Protein AF-0000000084627394 (afdb_homodimer)

Solvent-accessible surface area (backbone atoms only — not comparable to full-atom values): 100479 Å² total; per-residue (Å²): 103,68,63,44,52,51,39,62,74,63,60,61,47,65,69,56,46,44,34,49,40,35,52,60,70,34,89,86,51,52,75,84,68,59,72,74,45,65,65,64,45,59,52,54,57,75,73,48,87,58,75,70,77,44,71,48,80,31,64,30,42,74,64,69,28,39,39,84,56,62,64,55,44,73,29,47,31,44,54,60,63,58,52,50,52,51,45,67,50,20,66,69,53,44,76,45,51,53,60,59,51,8,37,56,56,72,67,18,50,36,42,42,44,4,48,58,32,16,48,26,57,53,45,14,38,57,62,47,80,54,95,94,38,81,47,44,61,71,40,37,31,30,32,47,63,87,88,47,101,53,72,73,40,48,28,30,30,50,23,40,28,24,37,90,83,68,46,68,33,35,31,26,28,38,48,36,49,38,86,69,40,58,68,89,55,24,76,84,43,80,41,94,44,40,38,33,39,38,81,54,74,44,79,42,52,71,86,33,52,73,47,79,45,46,65,34,53,63,76,52,81,80,62,97,71,61,70,33,36,30,57,36,30,43,42,75,55,95,92,33,82,44,75,42,56,49,68,66,48,80,75,74,74,72,74,64,81,65,79,65,73,89,59,100,50,56,74,43,39,42,34,32,32,38,36,47,48,75,45,67,56,50,92,75,49,96,42,46,37,30,43,32,33,38,34,52,55,31,39,41,60,76,56,62,71,29,69,66,52,53,39,73,33,34,44,27,48,61,41,41,46,64,75,62,54,45,51,66,56,53,54,42,41,51,49,30,55,69,38,48,80,42,78,49,94,90,35,68,29,39,38,28,16,35,62,54,38,40,41,28,52,65,62,57,31,17,49,66,51,21,23,30,41,74,87,37,55,18,25,48,63,53,28,61,49,36,55,87,42,32,68,42,85,80,58,59,56,68,84,37,40,56,32,51,72,60,52,51,51,51,50,52,57,37,65,66,44,88,48,69,69,58,24,50,53,51,20,48,74,68,14,33,44,88,58,77,36,69,71,69,78,45,87,64,46,50,46,72,26,37,52,80,33,58,53,63,30,52,24,50,52,49,50,52,49,48,52,56,53,57,67,38,39,30,73,68,25,51,52,48,44,50,56,50,60,38,70,52,82,67,66,85,86,57,73,88,43,67,30,57,91,71,42,48,90,56,54,50,59,56,54,47,50,54,45,47,44,46,45,43,61,52,46,69,74,56,68,47,77,84,28,34,36,66,70,58,53,50,52,49,28,62,76,67,69,52,92,46,68,65,55,47,53,50,49,54,41,39,44,44,36,43,45,21,44,40,51,34,60,52,53,29,65,63,36,36,75,66,45,48,55,51,48,48,53,40,45,52,50,37,51,51,44,46,41,69,73,39,39,88,77,44,59,52,30,65,55,64,29,48,54,78,46,45,52,62,44,13,50,34,34,19,22,48,40,74,58,42,50,67,66,65,59,53,51,50,54,59,56,40,69,44,45,85,76,49,90,72,78,55,52,68,60,52,50,53,52,47,49,41,51,50,54,40,49,34,38,47,74,53,63,31,78,48,81,95,38,63,87,34,72,59,57,54,44,52,52,47,38,71,68,31,75,69,46,39,68,64,58,55,95,28,67,72,64,41,76,63,91,65,77,77,68,81,69,81,63,63,55,86,53,82,52,52,67,84,44,82,50,53,42,76,49,37,49,31,57,68,56,50,75,65,57,30,45,72,70,69,54,39,67,67,98,56,54,45,73,62,53,56,50,42,48,38,49,32,33,30,71,66,64,69,35,77,78,61,76,86,81,55,70,73,49,49,30,42,32,40,35,32,34,34,58,49,100,89,40,77,43,84,44,77,48,42,56,68,40,42,41,43,50,77,57,94,90,57,88,64,90,38,44,30,34,30,74,35,32,36,35,40,51,52,99,93,35,34,32,45,36,34,33,47,40,44,52,41,83,75,49,64,39,79,79,72,66,20,47,26,28,34,54,49,48,84,87,68,46,89,60,82,39,45,38,59,66,65,94,56,60,69,83,59,72,55,49,68,37,76,53,56,73,86,69,32,41,96,93,42,80,48,76,83,61,50,39,29,27,44,45,70,28,62,64,80,83,100,102,70,64,43,51,51,40,62,76,64,61,62,47,66,68,56,49,45,34,49,40,35,51,59,70,32,88,86,52,51,72,85,70,58,72,74,44,65,66,64,45,58,52,56,58,74,73,48,88,59,74,69,76,43,69,49,79,30,63,30,41,74,63,70,28,38,37,82,56,64,62,54,44,73,28,47,31,44,55,60,64,57,52,51,52,52,44,67,50,20,66,69,51,42,75,46,51,54,60,59,52,7,36,56,56,72,68,16,50,37,44,42,42,3,46,54,30,17,47,26,56,53,43,15,38,57,60,49,81,56,95,94,37,81,46,44,61,71,41,37,31,32,32,49,62,87,87,48,101,54,73,74,39,48,27,30,31,51,23,40,27,23,38,90,83,68,44,69,34,36,30,27,28,38,48,37,47,40,87,70,42,60,70,90,56,25,76,86,43,81,39,94,44,40,38,34,39,38,80,54,73,43,79,42,52,70,85,33,53,74,47,79,44,46,65,34,51,64,77,51,81,80,62,96,70,60,69,31,36,31,59,36,30,43,44,78,52,95,92,34,81,45,76,44,54,52,67,64,48,80,74,71,73,74,75,66,81,65,81,64,73,89,59,99,53,56,74,43,40,41,35,34,32,38,37,48,49,73,44,68,58,50,93,76,47,95,43,45,37,31,44,32,32,35,35,51,55,31,38,42,58,77,54,62,70,30,68,67,53,53,39,74,33,34,45,25,45,63,41,40,46,64,74,63,53,46,51,67,56,53,54,41,41,52,48,30,54,70,40,47,80,41,77,49,92,89,35,68,30,38,38,28,17,38,62,53,38,41,40,30,54,66,62,58,31,18,49,66,52,23,23,30,40,74,89,37,56,17,25,49,62,52,29,61,48,37,55,85,40,32,66,43,85,81,60,61,54,68,84,39,40,55,31,50,71,60,51,49,50,50,51,50,56,38,64,67,46,88,46,67,68,57,24,50,52,52,20,48,73,68,14,34,44,90,58,78,34,70,71,69,79,44,87,66,45,49,44,72,24,35,54,79,29,58,53,62,30,52,24,50,51,47,49,52,50,47,53,56,54,58,67,36,39,31,73,67,25,50,51,51,44,49,59,50,60,37,72,51,81,65,64,85,87,56,73,88,43,68,30,57,91,70,43,47,91,60,53,50,59,56,54,47,50,53,44,47,42,46,45,45,61,51,46,68,70,55,70,48,76,84,29,34,36,65,69,56,52,51,52,48,28,62,75,65,69,52,91,45,68,66,54,48,53,50,50,54,42,40,44,44,38,44,46,22,44,39,51,34,60,50,53,28,65,63,36,35,77,66,46,47,54,50,48,49,55,40,44,52,50,37,52,52,45,46,42,69,72,39,38,88,79,45,60,51,30,66,56,62,31,49,54,78,47,44,51,61,45,13,50,34,35,19,22,47,40,75,56,44,49,68,66,66,58,52,50,51,55,59,55,41,68,44,47,83,76,48,90,70,78,56,52,68,59,53,49,52,52,47,49,39,50,50,53,40,50,34,38,47,73,53,64,31,78,48,82,95,40,63,88,34,71,57,57,55,46,52,51,47,38,72,69,30,74,70,44,41,65,65,57,55,94,28,67,71,62,40,75,62,89,66,75,75,66,80,66,82,63,64,57,88,53,82,53,52,69,82,46,82,50,55,43,75,50,39,48,30,57,70,56,50,75,67,55,28,46,72,70,71,53,38,69,65,99,57,52,44,73,63,54,55,51,42,48,40,48,32,33,30,72,66,63,68,36,79,78,60,75,84,81,53,70,72,50,48,30,41,33,40,35,33,34,36,58,47,100,91,41,77,44,82,42,76,48,40,56,69,40,41,41,39,47,79,57,94,91,58,88,65,90,36,45,30,33,30,73,38,32,35,35,38,50,51,98,92,36,33,33,47,34,35,31,45,41,44,52,40,82,75,50,64,38,78,79,70,65,20,47,25,28,35,55,49,50,84,88,66,48,91,60,84,37,46,36,56,73,61,93,53,54,71,81,56,76,55,49,68,36,74,54,65,62,89,72,37,39,95,94,46,80,52,76,80,60,51,37,28,27,44,43,72,27,64,64,80,84,99

pLDDT: mean 86.21, std 13.22, range [36.16, 98.38]

InterPro domains:
  IPR043151 Bromo adjacent homology (BAH) domain superfamily [G3DSA:2.30.30.490] (121-238)

Nearest PDB structures (foldseek):
  7cce-assembly1_A  TM=7.660E-01  e=4.179E-06  Arabidopsis thaliana
  3av5-assembly1_A  TM=7.413E-01  e=1.291E-04  Mus musculus
  5guv-assembly1_A  TM=7.361E-01  e=2.739E-04  Mus musculus
  6vil-assembly4_D  TM=7.003E-01  e=2.165E-04  Mus musculus
  6w8w-assembly1_B  TM=5.606E-01  e=3.989E-04  Mus musculus

Organism: Rhizophagus irregularis (strain DAOM 197198w) (NCBI:txid1432141)

Foldseek 3Di:
DVVVCVCVVVVQDPLNVLLVCLQCVDPPDDPVPDDDDVVVVVCVLVLFPFFDKDWDKFAFAPVQDDPPDDRIDIWIFGFPVVVVQLQCLQPLNVVQFAQAAAEPEQKFFAQSNFLLQFQAVLRHPAWDDDPNDIDGQQFKFWFDDPPDPDDIFIWGFRGWHAYPVRAIKTKTFGKDALVPDDPVRSVVDPDRQEIATEPDIDIDHSVGTDGTAFEDEPVDDDDPDHRHYYFWYWYDAPNDTDIDGSVLDADRLPPPCLVPPPDPAAEGRWEKEWEWDKDAQDDPDGFIKIWIWIATSRGGPLLVLALLRIATGTIQGRRGDPLRNCVSVLVSQVDQQSWDWDQHPNGIYIGHYHYQAYEYAQQVLCVLLQFHDLVAQQHDSFFRHGLQCLLPSNDDCSNGTDYQVVVVVQLVVLVPDDDPVSSVVSCRVRRGHNHHRPNNVTSDISNLRRAHALLCLLLVVLLLLVVVVLVFFDPVLLVLLQLCVVPFDDDPPDDDDDRCSPCVVVDDSVRSLSCLLCVLVSLVQRDDPVGGDPVLLVVLCVLVVHDDSVVLSLLSSLLSLLSLLLVQLQQDSMDGPVSLVVNLVSLNVNSVSCCSRPVVRRRSDNSSSSSVCSSVSCNNRSGSNSRHCVSVVCSVVVLSVCQVVDPVPCSRVVSSSVSSSLSSLLSLLSVRDDPVCNPPPVSVVSVCLNVDPSSPSVVPPDSSNDSDPPPPDDPPFWPQDQADFLDPQKARKIFDAWDDQVRCVVLVNRPDPPPPPLNVVLVLVQCCVRVVPNPFPQPWDKTWGFKMWIWGQDPSGIDIAIDGQQFKFWDDDPPDPDTWIWGWHTWIWGDDPNHIFIKTFTWTWDFDAADPSSRWTKIFTDDPVGDPDRGMHTDDPGVRPDGWDKTADCPPPCDSVHRPPVGRMITTSSSDDDSD/DVVVCVCVVVVQAPLNVLLVCLQCVDPPDDPVPDDDDVVVVVCVLVLFPFFDKDWDKFAFDPVQDDPPDDRIDIWIFGFPVVVVQLQCLQPLNVVQFAQAAAEPEQKFFAQSNFLLQFQACLRHPAWDDDPNDIDGAQFKFWFDDPPDPDDIFIWGFRGWHAYPVRAIKTKTFGKDALVPDDPVRSVVDPDRQEIATEPDIDIDHSVGTDGTAFEDEPPDDDDPDHRHYYFWYWYDAPNDIDIAGSVLDADRLPPPCLVPDPDPAAEGRWEKEWEWDKDAQDDPDGFIKIWIWIATSRGGPLLVLALLRIATGTIQGRRGDPLRNCVSVLVSQVDQQSWDWDQHPNGIYIGHYHYQAYEYAQQVLCVLLQFHDLVAQQHDSFFRHGLQCLLPSNDDCSNGTDYQVVVVVQLVVLVPDDDPVSSVVSCRVRRGHNHHRPNNVTSDISNLRRAHALLCLLLVVLLLLVVVVLVFFDPVLLVLLQLCVVPFDDDPPDDDDDRCSPCVVVDDSVRSLSCLLCVLVSLVQRDDPVGGDPVLLVVLCVLVVHDDSVVLSLLSSLLSLLSLLLVQLQQDSMDGPVSLVVNLVSLNVNSVSCCSRPVVRRRSNNSSSSSVCSSVSCNRRVGSNSRHCVSVVCSVVVLSVCQVVDPVPCSRVVSSSVSSSLSSLLSLLSVRDDPVCNPPPVSVVSVCLSPDPSSVSVVPPDSSNDPPPPPPDDPPFWPQDQADFLDPQKARKIFDAWDDQVRCVVLVNRPDPPPPPLNVVLVLVQCCVRVVPNPFPQPWDKIWGFKMWIWGQDPSGIDIFIDGQQFKFWDDDPPDPDTWIWGWHTWIWGDDPNHIFIKTFTWTWDFDAADPSSRWTKIFTDDPVGDPDRGMHTPDPGVRPDGWDKTADCPPPCHSVHNPPVGRMITTSSSDDDSD

Structure (mmCIF, N/CA/C/O backbone):
data_AF-0000000084627394-model_v1
#
loop_
_entity.id
_entity.type
_entity.pdbx_description
1 polymer 'BAH domain-containing protein'
#
loop_
_atom_site.group_PDB
_atom_site.id
_atom_site.type_symbol
_atom_site.label_atom_id
_atom_site.label_alt_id
_atom_site.label_comp_id
_atom_site.label_asym_id
_atom_site.label_entity_id
_atom_site.label_seq_id
_atom_site.pdbx_PDB_ins_code
_atom_site.Cartn_x
_atom_site.Cartn_y
_atom_site.Cartn_z
_atom_site.occupancy
_atom_site.B_iso_or_equiv
_atom_site.auth_seq_id
_atom_site.auth_comp_id
_atom_site.auth_asym_id
_atom_site.auth_atom_id
_atom_site.pdbx_PDB_model_num
ATOM 1 N N . MET A 1 1 ? 7.668 -4.434 35.719 1 85.62 1 MET A N 1
ATOM 2 C CA . MET A 1 1 ? 7.383 -3.184 35 1 85.62 1 MET A CA 1
ATOM 3 C C . MET A 1 1 ? 8.281 -3.025 33.781 1 85.62 1 MET A C 1
ATOM 5 O O . MET A 1 1 ? 7.828 -2.59 32.719 1 85.62 1 MET A O 1
ATOM 9 N N . ALA A 1 2 ? 9.516 -3.338 33.906 1 89.31 2 ALA A N 1
ATOM 10 C CA . ALA A 1 2 ? 10.438 -3.244 32.781 1 89.31 2 ALA A CA 1
ATOM 11 C C . ALA A 1 2 ? 9.984 -4.129 31.609 1 89.31 2 ALA A C 1
ATOM 13 O O . ALA A 1 2 ? 10.031 -3.719 30.453 1 89.31 2 ALA A O 1
ATOM 14 N N . LEU A 1 3 ? 9.492 -5.281 31.969 1 91.25 3 LEU A N 1
ATOM 15 C CA . LEU A 1 3 ? 9 -6.191 30.953 1 91.25 3 LEU A CA 1
ATOM 16 C C . LEU A 1 3 ? 7.75 -5.625 30.281 1 91.25 3 LEU A C 1
ATOM 18 O O . LEU A 1 3 ? 7.555 -5.797 29.078 1 91.25 3 LEU A O 1
ATOM 22 N N . PHE A 1 4 ? 6.938 -5.016 31.062 1 90.81 4 PHE A N 1
ATOM 23 C CA . PHE A 1 4 ? 5.73 -4.406 30.516 1 90.81 4 PHE A CA 1
ATOM 24 C C . PHE A 1 4 ? 6.078 -3.307 29.531 1 90.81 4 PHE A C 1
ATOM 26 O O . PHE A 1 4 ? 5.504 -3.242 28.438 1 90.81 4 PHE A O 1
ATOM 33 N N . ILE A 1 5 ? 6.996 -2.482 29.844 1 91.62 5 ILE A N 1
ATOM 34 C CA . ILE A 1 5 ? 7.422 -1.392 28.984 1 91.62 5 ILE A CA 1
ATOM 35 C C . ILE A 1 5 ? 8.055 -1.961 27.703 1 91.62 5 ILE A C 1
ATOM 37 O O . ILE A 1 5 ? 7.781 -1.48 26.609 1 91.62 5 ILE A O 1
ATOM 41 N N . TRP A 1 6 ? 8.836 -3.025 27.906 1 93.44 6 TRP A N 1
ATOM 42 C CA . TRP A 1 6 ? 9.508 -3.662 26.781 1 93.44 6 TRP A CA 1
ATOM 43 C C . TRP A 1 6 ? 8.492 -4.242 25.797 1 93.44 6 TRP A C 1
ATOM 45 O O . TRP A 1 6 ? 8.586 -4.012 24.594 1 93.44 6 TRP A O 1
ATOM 55 N N . VAL A 1 7 ? 7.469 -4.934 26.297 1 93.5 7 VAL A N 1
ATOM 56 C CA . VAL A 1 7 ? 6.449 -5.57 25.484 1 93.5 7 VAL A CA 1
ATOM 57 C C . VAL A 1 7 ? 5.609 -4.504 24.781 1 93.5 7 VAL A C 1
ATOM 59 O O . VAL A 1 7 ? 5.258 -4.656 23.609 1 93.5 7 VAL A O 1
ATOM 62 N N . THR A 1 8 ? 5.348 -3.412 25.469 1 91.69 8 THR A N 1
ATOM 63 C CA . THR A 1 8 ? 4.508 -2.35 24.938 1 91.69 8 THR A CA 1
ATOM 64 C C . THR A 1 8 ? 5.242 -1.567 23.859 1 91.69 8 THR A C 1
ATOM 66 O O . THR A 1 8 ? 4.691 -1.315 22.781 1 91.69 8 THR A O 1
ATOM 69 N N . LYS A 1 9 ? 6.473 -1.208 24.078 1 91.62 9 LYS A N 1
ATOM 70 C CA . LYS A 1 9 ? 7.266 -0.402 23.156 1 91.62 9 LYS A CA 1
ATOM 71 C C . LYS A 1 9 ? 7.512 -1.146 21.859 1 91.62 9 LYS A C 1
ATOM 73 O O . LYS A 1 9 ? 7.328 -0.584 20.766 1 91.62 9 LYS A O 1
ATOM 78 N N . HIS A 1 10 ? 7.859 -2.393 21.953 1 92.56 10 HIS A N 1
ATOM 79 C CA . HIS A 1 10 ? 8.289 -3.139 20.781 1 92.56 10 HIS A CA 1
ATOM 80 C C . HIS A 1 10 ? 7.152 -4.004 20.234 1 92.56 10 HIS A C 1
ATOM 82 O O . HIS A 1 10 ? 7.336 -4.723 19.25 1 92.56 10 HIS A O 1
ATOM 88 N N . MET A 1 11 ? 5.953 -3.979 20.859 1 90.12 11 MET A N 1
ATOM 89 C CA . MET A 1 11 ? 4.77 -4.707 20.406 1 90.12 11 MET A CA 1
ATOM 90 C C . MET A 1 11 ? 5.09 -6.184 20.188 1 90.12 11 MET A C 1
ATOM 92 O O . MET A 1 11 ? 4.809 -6.73 19.125 1 90.12 11 MET A O 1
ATOM 96 N N . ILE A 1 12 ? 5.684 -6.824 21.172 1 92.69 12 ILE A N 1
ATOM 97 C CA . ILE A 1 12 ? 6.066 -8.227 21.125 1 92.69 12 ILE A CA 1
ATOM 98 C C . ILE A 1 12 ? 4.816 -9.102 21.016 1 92.69 12 ILE A C 1
ATOM 100 O O . ILE A 1 12 ? 3.873 -8.945 21.797 1 92.69 12 ILE A O 1
ATOM 104 N N . SER A 1 13 ? 4.77 -9.969 20.031 1 88.94 13 SER A N 1
ATOM 105 C CA . SER A 1 13 ? 3.617 -10.836 19.828 1 88.94 13 SER A CA 1
ATOM 106 C C . SER A 1 13 ? 3.525 -11.914 20.891 1 88.94 13 SER A C 1
ATOM 108 O O . SER A 1 13 ? 4.504 -12.188 21.594 1 88.94 13 SER A O 1
ATOM 110 N N . SER A 1 14 ? 2.365 -12.492 21 1 86.25 14 SER A N 1
ATOM 111 C CA . SER A 1 14 ? 2.16 -13.578 21.953 1 86.25 14 SER A CA 1
ATOM 112 C C . SER A 1 14 ? 3.074 -14.758 21.641 1 86.25 14 SER A C 1
ATOM 114 O O . SER A 1 14 ? 3.686 -15.328 22.547 1 86.25 14 SER A O 1
ATOM 116 N N . ALA A 1 15 ? 3.178 -15.078 20.375 1 85.56 15 ALA A N 1
ATOM 117 C CA . ALA A 1 15 ? 4.023 -16.203 19.969 1 85.56 15 ALA A CA 1
ATOM 118 C C . ALA A 1 15 ? 5.492 -15.922 20.281 1 85.56 15 ALA A C 1
ATOM 120 O O . ALA A 1 15 ? 6.215 -16.812 20.734 1 85.56 15 ALA A O 1
ATOM 121 N N . ALA A 1 16 ? 5.973 -14.727 20.047 1 91.38 16 ALA A N 1
ATOM 122 C CA . ALA A 1 16 ? 7.359 -14.359 20.344 1 91.38 16 ALA A CA 1
ATOM 123 C C . ALA A 1 16 ? 7.629 -14.391 21.844 1 91.38 16 ALA A C 1
ATOM 125 O O . ALA A 1 16 ? 8.688 -14.859 22.281 1 91.38 16 ALA A O 1
ATOM 126 N N . TYR A 1 17 ? 6.68 -13.93 22.625 1 92.56 17 TYR A N 1
ATOM 127 C CA . TYR A 1 17 ? 6.863 -13.914 24.062 1 92.56 17 TYR A CA 1
ATOM 128 C C . TYR A 1 17 ? 6.855 -15.328 24.641 1 92.56 17 TYR A C 1
ATOM 130 O O . TYR A 1 17 ? 7.668 -15.656 25.5 1 92.56 17 TYR A O 1
ATOM 138 N N . GLU A 1 18 ? 5.926 -16.156 24.156 1 88.25 18 GLU A N 1
ATOM 139 C CA . GLU A 1 18 ? 5.875 -17.547 24.594 1 88.25 18 GLU A CA 1
ATOM 140 C C . GLU A 1 18 ? 7.176 -18.281 24.281 1 88.25 18 GLU A C 1
ATOM 142 O O . GLU A 1 18 ? 7.66 -19.078 25.094 1 88.25 18 GLU A O 1
ATOM 147 N N . GLY A 1 19 ? 7.668 -18.047 23.047 1 90.69 19 GLY A N 1
ATOM 148 C CA . GLY A 1 19 ? 8.961 -18.625 22.703 1 90.69 19 GLY A CA 1
ATOM 149 C C . GLY A 1 19 ? 10.078 -18.188 23.625 1 90.69 19 GLY A C 1
ATOM 150 O O . GLY A 1 19 ? 10.93 -18.984 24.016 1 90.69 19 GLY A O 1
ATOM 151 N N . LEU A 1 20 ? 10.102 -16.906 24 1 92.56 20 LEU A N 1
ATOM 152 C CA . LEU A 1 20 ? 11.117 -16.359 24.906 1 92.56 20 LEU A CA 1
ATOM 153 C C . LEU A 1 20 ? 10.992 -16.984 26.297 1 92.56 20 LEU A C 1
ATOM 155 O O . LEU A 1 20 ? 12 -17.344 26.906 1 92.56 20 LEU A O 1
ATOM 159 N N . VAL A 1 21 ? 9.773 -17.141 26.812 1 92 21 VAL A N 1
ATOM 160 C CA . VAL A 1 21 ? 9.523 -17.719 28.125 1 92 21 VAL A CA 1
ATOM 161 C C . VAL A 1 21 ? 10 -19.156 28.172 1 92 21 VAL A C 1
ATOM 163 O O . VAL A 1 21 ? 10.594 -19.609 29.156 1 92 21 VAL A O 1
ATOM 166 N N . SER A 1 22 ? 9.742 -19.875 27.047 1 90.94 22 SER A N 1
ATOM 167 C CA . SER A 1 22 ? 10.188 -21.266 26.969 1 90.94 22 SER A CA 1
ATOM 168 C C . SER A 1 22 ? 11.703 -21.375 27.109 1 90.94 22 SER A C 1
ATOM 170 O O . SER A 1 22 ? 12.219 -22.344 27.688 1 90.94 22 SER A O 1
ATOM 172 N N . ILE A 1 23 ? 12.445 -20.453 26.609 1 92.75 23 ILE A N 1
ATOM 173 C CA . ILE A 1 23 ? 13.898 -20.453 26.688 1 92.75 23 ILE A CA 1
ATOM 174 C C . ILE A 1 23 ? 14.344 -20.078 28.094 1 92.75 23 ILE A C 1
ATOM 176 O O . ILE A 1 23 ? 15.188 -20.75 28.688 1 92.75 23 ILE A O 1
ATOM 180 N N . LEU A 1 24 ? 13.719 -19.016 28.688 1 92.06 24 LEU A N 1
ATOM 181 C CA . LEU A 1 24 ? 14.148 -18.469 29.969 1 92.06 24 LEU A CA 1
ATOM 182 C C . LEU A 1 24 ? 13.836 -19.438 31.109 1 92.06 24 LEU A C 1
ATOM 184 O O . LEU A 1 24 ? 14.586 -19.516 32.094 1 92.06 24 LEU A O 1
ATOM 188 N N . LEU A 1 25 ? 12.773 -20.156 31.016 1 91 25 LEU A N 1
ATOM 189 C CA . LEU A 1 25 ? 12.352 -21.031 32.094 1 91 25 LEU A CA 1
ATOM 190 C C . LEU A 1 25 ? 12.922 -22.438 31.922 1 91 25 LEU A C 1
ATOM 192 O O . LEU A 1 25 ? 12.703 -23.312 32.75 1 91 25 LEU A O 1
ATOM 196 N N . HIS A 1 26 ? 13.633 -22.672 30.812 1 91.31 26 HIS A N 1
ATOM 197 C CA . HIS A 1 26 ? 14.242 -23.984 30.594 1 91.31 26 HIS A CA 1
ATOM 198 C C . HIS A 1 26 ? 15.266 -24.297 31.672 1 91.31 26 HIS A C 1
ATOM 200 O O . HIS A 1 26 ? 16 -23.406 32.125 1 91.31 26 HIS A O 1
ATOM 206 N N . GLU A 1 27 ? 15.414 -25.547 32.062 1 87.62 27 GLU A N 1
ATOM 207 C CA . GLU A 1 27 ? 16.266 -25.984 33.156 1 87.62 27 GLU A CA 1
ATOM 208 C C . GLU A 1 27 ? 17.734 -25.688 32.875 1 87.62 27 GLU A C 1
ATOM 210 O O . GLU A 1 27 ? 18.5 -25.391 33.781 1 87.62 27 GLU A O 1
ATOM 215 N N . LYS A 1 28 ? 18.078 -25.719 31.625 1 86.62 28 LYS A N 1
ATOM 216 C CA . LYS A 1 28 ? 19.469 -25.547 31.25 1 86.62 28 LYS A CA 1
ATOM 217 C C . LYS A 1 28 ? 19.812 -24.078 31.062 1 86.62 28 LYS A C 1
ATOM 219 O O . LYS A 1 28 ? 20.984 -23.719 30.828 1 86.62 28 LYS A O 1
ATOM 224 N N . PHE A 1 29 ? 18.797 -23.156 31.188 1 90 29 PHE A N 1
ATOM 225 C CA . PHE A 1 29 ? 19.047 -21.75 30.922 1 90 29 PHE A CA 1
ATOM 226 C C . PHE A 1 29 ? 19.719 -21.078 32.094 1 90 29 PHE A C 1
ATOM 228 O O . PHE A 1 29 ? 19.328 -21.281 33.25 1 90 29 PHE A O 1
ATOM 235 N N . ARG A 1 30 ? 20.812 -20.344 31.891 1 87.75 30 ARG A N 1
ATOM 236 C CA . ARG A 1 30 ? 21.484 -19.5 32.875 1 87.75 30 ARG A CA 1
ATOM 237 C C . ARG A 1 30 ? 21.609 -18.062 32.344 1 87.75 30 ARG A C 1
ATOM 239 O O . ARG A 1 30 ? 21.906 -17.844 31.188 1 87.75 30 ARG A O 1
ATOM 246 N N . VAL A 1 31 ? 21.359 -17.125 33.156 1 87.19 31 VAL A N 1
ATOM 247 C CA . VAL A 1 31 ? 21.359 -15.711 32.812 1 87.19 31 VAL A CA 1
ATOM 248 C C . VAL A 1 31 ? 22.75 -15.32 32.312 1 87.19 31 VAL A C 1
ATOM 250 O O . VAL A 1 31 ? 22.875 -14.453 31.422 1 87.19 31 VAL A O 1
ATOM 253 N N . GLU A 1 32 ? 23.734 -16 32.812 1 82.88 32 GLU A N 1
ATOM 254 C CA . GLU A 1 32 ? 25.109 -15.719 32.406 1 82.88 32 GLU A CA 1
ATOM 255 C C . GLU A 1 32 ? 25.359 -16.109 30.953 1 82.88 32 GLU A C 1
ATOM 257 O O . GLU A 1 32 ? 26.281 -15.594 30.312 1 82.88 32 GLU A O 1
ATOM 262 N N . ASP A 1 33 ? 24.469 -16.938 30.484 1 81.31 33 ASP A N 1
ATOM 263 C CA . ASP A 1 33 ? 24.656 -17.438 29.125 1 81.31 33 ASP A CA 1
ATOM 264 C C . ASP A 1 33 ? 24.031 -16.484 28.094 1 81.31 33 ASP A C 1
ATOM 266 O O . ASP A 1 33 ? 24.188 -16.688 26.891 1 81.31 33 ASP A O 1
ATOM 270 N N . VAL A 1 34 ? 23.391 -15.5 28.625 1 86.25 34 VAL A N 1
ATOM 271 C CA . VAL A 1 34 ? 22.719 -14.586 27.703 1 86.25 34 VAL A CA 1
ATOM 272 C C . VAL A 1 34 ? 23.766 -13.82 26.891 1 86.25 34 VAL A C 1
ATOM 274 O O . VAL A 1 34 ? 24.719 -13.273 27.453 1 86.25 34 VAL A O 1
ATOM 277 N N . ILE A 1 35 ? 23.609 -13.852 25.609 1 88.69 35 ILE A N 1
ATOM 278 C CA . ILE A 1 35 ? 24.5 -13.133 24.703 1 88.69 35 ILE A CA 1
ATOM 279 C C . ILE A 1 35 ? 24.109 -11.656 24.672 1 88.69 35 ILE A C 1
ATOM 281 O O . ILE A 1 35 ? 22.953 -11.32 24.375 1 88.69 35 ILE A O 1
ATOM 285 N N . LYS A 1 36 ? 25 -10.773 24.828 1 85.31 36 LYS A N 1
ATOM 286 C CA . LYS A 1 36 ? 24.719 -9.352 25.016 1 85.31 36 LYS A CA 1
ATOM 287 C C . LYS A 1 36 ? 24.375 -8.672 23.688 1 85.31 36 LYS A C 1
ATOM 289 O O . LYS A 1 36 ? 23.516 -7.785 23.641 1 85.31 36 LYS A O 1
ATOM 294 N N . SER A 1 37 ? 25.094 -9.141 22.688 1 85.12 37 SER A N 1
ATOM 295 C CA . SER A 1 37 ? 24.891 -8.461 21.422 1 85.12 37 SER A CA 1
ATOM 296 C C . SER A 1 37 ? 24.141 -9.344 20.438 1 85.12 37 SER A C 1
ATOM 298 O O . SER A 1 37 ? 24.453 -10.531 20.297 1 85.12 37 SER A O 1
ATOM 300 N N . ILE A 1 38 ? 23.125 -8.711 19.797 1 87.44 38 ILE A N 1
ATOM 301 C CA . ILE A 1 38 ? 22.344 -9.445 18.797 1 87.44 38 ILE A CA 1
ATOM 302 C C . ILE A 1 38 ? 23.25 -9.836 17.625 1 87.44 38 ILE A C 1
ATOM 304 O O . ILE A 1 38 ? 23.016 -10.844 16.969 1 87.44 38 ILE A O 1
ATOM 308 N N . ARG A 1 39 ? 24.312 -9.102 17.438 1 84 39 ARG A N 1
ATOM 309 C CA . ARG A 1 39 ? 25.266 -9.406 16.359 1 84 39 ARG A CA 1
ATOM 310 C C . ARG A 1 39 ? 25.969 -10.734 16.609 1 84 39 ARG A C 1
ATOM 312 O O . ARG A 1 39 ? 26.219 -11.5 15.68 1 84 39 ARG A O 1
ATOM 319 N N . SER A 1 40 ? 26.234 -10.953 17.891 1 86 40 SER A N 1
ATOM 320 C CA . SER A 1 40 ? 26.859 -12.219 18.25 1 86 40 SER A CA 1
ATOM 321 C C . SER A 1 40 ? 25.922 -13.398 18.031 1 86 40 SER A C 1
ATOM 323 O O . SER A 1 40 ? 26.359 -14.484 17.641 1 86 40 SER A O 1
ATOM 325 N N . ILE A 1 41 ? 24.703 -13.156 18.188 1 86 41 ILE A N 1
ATOM 326 C CA . ILE A 1 41 ? 23.719 -14.203 17.922 1 86 41 ILE A CA 1
ATOM 327 C C . ILE A 1 41 ? 23.625 -14.461 16.422 1 86 41 ILE A C 1
ATOM 329 O O . ILE A 1 41 ? 23.594 -15.617 15.984 1 86 41 ILE A O 1
ATOM 333 N N . LYS A 1 42 ? 23.625 -13.383 15.719 1 82.5 42 LYS A N 1
ATOM 334 C CA . LYS A 1 42 ? 23.5 -13.5 14.273 1 82.5 42 LYS A CA 1
ATOM 335 C C . LYS A 1 42 ? 24.719 -14.195 13.68 1 82.5 42 LYS A C 1
ATOM 337 O O . LYS A 1 42 ? 24.641 -14.82 12.617 1 82.5 42 LYS A O 1
ATOM 342 N N . ARG A 1 43 ? 25.844 -14.203 14.391 1 83.69 43 ARG A N 1
ATOM 343 C CA . ARG A 1 43 ? 27.062 -14.852 13.93 1 83.69 43 ARG A CA 1
ATOM 344 C C . ARG A 1 43 ? 26.922 -16.375 13.969 1 83.69 43 ARG A C 1
ATOM 346 O O . ARG A 1 43 ? 27.688 -17.094 13.312 1 83.69 43 ARG A O 1
ATOM 353 N N . PHE A 1 44 ? 25.938 -16.875 14.719 1 84.88 44 PHE A N 1
ATOM 354 C CA . PHE A 1 44 ? 25.688 -18.297 14.734 1 84.88 44 PHE A CA 1
ATOM 355 C C . PHE A 1 44 ? 25.344 -18.812 13.336 1 84.88 44 PHE A C 1
ATOM 357 O O . PHE A 1 44 ? 25.547 -19.984 13.031 1 84.88 44 PHE A O 1
ATOM 364 N N . ARG A 1 45 ? 24.875 -17.938 12.523 1 87.94 45 ARG A N 1
ATOM 365 C CA . ARG A 1 45 ? 24.547 -18.266 11.141 1 87.94 45 ARG A CA 1
ATOM 366 C C . ARG A 1 45 ? 25.781 -18.797 10.398 1 87.94 45 ARG A C 1
ATOM 368 O O . ARG A 1 45 ? 25.656 -19.688 9.547 1 87.94 45 ARG A O 1
ATOM 375 N N . ASN A 1 46 ? 26.891 -18.297 10.773 1 85.06 46 ASN A N 1
ATOM 376 C CA . ASN A 1 46 ? 28.125 -18.656 10.07 1 85.06 46 ASN A CA 1
ATOM 377 C C . ASN A 1 46 ? 28.5 -20.109 10.328 1 85.06 46 ASN A C 1
ATOM 379 O O . ASN A 1 46 ? 29.281 -20.703 9.57 1 85.06 46 ASN A O 1
ATOM 383 N N . GLY A 1 47 ? 27.922 -20.719 11.336 1 83.69 47 GLY A N 1
ATOM 384 C CA . GLY A 1 47 ? 28.172 -22.125 11.633 1 83.69 47 GLY A CA 1
ATOM 385 C C . GLY A 1 47 ? 27.219 -23.062 10.938 1 83.69 47 GLY A C 1
ATOM 386 O O . GLY A 1 47 ? 27.375 -24.281 11.008 1 83.69 47 GLY A O 1
ATOM 387 N N . LEU A 1 48 ? 26.281 -22.562 10.164 1 88.38 48 LEU A N 1
ATOM 388 C CA . LEU A 1 48 ? 25.297 -23.375 9.438 1 88.38 48 LEU A CA 1
ATOM 389 C C . LEU A 1 48 ? 25.828 -23.781 8.07 1 88.38 48 LEU A C 1
ATOM 391 O O . LEU A 1 48 ? 26.688 -23.094 7.504 1 88.38 48 LEU A O 1
ATOM 395 N N . PRO A 1 49 ? 25.453 -24.953 7.648 1 89.25 49 PRO A N 1
ATOM 396 C CA . PRO A 1 49 ? 25.844 -25.359 6.293 1 89.25 49 PRO A CA 1
ATOM 397 C C . PRO A 1 49 ? 25.125 -24.562 5.211 1 89.25 49 PRO A C 1
ATOM 399 O O . PRO A 1 49 ? 24.359 -25.141 4.434 1 89.25 49 PRO A O 1
ATOM 402 N N . LEU A 1 50 ? 25.391 -23.328 5.105 1 92.75 50 LEU A N 1
ATOM 403 C CA . LEU A 1 50 ? 24.734 -22.422 4.176 1 92.75 50 LEU A CA 1
ATOM 404 C C . LEU A 1 50 ? 25.188 -22.688 2.742 1 92.75 50 LEU A C 1
ATOM 406 O O . LEU A 1 50 ? 26.281 -23.188 2.516 1 92.75 50 LEU A O 1
ATOM 410 N N . LEU A 1 51 ? 24.266 -22.453 1.832 1 93.94 51 LEU A N 1
ATOM 411 C CA . LEU A 1 51 ? 24.641 -22.453 0.425 1 93.94 51 LEU A CA 1
ATOM 412 C C . LEU A 1 51 ? 25.5 -21.234 0.09 1 93.94 51 LEU A C 1
ATOM 414 O O . LEU A 1 51 ? 25.391 -20.188 0.741 1 93.94 51 LEU A O 1
ATOM 418 N N . THR A 1 52 ? 26.312 -21.422 -0.866 1 94.44 52 THR A N 1
ATOM 419 C CA . THR A 1 52 ? 27.125 -20.297 -1.315 1 94.44 52 THR A CA 1
ATOM 420 C C . THR A 1 52 ? 26.297 -19.328 -2.146 1 94.44 52 THR A C 1
ATOM 422 O O . THR A 1 52 ? 25.562 -19.75 -3.051 1 94.44 52 THR A O 1
ATOM 425 N N . ILE A 1 53 ? 26.375 -18.109 -1.794 1 96.25 53 ILE A N 1
ATOM 426 C CA . ILE A 1 53 ? 25.719 -17.062 -2.572 1 96.25 53 ILE A CA 1
ATOM 427 C C . ILE A 1 53 ? 26.656 -16.562 -3.664 1 96.25 53 ILE A C 1
ATOM 429 O O . ILE A 1 53 ? 27.734 -16.031 -3.369 1 96.25 53 ILE A O 1
ATOM 433 N N . LYS A 1 54 ? 26.281 -16.766 -4.852 1 96.06 54 LYS A N 1
ATOM 434 C CA . LYS A 1 54 ? 27.031 -16.25 -5.984 1 96.06 54 LYS A CA 1
ATOM 435 C C . LYS A 1 54 ? 26.484 -14.891 -6.426 1 96.06 54 LYS A C 1
ATOM 437 O O . LYS A 1 54 ? 25.359 -14.531 -6.082 1 96.06 54 LYS A O 1
ATOM 442 N N . SER A 1 55 ? 27.312 -14.117 -7.039 1 94.75 55 SER A N 1
ATOM 443 C CA . SER A 1 55 ? 26.859 -12.82 -7.508 1 94.75 55 SER A CA 1
ATOM 444 C C . SER A 1 55 ? 27.562 -12.414 -8.805 1 94.75 55 SER A C 1
ATOM 446 O O . SER A 1 55 ? 28.609 -12.969 -9.141 1 94.75 55 SER A O 1
ATOM 448 N N . HIS A 1 56 ? 26.953 -11.672 -9.594 1 94.75 56 HIS A N 1
ATOM 449 C CA . HIS A 1 56 ? 27.547 -11.008 -10.75 1 94.75 56 HIS A CA 1
ATOM 450 C C . HIS A 1 56 ? 26.953 -9.617 -10.953 1 94.75 56 HIS A C 1
ATOM 452 O O . HIS A 1 56 ? 25.844 -9.336 -10.484 1 94.75 56 HIS A O 1
ATOM 458 N N . ASN A 1 57 ? 27.641 -8.789 -11.562 1 94.19 57 ASN A N 1
ATOM 459 C CA . ASN A 1 57 ? 27.219 -7.406 -11.758 1 94.19 57 ASN A CA 1
ATOM 460 C C . ASN A 1 57 ? 26.219 -7.281 -12.906 1 94.19 57 ASN A C 1
ATOM 462 O O . ASN A 1 57 ? 26.375 -7.922 -13.945 1 94.19 57 ASN A O 1
ATOM 466 N N . VAL A 1 58 ? 25.156 -6.574 -12.625 1 94.56 58 VAL A N 1
ATOM 467 C CA . VAL A 1 58 ? 24.141 -6.297 -13.641 1 94.56 58 VAL A CA 1
ATOM 468 C C . VAL A 1 58 ? 23.969 -4.789 -13.797 1 94.56 58 VAL A C 1
ATOM 470 O O . VAL A 1 58 ? 24.078 -4.039 -12.82 1 94.56 58 VAL A O 1
ATOM 473 N N . GLU A 1 59 ? 23.688 -4.379 -14.961 1 92.38 59 GLU A N 1
ATOM 474 C CA . GLU A 1 59 ? 23.438 -2.969 -15.227 1 92.38 59 GLU A CA 1
ATOM 475 C C . GLU A 1 59 ? 22.047 -2.557 -14.75 1 92.38 59 GLU A C 1
ATOM 477 O O . GLU A 1 59 ? 21.094 -3.316 -14.891 1 92.38 59 GLU A O 1
ATOM 482 N N . ILE A 1 60 ? 21.969 -1.376 -14.133 1 90.38 60 ILE A N 1
ATOM 483 C CA . ILE A 1 60 ? 20.703 -0.877 -13.617 1 90.38 60 ILE A CA 1
ATOM 484 C C . ILE A 1 60 ? 20.281 0.378 -14.383 1 90.38 60 ILE A C 1
ATOM 486 O O . ILE A 1 60 ? 21.141 1.197 -14.742 1 90.38 60 ILE A O 1
ATOM 490 N N . SER A 1 61 ? 18.984 0.431 -14.562 1 86.56 61 SER A N 1
ATOM 491 C CA . SER A 1 61 ? 18.438 1.587 -15.273 1 86.56 61 SER A CA 1
ATOM 492 C C . SER A 1 61 ? 18.516 2.846 -14.414 1 86.56 61 SER A C 1
ATOM 494 O O . SER A 1 61 ? 18.016 2.863 -13.281 1 86.56 61 SER A O 1
ATOM 496 N N . SER A 1 62 ? 19.016 3.871 -14.938 1 80.69 62 SER A N 1
ATOM 497 C CA . SER A 1 62 ? 19.094 5.145 -14.227 1 80.69 62 SER A CA 1
ATOM 498 C C . SER A 1 62 ? 17.719 5.797 -14.117 1 80.69 62 SER A C 1
ATOM 500 O O . SER A 1 62 ? 17.484 6.578 -13.195 1 80.69 62 SER A O 1
ATOM 502 N N . LYS A 1 63 ? 16.906 5.477 -14.961 1 81.56 63 LYS A N 1
ATOM 503 C CA . LYS A 1 63 ? 15.594 6.113 -15 1 81.56 63 LYS A CA 1
ATOM 504 C C . LYS A 1 63 ? 14.656 5.523 -13.953 1 81.56 63 LYS A C 1
ATOM 506 O O . LYS A 1 63 ? 13.742 6.199 -13.477 1 81.56 63 LYS A O 1
ATOM 511 N N . ASP A 1 64 ? 14.914 4.367 -13.562 1 82.56 64 ASP A N 1
ATOM 512 C CA . ASP A 1 64 ? 13.977 3.693 -12.672 1 82.56 64 ASP A CA 1
ATOM 513 C C . ASP A 1 64 ? 14.445 3.773 -11.219 1 82.56 64 ASP A C 1
ATOM 515 O O . ASP A 1 64 ? 13.641 3.613 -10.297 1 82.56 64 ASP A O 1
ATOM 519 N N . THR A 1 65 ? 15.695 4.059 -11.062 1 84.88 65 THR A N 1
ATOM 520 C CA . THR A 1 65 ? 16.25 3.912 -9.719 1 84.88 65 THR A CA 1
ATOM 521 C C . THR A 1 65 ? 16.375 5.273 -9.039 1 84.88 65 THR A C 1
ATOM 523 O O . THR A 1 65 ? 16.438 6.305 -9.703 1 84.88 65 THR A O 1
ATOM 526 N N . PRO A 1 66 ? 16.484 5.223 -7.719 1 83.5 66 PRO A N 1
ATOM 527 C CA . PRO A 1 66 ? 16.578 6.457 -6.941 1 83.5 66 PRO A CA 1
ATOM 528 C C . PRO A 1 66 ? 17.938 7.152 -7.113 1 83.5 66 PRO A C 1
ATOM 530 O O . PRO A 1 66 ? 18.812 6.625 -7.793 1 83.5 66 PRO A O 1
ATOM 533 N N . SER A 1 67 ? 18.078 8.312 -6.539 1 77.31 67 SER A N 1
ATOM 534 C CA . SER A 1 67 ? 19.188 9.227 -6.73 1 77.31 67 SER A CA 1
ATOM 535 C C . SER A 1 67 ? 20.5 8.609 -6.254 1 77.31 67 SER A C 1
ATOM 537 O O . SER A 1 67 ? 21.578 8.906 -6.797 1 77.31 67 SER A O 1
ATOM 539 N N . THR A 1 68 ? 20.5 7.734 -5.32 1 69.81 68 THR A N 1
ATOM 540 C CA . THR A 1 68 ? 21.734 7.238 -4.738 1 69.81 68 THR A CA 1
ATOM 541 C C . THR A 1 68 ? 22.156 5.93 -5.402 1 69.81 68 THR A C 1
ATOM 543 O O . THR A 1 68 ? 23.203 5.371 -5.066 1 69.81 68 THR A O 1
ATOM 546 N N . SER A 1 69 ? 21.391 5.559 -6.406 1 75.88 69 SER A N 1
ATOM 547 C CA . SER A 1 69 ? 21.688 4.258 -7.004 1 75.88 69 SER A CA 1
ATOM 548 C C . SER A 1 69 ? 22.859 4.355 -7.98 1 75.88 69 SER A C 1
ATOM 550 O O . SER A 1 69 ? 22.984 5.34 -8.711 1 75.88 69 SER A O 1
ATOM 552 N N . LYS A 1 70 ? 23.656 3.383 -7.93 1 78.44 70 LYS A N 1
ATOM 553 C CA . LYS A 1 70 ? 24.766 3.252 -8.859 1 78.44 70 LYS A CA 1
ATOM 554 C C . LYS A 1 70 ? 24.312 2.734 -10.211 1 78.44 70 LYS A C 1
ATOM 556 O O . LYS A 1 70 ? 23.125 2.443 -10.398 1 78.44 70 LYS A O 1
ATOM 561 N N . GLU A 1 71 ? 25.266 2.729 -11.141 1 82.75 71 GLU A N 1
ATOM 562 C CA . GLU A 1 71 ? 24.938 2.285 -12.492 1 82.75 71 GLU A CA 1
ATOM 563 C C . GLU A 1 71 ? 24.859 0.763 -12.57 1 82.75 71 GLU A C 1
ATOM 565 O O . GLU A 1 71 ? 24.266 0.217 -13.508 1 82.75 71 GLU A O 1
ATOM 570 N N . SER A 1 72 ? 25.484 0.142 -11.695 1 89.31 72 SER A N 1
ATOM 571 C CA . SER A 1 72 ? 25.438 -1.315 -11.648 1 89.31 72 SER A CA 1
ATOM 572 C C . SER A 1 72 ? 25.203 -1.817 -10.227 1 89.31 72 SER A C 1
ATOM 574 O O . SER A 1 72 ? 25.422 -1.086 -9.266 1 89.31 72 SER A O 1
ATOM 576 N N . LYS A 1 73 ? 24.688 -2.961 -10.172 1 91.31 73 LYS A N 1
ATOM 577 C CA . LYS A 1 73 ? 24.422 -3.598 -8.891 1 91.31 73 LYS A CA 1
ATOM 578 C C . LYS A 1 73 ? 24.656 -5.102 -8.961 1 91.31 73 LYS A C 1
ATOM 580 O O . LYS A 1 73 ? 24.578 -5.703 -10.031 1 91.31 73 LYS A O 1
ATOM 585 N N . GLU A 1 74 ? 24.969 -5.605 -7.875 1 92.81 74 GLU A N 1
ATOM 586 C CA . GLU A 1 74 ? 25.172 -7.047 -7.793 1 92.81 74 GLU A CA 1
ATOM 587 C C . GLU A 1 74 ? 23.828 -7.793 -7.727 1 92.81 74 GLU A C 1
ATOM 589 O O . GLU A 1 74 ? 22.953 -7.43 -6.945 1 92.81 74 GLU A O 1
ATOM 594 N N . ALA A 1 75 ? 23.703 -8.758 -8.648 1 95.38 75 ALA A N 1
ATOM 595 C CA . ALA A 1 75 ? 22.609 -9.719 -8.555 1 95.38 75 ALA A CA 1
ATOM 596 C C . ALA A 1 75 ? 23.062 -11 -7.871 1 95.38 75 ALA A C 1
ATOM 598 O O . ALA A 1 75 ? 24.078 -11.578 -8.242 1 95.38 75 ALA A O 1
ATOM 599 N N . TYR A 1 76 ? 22.344 -11.438 -6.852 1 95.69 76 TYR A N 1
ATOM 600 C CA . TYR A 1 76 ? 22.719 -12.594 -6.051 1 95.69 76 TYR A CA 1
ATOM 601 C C . TYR A 1 76 ? 21.922 -13.82 -6.449 1 95.69 76 TYR A C 1
ATOM 603 O O . TYR A 1 76 ? 20.734 -13.719 -6.777 1 95.69 76 TYR A O 1
ATOM 611 N N . PHE A 1 77 ? 22.672 -15.039 -6.395 1 96.12 77 PHE A N 1
ATOM 612 C CA . PHE A 1 77 ? 22.031 -16.25 -6.883 1 96.12 77 PHE A CA 1
ATOM 613 C C . PHE A 1 77 ? 22.516 -17.469 -6.09 1 96.12 77 PHE A C 1
ATOM 615 O O . PHE A 1 77 ? 23.641 -17.484 -5.586 1 96.12 77 PHE A O 1
ATOM 622 N N . PHE A 1 78 ? 21.578 -18.391 -5.98 1 96.94 78 PHE A N 1
ATOM 623 C CA . PHE A 1 78 ? 21.922 -19.75 -5.578 1 96.94 78 PHE A CA 1
ATOM 624 C C . PHE A 1 78 ? 22.078 -20.656 -6.793 1 96.94 78 PHE A C 1
ATOM 626 O O . PHE A 1 78 ? 21.312 -20.547 -7.754 1 96.94 78 PHE A O 1
ATOM 633 N N . SER A 1 79 ? 23.047 -21.516 -6.68 1 96.25 79 SER A N 1
ATOM 634 C CA . SER A 1 79 ? 23.203 -22.5 -7.75 1 96.25 79 SER A CA 1
ATOM 635 C C . SER A 1 79 ? 22.078 -23.516 -7.73 1 96.25 79 SER A C 1
ATOM 637 O O . SER A 1 79 ? 21.656 -23.969 -6.664 1 96.25 79 SER A O 1
ATOM 639 N N . VAL A 1 80 ? 21.641 -23.875 -8.938 1 96.81 80 VAL A N 1
ATOM 640 C CA . VAL A 1 80 ? 20.594 -24.891 -9.078 1 96.81 80 VAL A CA 1
ATOM 641 C C . VAL A 1 80 ? 21.125 -26.234 -8.602 1 96.81 80 VAL A C 1
ATOM 643 O O . VAL A 1 80 ? 20.406 -27 -7.965 1 96.81 80 VAL A O 1
ATOM 646 N N . THR A 1 81 ? 22.359 -26.469 -8.812 1 94.81 81 THR A N 1
ATOM 647 C CA . THR A 1 81 ? 22.984 -27.734 -8.414 1 94.81 81 THR A CA 1
ATOM 648 C C . THR A 1 81 ? 23 -27.875 -6.898 1 94.81 81 THR A C 1
ATOM 650 O O . THR A 1 81 ? 22.844 -28.969 -6.371 1 94.81 81 THR A O 1
ATOM 653 N N . ASP A 1 82 ? 23.203 -26.703 -6.266 1 94.56 82 ASP A N 1
ATOM 654 C CA . ASP A 1 82 ? 23.188 -26.734 -4.809 1 94.56 82 ASP A CA 1
ATOM 655 C C . ASP A 1 82 ? 21.797 -27.062 -4.277 1 94.56 82 ASP A C 1
ATOM 657 O O . ASP A 1 82 ? 21.656 -27.797 -3.299 1 94.56 82 ASP A O 1
ATOM 661 N N . HIS A 1 83 ? 20.828 -26.547 -4.891 1 95.69 83 HIS A N 1
ATOM 662 C CA . HIS A 1 83 ? 19.453 -26.859 -4.5 1 95.69 83 HIS A CA 1
ATOM 663 C C . HIS A 1 83 ? 19.156 -28.344 -4.703 1 95.69 83 HIS A C 1
ATOM 665 O O . HIS A 1 83 ? 18.531 -28.969 -3.848 1 95.69 83 HIS A O 1
ATOM 671 N N . ILE A 1 84 ? 19.578 -28.859 -5.836 1 96.12 84 ILE A N 1
ATOM 672 C CA . ILE A 1 84 ? 19.328 -30.266 -6.152 1 96.12 84 ILE A CA 1
ATOM 673 C C . ILE A 1 84 ? 20 -31.156 -5.105 1 96.12 84 ILE A C 1
ATOM 675 O O . ILE A 1 84 ? 19.375 -32.094 -4.59 1 96.12 84 ILE A O 1
ATOM 679 N N . LYS A 1 85 ? 21.203 -30.859 -4.797 1 93.19 85 LYS A N 1
ATOM 680 C CA . LYS A 1 85 ? 21.922 -31.625 -3.791 1 93.19 85 LYS A CA 1
ATOM 681 C C . LYS A 1 85 ? 21.188 -31.609 -2.451 1 93.19 85 LYS A C 1
ATOM 683 O O . LYS A 1 85 ? 21.031 -32.625 -1.801 1 93.19 85 LYS A O 1
ATOM 688 N N . ARG A 1 86 ? 20.766 -30.484 -2.105 1 92.06 86 ARG A N 1
ATOM 689 C CA . ARG A 1 86 ? 20.078 -30.312 -0.826 1 92.06 86 ARG A CA 1
ATOM 690 C C . ARG A 1 86 ? 18.75 -31.078 -0.806 1 92.06 86 ARG A C 1
ATOM 692 O O . ARG A 1 86 ? 18.406 -31.688 0.203 1 92.06 86 ARG A O 1
ATOM 699 N N . ILE A 1 87 ? 18.047 -31.047 -1.834 1 93.38 87 ILE A N 1
ATOM 700 C CA . ILE A 1 87 ? 16.734 -31.672 -1.909 1 93.38 87 ILE A CA 1
ATOM 701 C C . ILE A 1 87 ? 16.875 -33.188 -1.895 1 93.38 87 ILE A C 1
ATOM 703 O O . ILE A 1 87 ? 16.125 -33.875 -1.211 1 93.38 87 ILE A O 1
ATOM 707 N N . LEU A 1 88 ? 17.859 -33.688 -2.611 1 93.44 88 LEU A N 1
ATOM 708 C CA . LEU A 1 88 ? 18.062 -35.125 -2.715 1 93.44 88 LEU A CA 1
ATOM 709 C C . LEU A 1 88 ? 18.656 -35.688 -1.422 1 93.44 88 LEU A C 1
ATOM 711 O O . LEU A 1 88 ? 18.531 -36.906 -1.153 1 93.44 88 LEU A O 1
ATOM 715 N N . SER A 1 89 ? 19.266 -34.781 -0.664 1 91.12 89 SER A N 1
ATOM 716 C CA . SER A 1 89 ? 19.844 -35.219 0.608 1 91.12 89 SER A CA 1
ATOM 717 C C . SER A 1 89 ? 18.875 -35 1.759 1 91.12 89 SER A C 1
ATOM 719 O O . SER A 1 89 ? 19.188 -35.281 2.916 1 91.12 89 SER A O 1
ATOM 721 N N . ASN A 1 90 ? 17.766 -34.406 1.54 1 90.56 90 ASN A N 1
ATOM 722 C CA . ASN A 1 90 ? 16.75 -34.156 2.557 1 90.56 90 ASN A CA 1
ATOM 723 C C . ASN A 1 90 ? 15.875 -35.406 2.762 1 90.56 90 ASN A C 1
ATOM 725 O O . ASN A 1 90 ? 15.141 -35.812 1.863 1 90.56 90 ASN A O 1
ATOM 729 N N . PRO A 1 91 ? 15.891 -35.938 3.883 1 85.88 91 PRO A N 1
ATOM 730 C CA . PRO A 1 91 ? 15.203 -37.188 4.113 1 85.88 91 PRO A CA 1
ATOM 731 C C . PRO A 1 91 ? 13.688 -37.094 3.965 1 85.88 91 PRO A C 1
ATOM 733 O O . PRO A 1 91 ? 13.023 -38.062 3.586 1 85.88 91 PRO A O 1
ATOM 736 N N . LYS A 1 92 ? 13.102 -36 4.277 1 83.25 92 LYS A N 1
ATOM 737 C CA . LYS A 1 92 ? 11.656 -35.844 4.184 1 83.25 92 LYS A CA 1
ATOM 738 C C . LYS A 1 92 ? 11.227 -35.562 2.742 1 83.25 92 LYS A C 1
ATOM 740 O O . LYS A 1 92 ? 10.141 -36 2.328 1 83.25 92 LYS A O 1
ATOM 745 N N . LEU A 1 93 ? 12.008 -34.969 1.947 1 87.94 93 LEU A N 1
ATOM 746 C CA . LEU A 1 93 ? 11.641 -34.562 0.591 1 87.94 93 LEU A CA 1
ATOM 747 C C . LEU A 1 93 ? 11.969 -35.688 -0.402 1 87.94 93 LEU A C 1
ATOM 749 O O . LEU A 1 93 ? 11.289 -35.812 -1.419 1 87.94 93 LEU A O 1
ATOM 753 N N . LYS A 1 94 ? 12.977 -36.406 -0.078 1 86.5 94 LYS A N 1
ATOM 754 C CA . LYS A 1 94 ? 13.453 -37.438 -0.998 1 86.5 94 LYS A CA 1
ATOM 755 C C . LYS A 1 94 ? 12.352 -38.469 -1.294 1 86.5 94 LYS A C 1
ATOM 757 O O . LYS A 1 94 ? 12.227 -38.938 -2.428 1 86.5 94 LYS A O 1
ATOM 762 N N . ASN A 1 95 ? 11.531 -38.625 -0.357 1 83.12 95 ASN A N 1
ATOM 763 C CA . ASN A 1 95 ? 10.484 -39.625 -0.503 1 83.12 95 ASN A CA 1
ATOM 764 C C . ASN A 1 95 ? 9.305 -39.125 -1.312 1 83.12 95 ASN A C 1
ATOM 766 O O . ASN A 1 95 ? 8.484 -39.875 -1.801 1 83.12 95 ASN A O 1
ATOM 770 N N . ASP A 1 96 ? 9.25 -37.906 -1.56 1 88.38 96 ASP A N 1
ATOM 771 C CA . ASP A 1 96 ? 8.141 -37.281 -2.277 1 88.38 96 ASP A CA 1
ATOM 772 C C . ASP A 1 96 ? 8.531 -36.969 -3.717 1 88.38 96 ASP A C 1
ATOM 774 O O . ASP A 1 96 ? 7.809 -36.25 -4.414 1 88.38 96 ASP A O 1
ATOM 778 N N . LEU A 1 97 ? 9.633 -37.562 -4.195 1 95.06 97 LEU A N 1
ATOM 779 C CA . LEU A 1 97 ? 10.117 -37.25 -5.539 1 95.06 97 LEU A CA 1
ATOM 780 C C . LEU A 1 97 ? 9.922 -38.438 -6.469 1 95.06 97 LEU A C 1
ATOM 782 O O . LEU A 1 97 ? 10.102 -39.594 -6.059 1 95.06 97 LEU A O 1
ATOM 786 N N . TYR A 1 98 ? 9.508 -38.156 -7.66 1 95.94 98 TYR A N 1
ATOM 787 C CA . TYR A 1 98 ? 9.359 -39.156 -8.711 1 95.94 98 TYR A CA 1
ATOM 788 C C . TYR A 1 98 ? 10.414 -38.969 -9.797 1 95.94 98 TYR A C 1
ATOM 790 O O . TYR A 1 98 ? 10.594 -37.844 -10.312 1 95.94 98 TYR A O 1
ATOM 798 N N . PHE A 1 99 ? 11.148 -40.062 -10.219 1 94.19 99 PHE A N 1
ATOM 799 C CA . PHE A 1 99 ? 12.227 -39.938 -11.188 1 94.19 99 PHE A CA 1
ATOM 800 C C . PHE A 1 99 ? 12.008 -40.906 -12.352 1 94.19 99 PHE A C 1
ATOM 802 O O . PHE A 1 99 ? 12.875 -41.062 -13.211 1 94.19 99 PHE A O 1
ATOM 809 N N . GLY A 1 100 ? 10.836 -41.438 -12.484 1 89.56 100 GLY A N 1
ATOM 810 C CA . GLY A 1 100 ? 10.602 -42.5 -13.469 1 89.56 100 GLY A CA 1
ATOM 811 C C . GLY A 1 100 ? 10.062 -41.969 -14.789 1 89.56 100 GLY A C 1
ATOM 812 O O . GLY A 1 100 ? 10.062 -40.75 -15.023 1 89.56 100 GLY A O 1
ATOM 813 N N . GLU A 1 101 ? 9.695 -42.969 -15.633 1 92.75 101 GLU A N 1
ATOM 814 C CA . GLU A 1 101 ? 9.109 -42.656 -16.938 1 92.75 101 GLU A CA 1
ATOM 815 C C . GLU A 1 101 ? 7.738 -42 -16.781 1 92.75 101 GLU A C 1
ATOM 817 O O . GLU A 1 101 ? 7.18 -41.969 -15.688 1 92.75 101 GLU A O 1
ATOM 822 N N . GLY A 1 102 ? 7.328 -41.469 -17.953 1 95.88 102 GLY A N 1
ATOM 823 C CA . GLY A 1 102 ? 5.953 -41.031 -17.938 1 95.88 102 GLY A CA 1
ATOM 824 C C . GLY A 1 102 ? 4.953 -42.125 -17.641 1 95.88 102 GLY A C 1
ATOM 825 O O . GLY A 1 102 ? 5.223 -43.281 -17.891 1 95.88 102 GLY A O 1
ATOM 826 N N . ILE A 1 103 ? 3.836 -41.75 -17.047 1 96.31 103 ILE A N 1
ATOM 827 C CA . ILE A 1 103 ? 2.814 -42.719 -16.688 1 96.31 103 ILE A CA 1
ATOM 828 C C . ILE A 1 103 ? 1.521 -42.406 -17.438 1 96.31 103 ILE A C 1
ATOM 830 O O . ILE A 1 103 ? 1.033 -41.281 -17.422 1 96.31 103 ILE A O 1
ATOM 834 N N . GLU A 1 104 ? 1.082 -43.344 -18.141 1 94.56 104 GLU A N 1
ATOM 835 C CA . GLU A 1 104 ? -0.253 -43.25 -18.719 1 94.56 104 GLU A CA 1
ATOM 836 C C . GLU A 1 104 ? -1.311 -43.781 -17.766 1 94.56 104 GLU A C 1
ATOM 838 O O . GLU A 1 104 ? -1.363 -45 -17.484 1 94.56 104 GLU A O 1
ATOM 843 N N . SER A 1 105 ? -2.078 -42.875 -17.203 1 92.31 105 SER A N 1
ATOM 844 C CA . SER A 1 105 ? -3.076 -43.219 -16.203 1 92.31 105 SER A CA 1
ATOM 845 C C . SER A 1 105 ? -4.465 -42.75 -16.609 1 92.31 105 SER A C 1
ATOM 847 O O . SER A 1 105 ? -4.594 -41.812 -17.422 1 92.31 105 SER A O 1
ATOM 849 N N . ASP A 1 106 ? -5.449 -43.469 -16.078 1 89.69 106 ASP A N 1
ATOM 850 C CA . ASP A 1 106 ? -6.824 -43 -16.297 1 89.69 106 ASP A CA 1
ATOM 851 C C . ASP A 1 106 ? -7.098 -41.688 -15.57 1 89.69 106 ASP A C 1
ATOM 853 O O . ASP A 1 106 ? -7.945 -40.906 -16 1 89.69 106 ASP A O 1
ATOM 857 N N . SER A 1 107 ? -6.449 -41.531 -14.508 1 93.69 107 SER A N 1
ATOM 858 C CA . SER A 1 107 ? -6.535 -40.281 -13.742 1 93.69 107 SER A CA 1
ATOM 859 C C . SER A 1 107 ? -5.199 -39.562 -13.711 1 93.69 107 SER A C 1
ATOM 861 O O . SER A 1 107 ? -4.199 -40.094 -13.227 1 93.69 107 SER A O 1
ATOM 863 N N . LYS A 1 108 ? -5.188 -38.375 -14.242 1 96.5 108 LYS A N 1
ATOM 864 C CA . LYS A 1 108 ? -3.951 -37.625 -14.383 1 96.5 108 LYS A CA 1
ATOM 865 C C . LYS A 1 108 ? -3.908 -36.469 -13.398 1 96.5 108 LYS A C 1
ATOM 867 O O . LYS A 1 108 ? -4.875 -35.688 -13.289 1 96.5 108 LYS A O 1
ATOM 872 N N . SER A 1 109 ? -2.859 -36.344 -12.602 1 95.56 109 SER A N 1
ATOM 873 C CA . SER A 1 109 ? -2.756 -35.281 -11.602 1 95.56 109 SER A CA 1
ATOM 874 C C . SER A 1 109 ? -1.344 -34.719 -11.547 1 95.56 109 SER A C 1
ATOM 876 O O . SER A 1 109 ? -1.145 -33.594 -11.109 1 95.56 109 SER A O 1
ATOM 878 N N . GLU A 1 110 ? -0.404 -35.5 -12.055 1 97 110 GLU A N 1
ATOM 879 C CA . GLU A 1 110 ? 1.003 -35.125 -11.891 1 97 110 GLU A CA 1
ATOM 880 C C . GLU A 1 110 ? 1.624 -34.719 -13.219 1 97 110 GLU A C 1
ATOM 882 O O . GLU A 1 110 ? 1.062 -34.969 -14.281 1 97 110 GLU A O 1
ATOM 887 N N . PHE A 1 111 ? 2.809 -34.156 -13.188 1 97.56 111 PHE A N 1
ATOM 888 C CA . PHE A 1 111 ? 3.516 -33.75 -14.406 1 97.56 111 PHE A CA 1
ATOM 889 C C . PHE A 1 111 ? 3.861 -34.969 -15.25 1 97.56 111 PHE A C 1
ATOM 891 O O . PHE A 1 111 ? 3.844 -34.906 -16.484 1 97.56 111 PHE A O 1
ATOM 898 N N . TRP A 1 112 ? 4.254 -36.094 -14.57 1 97.56 112 TRP A N 1
ATOM 899 C CA . TRP A 1 112 ? 4.68 -37.25 -15.32 1 97.56 112 TRP A CA 1
ATOM 900 C C . TRP A 1 112 ? 3.49 -37.938 -15.984 1 97.56 112 TRP A C 1
ATOM 902 O O . TRP A 1 112 ? 3.658 -38.938 -16.719 1 97.56 112 TRP A O 1
ATOM 912 N N . HIS A 1 113 ? 2.287 -37.438 -15.781 1 97.06 113 HIS A N 1
ATOM 913 C CA . HIS A 1 113 ? 1.11 -37.875 -16.531 1 97.06 113 HIS A CA 1
ATOM 914 C C . HIS A 1 113 ? 0.942 -37.094 -17.812 1 97.06 113 HIS A C 1
ATOM 916 O O . HIS A 1 113 ? 0.131 -37.438 -18.672 1 97.06 113 HIS A O 1
ATOM 922 N N . GLY A 1 114 ? 1.687 -35.969 -17.938 1 96 114 GLY A N 1
ATOM 923 C CA . GLY A 1 114 ? 1.559 -35.094 -19.078 1 96 114 GLY A CA 1
ATOM 924 C C . GLY A 1 114 ? 2.486 -35.438 -20.234 1 96 114 GLY A C 1
ATOM 925 O O . GLY A 1 114 ? 3.502 -36.125 -20.031 1 96 114 GLY A O 1
ATOM 926 N N . GLU A 1 115 ? 2.189 -34.906 -21.359 1 94.12 115 GLU A N 1
ATOM 927 C CA . GLU A 1 115 ? 2.926 -35.219 -22.578 1 94.12 115 GLU A CA 1
ATOM 928 C C . GLU A 1 115 ? 4.34 -34.656 -22.531 1 94.12 115 GLU A C 1
ATOM 930 O O . GLU A 1 115 ? 5.273 -35.25 -23.078 1 94.12 115 GLU A O 1
ATOM 935 N N . LEU A 1 116 ? 4.488 -33.531 -21.922 1 95.06 116 LEU A N 1
ATOM 936 C CA . LEU A 1 116 ? 5.801 -32.906 -21.859 1 95.06 116 LEU A CA 1
ATOM 937 C C . LEU A 1 116 ? 6.812 -33.812 -21.172 1 95.06 116 LEU A C 1
ATOM 939 O O . LEU A 1 116 ? 7.934 -34 -21.672 1 95.06 116 LEU A O 1
ATOM 943 N N . TRP A 1 117 ? 6.43 -34.312 -20.016 1 96 117 TRP A N 1
ATOM 944 C CA . TRP A 1 117 ? 7.277 -35.25 -19.297 1 96 117 TRP A CA 1
ATOM 945 C C . TRP A 1 117 ? 7.492 -36.531 -20.094 1 96 117 TRP A C 1
ATOM 947 O O . TRP A 1 117 ? 8.617 -37 -20.219 1 96 117 TRP A O 1
ATOM 957 N N . GLN A 1 118 ? 6.504 -37.062 -20.719 1 94.06 118 GLN A N 1
ATOM 958 C CA . GLN A 1 118 ? 6.512 -38.375 -21.375 1 94.06 118 GLN A CA 1
ATOM 959 C C . GLN A 1 118 ? 7.402 -38.344 -22.625 1 94.06 118 GLN A C 1
ATOM 961 O O . GLN A 1 118 ? 8.117 -39.312 -22.891 1 94.06 118 GLN A O 1
ATOM 966 N N . ARG A 1 119 ? 7.34 -37.344 -23.312 1 90.81 119 ARG A N 1
ATOM 967 C CA . ARG A 1 119 ? 7.996 -37.312 -24.625 1 90.81 119 ARG A CA 1
ATOM 968 C C . ARG A 1 119 ? 9.445 -36.844 -24.5 1 90.81 119 ARG A C 1
ATOM 970 O O . ARG A 1 119 ? 10.242 -37.031 -25.422 1 90.81 119 ARG A O 1
ATOM 977 N N . SER A 1 120 ? 9.773 -36.25 -23.422 1 89.69 120 SER A N 1
ATOM 978 C CA . SER A 1 120 ? 11.094 -35.625 -23.297 1 89.69 120 SER A CA 1
ATOM 979 C C . SER A 1 120 ? 12.148 -36.656 -22.891 1 89.69 120 SER A C 1
ATOM 981 O O . SER A 1 120 ? 11.953 -37.406 -21.922 1 89.69 120 SER A O 1
ATOM 983 N N . PRO A 1 121 ? 13.195 -36.656 -23.578 1 84.31 121 PRO A N 1
ATOM 984 C CA . PRO A 1 121 ? 14.281 -37.531 -23.125 1 84.31 121 PRO A CA 1
ATOM 985 C C . PRO A 1 121 ? 14.945 -37.031 -21.844 1 84.31 121 PRO A C 1
ATOM 987 O O . PRO A 1 121 ? 15.672 -37.781 -21.188 1 84.31 121 PRO A O 1
ATOM 990 N N . LEU A 1 122 ? 14.719 -35.812 -21.516 1 88.81 122 LEU A N 1
ATOM 991 C CA . LEU A 1 122 ? 15.328 -35.219 -20.312 1 88.81 122 LEU A CA 1
ATOM 992 C C . LEU A 1 122 ? 14.617 -35.719 -19.062 1 88.81 122 LEU A C 1
ATOM 994 O O . LEU A 1 122 ? 15.219 -35.781 -17.984 1 88.81 122 LEU A O 1
ATOM 998 N N . PHE A 1 123 ? 13.328 -36.062 -19.25 1 91.19 123 PHE A N 1
ATOM 999 C CA . PHE A 1 123 ? 12.547 -36.406 -18.062 1 91.19 123 PHE A CA 1
ATOM 1000 C C . PHE A 1 123 ? 11.945 -37.781 -18.156 1 91.19 123 PHE A C 1
ATOM 1002 O O . PHE A 1 123 ? 11.891 -38.531 -17.172 1 91.19 123 PHE A O 1
ATOM 1009 N N . GLY A 1 124 ? 11.492 -38.094 -19.359 1 89.06 124 GLY A N 1
ATOM 1010 C CA . GLY A 1 124 ? 10.867 -39.375 -19.594 1 89.06 124 GLY A CA 1
ATOM 1011 C C . GLY A 1 124 ? 11.867 -40.469 -19.938 1 89.06 124 GLY A C 1
ATOM 1012 O O . GLY A 1 124 ? 13.062 -40.344 -19.656 1 89.06 124 GLY A O 1
ATOM 1013 N N . ALA A 1 125 ? 11.289 -41.5 -20.469 1 90.12 125 ALA A N 1
ATOM 1014 C CA . ALA A 1 125 ? 12.133 -42.625 -20.875 1 90.12 125 ALA A CA 1
ATOM 1015 C C . ALA A 1 125 ? 12.969 -42.281 -22.094 1 90.12 125 ALA A C 1
ATOM 1017 O O . ALA A 1 125 ? 12.469 -41.656 -23.031 1 90.12 125 ALA A O 1
ATOM 1018 N N . GLU A 1 126 ? 14.117 -42.656 -22.031 1 85.25 126 GLU A N 1
ATOM 1019 C CA . GLU A 1 126 ? 15.008 -42.375 -23.156 1 85.25 126 GLU A CA 1
ATOM 1020 C C . GLU A 1 126 ? 14.844 -43.375 -24.281 1 85.25 126 GLU A C 1
ATOM 1022 O O . GLU A 1 126 ? 14.922 -43.031 -25.469 1 85.25 126 GLU A O 1
ATOM 1027 N N . CYS A 1 127 ? 14.773 -44.562 -23.891 1 87.94 127 CYS A N 1
ATOM 1028 C CA . CYS A 1 127 ? 14.664 -45.656 -24.859 1 87.94 127 CYS A CA 1
ATOM 1029 C C . CYS A 1 127 ? 14.039 -46.875 -24.234 1 87.94 127 CYS A C 1
ATOM 1031 O O . CYS A 1 127 ? 13.797 -46.906 -23.031 1 87.94 127 CYS A O 1
ATOM 1033 N N . CYS A 1 128 ? 13.68 -47.75 -25.109 1 89.38 128 CYS A N 1
ATOM 1034 C CA . CYS A 1 128 ? 13.25 -49.062 -24.656 1 89.38 128 CYS A CA 1
ATOM 1035 C C . CYS A 1 128 ? 13.914 -50.156 -25.484 1 89.38 128 CYS A C 1
ATOM 1037 O O . CYS A 1 128 ? 14.336 -49.906 -26.625 1 89.38 128 CYS A O 1
ATOM 1039 N N . HIS A 1 129 ? 14.062 -51.312 -24.859 1 90.81 129 HIS A N 1
ATOM 1040 C CA . HIS A 1 129 ? 14.688 -52.469 -25.5 1 90.81 129 HIS A CA 1
ATOM 1041 C C . HIS A 1 129 ? 13.664 -53.531 -25.844 1 90.81 129 HIS A C 1
ATOM 1043 O O . HIS A 1 129 ? 12.82 -53.875 -25 1 90.81 129 HIS A O 1
ATOM 1049 N N . HIS A 1 130 ? 13.719 -53.875 -27.094 1 91.12 130 HIS A N 1
ATOM 1050 C CA . HIS A 1 130 ? 12.867 -54.969 -27.531 1 91.12 130 HIS A CA 1
ATOM 1051 C C . HIS A 1 130 ? 13.562 -55.812 -28.594 1 91.12 130 HIS A C 1
ATOM 1053 O O . HIS A 1 130 ? 13.984 -55.281 -29.625 1 91.12 130 HIS A O 1
ATOM 1059 N N . ASN A 1 131 ? 13.664 -57.219 -28.375 1 90.12 131 ASN A N 1
ATOM 1060 C CA . ASN A 1 131 ? 14.297 -58.156 -29.297 1 90.12 131 ASN A CA 1
ATOM 1061 C C . ASN A 1 131 ? 15.695 -57.688 -29.703 1 90.12 131 ASN A C 1
ATOM 1063 O O . ASN A 1 131 ? 16.031 -57.656 -30.891 1 90.12 131 ASN A O 1
ATOM 1067 N N . ASN A 1 132 ? 16.5 -57.219 -28.828 1 88.25 132 ASN A N 1
ATOM 1068 C CA . ASN A 1 132 ? 17.906 -56.812 -28.953 1 88.25 132 ASN A CA 1
ATOM 1069 C C . ASN A 1 132 ? 18.047 -55.562 -29.781 1 88.25 132 ASN A C 1
ATOM 1071 O O . ASN A 1 132 ? 19.125 -55.25 -30.281 1 88.25 132 ASN A O 1
ATOM 1075 N N . VAL A 1 133 ? 16.922 -54.906 -29.984 1 92.88 133 VAL A N 1
ATOM 1076 C CA . VAL A 1 133 ? 16.938 -53.625 -30.688 1 92.88 133 VAL A CA 1
ATOM 1077 C C . VAL A 1 133 ? 16.516 -52.531 -29.734 1 92.88 133 VAL A C 1
ATOM 1079 O O . VAL A 1 133 ? 15.633 -52.719 -28.891 1 92.88 133 VAL A O 1
ATOM 1082 N N . ILE A 1 134 ? 17.188 -51.375 -29.922 1 92.19 134 ILE A N 1
ATOM 1083 C CA . ILE A 1 134 ? 16.859 -50.219 -29.109 1 92.19 134 ILE A CA 1
ATOM 1084 C C . ILE A 1 134 ? 15.969 -49.281 -29.891 1 92.19 134 ILE A C 1
ATOM 1086 O O . ILE A 1 134 ? 16.266 -48.938 -31.047 1 92.19 134 ILE A O 1
ATOM 1090 N N . TYR A 1 135 ? 14.898 -48.875 -29.312 1 91.81 135 TYR A N 1
ATOM 1091 C CA . TYR A 1 135 ? 13.953 -47.938 -29.906 1 91.81 135 TYR A CA 1
ATOM 1092 C C . TYR A 1 135 ? 13.961 -46.594 -29.172 1 91.81 135 TYR A C 1
ATOM 1094 O O . TYR A 1 135 ? 13.945 -46.562 -27.938 1 91.81 135 TYR A O 1
ATOM 1102 N N . TYR A 1 136 ? 13.977 -45.5 -29.906 1 88.94 136 TYR A N 1
ATOM 1103 C CA . TYR A 1 136 ? 13.977 -44.156 -29.328 1 88.94 136 TYR A CA 1
ATOM 1104 C C . TYR A 1 136 ? 12.719 -43.406 -29.719 1 88.94 136 TYR A C 1
ATOM 1106 O O . TYR A 1 136 ? 12.195 -43.594 -30.828 1 88.94 136 TYR A O 1
ATOM 1114 N N . PRO A 1 137 ? 12.289 -42.562 -28.781 1 90.25 137 PRO A N 1
ATOM 1115 C CA . PRO A 1 137 ? 11.234 -41.656 -29.219 1 90.25 137 PRO A CA 1
ATOM 1116 C C . PRO A 1 137 ? 11.625 -40.812 -30.438 1 90.25 137 PRO A C 1
ATOM 1118 O O . PRO A 1 137 ? 12.766 -40.344 -30.531 1 90.25 137 PRO A O 1
ATOM 1121 N N . GLY A 1 138 ? 10.688 -40.625 -31.359 1 88.62 138 GLY A N 1
ATOM 1122 C CA . GLY A 1 138 ? 10.969 -39.938 -32.594 1 88.62 138 GLY A CA 1
ATOM 1123 C C . GLY A 1 138 ? 11.211 -40.844 -33.781 1 88.62 138 GLY A C 1
ATOM 1124 O O . GLY A 1 138 ? 11.086 -40.469 -34.938 1 88.62 138 GLY A O 1
ATOM 1125 N N . GLU A 1 139 ? 11.516 -42.125 -33.469 1 90.94 139 GLU A N 1
ATOM 1126 C CA . GLU A 1 139 ? 11.758 -43.094 -34.531 1 90.94 139 GLU A CA 1
ATOM 1127 C C . GLU A 1 139 ? 10.453 -43.688 -35.062 1 90.94 139 GLU A C 1
ATOM 1129 O O . GLU A 1 139 ? 9.43 -43.656 -34.375 1 90.94 139 GLU A O 1
ATOM 1134 N N . PHE A 1 140 ? 10.562 -44.219 -36.312 1 94.88 140 PHE A N 1
ATOM 1135 C CA . PHE A 1 140 ? 9.391 -44.812 -36.906 1 94.88 140 PHE A CA 1
ATOM 1136 C C . PHE A 1 140 ? 9.492 -46.344 -36.875 1 94.88 140 PHE A C 1
ATOM 1138 O O . PHE A 1 140 ? 10.57 -46.906 -37.062 1 94.88 140 PHE A O 1
ATOM 1145 N N . ILE A 1 141 ? 8.344 -47 -36.719 1 96 141 ILE A N 1
ATOM 1146 C CA . ILE A 1 141 ? 8.312 -48.438 -36.625 1 96 141 ILE A CA 1
ATOM 1147 C C . ILE A 1 141 ? 7.125 -49 -37.375 1 96 141 ILE A C 1
ATOM 1149 O O . ILE A 1 141 ? 6.148 -48.281 -37.625 1 96 141 ILE A O 1
ATOM 1153 N N . ARG A 1 142 ? 7.25 -50.219 -37.781 1 95.44 142 ARG A N 1
ATOM 1154 C CA . ARG A 1 142 ? 6.129 -51.031 -38.25 1 95.44 142 ARG A CA 1
ATOM 1155 C C . ARG A 1 142 ? 5.539 -51.875 -37.094 1 95.44 142 ARG A C 1
ATOM 1157 O O . ARG A 1 142 ? 6.273 -52.5 -36.344 1 95.44 142 ARG A O 1
ATOM 1164 N N . TYR A 1 143 ? 4.289 -51.719 -36.969 1 94.44 143 TYR A N 1
ATOM 1165 C CA . TYR A 1 143 ? 3.662 -52.438 -35.844 1 94.44 143 TYR A CA 1
ATOM 1166 C C . TYR A 1 143 ? 2.32 -53 -36.281 1 94.44 143 TYR A C 1
ATOM 1168 O O . TYR A 1 143 ? 1.777 -52.656 -37.312 1 94.44 143 TYR A O 1
ATOM 1176 N N . VAL A 1 144 ? 1.812 -54.031 -35.469 1 91.31 144 VAL A N 1
ATOM 1177 C CA . VAL A 1 144 ? 0.521 -54.656 -35.719 1 91.31 144 VAL A CA 1
ATOM 1178 C C . VAL A 1 144 ? -0.432 -54.375 -34.562 1 91.31 144 VAL A C 1
ATOM 1180 O O . VAL A 1 144 ? -0.006 -54.25 -33.406 1 91.31 144 VAL A O 1
ATOM 1183 N N . ARG A 1 145 ? -1.688 -54.219 -34.906 1 82.25 145 ARG A N 1
ATOM 1184 C CA . ARG A 1 145 ? -2.709 -54.031 -33.875 1 82.25 145 ARG A CA 1
ATOM 1185 C C . ARG A 1 145 ? -3.312 -55.375 -33.469 1 82.25 145 ARG A C 1
ATOM 1187 O O . ARG A 1 145 ? -3.395 -56.281 -34.281 1 82.25 145 ARG A O 1
ATOM 1194 N N . TYR A 1 146 ? -3.539 -55.781 -32.125 1 66.44 146 TYR A N 1
ATOM 1195 C CA . TYR A 1 146 ? -4.086 -57.062 -31.672 1 66.44 146 TYR A CA 1
ATOM 1196 C C . TYR A 1 146 ? -5.402 -57.375 -32.375 1 66.44 146 TYR A C 1
ATOM 1198 O O . TYR A 1 146 ? -5.688 -58.531 -32.688 1 66.44 146 TYR A O 1
ATOM 1206 N N . ASP A 1 147 ? -6.332 -56.531 -32.094 1 56.22 147 ASP A N 1
ATOM 1207 C CA . ASP A 1 147 ? -7.684 -56.938 -32.469 1 56.22 147 ASP A CA 1
ATOM 1208 C C . ASP A 1 147 ? -7.746 -57.312 -33.938 1 56.22 147 ASP A C 1
ATOM 1210 O O . ASP A 1 147 ? -8.719 -57.906 -34.406 1 56.22 147 ASP A O 1
ATOM 1214 N N . THR A 1 148 ? -7.172 -56.594 -34.938 1 52.47 148 THR A N 1
ATOM 1215 C CA . THR A 1 148 ? -7.59 -56.812 -36.312 1 52.47 148 THR A CA 1
ATOM 1216 C C . THR A 1 148 ? -6.504 -57.531 -37.125 1 52.47 148 THR A C 1
ATOM 1218 O O . THR A 1 148 ? -5.316 -57.375 -36.812 1 52.47 148 THR A O 1
ATOM 1221 N N . GLU A 1 149 ? -6.773 -58.781 -37.594 1 52.84 149 GLU A N 1
ATOM 1222 C CA . GLU A 1 149 ? -6.078 -59.469 -38.688 1 52.84 149 GLU A CA 1
ATOM 1223 C C . GLU A 1 149 ? -5.41 -58.469 -39.594 1 52.84 149 GLU A C 1
ATOM 1225 O O . GLU A 1 149 ? -5.223 -58.719 -40.781 1 52.84 149 GLU A O 1
ATOM 1230 N N . SER A 1 150 ? -5.109 -57.25 -39.156 1 61.75 150 SER A N 1
ATOM 1231 C CA . SER A 1 150 ? -4.938 -56.062 -40 1 61.75 150 SER A CA 1
ATOM 1232 C C . SER A 1 150 ? -3.49 -55.906 -40.469 1 61.75 150 SER A C 1
ATOM 1234 O O . SER A 1 150 ? -2.582 -56.5 -39.844 1 61.75 150 SER A O 1
ATOM 1236 N N . GLN A 1 151 ? -3.279 -55.469 -41.531 1 77.06 151 GLN A N 1
ATOM 1237 C CA . GLN A 1 151 ? -2.061 -55.094 -42.25 1 77.06 151 GLN A CA 1
ATOM 1238 C C . GLN A 1 151 ? -1.156 -54.25 -41.375 1 77.06 151 GLN A C 1
ATOM 1240 O O . GLN A 1 151 ? -1.64 -53.406 -40.625 1 77.06 151 GLN A O 1
ATOM 1245 N N . PRO A 1 152 ? 0.123 -54.625 -41.344 1 89.12 152 PRO A N 1
ATOM 1246 C CA . PRO A 1 152 ? 1.09 -53.812 -40.594 1 89.12 152 PRO A CA 1
ATOM 1247 C C . PRO A 1 152 ? 0.969 -52.344 -40.906 1 89.12 152 PRO A C 1
ATOM 1249 O O . PRO A 1 152 ? 0.709 -51.938 -42.031 1 89.12 152 PRO A O 1
ATOM 1252 N N . ARG A 1 153 ? 1.084 -51.594 -39.812 1 92.19 153 ARG A N 1
ATOM 1253 C CA . ARG A 1 153 ? 1.034 -50.156 -39.938 1 92.19 153 ARG A CA 1
ATOM 1254 C C . ARG A 1 153 ? 2.381 -49.531 -39.562 1 92.19 153 ARG A C 1
ATOM 1256 O O . ARG A 1 153 ? 3.242 -50.188 -39 1 92.19 153 ARG A O 1
ATOM 1263 N N . ILE A 1 154 ? 2.518 -48.312 -40.062 1 94.5 154 ILE A N 1
ATOM 1264 C CA . ILE A 1 154 ? 3.725 -47.562 -39.719 1 94.5 154 ILE A CA 1
ATOM 1265 C C . ILE A 1 154 ? 3.367 -46.375 -38.844 1 94.5 154 ILE A C 1
ATOM 1267 O O . ILE A 1 154 ? 2.35 -45.719 -39.062 1 94.5 154 ILE A O 1
ATOM 1271 N N . GLY A 1 155 ? 4.137 -46.188 -37.844 1 95 155 GLY A N 1
ATOM 1272 C CA . GLY A 1 155 ? 3.924 -45.031 -36.969 1 95 155 GLY A CA 1
ATOM 1273 C C . GLY A 1 155 ? 5.203 -44.531 -36.312 1 95 155 GLY A C 1
ATOM 1274 O O . GLY A 1 155 ? 6.242 -45.188 -36.375 1 95 155 GLY A O 1
ATOM 1275 N N . GLN A 1 156 ? 5.156 -43.375 -35.812 1 94.06 156 GLN A N 1
ATOM 1276 C CA . GLN A 1 156 ? 6.273 -42.75 -35.094 1 94.06 156 GLN A CA 1
ATOM 1277 C C . GLN A 1 156 ? 6.148 -42.969 -33.594 1 94.06 156 GLN A C 1
ATOM 1279 O O . GLN A 1 156 ? 5.086 -42.719 -33 1 94.06 156 GLN A O 1
ATOM 1284 N N . ILE A 1 157 ? 7.203 -43.344 -32.906 1 93.69 157 ILE A N 1
ATOM 1285 C CA . ILE A 1 157 ? 7.199 -43.438 -31.453 1 93.69 157 ILE A CA 1
ATOM 1286 C C . ILE A 1 157 ? 7.121 -42.062 -30.844 1 93.69 157 ILE A C 1
ATOM 1288 O O . ILE A 1 157 ? 8.086 -41.281 -30.906 1 93.69 157 ILE A O 1
ATOM 1292 N N . TYR A 1 158 ? 6.012 -41.812 -30.281 1 93.44 158 TYR A N 1
ATOM 1293 C CA . TYR A 1 158 ? 5.781 -40.531 -29.656 1 93.44 158 TYR A CA 1
ATOM 1294 C C . TYR A 1 158 ? 6.391 -40.469 -28.25 1 93.44 158 TYR A C 1
ATOM 1296 O O . TYR A 1 158 ? 7.023 -39.5 -27.875 1 93.44 158 TYR A O 1
ATOM 1304 N N . ALA A 1 159 ? 6.188 -41.531 -27.469 1 94.12 159 ALA A N 1
ATOM 1305 C CA . ALA A 1 159 ? 6.691 -41.625 -26.094 1 94.12 159 ALA A CA 1
ATOM 1306 C C . ALA A 1 159 ? 6.699 -43.062 -25.609 1 94.12 159 ALA A C 1
ATOM 1308 O O . ALA A 1 159 ? 5.969 -43.906 -26.141 1 94.12 159 ALA A O 1
ATOM 1309 N N . ILE A 1 160 ? 7.562 -43.312 -24.719 1 94.75 160 ILE A N 1
ATOM 1310 C CA . ILE A 1 160 ? 7.598 -44.594 -23.984 1 94.75 160 ILE A CA 1
ATOM 1311 C C . ILE A 1 160 ? 7.113 -44.375 -22.562 1 94.75 160 ILE A C 1
ATOM 1313 O O . ILE A 1 160 ? 7.688 -43.562 -21.812 1 94.75 160 ILE A O 1
ATOM 1317 N N . VAL A 1 161 ? 6.051 -45.062 -22.219 1 96.5 161 VAL A N 1
ATOM 1318 C CA . VAL A 1 161 ? 5.418 -44.781 -20.938 1 96.5 161 VAL A CA 1
ATOM 1319 C C . VAL A 1 161 ? 5.145 -46.062 -20.188 1 96.5 161 VAL A C 1
ATOM 1321 O O . VAL A 1 161 ? 5.309 -47.156 -20.75 1 96.5 161 VAL A O 1
ATOM 1324 N N . LYS A 1 162 ? 4.828 -45.906 -18.953 1 95.69 162 LYS A N 1
ATOM 1325 C CA . LYS A 1 162 ? 4.359 -47.031 -18.125 1 95.69 162 LYS A CA 1
ATOM 1326 C C . LYS A 1 162 ? 2.881 -46.875 -17.781 1 95.69 162 LYS A C 1
ATOM 1328 O O . LYS A 1 162 ? 2.352 -45.75 -17.797 1 95.69 162 LYS A O 1
ATOM 1333 N N . ASP A 1 163 ? 2.24 -47.969 -17.641 1 93.19 163 ASP A N 1
ATOM 1334 C CA . ASP A 1 163 ? 0.87 -47.875 -17.141 1 93.19 163 ASP A CA 1
ATOM 1335 C C . ASP A 1 163 ? 0.83 -48 -15.625 1 93.19 163 ASP A C 1
ATOM 1337 O O . ASP A 1 163 ? 1.874 -48.062 -14.969 1 93.19 163 ASP A O 1
ATOM 1341 N N . ASP A 1 164 ? -0.34 -48 -15.016 1 87.5 164 ASP A N 1
ATOM 1342 C CA . ASP A 1 164 ? -0.508 -48.031 -13.562 1 87.5 164 ASP A CA 1
ATOM 1343 C C . ASP A 1 164 ? 0.026 -49.344 -12.984 1 87.5 164 ASP A C 1
ATOM 1345 O O . ASP A 1 164 ? 0.362 -49.406 -11.797 1 87.5 164 ASP A O 1
ATOM 1349 N N . ASN A 1 165 ? 0.181 -50.375 -13.828 1 88.31 165 ASN A N 1
ATOM 1350 C CA . ASN A 1 165 ? 0.7 -51.688 -13.398 1 88.31 165 ASN A CA 1
ATOM 1351 C C . ASN A 1 165 ? 2.178 -51.844 -13.742 1 88.31 165 ASN A C 1
ATOM 1353 O O . ASN A 1 165 ? 2.701 -52.938 -13.773 1 88.31 165 ASN A O 1
ATOM 1357 N N . ASP A 1 166 ? 2.828 -50.812 -14.148 1 89.56 166 ASP A N 1
ATOM 1358 C CA . ASP A 1 166 ? 4.262 -50.719 -14.406 1 89.56 166 ASP A CA 1
ATOM 1359 C C . ASP A 1 166 ? 4.629 -51.469 -15.695 1 89.56 166 ASP A C 1
ATOM 1361 O O . ASP A 1 166 ? 5.77 -51.875 -15.875 1 89.56 166 ASP A O 1
ATOM 1365 N N . ARG A 1 167 ? 3.684 -51.75 -16.547 1 90.25 167 ARG A N 1
ATOM 1366 C CA . ARG A 1 167 ? 3.969 -52.312 -17.859 1 90.25 167 ARG A CA 1
ATOM 1367 C C . ARG A 1 167 ? 4.41 -51.219 -18.844 1 90.25 167 ARG A C 1
ATOM 1369 O O . ARG A 1 167 ? 3.852 -50.125 -18.859 1 90.25 167 ARG A O 1
ATOM 1376 N N . LEU A 1 168 ? 5.383 -51.531 -19.547 1 94.06 168 LEU A N 1
ATOM 1377 C CA . LEU A 1 168 ? 5.906 -50.594 -20.531 1 94.06 168 LEU A CA 1
ATOM 1378 C C . LEU A 1 168 ? 5.02 -50.562 -21.781 1 94.06 168 LEU A C 1
ATOM 1380 O O . LEU A 1 168 ? 4.652 -51.594 -22.312 1 94.06 168 LEU A O 1
ATOM 1384 N N . LEU A 1 169 ? 4.652 -49.375 -22.125 1 95.25 169 LEU A N 1
ATOM 1385 C CA . LEU A 1 169 ? 3.826 -49.125 -23.297 1 95.25 169 LEU A CA 1
ATOM 1386 C C . LEU A 1 169 ? 4.492 -48.094 -24.234 1 95.25 169 LEU A C 1
ATOM 1388 O O . LEU A 1 169 ? 5.398 -47.375 -23.812 1 95.25 169 LEU A O 1
ATOM 1392 N N . ILE A 1 170 ? 4.062 -48.094 -25.469 1 95.12 170 ILE A N 1
ATOM 1393 C CA . ILE A 1 170 ? 4.566 -47.156 -26.438 1 95.12 170 ILE A CA 1
ATOM 1394 C C . ILE A 1 170 ? 3.404 -46.375 -27.047 1 95.12 170 ILE A C 1
ATOM 1396 O O . ILE A 1 170 ? 2.428 -46.938 -27.516 1 95.12 170 ILE A O 1
ATOM 1400 N N . LYS A 1 171 ? 3.531 -45.125 -26.969 1 94.88 171 LYS A N 1
ATOM 1401 C CA . LYS A 1 171 ? 2.594 -44.25 -27.672 1 94.88 171 LYS A CA 1
ATOM 1402 C C . LYS A 1 171 ? 3.072 -43.969 -29.094 1 94.88 171 LYS A C 1
ATOM 1404 O O . LYS A 1 171 ? 4.219 -43.562 -29.297 1 94.88 171 LYS A O 1
ATOM 1409 N N . ILE A 1 172 ? 2.139 -44.125 -30 1 94.31 172 ILE A N 1
ATOM 1410 C CA . ILE A 1 172 ? 2.531 -44.031 -31.391 1 94.31 172 ILE A CA 1
ATOM 1411 C C . ILE A 1 172 ? 1.648 -43 -32.094 1 94.31 172 ILE A C 1
ATOM 1413 O O . ILE A 1 172 ? 0.437 -42.969 -31.875 1 94.31 172 ILE A O 1
ATOM 1417 N N . CYS A 1 173 ? 2.324 -42.156 -32.844 1 93.5 173 CYS A N 1
ATOM 1418 C CA . CYS A 1 173 ? 1.605 -41.375 -33.844 1 93.5 173 CYS A CA 1
ATOM 1419 C C . CYS A 1 173 ? 1.439 -42.156 -35.156 1 93.5 173 CYS A C 1
ATOM 1421 O O . CYS A 1 173 ? 2.41 -42.375 -35.875 1 93.5 173 CYS A O 1
ATOM 1423 N N . SER A 1 174 ? 0.26 -42.375 -35.438 1 92.25 174 SER A N 1
ATOM 1424 C CA . SER A 1 174 ? 0.01 -43.219 -36.594 1 92.25 174 SER A CA 1
ATOM 1425 C C . SER A 1 174 ? 0.174 -42.438 -37.906 1 92.25 174 SER A C 1
ATOM 1427 O O . SER A 1 174 ? 0.147 -41.219 -37.906 1 92.25 174 SER A O 1
ATOM 1429 N N . THR A 1 175 ? 0.391 -43.219 -38.969 1 93.88 175 THR A N 1
ATOM 1430 C CA . THR A 1 175 ? 0.477 -42.625 -40.312 1 93.88 175 THR A CA 1
ATOM 1431 C C . THR A 1 175 ? -0.525 -43.312 -41.25 1 93.88 175 THR A C 1
ATOM 1433 O O . THR A 1 175 ? -1.02 -44.406 -40.969 1 93.88 175 THR A O 1
ATOM 1436 N N . PHE A 1 176 ? -0.793 -42.562 -42.312 1 91.56 176 PHE A N 1
ATOM 1437 C CA . PHE A 1 176 ? -1.676 -43.094 -43.375 1 91.56 176 PHE A CA 1
ATOM 1438 C C . PHE A 1 176 ? -0.929 -43.25 -44.688 1 91.56 176 PHE A C 1
ATOM 1440 O O . PHE A 1 176 ? -0.036 -42.438 -45 1 91.56 176 PHE A O 1
ATOM 1447 N N . PHE A 1 177 ? -1.319 -44.281 -45.375 1 90.5 177 PHE A N 1
ATOM 1448 C CA . PHE A 1 177 ? -0.935 -44.375 -46.781 1 90.5 177 PHE A CA 1
ATOM 1449 C C . PHE A 1 177 ? -1.908 -43.594 -47.656 1 90.5 177 PHE A C 1
ATOM 1451 O O . PHE A 1 177 ? -2.996 -43.25 -47.219 1 90.5 177 PHE A O 1
ATOM 1458 N N . TYR A 1 178 ? -1.428 -43.312 -48.906 1 88.19 178 TYR A N 1
ATOM 1459 C CA . TYR A 1 178 ? -2.264 -42.531 -49.812 1 88.19 178 TYR A CA 1
ATOM 1460 C C . TYR A 1 178 ? -3.625 -43.188 -50 1 88.19 178 TYR A C 1
ATOM 1462 O O . TYR A 1 178 ? -4.637 -42.5 -50.156 1 88.19 178 TYR A O 1
ATOM 1470 N N . THR A 1 179 ? -3.688 -44.531 -49.844 1 85.75 179 THR A N 1
ATOM 1471 C CA . THR A 1 179 ? -4.922 -45.281 -50.062 1 85.75 179 THR A CA 1
ATOM 1472 C C . THR A 1 179 ? -5.898 -45.062 -48.906 1 85.75 179 THR A C 1
ATOM 1474 O O . THR A 1 179 ? -7.098 -45.312 -49.062 1 85.75 179 THR A O 1
ATOM 1477 N N . GLU A 1 180 ? -5.422 -44.625 -47.812 1 86.5 180 GLU A N 1
ATOM 1478 C CA . GLU A 1 180 ? -6.246 -44.438 -46.625 1 86.5 180 GLU A CA 1
ATOM 1479 C C . GLU A 1 180 ? -6.746 -43 -46.469 1 86.5 180 GLU A C 1
ATOM 1481 O O . GLU A 1 180 ? -7.559 -42.719 -45.594 1 86.5 180 GLU A O 1
ATOM 1486 N N . LEU A 1 181 ? -6.273 -42.188 -47.281 1 87.94 181 LEU A N 1
ATOM 1487 C CA . LEU A 1 181 ? -6.703 -40.812 -47.25 1 87.94 181 LEU A CA 1
ATOM 1488 C C . LEU A 1 181 ? -8.117 -40.656 -47.812 1 87.94 181 LEU A C 1
ATOM 1490 O O . LEU A 1 181 ? -8.555 -41.469 -48.625 1 87.94 181 LEU A O 1
ATOM 1494 N N . PRO A 1 182 ? -8.742 -39.688 -47.281 1 85.44 182 PRO A N 1
ATOM 1495 C CA . PRO A 1 182 ? -10 -39.375 -47.969 1 85.44 182 PRO A CA 1
ATOM 1496 C C . PRO A 1 182 ? -9.82 -39.125 -49.438 1 85.44 182 PRO A C 1
ATOM 1498 O O . PRO A 1 182 ? -8.797 -38.562 -49.875 1 85.44 182 PRO A O 1
ATOM 1501 N N . ARG A 1 183 ? -10.805 -39.438 -50.25 1 82.38 183 ARG A N 1
ATOM 1502 C CA . ARG A 1 183 ? -10.758 -39.406 -51.688 1 82.38 183 ARG A CA 1
ATOM 1503 C C . ARG A 1 183 ? -10.359 -38 -52.188 1 82.38 183 ARG A C 1
ATOM 1505 O O . ARG A 1 183 ? -9.648 -37.875 -53.188 1 82.38 183 ARG A O 1
ATOM 1512 N N . THR A 1 184 ? -10.805 -37 -51.469 1 82.69 184 THR A N 1
ATOM 1513 C CA . THR A 1 184 ? -10.539 -35.625 -51.875 1 82.69 184 THR A CA 1
ATOM 1514 C C . THR A 1 184 ? -9.039 -35.344 -51.875 1 82.69 184 THR A C 1
ATOM 1516 O O . THR A 1 184 ? -8.57 -34.531 -52.656 1 82.69 184 THR A O 1
ATOM 1519 N N . TYR A 1 185 ? -8.273 -36.031 -51.062 1 83.88 185 TYR A N 1
ATOM 1520 C CA . TYR A 1 185 ? -6.836 -35.812 -51 1 83.88 185 TYR A CA 1
ATOM 1521 C C . TYR A 1 185 ? -6.07 -36.844 -51.781 1 83.88 185 TYR A C 1
ATOM 1523 O O . TYR A 1 185 ? -5.012 -36.562 -52.344 1 83.88 185 TYR A O 1
ATOM 1531 N N . ALA A 1 186 ? -6.535 -38.062 -51.875 1 81.81 186 ALA A N 1
ATOM 1532 C CA . ALA A 1 186 ? -5.844 -39.219 -52.469 1 81.81 186 ALA A CA 1
ATOM 1533 C C . ALA A 1 186 ? -5.598 -39 -53.938 1 81.81 186 ALA A C 1
ATOM 1535 O O . ALA A 1 186 ? -4.57 -39.438 -54.5 1 81.81 186 ALA A O 1
ATOM 1536 N N . ARG A 1 187 ? -6.453 -38.344 -54.688 1 75.56 187 ARG A N 1
ATOM 1537 C CA . ARG A 1 187 ? -6.398 -38.219 -56.156 1 75.56 187 ARG A CA 1
ATOM 1538 C C . ARG A 1 187 ? -5.129 -37.469 -56.562 1 75.56 187 ARG A C 1
ATOM 1540 O O . ARG A 1 187 ? -4.496 -37.844 -57.562 1 75.56 187 ARG A O 1
ATOM 1547 N N . SER A 1 188 ? -4.797 -36.469 -55.844 1 79.94 188 SER A N 1
ATOM 1548 C CA . SER A 1 188 ? -3.674 -35.625 -56.25 1 79.94 188 SER A CA 1
ATOM 1549 C C . SER A 1 188 ? -2.383 -36.062 -55.562 1 79.94 188 SER A C 1
ATOM 1551 O O . SER A 1 188 ? -1.316 -35.5 -55.812 1 79.94 188 SER A O 1
ATOM 1553 N N . ARG A 1 189 ? -2.461 -37.156 -54.781 1 80.62 189 ARG A N 1
ATOM 1554 C CA . ARG A 1 189 ? -1.304 -37.5 -53.969 1 80.62 189 ARG A CA 1
ATOM 1555 C C . ARG A 1 189 ? -0.963 -39 -54.062 1 80.62 189 ARG A C 1
ATOM 1557 O O . ARG A 1 189 ? -0.655 -39.625 -53.062 1 80.62 189 ARG A O 1
ATOM 1564 N N . GLN A 1 190 ? -1.028 -39.469 -55.25 1 81.06 190 GLN A N 1
ATOM 1565 C CA . GLN A 1 190 ? -0.773 -40.875 -55.469 1 81.06 190 GLN A CA 1
ATOM 1566 C C . GLN A 1 190 ? 0.725 -41.188 -55.5 1 81.06 190 GLN A C 1
ATOM 1568 O O . GLN A 1 190 ? 1.346 -41.125 -56.562 1 81.06 190 GLN A O 1
ATOM 1573 N N . ASP A 1 191 ? 1.329 -41.312 -54.344 1 84.25 191 ASP A N 1
ATOM 1574 C CA . ASP A 1 191 ? 2.734 -41.656 -54.188 1 84.25 191 ASP A CA 1
ATOM 1575 C C . ASP A 1 191 ? 2.893 -42.75 -53.125 1 84.25 191 ASP A C 1
ATOM 1577 O O . ASP A 1 191 ? 2.609 -42.531 -51.9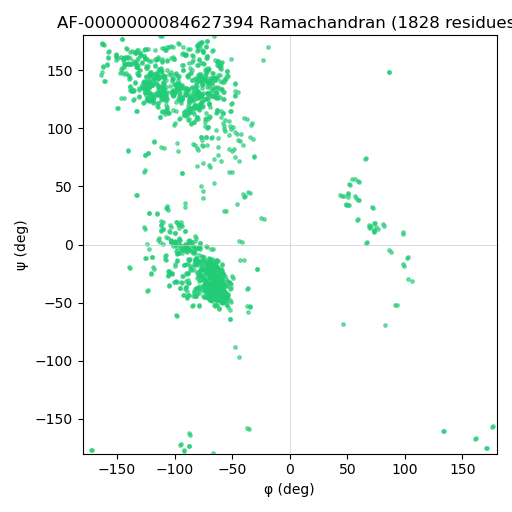38 1 84.25 191 ASP A O 1
ATOM 1581 N N . SER A 1 192 ? 3.34 -43.906 -53.562 1 84.69 192 SER A N 1
ATOM 1582 C CA . SER A 1 192 ? 3.449 -45.062 -52.688 1 84.69 192 SER A CA 1
ATOM 1583 C C . SER A 1 192 ? 4.539 -44.875 -51.625 1 84.69 192 SER A C 1
ATOM 1585 O O . SER A 1 192 ? 4.574 -45.594 -50.625 1 84.69 192 SER A O 1
ATOM 1587 N N . ARG A 1 193 ? 5.375 -43.969 -51.781 1 90.88 193 ARG A N 1
ATOM 1588 C CA . ARG A 1 193 ? 6.457 -43.75 -50.812 1 90.88 193 ARG A CA 1
ATOM 1589 C C . ARG A 1 193 ? 6.105 -42.625 -49.844 1 90.88 193 ARG A C 1
ATOM 1591 O O . ARG A 1 193 ? 6.855 -42.375 -48.875 1 90.88 193 ARG A O 1
ATOM 1598 N N . GLN A 1 194 ? 5.066 -42.062 -50.031 1 93.31 194 GLN A N 1
ATOM 1599 C CA . GLN A 1 194 ? 4.691 -40.969 -49.156 1 93.31 194 GLN A CA 1
ATOM 1600 C C . GLN A 1 194 ? 3.717 -41.438 -48.094 1 93.31 194 GLN A C 1
ATOM 1602 O O . GLN A 1 194 ? 2.803 -42.219 -48.344 1 93.31 194 GLN A O 1
ATOM 1607 N N . LEU A 1 195 ? 3.975 -41.031 -46.812 1 94.44 195 LEU A N 1
ATOM 1608 C CA . LEU A 1 195 ? 3.102 -41.25 -45.656 1 94.44 195 LEU A CA 1
ATOM 1609 C C . LEU A 1 195 ? 2.551 -39.938 -45.125 1 94.44 195 LEU A C 1
ATOM 1611 O O . LEU A 1 195 ? 3.146 -38.875 -45.344 1 94.44 195 LEU A O 1
ATOM 1615 N N . TRP A 1 196 ? 1.423 -39.969 -44.562 1 94 196 TRP A N 1
ATOM 1616 C CA . TRP A 1 196 ? 0.832 -38.812 -43.906 1 94 196 TRP A CA 1
ATOM 1617 C C . TRP A 1 196 ? 0.719 -39.062 -42.406 1 94 196 TRP A C 1
ATOM 1619 O O . TRP A 1 196 ? 0.035 -40 -41.969 1 94 196 TRP A O 1
ATOM 1629 N N . LEU A 1 197 ? 1.368 -38.156 -41.625 1 93.94 197 LEU A N 1
ATOM 1630 C CA . LEU A 1 197 ? 1.362 -38.281 -40.188 1 93.94 197 LEU A CA 1
ATOM 1631 C C . LEU A 1 197 ? 0.028 -37.812 -39.594 1 93.94 197 LEU A C 1
ATOM 1633 O O . LEU A 1 197 ? -0.563 -36.844 -40.094 1 93.94 197 LEU A O 1
ATOM 1637 N N . THR A 1 198 ? -0.451 -38.469 -38.531 1 90.88 198 THR A N 1
ATOM 1638 C CA . THR A 1 198 ? -1.667 -38.031 -37.844 1 90.88 198 THR A CA 1
ATOM 1639 C C . THR A 1 198 ? -1.352 -37.562 -36.438 1 90.88 198 THR A C 1
ATOM 1641 O O . THR A 1 198 ? -0.286 -37.875 -35.875 1 90.88 198 THR A O 1
ATOM 1644 N N . GLU A 1 199 ? -2.256 -36.781 -35.781 1 84.12 199 GLU A N 1
ATOM 1645 C CA . GLU A 1 199 ? -2.08 -36.281 -34.438 1 84.12 199 GLU A CA 1
ATOM 1646 C C . GLU A 1 199 ? -2.711 -37.25 -33.406 1 84.12 199 GLU A C 1
ATOM 1648 O O . GLU A 1 199 ? -2.555 -37.062 -32.219 1 84.12 199 GLU A O 1
ATOM 1653 N N . ASN A 1 200 ? -3.258 -38.25 -33.906 1 82.38 200 ASN A N 1
ATOM 1654 C CA . ASN A 1 200 ? -3.879 -39.219 -33 1 82.38 200 ASN A CA 1
ATOM 1655 C C . ASN A 1 200 ? -2.846 -40.156 -32.406 1 82.38 200 ASN A C 1
ATOM 1657 O O . ASN A 1 200 ? -1.987 -40.688 -33.125 1 82.38 200 ASN A O 1
ATOM 1661 N N . LEU A 1 201 ? -2.934 -40.312 -31.141 1 89.19 201 LEU A N 1
ATOM 1662 C CA . LEU A 1 201 ? -1.992 -41.188 -30.438 1 89.19 201 LEU A CA 1
ATOM 1663 C C . LEU A 1 201 ? -2.633 -42.531 -30.125 1 89.19 201 LEU A C 1
ATOM 1665 O O . LEU A 1 201 ? -3.77 -42.562 -29.656 1 89.19 201 LEU A O 1
ATOM 1669 N N . GLU A 1 202 ? -1.977 -43.531 -30.484 1 91.19 202 GLU A N 1
ATOM 1670 C CA . GLU A 1 202 ? -2.355 -44.875 -30.125 1 91.19 202 GLU A CA 1
ATOM 1671 C C . GLU A 1 202 ? -1.352 -45.5 -29.156 1 91.19 202 GLU A C 1
ATOM 1673 O O . GLU A 1 202 ? -0.17 -45.156 -29.172 1 91.19 202 GLU A O 1
ATOM 1678 N N . ILE A 1 203 ? -1.825 -46.375 -28.391 1 94.06 203 ILE A N 1
ATOM 1679 C CA . ILE A 1 203 ? -0.957 -47.062 -27.438 1 94.06 203 ILE A CA 1
ATOM 1680 C C . ILE A 1 203 ? -0.775 -48.531 -27.828 1 94.06 203 ILE A C 1
ATOM 1682 O O . ILE A 1 203 ? -1.755 -49.219 -28.078 1 94.06 203 ILE A O 1
ATOM 1686 N N . ILE A 1 204 ? 0.437 -48.969 -27.891 1 94.06 204 ILE A N 1
ATOM 1687 C CA . ILE A 1 204 ? 0.712 -50.344 -28.25 1 94.06 204 ILE A CA 1
ATOM 1688 C C . ILE A 1 204 ? 1.675 -50.969 -27.234 1 94.06 204 ILE A C 1
ATOM 1690 O O . ILE A 1 204 ? 2.322 -50.25 -26.469 1 94.06 204 ILE A O 1
ATOM 1694 N N . GLU A 1 205 ? 1.731 -52.25 -27.281 1 93.69 205 GLU A N 1
ATOM 1695 C CA . GLU A 1 205 ? 2.713 -52.969 -26.484 1 93.69 205 GLU A CA 1
ATOM 1696 C C . GLU A 1 205 ? 3.992 -53.219 -27.281 1 93.69 205 GLU A C 1
ATOM 1698 O O . GLU A 1 205 ? 4.004 -53.125 -28.5 1 93.69 205 GLU A O 1
ATOM 1703 N N . LEU A 1 206 ? 4.992 -53.562 -26.609 1 93.44 206 LEU A N 1
ATOM 1704 C CA . LEU A 1 206 ? 6.285 -53.781 -27.234 1 93.44 206 LEU A CA 1
ATOM 1705 C C . LEU A 1 206 ? 6.215 -54.969 -28.203 1 93.44 206 LEU A C 1
ATOM 1707 O O . LEU A 1 206 ? 6.871 -54.969 -29.25 1 93.44 206 LEU A O 1
ATOM 1711 N N . SER A 1 207 ? 5.426 -55.938 -27.828 1 90.88 207 SER A N 1
ATOM 1712 C CA . SER A 1 207 ? 5.328 -57.156 -28.625 1 90.88 207 SER A CA 1
ATOM 1713 C C . SER A 1 207 ? 4.707 -56.875 -29.984 1 90.88 207 SER A C 1
ATOM 1715 O O . SER A 1 207 ? 4.82 -57.719 -30.891 1 90.88 207 SER A O 1
ATOM 1717 N N . GLN A 1 208 ? 4.105 -55.781 -30.141 1 93.75 208 GLN A N 1
ATOM 1718 C CA . GLN A 1 208 ? 3.41 -55.438 -31.391 1 93.75 208 GLN A CA 1
ATOM 1719 C C . GLN A 1 208 ? 4.363 -54.812 -32.406 1 93.75 208 GLN A C 1
ATOM 1721 O O . GLN A 1 208 ? 3.998 -54.594 -33.562 1 93.75 208 GLN A O 1
ATOM 1726 N N . ILE A 1 209 ? 5.539 -54.594 -31.984 1 95.06 209 ILE A N 1
ATOM 1727 C CA . ILE A 1 209 ? 6.527 -54 -32.875 1 95.06 209 ILE A CA 1
ATOM 1728 C C . ILE A 1 209 ? 7.125 -55.094 -33.781 1 95.06 209 ILE A C 1
ATOM 1730 O O . ILE A 1 209 ? 7.566 -56.125 -33.312 1 95.06 209 ILE A O 1
ATOM 1734 N N . ILE A 1 210 ? 7.215 -54.781 -35.031 1 93.56 210 ILE A N 1
ATOM 1735 C CA . ILE A 1 210 ? 7.816 -55.688 -35.969 1 93.56 210 ILE A CA 1
ATOM 1736 C C . ILE A 1 210 ? 9.266 -55.312 -36.219 1 93.56 210 ILE A C 1
ATOM 1738 O O . ILE A 1 210 ? 10.18 -56.094 -35.969 1 93.56 210 ILE A O 1
ATOM 1742 N N . ASN A 1 211 ? 9.445 -54.094 -36.75 1 93.56 211 ASN A N 1
ATOM 1743 C CA . ASN A 1 211 ? 10.789 -53.594 -37.031 1 93.56 211 ASN A CA 1
ATOM 1744 C C . ASN A 1 211 ? 10.812 -52.094 -37.188 1 93.56 211 ASN A C 1
ATOM 1746 O O . ASN A 1 211 ? 9.758 -51.438 -37.219 1 93.56 211 ASN A O 1
ATOM 1750 N N . LYS A 1 212 ? 11.977 -51.531 -37.281 1 94.62 212 LYS A N 1
ATOM 1751 C CA . LYS A 1 212 ? 12.18 -50.125 -37.562 1 94.62 212 LYS A CA 1
ATOM 1752 C C . LYS A 1 212 ? 11.969 -49.812 -39.031 1 94.62 212 LYS A C 1
ATOM 1754 O O . LYS A 1 212 ? 12.227 -50.656 -39.906 1 94.62 212 LYS A O 1
ATOM 1759 N N . VAL A 1 213 ? 11.477 -48.656 -39.219 1 94.88 213 VAL A N 1
ATOM 1760 C CA . VAL A 1 213 ? 11.289 -48.156 -40.594 1 94.88 213 VAL A CA 1
ATOM 1761 C C . VAL A 1 213 ? 11.984 -46.812 -40.781 1 94.88 213 VAL A C 1
ATOM 1763 O O . VAL A 1 213 ? 11.922 -45.969 -39.875 1 94.88 213 VAL A O 1
ATOM 1766 N N . SER A 1 214 ? 12.703 -46.594 -41.844 1 94.19 214 SER A N 1
ATOM 1767 C CA . SER A 1 214 ? 13.359 -45.344 -42.125 1 94.19 214 SER A CA 1
ATOM 1768 C C . SER A 1 214 ? 12.422 -44.375 -42.844 1 94.19 214 SER A C 1
ATOM 1770 O O . SER A 1 214 ? 11.977 -44.625 -43.969 1 94.19 214 SER A O 1
ATOM 1772 N N . VAL A 1 215 ? 12.125 -43.312 -42.156 1 95.25 215 VAL A N 1
ATOM 1773 C CA . VAL A 1 215 ? 11.211 -42.312 -42.688 1 95.25 215 VAL A CA 1
ATOM 1774 C C . VAL A 1 215 ? 11.883 -40.938 -42.719 1 95.25 215 VAL A C 1
ATOM 1776 O O . VAL A 1 215 ? 12.508 -40.531 -41.719 1 95.25 215 VAL A O 1
ATOM 1779 N N . TRP A 1 216 ? 11.82 -40.25 -43.844 1 94.62 216 TRP A N 1
ATOM 1780 C CA . TRP A 1 216 ? 12.32 -38.875 -43.969 1 94.62 216 TRP A CA 1
ATOM 1781 C C . TRP A 1 216 ? 11.211 -37.875 -43.688 1 94.62 216 TRP A C 1
ATOM 1783 O O . TRP A 1 216 ? 10.234 -37.781 -44.438 1 94.62 216 TRP A O 1
ATOM 1793 N N . LEU A 1 217 ? 11.383 -37.125 -42.594 1 93.5 217 LEU A N 1
ATOM 1794 C CA . LEU A 1 217 ? 10.531 -35.938 -42.375 1 93.5 217 LEU A CA 1
ATOM 1795 C C . LEU A 1 217 ? 11.031 -34.75 -43.188 1 93.5 217 LEU A C 1
ATOM 1797 O O . LEU A 1 217 ? 12.148 -34.281 -43 1 93.5 217 LEU A O 1
ATOM 1801 N N . TYR A 1 218 ? 10.242 -34.188 -43.938 1 91.94 218 TYR A N 1
ATOM 1802 C CA . TYR A 1 218 ? 10.648 -33.25 -44.969 1 91.94 218 TYR A CA 1
ATOM 1803 C C . TYR A 1 218 ? 11.234 -31.984 -44.375 1 91.94 218 TYR A C 1
ATOM 1805 O O . TYR A 1 218 ? 11.992 -31.266 -45.031 1 91.94 218 TYR A O 1
ATOM 1813 N N . ASP A 1 219 ? 10.875 -31.641 -43.156 1 90.44 219 ASP A N 1
ATOM 1814 C CA . ASP A 1 219 ? 11.352 -30.406 -42.562 1 90.44 219 ASP A CA 1
ATOM 1815 C C . ASP A 1 219 ? 12.703 -30.625 -41.875 1 90.44 219 ASP A C 1
ATOM 1817 O O . ASP A 1 219 ? 13.211 -29.734 -41.188 1 90.44 219 ASP A O 1
ATOM 1821 N N . THR A 1 220 ? 13.242 -31.812 -41.969 1 89.25 220 THR A N 1
ATOM 1822 C CA . THR A 1 220 ? 14.562 -32.125 -41.406 1 89.25 220 THR A CA 1
ATOM 1823 C C . THR A 1 220 ? 15.562 -32.375 -42.531 1 89.25 220 THR A C 1
ATOM 1825 O O . THR A 1 220 ? 15.203 -32.375 -43.719 1 89.25 220 THR A O 1
ATOM 1828 N N . GLN A 1 221 ? 16.781 -32.656 -42.094 1 87.12 221 GLN A N 1
ATOM 1829 C CA . GLN A 1 221 ? 17.812 -32.969 -43.094 1 87.12 221 GLN A CA 1
ATOM 1830 C C . GLN A 1 221 ? 17.562 -34.344 -43.719 1 87.12 221 GLN A C 1
ATOM 1832 O O . GLN A 1 221 ? 17.188 -35.281 -43.031 1 87.12 221 GLN A O 1
ATOM 1837 N N . GLN A 1 222 ? 17.688 -34.406 -45 1 91.12 222 GLN A N 1
ATOM 1838 C CA . GLN A 1 222 ? 17.453 -35.625 -45.719 1 91.12 222 GLN A CA 1
ATOM 1839 C C . GLN A 1 222 ? 18.438 -36.719 -45.281 1 91.12 222 GLN A C 1
ATOM 1841 O O . GLN A 1 222 ? 19.656 -36.5 -45.312 1 91.12 222 GLN A O 1
ATOM 1846 N N . PRO A 1 223 ? 17.859 -37.812 -44.906 1 90.25 223 PRO A N 1
ATOM 1847 C CA . PRO A 1 223 ? 18.75 -38.906 -44.531 1 90.25 223 PRO A CA 1
ATOM 1848 C C . PRO A 1 223 ? 19.391 -39.594 -45.75 1 90.25 223 PRO A C 1
ATOM 1850 O O . PRO A 1 223 ? 18.922 -39.375 -46.875 1 90.25 223 PRO A O 1
ATOM 1853 N N . LEU A 1 224 ? 20.438 -40.438 -45.531 1 90 224 LEU A N 1
ATOM 1854 C CA . LEU A 1 224 ? 21.156 -41.125 -46.625 1 90 224 LEU A CA 1
ATOM 1855 C C . LEU A 1 224 ? 20.25 -42.125 -47.312 1 90 224 LEU A C 1
ATOM 1857 O O . LEU A 1 224 ? 20.297 -42.25 -48.562 1 90 224 LEU A O 1
ATOM 1861 N N . SER A 1 225 ? 19.5 -42.844 -46.469 1 91 225 SER A N 1
ATOM 1862 C CA . SER A 1 225 ? 18.547 -43.781 -47.031 1 91 225 SER A CA 1
ATOM 1863 C C . SER A 1 225 ? 17.219 -43.75 -46.25 1 91 225 SER A C 1
ATOM 1865 O O . SER A 1 225 ? 17.203 -43.562 -45.031 1 91 225 SER A O 1
ATOM 1867 N N . TYR A 1 226 ? 16.141 -43.688 -47 1 93.19 226 TYR A N 1
ATOM 1868 C CA . TYR A 1 226 ? 14.82 -43.719 -46.375 1 93.19 226 TYR A CA 1
ATOM 1869 C C . TYR A 1 226 ? 13.828 -44.531 -47.219 1 93.19 226 TYR A C 1
ATOM 1871 O O . TYR A 1 226 ? 13.93 -44.562 -48.438 1 93.19 226 TYR A O 1
ATOM 1879 N N . GLU A 1 227 ? 12.922 -45.156 -46.531 1 94.38 227 GLU A N 1
ATOM 1880 C CA . GLU A 1 227 ? 11.898 -45.969 -47.188 1 94.38 227 GLU A CA 1
ATOM 1881 C C . GLU A 1 227 ? 10.656 -45.125 -47.5 1 94.38 227 GLU A C 1
ATOM 1883 O O . GLU A 1 227 ? 10.023 -45.344 -48.562 1 94.38 227 GLU A O 1
ATOM 1888 N N . PHE A 1 228 ? 10.344 -44.25 -46.594 1 95.81 228 PHE A N 1
ATOM 1889 C CA . PHE A 1 228 ? 9.148 -43.438 -46.781 1 95.81 228 PHE A CA 1
ATOM 1890 C C . PHE A 1 228 ? 9.453 -41.969 -46.531 1 95.81 228 PHE A C 1
ATOM 1892 O O . PHE A 1 228 ? 10.484 -41.625 -45.938 1 95.81 228 PHE A O 1
ATOM 1899 N N . ILE A 1 229 ? 8.617 -41.062 -47.031 1 95.12 229 ILE A N 1
ATOM 1900 C CA . ILE A 1 229 ? 8.742 -39.625 -46.844 1 95.12 229 ILE A CA 1
ATOM 1901 C C . ILE A 1 229 ? 7.434 -39.062 -46.312 1 95.12 229 ILE A C 1
ATOM 1903 O O . ILE A 1 229 ? 6.352 -39.5 -46.688 1 95.12 229 ILE A O 1
ATOM 1907 N N . ILE A 1 230 ? 7.535 -38.094 -45.344 1 95.75 230 ILE A N 1
ATOM 1908 C CA . ILE A 1 230 ? 6.371 -37.375 -44.812 1 95.75 230 ILE A CA 1
ATOM 1909 C C . ILE A 1 230 ? 6.52 -35.906 -45.094 1 95.75 230 ILE A C 1
ATOM 1911 O O . ILE A 1 230 ? 7.465 -35.25 -44.594 1 95.75 230 ILE A O 1
ATOM 1915 N N . LYS A 1 231 ? 5.527 -35.25 -45.75 1 94.69 231 LYS A N 1
ATOM 1916 C CA . LYS A 1 231 ? 5.562 -33.812 -46.094 1 94.69 231 LYS A CA 1
ATOM 1917 C C . LYS A 1 231 ? 4.426 -33.062 -45.438 1 94.69 231 LYS A C 1
ATOM 1919 O O . LYS A 1 231 ? 4.488 -31.844 -45.281 1 94.69 231 LYS A O 1
ATOM 1924 N N . GLU A 1 232 ? 3.432 -33.875 -45.062 1 94.88 232 GLU A N 1
ATOM 1925 C CA . GLU A 1 232 ? 2.221 -33.25 -44.562 1 94.88 232 GLU A CA 1
ATOM 1926 C C . GLU A 1 232 ? 1.683 -34 -43.344 1 94.88 232 GLU A C 1
ATOM 1928 O O . GLU A 1 232 ? 1.99 -35.188 -43.156 1 94.88 232 GLU A O 1
ATOM 1933 N N . ILE A 1 233 ? 0.928 -33.25 -42.531 1 94.5 233 ILE A N 1
ATOM 1934 C CA . ILE A 1 233 ? 0.262 -33.812 -41.375 1 94.5 233 ILE A CA 1
ATOM 1935 C C . ILE A 1 233 ? -1.252 -33.75 -41.531 1 94.5 233 ILE A C 1
ATOM 1937 O O . ILE A 1 233 ? -1.779 -32.688 -41.969 1 94.5 233 ILE A O 1
ATOM 1941 N N . LEU A 1 234 ? -1.923 -34.812 -41.344 1 92.56 234 LEU A N 1
ATOM 1942 C CA . LEU A 1 234 ? -3.381 -34.844 -41.312 1 92.56 234 LEU A CA 1
ATOM 1943 C C . LEU A 1 234 ? -3.916 -34.5 -39.938 1 92.56 234 LEU A C 1
ATOM 1945 O O . LEU A 1 234 ? -3.51 -35.125 -38.938 1 92.56 234 LEU A O 1
ATOM 1949 N N . TYR A 1 235 ? -4.766 -33.531 -39.844 1 90.5 235 TYR A N 1
ATOM 1950 C CA . TYR A 1 235 ? -5.312 -33.156 -38.562 1 90.5 235 TYR A CA 1
ATOM 1951 C C . TYR A 1 235 ? -6.766 -32.719 -38.688 1 90.5 235 TYR A C 1
ATOM 1953 O O . TYR A 1 235 ? -7.242 -32.438 -39.781 1 90.5 235 TYR A O 1
ATOM 1961 N N . TYR A 1 236 ? -7.5 -32.75 -37.562 1 86.38 236 TYR A N 1
ATOM 1962 C CA . TYR A 1 236 ? -8.906 -32.344 -37.562 1 86.38 236 TYR A CA 1
ATOM 1963 C C . TYR A 1 236 ? -9.062 -30.906 -37.125 1 86.38 236 TYR A C 1
ATOM 1965 O O . TYR A 1 236 ? -8.422 -30.469 -36.188 1 86.38 236 TYR A O 1
ATOM 1973 N N . HIS A 1 237 ? -9.758 -30.156 -37.844 1 87.62 237 HIS A N 1
ATOM 1974 C CA . HIS A 1 237 ? -10.18 -28.812 -37.469 1 87.62 237 HIS A CA 1
ATOM 1975 C C . HIS A 1 237 ? -11.656 -28.578 -37.812 1 87.62 237 HIS A C 1
ATOM 1977 O O . HIS A 1 237 ? -12.07 -28.734 -38.938 1 87.62 237 HIS A O 1
ATOM 1983 N N . ASN A 1 238 ? -12.445 -28.203 -36.875 1 81.75 238 ASN A N 1
ATOM 1984 C CA . ASN A 1 238 ? -13.883 -28 -37.031 1 81.75 238 ASN A CA 1
ATOM 1985 C C . ASN A 1 238 ? -14.547 -29.203 -37.688 1 81.75 238 ASN A C 1
ATOM 1987 O O . ASN A 1 238 ? -15.266 -29.031 -38.688 1 81.75 238 ASN A O 1
ATOM 1991 N N . ALA A 1 239 ? -14.172 -30.391 -37.344 1 80.31 239 ALA A N 1
ATOM 1992 C CA . ALA A 1 239 ? -14.75 -31.656 -37.781 1 80.31 239 ALA A CA 1
ATOM 1993 C C . ALA A 1 239 ? -14.375 -31.969 -39.219 1 80.31 239 ALA A C 1
ATOM 1995 O O . ALA A 1 239 ? -14.992 -32.812 -39.875 1 80.31 239 ALA A O 1
ATOM 1996 N N . ARG A 1 240 ? -13.43 -31.188 -39.656 1 85.12 240 ARG A N 1
ATOM 1997 C CA . ARG A 1 240 ? -12.938 -31.438 -41 1 85.12 240 ARG A CA 1
ATOM 1998 C C . ARG A 1 240 ? -11.484 -31.891 -41 1 85.12 240 ARG A C 1
ATOM 2000 O O . ARG A 1 240 ? -10.68 -31.406 -40.188 1 85.12 240 ARG A O 1
ATOM 2007 N N . LEU A 1 241 ? -11.25 -32.812 -41.719 1 88.88 241 LEU A N 1
ATOM 2008 C CA . LEU A 1 241 ? -9.883 -33.281 -41.875 1 88.88 241 LEU A CA 1
ATOM 2009 C C . LEU A 1 241 ? -9.102 -32.406 -42.844 1 88.88 241 LEU A C 1
ATOM 2011 O O . LEU A 1 241 ? -9.523 -32.188 -43.969 1 88.88 241 LEU A O 1
ATOM 2015 N N . LEU A 1 242 ? -8.078 -31.812 -42.344 1 91.06 242 LEU A N 1
ATOM 2016 C CA . LEU A 1 242 ? -7.273 -30.891 -43.125 1 91.06 242 LEU A CA 1
ATOM 2017 C C . LEU A 1 242 ? -5.812 -31.328 -43.156 1 91.06 242 LEU A C 1
ATOM 2019 O O . LEU A 1 242 ? -5.438 -32.281 -42.469 1 91.06 242 LEU A O 1
ATOM 2023 N N . LEU A 1 243 ? -5.062 -30.688 -44.031 1 92.25 243 LEU A N 1
ATOM 2024 C CA . LEU A 1 243 ? -3.631 -30.938 -44.156 1 92.25 243 LEU A CA 1
ATOM 2025 C C . LEU A 1 243 ? -2.822 -29.688 -43.844 1 92.25 243 LEU A C 1
ATOM 2027 O O . LEU A 1 243 ? -3.258 -28.578 -44.125 1 92.25 243 LEU A O 1
ATOM 2031 N N . ARG A 1 244 ? -1.78 -29.875 -43.156 1 93.44 244 ARG A N 1
ATOM 2032 C CA . ARG A 1 244 ? -0.817 -28.797 -43 1 93.44 244 ARG A CA 1
ATOM 2033 C C . ARG A 1 244 ? 0.608 -29.281 -43.219 1 93.44 244 ARG A C 1
ATOM 2035 O O . ARG A 1 244 ? 0.871 -30.484 -43.156 1 93.44 244 ARG A O 1
ATOM 2042 N N . ASP A 1 245 ? 1.457 -28.344 -43.406 1 94.56 245 ASP A N 1
ATOM 2043 C CA . ASP A 1 245 ? 2.861 -28.641 -43.656 1 94.56 245 ASP A CA 1
ATOM 2044 C C . ASP A 1 245 ? 3.521 -29.297 -42.438 1 94.56 245 ASP A C 1
ATOM 2046 O O . ASP A 1 245 ? 3.24 -28.938 -41.312 1 94.56 245 ASP A O 1
ATOM 2050 N N . ILE A 1 246 ? 4.438 -30.266 -42.688 1 94.5 246 ILE A N 1
ATOM 2051 C CA . ILE A 1 246 ? 5.098 -31.016 -41.625 1 94.5 246 ILE A CA 1
ATOM 2052 C C . ILE A 1 246 ? 5.93 -30.078 -40.75 1 94.5 246 ILE A C 1
ATOM 2054 O O . ILE A 1 246 ? 6.246 -30.406 -39.625 1 94.5 246 ILE A O 1
ATOM 2058 N N . SER A 1 247 ? 6.266 -28.906 -41.281 1 93.75 247 SER A N 1
ATOM 2059 C CA . SER A 1 247 ? 7.043 -27.953 -40.5 1 93.75 247 SER A CA 1
ATOM 2060 C C . SER A 1 247 ? 6.207 -27.344 -39.375 1 93.75 247 SER A C 1
ATOM 2062 O O . SER A 1 247 ? 6.754 -26.766 -38.438 1 93.75 247 SER A O 1
ATOM 2064 N N . LEU A 1 248 ? 4.941 -27.5 -39.438 1 94.56 248 LEU A N 1
ATOM 2065 C CA . LEU A 1 248 ? 4.035 -26.906 -38.469 1 94.56 248 LEU A CA 1
ATOM 2066 C C . LEU A 1 248 ? 3.736 -27.906 -37.344 1 94.56 248 LEU A C 1
ATOM 2068 O O . LEU A 1 248 ? 2.58 -28.266 -37.125 1 94.56 248 LEU A O 1
ATOM 2072 N N . ARG A 1 249 ? 4.785 -28.234 -36.719 1 91.12 249 ARG A N 1
ATOM 2073 C CA . ARG A 1 249 ? 4.691 -29.141 -35.594 1 91.12 249 ARG A CA 1
ATOM 2074 C C . ARG A 1 249 ? 5.781 -28.859 -34.562 1 91.12 249 ARG A C 1
ATOM 2076 O O . ARG A 1 249 ? 6.785 -28.219 -34.875 1 91.12 249 ARG A O 1
ATOM 2083 N N . HIS A 1 250 ? 5.559 -29.328 -33.344 1 88.94 250 HIS A N 1
ATOM 2084 C CA . HIS A 1 250 ? 6.613 -29.266 -32.344 1 88.94 250 HIS A CA 1
ATOM 2085 C C . HIS A 1 250 ? 7.613 -30.406 -32.5 1 88.94 250 HIS A C 1
ATOM 2087 O O . HIS A 1 250 ? 7.219 -31.562 -32.625 1 88.94 250 HIS A O 1
ATOM 2093 N N . HIS A 1 251 ? 8.82 -30.078 -32.531 1 79.94 251 HIS A N 1
ATOM 2094 C CA . HIS A 1 251 ? 9.859 -31.078 -32.781 1 79.94 251 HIS A CA 1
ATOM 2095 C C . HIS A 1 251 ? 10.156 -31.859 -31.484 1 79.94 251 HIS A C 1
ATOM 2097 O O . HIS A 1 251 ? 9.961 -31.344 -30.391 1 79.94 251 HIS A O 1
ATOM 2103 N N . HIS A 1 252 ? 10.461 -33.094 -31.734 1 70.38 252 HIS A N 1
ATOM 2104 C CA . HIS A 1 252 ? 10.984 -33.875 -30.609 1 70.38 252 HIS A CA 1
ATOM 2105 C C . HIS A 1 252 ? 12.391 -33.406 -30.234 1 70.38 252 HIS A C 1
ATOM 2107 O O . HIS A 1 252 ? 13.18 -33.031 -31.094 1 70.38 252 HIS A O 1
ATOM 2113 N N . SER A 1 253 ? 12.5 -33.188 -28.906 1 60.62 253 SER A N 1
ATOM 2114 C CA . SER A 1 253 ? 13.852 -32.844 -28.469 1 60.62 253 SER A CA 1
ATOM 2115 C C . SER A 1 253 ? 14.82 -34 -28.703 1 60.62 253 SER A C 1
ATOM 2117 O O . SER A 1 253 ? 14.492 -35.156 -28.438 1 60.62 253 SER A O 1
ATOM 2119 N N . THR A 1 254 ? 15.641 -34 -29.828 1 55.16 254 THR A N 1
ATOM 2120 C CA . THR A 1 254 ? 16.609 -35.062 -30.031 1 55.16 254 THR A CA 1
ATOM 2121 C C . THR A 1 254 ? 17.828 -34.875 -29.125 1 55.16 254 THR A C 1
ATOM 2123 O O . THR A 1 254 ? 18.359 -33.781 -29.016 1 55.16 254 THR A O 1
ATOM 2126 N N . LEU A 1 255 ? 17.859 -35.406 -27.938 1 50.78 255 LEU A N 1
ATOM 2127 C CA . LEU A 1 255 ? 19.094 -35.375 -27.141 1 50.78 255 LEU A CA 1
ATOM 2128 C C . LEU A 1 255 ? 20.203 -36.156 -27.844 1 50.78 255 LEU A C 1
ATOM 2130 O O . LEU A 1 255 ? 20.031 -37.312 -28.188 1 50.78 255 LEU A O 1
ATOM 2134 N N . SER A 1 256 ? 20.766 -35.562 -28.828 1 46.12 256 SER A N 1
ATOM 2135 C CA . SER A 1 256 ? 21.953 -36.281 -29.281 1 46.12 256 SER A CA 1
ATOM 2136 C C . SER A 1 256 ? 22.5 -37.156 -28.172 1 46.12 256 SER A C 1
ATOM 2138 O O . SER A 1 256 ? 22.219 -36.938 -26.984 1 46.12 256 SER A O 1
ATOM 2140 N N . ALA A 1 257 ? 23.328 -38.219 -28.641 1 43.81 257 ALA A N 1
ATOM 2141 C CA . ALA A 1 257 ? 24.062 -39.219 -27.906 1 43.81 257 ALA A CA 1
ATOM 2142 C C . ALA A 1 257 ? 24.719 -38.656 -26.656 1 43.81 257 ALA A C 1
ATOM 2144 O O . ALA A 1 257 ? 25.797 -38.062 -26.734 1 43.81 257 ALA A O 1
ATOM 2145 N N . LEU A 1 258 ? 24.078 -37.812 -25.922 1 46.94 258 LEU A N 1
ATOM 2146 C CA . LEU A 1 258 ? 24.812 -37.531 -24.688 1 46.94 258 LEU A CA 1
ATOM 2147 C C . LEU A 1 258 ? 25.594 -38.75 -24.234 1 46.94 258 LEU A C 1
ATOM 2149 O O . LEU A 1 258 ? 25.031 -39.844 -24.141 1 46.94 258 LEU A O 1
ATOM 2153 N N . SER A 1 259 ? 26.75 -38.75 -24.719 1 47.72 259 SER A N 1
ATOM 2154 C CA . SER A 1 259 ? 27.688 -39.781 -24.344 1 47.72 259 SER A CA 1
ATOM 2155 C C . SER A 1 259 ? 27.453 -40.281 -22.922 1 47.72 259 SER A C 1
ATOM 2157 O O . SER A 1 259 ? 27.594 -39.531 -21.969 1 47.72 259 SER A O 1
ATOM 2159 N N . ARG A 1 260 ? 26.469 -41.062 -22.719 1 53.91 260 ARG A N 1
ATOM 2160 C CA . ARG A 1 260 ? 26.172 -41.75 -21.469 1 53.91 260 ARG A CA 1
ATOM 2161 C C . ARG A 1 260 ? 27.391 -42.531 -20.984 1 53.91 260 ARG A C 1
ATOM 2163 O O . ARG A 1 260 ? 27.875 -43.406 -21.672 1 53.91 260 ARG A O 1
ATOM 2170 N N . PRO A 1 261 ? 28.047 -41.906 -20.203 1 54.19 261 PRO A N 1
ATOM 2171 C CA . PRO A 1 261 ? 29.047 -42.875 -19.734 1 54.19 261 PRO A CA 1
ATOM 2172 C C . PRO A 1 261 ? 28.422 -44.188 -19.234 1 54.19 261 PRO A C 1
ATOM 2174 O O . PRO A 1 261 ? 27.297 -44.188 -18.734 1 54.19 261 PRO A O 1
ATOM 2177 N N . ASP A 1 262 ? 28.594 -45.25 -19.766 1 54.91 262 ASP A N 1
ATOM 2178 C CA . ASP A 1 262 ? 28.25 -46.625 -19.359 1 54.91 262 ASP A CA 1
ATOM 2179 C C . ASP A 1 262 ? 28.469 -46.812 -17.859 1 54.91 262 ASP A C 1
ATOM 2181 O O . ASP A 1 262 ? 29.5 -47.375 -17.438 1 54.91 262 ASP A O 1
ATOM 2185 N N . PHE A 1 263 ? 28.078 -45.812 -17.016 1 57.59 263 PHE A N 1
ATOM 2186 C CA . PHE A 1 263 ? 28.438 -46 -15.617 1 57.59 263 PHE A CA 1
ATOM 2187 C C . PHE A 1 263 ? 27.375 -46.844 -14.898 1 57.59 263 PHE A C 1
ATOM 2189 O O . PHE A 1 263 ? 26.203 -46.812 -15.258 1 57.59 263 PHE A O 1
ATOM 2196 N N . HIS A 1 264 ? 27.641 -47.906 -14.242 1 67.88 264 HIS A N 1
ATOM 2197 C CA . HIS A 1 264 ? 26.875 -48.781 -13.367 1 67.88 264 HIS A CA 1
ATOM 2198 C C . HIS A 1 264 ? 26.281 -48 -12.195 1 67.88 264 HIS A C 1
ATOM 2200 O O . HIS A 1 264 ? 26 -48.594 -11.141 1 67.88 264 HIS A O 1
ATOM 2206 N N . CYS A 1 265 ? 25.984 -46.656 -12.406 1 80.38 265 CYS A N 1
ATOM 2207 C CA . CYS A 1 265 ? 25.453 -45.875 -11.289 1 80.38 265 CYS A CA 1
ATOM 2208 C C . CYS A 1 265 ? 24 -45.5 -11.508 1 80.38 265 CYS A C 1
ATOM 2210 O O . CYS A 1 265 ? 23.5 -45.531 -12.633 1 80.38 265 CYS A O 1
ATOM 2212 N N . ARG A 1 266 ? 23.297 -45.219 -10.383 1 86.19 266 ARG A N 1
ATOM 2213 C CA . ARG A 1 266 ? 21.906 -44.781 -10.406 1 86.19 266 ARG A CA 1
ATOM 2214 C C . ARG A 1 266 ? 21.75 -43.469 -11.133 1 86.19 266 ARG A C 1
ATOM 2216 O O . ARG A 1 266 ? 22.578 -42.562 -10.953 1 86.19 266 ARG A O 1
ATOM 2223 N N . ARG A 1 267 ? 20.703 -43.375 -12.023 1 88.38 267 ARG A N 1
ATOM 2224 C CA . ARG A 1 267 ? 20.453 -42.188 -12.789 1 88.38 267 ARG A CA 1
ATOM 2225 C C . ARG A 1 267 ? 19.203 -41.438 -12.273 1 88.38 267 ARG A C 1
ATOM 2227 O O . ARG A 1 267 ? 18.172 -42.062 -12.047 1 88.38 267 ARG A O 1
ATOM 2234 N N . ILE A 1 268 ? 19.359 -40.156 -12.062 1 92.56 268 ILE A N 1
ATOM 2235 C CA . ILE A 1 268 ? 18.266 -39.312 -11.617 1 92.56 268 ILE A CA 1
ATOM 2236 C C . ILE A 1 268 ? 18.062 -38.156 -12.586 1 92.56 268 ILE A C 1
ATOM 2238 O O . ILE A 1 268 ? 19.016 -37.469 -12.914 1 92.56 268 ILE A O 1
ATOM 2242 N N . LYS A 1 269 ? 16.844 -38.031 -13.086 1 94.38 269 LYS A N 1
ATOM 2243 C CA . LYS A 1 269 ? 16.484 -36.938 -13.969 1 94.38 269 LYS A CA 1
ATOM 2244 C C . LYS A 1 269 ? 15.68 -35.875 -13.227 1 94.38 269 LYS A C 1
ATOM 2246 O O . LYS A 1 269 ? 14.719 -36.188 -12.523 1 94.38 269 LYS A O 1
ATOM 2251 N N . ILE A 1 270 ? 16.094 -34.625 -13.406 1 96.56 270 ILE A N 1
ATOM 2252 C CA . ILE A 1 270 ? 15.477 -33.531 -12.641 1 96.56 270 ILE A CA 1
ATOM 2253 C C . ILE A 1 270 ? 14.664 -32.625 -13.578 1 96.56 270 ILE A C 1
ATOM 2255 O O . ILE A 1 270 ? 15.172 -32.188 -14.602 1 96.56 270 ILE A O 1
ATOM 2259 N N . PHE A 1 271 ? 13.375 -32.438 -13.258 1 97.31 271 PHE A N 1
ATOM 2260 C CA . PHE A 1 271 ? 12.477 -31.5 -13.938 1 97.31 271 PHE A CA 1
ATOM 2261 C C . PHE A 1 271 ? 12.43 -30.172 -13.203 1 97.31 271 PHE A C 1
ATOM 2263 O O . PHE A 1 271 ? 11.781 -30.047 -12.164 1 97.31 271 PHE A O 1
ATOM 2270 N N . CYS A 1 272 ? 13.039 -29.109 -13.789 1 97.56 272 CYS A N 1
ATOM 2271 C CA . CYS A 1 272 ? 13.07 -27.797 -13.164 1 97.56 272 CYS A CA 1
ATOM 2272 C C . CYS A 1 272 ? 11.875 -26.953 -13.594 1 97.56 272 CYS A C 1
ATOM 2274 O O . CYS A 1 272 ? 11.562 -26.875 -14.789 1 97.56 272 CYS A O 1
ATOM 2276 N N . ASP A 1 273 ? 11.188 -26.406 -12.68 1 97.44 273 ASP A N 1
ATOM 2277 C CA . ASP A 1 273 ? 10.102 -25.438 -12.852 1 97.44 273 ASP A CA 1
ATOM 2278 C C . ASP A 1 273 ? 10.484 -24.062 -12.312 1 97.44 273 ASP A C 1
ATOM 2280 O O . ASP A 1 273 ? 10.547 -23.875 -11.094 1 97.44 273 ASP A O 1
ATOM 2284 N N . LEU A 1 274 ? 10.688 -23.078 -13.211 1 97.81 274 LEU A N 1
ATOM 2285 C CA . LEU A 1 274 ? 11.109 -21.75 -12.828 1 97.81 274 LEU A CA 1
ATOM 2286 C C . LEU A 1 274 ? 9.93 -20.781 -12.828 1 97.81 274 LEU A C 1
ATOM 2288 O O . LEU A 1 274 ? 9.156 -20.734 -13.789 1 97.81 274 LEU A O 1
ATOM 2292 N N . TYR A 1 275 ? 9.766 -20.078 -11.742 1 97.38 275 TYR A N 1
ATOM 2293 C CA . TYR A 1 275 ? 8.75 -19.031 -11.641 1 97.38 275 TYR A CA 1
ATOM 2294 C C . TYR A 1 275 ? 9.391 -17.656 -11.531 1 97.38 275 TYR A C 1
ATOM 2296 O O . TYR A 1 275 ? 10.312 -17.453 -10.734 1 97.38 275 TYR A O 1
ATOM 2304 N N . PHE A 1 276 ? 8.922 -16.719 -12.367 1 96.88 276 PHE A N 1
ATOM 2305 C CA . PHE A 1 276 ? 9.43 -15.352 -12.359 1 96.88 276 PHE A CA 1
ATOM 2306 C C . PHE A 1 276 ? 8.289 -14.359 -12.195 1 96.88 276 PHE A C 1
ATOM 2308 O O . PHE A 1 276 ? 7.285 -14.43 -12.906 1 96.88 276 PHE A O 1
ATOM 2315 N N . ASP A 1 277 ? 8.453 -13.422 -11.25 1 95.38 277 ASP A N 1
ATOM 2316 C CA . ASP A 1 277 ? 7.469 -12.367 -11.047 1 95.38 277 ASP A CA 1
ATOM 2317 C C . ASP A 1 277 ? 8.078 -11.188 -10.281 1 95.38 277 ASP A C 1
ATOM 2319 O O . ASP A 1 277 ? 8.875 -11.383 -9.367 1 95.38 277 ASP A O 1
ATOM 2323 N N . ASP A 1 278 ? 7.684 -10 -10.703 1 94.12 278 ASP A N 1
ATOM 2324 C CA . ASP A 1 278 ? 8.094 -8.805 -9.977 1 94.12 278 ASP A CA 1
ATOM 2325 C C . ASP A 1 278 ? 7.156 -8.523 -8.805 1 94.12 278 ASP A C 1
ATOM 2327 O O . ASP A 1 278 ? 5.949 -8.758 -8.898 1 94.12 278 ASP A O 1
ATOM 2331 N N . PHE A 1 279 ? 7.672 -8.078 -7.688 1 92.12 279 PHE A N 1
ATOM 2332 C CA . PHE A 1 279 ? 6.816 -7.691 -6.57 1 92.12 279 PHE A CA 1
ATOM 2333 C C . PHE A 1 279 ? 7.344 -6.43 -5.898 1 92.12 279 PHE A C 1
ATOM 2335 O O . PHE A 1 279 ? 8.555 -6.207 -5.844 1 92.12 279 PHE A O 1
ATOM 2342 N N . GLY A 1 280 ? 6.469 -5.613 -5.492 1 89.44 280 GLY A N 1
ATOM 2343 C CA . GLY A 1 280 ? 6.832 -4.418 -4.75 1 89.44 280 GLY A CA 1
ATOM 2344 C C . GLY A 1 280 ? 7.301 -4.711 -3.336 1 89.44 280 GLY A C 1
ATOM 2345 O O . GLY A 1 280 ? 6.73 -5.562 -2.652 1 89.44 280 GLY A O 1
ATOM 2346 N N . THR A 1 281 ? 8.328 -3.975 -2.908 1 88.12 281 THR A N 1
ATOM 2347 C CA . THR A 1 281 ? 8.922 -4.273 -1.609 1 88.12 281 THR A CA 1
ATOM 2348 C C . THR A 1 281 ? 8.328 -3.385 -0.523 1 88.12 281 THR A C 1
ATOM 2350 O O . THR A 1 281 ? 8.172 -3.814 0.622 1 88.12 281 THR A O 1
ATOM 2353 N N . TYR A 1 282 ? 8.07 -2.1 -0.9 1 79.69 282 TYR A N 1
ATOM 2354 C CA . TYR A 1 282 ? 7.598 -1.153 0.105 1 79.69 282 TYR A CA 1
ATOM 2355 C C . TYR A 1 282 ? 6.191 -0.671 -0.216 1 79.69 282 TYR A C 1
ATOM 2357 O O . TYR A 1 282 ? 5.738 -0.768 -1.36 1 79.69 282 TYR A O 1
ATOM 2365 N N . ARG A 1 283 ? 5.484 -0.162 0.818 1 67 283 ARG A N 1
ATOM 2366 C CA . ARG A 1 283 ? 4.121 0.338 0.656 1 67 283 ARG A CA 1
ATOM 2367 C C . ARG A 1 283 ? 4.125 1.756 0.095 1 67 283 ARG A C 1
ATOM 2369 O O . ARG A 1 283 ? 3.275 2.104 -0.729 1 67 283 ARG A O 1
ATOM 2376 N N . ASN A 1 284 ? 5.047 2.51 0.525 1 67 284 ASN A N 1
ATOM 2377 C CA . ASN A 1 284 ? 4.949 3.947 0.295 1 67 284 ASN A CA 1
ATOM 2378 C C . ASN A 1 284 ? 5.957 4.418 -0.75 1 67 284 ASN A C 1
ATOM 2380 O O . ASN A 1 284 ? 5.918 5.57 -1.182 1 67 284 ASN A O 1
ATOM 2384 N N . VAL A 1 285 ? 6.918 3.566 -1.11 1 74.56 285 VAL A N 1
ATOM 2385 C CA . VAL A 1 285 ? 7.934 3.939 -2.086 1 74.56 285 VAL A CA 1
ATOM 2386 C C . VAL A 1 285 ? 7.984 2.902 -3.205 1 74.56 285 VAL A C 1
ATOM 2388 O O . VAL A 1 285 ? 7.809 1.707 -2.961 1 74.56 285 VAL A O 1
ATOM 2391 N N . TYR A 1 286 ? 8.148 3.4 -4.379 1 82.56 286 TYR A N 1
ATOM 2392 C CA . TYR A 1 286 ? 8.25 2.465 -5.496 1 82.56 286 TYR A CA 1
ATOM 2393 C C . TYR A 1 286 ? 9.586 1.733 -5.477 1 82.56 286 TYR A C 1
ATOM 2395 O O . TYR A 1 286 ? 10.641 2.357 -5.582 1 82.56 286 TYR A O 1
ATOM 2403 N N . HIS A 1 287 ? 9.656 0.627 -5.211 1 88.56 287 HIS A N 1
ATOM 2404 C CA . HIS A 1 287 ? 10.773 -0.307 -5.23 1 88.56 287 HIS A CA 1
ATOM 2405 C C . HIS A 1 287 ? 10.305 -1.729 -5.508 1 88.56 287 HIS A C 1
ATOM 2407 O O . HIS A 1 287 ? 9.438 -2.252 -4.805 1 88.56 287 HIS A O 1
ATOM 2413 N N . SER A 1 288 ? 10.789 -2.248 -6.621 1 91.12 288 SER A N 1
ATOM 2414 C CA . SER A 1 288 ? 10.352 -3.586 -7.004 1 91.12 288 SER A CA 1
ATOM 2415 C C . SER A 1 288 ? 11.539 -4.52 -7.211 1 91.12 288 SER A C 1
ATOM 2417 O O . SER A 1 288 ? 12.602 -4.094 -7.668 1 91.12 288 SER A O 1
ATOM 2419 N N . LEU A 1 289 ? 11.414 -5.762 -6.859 1 94.44 289 LEU A N 1
ATOM 2420 C CA . LEU A 1 289 ? 12.352 -6.844 -7.121 1 94.44 289 LEU A CA 1
ATOM 2421 C C . LEU A 1 289 ? 11.711 -7.926 -7.984 1 94.44 289 LEU A C 1
ATOM 2423 O O . LEU A 1 289 ? 10.5 -8.156 -7.902 1 94.44 289 LEU A O 1
ATOM 2427 N N . GLY A 1 290 ? 12.516 -8.477 -8.891 1 95.81 290 GLY A N 1
ATOM 2428 C CA . GLY A 1 290 ? 12.055 -9.672 -9.586 1 95.81 290 GLY A CA 1
ATOM 2429 C C . GLY A 1 290 ? 12.43 -10.961 -8.883 1 95.81 290 GLY A C 1
ATOM 2430 O O . GLY A 1 290 ? 13.609 -11.297 -8.773 1 95.81 290 GLY A O 1
ATOM 2431 N N . GLY A 1 291 ? 11.43 -11.633 -8.352 1 96.06 291 GLY A N 1
ATOM 2432 C CA . GLY A 1 291 ? 11.672 -12.898 -7.668 1 96.06 291 GLY A CA 1
ATOM 2433 C C . GLY A 1 291 ? 11.805 -14.07 -8.625 1 96.06 291 GLY A C 1
ATOM 2434 O O . GLY A 1 291 ? 10.992 -14.227 -9.539 1 96.06 291 GLY A O 1
ATOM 2435 N N . LEU A 1 292 ? 12.875 -14.836 -8.508 1 97.38 292 LEU A N 1
ATOM 2436 C CA . LEU A 1 292 ? 13.109 -16.078 -9.234 1 97.38 292 LEU A CA 1
ATOM 2437 C C . LEU A 1 292 ? 13.039 -17.281 -8.289 1 97.38 292 LEU A C 1
ATOM 2439 O O . LEU A 1 292 ? 13.898 -17.422 -7.41 1 97.38 292 LEU A O 1
ATOM 2443 N N . TYR A 1 293 ? 12.062 -18.094 -8.516 1 97.19 293 TYR A N 1
ATOM 2444 C CA . TYR A 1 293 ? 11.852 -19.234 -7.633 1 97.19 293 TYR A CA 1
ATOM 2445 C C . TYR A 1 293 ? 11.898 -20.547 -8.414 1 97.19 293 TYR A C 1
ATOM 2447 O O . TYR A 1 293 ? 11.414 -20.625 -9.547 1 97.19 293 TYR A O 1
ATOM 2455 N N . LEU A 1 294 ? 12.523 -21.5 -7.816 1 97.31 294 LEU A N 1
ATOM 2456 C CA . LEU A 1 294 ? 12.68 -22.828 -8.414 1 97.31 294 LEU A CA 1
ATOM 2457 C C . LEU A 1 294 ? 11.852 -23.859 -7.66 1 97.31 294 LEU A C 1
ATOM 2459 O O . LEU A 1 294 ? 11.805 -23.859 -6.43 1 97.31 294 LEU A O 1
ATOM 2463 N N . GLN A 1 295 ? 11.125 -24.594 -8.383 1 96.25 295 GLN A N 1
ATOM 2464 C CA . GLN A 1 295 ? 10.469 -25.812 -7.906 1 96.25 295 GLN A CA 1
ATOM 2465 C C . GLN A 1 295 ? 10.812 -27 -8.797 1 96.25 295 GLN A C 1
ATOM 2467 O O . GLN A 1 295 ? 11.492 -26.844 -9.812 1 96.25 295 GLN A O 1
ATOM 2472 N N . PHE A 1 296 ? 10.5 -28.188 -8.336 1 96.75 296 PHE A N 1
ATOM 2473 C CA . PHE A 1 296 ? 10.844 -29.375 -9.102 1 96.75 296 PHE A CA 1
ATOM 2474 C C . PHE A 1 296 ? 9.594 -30.156 -9.484 1 96.75 296 PHE A C 1
ATOM 2476 O O . PHE A 1 296 ? 8.797 -30.531 -8.617 1 96.75 296 PHE A O 1
ATOM 2483 N N . GLY A 1 297 ? 9.477 -30.359 -10.812 1 96.88 297 GLY A N 1
ATOM 2484 C CA . GLY A 1 297 ? 8.344 -31.141 -11.297 1 96.88 297 GLY A CA 1
ATOM 2485 C C . GLY A 1 297 ? 8.336 -32.562 -10.797 1 96.88 297 GLY A C 1
ATOM 2486 O O . GLY A 1 297 ? 7.309 -33.25 -10.852 1 96.88 297 GLY A O 1
ATOM 2487 N N . ASN A 1 298 ? 9.5 -33.031 -10.227 1 97.06 298 ASN A N 1
ATOM 2488 C CA . ASN A 1 298 ? 9.625 -34.375 -9.656 1 97.06 298 ASN A CA 1
ATOM 2489 C C . ASN A 1 298 ? 8.789 -34.531 -8.391 1 97.06 298 ASN A C 1
ATOM 2491 O O . ASN A 1 298 ? 8.484 -35.656 -7.969 1 97.06 298 ASN A O 1
ATOM 2495 N N . MET A 1 299 ? 8.453 -33.406 -7.809 1 95.75 299 MET A N 1
ATOM 2496 C CA . MET A 1 299 ? 7.672 -33.406 -6.574 1 95.75 299 MET A CA 1
ATOM 2497 C C . MET A 1 299 ? 6.211 -33.719 -6.867 1 95.75 299 MET A C 1
ATOM 2499 O O . MET A 1 299 ? 5.652 -33.25 -7.859 1 95.75 299 MET A O 1
ATOM 2503 N N . LYS A 1 300 ? 5.629 -34.469 -5.969 1 93.81 300 LYS A N 1
ATOM 2504 C CA . LYS A 1 300 ? 4.188 -34.656 -6.059 1 93.81 300 LYS A CA 1
ATOM 2505 C C . LYS A 1 300 ? 3.424 -33.344 -5.926 1 93.81 300 LYS A C 1
ATOM 2507 O O . LYS A 1 300 ? 3.922 -32.406 -5.328 1 93.81 300 LYS A O 1
ATOM 2512 N N . LEU A 1 301 ? 2.25 -33.375 -6.508 1 92.94 301 LEU A N 1
ATOM 2513 C CA . LEU A 1 301 ? 1.431 -32.156 -6.52 1 92.94 301 LEU A CA 1
ATOM 2514 C C . LEU A 1 301 ? 1.211 -31.641 -5.102 1 92.94 301 LEU A C 1
ATOM 2516 O O . LEU A 1 301 ? 1.291 -30.438 -4.863 1 92.94 301 LEU A O 1
ATOM 2520 N N . LYS A 1 302 ? 0.958 -32.469 -4.133 1 84.5 302 LYS A N 1
ATOM 2521 C CA . LYS A 1 302 ? 0.719 -32.094 -2.748 1 84.5 302 LYS A CA 1
ATOM 2522 C C . LYS A 1 302 ? 1.913 -31.328 -2.174 1 84.5 302 LYS A C 1
ATOM 2524 O O . LYS A 1 302 ? 1.742 -30.359 -1.433 1 84.5 302 LYS A O 1
ATOM 2529 N N . SER A 1 303 ? 3.092 -31.75 -2.486 1 89.19 303 SER A N 1
ATOM 2530 C CA . SER A 1 303 ? 4.312 -31.125 -2.004 1 89.19 303 SER A CA 1
ATOM 2531 C C . SER A 1 303 ? 4.562 -29.797 -2.719 1 89.19 303 SER A C 1
ATOM 2533 O O . SER A 1 303 ? 5.078 -28.844 -2.121 1 89.19 303 SER A O 1
ATOM 2535 N N . ARG A 1 304 ? 4.184 -29.766 -4.012 1 92.31 304 ARG A N 1
ATOM 2536 C CA . ARG A 1 304 ? 4.391 -28.547 -4.785 1 92.31 304 ARG A CA 1
ATOM 2537 C C . ARG A 1 304 ? 3.471 -27.422 -4.309 1 92.31 304 ARG A C 1
ATOM 2539 O O . ARG A 1 304 ? 3.742 -26.25 -4.543 1 92.31 304 ARG A O 1
ATOM 2546 N N . GLN A 1 305 ? 2.428 -27.766 -3.562 1 88.5 305 GLN A N 1
ATOM 2547 C CA . GLN A 1 305 ? 1.46 -26.781 -3.09 1 88.5 305 GLN A CA 1
ATOM 2548 C C . GLN A 1 305 ? 1.896 -26.172 -1.759 1 88.5 305 GLN A C 1
ATOM 2550 O O . GLN A 1 305 ? 1.248 -25.266 -1.244 1 88.5 305 GLN A O 1
ATOM 2555 N N . LYS A 1 306 ? 3.035 -26.594 -1.259 1 86.81 306 LYS A N 1
ATOM 2556 C CA . LYS A 1 306 ? 3.564 -26.031 -0.017 1 86.81 306 LYS A CA 1
ATOM 2557 C C . LYS A 1 306 ? 4.523 -24.875 -0.296 1 86.81 306 LYS A C 1
ATOM 2559 O O . LYS A 1 306 ? 5.422 -25 -1.133 1 86.81 306 LYS A O 1
ATOM 2564 N N . LEU A 1 307 ? 4.387 -23.859 0.464 1 88.25 307 LEU A N 1
ATOM 2565 C CA . LEU A 1 307 ? 5.191 -22.672 0.253 1 88.25 307 LEU A CA 1
ATOM 2566 C C . LEU A 1 307 ? 6.668 -22.953 0.495 1 88.25 307 LEU A C 1
ATOM 2568 O O . LEU A 1 307 ? 7.535 -22.391 -0.174 1 88.25 307 LEU A O 1
ATOM 2572 N N . ARG A 1 308 ? 6.938 -23.828 1.421 1 90.19 308 ARG A N 1
ATOM 2573 C CA . ARG A 1 308 ? 8.32 -24.109 1.806 1 90.19 308 ARG A CA 1
ATOM 2574 C C . ARG A 1 308 ? 9.062 -24.844 0.694 1 90.19 308 ARG A C 1
ATOM 2576 O O . ARG A 1 308 ? 10.289 -24.938 0.725 1 90.19 308 ARG A O 1
ATOM 2583 N N . ASN A 1 309 ? 8.312 -25.344 -0.312 1 93.38 309 ASN A N 1
ATOM 2584 C CA . ASN A 1 309 ? 8.953 -26.094 -1.387 1 93.38 309 ASN A CA 1
ATOM 2585 C C . ASN A 1 309 ? 9.18 -25.219 -2.621 1 93.38 309 ASN A C 1
ATOM 2587 O O . ASN A 1 309 ? 9.242 -25.734 -3.74 1 93.38 309 ASN A O 1
ATOM 2591 N N . HIS A 1 310 ? 9.172 -23.984 -2.48 1 94.69 310 HIS A N 1
ATOM 2592 C CA . HIS A 1 310 ? 9.609 -23.016 -3.48 1 94.69 310 HIS A CA 1
ATOM 2593 C C . HIS A 1 310 ? 10.961 -22.422 -3.119 1 94.69 310 HIS A C 1
ATOM 2595 O O . HIS A 1 310 ? 11.078 -21.672 -2.148 1 94.69 310 HIS A O 1
ATOM 2601 N N . PHE A 1 311 ? 11.922 -22.719 -3.891 1 96.69 311 PHE A N 1
ATOM 2602 C CA . PHE A 1 311 ? 13.305 -22.391 -3.545 1 96.69 311 PHE A CA 1
ATOM 2603 C C . PHE A 1 311 ? 13.766 -21.141 -4.277 1 96.69 311 PHE A C 1
ATOM 2605 O O . PHE A 1 311 ? 13.625 -21.047 -5.5 1 96.69 311 PHE A O 1
ATOM 2612 N N . LEU A 1 312 ? 14.305 -20.281 -3.545 1 96.75 312 LEU A N 1
ATOM 2613 C CA . LEU A 1 312 ? 14.781 -19.031 -4.125 1 96.75 312 LEU A CA 1
ATOM 2614 C C . LEU A 1 312 ? 16.031 -19.266 -4.969 1 96.75 312 LEU A C 1
ATOM 2616 O O . LEU A 1 312 ? 16.984 -19.906 -4.516 1 96.75 312 LEU A O 1
ATOM 2620 N N . VAL A 1 313 ? 16.047 -18.859 -6.211 1 97.38 313 VAL A N 1
ATOM 2621 C CA . VAL A 1 313 ? 17.219 -18.844 -7.066 1 97.38 313 VAL A CA 1
ATOM 2622 C C . VAL A 1 313 ? 17.953 -17.531 -6.918 1 97.38 313 VAL A C 1
ATOM 2624 O O . VAL A 1 313 ? 19.188 -17.5 -6.793 1 97.38 313 VAL A O 1
ATOM 2627 N N . GLY A 1 314 ? 17.219 -16.531 -6.941 1 96.56 314 GLY A N 1
ATOM 2628 C CA . GLY A 1 314 ? 17.766 -15.188 -6.793 1 96.56 314 GLY A CA 1
ATOM 2629 C C . GLY A 1 314 ? 16.734 -14.102 -7.082 1 96.56 314 GLY A C 1
ATOM 2630 O O . GLY A 1 314 ? 15.555 -14.383 -7.238 1 96.56 314 GLY A O 1
ATOM 2631 N N . PHE A 1 315 ? 17.266 -12.82 -7.047 1 96 315 PHE A N 1
ATOM 2632 C CA . PHE A 1 315 ? 16.406 -11.672 -7.352 1 96 315 PHE A CA 1
ATOM 2633 C C . PHE A 1 315 ? 16.984 -10.867 -8.516 1 96 315 PHE A C 1
ATOM 2635 O O . PHE A 1 315 ? 18.203 -10.719 -8.625 1 96 315 PHE A O 1
ATOM 2642 N N . VAL A 1 316 ? 16.047 -10.398 -9.359 1 96.31 316 VAL A N 1
ATOM 2643 C CA . VAL A 1 316 ? 16.422 -9.32 -10.266 1 96.31 316 VAL A CA 1
ATOM 2644 C C . VAL A 1 316 ? 16.406 -7.988 -9.508 1 96.31 316 VAL A C 1
ATOM 2646 O O . VAL A 1 316 ? 15.375 -7.586 -8.969 1 96.31 316 VAL A O 1
ATOM 2649 N N . PRO A 1 317 ? 17.531 -7.336 -9.414 1 94.06 317 PRO A N 1
ATOM 2650 C CA . PRO A 1 317 ? 17.578 -6.094 -8.641 1 94.06 317 PRO A CA 1
ATOM 2651 C C . PRO A 1 317 ? 16.672 -5.004 -9.211 1 94.06 317 PRO A C 1
ATOM 2653 O O . PRO A 1 317 ? 16.312 -5.062 -10.391 1 94.06 317 PRO A O 1
ATOM 2656 N N . PHE A 1 318 ? 16.312 -4.062 -8.359 1 92 318 PHE A N 1
ATOM 2657 C CA . PHE A 1 318 ? 15.508 -2.928 -8.789 1 92 318 PHE A CA 1
ATOM 2658 C C . PHE A 1 318 ? 16.188 -2.164 -9.914 1 92 318 PHE A C 1
ATOM 2660 O O . PHE A 1 318 ? 17.344 -1.748 -9.773 1 92 318 PHE A O 1
ATOM 2667 N N . GLY A 1 319 ? 15.57 -1.986 -10.93 1 90.69 319 GLY A N 1
ATOM 2668 C CA . GLY A 1 319 ? 16.109 -1.294 -12.094 1 90.69 319 GLY A CA 1
ATOM 2669 C C . GLY A 1 319 ? 16.875 -2.211 -13.031 1 90.69 319 GLY A C 1
ATOM 2670 O O . GLY A 1 319 ? 17.328 -1.78 -14.094 1 90.69 319 GLY A O 1
ATOM 2671 N N . GLY A 1 320 ? 17.031 -3.496 -12.609 1 92.81 320 GLY A N 1
ATOM 2672 C CA . GLY A 1 320 ? 17.719 -4.465 -13.453 1 92.81 320 GLY A CA 1
ATOM 2673 C C . GLY A 1 320 ? 16.797 -5.172 -14.43 1 92.81 320 GLY A C 1
ATOM 2674 O O . GLY A 1 320 ? 15.578 -5.039 -14.344 1 92.81 320 GLY A O 1
ATOM 2675 N N . LYS A 1 321 ? 17.453 -5.887 -15.375 1 93 321 LYS A N 1
ATOM 2676 C CA . LYS A 1 321 ? 16.719 -6.652 -16.375 1 93 321 LYS A CA 1
ATOM 2677 C C . LYS A 1 321 ? 16.844 -8.156 -16.125 1 93 321 LYS A C 1
ATOM 2679 O O . LYS A 1 321 ? 17.906 -8.633 -15.711 1 93 321 LYS A O 1
ATOM 2684 N N . PHE A 1 322 ? 15.781 -8.859 -16.375 1 95.06 322 PHE A N 1
ATOM 2685 C CA . PHE A 1 322 ? 15.75 -10.312 -16.25 1 95.06 322 PHE A CA 1
ATOM 2686 C C . PHE A 1 322 ? 16.859 -10.953 -17.062 1 95.06 322 PHE A C 1
ATOM 2688 O O . PHE A 1 322 ? 17.562 -11.852 -16.594 1 95.06 322 PHE A O 1
ATOM 2695 N N . GLU A 1 323 ? 17.078 -10.461 -18.281 1 94.88 323 GLU A N 1
ATOM 2696 C CA . GLU A 1 323 ? 18 -11.047 -19.25 1 94.88 323 GLU A CA 1
ATOM 2697 C C . GLU A 1 323 ? 19.422 -11.031 -18.734 1 94.88 323 GLU A C 1
ATOM 2699 O O . GLU A 1 323 ? 20.203 -11.945 -19 1 94.88 323 GLU A O 1
ATOM 2704 N N . ASP A 1 324 ? 19.719 -10.062 -17.953 1 93.94 324 ASP A N 1
ATOM 2705 C CA . ASP A 1 324 ? 21.078 -9.93 -17.422 1 93.94 324 ASP A CA 1
ATOM 2706 C C . ASP A 1 324 ? 21.234 -10.719 -16.125 1 93.94 324 ASP A C 1
ATOM 2708 O O . ASP A 1 324 ? 22.281 -11.312 -15.867 1 93.94 324 ASP A O 1
ATOM 2712 N N . ALA A 1 325 ? 20.188 -10.766 -15.43 1 94.62 325 ALA A N 1
ATOM 2713 C CA . ALA A 1 325 ? 20.25 -11.359 -14.094 1 94.62 325 ALA A CA 1
ATOM 2714 C C . ALA A 1 325 ? 20.25 -12.883 -14.18 1 94.62 325 ALA A C 1
ATOM 2716 O O . ALA A 1 325 ? 20.828 -13.555 -13.32 1 94.62 325 ALA A O 1
ATOM 2717 N N . ILE A 1 326 ? 19.719 -13.492 -15.211 1 96.56 326 ILE A N 1
ATOM 2718 C CA . ILE A 1 326 ? 19.422 -14.922 -15.266 1 96.56 326 ILE A CA 1
ATOM 2719 C C . ILE A 1 326 ? 20.641 -15.688 -15.773 1 96.56 326 ILE A C 1
ATOM 2721 O O . ILE A 1 326 ? 20.625 -16.922 -15.828 1 96.56 326 ILE A O 1
ATOM 2725 N N . LYS A 1 327 ? 21.766 -15.102 -16.031 1 94.69 327 LYS A N 1
ATOM 2726 C CA . LYS A 1 327 ? 22.938 -15.68 -16.703 1 94.69 327 LYS A CA 1
ATOM 2727 C C . LYS A 1 327 ? 23.469 -16.875 -15.922 1 94.69 327 LYS A C 1
ATOM 2729 O O . LYS A 1 327 ? 23.734 -17.922 -16.5 1 94.69 327 LYS A O 1
ATOM 2734 N N . LEU A 1 328 ? 23.609 -16.75 -14.664 1 94.88 328 LEU A N 1
ATOM 2735 C CA . LEU A 1 328 ? 24.172 -17.828 -13.844 1 94.88 328 LEU A CA 1
ATOM 2736 C C . LEU A 1 328 ? 23.219 -19.016 -13.781 1 94.88 328 LEU A C 1
ATOM 2738 O O . LEU A 1 328 ? 23.656 -20.172 -13.727 1 94.88 328 LEU A O 1
ATOM 2742 N N . PHE A 1 329 ? 22.062 -18.797 -13.789 1 96.25 329 PHE A N 1
ATOM 2743 C CA . PHE A 1 329 ? 21.062 -19.844 -13.797 1 96.25 329 PHE A CA 1
ATOM 2744 C C . PHE A 1 329 ? 21.156 -20.672 -15.078 1 96.25 329 PHE A C 1
ATOM 2746 O O . PHE A 1 329 ? 21.125 -21.906 -15.031 1 96.25 329 PHE A O 1
ATOM 2753 N N . ILE A 1 330 ? 21.234 -19.984 -16.188 1 97.31 330 ILE A N 1
ATOM 2754 C CA . ILE A 1 330 ? 21.328 -20.641 -17.484 1 97.31 330 ILE A CA 1
ATOM 2755 C C . ILE A 1 330 ? 22.562 -21.547 -17.516 1 97.31 330 ILE A C 1
ATOM 2757 O O . ILE A 1 330 ? 22.469 -22.688 -17.984 1 97.31 330 ILE A O 1
ATOM 2761 N N . GLN A 1 331 ? 23.609 -21.078 -16.953 1 96.12 331 GLN A N 1
ATOM 2762 C CA . GLN A 1 331 ? 24.828 -21.875 -16.922 1 96.12 331 GLN A CA 1
ATOM 2763 C C . GLN A 1 331 ? 24.641 -23.141 -16.094 1 96.12 331 GLN A C 1
ATOM 2765 O O . GLN A 1 331 ? 25.078 -24.219 -16.484 1 96.12 331 GLN A O 1
ATOM 2770 N N . ASP A 1 332 ? 23.969 -23.016 -15.047 1 96.56 332 ASP A N 1
ATOM 2771 C CA . ASP A 1 332 ? 23.719 -24.156 -14.172 1 96.56 332 ASP A CA 1
ATOM 2772 C C . ASP A 1 332 ? 22.812 -25.172 -14.852 1 96.56 332 ASP A C 1
ATOM 2774 O O . ASP A 1 332 ? 23.016 -26.391 -14.727 1 96.56 332 ASP A O 1
ATOM 2778 N N . ILE A 1 333 ? 21.812 -24.719 -15.523 1 97.31 333 ILE A N 1
ATOM 2779 C CA . ILE A 1 333 ? 20.875 -25.625 -16.188 1 97.31 333 ILE A CA 1
ATOM 2780 C C . ILE A 1 333 ? 21.562 -26.312 -17.359 1 97.31 333 ILE A C 1
ATOM 2782 O O . ILE A 1 333 ? 21.312 -27.5 -17.625 1 97.31 333 ILE A O 1
ATOM 2786 N N . GLN A 1 334 ? 22.406 -25.609 -18.047 1 96.06 334 GLN A N 1
ATOM 2787 C CA . GLN A 1 334 ? 23.188 -26.234 -19.109 1 96.06 334 GLN A CA 1
ATOM 2788 C C . GLN A 1 334 ? 24.047 -27.359 -18.578 1 96.06 334 GLN A C 1
ATOM 2790 O O . GLN A 1 334 ? 24.203 -28.406 -19.219 1 96.06 334 GLN A O 1
ATOM 2795 N N . HIS A 1 335 ? 24.609 -27.062 -17.438 1 94.88 335 HIS A N 1
ATOM 2796 C CA . HIS A 1 335 ? 25.391 -28.094 -16.766 1 94.88 335 HIS A CA 1
ATOM 2797 C C . HIS A 1 335 ? 24.516 -29.297 -16.422 1 94.88 335 HIS A C 1
ATOM 2799 O O . HIS A 1 335 ? 24.938 -30.453 -16.609 1 94.88 335 HIS A O 1
ATOM 2805 N N . LEU A 1 336 ? 23.391 -29.062 -15.984 1 95.12 336 LEU A N 1
ATOM 2806 C CA . LEU A 1 336 ? 22.438 -30.125 -15.656 1 95.12 336 LEU A CA 1
ATOM 2807 C C . LEU A 1 336 ? 22.031 -30.891 -16.906 1 95.12 336 LEU A C 1
ATOM 2809 O O . LEU A 1 336 ? 21.891 -32.125 -16.859 1 95.12 336 LEU A O 1
ATOM 2813 N N . GLU A 1 337 ? 21.812 -30.234 -18 1 93.25 337 GLU A N 1
ATOM 2814 C CA . GLU A 1 337 ? 21.438 -30.859 -19.266 1 93.25 337 GLU A CA 1
ATOM 2815 C C . GLU A 1 337 ? 22.531 -31.828 -19.75 1 93.25 337 GLU A C 1
ATOM 2817 O O . GLU A 1 337 ? 22.219 -32.875 -20.344 1 93.25 337 GLU A O 1
ATOM 2822 N N . ARG A 1 338 ? 23.734 -31.5 -19.469 1 90 338 ARG A N 1
ATOM 2823 C CA . ARG A 1 338 ? 24.859 -32.344 -19.859 1 90 338 ARG A CA 1
ATOM 2824 C C . ARG A 1 338 ? 25 -33.531 -18.906 1 90 338 ARG A C 1
ATOM 2826 O O . ARG A 1 338 ? 25.469 -34.625 -19.312 1 90 338 ARG A O 1
ATOM 2833 N N . GLY A 1 339 ? 24.578 -33.375 -17.766 1 90.94 339 GLY A N 1
ATOM 2834 C CA . GLY A 1 339 ? 24.688 -34.438 -16.75 1 90.94 339 GLY A CA 1
ATOM 2835 C C . GLY A 1 339 ? 26.016 -34.406 -16.031 1 90.94 339 GLY A C 1
ATOM 2836 O O . GLY A 1 339 ? 27.047 -34 -16.594 1 90.94 339 GLY A O 1
ATOM 2837 N N . PHE A 1 340 ? 26.031 -34.781 -14.828 1 91.56 340 PHE A N 1
ATOM 2838 C CA . PHE A 1 340 ? 27.25 -34.812 -14.023 1 91.56 340 PHE A CA 1
ATOM 2839 C C . PHE A 1 340 ? 27.078 -35.781 -12.852 1 91.56 340 PHE A C 1
ATOM 2841 O O . PHE A 1 340 ? 25.953 -36.188 -12.539 1 91.56 340 PHE A O 1
ATOM 2848 N N . LEU A 1 341 ? 28.156 -36.188 -12.305 1 92.38 341 LEU A N 1
ATOM 2849 C CA . LEU A 1 341 ? 28.156 -37.062 -11.141 1 92.38 341 LEU A CA 1
ATOM 2850 C C . LEU A 1 341 ? 28.047 -36.281 -9.852 1 92.38 341 LEU A C 1
ATOM 2852 O O . LEU A 1 341 ? 28.688 -35.219 -9.711 1 92.38 341 LEU A O 1
ATOM 2856 N N . MET A 1 342 ? 27.172 -36.75 -8.961 1 91.75 342 MET A N 1
ATOM 2857 C CA . MET A 1 342 ? 26.984 -36.094 -7.664 1 91.75 342 MET A CA 1
ATOM 2858 C C . MET A 1 342 ? 26.953 -37.125 -6.547 1 91.75 342 MET A C 1
ATOM 2860 O O . MET A 1 342 ? 26.422 -38.219 -6.719 1 91.75 342 MET A O 1
ATOM 2864 N N . THR A 1 343 ? 27.594 -36.781 -5.477 1 88.88 343 THR A N 1
ATOM 2865 C CA . THR A 1 343 ? 27.578 -37.688 -4.324 1 88.88 343 THR A CA 1
ATOM 2866 C C . THR A 1 343 ? 26.359 -37.406 -3.441 1 88.88 343 THR A C 1
ATOM 2868 O O . THR A 1 343 ? 26.234 -36.312 -2.887 1 88.88 343 THR A O 1
ATOM 2871 N N . ILE A 1 344 ? 25.516 -38.312 -3.408 1 88.31 344 ILE A N 1
ATOM 2872 C CA . ILE A 1 344 ? 24.344 -38.25 -2.547 1 88.31 344 ILE A CA 1
ATOM 2873 C C . ILE A 1 344 ? 24.359 -39.438 -1.559 1 88.31 344 ILE A C 1
ATOM 2875 O O . ILE A 1 344 ? 24.469 -40.594 -1.959 1 88.31 344 ILE A O 1
ATOM 2879 N N . ASP A 1 345 ? 24.188 -39.188 -0.327 1 81.81 345 ASP A N 1
ATOM 2880 C CA . ASP A 1 345 ? 24.219 -40.219 0.71 1 81.81 345 ASP A CA 1
ATOM 2881 C C . ASP A 1 345 ? 25.391 -41.156 0.504 1 81.81 345 ASP A C 1
ATOM 2883 O O . ASP A 1 345 ? 25.219 -42.375 0.488 1 81.81 345 ASP A O 1
ATOM 2887 N N . ASN A 1 346 ? 26.516 -40.656 0.176 1 80.94 346 ASN A N 1
ATOM 2888 C CA . ASN A 1 346 ? 27.781 -41.375 0.034 1 80.94 346 ASN A CA 1
ATOM 2889 C C . ASN A 1 346 ? 27.781 -42.281 -1.177 1 80.94 346 ASN A C 1
ATOM 2891 O O . ASN A 1 346 ? 28.562 -43.25 -1.243 1 80.94 346 ASN A O 1
ATOM 2895 N N . GLN A 1 347 ? 26.891 -42.062 -1.994 1 86.75 347 GLN A N 1
ATOM 2896 C CA . GLN A 1 347 ? 26.844 -42.812 -3.244 1 86.75 347 GLN A CA 1
ATOM 2897 C C . GLN A 1 347 ? 26.938 -41.875 -4.449 1 86.75 347 GLN A C 1
ATOM 2899 O O . GLN A 1 347 ? 26.422 -40.75 -4.414 1 86.75 347 GLN A O 1
ATOM 2904 N N . GLN A 1 348 ? 27.531 -42.406 -5.441 1 89.56 348 GLN A N 1
ATOM 2905 C CA . GLN A 1 348 ? 27.625 -41.625 -6.676 1 89.56 348 GLN A CA 1
ATOM 2906 C C . GLN A 1 348 ? 26.391 -41.812 -7.539 1 89.56 348 GLN A C 1
ATOM 2908 O O . GLN A 1 348 ? 25.969 -42.969 -7.809 1 89.56 348 GLN A O 1
ATOM 2913 N N . VAL A 1 349 ? 25.828 -40.719 -7.883 1 91.12 349 VAL A N 1
ATOM 2914 C CA . VAL A 1 349 ? 24.625 -40.719 -8.688 1 91.12 349 VAL A CA 1
ATOM 2915 C C . VAL A 1 349 ? 24.797 -39.812 -9.891 1 91.12 349 VAL A C 1
ATOM 2917 O O . VAL A 1 349 ? 25.375 -38.719 -9.773 1 91.12 349 VAL A O 1
ATOM 2920 N N . TRP A 1 350 ? 24.375 -40.344 -11.07 1 91.88 350 TRP A N 1
ATOM 2921 C CA . TRP A 1 350 ? 24.375 -39.5 -12.266 1 91.88 350 TRP A CA 1
ATOM 2922 C C . TRP A 1 350 ? 23.125 -38.625 -12.312 1 91.88 350 TRP A C 1
ATOM 2924 O O . TRP A 1 350 ? 22 -39.125 -12.367 1 91.88 350 TRP A O 1
ATOM 2934 N N . ILE A 1 351 ? 23.359 -37.312 -12.328 1 93.81 351 ILE A N 1
ATOM 2935 C CA . ILE A 1 351 ? 22.234 -36.375 -12.312 1 93.81 351 ILE A CA 1
ATOM 2936 C C . ILE A 1 351 ? 22.141 -35.656 -13.656 1 93.81 351 ILE A C 1
ATOM 2938 O O . ILE A 1 351 ? 23.141 -35.156 -14.18 1 93.81 351 ILE A O 1
ATOM 2942 N N . SER A 1 352 ? 20.984 -35.719 -14.281 1 92.62 352 SER A N 1
ATOM 2943 C CA . SER A 1 352 ? 20.688 -34.969 -15.492 1 92.62 352 SER A CA 1
ATOM 2944 C C . SER A 1 352 ? 19.281 -34.344 -15.438 1 92.62 352 SER A C 1
ATOM 2946 O O . SER A 1 352 ? 18.516 -34.656 -14.523 1 92.62 352 SER A O 1
ATOM 2948 N N . GLY A 1 353 ? 18.969 -33.469 -16.281 1 93.62 353 GLY A N 1
ATOM 2949 C CA . GLY A 1 353 ? 17.672 -32.812 -16.312 1 93.62 353 GLY A CA 1
ATOM 2950 C C . GLY A 1 353 ? 17.688 -31.516 -17.078 1 93.62 353 GLY A C 1
ATOM 2951 O O . GLY A 1 353 ? 18.578 -31.281 -17.906 1 93.62 353 GLY A O 1
ATOM 2952 N N . GLY A 1 354 ? 16.719 -30.781 -16.953 1 94.5 354 GLY A N 1
ATOM 2953 C CA . GLY A 1 354 ? 16.609 -29.5 -17.641 1 94.5 354 GLY A CA 1
ATOM 2954 C C . GLY A 1 354 ? 15.422 -28.672 -17.188 1 94.5 354 GLY A C 1
ATOM 2955 O O . GLY A 1 354 ? 14.75 -29.016 -16.219 1 94.5 354 GLY A O 1
ATOM 2956 N N . LEU A 1 355 ? 15.289 -27.562 -17.859 1 96.44 355 LEU A N 1
ATOM 2957 C CA . LEU A 1 355 ? 14.164 -26.672 -17.578 1 96.44 355 LEU A CA 1
ATOM 2958 C C . LEU A 1 355 ? 12.898 -27.172 -18.281 1 96.44 355 LEU A C 1
ATOM 2960 O O . LEU A 1 355 ? 12.797 -27.141 -19.5 1 96.44 355 LEU A O 1
ATOM 2964 N N . GLY A 1 356 ? 11.969 -27.656 -17.469 1 95.69 356 GLY A N 1
ATOM 2965 C CA . GLY A 1 356 ? 10.711 -28.141 -18.031 1 95.69 356 GLY A CA 1
ATOM 2966 C C . GLY A 1 356 ? 9.742 -27.031 -18.375 1 95.69 356 GLY A C 1
ATOM 2967 O O . GLY A 1 356 ? 9.258 -26.953 -19.5 1 95.69 356 GLY A O 1
ATOM 2968 N N . ILE A 1 357 ? 9.516 -26.203 -17.375 1 97 357 ILE A N 1
ATOM 2969 C CA . ILE A 1 357 ? 8.562 -25.125 -17.609 1 97 357 ILE A CA 1
ATOM 2970 C C . ILE A 1 357 ? 9.062 -23.844 -16.953 1 97 357 ILE A C 1
ATOM 2972 O O . ILE A 1 357 ? 9.891 -23.891 -16.047 1 97 357 ILE A O 1
ATOM 2976 N N . THR A 1 358 ? 8.602 -22.75 -17.469 1 97.38 358 THR A N 1
ATOM 2977 C CA . THR A 1 358 ? 8.742 -21.422 -16.891 1 97.38 358 THR A CA 1
ATOM 2978 C C . THR A 1 358 ? 7.387 -20.734 -16.781 1 97.38 358 THR A C 1
ATOM 2980 O O . THR A 1 358 ? 6.684 -20.562 -17.781 1 97.38 358 THR A O 1
ATOM 2983 N N . THR A 1 359 ? 7.062 -20.375 -15.57 1 96.88 359 THR A N 1
ATOM 2984 C CA . THR A 1 359 ? 5.75 -19.781 -15.352 1 96.88 359 THR A CA 1
ATOM 2985 C C . THR A 1 359 ? 5.883 -18.328 -14.906 1 96.88 359 THR A C 1
ATOM 2987 O O . THR A 1 359 ? 6.891 -17.938 -14.312 1 96.88 359 THR A O 1
ATOM 2990 N N . ALA A 1 360 ? 4.965 -17.516 -15.273 1 96.25 360 ALA A N 1
ATOM 2991 C CA . ALA A 1 360 ? 4.848 -16.094 -14.945 1 96.25 360 ALA A CA 1
ATOM 2992 C C . ALA A 1 360 ? 3.428 -15.602 -15.188 1 96.25 360 ALA A C 1
ATOM 2994 O O . ALA A 1 360 ? 2.564 -16.359 -15.641 1 96.25 360 ALA A O 1
ATOM 2995 N N . ASP A 1 361 ? 3.16 -14.414 -14.805 1 93.75 361 ASP A N 1
ATOM 2996 C CA . ASP A 1 361 ? 1.868 -13.828 -15.156 1 93.75 361 ASP A CA 1
ATOM 2997 C C . ASP A 1 361 ? 1.753 -13.625 -16.672 1 93.75 361 ASP A C 1
ATOM 2999 O O . ASP A 1 361 ? 2.684 -13.93 -17.406 1 93.75 361 ASP A O 1
ATOM 3003 N N . LEU A 1 362 ? 0.696 -13.141 -17.094 1 95.06 362 LEU A N 1
ATOM 3004 C CA . LEU A 1 362 ? 0.392 -13.141 -18.531 1 95.06 362 LEU A CA 1
ATOM 3005 C C . LEU A 1 362 ? 1.375 -12.266 -19.297 1 95.06 362 LEU A C 1
ATOM 3007 O O . LEU A 1 362 ? 2.045 -12.734 -20.219 1 95.06 362 LEU A O 1
ATOM 3011 N N . PRO A 1 363 ? 1.611 -11.016 -18.953 1 94.5 363 PRO A N 1
ATOM 3012 C CA . PRO A 1 363 ? 2.557 -10.211 -19.734 1 94.5 363 PRO A CA 1
ATOM 3013 C C . PRO A 1 363 ? 3.996 -10.703 -19.609 1 94.5 363 PRO A C 1
ATOM 3015 O O . PRO A 1 363 ? 4.723 -10.766 -20.609 1 94.5 363 PRO A O 1
ATOM 3018 N N . GLN A 1 364 ? 4.398 -11.078 -18.438 1 94.62 364 GLN A N 1
ATOM 3019 C CA . GLN A 1 364 ? 5.766 -11.547 -18.234 1 94.62 364 GLN A CA 1
ATOM 3020 C C . GLN A 1 364 ? 6.004 -12.883 -18.922 1 94.62 364 GLN A C 1
ATOM 3022 O O . GLN A 1 364 ? 7.113 -13.164 -19.391 1 94.62 364 GLN A O 1
ATOM 3027 N N . GLY A 1 365 ? 4.977 -13.68 -18.938 1 96.25 365 GLY A N 1
ATOM 3028 C CA . GLY A 1 365 ? 5.094 -14.922 -19.688 1 96.25 365 GLY A CA 1
ATOM 3029 C C . GLY A 1 365 ? 5.406 -14.703 -21.156 1 96.25 365 GLY A C 1
ATOM 3030 O O . GLY A 1 365 ? 6.195 -15.445 -21.75 1 96.25 365 GLY A O 1
ATOM 3031 N N . ASN A 1 366 ? 4.781 -13.672 -21.719 1 97.12 366 ASN A N 1
ATOM 3032 C CA . ASN A 1 366 ? 5.09 -13.312 -23.094 1 97.12 366 ASN A CA 1
ATOM 3033 C C . ASN A 1 366 ? 6.547 -12.891 -23.25 1 97.12 366 ASN A C 1
ATOM 3035 O O . ASN A 1 366 ? 7.223 -13.32 -24.188 1 97.12 366 ASN A O 1
ATOM 3039 N N . ASP A 1 367 ? 7.027 -12.148 -22.297 1 96.19 367 ASP A N 1
ATOM 3040 C CA . ASP A 1 367 ? 8.414 -11.711 -22.344 1 96.19 367 ASP A CA 1
ATOM 3041 C C . ASP A 1 367 ? 9.375 -12.898 -22.312 1 96.19 367 ASP A C 1
ATOM 3043 O O . ASP A 1 367 ? 10.375 -12.914 -23.031 1 96.19 367 ASP A O 1
ATOM 3047 N N . LEU A 1 368 ? 9.031 -13.883 -21.531 1 96.88 368 LEU A N 1
ATOM 3048 C CA . LEU A 1 368 ? 9.883 -15.055 -21.359 1 96.88 368 LEU A CA 1
ATOM 3049 C C . LEU A 1 368 ? 9.875 -15.922 -22.609 1 96.88 368 LEU A C 1
ATOM 3051 O O . LEU A 1 368 ? 10.836 -16.641 -22.875 1 96.88 368 LEU A O 1
ATOM 3055 N N . ALA A 1 369 ? 8.789 -15.82 -23.359 1 97 369 ALA A N 1
ATOM 3056 C CA . ALA A 1 369 ? 8.68 -16.578 -24.609 1 97 369 ALA A CA 1
ATOM 3057 C C . ALA A 1 369 ? 9.25 -15.797 -25.781 1 97 369 ALA A C 1
ATOM 3059 O O . ALA A 1 369 ? 9.289 -16.297 -26.906 1 97 369 ALA A O 1
ATOM 3060 N N . GLY A 1 370 ? 9.625 -14.555 -25.547 1 96.5 370 GLY A N 1
ATOM 3061 C CA . GLY A 1 370 ? 10.18 -13.719 -26.609 1 96.5 370 GLY A CA 1
ATOM 3062 C C . GLY A 1 370 ? 9.117 -13.078 -27.484 1 96.5 370 GLY A C 1
ATOM 3063 O O . GLY A 1 370 ? 9.406 -12.672 -28.609 1 96.5 370 GLY A O 1
ATOM 3064 N N . THR A 1 371 ? 7.902 -13.055 -27.047 1 97.44 371 THR A N 1
ATOM 3065 C CA . THR A 1 371 ? 6.812 -12.477 -27.828 1 97.44 371 THR A CA 1
ATOM 3066 C C . THR A 1 371 ? 6.379 -11.133 -27.25 1 97.44 371 THR A C 1
ATOM 3068 O O . THR A 1 371 ? 6.664 -10.836 -26.094 1 97.44 371 THR A O 1
ATOM 3071 N N . LEU A 1 372 ? 5.746 -10.352 -28.078 1 96.69 372 LEU A N 1
ATOM 3072 C CA . LEU A 1 372 ? 5.16 -9.094 -27.609 1 96.69 372 LEU A CA 1
ATOM 3073 C C . LEU A 1 372 ? 3.877 -9.352 -26.828 1 96.69 372 LEU A C 1
ATOM 3075 O O . LEU A 1 372 ? 3.342 -10.461 -26.859 1 96.69 372 LEU A O 1
ATOM 3079 N N . ARG A 1 373 ? 3.439 -8.32 -26.125 1 94.56 373 ARG A N 1
ATOM 3080 C CA . ARG A 1 373 ? 2.328 -8.469 -25.203 1 94.56 373 ARG A CA 1
ATOM 3081 C C . ARG A 1 373 ? 0.992 -8.258 -25.906 1 94.56 373 ARG A C 1
ATOM 3083 O O . ARG A 1 373 ? 0.93 -8.227 -27.125 1 94.56 373 ARG A O 1
ATOM 3090 N N . HIS A 1 374 ? -0.056 -8.234 -25.219 1 87.81 374 HIS A N 1
ATOM 3091 C CA . HIS A 1 374 ? -1.425 -8.352 -25.719 1 87.81 374 HIS A CA 1
ATOM 3092 C C . HIS A 1 374 ? -1.801 -7.168 -26.594 1 87.81 374 HIS A C 1
ATOM 3094 O O . HIS A 1 374 ? -2.705 -7.273 -27.422 1 87.81 374 HIS A O 1
ATOM 3100 N N . ASN A 1 375 ? -1.155 -6.074 -26.5 1 88.19 375 ASN A N 1
ATOM 3101 C CA . ASN A 1 375 ? -1.5 -4.898 -27.297 1 88.19 375 ASN A CA 1
ATOM 3102 C C . ASN A 1 375 ? -0.886 -4.965 -28.688 1 88.19 375 ASN A C 1
ATOM 3104 O O . ASN A 1 375 ? -1.2 -4.141 -29.547 1 88.19 375 ASN A O 1
ATOM 3108 N N . ALA A 1 376 ? -0.128 -5.977 -28.938 1 93.94 376 ALA A N 1
ATOM 3109 C CA . ALA A 1 376 ? 0.497 -6.148 -30.25 1 93.94 376 ALA A CA 1
ATOM 3110 C C . ALA A 1 376 ? -0.489 -6.738 -31.25 1 93.94 376 ALA A C 1
ATOM 3112 O O . ALA A 1 376 ? -1.562 -7.211 -30.875 1 93.94 376 ALA A O 1
ATOM 3113 N N . THR A 1 377 ? -0.128 -6.68 -32.562 1 93.31 377 THR A N 1
ATOM 3114 C CA . THR A 1 377 ? -0.945 -7.289 -33.594 1 93.31 377 THR A CA 1
ATOM 3115 C C . THR A 1 377 ? -1.094 -8.789 -33.344 1 93.31 377 THR A C 1
ATOM 3117 O O . THR A 1 377 ? -2.189 -9.336 -33.5 1 93.31 377 THR A O 1
ATOM 3120 N N . HIS A 1 378 ? 0.022 -9.438 -33.031 1 96.25 378 HIS A N 1
ATOM 3121 C CA . HIS A 1 378 ? 0.052 -10.836 -32.625 1 96.25 378 HIS A CA 1
ATOM 3122 C C . HIS A 1 378 ? 0.586 -10.992 -31.219 1 96.25 378 HIS A C 1
ATOM 3124 O O . HIS A 1 378 ? 1.783 -11.219 -31.016 1 96.25 378 HIS A O 1
ATOM 3130 N N . GLY A 1 379 ? -0.344 -10.914 -30.312 1 95.62 379 GLY A N 1
ATOM 3131 C CA . GLY A 1 379 ? 0.083 -10.812 -28.922 1 95.62 379 GLY A CA 1
ATOM 3132 C C . GLY A 1 379 ? 0.004 -12.125 -28.172 1 95.62 379 GLY A C 1
ATOM 3133 O O . GLY A 1 379 ? 0.344 -12.195 -26.984 1 95.62 379 GLY A O 1
ATOM 3134 N N . CYS A 1 380 ? -0.402 -13.242 -28.812 1 96.69 380 CYS A N 1
ATOM 3135 C CA . CYS A 1 380 ? -0.469 -14.547 -28.172 1 96.69 380 CYS A CA 1
ATOM 3136 C C . CYS A 1 380 ? 0.859 -15.289 -28.281 1 96.69 380 CYS A C 1
ATOM 3138 O O . CYS A 1 380 ? 1.473 -15.297 -29.359 1 96.69 380 CYS A O 1
ATOM 3140 N N . ARG A 1 381 ? 1.374 -15.883 -27.25 1 96.88 381 ARG A N 1
ATOM 3141 C CA . ARG A 1 381 ? 2.674 -16.547 -27.297 1 96.88 381 ARG A CA 1
ATOM 3142 C C . ARG A 1 381 ? 2.549 -17.969 -27.828 1 96.88 381 ARG A C 1
ATOM 3144 O O . ARG A 1 381 ? 3.555 -18.609 -28.141 1 96.88 381 ARG A O 1
ATOM 3151 N N . THR A 1 382 ? 1.313 -18.469 -28.047 1 96.5 382 THR A N 1
ATOM 3152 C CA . THR A 1 382 ? 1.108 -19.844 -28.5 1 96.5 382 THR A CA 1
ATOM 3153 C C . THR A 1 382 ? 0.719 -19.875 -29.969 1 96.5 382 THR A C 1
ATOM 3155 O O . THR A 1 382 ? 0.93 -20.875 -30.656 1 96.5 382 THR A O 1
ATOM 3158 N N . CYS A 1 383 ? 0.085 -18.797 -30.469 1 96.62 383 CYS A N 1
ATOM 3159 C CA . CYS A 1 383 ? -0.307 -18.766 -31.875 1 96.62 383 CYS A CA 1
ATOM 3160 C C . CYS A 1 383 ? -0.193 -17.359 -32.438 1 96.62 383 CYS A C 1
ATOM 3162 O O . CYS A 1 383 ? 0.138 -16.422 -31.719 1 96.62 383 CYS A O 1
ATOM 3164 N N . LYS A 1 384 ? -0.47 -17.219 -33.75 1 96.38 384 LYS A N 1
ATOM 3165 C CA . LYS A 1 384 ? -0.307 -15.938 -34.438 1 96.38 384 LYS A CA 1
ATOM 3166 C C . LYS A 1 384 ? -1.659 -15.305 -34.719 1 96.38 384 LYS A C 1
ATOM 3168 O O . LYS A 1 384 ? -1.83 -14.664 -35.75 1 96.38 384 LYS A O 1
ATOM 3173 N N . ALA A 1 385 ? -2.562 -15.602 -33.875 1 96 385 ALA A N 1
ATOM 3174 C CA . ALA A 1 385 ? -3.854 -14.938 -34.031 1 96 385 ALA A CA 1
ATOM 3175 C C . ALA A 1 385 ? -3.713 -13.422 -33.938 1 96 385 ALA A C 1
ATOM 3177 O O . ALA A 1 385 ? -3.016 -12.914 -33.062 1 96 385 ALA A O 1
ATOM 3178 N N . SER A 1 386 ? -4.348 -12.734 -34.875 1 94.88 386 SER A N 1
ATOM 3179 C CA . SER A 1 386 ? -4.359 -11.273 -34.844 1 94.88 386 SER A CA 1
ATOM 3180 C C . SER A 1 386 ? -5.398 -10.766 -33.844 1 94.88 386 SER A C 1
ATOM 3182 O O . SER A 1 386 ? -6.246 -11.523 -33.375 1 94.88 386 SER A O 1
ATOM 3184 N N . ARG A 1 387 ? -5.402 -9.547 -33.594 1 91.5 387 ARG A N 1
ATOM 3185 C CA . ARG A 1 387 ? -6.332 -8.922 -32.656 1 91.5 387 ARG A CA 1
ATOM 3186 C C . ARG A 1 387 ? -7.777 -9.18 -33.062 1 91.5 387 ARG A C 1
ATOM 3188 O O . ARG A 1 387 ? -8.641 -9.375 -32.219 1 91.5 387 ARG A O 1
ATOM 3195 N N . ASP A 1 388 ? -7.98 -9.234 -34.312 1 89.31 388 ASP A N 1
ATOM 3196 C CA . ASP A 1 388 ? -9.336 -9.391 -34.844 1 89.31 388 ASP A CA 1
ATOM 3197 C C . ASP A 1 388 ? -9.781 -10.852 -34.781 1 89.31 388 ASP A C 1
ATOM 3199 O O . ASP A 1 388 ? -10.984 -11.133 -34.781 1 89.31 388 ASP A O 1
ATOM 3203 N N . ASP A 1 389 ? -8.805 -11.727 -34.594 1 93.06 389 ASP A N 1
ATOM 3204 C CA . ASP A 1 389 ? -9.102 -13.148 -34.656 1 93.06 389 ASP A CA 1
ATOM 3205 C C . ASP A 1 389 ? -9.156 -13.75 -33.25 1 93.06 389 ASP A C 1
ATOM 3207 O O . ASP A 1 389 ? -9.414 -14.945 -33.094 1 93.06 389 ASP A O 1
ATOM 3211 N N . LEU A 1 390 ? -9 -13 -32.281 1 93.75 390 LEU A N 1
ATOM 3212 C CA . LEU A 1 390 ? -8.812 -13.523 -30.922 1 93.75 390 LEU A CA 1
ATOM 3213 C C . LEU A 1 390 ? -10.055 -14.281 -30.453 1 93.75 390 LEU A C 1
ATOM 3215 O O . LEU A 1 390 ? -9.945 -15.273 -29.734 1 93.75 390 LEU A O 1
ATOM 3219 N N . THR A 1 391 ? -11.203 -13.852 -30.812 1 92.69 391 THR A N 1
ATOM 3220 C CA . THR A 1 391 ? -12.406 -14.492 -30.312 1 92.69 391 THR A CA 1
ATOM 3221 C C . THR A 1 391 ? -13.141 -15.227 -31.438 1 92.69 391 THR A C 1
ATOM 3223 O O . THR A 1 391 ? -14.32 -15.555 -31.297 1 92.69 391 THR A O 1
ATOM 3226 N N . ASP A 1 392 ? -12.43 -15.453 -32.531 1 89.81 392 ASP A N 1
ATOM 3227 C CA . ASP A 1 392 ? -12.969 -16.25 -33.656 1 89.81 392 ASP A CA 1
ATOM 3228 C C . ASP A 1 392 ? -12.781 -17.734 -33.406 1 89.81 392 ASP A C 1
ATOM 3230 O O . ASP A 1 392 ? -11.656 -18.25 -33.438 1 89.81 392 ASP A O 1
ATOM 3234 N N . ILE A 1 393 ? -13.812 -18.406 -33.219 1 84.75 393 ILE A N 1
ATOM 3235 C CA . ILE A 1 393 ? -13.789 -19.828 -32.875 1 84.75 393 ILE A CA 1
ATOM 3236 C C . ILE A 1 393 ? -13.312 -20.641 -34.062 1 84.75 393 ILE A C 1
ATOM 3238 O O . ILE A 1 393 ? -12.805 -21.766 -33.906 1 84.75 393 ILE A O 1
ATOM 3242 N N . SER A 1 394 ? -13.414 -20.047 -35.25 1 87.44 394 SER A N 1
ATOM 3243 C CA . SER A 1 394 ? -13.055 -20.781 -36.469 1 87.44 394 SER A CA 1
ATOM 3244 C C . SER A 1 394 ? -11.586 -20.594 -36.812 1 87.44 394 SER A C 1
ATOM 3246 O O . SER A 1 394 ? -11.078 -21.203 -37.75 1 87.44 394 SER A O 1
ATOM 3248 N N . PHE A 1 395 ? -10.953 -19.844 -36 1 92.19 395 PHE A N 1
ATOM 3249 C CA . PHE A 1 395 ? -9.539 -19.625 -36.281 1 92.19 395 PHE A CA 1
ATOM 3250 C C . PHE A 1 395 ? -8.75 -20.922 -36.094 1 92.19 395 PHE A C 1
ATOM 3252 O O . PHE A 1 395 ? -8.891 -21.609 -35.094 1 92.19 395 PHE A O 1
ATOM 3259 N N . ASP A 1 396 ? -7.922 -21.25 -37.062 1 93.75 396 ASP A N 1
ATOM 3260 C CA . ASP A 1 396 ? -7.156 -22.484 -37.062 1 93.75 396 ASP A CA 1
ATOM 3261 C C . ASP A 1 396 ? -5.855 -22.328 -36.281 1 93.75 396 ASP A C 1
ATOM 3263 O O . ASP A 1 396 ? -4.84 -21.906 -36.812 1 93.75 396 ASP A O 1
ATOM 3267 N N . ILE A 1 397 ? -5.781 -22.828 -35.125 1 92 397 ILE A N 1
ATOM 3268 C CA . ILE A 1 397 ? -4.656 -22.641 -34.219 1 92 397 ILE A CA 1
ATOM 3269 C C . ILE A 1 397 ? -3.473 -23.484 -34.688 1 92 397 ILE A C 1
ATOM 3271 O O . ILE A 1 397 ? -2.316 -23.094 -34.531 1 92 397 ILE A O 1
ATOM 3275 N N . SER A 1 398 ? -3.697 -24.625 -35.219 1 91.94 398 SER A N 1
ATOM 3276 C CA . SER A 1 398 ? -2.623 -25.531 -35.625 1 91.94 398 SER A CA 1
ATOM 3277 C C . SER A 1 398 ? -1.883 -24.984 -36.844 1 91.94 398 SER A C 1
ATOM 3279 O O . SER A 1 398 ? -0.654 -25.047 -36.906 1 91.94 398 SER A O 1
ATOM 3281 N N . LYS A 1 399 ? -2.646 -24.406 -37.719 1 93.44 399 LYS A N 1
ATOM 3282 C CA . LYS A 1 399 ? -2.051 -23.844 -38.938 1 93.44 399 LYS A CA 1
ATOM 3283 C C . LYS A 1 399 ? -1.307 -22.547 -38.625 1 93.44 399 LYS A C 1
ATOM 3285 O O . LYS A 1 399 ? -0.324 -22.219 -39.312 1 93.44 399 LYS A O 1
ATOM 3290 N N . HIS A 1 400 ? -1.769 -21.922 -37.688 1 95.19 400 HIS A N 1
ATOM 3291 C CA . HIS A 1 400 ? -1.166 -20.641 -37.344 1 95.19 400 HIS A CA 1
ATOM 3292 C C . HIS A 1 400 ? -0.519 -20.672 -35.969 1 95.19 400 HIS A C 1
ATOM 3294 O O . HIS A 1 400 ? -0.431 -19.656 -35.281 1 95.19 400 HIS A O 1
ATOM 3300 N N . GLY A 1 401 ? -0.133 -21.859 -35.625 1 95.19 401 GLY A N 1
ATOM 3301 C CA . GLY A 1 401 ? 0.535 -22.016 -34.344 1 95.19 401 GLY A CA 1
ATOM 3302 C C . GLY A 1 401 ? 1.964 -21.516 -34.344 1 95.19 401 GLY A C 1
ATOM 3303 O O . GLY A 1 401 ? 2.559 -21.328 -35.406 1 95.19 401 GLY A O 1
ATOM 3304 N N . ARG A 1 402 ? 2.424 -21.188 -33.156 1 96.56 402 ARG A N 1
ATOM 3305 C CA . ARG A 1 402 ? 3.844 -20.875 -33.031 1 96.56 402 ARG A CA 1
ATOM 3306 C C . ARG A 1 402 ? 4.648 -22.141 -32.719 1 96.56 402 ARG A C 1
ATOM 3308 O O . ARG A 1 402 ? 4.27 -22.922 -31.828 1 96.56 402 ARG A O 1
ATOM 3315 N N . TYR A 1 403 ? 5.625 -22.312 -33.469 1 95.88 403 TYR A N 1
ATOM 3316 C CA . TYR A 1 403 ? 6.508 -23.469 -33.312 1 95.88 403 TYR A CA 1
ATOM 3317 C C . TYR A 1 403 ? 7.949 -23.016 -33.094 1 95.88 403 TYR A C 1
ATOM 3319 O O . TYR A 1 403 ? 8.43 -22.109 -33.781 1 95.88 403 TYR A O 1
ATOM 3327 N N . HIS A 1 404 ? 8.578 -23.609 -32.125 1 94.25 404 HIS A N 1
ATOM 3328 C CA . HIS A 1 404 ? 9.867 -23.156 -31.641 1 94.25 404 HIS A CA 1
ATOM 3329 C C . HIS A 1 404 ? 10.875 -22.984 -32.781 1 94.25 404 HIS A C 1
ATOM 3331 O O . HIS A 1 404 ? 11.508 -21.938 -32.875 1 94.25 404 HIS A O 1
ATOM 3337 N N . HIS A 1 405 ? 11.047 -23.969 -33.688 1 92.56 405 HIS A N 1
ATOM 3338 C CA . HIS A 1 405 ? 12.055 -23.922 -34.75 1 92.56 405 HIS A CA 1
ATOM 3339 C C . HIS A 1 405 ? 11.734 -22.844 -35.781 1 92.56 405 HIS A C 1
ATOM 3341 O O . HIS A 1 405 ? 12.633 -22.188 -36.312 1 92.56 405 HIS A O 1
ATOM 3347 N N . LEU A 1 406 ? 10.469 -22.656 -36 1 95.56 406 LEU A N 1
ATOM 3348 C CA . LEU A 1 406 ? 10.07 -21.594 -36.938 1 95.56 406 LEU A CA 1
ATOM 3349 C C . LEU A 1 406 ? 10.305 -20.219 -36.312 1 95.56 406 LEU A C 1
ATOM 3351 O O . LEU A 1 406 ? 10.719 -19.297 -37 1 95.56 406 LEU A O 1
ATOM 3355 N N . THR A 1 407 ? 9.992 -20.109 -35.031 1 96.75 407 THR A N 1
ATOM 3356 C CA . THR A 1 407 ? 10.25 -18.859 -34.344 1 96.75 407 THR A CA 1
ATOM 3357 C C . THR A 1 407 ? 11.742 -18.531 -34.312 1 96.75 407 THR A C 1
ATOM 3359 O O . THR A 1 407 ? 12.141 -17.375 -34.438 1 96.75 407 THR A O 1
ATOM 3362 N N . ASP A 1 408 ? 12.57 -19.531 -34.219 1 95.38 408 ASP A N 1
ATOM 3363 C CA . ASP A 1 408 ? 14.016 -19.344 -34.281 1 95.38 408 ASP A CA 1
ATOM 3364 C C . ASP A 1 408 ? 14.43 -18.75 -35.625 1 95.38 408 ASP A C 1
ATOM 3366 O O . ASP A 1 408 ? 15.266 -17.859 -35.688 1 95.38 408 ASP A O 1
ATOM 3370 N N . ILE A 1 409 ? 13.883 -19.297 -36.625 1 95.5 409 ILE A N 1
ATOM 3371 C CA . ILE A 1 409 ? 14.164 -18.812 -37.969 1 95.5 409 ILE A CA 1
ATOM 3372 C C . ILE A 1 409 ? 13.727 -17.344 -38.094 1 95.5 409 ILE A C 1
ATOM 3374 O O . ILE A 1 409 ? 14.43 -16.531 -38.719 1 95.5 409 ILE A O 1
ATOM 3378 N N . GLU A 1 410 ? 12.609 -17.078 -37.562 1 97.19 410 GLU A N 1
ATOM 3379 C CA . GLU A 1 410 ? 12.109 -15.711 -37.594 1 97.19 410 GLU A CA 1
ATOM 3380 C C . GLU A 1 410 ? 13.047 -14.766 -36.875 1 97.19 410 GLU A C 1
ATOM 3382 O O . GLU A 1 410 ? 13.305 -13.648 -37.344 1 97.19 410 GLU A O 1
ATOM 3387 N N . PHE A 1 411 ? 13.547 -15.141 -35.719 1 97.19 411 PHE A N 1
ATOM 3388 C CA . PHE A 1 411 ? 14.5 -14.328 -35 1 97.19 411 PHE A CA 1
ATOM 3389 C C . PHE A 1 411 ? 15.773 -14.125 -35.812 1 97.19 411 PHE A C 1
ATOM 3391 O O . PHE A 1 411 ? 16.359 -13.039 -35.781 1 97.19 411 PHE A O 1
ATOM 3398 N N . GLU A 1 412 ? 16.234 -15.141 -36.469 1 96.25 412 GLU A N 1
ATOM 3399 C CA . GLU A 1 412 ? 17.422 -15.031 -37.344 1 96.25 412 GLU A CA 1
ATOM 3400 C C . GLU A 1 412 ? 17.188 -14.016 -38.469 1 96.25 412 GLU A C 1
ATOM 3402 O O . GLU A 1 412 ? 18.078 -13.211 -38.75 1 96.25 412 GLU A O 1
ATOM 3407 N N . ASN A 1 413 ? 16.031 -14.094 -39.031 1 96.56 413 ASN A N 1
ATOM 3408 C CA . ASN A 1 413 ? 15.68 -13.133 -40.062 1 96.56 413 ASN A CA 1
ATOM 3409 C C . ASN A 1 413 ? 15.703 -11.703 -39.531 1 96.56 413 ASN A C 1
ATOM 3411 O O . ASN A 1 413 ? 16.141 -10.789 -40.25 1 96.56 413 ASN A O 1
ATOM 3415 N N . ILE A 1 414 ? 15.172 -11.508 -38.344 1 96.94 414 ILE A N 1
ATOM 3416 C CA . ILE A 1 414 ? 15.164 -10.188 -37.719 1 96.94 414 ILE A CA 1
ATOM 3417 C C . ILE A 1 414 ? 16.594 -9.703 -37.531 1 96.94 414 ILE A C 1
ATOM 3419 O O . ILE A 1 414 ? 16.922 -8.555 -37.844 1 96.94 414 ILE A O 1
ATOM 3423 N N . GLN A 1 415 ? 17.469 -10.57 -37.094 1 94.25 415 GLN A N 1
ATOM 3424 C CA . GLN A 1 415 ? 18.844 -10.203 -36.75 1 94.25 415 GLN A CA 1
ATOM 3425 C C . GLN A 1 415 ? 19.641 -9.93 -38.031 1 94.25 415 GLN A C 1
ATOM 3427 O O . GLN A 1 415 ? 20.625 -9.188 -38 1 94.25 415 GLN A O 1
ATOM 3432 N N . CYS A 1 416 ? 19.266 -10.453 -39.094 1 94.69 416 CYS A N 1
ATOM 3433 C CA . CYS A 1 416 ? 20 -10.312 -40.375 1 94.69 416 CYS A CA 1
ATOM 3434 C C . CYS A 1 416 ? 19.719 -8.961 -41 1 94.69 416 CYS A C 1
ATOM 3436 O O . CYS A 1 416 ? 20.453 -8.523 -41.875 1 94.69 416 CYS A O 1
ATOM 3438 N N . LEU A 1 417 ? 18.75 -8.391 -40.531 1 95.25 417 LEU A N 1
ATOM 3439 C CA . LEU A 1 417 ? 18.438 -7.078 -41.094 1 95.25 417 LEU A CA 1
ATOM 3440 C C . LEU A 1 417 ? 19.453 -6.039 -40.625 1 95.25 417 LEU A C 1
ATOM 3442 O O . LEU A 1 417 ? 19.906 -6.086 -39.469 1 95.25 417 LEU A O 1
ATOM 3446 N N . PRO A 1 418 ? 19.891 -5.102 -41.469 1 89.81 418 PRO A N 1
ATOM 3447 C CA . PRO A 1 418 ? 20.984 -4.18 -41.156 1 89.81 418 PRO A CA 1
ATOM 3448 C C . PRO A 1 418 ? 20.516 -3.014 -40.281 1 89.81 418 PRO A C 1
ATOM 3450 O O . PRO A 1 418 ? 21.266 -2.564 -39.406 1 89.81 418 PRO A O 1
ATOM 3453 N N . ASN A 1 419 ? 19.297 -2.521 -40.531 1 91.38 419 ASN A N 1
ATOM 3454 C CA . ASN A 1 419 ? 18.828 -1.314 -39.875 1 91.38 419 ASN A CA 1
ATOM 3455 C C . ASN A 1 419 ? 17.938 -1.647 -38.688 1 91.38 419 ASN A C 1
ATOM 3457 O O . ASN A 1 419 ? 17.141 -2.578 -38.75 1 91.38 419 ASN A O 1
ATOM 3461 N N . ARG A 1 420 ? 18.172 -0.917 -37.562 1 89.62 420 ARG A N 1
ATOM 3462 C CA . ARG A 1 420 ? 17.391 -1.117 -36.344 1 89.62 420 ARG A CA 1
ATOM 3463 C C . ARG A 1 420 ? 15.906 -0.871 -36.594 1 89.62 420 ARG A C 1
ATOM 3465 O O . ARG A 1 420 ? 15.062 -1.564 -36.031 1 89.62 420 ARG A O 1
ATOM 3472 N N . SER A 1 421 ? 15.555 0.115 -37.344 1 91.62 421 SER A N 1
ATOM 3473 C CA . SER A 1 421 ? 14.164 0.439 -37.656 1 91.62 421 SER A CA 1
ATOM 3474 C C . SER A 1 421 ? 13.477 -0.701 -38.375 1 91.62 421 SER A C 1
ATOM 3476 O O . SER A 1 421 ? 12.312 -1.01 -38.125 1 91.62 421 SER A O 1
ATOM 3478 N N . GLN A 1 422 ? 14.25 -1.306 -39.281 1 94.06 422 GLN A N 1
ATOM 3479 C CA . GLN A 1 422 ? 13.711 -2.434 -40.031 1 94.06 422 GLN A CA 1
ATOM 3480 C C . GLN A 1 422 ? 13.539 -3.658 -39.125 1 94.06 422 GLN A C 1
ATOM 3482 O O . GLN A 1 422 ? 12.57 -4.41 -39.281 1 94.06 422 GLN A O 1
ATOM 3487 N N . LYS A 1 423 ? 14.477 -3.865 -38.25 1 95.5 423 LYS A N 1
ATOM 3488 C CA . LYS A 1 423 ? 14.367 -4.965 -37.312 1 95.5 423 LYS A CA 1
ATOM 3489 C C . LYS A 1 423 ? 13.109 -4.828 -36.438 1 95.5 423 LYS A C 1
ATOM 3491 O O . LYS A 1 423 ? 12.367 -5.793 -36.25 1 95.5 423 LYS A O 1
ATOM 3496 N N . HIS A 1 424 ? 12.891 -3.641 -36.031 1 94.69 424 HIS A N 1
ATOM 3497 C CA . HIS A 1 424 ? 11.727 -3.379 -35.188 1 94.69 424 HIS A CA 1
ATOM 3498 C C . HIS A 1 424 ? 10.43 -3.574 -35.969 1 94.69 424 HIS A C 1
ATOM 3500 O O . HIS A 1 424 ? 9.445 -4.082 -35.438 1 94.69 424 HIS A O 1
ATOM 3506 N N . ALA A 1 425 ? 10.422 -3.084 -37.188 1 95.25 425 ALA A N 1
ATOM 3507 C CA . ALA A 1 425 ? 9.227 -3.217 -38 1 95.25 425 ALA A CA 1
ATOM 3508 C C . ALA A 1 425 ? 8.875 -4.684 -38.25 1 95.25 425 ALA A C 1
ATOM 3510 O O . ALA A 1 425 ? 7.711 -5.078 -38.125 1 95.25 425 ALA A O 1
ATOM 3511 N N . LEU A 1 426 ? 9.875 -5.488 -38.562 1 96.25 426 LEU A N 1
ATOM 3512 C CA . LEU A 1 426 ? 9.641 -6.91 -38.812 1 96.25 426 LEU A CA 1
ATOM 3513 C C . LEU A 1 426 ? 9.234 -7.617 -37.5 1 96.25 426 LEU A C 1
ATOM 3515 O O . LEU A 1 426 ? 8.312 -8.438 -37.531 1 96.25 426 LEU A O 1
ATOM 3519 N N . ALA A 1 427 ? 9.93 -7.387 -36.469 1 97.06 427 ALA A N 1
ATOM 3520 C CA . ALA A 1 427 ? 9.602 -7.984 -35.188 1 97.06 427 ALA A CA 1
ATOM 3521 C C . ALA A 1 427 ? 8.164 -7.672 -34.781 1 97.06 427 ALA A C 1
ATOM 3523 O O . ALA A 1 427 ? 7.43 -8.562 -34.344 1 97.06 427 ALA A O 1
ATOM 3524 N N . SER A 1 428 ? 7.766 -6.465 -34.938 1 96 428 SER A N 1
ATOM 3525 C CA . SER A 1 428 ? 6.414 -6.035 -34.594 1 96 428 SER A CA 1
ATOM 3526 C C . SER A 1 428 ? 5.371 -6.742 -35.469 1 96 428 SER A C 1
ATOM 3528 O O . SER A 1 428 ? 4.305 -7.113 -34.969 1 96 428 SER A O 1
ATOM 3530 N N . SER A 1 429 ? 5.68 -6.891 -36.688 1 95.81 429 SER A N 1
ATOM 3531 C CA . SER A 1 429 ? 4.746 -7.539 -37.625 1 95.81 429 SER A CA 1
ATOM 3532 C C . SER A 1 429 ? 4.551 -9.008 -37.25 1 95.81 429 SER A C 1
ATOM 3534 O O . SER A 1 429 ? 3.482 -9.578 -37.5 1 95.81 429 SER A O 1
ATOM 3536 N N . LEU A 1 430 ? 5.543 -9.594 -36.625 1 96.56 430 LEU A N 1
ATOM 3537 C CA . LEU A 1 430 ? 5.492 -11.008 -36.281 1 96.56 430 LEU A CA 1
ATOM 3538 C C . LEU A 1 430 ? 5.047 -11.188 -34.844 1 96.56 430 LEU A C 1
ATOM 3540 O O . LEU A 1 430 ? 4.82 -12.32 -34.406 1 96.56 430 LEU A O 1
ATOM 3544 N N . GLY A 1 431 ? 4.926 -10.086 -34.094 1 97.12 431 GLY A N 1
ATOM 3545 C CA . GLY A 1 431 ? 4.594 -10.148 -32.656 1 97.12 431 GLY A CA 1
ATOM 3546 C C . GLY A 1 431 ? 5.73 -10.68 -31.812 1 97.12 431 GLY A C 1
ATOM 3547 O O . GLY A 1 431 ? 5.492 -11.367 -30.812 1 97.12 431 GLY A O 1
ATOM 3548 N N . LEU A 1 432 ? 7 -10.406 -32.219 1 97.94 432 LEU A N 1
ATOM 3549 C CA . LEU A 1 432 ? 8.172 -10.914 -31.5 1 97.94 432 LEU A CA 1
ATOM 3550 C C . LEU A 1 432 ? 9.008 -9.773 -30.938 1 97.94 432 LEU A C 1
ATOM 3552 O O . LEU A 1 432 ? 8.922 -8.641 -31.422 1 97.94 432 LEU A O 1
ATOM 3556 N N . ARG A 1 433 ? 9.703 -10.078 -29.938 1 96.56 433 ARG A N 1
ATOM 3557 C CA . ARG A 1 433 ? 10.695 -9.141 -29.422 1 96.56 433 ARG A CA 1
ATOM 3558 C C . ARG A 1 433 ? 11.906 -9.062 -30.344 1 96.56 433 ARG A C 1
ATOM 3560 O O . ARG A 1 433 ? 12.062 -9.883 -31.234 1 96.56 433 ARG A O 1
ATOM 3567 N N . LEU A 1 434 ? 12.781 -8.109 -30.078 1 94.81 434 LEU A N 1
ATOM 3568 C CA . LEU A 1 434 ? 13.93 -7.875 -30.953 1 94.81 434 LEU A CA 1
ATOM 3569 C C . LEU A 1 434 ? 14.977 -8.969 -30.781 1 94.81 434 LEU A C 1
ATOM 3571 O O . LEU A 1 434 ? 15.664 -9.336 -31.734 1 94.81 434 LEU A O 1
ATOM 3575 N N . ILE A 1 435 ? 15.086 -9.328 -29.516 1 93.81 435 ILE A N 1
ATOM 3576 C CA . ILE A 1 435 ? 16.078 -10.336 -29.172 1 93.81 435 ILE A CA 1
ATOM 3577 C C . ILE A 1 435 ? 15.406 -11.508 -28.469 1 93.81 435 ILE A C 1
ATOM 3579 O O . ILE A 1 435 ? 14.508 -11.312 -27.641 1 93.81 435 ILE A O 1
ATOM 3583 N N . PRO A 1 436 ? 15.828 -12.75 -28.844 1 94.75 436 PRO A N 1
ATOM 3584 C CA . PRO A 1 436 ? 15.273 -13.906 -28.125 1 94.75 436 PRO A CA 1
ATOM 3585 C C . PRO A 1 436 ? 15.609 -13.883 -26.641 1 94.75 436 PRO A C 1
ATOM 3587 O O . PRO A 1 436 ? 16.578 -13.242 -26.219 1 94.75 436 PRO A O 1
ATOM 3590 N N . ASN A 1 437 ? 14.789 -14.484 -25.891 1 95.69 437 ASN A N 1
ATOM 3591 C CA . ASN A 1 437 ? 15.039 -14.594 -24.469 1 95.69 437 ASN A CA 1
ATOM 3592 C C . ASN A 1 437 ? 16.266 -15.469 -24.172 1 95.69 437 ASN A C 1
ATOM 3594 O O . ASN A 1 437 ? 16.484 -16.484 -24.844 1 95.69 437 ASN A O 1
ATOM 3598 N N . PRO A 1 438 ? 17.031 -15.133 -23.188 1 96.06 438 PRO A N 1
ATOM 3599 C CA . PRO A 1 438 ? 18.234 -15.922 -22.906 1 96.06 438 PRO A CA 1
ATOM 3600 C C . PRO A 1 438 ? 17.922 -17.359 -22.531 1 96.06 438 PRO A C 1
ATOM 3602 O O . PRO A 1 438 ? 18.766 -18.25 -22.688 1 96.06 438 PRO A O 1
ATOM 3605 N N . LEU A 1 439 ? 16.766 -17.688 -22.078 1 96.62 439 LEU A N 1
ATOM 3606 C CA . LEU A 1 439 ? 16.375 -19.047 -21.719 1 96.62 439 LEU A CA 1
ATOM 3607 C C . LEU A 1 439 ? 16.391 -19.969 -22.953 1 96.62 439 LEU A C 1
ATOM 3609 O O . LEU A 1 439 ? 16.422 -21.188 -22.812 1 96.62 439 LEU A O 1
ATOM 3613 N N . ASP A 1 440 ? 16.359 -19.406 -24.109 1 94.31 440 ASP A N 1
ATOM 3614 C CA . ASP A 1 440 ? 16.25 -20.188 -25.344 1 94.31 440 ASP A CA 1
ATOM 3615 C C . ASP A 1 440 ? 17.609 -20.797 -25.719 1 94.31 440 ASP A C 1
ATOM 3617 O O . ASP A 1 440 ? 17.703 -21.547 -26.688 1 94.31 440 ASP A O 1
ATOM 3621 N N . GLN A 1 441 ? 18.578 -20.547 -24.891 1 93.81 441 GLN A N 1
ATOM 3622 C CA . GLN A 1 441 ? 19.859 -21.25 -25 1 93.81 441 GLN A CA 1
ATOM 3623 C C . GLN A 1 441 ? 19.75 -22.656 -24.422 1 93.81 441 GLN A C 1
ATOM 3625 O O . GLN A 1 441 ? 20.625 -23.484 -24.656 1 93.81 441 GLN A O 1
ATOM 3630 N N . LEU A 1 442 ? 18.766 -22.875 -23.75 1 94.81 442 LEU A N 1
ATOM 3631 C CA . LEU A 1 442 ? 18.547 -24.172 -23.109 1 94.81 442 LEU A CA 1
ATOM 3632 C C . LEU A 1 442 ? 17.766 -25.109 -24.016 1 94.81 442 LEU A C 1
ATOM 3634 O O . LEU A 1 442 ? 17.203 -24.688 -25.031 1 94.81 442 LEU A O 1
ATOM 3638 N N . ILE A 1 443 ? 17.812 -26.406 -23.703 1 92 443 ILE A N 1
ATOM 3639 C CA . ILE A 1 443 ? 17.047 -27.391 -24.453 1 92 443 ILE A CA 1
ATOM 3640 C C . ILE A 1 443 ? 15.578 -27.328 -24.031 1 92 443 ILE A C 1
ATOM 3642 O O . ILE A 1 443 ? 15.156 -28.031 -23.109 1 92 443 ILE A O 1
ATOM 3646 N N . ARG A 1 444 ? 14.844 -26.5 -24.797 1 91.44 444 ARG A N 1
ATOM 3647 C CA . ARG A 1 444 ? 13.43 -26.344 -24.469 1 91.44 444 ARG A CA 1
ATOM 3648 C C . ARG A 1 444 ? 12.656 -25.828 -25.688 1 91.44 444 ARG A C 1
ATOM 3650 O O . ARG A 1 444 ? 13.25 -25.281 -26.625 1 91.44 444 ARG A O 1
ATOM 3657 N N . ASP A 1 445 ? 11.406 -26.094 -25.734 1 93.94 445 ASP A N 1
ATOM 3658 C CA . ASP A 1 445 ? 10.477 -25.438 -26.641 1 93.94 445 ASP A CA 1
ATOM 3659 C C . ASP A 1 445 ? 9.836 -24.219 -25.984 1 93.94 445 ASP A C 1
ATOM 3661 O O . ASP A 1 445 ? 8.977 -24.359 -25.094 1 93.94 445 ASP A O 1
ATOM 3665 N N . ARG A 1 446 ? 10.188 -23.062 -26.469 1 95.12 446 ARG A N 1
ATOM 3666 C CA . ARG A 1 446 ? 9.797 -21.844 -25.781 1 95.12 446 ARG A CA 1
ATOM 3667 C C . ARG A 1 446 ? 8.281 -21.734 -25.672 1 95.12 446 ARG A C 1
ATOM 3669 O O . ARG A 1 446 ? 7.762 -21.156 -24.703 1 95.12 446 ARG A O 1
ATOM 3676 N N . HIS A 1 447 ? 7.535 -22.25 -26.609 1 95.69 447 HIS A N 1
ATOM 3677 C CA . HIS A 1 447 ? 6.09 -22.047 -26.656 1 95.69 447 HIS A CA 1
ATOM 3678 C C . HIS A 1 447 ? 5.359 -23.109 -25.844 1 95.69 447 HIS A C 1
ATOM 3680 O O . HIS A 1 447 ? 4.27 -22.859 -25.312 1 95.69 447 HIS A O 1
ATOM 3686 N N . ILE A 1 448 ? 5.961 -24.266 -25.641 1 94.44 448 ILE A N 1
ATOM 3687 C CA . ILE A 1 448 ? 5.387 -25.344 -24.828 1 94.44 448 ILE A CA 1
ATOM 3688 C C . ILE A 1 448 ? 5.828 -25.172 -23.375 1 94.44 448 ILE A C 1
ATOM 3690 O O . ILE A 1 448 ? 5.039 -25.391 -22.453 1 94.44 448 ILE A O 1
ATOM 3694 N N . SER A 1 449 ? 7.055 -24.719 -23.219 1 95.38 449 SER A N 1
ATOM 3695 C CA . SER A 1 449 ? 7.656 -24.656 -21.891 1 95.38 449 SER A CA 1
ATOM 3696 C C . SER A 1 449 ? 7.25 -23.359 -21.172 1 95.38 449 SER A C 1
ATOM 3698 O O . SER A 1 449 ? 7.684 -23.109 -20.047 1 95.38 449 SER A O 1
ATOM 3700 N N . THR A 1 450 ? 6.48 -22.484 -21.781 1 96.75 450 THR A N 1
ATOM 3701 C CA . THR A 1 450 ? 5.949 -21.281 -21.156 1 96.75 450 THR A CA 1
ATOM 3702 C C . THR A 1 450 ? 4.426 -21.25 -21.25 1 96.75 450 THR A C 1
ATOM 3704 O O . THR A 1 450 ? 3.855 -20.484 -22.031 1 96.75 450 THR A O 1
ATOM 3707 N N . PRO A 1 451 ? 3.836 -21.969 -20.406 1 96.25 451 PRO A N 1
ATOM 3708 C CA . PRO A 1 451 ? 2.379 -22.109 -20.453 1 96.25 451 PRO A CA 1
ATOM 3709 C C . PRO A 1 451 ? 1.651 -20.797 -20.219 1 96.25 451 PRO A C 1
ATOM 3711 O O . PRO A 1 451 ? 2.223 -19.859 -19.641 1 96.25 451 PRO A O 1
ATOM 3714 N N . GLN A 1 452 ? 0.376 -20.734 -20.719 1 95.81 452 GLN A N 1
ATOM 3715 C CA . GLN A 1 452 ? -0.507 -19.641 -20.359 1 95.81 452 GLN A CA 1
ATOM 3716 C C . GLN A 1 452 ? -0.906 -19.703 -18.891 1 95.81 452 GLN A C 1
ATOM 3718 O O . GLN A 1 452 ? -1.093 -20.781 -18.344 1 95.81 452 GLN A O 1
ATOM 3723 N N . ASP A 1 453 ? -1.018 -18.625 -18.234 1 94.5 453 ASP A N 1
ATOM 3724 C CA . ASP A 1 453 ? -1.407 -18.531 -16.828 1 94.5 453 ASP A CA 1
ATOM 3725 C C . ASP A 1 453 ? -2.926 -18.578 -16.672 1 94.5 453 ASP A C 1
ATOM 3727 O O . ASP A 1 453 ? -3.607 -17.578 -16.906 1 94.5 453 ASP A O 1
ATOM 3731 N N . ILE A 1 454 ? -3.424 -19.672 -16.234 1 95.5 454 ILE A N 1
ATOM 3732 C CA . ILE A 1 454 ? -4.871 -19.844 -16.172 1 95.5 454 ILE A CA 1
ATOM 3733 C C . ILE A 1 454 ? -5.438 -19.062 -14.992 1 95.5 454 ILE A C 1
ATOM 3735 O O . ILE A 1 454 ? -6.594 -18.625 -15.023 1 95.5 454 ILE A O 1
ATOM 3739 N N . PHE A 1 455 ? -4.672 -18.859 -13.93 1 95.81 455 PHE A N 1
ATOM 3740 C CA . PHE A 1 455 ? -5.129 -18.156 -12.742 1 95.81 455 PHE A CA 1
ATOM 3741 C C . PHE A 1 455 ? -5.508 -16.719 -13.078 1 95.81 455 PHE A C 1
ATOM 3743 O O . PHE A 1 455 ? -6.645 -16.297 -12.852 1 95.81 455 PHE A O 1
ATOM 3750 N N . HIS A 1 456 ? -4.586 -15.984 -13.664 1 96.19 456 HIS A N 1
ATOM 3751 C CA . HIS A 1 456 ? -4.832 -14.594 -14.023 1 96.19 456 HIS A CA 1
ATOM 3752 C C . HIS A 1 456 ? -5.824 -14.492 -15.18 1 96.19 456 HIS A C 1
ATOM 3754 O O . HIS A 1 456 ? -6.598 -13.531 -15.25 1 96.19 456 HIS A O 1
ATOM 3760 N N . CYS A 1 457 ? -5.832 -15.461 -16.031 1 96.56 457 CYS A N 1
ATOM 3761 C CA . CYS A 1 457 ? -6.766 -15.461 -17.141 1 96.56 457 CYS A CA 1
ATOM 3762 C C . CYS A 1 457 ? -8.203 -15.531 -16.656 1 96.56 457 CYS A C 1
ATOM 3764 O O . CYS A 1 457 ? -9.023 -14.68 -17 1 96.56 457 CYS A O 1
ATOM 3766 N N . PHE A 1 458 ? -8.492 -16.5 -15.805 1 97.31 458 PHE A N 1
ATOM 3767 C CA . PHE A 1 458 ? -9.852 -16.672 -15.32 1 97.31 458 PHE A CA 1
ATOM 3768 C C . PHE A 1 458 ? -10.242 -15.539 -14.375 1 97.31 458 PHE A C 1
ATOM 3770 O O . PHE A 1 458 ? -11.383 -15.07 -14.398 1 97.31 458 PHE A O 1
ATOM 3777 N N . ALA A 1 459 ? -9.32 -15.133 -13.539 1 97.06 459 ALA A N 1
ATOM 3778 C CA . ALA A 1 459 ? -9.609 -14.008 -12.648 1 97.06 459 ALA A CA 1
ATOM 3779 C C . ALA A 1 459 ? -9.914 -12.742 -13.438 1 97.06 459 ALA A C 1
ATOM 3781 O O . ALA A 1 459 ? -10.82 -11.984 -13.078 1 97.06 459 ALA A O 1
ATOM 3782 N N . GLY A 1 460 ? -9.141 -12.516 -14.508 1 96.81 460 GLY A N 1
ATOM 3783 C CA . GLY A 1 460 ? -9.367 -11.352 -15.352 1 96.81 460 GLY A CA 1
ATOM 3784 C C . GLY A 1 460 ? -10.711 -11.375 -16.047 1 96.81 460 GLY A C 1
ATOM 3785 O O . GLY A 1 460 ? -11.414 -10.359 -16.094 1 96.81 460 GLY A O 1
ATOM 3786 N N . LYS A 1 461 ? -11.117 -12.5 -16.578 1 97.25 461 LYS A N 1
ATOM 3787 C CA . LYS A 1 461 ? -12.43 -12.656 -17.203 1 97.25 461 LYS A CA 1
ATOM 3788 C C . LYS A 1 461 ? -13.555 -12.453 -16.188 1 97.25 461 LYS A C 1
ATOM 3790 O O . LYS A 1 461 ? -14.539 -11.766 -16.484 1 97.25 461 LYS A O 1
ATOM 3795 N N . ALA A 1 462 ? -13.305 -13.055 -15.023 1 97.94 462 ALA A N 1
ATOM 3796 C CA . ALA A 1 462 ? -14.305 -12.938 -13.969 1 97.94 462 ALA A CA 1
ATOM 3797 C C . ALA A 1 462 ? -14.5 -11.477 -13.555 1 97.94 462 ALA A C 1
ATOM 3799 O O . ALA A 1 462 ? -15.633 -11.023 -13.359 1 97.94 462 ALA A O 1
ATOM 3800 N N . ASN A 1 463 ? -13.438 -10.812 -13.383 1 97.75 463 ASN A N 1
ATOM 3801 C CA . ASN A 1 463 ? -13.508 -9.406 -13 1 97.75 463 ASN A CA 1
ATOM 3802 C C . ASN A 1 463 ? -14.297 -8.586 -14.023 1 97.75 463 ASN A C 1
ATOM 3804 O O . ASN A 1 463 ? -15.125 -7.758 -13.656 1 97.75 463 ASN A O 1
ATOM 3808 N N . ARG A 1 464 ? -14 -8.828 -15.273 1 97.75 464 ARG A N 1
ATOM 3809 C CA . ARG A 1 464 ? -14.703 -8.133 -16.344 1 97.75 464 ARG A CA 1
ATOM 3810 C C . ARG A 1 464 ? -16.188 -8.469 -16.328 1 97.75 464 ARG A C 1
ATOM 3812 O O . ARG A 1 464 ? -17.031 -7.602 -16.547 1 97.75 464 ARG A O 1
ATOM 3819 N N . LEU A 1 465 ? -16.484 -9.727 -16.125 1 98.12 465 LEU A N 1
ATOM 3820 C CA . LEU A 1 465 ? -17.875 -10.172 -16.047 1 98.12 465 LEU A CA 1
ATOM 3821 C C . LEU A 1 465 ? -18.594 -9.531 -14.867 1 98.12 465 LEU A C 1
ATOM 3823 O O . LEU A 1 465 ? -19.766 -9.172 -14.977 1 98.12 465 LEU A O 1
ATOM 3827 N N . LEU A 1 466 ? -17.906 -9.391 -13.742 1 97.81 466 LEU A N 1
ATOM 3828 C CA . LEU A 1 466 ? -18.484 -8.734 -12.57 1 97.81 466 LEU A CA 1
ATOM 3829 C C . LEU A 1 466 ? -18.797 -7.273 -12.859 1 97.81 466 LEU A C 1
ATOM 3831 O O . LEU A 1 466 ? -19.891 -6.797 -12.547 1 97.81 466 LEU A O 1
ATOM 3835 N N . ILE A 1 467 ? -17.875 -6.602 -13.438 1 97.44 467 ILE A N 1
ATOM 3836 C CA . ILE A 1 467 ? -18.047 -5.195 -13.766 1 97.44 467 ILE A CA 1
ATOM 3837 C C . ILE A 1 467 ? -19.25 -5.031 -14.703 1 97.44 467 ILE A C 1
ATOM 3839 O O . ILE A 1 467 ? -20.078 -4.148 -14.5 1 97.44 467 ILE A O 1
ATOM 3843 N N . ALA A 1 468 ? -19.297 -5.895 -15.727 1 96.94 468 ALA A N 1
ATOM 3844 C CA . ALA A 1 468 ? -20.391 -5.852 -16.688 1 96.94 468 ALA A CA 1
ATOM 3845 C C . ALA A 1 468 ? -21.734 -6.125 -15.992 1 96.94 468 ALA A C 1
ATOM 3847 O O . ALA A 1 468 ? -22.719 -5.449 -16.266 1 96.94 468 ALA A O 1
ATOM 3848 N N . THR A 1 469 ? -21.734 -7.055 -15.117 1 97.19 469 THR A N 1
ATOM 3849 C CA . THR A 1 469 ? -22.953 -7.441 -14.422 1 97.19 469 THR A CA 1
ATOM 3850 C C . THR A 1 469 ? -23.406 -6.332 -13.477 1 97.19 469 THR A C 1
ATOM 3852 O O . THR A 1 469 ? -24.578 -5.973 -13.461 1 97.19 469 THR A O 1
ATOM 3855 N N . PHE A 1 470 ? -22.5 -5.824 -12.703 1 96.31 470 PHE A N 1
ATOM 3856 C CA . PHE A 1 470 ? -22.844 -4.758 -11.766 1 96.31 470 PHE A CA 1
ATOM 3857 C C . PHE A 1 470 ? -23.25 -3.494 -12.508 1 96.31 470 PHE A C 1
ATOM 3859 O O . PHE A 1 470 ? -24.047 -2.707 -12.008 1 96.31 470 PHE A O 1
ATOM 3866 N N . GLY A 1 471 ? -22.672 -3.32 -13.695 1 95.56 471 GLY A N 1
ATOM 3867 C CA . GLY A 1 471 ? -23.031 -2.184 -14.523 1 95.56 471 GLY A CA 1
ATOM 3868 C C . GLY A 1 471 ? -24.484 -2.213 -14.984 1 95.56 471 GLY A C 1
ATOM 3869 O O . GLY A 1 471 ? -25.047 -1.177 -15.344 1 95.56 471 GLY A O 1
ATOM 3870 N N . LEU A 1 472 ? -25.141 -3.389 -14.93 1 96.25 472 LEU A N 1
ATOM 3871 C CA . LEU A 1 472 ? -26.547 -3.551 -15.32 1 96.25 472 LEU A CA 1
ATOM 3872 C C . LEU A 1 472 ? -27.484 -3.139 -14.195 1 96.25 472 LEU A C 1
ATOM 3874 O O . LEU A 1 472 ? -28.672 -2.902 -14.422 1 96.25 472 LEU A O 1
ATOM 3878 N N . LEU A 1 473 ? -27.016 -3.045 -12.984 1 96.38 473 LEU A N 1
ATOM 3879 C CA . LEU A 1 473 ? -27.859 -2.857 -11.812 1 96.38 473 LEU A CA 1
ATOM 3880 C C . LEU A 1 473 ? -28.25 -1.392 -11.648 1 96.38 473 LEU A C 1
ATOM 3882 O O . LEU A 1 473 ? -27.438 -0.5 -11.922 1 96.38 473 LEU A O 1
ATOM 3886 N N . THR A 1 474 ? -29.469 -1.189 -11.219 1 96.12 474 THR A N 1
ATOM 3887 C CA . THR A 1 474 ? -29.875 0.12 -10.727 1 96.12 474 THR A CA 1
ATOM 3888 C C . THR A 1 474 ? -29.328 0.376 -9.328 1 96.12 474 THR A C 1
ATOM 3890 O O . THR A 1 474 ? -28.719 -0.507 -8.727 1 96.12 474 THR A O 1
ATOM 3893 N N . ASN A 1 475 ? -29.531 1.559 -8.852 1 92.06 475 ASN A N 1
ATOM 3894 C CA . ASN A 1 475 ? -29.109 1.852 -7.484 1 92.06 475 ASN A CA 1
ATOM 3895 C C . ASN A 1 475 ? -29.797 0.933 -6.477 1 92.06 475 ASN A C 1
ATOM 3897 O O . ASN A 1 475 ? -29.172 0.461 -5.531 1 92.06 475 ASN A O 1
ATOM 3901 N N . SER A 1 476 ? -31.031 0.72 -6.711 1 91.88 476 SER A N 1
ATOM 3902 C CA . SER A 1 476 ? -31.766 -0.2 -5.852 1 91.88 476 SER A CA 1
ATOM 3903 C C . SER A 1 476 ? -31.25 -1.627 -5.996 1 91.88 476 SER A C 1
ATOM 3905 O O . SER A 1 476 ? -31.234 -2.383 -5.023 1 91.88 476 SER A O 1
ATOM 3907 N N . GLY A 1 477 ? -30.844 -1.896 -7.238 1 93.5 477 GLY A N 1
ATOM 3908 C CA . GLY A 1 477 ? -30.266 -3.207 -7.48 1 93.5 477 GLY A CA 1
ATOM 3909 C C . GLY A 1 477 ? -28.953 -3.422 -6.738 1 93.5 477 GLY A C 1
ATOM 3910 O O . GLY A 1 477 ? -28.719 -4.5 -6.195 1 93.5 477 GLY A O 1
ATOM 3911 N N . GLU A 1 478 ? -28.156 -2.408 -6.711 1 94.06 478 GLU A N 1
ATOM 3912 C CA . GLU A 1 478 ? -26.891 -2.473 -5.98 1 94.06 478 GLU A CA 1
ATOM 3913 C C . GLU A 1 478 ? -27.125 -2.672 -4.488 1 94.06 478 GLU A C 1
ATOM 3915 O O . GLU A 1 478 ? -26.438 -3.465 -3.846 1 94.06 478 GLU A O 1
ATOM 3920 N N . ASP A 1 479 ? -28.125 -1.988 -4 1 90.88 479 ASP A N 1
ATOM 3921 C CA . ASP A 1 479 ? -28.453 -2.082 -2.58 1 90.88 479 ASP A CA 1
ATOM 3922 C C . ASP A 1 479 ? -28.953 -3.479 -2.223 1 90.88 479 ASP A C 1
ATOM 3924 O O . ASP A 1 479 ? -28.578 -4.039 -1.193 1 90.88 479 ASP A O 1
ATOM 3928 N N . THR A 1 480 ? -29.828 -3.996 -3.066 1 90.69 480 THR A N 1
ATOM 3929 C CA . THR A 1 480 ? -30.359 -5.328 -2.828 1 90.69 480 THR A CA 1
ATOM 3930 C C . THR A 1 480 ? -29.266 -6.383 -2.906 1 90.69 480 THR A C 1
ATOM 3932 O O . THR A 1 480 ? -29.203 -7.289 -2.07 1 90.69 480 THR A O 1
ATOM 3935 N N . PHE A 1 481 ? -28.438 -6.27 -3.916 1 92.69 481 PHE A N 1
ATOM 3936 C CA . PHE A 1 481 ? -27.312 -7.184 -4.047 1 92.69 481 PHE A CA 1
ATOM 3937 C C . PHE A 1 481 ? -26.453 -7.16 -2.791 1 92.69 481 PHE A C 1
ATOM 3939 O O . PHE A 1 481 ? -26.078 -8.211 -2.266 1 92.69 481 PHE A O 1
ATOM 3946 N N . THR A 1 482 ? -26.125 -5.953 -2.332 1 90.56 482 THR A N 1
ATOM 3947 C CA . THR A 1 482 ? -25.25 -5.777 -1.17 1 90.56 482 THR A CA 1
ATOM 3948 C C . THR A 1 482 ? -25.875 -6.43 0.066 1 90.56 482 THR A C 1
ATOM 3950 O O . THR A 1 482 ? -25.172 -7.062 0.854 1 90.56 482 THR A O 1
ATOM 3953 N N . ARG A 1 483 ? -27.094 -6.23 0.232 1 86.62 483 ARG A N 1
ATOM 3954 C CA . ARG A 1 483 ? -27.781 -6.805 1.381 1 86.62 483 ARG A CA 1
ATOM 3955 C C . ARG A 1 483 ? -27.703 -8.328 1.367 1 86.62 483 ARG A C 1
ATOM 3957 O O . ARG A 1 483 ? -27.406 -8.945 2.391 1 86.62 483 ARG A O 1
ATOM 3964 N N . ILE A 1 484 ? -27.906 -8.938 0.233 1 87.88 484 ILE A N 1
ATOM 3965 C CA . ILE A 1 484 ? -27.875 -10.391 0.113 1 87.88 484 ILE A CA 1
ATOM 3966 C C . ILE A 1 484 ? -26.453 -10.891 0.264 1 87.88 484 ILE A C 1
ATOM 3968 O O . ILE A 1 484 ? -26.203 -11.883 0.951 1 87.88 484 ILE A O 1
ATOM 3972 N N . TRP A 1 485 ? -25.562 -10.219 -0.421 1 89.5 485 TRP A N 1
ATOM 3973 C CA . TRP A 1 485 ? -24.156 -10.594 -0.373 1 89.5 485 TRP A CA 1
ATOM 3974 C C . TRP A 1 485 ? -23.641 -10.578 1.061 1 89.5 485 TRP A C 1
ATOM 3976 O O . TRP A 1 485 ? -22.859 -11.453 1.46 1 89.5 485 TRP A O 1
ATOM 3986 N N . LYS A 1 486 ? -24 -9.672 1.843 1 85.69 486 LYS A N 1
ATOM 3987 C CA . LYS A 1 486 ? -23.516 -9.484 3.207 1 85.69 486 LYS A CA 1
ATOM 3988 C C . LYS A 1 486 ? -23.875 -10.68 4.086 1 85.69 486 LYS A C 1
ATOM 3990 O O . LYS A 1 486 ? -23.125 -11.023 5.008 1 85.69 486 LYS A O 1
ATOM 3995 N N . PHE A 1 487 ? -25 -11.273 3.816 1 80.31 487 PHE A N 1
ATOM 3996 C CA . PHE A 1 487 ? -25.484 -12.336 4.695 1 80.31 487 PHE A CA 1
ATOM 3997 C C . PHE A 1 487 ? -25.406 -13.688 3.996 1 80.31 487 PHE A C 1
ATOM 3999 O O . PHE A 1 487 ? -25.984 -14.672 4.465 1 80.31 487 PHE A O 1
ATOM 4006 N N . PHE A 1 488 ? -24.719 -13.68 2.938 1 88.12 488 PHE A N 1
ATOM 4007 C CA . PHE A 1 488 ? -24.641 -14.93 2.191 1 88.12 488 PHE A CA 1
ATOM 4008 C C . PHE A 1 488 ? -23.75 -15.938 2.91 1 88.12 488 PHE A C 1
ATOM 4010 O O . PHE A 1 488 ? -22.734 -15.57 3.484 1 88.12 488 PHE A O 1
ATOM 4017 N N . GLU A 1 489 ? -24.094 -17.188 2.842 1 84.62 489 GLU A N 1
ATOM 4018 C CA . GLU A 1 489 ? -23.344 -18.266 3.473 1 84.62 489 GLU A CA 1
ATOM 4019 C C . GLU A 1 489 ? -22.078 -18.578 2.693 1 84.62 489 GLU A C 1
ATOM 4021 O O . GLU A 1 489 ? -22.125 -18.938 1.518 1 84.62 489 GLU A O 1
ATOM 4026 N N . VAL A 1 490 ? -20.953 -18.438 3.299 1 88 490 VAL A N 1
ATOM 4027 C CA . VAL A 1 490 ? -19.672 -18.75 2.662 1 88 490 VAL A CA 1
ATOM 4028 C C . VAL A 1 490 ? -18.922 -19.812 3.48 1 88 490 VAL A C 1
ATOM 4030 O O . VAL A 1 490 ? -19.234 -20.016 4.652 1 88 490 VAL A O 1
ATOM 4033 N N . PRO A 1 491 ? -18.047 -20.469 2.836 1 83.19 491 PRO A N 1
ATOM 4034 C CA . PRO A 1 491 ? -17.234 -21.406 3.619 1 83.19 491 PRO A CA 1
ATOM 4035 C C . PRO A 1 491 ? -16.547 -20.734 4.809 1 83.19 491 PRO A C 1
ATOM 4037 O O . PRO A 1 491 ? -16.094 -19.594 4.703 1 83.19 491 PRO A O 1
ATOM 4040 N N . SER A 1 492 ? -16.406 -21.453 5.875 1 75.25 492 SER A N 1
ATOM 4041 C CA . SER A 1 492 ? -15.883 -20.906 7.125 1 75.25 492 SER A CA 1
ATOM 4042 C C . SER A 1 492 ? -14.414 -20.531 6.988 1 75.25 492 SER A C 1
ATOM 4044 O O . SER A 1 492 ? -13.922 -19.672 7.734 1 75.25 492 SER A O 1
ATOM 4046 N N . CYS A 1 493 ? -13.781 -21.141 6.016 1 76.06 493 CYS A N 1
ATOM 4047 C CA . CYS A 1 493 ? -12.352 -20.891 5.879 1 76.06 493 CYS A CA 1
ATOM 4048 C C . CYS A 1 493 ? -12.102 -19.609 5.102 1 76.06 493 CYS A C 1
ATOM 4050 O O . CYS A 1 493 ? -10.953 -19.156 4.98 1 76.06 493 CYS A O 1
ATOM 4052 N N . TRP A 1 494 ? -13.203 -19.078 4.609 1 83.44 494 TRP A N 1
ATOM 4053 C CA . TRP A 1 494 ? -13.023 -17.828 3.865 1 83.44 494 TRP A CA 1
ATOM 4054 C C . TRP A 1 494 ? -12.898 -16.641 4.809 1 83.44 494 TRP A C 1
ATOM 4056 O O . TRP A 1 494 ? -13.547 -16.594 5.855 1 83.44 494 TRP A O 1
ATOM 4066 N N . SER A 1 495 ? -12.023 -15.758 4.43 1 77.06 495 SER A N 1
ATOM 4067 C CA . SER A 1 495 ? -11.852 -14.523 5.195 1 77.06 495 SER A CA 1
ATOM 4068 C C . SER A 1 495 ? -12.93 -13.508 4.848 1 77.06 495 SER A C 1
ATOM 4070 O O . SER A 1 495 ? -13.688 -13.695 3.893 1 77.06 495 SER A O 1
ATOM 4072 N N . ARG A 1 496 ? -12.953 -12.484 5.613 1 81.12 496 ARG A N 1
ATOM 4073 C CA . ARG A 1 496 ? -13.859 -11.367 5.359 1 81.12 496 ARG A CA 1
ATOM 4074 C C . ARG A 1 496 ? -13.617 -10.766 3.98 1 81.12 496 ARG A C 1
ATOM 4076 O O . ARG A 1 496 ? -12.469 -10.633 3.549 1 81.12 496 ARG A O 1
ATOM 4083 N N . ARG A 1 497 ? -14.727 -10.445 3.383 1 85.38 497 ARG A N 1
ATOM 4084 C CA . ARG A 1 497 ? -14.633 -9.914 2.027 1 85.38 497 ARG A CA 1
ATOM 4085 C C . ARG A 1 497 ? -15.133 -8.477 1.968 1 85.38 497 ARG A C 1
ATOM 4087 O O . ARG A 1 497 ? -16.109 -8.125 2.631 1 85.38 497 ARG A O 1
ATOM 4094 N N . GLN A 1 498 ? -14.578 -7.758 1.175 1 89.38 498 GLN A N 1
ATOM 4095 C CA . GLN A 1 498 ? -15.023 -6.391 0.943 1 89.38 498 GLN A CA 1
ATOM 4096 C C . GLN A 1 498 ? -16.234 -6.355 0.023 1 89.38 498 GLN A C 1
ATOM 4098 O O . GLN A 1 498 ? -16.453 -7.285 -0.757 1 89.38 498 GLN A O 1
ATOM 4103 N N . ASN A 1 499 ? -16.969 -5.312 0.179 1 90.81 499 ASN A N 1
ATOM 4104 C CA . ASN A 1 499 ? -18.109 -5.16 -0.708 1 90.81 499 ASN A CA 1
ATOM 4105 C C . ASN A 1 499 ? -17.688 -5.008 -2.164 1 90.81 499 ASN A C 1
ATOM 4107 O O . ASN A 1 499 ? -17 -4.047 -2.516 1 90.81 499 ASN A O 1
ATOM 4111 N N . PRO A 1 500 ? -18.047 -5.906 -2.936 1 92.75 500 PRO A N 1
ATOM 4112 C CA . PRO A 1 500 ? -17.562 -5.883 -4.316 1 92.75 500 PRO A CA 1
ATOM 4113 C C . PRO A 1 500 ? -18.141 -4.73 -5.129 1 92.75 500 PRO A C 1
ATOM 4115 O O . PRO A 1 500 ? -17.562 -4.34 -6.152 1 92.75 500 PRO A O 1
ATOM 4118 N N . ILE A 1 501 ? -19.266 -4.219 -4.719 1 93.19 501 ILE A N 1
ATOM 4119 C CA . ILE A 1 501 ? -19.891 -3.123 -5.461 1 93.19 501 ILE A CA 1
ATOM 4120 C C . ILE A 1 501 ? -19.016 -1.876 -5.359 1 93.19 501 ILE A C 1
ATOM 4122 O O . ILE A 1 501 ? -18.781 -1.195 -6.363 1 93.19 501 ILE A O 1
ATOM 4126 N N . THR A 1 502 ? -18.469 -1.688 -4.203 1 90.44 502 THR A N 1
ATOM 4127 C CA . THR A 1 502 ? -17.734 -0.454 -3.951 1 90.44 502 THR A CA 1
ATOM 4128 C C . THR A 1 502 ? -16.234 -0.675 -4.125 1 90.44 502 THR A C 1
ATOM 4130 O O . THR A 1 502 ? -15.508 0.232 -4.543 1 90.44 502 THR A O 1
ATOM 4133 N N . HIS A 1 503 ? -15.812 -1.9 -3.809 1 90.62 503 HIS A N 1
ATOM 4134 C CA . HIS A 1 503 ? -14.375 -2.055 -3.645 1 90.62 503 HIS A CA 1
ATOM 4135 C C . HIS A 1 503 ? -13.82 -3.123 -4.586 1 90.62 503 HIS A C 1
ATOM 4137 O O . HIS A 1 503 ? -12.789 -3.732 -4.301 1 90.62 503 HIS A O 1
ATOM 4143 N N . LEU A 1 504 ? -14.414 -3.365 -5.66 1 92.38 504 LEU A N 1
ATOM 4144 C CA . LEU A 1 504 ? -13.977 -4.418 -6.574 1 92.38 504 LEU A CA 1
ATOM 4145 C C . LEU A 1 504 ? -12.547 -4.176 -7.043 1 92.38 504 LEU A C 1
ATOM 4147 O O . LEU A 1 504 ? -11.781 -5.121 -7.234 1 92.38 504 LEU A O 1
ATOM 4151 N N . ALA A 1 505 ? -12.211 -2.926 -7.227 1 88.31 505 ALA A N 1
ATOM 4152 C CA . ALA A 1 505 ? -10.891 -2.561 -7.746 1 88.31 505 ALA A CA 1
ATOM 4153 C C . ALA A 1 505 ? -9.789 -2.957 -6.773 1 88.31 505 ALA A C 1
ATOM 4155 O O . ALA A 1 505 ? -8.633 -3.119 -7.168 1 88.31 505 ALA A O 1
ATOM 4156 N N . SER A 1 506 ? -10.109 -3.227 -5.57 1 87.12 506 SER A N 1
ATOM 4157 C CA . SER A 1 506 ? -9.117 -3.564 -4.562 1 87.12 506 SER A CA 1
ATOM 4158 C C . SER A 1 506 ? -9.094 -5.066 -4.289 1 87.12 506 SER A C 1
ATOM 4160 O O . SER A 1 506 ? -8.344 -5.535 -3.428 1 87.12 506 SER A O 1
ATOM 4162 N N . TYR A 1 507 ? -9.891 -5.844 -4.98 1 91 507 TYR A N 1
ATOM 4163 C CA . TYR A 1 507 ? -9.945 -7.289 -4.781 1 91 507 TYR A CA 1
ATOM 4164 C C . TYR A 1 507 ? -8.672 -7.957 -5.293 1 91 507 TYR A C 1
ATOM 4166 O O . TYR A 1 507 ? -8.141 -7.578 -6.344 1 91 507 TYR A O 1
ATOM 4174 N N . PHE A 1 508 ? -8.25 -8.938 -4.508 1 89.25 508 PHE A N 1
ATOM 4175 C CA . PHE A 1 508 ? -7.246 -9.852 -5.051 1 89.25 508 PHE A CA 1
ATOM 4176 C C . PHE A 1 508 ? -7.867 -10.773 -6.09 1 89.25 508 PHE A C 1
ATOM 4178 O O . PHE A 1 508 ? -9.078 -10.992 -6.094 1 89.25 508 PHE A O 1
ATOM 4185 N N . MET A 1 509 ? -6.992 -11.305 -6.875 1 92.69 509 MET A N 1
ATOM 4186 C CA . MET A 1 509 ? -7.473 -12.227 -7.898 1 92.69 509 MET A CA 1
ATOM 4187 C C . MET A 1 509 ? -8.109 -13.461 -7.258 1 92.69 509 MET A C 1
ATOM 4189 O O . MET A 1 509 ? -9.078 -14 -7.785 1 92.69 509 MET A O 1
ATOM 4193 N N . SER A 1 510 ? -7.629 -13.867 -6.137 1 91.88 510 SER A N 1
ATOM 4194 C CA . SER A 1 510 ? -8.211 -15 -5.426 1 91.88 510 SER A CA 1
ATOM 4195 C C . SER A 1 510 ? -9.609 -14.664 -4.914 1 91.88 510 SER A C 1
ATOM 4197 O O . SER A 1 510 ? -10.5 -15.523 -4.922 1 91.88 510 SER A O 1
ATOM 4199 N N . ASP A 1 511 ? -9.836 -13.391 -4.504 1 92.19 511 ASP A N 1
ATOM 4200 C CA . ASP A 1 511 ? -11.148 -12.961 -4.035 1 92.19 511 ASP A CA 1
ATOM 4201 C C . ASP A 1 511 ? -12.172 -12.961 -5.172 1 92.19 511 ASP A C 1
ATOM 4203 O O . ASP A 1 511 ? -13.328 -13.32 -4.973 1 92.19 511 ASP A O 1
ATOM 4207 N N . ILE A 1 512 ? -11.664 -12.57 -6.285 1 96.19 512 ILE A N 1
ATOM 4208 C CA . ILE A 1 512 ? -12.531 -12.547 -7.457 1 96.19 512 ILE A CA 1
ATOM 4209 C C . ILE A 1 512 ? -12.984 -13.961 -7.801 1 96.19 512 ILE A C 1
ATOM 4211 O O . ILE A 1 512 ? -14.172 -14.195 -8.039 1 96.19 512 ILE A O 1
ATOM 4215 N N . LEU A 1 513 ? -12.07 -14.852 -7.781 1 96.06 513 LEU A N 1
ATOM 4216 C CA . LEU A 1 513 ? -12.406 -16.234 -8.117 1 96.06 513 LEU A CA 1
ATOM 4217 C C . LEU A 1 513 ? -13.312 -16.844 -7.055 1 96.06 513 LEU A C 1
ATOM 4219 O O . LEU A 1 513 ? -14.188 -17.656 -7.371 1 96.06 513 LEU A O 1
ATOM 4223 N N . ARG A 1 514 ? -13.125 -16.5 -5.84 1 94.44 514 ARG A N 1
ATOM 4224 C CA . ARG A 1 514 ? -14.023 -16.969 -4.789 1 94.44 514 ARG A CA 1
ATOM 4225 C C . ARG A 1 514 ? -15.438 -16.438 -5.008 1 94.44 514 ARG A C 1
ATOM 4227 O O . ARG A 1 514 ? -16.422 -17.156 -4.82 1 94.44 514 ARG A O 1
ATOM 4234 N N . LEU A 1 515 ? -15.5 -15.227 -5.402 1 94.88 515 LEU A N 1
ATOM 4235 C CA . LEU A 1 515 ? -16.797 -14.625 -5.652 1 94.88 515 LEU A CA 1
ATOM 4236 C C . LEU A 1 515 ? -17.547 -15.367 -6.758 1 94.88 515 LEU A C 1
ATOM 4238 O O . LEU A 1 515 ? -18.766 -15.508 -6.707 1 94.88 515 LEU A O 1
ATOM 4242 N N . THR A 1 516 ? -16.828 -15.883 -7.727 1 96.62 516 THR A N 1
ATOM 4243 C CA . THR A 1 516 ? -17.469 -16.594 -8.836 1 96.62 516 THR A CA 1
ATOM 4244 C C . THR A 1 516 ? -18.156 -17.859 -8.344 1 96.62 516 THR A C 1
ATOM 4246 O O . THR A 1 516 ? -19.094 -18.344 -8.984 1 96.62 516 THR A O 1
ATOM 4249 N N . MET A 1 517 ? -17.797 -18.328 -7.227 1 96.62 517 MET A N 1
ATOM 4250 C CA . MET A 1 517 ? -18.328 -19.578 -6.703 1 96.62 517 MET A CA 1
ATOM 4251 C C . MET A 1 517 ? -19.703 -19.344 -6.078 1 96.62 517 MET A C 1
ATOM 4253 O O . MET A 1 517 ? -20.469 -20.297 -5.875 1 96.62 517 MET A O 1
ATOM 4257 N N . ILE A 1 518 ? -20 -18.047 -5.816 1 95.62 518 ILE A N 1
ATOM 4258 C CA . ILE A 1 518 ? -21.234 -17.828 -5.07 1 95.62 518 ILE A CA 1
ATOM 4259 C C . ILE A 1 518 ? -22.141 -16.859 -5.832 1 95.62 518 ILE A C 1
ATOM 4261 O O . ILE A 1 518 ? -23.344 -16.766 -5.543 1 95.62 518 ILE A O 1
ATOM 4265 N N . ILE A 1 519 ? -21.672 -16.203 -6.828 1 96.69 519 ILE A N 1
ATOM 4266 C CA . ILE A 1 519 ? -22.391 -15.148 -7.523 1 96.69 519 ILE A CA 1
ATOM 4267 C C . ILE A 1 519 ? -23.656 -15.711 -8.172 1 96.69 519 ILE A C 1
ATOM 4269 O O . ILE A 1 519 ? -24.719 -15.086 -8.133 1 96.69 519 ILE A O 1
ATOM 4273 N N . PRO A 1 520 ? -23.625 -16.938 -8.789 1 96.75 520 PRO A N 1
ATOM 4274 C CA . PRO A 1 520 ? -24.859 -17.453 -9.383 1 96.75 520 PRO A CA 1
ATOM 4275 C C . PRO A 1 520 ? -26 -17.578 -8.367 1 96.75 520 PRO A C 1
ATOM 4277 O O . PRO A 1 520 ? -27.141 -17.281 -8.688 1 96.75 520 PRO A O 1
ATOM 4280 N N . PHE A 1 521 ? -25.656 -17.953 -7.188 1 94.88 521 PHE A N 1
ATOM 4281 C CA . PHE A 1 521 ? -26.672 -18.094 -6.145 1 94.88 521 PHE A CA 1
ATOM 4282 C C . PHE A 1 521 ? -27.234 -16.719 -5.75 1 94.88 521 PHE A C 1
ATOM 4284 O O . PHE A 1 521 ? -28.438 -16.578 -5.578 1 94.88 521 PHE A O 1
ATOM 4291 N N . ILE A 1 522 ? -26.359 -15.758 -5.602 1 93.44 522 ILE A N 1
ATOM 4292 C CA . ILE A 1 522 ? -26.75 -14.422 -5.164 1 93.44 522 ILE A CA 1
ATOM 4293 C C . ILE A 1 522 ? -27.625 -13.766 -6.223 1 93.44 522 ILE A C 1
ATOM 4295 O O . ILE A 1 522 ? -28.656 -13.172 -5.898 1 93.44 522 ILE A O 1
ATOM 4299 N N . LEU A 1 523 ? -27.234 -13.922 -7.457 1 94.31 523 LEU A N 1
ATOM 4300 C CA . LEU A 1 523 ? -28.016 -13.328 -8.547 1 94.31 523 LEU A CA 1
ATOM 4301 C C . LEU A 1 523 ? -29.391 -13.969 -8.641 1 94.31 523 LEU A C 1
ATOM 4303 O O . LEU A 1 523 ? -30.391 -13.281 -8.898 1 94.31 523 LEU A O 1
ATOM 4307 N N . ARG A 1 524 ? -29.438 -15.234 -8.453 1 92.94 524 ARG A N 1
ATOM 4308 C CA . ARG A 1 524 ? -30.734 -15.914 -8.484 1 92.94 524 ARG A CA 1
ATOM 4309 C C . ARG A 1 524 ? -31.656 -15.383 -7.398 1 92.94 524 ARG A C 1
ATOM 4311 O O . ARG A 1 524 ? -32.875 -15.227 -7.621 1 92.94 524 ARG A O 1
ATOM 4318 N N . ARG A 1 525 ? -31.078 -15.062 -6.277 1 87.81 525 ARG A N 1
ATOM 4319 C CA . ARG A 1 525 ? -31.859 -14.562 -5.148 1 87.81 525 ARG A CA 1
ATOM 4320 C C . ARG A 1 525 ? -32.281 -13.109 -5.363 1 87.81 525 ARG A C 1
ATOM 4322 O O . ARG A 1 525 ? -33.312 -12.672 -4.879 1 87.81 525 ARG A O 1
ATOM 4329 N N . CYS A 1 526 ? -31.484 -12.383 -6.109 1 86.31 526 CYS A N 1
ATOM 4330 C CA . CYS A 1 526 ? -31.609 -10.93 -6.105 1 86.31 526 CYS A CA 1
ATOM 4331 C C . CYS A 1 526 ? -32.281 -10.438 -7.391 1 86.31 526 CYS A C 1
ATOM 4333 O O . CYS A 1 526 ? -33.094 -9.516 -7.363 1 86.31 526 CYS A O 1
ATOM 4335 N N . LEU A 1 527 ? -32.062 -11.039 -8.508 1 89.31 527 LEU A N 1
ATOM 4336 C CA . LEU A 1 527 ? -32.281 -10.359 -9.781 1 89.31 527 LEU A CA 1
ATOM 4337 C C . LEU A 1 527 ? -33.781 -10.422 -10.164 1 89.31 527 LEU A C 1
ATOM 4339 O O . LEU A 1 527 ? -34.344 -11.508 -10.195 1 89.31 527 LEU A O 1
ATOM 4343 N N . THR A 1 528 ? -34.375 -9.289 -10.25 1 91.31 528 THR A N 1
ATOM 4344 C CA . THR A 1 528 ? -35.656 -9.055 -10.852 1 91.31 528 THR A CA 1
ATOM 4345 C C 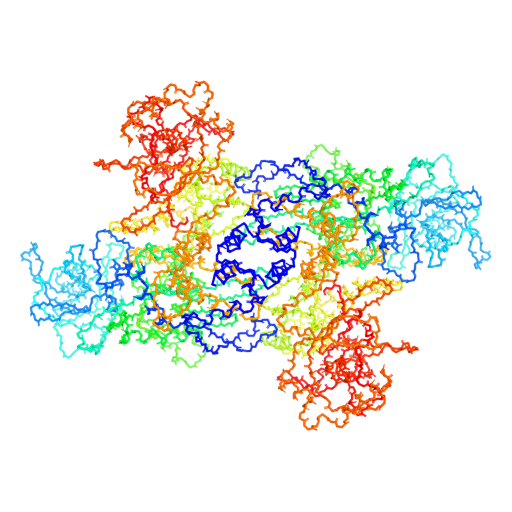. THR A 1 528 ? -35.594 -7.957 -11.906 1 91.31 528 THR A C 1
ATOM 4347 O O . THR A 1 528 ? -34.594 -7.238 -11.984 1 91.31 528 THR A O 1
ATOM 4350 N N . SER A 1 529 ? -36.562 -7.918 -12.734 1 92.81 529 SER A N 1
ATOM 4351 C CA . SER A 1 529 ? -36.531 -6.977 -13.852 1 92.81 529 SER A CA 1
ATOM 4352 C C . SER A 1 529 ? -36.406 -5.539 -13.359 1 92.81 529 SER A C 1
ATOM 4354 O O . SER A 1 529 ? -35.781 -4.703 -14.023 1 92.81 529 SER A O 1
ATOM 4356 N N . ASP A 1 530 ? -36.844 -5.242 -12.164 1 92.19 530 ASP A N 1
ATOM 4357 C CA . ASP A 1 530 ? -36.875 -3.879 -11.641 1 92.19 530 ASP A CA 1
ATOM 4358 C C . ASP A 1 530 ? -35.5 -3.486 -11.086 1 92.19 530 ASP A C 1
ATOM 4360 O O . ASP A 1 530 ? -35.219 -2.303 -10.875 1 92.19 530 ASP A O 1
ATOM 4364 N N . LEU A 1 531 ? -34.688 -4.461 -10.922 1 94.31 531 LEU A N 1
ATOM 4365 C CA . LEU A 1 531 ? -33.406 -4.195 -10.32 1 94.31 531 LEU A CA 1
ATOM 4366 C C . LEU A 1 531 ? -32.344 -3.963 -11.398 1 94.31 531 LEU A C 1
ATOM 4368 O O . LEU A 1 531 ? -31.188 -3.635 -11.086 1 94.31 531 LEU A O 1
ATOM 4372 N N . LEU A 1 532 ? -32.688 -4.09 -12.625 1 95.88 532 LEU A N 1
ATOM 4373 C CA . LEU A 1 532 ? -31.797 -3.869 -13.75 1 95.88 532 LEU A CA 1
ATOM 4374 C C . LEU A 1 532 ? -32.188 -2.605 -14.516 1 95.88 532 LEU A C 1
ATOM 4376 O O . LEU A 1 532 ? -33.375 -2.252 -14.586 1 95.88 532 LEU A O 1
ATOM 4380 N N . LYS A 1 533 ? -31.219 -1.954 -15 1 96 533 LYS A N 1
ATOM 4381 C CA . LYS A 1 533 ? -31.484 -0.783 -15.828 1 96 533 LYS A CA 1
ATOM 4382 C C . LYS A 1 533 ? -32.312 -1.153 -17.047 1 96 533 LYS A C 1
ATOM 4384 O O . LYS A 1 533 ? -31.969 -2.084 -17.781 1 96 533 LYS A O 1
ATOM 4389 N N . ARG A 1 534 ? -33.312 -0.416 -17.344 1 93.44 534 ARG A N 1
ATOM 4390 C CA . ARG A 1 534 ? -34.281 -0.722 -18.391 1 93.44 534 ARG A CA 1
ATOM 4391 C C . ARG A 1 534 ? -33.625 -0.712 -19.766 1 93.44 534 ARG A C 1
ATOM 4393 O O . ARG A 1 534 ? -33.875 -1.591 -20.594 1 93.44 534 ARG A O 1
ATOM 4400 N N . GLU A 1 535 ? -32.719 0.223 -19.953 1 93.81 535 GLU A N 1
ATOM 4401 C CA . GLU A 1 535 ? -32.062 0.342 -21.234 1 93.81 535 GLU A CA 1
ATOM 4402 C C . GLU A 1 535 ? -31.188 -0.872 -21.531 1 93.81 535 GLU A C 1
ATOM 4404 O O . GLU A 1 535 ? -31.156 -1.377 -22.641 1 93.81 535 GLU A O 1
ATOM 4409 N N . ALA A 1 536 ? -30.531 -1.336 -20.547 1 92.31 536 ALA A N 1
ATOM 4410 C CA . ALA A 1 536 ? -29.641 -2.482 -20.703 1 92.31 536 ALA A CA 1
ATOM 4411 C C . ALA A 1 536 ? -30.422 -3.764 -20.938 1 92.31 536 ALA A C 1
ATOM 4413 O O . ALA A 1 536 ? -30.047 -4.594 -21.766 1 92.31 536 ALA A O 1
ATOM 4414 N N . LEU A 1 537 ? -31.531 -3.945 -20.281 1 93.25 537 LEU A N 1
ATOM 4415 C CA . LEU A 1 537 ? -32.406 -5.113 -20.422 1 93.25 537 LEU A CA 1
ATOM 4416 C C . LEU A 1 537 ? -32.969 -5.195 -21.844 1 93.25 537 LEU A C 1
ATOM 4418 O O . LEU A 1 537 ? -33 -6.27 -22.438 1 93.25 537 LEU A O 1
ATOM 4422 N N . MET A 1 538 ? -33.344 -4.094 -22.312 1 93.94 538 MET A N 1
ATOM 4423 C CA . MET A 1 538 ? -33.938 -4.043 -23.656 1 93.94 538 MET A CA 1
ATOM 4424 C C . MET A 1 538 ? -32.875 -4.359 -24.719 1 93.94 538 MET A C 1
ATOM 4426 O O . MET A 1 538 ? -33.188 -5.07 -25.672 1 93.94 538 MET A O 1
ATOM 4430 N N . ARG A 1 539 ? -31.75 -3.852 -24.531 1 93.5 539 ARG A N 1
ATOM 4431 C CA . ARG A 1 539 ? -30.672 -4.082 -25.469 1 93.5 539 ARG A CA 1
ATOM 4432 C C . ARG A 1 539 ? -30.312 -5.562 -25.562 1 93.5 539 ARG A C 1
ATOM 4434 O O . ARG A 1 539 ? -30.125 -6.098 -26.656 1 93.5 539 ARG A O 1
ATOM 4441 N N . ILE A 1 540 ? -30.219 -6.262 -24.438 1 94 540 ILE A N 1
ATOM 4442 C CA . ILE A 1 540 ? -29.875 -7.676 -24.406 1 94 540 ILE A CA 1
ATOM 4443 C C . ILE A 1 540 ? -31.016 -8.508 -24.969 1 94 540 ILE A C 1
ATOM 4445 O O . ILE A 1 540 ? -30.797 -9.469 -25.719 1 94 540 ILE A O 1
ATOM 4449 N N . LYS A 1 541 ? -32.25 -8.125 -24.594 1 93.81 541 LYS A N 1
ATOM 4450 C CA . LYS A 1 541 ? -33.438 -8.82 -25.094 1 93.81 541 LYS A CA 1
ATOM 4451 C C . LYS A 1 541 ? -33.469 -8.781 -26.609 1 93.81 541 LYS A C 1
ATOM 4453 O O . LYS A 1 541 ? -33.75 -9.805 -27.25 1 93.81 541 LYS A O 1
ATOM 4458 N N . GLU A 1 542 ? -33.219 -7.668 -27.203 1 93.62 542 GLU A N 1
ATOM 4459 C CA . GLU A 1 542 ? -33.281 -7.496 -28.656 1 93.62 542 GLU A CA 1
ATOM 4460 C C . GLU A 1 542 ? -32.125 -8.25 -29.328 1 93.62 542 GLU A C 1
ATOM 4462 O O . GLU A 1 542 ? -32.344 -8.922 -30.344 1 93.62 542 GLU A O 1
ATOM 4467 N N . ARG A 1 543 ? -31.016 -8.172 -28.797 1 91.62 543 ARG A N 1
ATOM 4468 C CA . ARG A 1 543 ? -29.828 -8.812 -29.375 1 91.62 543 ARG A CA 1
ATOM 4469 C C . ARG A 1 543 ? -30 -10.328 -29.406 1 91.62 543 ARG A C 1
ATOM 4471 O O . ARG A 1 543 ? -29.578 -10.984 -30.375 1 91.62 543 ARG A O 1
ATOM 4478 N N . MET A 1 544 ? -30.625 -10.859 -28.375 1 92.88 544 MET A N 1
ATOM 4479 C CA . MET A 1 544 ? -30.719 -12.312 -28.25 1 92.88 544 MET A CA 1
ATOM 4480 C C . MET A 1 544 ? -32.094 -12.797 -28.719 1 92.88 544 MET A C 1
ATOM 4482 O O . MET A 1 544 ? -32.375 -14 -28.672 1 92.88 544 MET A O 1
ATOM 4486 N N . ASP A 1 545 ? -32.906 -11.953 -29.109 1 91.81 545 ASP A N 1
ATOM 4487 C CA . ASP A 1 545 ? -34.25 -12.266 -29.578 1 91.81 545 ASP A CA 1
ATOM 4488 C C . ASP A 1 545 ? -35.031 -13.086 -28.562 1 91.81 545 ASP A C 1
ATOM 4490 O O . ASP A 1 545 ? -35.5 -14.18 -28.875 1 91.81 545 ASP A O 1
ATOM 4494 N N . LEU A 1 546 ? -35.125 -12.508 -27.375 1 91.12 546 LEU A N 1
ATOM 4495 C CA . LEU A 1 546 ? -35.781 -13.219 -26.281 1 91.12 546 LEU A CA 1
ATOM 4496 C C . LEU A 1 546 ? -37.219 -12.695 -26.094 1 91.12 546 LEU A C 1
ATOM 4498 O O . LEU A 1 546 ? -37.5 -11.547 -26.422 1 91.12 546 LEU A O 1
ATOM 4502 N N . ARG A 1 547 ? -38.062 -13.43 -25.484 1 89 547 ARG A N 1
ATOM 4503 C CA . ARG A 1 547 ? -39.5 -13.164 -25.375 1 89 547 ARG A CA 1
ATOM 4504 C C . ARG A 1 547 ? -39.781 -12.195 -24.234 1 89 547 ARG A C 1
ATOM 4506 O O . ARG A 1 547 ? -40.75 -11.414 -24.312 1 89 547 ARG A O 1
ATOM 4513 N N . SER A 1 548 ? -39.062 -12.445 -23.141 1 91.56 548 SER A N 1
ATOM 4514 C CA . SER A 1 548 ? -39.375 -11.648 -21.969 1 91.56 548 SER A CA 1
ATOM 4515 C C . SER A 1 548 ? -38.125 -11.273 -21.188 1 91.56 548 SER A C 1
ATOM 4517 O O . SER A 1 548 ? -37.062 -11.82 -21.453 1 91.56 548 SER A O 1
ATOM 4519 N N . HIS A 1 549 ? -38.312 -10.367 -20.281 1 92 549 HIS A N 1
ATOM 4520 C CA . HIS A 1 549 ? -37.219 -9.93 -19.438 1 92 549 HIS A CA 1
ATOM 4521 C C . HIS A 1 549 ? -36.75 -11.047 -18.5 1 92 549 HIS A C 1
ATOM 4523 O O . HIS A 1 549 ? -35.594 -11.117 -18.141 1 92 549 HIS A O 1
ATOM 4529 N N . ASN A 1 550 ? -37.594 -11.891 -18.188 1 91.25 550 ASN A N 1
ATOM 4530 C CA . ASN A 1 550 ? -37.25 -13.023 -17.328 1 91.25 550 ASN A CA 1
ATOM 4531 C C . ASN A 1 550 ? -36.281 -13.969 -18.016 1 91.25 550 ASN A C 1
ATOM 4533 O O . ASN A 1 550 ? -35.438 -14.57 -17.359 1 91.25 550 ASN A O 1
ATOM 4537 N N . TYR A 1 551 ? -36.469 -14.023 -19.266 1 93.56 551 TYR A N 1
ATOM 4538 C CA . TYR A 1 551 ? -35.562 -14.875 -20 1 93.56 551 TYR A CA 1
ATOM 4539 C C . TYR A 1 551 ? -34.156 -14.266 -20.047 1 93.56 551 TYR A C 1
ATOM 4541 O O . TYR A 1 551 ? -33.156 -14.984 -20.047 1 93.56 551 TYR A O 1
ATOM 4549 N N . VAL A 1 552 ? -34.125 -12.953 -20.094 1 94.62 552 VAL A N 1
ATOM 4550 C CA . VAL A 1 552 ? -32.844 -12.266 -20.062 1 94.62 552 VAL A CA 1
ATOM 4551 C C . VAL A 1 552 ? -32.156 -12.547 -18.734 1 94.62 552 VAL A C 1
ATOM 4553 O O . VAL A 1 552 ? -30.953 -12.875 -18.719 1 94.62 552 VAL A O 1
ATOM 4556 N N . ILE A 1 553 ? -32.906 -12.445 -17.672 1 95.31 553 ILE A N 1
ATOM 4557 C CA . ILE A 1 553 ? -32.344 -12.68 -16.328 1 95.31 553 ILE A CA 1
ATOM 4558 C C . ILE A 1 553 ? -31.828 -14.117 -16.234 1 95.31 553 ILE A C 1
ATOM 4560 O O . ILE A 1 553 ? -30.719 -14.344 -15.742 1 95.31 553 ILE A O 1
ATOM 4564 N N . ASN A 1 554 ? -32.562 -15.047 -16.734 1 95.25 554 ASN A N 1
ATOM 4565 C CA . ASN A 1 554 ? -32.125 -16.453 -16.719 1 95.25 554 ASN A CA 1
ATOM 4566 C C . ASN A 1 554 ? -30.859 -16.672 -17.516 1 95.25 554 ASN A C 1
ATOM 4568 O O . ASN A 1 554 ? -30 -17.453 -17.125 1 95.25 554 ASN A O 1
ATOM 4572 N N . ARG A 1 555 ? -30.797 -16 -18.609 1 95.38 555 ARG A N 1
ATOM 4573 C CA . ARG A 1 555 ? -29.609 -16.141 -19.438 1 95.38 555 ARG A CA 1
ATOM 4574 C C . ARG A 1 555 ? -28.375 -15.602 -18.734 1 95.38 555 ARG A C 1
ATOM 4576 O O . ARG A 1 555 ? -27.281 -16.156 -18.875 1 95.38 555 ARG A O 1
ATOM 4583 N N . ILE A 1 556 ? -28.562 -14.492 -18.047 1 96.69 556 ILE A N 1
ATOM 4584 C CA . ILE A 1 556 ? -27.453 -13.906 -17.312 1 96.69 556 ILE A CA 1
ATOM 4585 C C . ILE A 1 556 ? -26.984 -14.875 -16.234 1 96.69 556 ILE A C 1
ATOM 4587 O O . ILE A 1 556 ? -25.797 -15.117 -16.078 1 96.69 556 ILE A O 1
ATOM 4591 N N . ILE A 1 557 ? -27.891 -15.445 -15.516 1 97.06 557 ILE A N 1
ATOM 4592 C CA . ILE A 1 557 ? -27.562 -16.391 -14.453 1 97.06 557 ILE A CA 1
ATOM 4593 C C . ILE A 1 557 ? -26.906 -17.625 -15.055 1 97.06 557 ILE A C 1
ATOM 4595 O O . ILE A 1 557 ? -25.906 -18.125 -14.531 1 97.06 557 ILE A O 1
ATOM 4599 N N . LYS A 1 558 ? -27.406 -18.125 -16.156 1 97.25 558 LYS A N 1
ATOM 4600 C CA . LYS A 1 558 ? -26.844 -19.281 -16.828 1 97.25 558 LYS A CA 1
ATOM 4601 C C . LYS A 1 558 ? -25.406 -19.016 -17.281 1 97.25 558 LYS A C 1
ATOM 4603 O O . LYS A 1 558 ? -24.562 -19.906 -17.281 1 97.25 558 LYS A O 1
ATOM 4608 N N . CYS A 1 559 ? -25.219 -17.844 -17.703 1 97.81 559 CYS A N 1
ATOM 4609 C CA . CYS A 1 559 ? -23.859 -17.453 -18.109 1 97.81 559 CYS A CA 1
ATOM 4610 C C . CYS A 1 559 ? -22.891 -17.578 -16.953 1 97.81 559 CYS A C 1
ATOM 4612 O O . CYS A 1 559 ? -21.797 -18.125 -17.094 1 97.81 559 CYS A O 1
ATOM 4614 N N . TRP A 1 560 ? -23.312 -17.062 -15.797 1 98.31 560 TRP A N 1
ATOM 4615 C CA . TRP A 1 560 ? -22.484 -17.156 -14.602 1 98.31 560 TRP A CA 1
ATOM 4616 C C . TRP A 1 560 ? -22.297 -18.609 -14.18 1 98.31 560 TRP A C 1
ATOM 4618 O O . TRP A 1 560 ? -21.219 -19.016 -13.742 1 98.31 560 TRP A O 1
ATOM 4628 N N . VAL A 1 561 ? -23.312 -19.406 -14.297 1 98.31 561 VAL A N 1
ATOM 4629 C CA . VAL A 1 561 ? -23.25 -20.828 -13.977 1 98.31 561 VAL A CA 1
ATOM 4630 C C . VAL A 1 561 ? -22.219 -21.516 -14.875 1 98.31 561 VAL A C 1
ATOM 4632 O O . VAL A 1 561 ? -21.344 -22.25 -14.383 1 98.31 561 VAL A O 1
ATOM 4635 N N . GLN A 1 562 ? -22.312 -21.219 -16.141 1 98.12 562 GLN A N 1
ATOM 4636 C CA . GLN A 1 562 ? -21.391 -21.812 -17.078 1 98.12 562 GLN A CA 1
ATOM 4637 C C . GLN A 1 562 ? -19.953 -21.422 -16.781 1 98.12 562 GLN A C 1
ATOM 4639 O O . GLN A 1 562 ? -19.047 -22.25 -16.812 1 98.12 562 GLN A O 1
ATOM 4644 N N . PHE A 1 563 ? -19.781 -20.172 -16.516 1 98.38 563 PHE A N 1
ATOM 4645 C CA . PHE A 1 563 ? -18.453 -19.672 -16.188 1 98.38 563 PHE A CA 1
ATOM 4646 C C . PHE A 1 563 ? -17.906 -20.391 -14.953 1 98.38 563 PHE A C 1
ATOM 4648 O O . PHE A 1 563 ? -16.75 -20.844 -14.953 1 98.38 563 PHE A O 1
ATOM 4655 N N . SER A 1 564 ? -18.672 -20.469 -13.891 1 98.19 564 SER A N 1
ATOM 4656 C CA . SER A 1 564 ? -18.25 -21.047 -12.617 1 98.19 564 SER A CA 1
ATOM 4657 C C . SER A 1 564 ? -17.938 -22.531 -12.758 1 98.19 564 SER A C 1
ATOM 4659 O O . SER A 1 564 ? -16.969 -23.016 -12.188 1 98.19 564 SER A O 1
ATOM 4661 N N . LEU A 1 565 ? -18.781 -23.203 -13.484 1 97.81 565 LEU A N 1
ATOM 4662 C CA . LEU A 1 565 ? -18.562 -24.625 -13.711 1 97.81 565 LEU A CA 1
ATOM 4663 C C . LEU A 1 565 ? -17.281 -24.859 -14.516 1 97.81 565 LEU A C 1
ATOM 4665 O O . LEU A 1 565 ? -16.516 -25.781 -14.234 1 97.81 565 LEU A O 1
ATOM 4669 N N . THR A 1 566 ? -17.062 -24.031 -15.492 1 97.94 566 THR A N 1
ATOM 4670 C CA . THR A 1 566 ? -15.859 -24.125 -16.297 1 97.94 566 THR A CA 1
ATOM 4671 C C . THR A 1 566 ? -14.617 -23.906 -15.453 1 97.94 566 THR A C 1
ATOM 4673 O O . THR A 1 566 ? -13.641 -24.656 -15.555 1 97.94 566 THR A O 1
ATOM 4676 N N . ALA A 1 567 ? -14.68 -22.828 -14.641 1 97.12 567 ALA A N 1
ATOM 4677 C CA . ALA A 1 567 ? -13.555 -22.547 -13.758 1 97.12 567 ALA A CA 1
ATOM 4678 C C . ALA A 1 567 ? -13.25 -23.719 -12.844 1 97.12 567 ALA A C 1
ATOM 4680 O O . ALA A 1 567 ? -12.086 -24.109 -12.68 1 97.12 567 ALA A O 1
ATOM 4681 N N . ARG A 1 568 ? -14.258 -24.297 -12.305 1 95.94 568 ARG A N 1
ATOM 4682 C CA . ARG A 1 568 ? -14.062 -25.438 -11.414 1 95.94 568 ARG A CA 1
ATOM 4683 C C . ARG A 1 568 ? -13.352 -26.578 -12.133 1 95.94 568 ARG A C 1
ATOM 4685 O O . ARG A 1 568 ? -12.43 -27.188 -11.578 1 95.94 568 ARG A O 1
ATOM 4692 N N . MET A 1 569 ? -13.75 -26.844 -13.328 1 95.69 569 MET A N 1
ATOM 4693 C CA . MET A 1 569 ? -13.188 -27.969 -14.078 1 95.69 569 MET A CA 1
ATOM 4694 C C . MET A 1 569 ? -11.742 -27.672 -14.477 1 95.69 569 MET A C 1
ATOM 4696 O O . MET A 1 569 ? -10.883 -28.562 -14.398 1 95.69 569 MET A O 1
ATOM 4700 N N . VAL A 1 570 ? -11.477 -26.5 -14.883 1 96.69 570 VAL A N 1
ATOM 4701 C CA . VAL A 1 570 ? -10.141 -26.125 -15.328 1 96.69 570 VAL A CA 1
ATOM 4702 C C . VAL A 1 570 ? -9.172 -26.172 -14.156 1 96.69 570 VAL A C 1
ATOM 4704 O O . VAL A 1 570 ? -8.016 -26.578 -14.312 1 96.69 570 VAL A O 1
ATOM 4707 N N . PHE A 1 571 ? -9.648 -25.812 -12.984 1 95.31 571 PHE A N 1
ATOM 4708 C CA . PHE A 1 571 ? -8.781 -25.766 -11.812 1 95.31 571 PHE A CA 1
ATOM 4709 C C . PHE A 1 571 ? -8.789 -27.094 -11.07 1 95.31 571 PHE A C 1
ATOM 4711 O O . PHE A 1 571 ? -8.289 -27.188 -9.945 1 95.31 571 PHE A O 1
ATOM 4718 N N . SER A 1 572 ? -9.344 -28.078 -11.695 1 93.56 572 SER A N 1
ATOM 4719 C CA . SER A 1 572 ? -9.352 -29.391 -11.062 1 93.56 572 SER A CA 1
ATOM 4720 C C . SER A 1 572 ? -7.941 -29.953 -10.945 1 93.56 572 SER A C 1
ATOM 4722 O O . SER A 1 572 ? -7.129 -29.812 -11.867 1 93.56 572 SER A O 1
ATOM 4724 N N . ARG A 1 573 ? -7.676 -30.734 -9.891 1 92.19 573 ARG A N 1
ATOM 4725 C CA . ARG A 1 573 ? -6.367 -31.328 -9.625 1 92.19 573 ARG A CA 1
ATOM 4726 C C . ARG A 1 573 ? -6.203 -32.656 -10.359 1 92.19 573 ARG A C 1
ATOM 4728 O O . ARG A 1 573 ? -5.082 -33.125 -10.531 1 92.19 573 ARG A O 1
ATOM 4735 N N . THR A 1 574 ? -7.316 -33.188 -10.672 1 94.12 574 THR A N 1
ATOM 4736 C CA . THR A 1 574 ? -7.309 -34.5 -11.359 1 94.12 574 THR A CA 1
ATOM 4737 C C . THR A 1 574 ? -8.219 -34.469 -12.586 1 94.12 574 THR A C 1
ATOM 4739 O O . THR A 1 574 ? -9.336 -33.938 -12.516 1 94.12 574 THR A O 1
ATOM 4742 N N . LEU A 1 575 ? -7.699 -34.969 -13.656 1 96.38 575 LEU A N 1
ATOM 4743 C CA . LEU A 1 575 ? -8.477 -35.031 -14.891 1 96.38 575 LEU A CA 1
ATOM 4744 C C . LEU A 1 575 ? -8.391 -36.406 -15.531 1 96.38 575 LEU A C 1
ATOM 4746 O O . LEU A 1 575 ? -7.379 -37.094 -15.398 1 96.38 575 LEU A O 1
ATOM 4750 N N . THR A 1 576 ? -9.43 -36.812 -16.156 1 95.69 576 THR A N 1
ATOM 4751 C CA . THR A 1 576 ? -9.461 -37.969 -17.016 1 95.69 576 THR A CA 1
ATOM 4752 C C . THR A 1 576 ? -9.492 -37.594 -18.484 1 95.69 576 THR A C 1
ATOM 4754 O O . THR A 1 576 ? -9.617 -36.406 -18.812 1 95.69 576 THR A O 1
ATOM 4757 N N . ASN A 1 577 ? -9.32 -38.531 -19.344 1 91.81 577 ASN A N 1
ATOM 4758 C CA . ASN A 1 577 ? -9.375 -38.219 -20.781 1 91.81 577 ASN A CA 1
ATOM 4759 C C . ASN A 1 577 ? -10.727 -37.656 -21.172 1 91.81 577 ASN A C 1
ATOM 4761 O O . ASN A 1 577 ? -10.805 -36.781 -22.047 1 91.81 577 ASN A O 1
ATOM 4765 N N . GLU A 1 578 ? -11.727 -38.125 -20.562 1 94.38 578 GLU A N 1
ATOM 4766 C CA . GLU A 1 578 ? -13.062 -37.594 -20.828 1 94.38 578 GLU A CA 1
ATOM 4767 C C . GLU A 1 578 ? -13.195 -36.156 -20.359 1 94.38 578 GLU A C 1
ATOM 4769 O O . GLU A 1 578 ? -13.898 -35.344 -20.984 1 94.38 578 GLU A O 1
ATOM 4774 N N . ASN A 1 579 ? -12.539 -35.875 -19.297 1 95.94 579 ASN A N 1
ATOM 4775 C CA . ASN A 1 579 ? -12.586 -34.531 -18.781 1 95.94 579 ASN A CA 1
ATOM 4776 C C . ASN A 1 579 ? -12 -33.531 -19.781 1 95.94 579 ASN A C 1
ATOM 4778 O O . ASN A 1 579 ? -12.469 -32.375 -19.859 1 95.94 579 ASN A O 1
ATOM 4782 N N . TYR A 1 580 ? -10.969 -33.906 -20.531 1 95.81 580 TYR A N 1
ATOM 4783 C CA . TYR A 1 580 ? -10.375 -33.031 -21.516 1 95.81 580 TYR A CA 1
ATOM 4784 C C . TYR A 1 580 ? -11.414 -32.562 -22.547 1 95.81 580 TYR A C 1
ATOM 4786 O O . TYR A 1 580 ? -11.5 -31.391 -22.875 1 95.81 580 TYR A O 1
ATOM 4794 N N . GLU A 1 581 ? -12.18 -33.5 -22.953 1 94.44 581 GLU A N 1
ATOM 4795 C CA . GLU A 1 581 ? -13.211 -33.188 -23.953 1 94.44 581 GLU A CA 1
ATOM 4796 C C . GLU A 1 581 ? -14.312 -32.344 -23.359 1 94.44 581 GLU A C 1
ATOM 4798 O O . GLU A 1 581 ? -14.789 -31.391 -24 1 94.44 581 GLU A O 1
ATOM 4803 N N . THR A 1 582 ? -14.633 -32.719 -22.203 1 96.88 582 THR A N 1
ATOM 4804 C CA . THR A 1 582 ? -15.664 -31.953 -21.531 1 96.88 582 THR A CA 1
ATOM 4805 C C . THR A 1 582 ? -15.227 -30.516 -21.328 1 96.88 582 THR A C 1
ATOM 4807 O O . THR A 1 582 ? -16.016 -29.578 -21.547 1 96.88 582 THR A O 1
ATOM 4810 N N . ILE A 1 583 ? -14.023 -30.312 -20.922 1 97.38 583 ILE A N 1
ATOM 4811 C CA . ILE A 1 583 ? -13.492 -28.969 -20.703 1 97.38 583 ILE A CA 1
ATOM 4812 C C . ILE A 1 583 ? -13.523 -28.188 -22.016 1 97.38 583 ILE A C 1
ATOM 4814 O O . ILE A 1 583 ? -13.852 -27 -22.031 1 97.38 583 ILE A O 1
ATOM 4818 N N . GLN A 1 584 ? -13.18 -28.828 -23.094 1 95.06 584 GLN A N 1
ATOM 4819 C CA . GLN A 1 584 ? -13.211 -28.156 -24.391 1 95.06 584 GLN A CA 1
ATOM 4820 C C . GLN A 1 584 ? -14.609 -27.641 -24.703 1 95.06 584 GLN A C 1
ATOM 4822 O O . GLN A 1 584 ? -14.766 -26.469 -25.094 1 95.06 584 GLN A O 1
ATOM 4827 N N . LYS A 1 585 ? -15.555 -28.484 -24.5 1 95.81 585 LYS A N 1
ATOM 4828 C CA . LYS A 1 585 ? -16.938 -28.094 -24.766 1 95.81 585 LYS A CA 1
ATOM 4829 C C . LYS A 1 585 ? -17.375 -26.953 -23.844 1 95.81 585 LYS A C 1
ATOM 4831 O O . LYS A 1 585 ? -18.047 -26.031 -24.281 1 95.81 585 LYS A O 1
ATOM 4836 N N . MET A 1 586 ? -16.969 -27.062 -22.656 1 97.5 586 MET A N 1
ATOM 4837 C CA . MET A 1 586 ? -17.359 -26.047 -21.672 1 97.5 586 MET A CA 1
ATOM 4838 C C . MET A 1 586 ? -16.719 -24.703 -22.016 1 97.5 586 MET A C 1
ATOM 4840 O O . MET A 1 586 ? -17.375 -23.656 -21.891 1 97.5 586 MET A O 1
ATOM 4844 N N . LEU A 1 587 ? -15.484 -24.688 -22.406 1 97.06 587 LEU A N 1
ATOM 4845 C CA . LEU A 1 587 ? -14.773 -23.469 -22.766 1 97.06 587 LEU A CA 1
ATOM 4846 C C . LEU A 1 587 ? -15.406 -22.812 -23.984 1 97.06 587 LEU A C 1
ATOM 4848 O O . LEU A 1 587 ? -15.539 -21.594 -24.047 1 97.06 587 LEU A O 1
ATOM 4852 N N . GLU A 1 588 ? -15.805 -23.609 -24.922 1 95.25 588 GLU A N 1
ATOM 4853 C CA . GLU A 1 588 ? -16.453 -23.094 -26.125 1 95.25 588 GLU A CA 1
ATOM 4854 C C . GLU A 1 588 ? -17.812 -22.469 -25.797 1 95.25 588 GLU A C 1
ATOM 4856 O O . GLU A 1 588 ? -18.141 -21.391 -26.281 1 95.25 588 GLU A O 1
ATOM 4861 N N . LEU A 1 589 ? -18.531 -23.203 -25 1 96.5 589 LEU A N 1
ATOM 4862 C CA . LEU A 1 589 ? -19.844 -22.703 -24.594 1 96.5 589 LEU A CA 1
ATOM 4863 C C . LEU A 1 589 ? -19.703 -21.422 -23.797 1 96.5 589 LEU A C 1
ATOM 4865 O O . LEU A 1 589 ? -20.5 -20.484 -23.969 1 96.5 589 LEU A O 1
ATOM 4869 N N . GLU A 1 590 ? -18.797 -21.391 -22.906 1 97.06 590 GLU A N 1
ATOM 4870 C CA . GLU A 1 590 ? -18.531 -20.172 -22.125 1 97.06 590 GLU A CA 1
ATOM 4871 C C . GLU A 1 590 ? -18.266 -18.984 -23.047 1 97.06 590 GLU A C 1
ATOM 4873 O O . GLU A 1 590 ? -18.828 -17.906 -22.844 1 97.06 590 GLU A O 1
ATOM 4878 N N . CYS A 1 591 ? -17.344 -19.188 -23.953 1 96.5 591 CYS A N 1
ATOM 4879 C CA . CYS A 1 591 ? -16.984 -18.141 -24.891 1 96.5 591 CYS A CA 1
ATOM 4880 C C . CYS A 1 591 ? -18.219 -17.641 -25.641 1 96.5 591 CYS A C 1
ATOM 4882 O O . CYS A 1 591 ? -18.438 -16.438 -25.75 1 96.5 591 CYS A O 1
ATOM 4884 N N . LYS A 1 592 ? -19.016 -18.531 -26.094 1 95.31 592 LYS A N 1
ATOM 4885 C CA . LYS A 1 592 ? -20.203 -18.188 -26.844 1 95.31 592 LYS A CA 1
ATOM 4886 C C . LYS A 1 592 ? -21.172 -17.359 -26 1 95.31 592 LYS A C 1
ATOM 4888 O O . LYS A 1 592 ? -21.688 -16.344 -26.453 1 95.31 592 LYS A O 1
ATOM 4893 N N . MET A 1 593 ? -21.391 -17.766 -24.844 1 96 593 MET A N 1
ATOM 4894 C CA . MET A 1 593 ? -22.344 -17.109 -23.969 1 96 593 MET A CA 1
ATOM 4895 C C . MET A 1 593 ? -21.859 -15.703 -23.594 1 96 593 MET A C 1
ATOM 4897 O O . MET A 1 593 ? -22.641 -14.75 -23.594 1 96 593 MET A O 1
ATOM 4901 N N . LEU A 1 594 ? -20.594 -15.578 -23.25 1 97.19 594 LEU A N 1
ATOM 4902 C CA . LEU A 1 594 ? -20.031 -14.289 -22.875 1 97.19 594 LEU A CA 1
ATOM 4903 C C . LEU A 1 594 ? -20.125 -13.289 -24.031 1 97.19 594 LEU A C 1
ATOM 4905 O O . LEU A 1 594 ? -20.453 -12.125 -23.812 1 97.19 594 LEU A O 1
ATOM 4909 N N . LEU A 1 595 ? -19.875 -13.789 -25.219 1 95.38 595 LEU A N 1
ATOM 4910 C CA . LEU A 1 595 ? -19.906 -12.922 -26.391 1 95.38 595 LEU A CA 1
ATOM 4911 C C . LEU A 1 595 ? -21.328 -12.539 -26.766 1 95.38 595 LEU A C 1
ATOM 4913 O O . LEU A 1 595 ? -21.578 -11.453 -27.281 1 95.38 595 LEU A O 1
ATOM 4917 N N . GLU A 1 596 ? -22.25 -13.445 -26.484 1 94.25 596 GLU A N 1
ATOM 4918 C CA . GLU A 1 596 ? -23.656 -13.195 -26.781 1 94.25 596 GLU A CA 1
ATOM 4919 C C . GLU A 1 596 ? -24.25 -12.156 -25.844 1 94.25 596 GLU A C 1
ATOM 4921 O O . GLU A 1 596 ? -24.984 -11.258 -26.266 1 94.25 596 GLU A O 1
ATOM 4926 N N . ILE A 1 597 ? -23.953 -12.266 -24.625 1 95.12 597 ILE A N 1
ATOM 4927 C CA . ILE A 1 597 ? -24.594 -11.445 -23.609 1 95.12 597 ILE A CA 1
ATOM 4928 C C . ILE A 1 597 ? -23.844 -10.133 -23.453 1 95.12 597 ILE A C 1
ATOM 4930 O O . ILE A 1 597 ? -24.438 -9.07 -23.312 1 95.12 597 ILE A O 1
ATOM 4934 N N . PHE A 1 598 ? -22.469 -10.227 -23.438 1 95.75 598 PHE A N 1
ATOM 4935 C CA . PHE A 1 598 ? -21.656 -9.055 -23.156 1 95.75 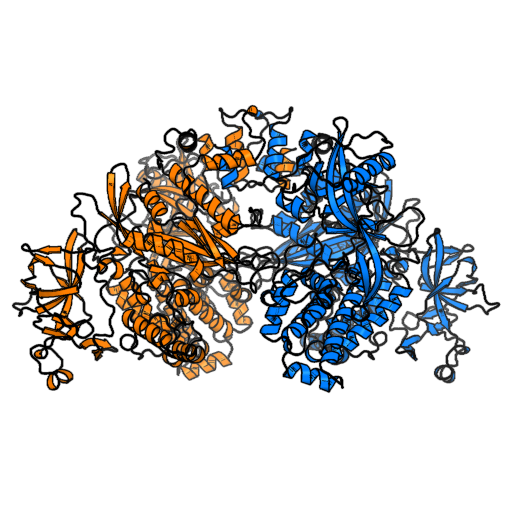598 PHE A CA 1
ATOM 4936 C C . PHE A 1 598 ? -20.625 -8.844 -24.266 1 95.75 598 PHE A C 1
ATOM 4938 O O . PHE A 1 598 ? -19.422 -8.797 -24 1 95.75 598 PHE A O 1
ATOM 4945 N N . PRO A 1 599 ? -20.969 -8.602 -25.469 1 94.5 599 PRO A N 1
ATOM 4946 C CA . PRO A 1 599 ? -20.016 -8.469 -26.578 1 94.5 599 PRO A CA 1
ATOM 4947 C C . PRO A 1 599 ? -19.047 -7.305 -26.391 1 94.5 599 PRO A C 1
ATOM 4949 O O . PRO A 1 599 ? -17.875 -7.398 -26.766 1 94.5 599 PRO A O 1
ATOM 4952 N N . GLU A 1 600 ? -19.453 -6.199 -25.797 1 93.19 600 GLU A N 1
ATOM 4953 C CA . GLU A 1 600 ? -18.625 -5.02 -25.625 1 93.19 600 GLU A CA 1
ATOM 4954 C C . GLU A 1 600 ? -17.438 -5.309 -24.703 1 93.19 600 GLU A C 1
ATOM 4956 O O . GLU A 1 600 ? -16.344 -4.77 -24.891 1 93.19 600 GLU A O 1
ATOM 4961 N N . GLN A 1 601 ? -17.672 -6.168 -23.766 1 93.94 601 GLN A N 1
ATOM 4962 C CA . GLN A 1 601 ? -16.641 -6.434 -22.75 1 93.94 601 GLN A CA 1
ATOM 4963 C C . GLN A 1 601 ? -15.734 -7.578 -23.188 1 93.94 601 GLN A C 1
ATOM 4965 O O . GLN A 1 601 ? -14.578 -7.641 -22.766 1 93.94 601 GLN A O 1
ATOM 4970 N N . PHE A 1 602 ? -16.203 -8.469 -24.047 1 96.25 602 PHE A N 1
ATOM 4971 C CA . PHE A 1 602 ? -15.453 -9.711 -24.203 1 96.25 602 PHE A CA 1
ATOM 4972 C C . PHE A 1 602 ? -14.969 -9.883 -25.641 1 96.25 602 PHE A C 1
ATOM 4974 O O . PHE A 1 602 ? -14.102 -10.711 -25.906 1 96.25 602 PHE A O 1
ATOM 4981 N N . SER A 1 603 ? -15.445 -9.062 -26.547 1 94 603 SER A N 1
ATOM 4982 C CA . SER A 1 603 ? -14.969 -9.141 -27.922 1 94 603 SER A CA 1
ATOM 4983 C C . SER A 1 603 ? -13.5 -8.75 -28.016 1 94 603 SER A C 1
ATOM 4985 O O . SER A 1 603 ? -13.094 -7.699 -27.516 1 94 603 SER A O 1
ATOM 4987 N N . GLY A 1 604 ? -12.719 -9.641 -28.641 1 92.88 604 GLY A N 1
ATOM 4988 C CA . GLY A 1 604 ? -11.312 -9.344 -28.859 1 92.88 604 GLY A CA 1
ATOM 4989 C C . GLY A 1 604 ? -10.484 -9.43 -27.578 1 92.88 604 GLY A C 1
ATOM 4990 O O . GLY A 1 604 ? -9.328 -9.008 -27.562 1 92.88 604 GLY A O 1
ATOM 4991 N N . LEU A 1 605 ? -11.031 -9.953 -26.531 1 94.94 605 LEU A N 1
ATOM 4992 C CA . LEU A 1 605 ? -10.32 -10.031 -25.266 1 94.94 605 LEU A CA 1
ATOM 4993 C C . LEU A 1 605 ? -9.289 -11.148 -25.281 1 94.94 605 LEU A C 1
ATOM 4995 O O . LEU A 1 605 ? -9.633 -12.32 -25.469 1 94.94 605 LEU A O 1
ATOM 4999 N N . PRO A 1 606 ? -8.008 -10.875 -25.031 1 95.06 606 PRO A N 1
ATOM 5000 C CA . PRO A 1 606 ? -6.953 -11.891 -25.031 1 95.06 606 PRO A CA 1
ATOM 5001 C C . PRO A 1 606 ? -7.207 -13 -24.016 1 95.06 606 PRO A C 1
ATOM 5003 O O . PRO A 1 606 ? -6.906 -14.164 -24.281 1 95.06 606 PRO A O 1
ATOM 5006 N N . ASN A 1 607 ? -7.797 -12.688 -22.875 1 95.44 607 ASN A N 1
ATOM 5007 C CA . ASN A 1 607 ? -8.078 -13.695 -21.859 1 95.44 607 ASN A CA 1
ATOM 5008 C C . ASN A 1 607 ? -9.062 -14.742 -22.359 1 95.44 607 ASN A C 1
ATOM 5010 O O . ASN A 1 607 ? -8.984 -15.906 -21.969 1 95.44 607 ASN A O 1
ATOM 5014 N N . LEU A 1 608 ? -9.984 -14.312 -23.156 1 96.25 608 LEU A N 1
ATOM 5015 C CA . LEU A 1 608 ? -10.961 -15.242 -23.719 1 96.25 608 LEU A CA 1
ATOM 5016 C C . LEU A 1 608 ? -10.328 -16.109 -24.797 1 96.25 608 LEU A C 1
ATOM 5018 O O . LEU A 1 608 ? -10.672 -17.297 -24.938 1 96.25 608 LEU A O 1
ATOM 5022 N N . HIS A 1 609 ? -9.375 -15.57 -25.516 1 95.94 609 HIS A N 1
ATOM 5023 C CA . HIS A 1 609 ? -8.641 -16.328 -26.531 1 95.94 609 HIS A CA 1
ATOM 5024 C C . HIS A 1 609 ? -7.875 -17.484 -25.906 1 95.94 609 HIS A C 1
ATOM 5026 O O . HIS A 1 609 ? -7.77 -18.562 -26.5 1 95.94 609 HIS A O 1
ATOM 5032 N N . ILE A 1 610 ? -7.367 -17.312 -24.797 1 96.19 610 ILE A N 1
ATOM 5033 C CA . ILE A 1 610 ? -6.551 -18.312 -24.109 1 96.19 610 ILE A CA 1
ATOM 5034 C C . ILE A 1 610 ? -7.363 -19.578 -23.891 1 96.19 610 ILE A C 1
ATOM 5036 O O . ILE A 1 610 ? -6.801 -20.672 -23.781 1 96.19 610 ILE A O 1
ATOM 5040 N N . ASN A 1 611 ? -8.727 -19.516 -23.906 1 95.94 611 ASN A N 1
ATOM 5041 C CA . ASN A 1 611 ? -9.586 -20.688 -23.812 1 95.94 611 ASN A CA 1
ATOM 5042 C C . ASN A 1 611 ? -9.219 -21.734 -24.859 1 95.94 611 ASN A C 1
ATOM 5044 O O . ASN A 1 611 ? -9.305 -22.938 -24.594 1 95.94 611 ASN A O 1
ATOM 5048 N N . ARG A 1 612 ? -8.773 -21.25 -25.938 1 95 612 ARG A N 1
ATOM 5049 C CA . ARG A 1 612 ? -8.516 -22.141 -27.062 1 95 612 ARG A CA 1
ATOM 5050 C C . ARG A 1 612 ? -7.27 -22.984 -26.828 1 95 612 ARG A C 1
ATOM 5052 O O . ARG A 1 612 ? -7.055 -24 -27.516 1 95 612 ARG A O 1
ATOM 5059 N N . HIS A 1 613 ? -6.512 -22.594 -25.922 1 96.06 613 HIS A N 1
ATOM 5060 C CA . HIS A 1 613 ? -5.234 -23.266 -25.703 1 96.06 613 HIS A CA 1
ATOM 5061 C C . HIS A 1 613 ? -5.258 -24.109 -24.438 1 96.06 613 HIS A C 1
ATOM 5063 O O . HIS A 1 613 ? -4.352 -24.906 -24.203 1 96.06 613 HIS A O 1
ATOM 5069 N N . ILE A 1 614 ? -6.262 -24.031 -23.594 1 96.75 614 ILE A N 1
ATOM 5070 C CA . ILE A 1 614 ? -6.25 -24.562 -22.234 1 96.75 614 ILE A CA 1
ATOM 5071 C C . ILE A 1 614 ? -6.238 -26.094 -22.281 1 96.75 614 ILE A C 1
ATOM 5073 O O . ILE A 1 614 ? -5.535 -26.734 -21.5 1 96.75 614 ILE A O 1
ATOM 5077 N N . VAL A 1 615 ? -6.988 -26.703 -23.141 1 95.88 615 VAL A N 1
ATOM 5078 C CA . VAL A 1 615 ? -7.066 -28.172 -23.188 1 95.88 615 VAL A CA 1
ATOM 5079 C C . VAL A 1 615 ? -5.719 -28.734 -23.625 1 95.88 615 VAL A C 1
ATOM 5081 O O . VAL A 1 615 ? -5.242 -29.719 -23.047 1 95.88 615 VAL A O 1
ATOM 5084 N N . ALA A 1 616 ? -5.137 -28.125 -24.672 1 93.56 616 ALA A N 1
ATOM 5085 C CA . ALA A 1 616 ? -3.805 -28.547 -25.078 1 93.56 616 ALA A CA 1
ATOM 5086 C C . ALA A 1 616 ? -2.807 -28.422 -23.938 1 93.56 616 ALA A C 1
ATOM 5088 O O . ALA A 1 616 ? -1.939 -29.281 -23.766 1 93.56 616 ALA A O 1
ATOM 5089 N N . HIS A 1 617 ? -2.938 -27.391 -23.203 1 94.75 617 HIS A N 1
ATOM 5090 C CA . HIS A 1 617 ? -2.088 -27.203 -22.031 1 94.75 617 HIS A CA 1
ATOM 5091 C C . HIS A 1 617 ? -2.33 -28.281 -21 1 94.75 617 HIS A C 1
ATOM 5093 O O . HIS A 1 617 ? -1.379 -28.828 -20.422 1 94.75 617 HIS A O 1
ATOM 5099 N N . ALA A 1 618 ? -3.533 -28.562 -20.734 1 96.94 618 ALA A N 1
ATOM 5100 C CA . ALA A 1 618 ? -3.873 -29.594 -19.75 1 96.94 618 ALA A CA 1
ATOM 5101 C C . ALA A 1 618 ? -3.279 -30.938 -20.141 1 96.94 618 ALA A C 1
ATOM 5103 O O . ALA A 1 618 ? -2.73 -31.656 -19.297 1 96.94 618 ALA A O 1
ATOM 5104 N N . LYS A 1 619 ? -3.355 -31.25 -21.406 1 95.25 619 LYS A N 1
ATOM 5105 C CA . LYS A 1 619 ? -2.789 -32.5 -21.875 1 95.25 619 LYS A CA 1
ATOM 5106 C C . LYS A 1 619 ? -1.27 -32.531 -21.734 1 95.25 619 LYS A C 1
ATOM 5108 O O . LYS A 1 619 ? -0.681 -33.531 -21.344 1 95.25 619 LYS A O 1
ATOM 5113 N N . THR A 1 620 ? -0.707 -31.438 -22.047 1 96.19 620 THR A N 1
ATOM 5114 C CA . THR A 1 620 ? 0.746 -31.312 -22.047 1 96.19 620 THR A CA 1
ATOM 5115 C C . THR A 1 620 ? 1.304 -31.469 -20.625 1 96.19 620 THR A C 1
ATOM 5117 O O . THR A 1 620 ? 2.348 -32.094 -20.438 1 96.19 620 THR A O 1
ATOM 5120 N N . TYR A 1 621 ? 0.609 -31 -19.641 1 97.19 621 TYR A N 1
ATOM 5121 C CA . TYR A 1 621 ? 1.166 -30.953 -18.297 1 97.19 621 TYR A CA 1
ATOM 5122 C C . TYR A 1 621 ? 0.419 -31.891 -17.359 1 97.19 621 TYR A C 1
ATOM 5124 O O . TYR A 1 621 ? 0.645 -31.891 -16.141 1 97.19 621 TYR A O 1
ATOM 5132 N N . GLY A 1 622 ? -0.485 -32.656 -17.828 1 96.25 622 GLY A N 1
ATOM 5133 C CA . GLY A 1 622 ? -1.35 -33.5 -17.031 1 96.25 622 GLY A CA 1
ATOM 5134 C C . GLY A 1 622 ? -2.65 -32.844 -16.625 1 96.25 622 GLY A C 1
ATOM 5135 O O . GLY A 1 622 ? -3.73 -33.375 -16.828 1 96.25 622 GLY A O 1
ATOM 5136 N N . THR A 1 623 ? -2.584 -31.734 -16.078 1 96.81 623 THR A N 1
ATOM 5137 C CA . THR A 1 623 ? -3.686 -30.828 -15.773 1 96.81 623 THR A CA 1
ATOM 5138 C C . THR A 1 623 ? -3.271 -29.375 -16.016 1 96.81 623 THR A C 1
ATOM 5140 O O . THR A 1 623 ? -2.08 -29.062 -16.062 1 96.81 623 THR A O 1
ATOM 5143 N N . ALA A 1 624 ? -4.281 -28.516 -16.172 1 95.44 624 ALA A N 1
ATOM 5144 C CA . ALA A 1 624 ? -3.967 -27.094 -16.281 1 95.44 624 ALA A CA 1
ATOM 5145 C C . ALA A 1 624 ? -3.512 -26.531 -14.93 1 95.44 624 ALA A C 1
ATOM 5147 O O . ALA A 1 624 ? -2.748 -25.562 -14.883 1 95.44 624 ALA A O 1
ATOM 5148 N N . PHE A 1 625 ? -3.887 -27.172 -13.867 1 95.12 625 PHE A N 1
ATOM 5149 C CA . PHE A 1 625 ? -3.623 -26.703 -12.508 1 95.12 625 PHE A CA 1
ATOM 5150 C C . PHE A 1 625 ? -2.139 -26.812 -12.172 1 95.12 625 PHE A C 1
ATOM 5152 O O . PHE A 1 625 ? -1.612 -26.031 -11.383 1 95.12 625 PHE A O 1
ATOM 5159 N N . ASN A 1 626 ? -1.46 -27.719 -12.797 1 96.06 626 ASN A N 1
ATOM 5160 C CA . ASN A 1 626 ? -0.049 -27.969 -12.508 1 96.06 626 ASN A CA 1
ATOM 5161 C C . ASN A 1 626 ? 0.807 -26.734 -12.828 1 96.06 626 ASN A C 1
ATOM 5163 O O . ASN A 1 626 ? 1.917 -26.594 -12.312 1 96.06 626 ASN A O 1
ATOM 5167 N N . THR A 1 627 ? 0.28 -25.859 -13.641 1 94.38 627 THR A N 1
ATOM 5168 C CA . THR A 1 627 ? 1.065 -24.703 -14.031 1 94.38 627 THR A CA 1
ATOM 5169 C C . THR A 1 627 ? 0.471 -23.422 -13.445 1 94.38 627 THR A C 1
ATOM 5171 O O . THR A 1 627 ? 0.853 -22.312 -13.836 1 94.38 627 THR A O 1
ATOM 5174 N N . SER A 1 628 ? -0.435 -23.562 -12.539 1 89.62 628 SER A N 1
ATOM 5175 C CA . SER A 1 628 ? -1.063 -22.391 -11.938 1 89.62 628 SER A CA 1
ATOM 5176 C C . SER A 1 628 ? -0.07 -21.609 -11.086 1 89.62 628 SER A C 1
ATOM 5178 O O . SER A 1 628 ? 0.724 -22.188 -10.352 1 89.62 628 SER A O 1
ATOM 5180 N N . VAL A 1 629 ? -0.135 -20.266 -11.188 1 92.5 629 VAL A N 1
ATOM 5181 C CA . VAL A 1 629 ? 0.863 -19.422 -10.539 1 92.5 629 VAL A CA 1
ATOM 5182 C C . VAL A 1 629 ? 0.34 -18.953 -9.188 1 92.5 629 VAL A C 1
ATOM 5184 O O . VAL A 1 629 ? 1.057 -18.297 -8.43 1 92.5 629 VAL A O 1
ATOM 5187 N N . SER A 1 630 ? -0.845 -19.297 -8.727 1 88.69 630 SER A N 1
ATOM 5188 C CA . SER A 1 630 ? -1.48 -18.781 -7.523 1 88.69 630 SER A CA 1
ATOM 5189 C C . SER A 1 630 ? -0.618 -19.016 -6.289 1 88.69 630 SER A C 1
ATOM 5191 O O . SER A 1 630 ? -0.351 -18.094 -5.516 1 88.69 630 SER A O 1
ATOM 5193 N N . ILE A 1 631 ? -0.141 -20.219 -6.105 1 86.5 631 ILE A N 1
ATOM 5194 C CA . ILE A 1 631 ? 0.653 -20.562 -4.93 1 86.5 631 ILE A CA 1
ATOM 5195 C C . ILE A 1 631 ? 2.047 -19.938 -5.051 1 86.5 631 ILE A C 1
ATOM 5197 O O . ILE A 1 631 ? 2.645 -19.531 -4.051 1 86.5 631 ILE A O 1
ATOM 5201 N N . LYS A 1 632 ? 2.555 -19.875 -6.25 1 90.5 632 LYS A N 1
ATOM 5202 C CA . LYS A 1 632 ? 3.887 -19.328 -6.488 1 90.5 632 LYS A CA 1
ATOM 5203 C C . LYS A 1 632 ? 3.932 -17.844 -6.168 1 90.5 632 LYS A C 1
ATOM 5205 O O . LYS A 1 632 ? 4.934 -17.344 -5.648 1 90.5 632 LYS A O 1
ATOM 5210 N N . GLU A 1 633 ? 2.832 -17.172 -6.391 1 90.25 633 GLU A N 1
ATOM 5211 C CA . GLU A 1 633 ? 2.736 -15.75 -6.078 1 90.25 633 GLU A CA 1
ATOM 5212 C C . GLU A 1 633 ? 2.732 -15.516 -4.57 1 90.25 633 GLU A C 1
ATOM 5214 O O . GLU A 1 633 ? 3.168 -14.461 -4.102 1 90.25 633 GLU A O 1
ATOM 5219 N N . MET A 1 634 ? 2.303 -16.469 -3.826 1 88.62 634 MET A N 1
ATOM 5220 C CA . MET A 1 634 ? 2.201 -16.344 -2.375 1 88.62 634 MET A CA 1
ATOM 5221 C C . MET A 1 634 ? 3.584 -16.328 -1.731 1 88.62 634 MET A C 1
ATOM 5223 O O . MET A 1 634 ? 3.74 -15.852 -0.604 1 88.62 634 MET A O 1
ATOM 5227 N N . VAL A 1 635 ? 4.555 -16.781 -2.434 1 89.75 635 VAL A N 1
ATOM 5228 C CA . VAL A 1 635 ? 5.914 -16.812 -1.899 1 89.75 635 VAL A CA 1
ATOM 5229 C C . VAL A 1 635 ? 6.406 -15.391 -1.656 1 89.75 635 VAL A C 1
ATOM 5231 O O . VAL A 1 635 ? 7.18 -15.148 -0.728 1 89.75 635 VAL A O 1
ATOM 5234 N N . HIS A 1 636 ? 5.922 -14.484 -2.428 1 90.38 636 HIS A N 1
ATOM 5235 C CA . HIS A 1 636 ? 6.305 -13.078 -2.277 1 90.38 636 HIS A CA 1
ATOM 5236 C C . HIS A 1 636 ? 5.953 -12.562 -0.889 1 90.38 636 HIS A C 1
ATOM 5238 O O . HIS A 1 636 ? 6.629 -11.664 -0.368 1 90.38 636 HIS A O 1
ATOM 5244 N N . ARG A 1 637 ? 4.91 -13.086 -0.338 1 87.19 637 ARG A N 1
ATOM 5245 C CA . ARG A 1 637 ? 4.457 -12.625 0.968 1 87.19 637 ARG A CA 1
ATOM 5246 C C . ARG A 1 637 ? 5.527 -12.844 2.029 1 87.19 637 ARG A C 1
ATOM 5248 O O . ARG A 1 637 ? 5.66 -12.047 2.963 1 87.19 637 ARG A O 1
ATOM 5255 N N . ILE A 1 638 ? 6.258 -13.859 1.859 1 89 638 ILE A N 1
ATOM 5256 C CA . ILE A 1 638 ? 7.32 -14.18 2.807 1 89 638 ILE A CA 1
ATOM 5257 C C . ILE A 1 638 ? 8.406 -13.109 2.734 1 89 638 ILE A C 1
ATOM 5259 O O . ILE A 1 638 ? 8.836 -12.578 3.764 1 89 638 ILE A O 1
ATOM 5263 N N . HIS A 1 639 ? 8.75 -12.828 1.56 1 92.5 639 HIS A N 1
ATOM 5264 C CA . HIS A 1 639 ? 9.828 -11.859 1.376 1 92.5 639 HIS A CA 1
ATOM 5265 C C . HIS A 1 639 ? 9.367 -10.445 1.701 1 92.5 639 HIS A C 1
ATOM 5267 O O . HIS A 1 639 ? 10.125 -9.656 2.268 1 92.5 639 HIS A O 1
ATOM 5273 N N . LYS A 1 640 ? 8.172 -10.148 1.337 1 90.06 640 LYS A N 1
ATOM 5274 C CA . LYS A 1 640 ? 7.617 -8.844 1.676 1 90.06 640 LYS A CA 1
ATOM 5275 C C . LYS A 1 640 ? 7.555 -8.648 3.188 1 90.06 640 LYS A C 1
ATOM 5277 O O . LYS A 1 640 ? 7.758 -7.539 3.686 1 90.06 640 LYS A O 1
ATOM 5282 N N . GLY A 1 641 ? 7.25 -9.711 3.92 1 87.62 641 GLY A N 1
ATOM 5283 C CA . GLY A 1 641 ? 7.188 -9.656 5.371 1 87.62 641 GLY A CA 1
ATOM 5284 C C . GLY A 1 641 ? 8.531 -9.383 6.016 1 87.62 641 GLY A C 1
ATOM 5285 O O . GLY A 1 641 ? 8.602 -8.859 7.129 1 87.62 641 GLY A O 1
ATOM 5286 N N . VAL A 1 642 ? 9.625 -9.617 5.301 1 91.44 642 VAL A N 1
ATOM 5287 C CA . VAL A 1 642 ? 10.977 -9.484 5.836 1 91.44 642 VAL A CA 1
ATOM 5288 C C . VAL A 1 642 ? 11.516 -8.094 5.539 1 91.44 642 VAL A C 1
ATOM 5290 O O . VAL A 1 642 ? 12.359 -7.574 6.273 1 91.44 642 VAL A O 1
ATOM 5293 N N . VAL A 1 643 ? 11.07 -7.477 4.516 1 91.12 643 VAL A N 1
ATOM 5294 C CA . VAL A 1 643 ? 11.633 -6.238 3.986 1 91.12 643 VAL A CA 1
ATOM 5295 C C . VAL A 1 643 ? 11.688 -5.184 5.09 1 91.12 643 VAL A C 1
ATOM 5297 O O . VAL A 1 643 ? 12.711 -4.52 5.27 1 91.12 643 VAL A O 1
ATOM 5300 N N . PRO A 1 644 ? 10.609 -5 5.891 1 84.44 644 PRO A N 1
ATOM 5301 C CA . PRO A 1 644 ? 10.664 -3.959 6.922 1 84.44 644 PRO A CA 1
ATOM 5302 C C . PRO A 1 644 ? 11.734 -4.219 7.973 1 84.44 644 PRO A C 1
ATOM 5304 O O . PRO A 1 644 ? 12.109 -3.311 8.719 1 84.44 644 PRO A O 1
ATOM 5307 N N . HIS A 1 645 ? 12.25 -5.406 7.992 1 87.44 645 HIS A N 1
ATOM 5308 C CA . HIS A 1 645 ? 13.203 -5.785 9.031 1 87.44 645 HIS A CA 1
ATOM 5309 C C . HIS A 1 645 ? 14.625 -5.809 8.484 1 87.44 645 HIS A C 1
ATOM 5311 O O . HIS A 1 645 ? 15.539 -6.312 9.148 1 87.44 645 HIS A O 1
ATOM 5317 N N . THR A 1 646 ? 14.773 -5.289 7.305 1 87.06 646 THR A N 1
ATOM 5318 C CA . THR A 1 646 ? 16.109 -5.184 6.715 1 87.06 646 THR A CA 1
ATOM 5319 C C . THR A 1 646 ? 16.703 -3.799 6.961 1 87.06 646 THR A C 1
ATOM 5321 O O . THR A 1 646 ? 16.047 -2.932 7.547 1 87.06 646 THR A O 1
ATOM 5324 N N . ASN A 1 647 ? 18 -3.602 6.613 1 77.31 647 ASN A N 1
ATOM 5325 C CA . ASN A 1 647 ? 18.625 -2.289 6.73 1 77.31 647 ASN A CA 1
ATOM 5326 C C . ASN A 1 647 ? 18.219 -1.374 5.578 1 77.31 647 ASN A C 1
ATOM 5328 O O . ASN A 1 647 ? 18.578 -0.194 5.566 1 77.31 647 ASN A O 1
ATOM 5332 N N . LYS A 1 648 ? 17.453 -1.869 4.594 1 77.56 648 LYS A N 1
ATOM 5333 C CA . LYS A 1 648 ? 16.844 -1.139 3.484 1 77.56 648 LYS A CA 1
ATOM 5334 C C . LYS A 1 648 ? 17.906 -0.598 2.531 1 77.56 648 LYS A C 1
ATOM 5336 O O . LYS A 1 648 ? 17.594 0.19 1.635 1 77.56 648 LYS A O 1
ATOM 5341 N N . LYS A 1 649 ? 19.234 -0.873 2.771 1 76.94 649 LYS A N 1
ATOM 5342 C CA . LYS A 1 649 ? 20.312 -0.463 1.869 1 76.94 649 LYS A CA 1
ATOM 5343 C C . LYS A 1 649 ? 20.5 -1.477 0.744 1 76.94 649 LYS A C 1
ATOM 5345 O O . LYS A 1 649 ? 20.547 -1.106 -0.432 1 76.94 649 LYS A O 1
ATOM 5350 N N . ASN A 1 650 ? 20.656 -2.725 1.124 1 87.94 650 ASN A N 1
ATOM 5351 C CA . ASN A 1 650 ? 20.75 -3.836 0.183 1 87.94 650 ASN A CA 1
ATOM 5352 C C . ASN A 1 650 ? 19.719 -4.922 0.49 1 87.94 650 ASN A C 1
ATOM 5354 O O . ASN A 1 650 ? 20.078 -6.02 0.918 1 87.94 650 ASN A O 1
ATOM 5358 N N . VAL A 1 651 ? 18.594 -4.59 0.104 1 90.94 651 VAL A N 1
ATOM 5359 C CA . VAL A 1 651 ? 17.438 -5.41 0.479 1 90.94 651 VAL A CA 1
ATOM 5360 C C . VAL A 1 651 ? 17.562 -6.793 -0.161 1 90.94 651 VAL A C 1
ATOM 5362 O O . VAL A 1 651 ? 17.25 -7.805 0.473 1 90.94 651 VAL A O 1
ATOM 5365 N N . GLU A 1 652 ? 18.047 -6.941 -1.418 1 93.25 652 GLU A N 1
ATOM 5366 C CA . GLU A 1 652 ? 18.156 -8.211 -2.129 1 93.25 652 GLU A CA 1
ATOM 5367 C C . GLU A 1 652 ? 19.125 -9.156 -1.422 1 93.25 652 GLU A C 1
ATOM 5369 O O . GLU A 1 652 ? 18.859 -10.352 -1.292 1 93.25 652 GLU A O 1
ATOM 5374 N N . PHE A 1 653 ? 20.203 -8.555 -0.999 1 94.19 653 PHE A N 1
ATOM 5375 C CA . PHE A 1 653 ? 21.203 -9.375 -0.32 1 94.19 653 PHE A CA 1
ATOM 5376 C C . PHE A 1 653 ? 20.688 -9.844 1.033 1 94.19 653 PHE A C 1
ATOM 5378 O O . PHE A 1 653 ? 20.891 -11 1.414 1 94.19 653 PHE A O 1
ATOM 5385 N N . ASP A 1 654 ? 20.016 -8.961 1.741 1 93.88 654 ASP A N 1
ATOM 5386 C CA . ASP A 1 654 ? 19.453 -9.328 3.033 1 93.88 654 ASP A CA 1
ATOM 5387 C C . ASP A 1 654 ? 18.406 -10.43 2.875 1 93.88 654 ASP A C 1
ATOM 5389 O O . ASP A 1 654 ? 18.359 -11.359 3.682 1 93.88 654 ASP A O 1
ATOM 5393 N N . LEU A 1 655 ? 17.625 -10.352 1.863 1 95.62 655 LEU A N 1
ATOM 5394 C CA . LEU A 1 655 ? 16.562 -11.328 1.633 1 95.62 655 LEU A CA 1
ATOM 5395 C C . LEU A 1 655 ? 17.141 -12.688 1.282 1 95.62 655 LEU A C 1
ATOM 5397 O O . LEU A 1 655 ? 16.672 -13.719 1.789 1 95.62 655 LEU A O 1
ATOM 5401 N N . ILE A 1 656 ? 18.125 -12.695 0.382 1 96.44 656 ILE A N 1
ATOM 5402 C CA . ILE A 1 656 ? 18.703 -13.969 -0.037 1 96.44 656 ILE A CA 1
ATOM 5403 C C . ILE A 1 656 ? 19.453 -14.609 1.13 1 96.44 656 ILE A C 1
ATOM 5405 O O . ILE A 1 656 ? 19.453 -15.828 1.278 1 96.44 656 ILE A O 1
ATOM 5409 N N . LYS A 1 657 ? 20.109 -13.781 1.937 1 94.69 657 LYS A N 1
ATOM 5410 C CA . LYS A 1 657 ? 20.797 -14.297 3.123 1 94.69 657 LYS A CA 1
ATOM 5411 C C . LYS A 1 657 ? 19.797 -14.914 4.105 1 94.69 657 LYS A C 1
ATOM 5413 O O . LYS A 1 657 ? 20.062 -15.977 4.672 1 94.69 657 LYS A O 1
ATOM 5418 N N . ARG A 1 658 ? 18.781 -14.258 4.277 1 94 658 ARG A N 1
ATOM 5419 C CA . ARG A 1 658 ? 17.766 -14.766 5.184 1 94 658 ARG A CA 1
ATOM 5420 C C . ARG A 1 658 ? 17.141 -16.047 4.645 1 94 658 ARG A C 1
ATOM 5422 O O . ARG A 1 658 ? 16.922 -17.016 5.391 1 94 658 ARG A O 1
ATOM 5429 N N . ASP A 1 659 ? 16.797 -16.047 3.389 1 95.25 659 ASP A N 1
ATOM 5430 C CA . ASP A 1 659 ? 16.25 -17.25 2.783 1 95.25 659 ASP A CA 1
ATOM 5431 C C . ASP A 1 659 ? 17.203 -18.438 2.941 1 95.25 659 ASP A C 1
ATOM 5433 O O . ASP A 1 659 ? 16.781 -19.547 3.24 1 95.25 659 ASP A O 1
ATOM 5437 N N . ASN A 1 660 ? 18.453 -18.156 2.709 1 95.69 660 ASN A N 1
ATOM 5438 C CA . ASN A 1 660 ? 19.5 -19.172 2.883 1 95.69 660 ASN A CA 1
ATOM 5439 C C . ASN A 1 660 ? 19.469 -19.766 4.293 1 95.69 660 ASN A C 1
ATOM 5441 O O . ASN A 1 660 ? 19.547 -20.969 4.465 1 95.69 660 ASN A O 1
ATOM 5445 N N . THR A 1 661 ? 19.359 -18.859 5.223 1 93.69 661 THR A N 1
ATOM 5446 C CA . THR A 1 661 ? 19.328 -19.266 6.621 1 93.69 661 THR A CA 1
ATOM 5447 C C . THR A 1 661 ? 18.078 -20.109 6.902 1 93.69 661 THR A C 1
ATOM 5449 O O . THR A 1 661 ? 18.172 -21.172 7.523 1 93.69 661 THR A O 1
ATOM 5452 N N . LEU A 1 662 ? 16.953 -19.734 6.449 1 93.62 662 LEU A N 1
ATOM 5453 C CA . LEU A 1 662 ? 15.688 -20.422 6.711 1 93.62 662 LEU A CA 1
ATOM 5454 C C . LEU A 1 662 ? 15.672 -21.797 6.051 1 93.62 662 LEU A C 1
ATOM 5456 O O . LEU A 1 662 ? 15.273 -22.781 6.668 1 93.62 662 LEU A O 1
ATOM 5460 N N . GLN A 1 663 ? 16.125 -21.844 4.82 1 93.31 663 GLN A N 1
ATOM 5461 C CA . GLN A 1 663 ? 16.141 -23.109 4.105 1 93.31 663 GLN A CA 1
ATOM 5462 C C . GLN A 1 663 ? 17.141 -24.078 4.734 1 93.31 663 GLN A C 1
ATOM 5464 O O . GLN A 1 663 ? 16.906 -25.297 4.734 1 93.31 663 GLN A O 1
ATOM 5469 N N . THR A 1 664 ? 18.25 -23.562 5.227 1 92.69 664 THR A N 1
ATOM 5470 C CA . THR A 1 664 ? 19.219 -24.406 5.91 1 92.69 664 THR A CA 1
ATOM 5471 C C . THR A 1 664 ? 18.641 -24.938 7.215 1 92.69 664 THR A C 1
ATOM 5473 O O . THR A 1 664 ? 18.812 -26.109 7.539 1 92.69 664 THR A O 1
ATOM 5476 N N . LEU A 1 665 ? 18 -24.031 7.922 1 90.38 665 LEU A N 1
ATOM 5477 C CA . LEU A 1 665 ? 17.344 -24.484 9.148 1 90.38 665 LEU A CA 1
ATOM 5478 C C . LEU A 1 665 ? 16.297 -25.562 8.852 1 90.38 665 LEU A C 1
ATOM 5480 O O . LEU A 1 665 ? 16.203 -26.547 9.578 1 90.38 665 LEU A O 1
ATOM 5484 N N . ARG A 1 666 ? 15.547 -25.391 7.816 1 90.94 666 ARG A N 1
ATOM 5485 C CA . ARG A 1 666 ? 14.57 -26.391 7.41 1 90.94 666 ARG A CA 1
ATOM 5486 C C . ARG A 1 666 ? 15.25 -27.734 7.141 1 90.94 666 ARG A C 1
ATOM 5488 O O . ARG A 1 666 ? 14.766 -28.781 7.574 1 90.94 666 ARG A O 1
ATOM 5495 N N . TYR A 1 667 ? 16.359 -27.703 6.406 1 90.69 667 TYR A N 1
ATOM 5496 C CA . TYR A 1 667 ? 17.109 -28.906 6.07 1 90.69 667 TYR A CA 1
ATOM 5497 C C . TYR A 1 667 ? 17.516 -29.656 7.328 1 90.69 667 TYR A C 1
ATOM 5499 O O . TYR A 1 667 ? 17.359 -30.875 7.41 1 90.69 667 TYR A O 1
ATOM 5507 N N . LEU A 1 668 ? 17.984 -28.891 8.289 1 87.38 668 LEU A N 1
ATOM 5508 C CA . LEU A 1 668 ? 18.453 -29.484 9.531 1 87.38 668 LEU A CA 1
ATOM 5509 C C . LEU A 1 668 ? 17.266 -30 10.367 1 87.38 668 LEU A C 1
ATOM 5511 O O . LEU A 1 668 ? 17.359 -31.062 10.984 1 87.38 668 LEU A O 1
ATOM 5515 N N . LEU A 1 669 ? 16.219 -29.25 10.367 1 85.56 669 LEU A N 1
ATOM 5516 C CA . LEU A 1 669 ? 15.023 -29.641 11.109 1 85.56 669 LEU A CA 1
ATOM 5517 C C . LEU A 1 669 ? 14.391 -30.891 10.508 1 85.56 669 LEU A C 1
ATOM 5519 O O . LEU A 1 669 ? 13.773 -31.688 11.219 1 85.56 669 LEU A O 1
ATOM 5523 N N . ASP A 1 670 ? 14.547 -31.094 9.188 1 85.69 670 ASP A N 1
ATOM 5524 C CA . ASP A 1 670 ? 14.023 -32.25 8.492 1 85.69 670 ASP A CA 1
ATOM 5525 C C . ASP A 1 670 ? 14.922 -33.469 8.703 1 85.69 670 ASP A C 1
ATOM 5527 O O . ASP A 1 670 ? 14.641 -34.562 8.195 1 85.69 670 ASP A O 1
ATOM 5531 N N . GLY A 1 671 ? 16.016 -33.312 9.391 1 82.19 671 GLY A N 1
ATOM 5532 C CA . GLY A 1 671 ? 16.906 -34.406 9.688 1 82.19 671 GLY A CA 1
ATOM 5533 C C . GLY A 1 671 ? 18.094 -34.5 8.75 1 82.19 671 GLY A C 1
ATOM 5534 O O . GLY A 1 671 ? 18.828 -35.5 8.742 1 82.19 671 GLY A O 1
ATOM 5535 N N . GLY A 1 672 ? 18.25 -33.438 7.941 1 84.5 672 GLY A N 1
ATOM 5536 C CA . GLY A 1 672 ? 19.391 -33.406 7.047 1 84.5 672 GLY A CA 1
ATOM 5537 C C . GLY A 1 672 ? 20.719 -33.375 7.781 1 84.5 672 GLY A C 1
ATOM 5538 O O . GLY A 1 672 ? 20.812 -32.781 8.867 1 84.5 672 GLY A O 1
ATOM 5539 N N . GLN A 1 673 ? 21.703 -34.094 7.18 1 76.19 673 GLN A N 1
ATOM 5540 C CA . GLN A 1 673 ? 23.031 -34.094 7.781 1 76.19 673 GLN A CA 1
ATOM 5541 C C . GLN A 1 673 ? 24.078 -33.562 6.824 1 76.19 673 GLN A C 1
ATOM 5543 O O . GLN A 1 673 ? 23.953 -33.719 5.605 1 76.19 673 GLN A O 1
ATOM 5548 N N . ASP A 1 674 ? 24.703 -32.688 7.199 1 67.38 674 ASP A N 1
ATOM 5549 C CA . ASP A 1 674 ? 25.812 -32.156 6.418 1 67.38 674 ASP A CA 1
ATOM 5550 C C . ASP A 1 674 ? 27.156 -32.531 7.055 1 67.38 674 ASP A C 1
ATOM 5552 O O . ASP A 1 674 ? 27.422 -32.156 8.203 1 67.38 674 ASP A O 1
ATOM 5556 N N . ILE A 1 675 ? 27.906 -33.375 6.312 1 57.44 675 ILE A N 1
ATOM 5557 C CA . ILE A 1 675 ? 29.156 -33.938 6.816 1 57.44 675 ILE A CA 1
ATOM 5558 C C . ILE A 1 675 ? 30.062 -32.844 7.34 1 57.44 675 ILE A C 1
ATOM 5560 O O . ILE A 1 675 ? 30.906 -33.062 8.195 1 57.44 675 ILE A O 1
ATOM 5564 N N . ARG A 1 676 ? 30.031 -31.781 6.652 1 56.25 676 ARG A N 1
ATOM 5565 C CA . ARG A 1 676 ? 30.891 -30.672 7.043 1 56.25 676 ARG A CA 1
ATOM 5566 C C . ARG A 1 676 ? 30.594 -30.203 8.461 1 56.25 676 ARG A C 1
ATOM 5568 O O . ARG A 1 676 ? 31.422 -29.562 9.109 1 56.25 676 ARG A O 1
ATOM 5575 N N . PHE A 1 677 ? 29.266 -30.578 8.875 1 56.22 677 PHE A N 1
ATOM 5576 C CA . PHE A 1 677 ? 28.812 -30 10.125 1 56.22 677 PHE A CA 1
ATOM 5577 C C . PHE A 1 677 ? 28.422 -31.078 11.125 1 56.22 677 PHE A C 1
ATOM 5579 O O . PHE A 1 677 ? 27.781 -30.797 12.148 1 56.22 677 PHE A O 1
ATOM 5586 N N . GLU A 1 678 ? 28.469 -32.312 10.711 1 49.84 678 GLU A N 1
ATOM 5587 C CA . GLU A 1 678 ? 28.141 -33.438 11.578 1 49.84 678 GLU A CA 1
ATOM 5588 C C . GLU A 1 678 ? 28.578 -33.156 13.016 1 49.84 678 GLU A C 1
ATOM 5590 O O . GLU A 1 678 ? 27.844 -33.469 13.953 1 49.84 678 GLU A O 1
ATOM 5595 N N . HIS A 1 679 ? 29.766 -32.844 13.133 1 46 679 HIS A N 1
ATOM 5596 C CA . HIS A 1 679 ? 30.359 -32.781 14.461 1 46 679 HIS A CA 1
ATOM 5597 C C . HIS A 1 679 ? 30.047 -31.438 15.117 1 46 679 HIS A C 1
ATOM 5599 O O . HIS A 1 679 ? 30.5 -31.156 16.234 1 46 679 HIS A O 1
ATOM 5605 N N . MET A 1 680 ? 29.141 -30.656 14.359 1 54.41 680 MET A N 1
ATOM 5606 C CA . MET A 1 680 ? 29.141 -29.297 14.891 1 54.41 680 MET A CA 1
ATOM 5607 C C . MET A 1 680 ? 27.984 -29.094 15.859 1 54.41 680 MET A C 1
ATOM 5609 O O . MET A 1 680 ? 26.906 -29.688 15.695 1 54.41 680 MET A O 1
ATOM 5613 N N . ILE A 1 681 ? 28.188 -28.5 16.906 1 59.84 681 ILE A N 1
ATOM 5614 C CA . ILE A 1 681 ? 27.422 -28.047 18.062 1 59.84 681 ILE A CA 1
ATOM 5615 C C . ILE A 1 681 ? 26.062 -27.5 17.625 1 59.84 681 ILE A C 1
ATOM 5617 O O . ILE A 1 681 ? 25.047 -27.734 18.266 1 59.84 681 ILE A O 1
ATOM 5621 N N . ILE A 1 682 ? 26 -27.297 16.281 1 70.44 682 ILE A N 1
ATOM 5622 C CA . ILE A 1 682 ? 24.781 -26.625 15.844 1 70.44 682 ILE A CA 1
ATOM 5623 C C . ILE A 1 682 ? 23.734 -27.672 15.453 1 70.44 682 ILE A C 1
ATOM 5625 O O . ILE A 1 682 ? 22.562 -27.562 15.828 1 70.44 682 ILE A O 1
ATOM 5629 N N . GLY A 1 683 ? 24.188 -28.766 14.68 1 71.06 683 GLY A N 1
ATOM 5630 C CA . GLY A 1 683 ? 23.25 -29.828 14.312 1 71.06 683 GLY A CA 1
ATOM 5631 C C . GLY A 1 683 ? 22.641 -30.531 15.508 1 71.06 683 GLY A C 1
ATOM 5632 O O . GLY A 1 683 ? 21.438 -30.75 15.555 1 71.06 683 GLY A O 1
ATOM 5633 N N . GLN A 1 684 ? 23.5 -30.703 16.438 1 75.25 684 GLN A N 1
ATOM 5634 C CA . GLN A 1 684 ? 23.047 -31.328 17.672 1 75.25 684 GLN A CA 1
ATOM 5635 C C . GLN A 1 684 ? 22.125 -30.406 18.453 1 75.25 684 GLN A C 1
ATOM 5637 O O . GLN A 1 684 ? 21.141 -30.844 19.047 1 75.25 684 GLN A O 1
ATOM 5642 N N . GLY A 1 685 ? 22.5 -29.188 18.406 1 78.56 685 GLY A N 1
ATOM 5643 C CA . GLY A 1 685 ? 21.672 -28.219 19.078 1 78.56 685 GLY A CA 1
ATOM 5644 C C . GLY A 1 685 ? 20.25 -28.141 18.516 1 78.56 685 GLY A C 1
ATOM 5645 O O . GLY A 1 685 ? 19.281 -28.078 19.281 1 78.56 685 GLY A O 1
ATOM 5646 N N . ILE A 1 686 ? 20.141 -28.234 17.219 1 83.62 686 ILE A N 1
ATOM 5647 C CA . ILE A 1 686 ? 18.844 -28.156 16.562 1 83.62 686 ILE A CA 1
ATOM 5648 C C . ILE A 1 686 ? 18.047 -29.422 16.844 1 83.62 686 ILE A C 1
ATOM 5650 O O . ILE A 1 686 ? 16.844 -29.359 17.109 1 83.62 686 ILE A O 1
ATOM 5654 N N . GLN A 1 687 ? 18.75 -30.516 16.828 1 79.31 687 GLN A N 1
ATOM 5655 C CA . GLN A 1 687 ? 18.062 -31.781 17.125 1 79.31 687 GLN A CA 1
ATOM 5656 C C . GLN A 1 687 ? 17.594 -31.828 18.578 1 79.31 687 GLN A C 1
ATOM 5658 O O . GLN A 1 687 ? 16.531 -32.375 18.859 1 79.31 687 GLN A O 1
ATOM 5663 N N . ASN A 1 688 ? 18.375 -31.203 19.406 1 82 688 ASN A N 1
ATOM 5664 C CA . ASN A 1 688 ? 17.969 -31.125 20.812 1 82 688 ASN A CA 1
ATOM 5665 C C . ASN A 1 688 ? 16.688 -30.297 20.969 1 82 688 ASN A C 1
ATOM 5667 O O . ASN A 1 688 ? 15.836 -30.625 21.797 1 82 688 ASN A O 1
ATOM 5671 N N . ILE A 1 689 ? 16.609 -29.297 20.203 1 86 689 ILE A N 1
ATOM 5672 C CA . ILE A 1 689 ? 15.438 -28.422 20.266 1 86 689 ILE A CA 1
ATOM 5673 C C . ILE A 1 689 ? 14.211 -29.172 19.75 1 86 689 ILE A C 1
ATOM 5675 O O . ILE A 1 689 ? 13.125 -29.062 20.312 1 86 689 ILE A O 1
ATOM 5679 N N . VAL A 1 690 ? 14.414 -29.938 18.734 1 80.38 690 VAL A N 1
ATOM 5680 C CA . VAL A 1 690 ? 13.32 -30.703 18.125 1 80.38 690 VAL A CA 1
ATOM 5681 C C . VAL A 1 690 ? 12.812 -31.75 19.109 1 80.38 690 VAL A C 1
ATOM 5683 O O . VAL A 1 690 ? 11.609 -32 19.203 1 80.38 690 VAL A O 1
ATOM 5686 N N . ASN A 1 691 ? 13.719 -32.25 19.891 1 80.44 691 ASN A N 1
ATOM 5687 C CA . ASN A 1 691 ? 13.375 -33.344 20.766 1 80.44 691 ASN A CA 1
ATOM 5688 C C . ASN A 1 691 ? 12.93 -32.844 22.141 1 80.44 691 ASN A C 1
ATOM 5690 O O . ASN A 1 691 ? 12.328 -33.594 22.922 1 80.44 691 ASN A O 1
ATOM 5694 N N . ASP A 1 692 ? 13.258 -31.641 22.406 1 85.56 692 ASP A N 1
ATOM 5695 C CA . ASP A 1 692 ? 12.914 -31.062 23.719 1 85.56 692 ASP A CA 1
ATOM 5696 C C . ASP A 1 692 ? 11.469 -30.562 23.734 1 85.56 692 ASP A C 1
ATOM 5698 O O . ASP A 1 692 ? 11.133 -29.609 23.031 1 85.56 692 ASP A O 1
ATOM 5702 N N . VAL A 1 693 ? 10.672 -31.031 24.516 1 77.19 693 VAL A N 1
ATOM 5703 C CA . VAL A 1 693 ? 9.242 -30.734 24.594 1 77.19 693 VAL A CA 1
ATOM 5704 C C . VAL A 1 693 ? 9.031 -29.297 25.031 1 77.19 693 VAL A C 1
ATOM 5706 O O . VAL A 1 693 ? 8.102 -28.625 24.578 1 77.19 693 VAL A O 1
ATOM 5709 N N . ALA A 1 694 ? 9.883 -28.844 25.906 1 82.75 694 ALA A N 1
ATOM 5710 C CA . ALA A 1 694 ? 9.734 -27.5 26.453 1 82.75 694 ALA A CA 1
ATOM 5711 C C . ALA A 1 694 ? 10.062 -26.453 25.391 1 82.75 694 ALA A C 1
ATOM 5713 O O . ALA A 1 694 ? 9.562 -25.312 25.453 1 82.75 694 ALA A O 1
ATOM 5714 N N . LEU A 1 695 ? 10.852 -26.812 24.391 1 87.94 695 LEU A N 1
ATOM 5715 C CA . LEU A 1 695 ? 11.297 -25.844 23.391 1 87.94 695 LEU A CA 1
ATOM 5716 C C . LEU A 1 695 ? 10.523 -26 22.094 1 87.94 695 LEU A C 1
ATOM 5718 O O . LEU A 1 695 ? 10.703 -25.219 21.156 1 87.94 695 LEU A O 1
ATOM 5722 N N . ARG A 1 696 ? 9.617 -26.828 22.031 1 76.12 696 ARG A N 1
ATOM 5723 C CA . ARG A 1 696 ? 8.852 -27.141 20.828 1 76.12 696 ARG A CA 1
ATOM 5724 C C . ARG A 1 696 ? 8.055 -25.922 20.375 1 76.12 696 ARG A C 1
ATOM 5726 O O . ARG A 1 696 ? 7.922 -25.688 19.172 1 76.12 696 ARG A O 1
ATOM 5733 N N . PRO A 1 697 ? 7.531 -25.109 21.266 1 76 697 PRO A N 1
ATOM 5734 C CA . PRO A 1 697 ? 6.762 -23.938 20.844 1 76 697 PRO A CA 1
ATOM 5735 C C . PRO A 1 697 ? 7.57 -22.984 19.969 1 76 697 PRO A C 1
ATOM 5737 O O . PRO A 1 697 ? 6.996 -22.219 19.188 1 76 697 PRO A O 1
ATOM 5740 N N . LEU A 1 698 ? 8.852 -23.094 19.969 1 86.56 698 LEU A N 1
ATOM 5741 C CA . LEU A 1 698 ? 9.719 -22.25 19.156 1 86.56 698 LEU A CA 1
ATOM 5742 C C . LEU A 1 698 ? 9.57 -22.562 17.672 1 86.56 698 LEU A C 1
ATOM 5744 O O . LEU A 1 698 ? 9.852 -21.719 16.828 1 86.56 698 LEU A O 1
ATOM 5748 N N . LEU A 1 699 ? 9.078 -23.766 17.438 1 85.19 699 LEU A N 1
ATOM 5749 C CA . LEU A 1 699 ? 9.047 -24.219 16.062 1 85.19 699 LEU A CA 1
ATOM 5750 C C . LEU A 1 699 ? 7.621 -24.188 15.508 1 85.19 699 LEU A C 1
ATOM 5752 O O . LEU A 1 699 ? 7.406 -24.438 14.32 1 85.19 699 LEU A O 1
ATOM 5756 N N . ASP A 1 700 ? 6.707 -23.656 16.297 1 76.31 700 ASP A N 1
ATOM 5757 C CA . ASP A 1 700 ? 5.309 -23.641 15.875 1 76.31 700 ASP A CA 1
ATOM 5758 C C . ASP A 1 700 ? 5.012 -22.422 15 1 76.31 700 ASP A C 1
ATOM 5760 O O . ASP A 1 700 ? 5.676 -21.391 15.125 1 76.31 700 ASP A O 1
ATOM 5764 N N . ASN A 1 701 ? 4.055 -22.578 14.008 1 76.12 701 ASN A N 1
ATOM 5765 C CA . ASN A 1 701 ? 3.541 -21.5 13.172 1 76.12 701 ASN A CA 1
ATOM 5766 C C . ASN A 1 701 ? 4.656 -20.828 12.383 1 76.12 701 ASN A C 1
ATOM 5768 O O . ASN A 1 701 ? 4.777 -19.594 12.383 1 76.12 701 ASN A O 1
ATOM 5772 N N . TRP A 1 702 ? 5.516 -21.688 11.969 1 85.06 702 TRP A N 1
ATOM 5773 C CA . TRP A 1 702 ? 6.621 -21.234 11.133 1 85.06 702 TRP A CA 1
ATOM 5774 C C . TRP A 1 702 ? 6.523 -21.828 9.727 1 85.06 702 TRP A C 1
ATOM 5776 O O . TRP A 1 702 ? 6.316 -23.047 9.57 1 85.06 702 TRP A O 1
ATOM 5786 N N . TYR A 1 703 ? 6.602 -21.047 8.734 1 81.56 703 TYR A N 1
ATOM 5787 C CA . TYR A 1 703 ? 6.309 -21.547 7.391 1 81.56 703 TYR A CA 1
ATOM 5788 C C . TYR A 1 703 ? 7.277 -22.656 6.996 1 81.56 703 TYR A C 1
ATOM 5790 O O . TYR A 1 703 ? 6.941 -23.531 6.188 1 81.56 703 TYR A O 1
ATOM 5798 N N . ILE A 1 704 ? 8.508 -22.641 7.59 1 87 704 ILE A N 1
ATOM 5799 C CA . ILE A 1 704 ? 9.484 -23.641 7.172 1 87 704 ILE A CA 1
ATOM 5800 C C . ILE A 1 704 ? 9.156 -24.984 7.809 1 87 704 ILE A C 1
ATOM 5802 O O . ILE A 1 704 ? 9.688 -26.031 7.398 1 87 704 ILE A O 1
ATOM 5806 N N . THR A 1 705 ? 8.352 -24.922 8.945 1 79.19 705 THR A N 1
ATOM 5807 C CA . THR A 1 705 ? 7.965 -26.156 9.602 1 79.19 705 THR A CA 1
ATOM 5808 C C . THR A 1 705 ? 6.531 -26.531 9.25 1 79.19 705 THR A C 1
ATOM 5810 O O . THR A 1 705 ? 6.086 -27.656 9.539 1 79.19 705 THR A O 1
ATOM 5813 N N . SER A 1 706 ? 5.762 -25.422 8.898 1 62.97 706 SER A N 1
ATOM 5814 C CA . SER A 1 706 ? 4.328 -25.594 8.711 1 62.97 706 SER A CA 1
ATOM 5815 C C . SER A 1 706 ? 4.039 -26.609 7.605 1 62.97 706 SER A C 1
ATOM 5817 O O . SER A 1 706 ? 4.723 -26.625 6.578 1 62.97 706 SER A O 1
ATOM 5819 N N . SER A 1 707 ? 3.559 -27.672 8.086 1 50.59 707 SER A N 1
ATOM 5820 C CA . SER A 1 707 ? 2.988 -28.5 7.027 1 50.59 707 SER A CA 1
ATOM 5821 C C . SER A 1 707 ? 2.096 -27.672 6.105 1 50.59 707 SER A C 1
ATOM 5823 O O . SER A 1 707 ? 2.229 -27.75 4.883 1 50.59 707 SER A O 1
ATOM 5825 N N . LEU A 1 708 ? 0.683 -27.469 6.383 1 42.5 708 LEU A N 1
ATOM 5826 C CA . LEU A 1 708 ? -0.293 -26.703 5.617 1 42.5 708 LEU A CA 1
ATOM 5827 C C . LEU A 1 708 ? -0.301 -25.25 6.055 1 42.5 708 LEU A C 1
ATOM 5829 O O . LEU A 1 708 ? 0.18 -24.922 7.141 1 42.5 708 LEU A O 1
ATOM 5833 N N . LEU A 1 709 ? -0.718 -24.328 5.258 1 39.69 709 LEU A N 1
ATOM 5834 C CA . LEU A 1 709 ? -1.111 -22.953 5.543 1 39.69 709 LEU A CA 1
ATOM 5835 C C . LEU A 1 709 ? -1.828 -22.859 6.887 1 39.69 709 LEU A C 1
ATOM 5837 O O . LEU A 1 709 ? -3.02 -23.172 6.98 1 39.69 709 LEU A O 1
ATOM 5841 N N . SER A 1 710 ? -1.388 -23.438 7.895 1 36.34 710 SER A N 1
ATOM 5842 C CA . SER A 1 710 ? -2.18 -23.438 9.125 1 36.34 710 SER A CA 1
ATOM 5843 C C . SER A 1 710 ? -2.59 -22.016 9.516 1 36.34 710 SER A C 1
ATOM 5845 O O . SER A 1 710 ? -1.77 -21.094 9.492 1 36.34 710 SER A O 1
ATOM 5847 N N . LYS A 1 711 ? -3.793 -21.688 9.344 1 39.69 711 LYS A N 1
ATOM 5848 C CA . LYS A 1 711 ? -4.375 -20.453 9.883 1 39.69 711 LYS A CA 1
ATOM 5849 C C . LYS A 1 711 ? -3.928 -20.219 11.32 1 39.69 711 LYS A C 1
ATOM 5851 O O . LYS A 1 711 ? -4.098 -21.078 12.18 1 39.69 711 LYS A O 1
ATOM 5856 N N . THR A 1 712 ? -2.906 -19.594 11.578 1 37.62 712 THR A N 1
ATOM 5857 C CA . THR A 1 712 ? -2.508 -19.172 12.914 1 37.62 712 THR A CA 1
ATOM 5858 C C . THR A 1 712 ? -3.674 -18.516 13.641 1 37.62 712 THR A C 1
ATOM 5860 O O . THR A 1 712 ? -4.129 -17.438 13.242 1 37.62 712 THR A O 1
ATOM 5863 N N . TYR A 1 713 ? -4.648 -19.312 14.109 1 36.78 713 TYR A N 1
ATOM 5864 C CA . TYR A 1 713 ? -5.637 -18.656 14.953 1 36.78 713 TYR A CA 1
ATOM 5865 C C . TYR A 1 713 ? -4.977 -18.031 16.172 1 36.78 713 TYR A C 1
ATOM 5867 O O . TYR A 1 713 ? -4.012 -18.578 16.719 1 36.78 713 TYR A O 1
ATOM 5875 N N . ASP A 1 714 ? -4.977 -16.891 16.312 1 37.91 714 ASP A N 1
ATOM 5876 C CA . ASP A 1 714 ? -4.602 -16.203 17.547 1 37.91 714 ASP A CA 1
ATOM 5877 C C . ASP A 1 714 ? -5.121 -16.938 18.781 1 37.91 714 ASP A C 1
ATOM 5879 O O . ASP A 1 714 ? -6.277 -17.375 18.812 1 37.91 714 ASP A O 1
ATOM 5883 N N . ASP A 1 715 ? -4.254 -17.625 19.641 1 38 715 ASP A N 1
ATOM 5884 C CA . ASP A 1 715 ? -4.281 -18.469 20.828 1 38 715 ASP A CA 1
ATOM 5885 C C . ASP A 1 715 ? -5.242 -17.922 21.875 1 38 715 ASP A C 1
ATOM 5887 O O . ASP A 1 715 ? -5.227 -18.344 23.031 1 38 715 ASP A O 1
ATOM 5891 N N . ASP A 1 716 ? -5.938 -16.938 21.703 1 39.53 716 ASP A N 1
ATOM 5892 C CA . ASP A 1 716 ? -6.359 -16.531 23.047 1 39.53 716 ASP A CA 1
ATOM 5893 C C . ASP A 1 716 ? -7.012 -17.688 23.781 1 39.53 716 ASP A C 1
ATOM 5895 O O . ASP A 1 716 ? -6.887 -17.797 25.016 1 39.53 716 ASP A O 1
ATOM 5899 N N . ASP A 1 717 ? -8.109 -18.453 23.266 1 44.28 717 ASP A N 1
ATOM 5900 C CA . ASP A 1 717 ? -8.945 -19.25 24.156 1 44.28 717 ASP A CA 1
ATOM 5901 C C . ASP A 1 717 ? -8.656 -20.734 23.984 1 44.28 717 ASP A C 1
ATOM 5903 O O . ASP A 1 717 ? -9.586 -21.547 23.891 1 44.28 717 ASP A O 1
ATOM 5907 N N . VAL A 1 718 ? -7.527 -21.188 23.703 1 45.78 718 VAL A N 1
ATOM 5908 C CA . VAL A 1 718 ? -7.285 -22.625 23.609 1 45.78 718 VAL A CA 1
ATOM 5909 C C . VAL A 1 718 ? -7.273 -23.234 25.016 1 45.78 718 VAL A C 1
ATOM 5911 O O . VAL A 1 718 ? -6.562 -22.75 25.891 1 45.78 718 VAL A O 1
ATOM 5914 N N . GLU A 1 719 ? -8.258 -23.859 25.453 1 46.47 719 GLU A N 1
ATOM 5915 C CA . GLU A 1 719 ? -8.172 -24.703 26.641 1 46.47 719 GLU A CA 1
ATOM 5916 C C . GLU A 1 719 ? -7.48 -26.031 26.328 1 46.47 719 GLU A C 1
ATOM 5918 O O . GLU A 1 719 ? -7.988 -26.828 25.531 1 46.47 719 GLU A O 1
ATOM 5923 N N . ASN A 1 720 ? -6.191 -26.172 26.359 1 45.69 720 ASN A N 1
ATOM 5924 C CA . ASN A 1 720 ? -5.395 -27.391 26.219 1 45.69 720 ASN A CA 1
ATOM 5925 C C . ASN A 1 720 ? -5.859 -28.469 27.188 1 45.69 720 ASN A C 1
ATOM 5927 O O . ASN A 1 720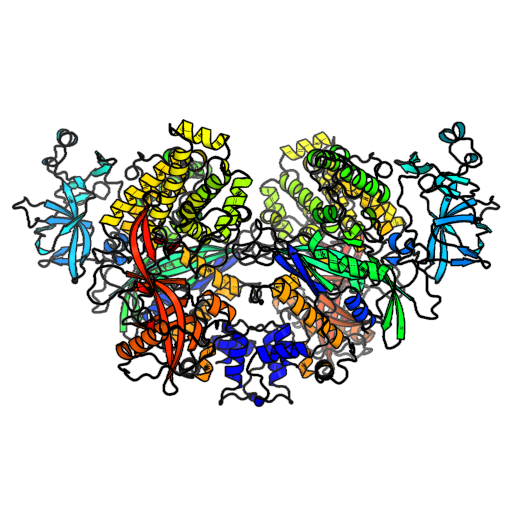 ? -5.375 -28.547 28.328 1 45.69 720 ASN A O 1
ATOM 5931 N N . THR A 1 721 ? -7.062 -28.938 27.078 1 54.88 721 THR A N 1
ATOM 5932 C CA . THR A 1 721 ? -7.465 -30.031 27.953 1 54.88 721 THR A CA 1
ATOM 5933 C C . THR A 1 721 ? -7.145 -31.391 27.312 1 54.88 721 THR A C 1
ATOM 5935 O O . THR A 1 721 ? -7.105 -31.5 26.094 1 54.88 721 THR A O 1
ATOM 5938 N N . ASN A 1 722 ? -6.547 -32.344 27.984 1 66.44 722 ASN A N 1
ATOM 5939 C CA . ASN A 1 722 ? -6.273 -33.75 27.625 1 66.44 722 ASN A CA 1
ATOM 5940 C C . ASN A 1 722 ? -7.527 -34.438 27.109 1 66.44 722 ASN A C 1
ATOM 5942 O O . ASN A 1 722 ? -8.289 -35 27.891 1 66.44 722 ASN A O 1
ATOM 5946 N N . ILE A 1 723 ? -7.984 -34.312 25.875 1 81.25 723 ILE A N 1
ATOM 5947 C CA . ILE A 1 723 ? -9.133 -34.969 25.25 1 81.25 723 ILE A CA 1
ATOM 5948 C C . ILE A 1 723 ? -8.719 -36.312 24.656 1 81.25 723 ILE A C 1
ATOM 5950 O O . ILE A 1 723 ? -7.691 -36.406 23.984 1 81.25 723 ILE A O 1
ATOM 5954 N N . VAL A 1 724 ? -9.43 -37.344 25.047 1 77 724 VAL A N 1
ATOM 5955 C CA . VAL A 1 724 ? -9.141 -38.688 24.594 1 77 724 VAL A CA 1
ATOM 5956 C C . VAL A 1 724 ? -10.062 -39.062 23.438 1 77 724 VAL A C 1
ATOM 5958 O O . VAL A 1 724 ? -11.188 -38.562 23.344 1 77 724 VAL A O 1
ATOM 5961 N N . THR A 1 725 ? -9.57 -39.844 22.484 1 76.81 725 THR A N 1
ATOM 5962 C CA . THR A 1 725 ? -10.352 -40.312 21.359 1 76.81 725 THR A CA 1
ATOM 5963 C C . THR A 1 725 ? -10.227 -41.844 21.234 1 76.81 725 THR A C 1
ATOM 5965 O O . THR A 1 725 ? -9.305 -42.438 21.797 1 76.81 725 THR A O 1
ATOM 5968 N N . CYS A 1 726 ? -11.203 -42.406 20.594 1 77.12 726 CYS A N 1
ATOM 5969 C CA . CYS A 1 726 ? -11.195 -43.875 20.391 1 77.12 726 CYS A CA 1
ATOM 5970 C C . CYS A 1 726 ? -10.32 -44.219 19.188 1 77.12 726 CYS A C 1
ATOM 5972 O O . CYS A 1 726 ? -10.023 -45.406 18.984 1 77.12 726 CYS A O 1
ATOM 5974 N N . ILE A 1 727 ? -9.93 -43.312 18.406 1 77.94 727 ILE A N 1
ATOM 5975 C CA . ILE A 1 727 ? -9.086 -43.562 17.234 1 77.94 727 ILE A CA 1
ATOM 5976 C C . ILE A 1 727 ? -7.641 -43.188 17.562 1 77.94 727 ILE A C 1
ATOM 5978 O O . ILE A 1 727 ? -7.312 -42.031 17.75 1 77.94 727 ILE A O 1
ATOM 5982 N N . PRO A 1 728 ? -6.836 -44.094 17.562 1 76.19 728 PRO A N 1
ATOM 5983 C CA . PRO A 1 728 ? -5.457 -43.875 17.984 1 76.19 728 PRO A CA 1
ATOM 5984 C C . PRO A 1 728 ? -4.695 -42.938 17.047 1 76.19 728 PRO A C 1
ATOM 5986 O O . PRO A 1 728 ? -3.732 -42.281 17.469 1 76.19 728 PRO A O 1
ATOM 5989 N N . GLU A 1 729 ? -5.16 -42.906 15.828 1 78.19 729 GLU A N 1
ATOM 5990 C CA . GLU A 1 729 ? -4.445 -42.094 14.852 1 78.19 729 GLU A CA 1
ATOM 5991 C C . GLU A 1 729 ? -4.688 -40.594 15.086 1 78.19 729 GLU A C 1
ATOM 5993 O O . GLU A 1 729 ? -3.979 -39.75 14.539 1 78.19 729 GLU A O 1
ATOM 5998 N N . ILE A 1 730 ? -5.656 -40.344 15.898 1 81.38 730 ILE A N 1
ATOM 5999 C CA . ILE A 1 730 ? -6 -38.938 16.141 1 81.38 730 ILE A CA 1
ATOM 6000 C C . ILE A 1 730 ? -5.285 -38.438 17.391 1 81.38 730 ILE A C 1
ATOM 6002 O O . ILE A 1 730 ? -5.363 -39.062 18.453 1 81.38 730 ILE A O 1
ATOM 6006 N N . MET A 1 731 ? -4.488 -37.375 17.156 1 74.56 731 MET A N 1
ATOM 6007 C CA . MET A 1 731 ? -3.732 -36.781 18.281 1 74.56 731 MET A CA 1
ATOM 6008 C C . MET A 1 731 ? -3.939 -35.281 18.359 1 74.56 731 MET A C 1
ATOM 6010 O O . MET A 1 731 ? -4.492 -34.688 17.438 1 74.56 731 MET A O 1
ATOM 6014 N N . ASP A 1 732 ? -3.609 -34.656 19.5 1 74.69 732 ASP A N 1
ATOM 6015 C CA . ASP A 1 732 ? -3.564 -33.219 19.75 1 74.69 732 ASP A CA 1
ATOM 6016 C C . ASP A 1 732 ? -4.93 -32.594 19.5 1 74.69 732 ASP A C 1
ATOM 6018 O O . ASP A 1 732 ? -5.047 -31.641 18.719 1 74.69 732 ASP A O 1
ATOM 6022 N N . ILE A 1 733 ? -5.859 -33.125 20.141 1 80.88 733 ILE A N 1
ATOM 6023 C CA . ILE A 1 733 ? -7.219 -32.625 20 1 80.88 733 ILE A CA 1
ATOM 6024 C C . ILE A 1 733 ? -7.371 -31.328 20.812 1 80.88 733 ILE A C 1
ATOM 6026 O O . ILE A 1 733 ? -7.109 -31.312 22.016 1 80.88 733 ILE A O 1
ATOM 6030 N N . ASN A 1 734 ? -7.707 -30.25 20.094 1 80.12 734 ASN A N 1
ATOM 6031 C CA . ASN A 1 734 ? -7.945 -28.953 20.719 1 80.12 734 ASN A CA 1
ATOM 6032 C C . ASN A 1 734 ? -9.312 -28.391 20.359 1 80.12 734 ASN A C 1
ATOM 6034 O O . ASN A 1 734 ? -9.742 -28.484 19.203 1 80.12 734 ASN A O 1
ATOM 6038 N N . VAL A 1 735 ? -10.086 -27.984 21.359 1 84.25 735 VAL A N 1
ATOM 6039 C CA . VAL A 1 735 ? -11.367 -27.312 21.141 1 84.25 735 VAL A CA 1
ATOM 6040 C C . VAL A 1 735 ? -11.258 -25.844 21.484 1 84.25 735 VAL A C 1
ATOM 6042 O O . VAL A 1 735 ? -10.508 -25.453 22.391 1 84.25 735 VAL A O 1
ATOM 6045 N N . ARG A 1 736 ? -11.977 -25 20.609 1 79.69 736 ARG A N 1
ATOM 6046 C CA . ARG A 1 736 ? -11.875 -23.547 20.797 1 79.69 736 ARG A CA 1
ATOM 6047 C C . ARG A 1 736 ? -13.25 -22.891 20.734 1 79.69 736 ARG A C 1
ATOM 6049 O O . ARG A 1 736 ? -14.18 -23.453 20.156 1 79.69 736 ARG A O 1
ATOM 6056 N N . SER A 1 737 ? -13.383 -21.703 21.344 1 78.94 737 SER A N 1
ATOM 6057 C CA . SER A 1 737 ? -14.555 -20.844 21.281 1 78.94 737 SER A CA 1
ATOM 6058 C C . SER A 1 737 ? -15.758 -21.484 21.953 1 78.94 737 SER A C 1
ATOM 6060 O O . SER A 1 737 ? -16.75 -21.781 21.297 1 78.94 737 SER A O 1
ATOM 6062 N N . LYS A 1 738 ? -15.625 -21.453 23.312 1 82.75 738 LYS A N 1
ATOM 6063 C CA . LYS A 1 738 ? -16.703 -22.016 24.109 1 82.75 738 LYS A CA 1
ATOM 6064 C C . LYS A 1 738 ? -18 -21.219 23.922 1 82.75 738 LYS A C 1
ATOM 6066 O O . LYS A 1 738 ? -17.969 -19.984 23.859 1 82.75 738 LYS A O 1
ATOM 6071 N N . TRP A 1 739 ? -19.047 -22 23.672 1 82.38 739 TRP A N 1
ATOM 6072 C CA . TRP A 1 739 ? -20.328 -21.344 23.5 1 82.38 739 TRP A CA 1
ATOM 6073 C C . TRP A 1 739 ? -20.797 -20.703 24.797 1 82.38 739 TRP A C 1
ATOM 6075 O O . TRP A 1 739 ? -20.625 -21.266 25.875 1 82.38 739 TRP A O 1
ATOM 6085 N N . ASN A 1 740 ? -21.281 -19.422 24.594 1 75.62 740 ASN A N 1
ATOM 6086 C CA . ASN A 1 740 ? -21.984 -18.828 25.734 1 75.62 740 ASN A CA 1
ATOM 6087 C C . ASN A 1 740 ? -23.422 -19.359 25.828 1 75.62 740 ASN A C 1
ATOM 6089 O O . ASN A 1 740 ? -23.859 -20.156 24.984 1 75.62 740 ASN A O 1
ATOM 6093 N N . LYS A 1 741 ? -24.062 -19.047 26.953 1 69.5 741 LYS A N 1
ATOM 6094 C CA . LYS A 1 741 ? -25.406 -19.547 27.219 1 69.5 741 LYS A CA 1
ATOM 6095 C C . LYS A 1 741 ? -26.359 -19.203 26.062 1 69.5 741 LYS A C 1
ATOM 6097 O O . LYS A 1 741 ? -27.172 -20.016 25.656 1 69.5 741 LYS A O 1
ATOM 6102 N N . HIS A 1 742 ? -26.172 -18.078 25.469 1 67.75 742 HIS A N 1
ATOM 6103 C CA . HIS A 1 742 ? -27.031 -17.625 24.391 1 67.75 742 HIS A CA 1
ATOM 6104 C C . HIS A 1 742 ? -26.828 -18.438 23.125 1 67.75 742 HIS A C 1
ATOM 6106 O O . HIS A 1 742 ? -27.797 -18.812 22.469 1 67.75 742 HIS A O 1
ATOM 6112 N N . GLN A 1 743 ? -25.688 -18.797 22.812 1 71.81 743 GLN A N 1
ATOM 6113 C CA . GLN A 1 743 ? -25.375 -19.578 21.609 1 71.81 743 GLN A CA 1
ATOM 6114 C C . GLN A 1 743 ? -25.922 -21 21.734 1 71.81 743 GLN A C 1
ATOM 6116 O O . GLN A 1 743 ? -26.422 -21.562 20.75 1 71.81 743 GLN A O 1
ATOM 6121 N N . ARG A 1 744 ? -25.844 -21.469 22.891 1 72.69 744 ARG A N 1
ATOM 6122 C CA . ARG A 1 744 ? -26.344 -22.812 23.141 1 72.69 744 ARG A CA 1
ATOM 6123 C C . ARG A 1 744 ? -27.859 -22.875 22.969 1 72.69 744 ARG A C 1
ATOM 6125 O O . ARG A 1 744 ? -28.391 -23.828 22.391 1 72.69 744 ARG A O 1
ATOM 6132 N N . ASP A 1 745 ? -28.438 -21.75 23.438 1 64.62 745 ASP A N 1
ATOM 6133 C CA . ASP A 1 745 ? -29.891 -21.703 23.359 1 64.62 745 ASP A CA 1
ATOM 6134 C C . ASP A 1 745 ? -30.359 -21.531 21.922 1 64.62 745 ASP A C 1
ATOM 6136 O O . ASP A 1 745 ? -31.375 -22.109 21.531 1 64.62 745 ASP A O 1
ATOM 6140 N N . GLN A 1 746 ? -29.609 -20.844 21.188 1 60.94 746 GLN A N 1
ATOM 6141 C CA . GLN A 1 746 ? -29.984 -20.594 19.797 1 60.94 746 GLN A CA 1
ATOM 6142 C C . GLN A 1 746 ? -29.984 -21.891 18.984 1 60.94 746 GLN A C 1
ATOM 6144 O O . GLN A 1 746 ? -30.797 -22.062 18.078 1 60.94 746 GLN A O 1
ATOM 6149 N N . GLU A 1 747 ? -29.078 -22.719 19.312 1 60.97 747 GLU A N 1
ATOM 6150 C CA . GLU A 1 747 ? -28.984 -23.969 18.562 1 60.97 747 GLU A CA 1
ATOM 6151 C C . GLU A 1 747 ? -29.781 -25.094 19.234 1 60.97 747 GLU A C 1
ATOM 6153 O O . GLU A 1 747 ? -29.672 -26.25 18.844 1 60.97 747 GLU A O 1
ATOM 6158 N N . ASN A 1 748 ? -30.672 -24.672 20.156 1 56.25 748 ASN A N 1
ATOM 6159 C CA . ASN A 1 748 ? -31.562 -25.562 20.891 1 56.25 748 ASN A CA 1
ATOM 6160 C C . ASN A 1 748 ? -30.797 -26.609 21.688 1 56.25 748 ASN A C 1
ATOM 6162 O O . ASN A 1 748 ? -31.219 -27.75 21.797 1 56.25 748 ASN A O 1
ATOM 6166 N N . PHE A 1 749 ? -29.453 -26.281 21.969 1 56.66 749 PHE A N 1
ATOM 6167 C CA . PHE A 1 749 ? -28.734 -27.172 22.875 1 56.66 749 PHE A CA 1
ATOM 6168 C C . PHE A 1 749 ? -28.875 -26.703 24.312 1 56.66 749 PHE A C 1
ATOM 6170 O O . PHE A 1 749 ? -27.906 -26.219 24.906 1 56.66 749 PHE A O 1
ATOM 6177 N N . THR A 1 750 ? -29.844 -26.188 24.828 1 45.5 750 THR A N 1
ATOM 6178 C CA . THR A 1 750 ? -30.094 -25.688 26.188 1 45.5 750 THR A CA 1
ATOM 6179 C C . THR A 1 750 ? -29.734 -26.734 27.219 1 45.5 750 THR A C 1
ATOM 6181 O O . THR A 1 750 ? -30.234 -27.859 27.172 1 45.5 750 THR A O 1
ATOM 6184 N N . VAL A 1 751 ? -28.625 -26.688 27.844 1 40.91 751 VAL A N 1
ATOM 6185 C CA . VAL A 1 751 ? -28.188 -27.5 28.969 1 40.91 751 VAL A CA 1
ATOM 6186 C C . VAL A 1 751 ? -29.203 -27.422 30.094 1 40.91 751 VAL A C 1
ATOM 6188 O O . VAL A 1 751 ? -28.969 -27.969 31.188 1 40.91 751 VAL A O 1
ATOM 6191 N N . GLY A 1 752 ? -29.953 -26.531 30.453 1 36.69 752 GLY A N 1
ATOM 6192 C CA . GLY A 1 752 ? -30.719 -26.844 31.656 1 36.69 752 GLY A CA 1
ATOM 6193 C C . GLY A 1 752 ? -31.125 -28.297 31.75 1 36.69 752 GLY A C 1
ATOM 6194 O O . GLY A 1 752 ? -30.625 -29.141 30.984 1 36.69 752 GLY A O 1
ATOM 6195 N N . LYS A 1 753 ? -32.156 -28.609 32.531 1 39.56 753 LYS A N 1
ATOM 6196 C CA . LYS A 1 753 ? -32.875 -29.859 32.812 1 39.56 753 LYS A CA 1
ATOM 6197 C C . LYS A 1 753 ? -32.969 -30.719 31.547 1 39.56 753 LYS A C 1
ATOM 6199 O O . LYS A 1 753 ? -33.156 -31.938 31.609 1 39.56 753 LYS A O 1
ATOM 6204 N N . HIS A 1 754 ? -33.188 -30.078 30.219 1 38.88 754 HIS A N 1
ATOM 6205 C CA . HIS A 1 754 ? -33.688 -30.906 29.125 1 38.88 754 HIS A CA 1
ATOM 6206 C C . HIS A 1 754 ? -32.625 -31.094 28.047 1 38.88 754 HIS A C 1
ATOM 6208 O O . HIS A 1 754 ? -32.625 -30.375 27.047 1 38.88 754 HIS A O 1
ATOM 6214 N N . LEU A 1 755 ? -31.312 -30.953 28.109 1 51.81 755 LEU A N 1
ATOM 6215 C CA . LEU A 1 755 ? -30.812 -31.75 27 1 51.81 755 LEU A CA 1
ATOM 6216 C C . LEU A 1 755 ? -31.703 -32.969 26.75 1 51.81 755 LEU A C 1
ATOM 6218 O O . LEU A 1 755 ? -32.062 -33.688 27.703 1 51.81 755 LEU A O 1
ATOM 6222 N N . ASN A 1 756 ? -32.469 -32.781 25.656 1 59.88 756 ASN A N 1
ATOM 6223 C CA . ASN A 1 756 ? -33.594 -33.688 25.406 1 59.88 756 ASN A CA 1
ATOM 6224 C C . ASN A 1 756 ? -33.219 -35.156 25.547 1 59.88 756 ASN A C 1
ATOM 6226 O O . ASN A 1 756 ? -32.031 -35.469 25.453 1 59.88 756 ASN A O 1
ATOM 6230 N N . GLU A 1 757 ? -33.969 -35.781 26.312 1 64.69 757 GLU A N 1
ATOM 6231 C CA . GLU A 1 757 ? -33.844 -37.219 26.469 1 64.69 757 GLU A CA 1
ATOM 6232 C C . GLU A 1 757 ? -33.281 -37.875 25.203 1 64.69 757 GLU A C 1
ATOM 6234 O O . GLU A 1 757 ? -32.5 -38.812 25.281 1 64.69 757 GLU A O 1
ATOM 6239 N N . TYR A 1 758 ? -33.469 -37.094 24.156 1 72.75 758 TYR A N 1
ATOM 6240 C CA . TYR A 1 758 ? -33.031 -37.625 22.875 1 72.75 758 TYR A CA 1
ATOM 6241 C C . TYR A 1 758 ? -31.5 -37.469 22.734 1 72.75 758 TYR A C 1
ATOM 6243 O O . TYR A 1 758 ? -30.828 -38.375 22.281 1 72.75 758 TYR A O 1
ATOM 6251 N N . PHE A 1 759 ? -30.938 -36.344 23.203 1 79.69 759 PHE A N 1
ATOM 6252 C CA . PHE A 1 759 ? -29.516 -36.062 23.141 1 79.69 759 PHE A CA 1
ATOM 6253 C C . PHE A 1 759 ? -28.734 -37.094 23.969 1 79.69 759 PHE A C 1
ATOM 6255 O O . PHE A 1 759 ? -27.734 -37.625 23.516 1 79.69 759 PHE A O 1
ATOM 6262 N N . PHE A 1 760 ? -29.172 -37.344 25.109 1 80.56 760 PHE A N 1
ATOM 6263 C CA . PHE A 1 760 ? -28.438 -38.25 26 1 80.56 760 PHE A CA 1
ATOM 6264 C C . PHE A 1 760 ? -28.547 -39.688 25.531 1 80.56 760 PHE A C 1
ATOM 6266 O O . PHE A 1 760 ? -27.594 -40.469 25.688 1 80.56 760 PHE A O 1
ATOM 6273 N N . ASN A 1 761 ? -29.719 -39.938 24.953 1 79.06 761 ASN A N 1
ATOM 6274 C CA . ASN A 1 761 ? -29.828 -41.25 24.359 1 79.06 761 ASN A CA 1
ATOM 6275 C C . ASN A 1 761 ? -28.844 -41.438 23.203 1 79.06 761 ASN A C 1
ATOM 6277 O O . ASN A 1 761 ? -28.219 -42.5 23.078 1 79.06 761 ASN A O 1
ATOM 6281 N N . GLU A 1 762 ? -28.75 -40.438 22.422 1 82.75 762 GLU A N 1
ATOM 6282 C CA . GLU A 1 762 ? -27.812 -40.5 21.297 1 82.75 762 GLU A CA 1
ATOM 6283 C C . GLU A 1 762 ? -26.375 -40.562 21.781 1 82.75 762 GLU A C 1
ATOM 6285 O O . GLU A 1 762 ? -25.531 -41.25 21.188 1 82.75 762 GLU A O 1
ATOM 6290 N N . LEU A 1 763 ? -26.094 -39.844 22.781 1 85.94 763 LEU A N 1
ATOM 6291 C CA . LEU A 1 763 ? -24.75 -39.844 23.344 1 85.94 763 LEU A CA 1
ATOM 6292 C C . LEU A 1 763 ? -24.422 -41.219 23.938 1 85.94 763 LEU A C 1
ATOM 6294 O O . LEU A 1 763 ? -23.312 -41.719 23.781 1 85.94 763 LEU A O 1
ATOM 6298 N N . ALA A 1 764 ? -25.422 -41.75 24.625 1 83.81 764 ALA A N 1
ATOM 6299 C CA . ALA A 1 764 ? -25.25 -43.094 25.188 1 83.81 764 ALA A CA 1
ATOM 6300 C C . ALA A 1 764 ? -24.984 -44.094 24.078 1 83.81 764 ALA A C 1
ATOM 6302 O O . ALA A 1 764 ? -24.141 -45 24.234 1 83.81 764 ALA A O 1
ATOM 6303 N N . ASN A 1 765 ? -25.672 -43.938 23.031 1 83.94 765 ASN A N 1
ATOM 6304 C CA . ASN A 1 765 ? -25.469 -44.812 21.891 1 83.94 765 ASN A CA 1
ATOM 6305 C C . ASN A 1 765 ? -24.062 -44.656 21.312 1 83.94 765 ASN A C 1
ATOM 6307 O O . ASN A 1 765 ? -23.438 -45.625 20.891 1 83.94 765 ASN A O 1
ATOM 6311 N N . ALA A 1 766 ? -23.578 -43.469 21.234 1 86.12 766 ALA A N 1
ATOM 6312 C CA . ALA A 1 766 ? -22.25 -43.219 20.719 1 86.12 766 ALA A CA 1
ATOM 6313 C C . ALA A 1 766 ? -21.188 -43.875 21.594 1 86.12 766 ALA A C 1
ATOM 6315 O O . ALA A 1 766 ? -20.234 -44.469 21.094 1 86.12 766 ALA A O 1
ATOM 6316 N N . TYR A 1 767 ? -21.375 -43.781 22.875 1 85.88 767 TYR A N 1
ATOM 6317 C CA . TYR A 1 767 ? -20.438 -44.438 23.781 1 85.88 767 TYR A CA 1
ATOM 6318 C C . TYR A 1 767 ? -20.484 -45.938 23.609 1 85.88 767 TYR A C 1
ATOM 6320 O O . TYR A 1 767 ? -19.453 -46.625 23.625 1 85.88 767 TYR A O 1
ATOM 6328 N N . ALA A 1 768 ? -21.656 -46.438 23.453 1 85 768 ALA A N 1
ATOM 6329 C CA . ALA A 1 768 ? -21.828 -47.875 23.297 1 85 768 ALA A CA 1
ATOM 6330 C C . ALA A 1 768 ? -21.203 -48.375 22 1 85 768 ALA A C 1
ATOM 6332 O O . ALA A 1 768 ? -20.516 -49.406 22 1 85 768 ALA A O 1
ATOM 6333 N N . GLU A 1 769 ? -21.375 -47.656 21.031 1 82.38 769 GLU A N 1
ATOM 6334 C CA . GLU A 1 769 ? -20.953 -48.094 19.703 1 82.38 769 GLU A CA 1
ATOM 6335 C C . GLU A 1 769 ? -19.453 -47.875 19.5 1 82.38 769 GLU A C 1
ATOM 6337 O O . GLU A 1 769 ? -18.781 -48.75 18.906 1 82.38 769 GLU A O 1
ATOM 6342 N N . TYR A 1 770 ? -18.938 -46.75 19.953 1 81.62 770 TYR A N 1
ATOM 6343 C CA . TYR A 1 770 ? -17.578 -46.406 19.562 1 81.62 770 TYR A CA 1
ATOM 6344 C C . TYR A 1 770 ? -16.609 -46.625 20.703 1 81.62 770 TYR A C 1
ATOM 6346 O O . TYR A 1 770 ? -15.406 -46.844 20.484 1 81.62 770 TYR A O 1
ATOM 6354 N N . TYR A 1 771 ? -17.062 -46.594 21.891 1 81.19 771 TYR A N 1
ATOM 6355 C CA . TYR A 1 771 ? -16.203 -46.812 23.047 1 81.19 771 TYR A CA 1
ATOM 6356 C C . TYR A 1 771 ? -16.531 -48.094 23.75 1 81.19 771 TYR A C 1
ATOM 6358 O O . TYR A 1 771 ? -15.922 -48.438 24.766 1 81.19 771 TYR A O 1
ATOM 6366 N N . ASN A 1 772 ? -17.469 -48.875 23.266 1 80.69 772 ASN A N 1
ATOM 6367 C CA . ASN A 1 772 ? -17.938 -50.125 23.859 1 80.69 772 ASN A CA 1
ATOM 6368 C C . ASN A 1 772 ? -18.297 -49.938 25.328 1 80.69 772 ASN A C 1
ATOM 6370 O O . ASN A 1 772 ? -17.969 -50.781 26.172 1 80.69 772 ASN A O 1
ATOM 6374 N N . ASP A 1 773 ? -18.766 -48.844 25.641 1 79.38 773 ASP A N 1
ATOM 6375 C CA . ASP A 1 773 ? -19.172 -48.531 27 1 79.38 773 ASP A CA 1
ATOM 6376 C C . ASP A 1 773 ? -20.703 -48.375 27.094 1 79.38 773 ASP A C 1
ATOM 6378 O O . ASP A 1 773 ? -21.25 -47.281 26.938 1 79.38 773 ASP A O 1
ATOM 6382 N N . ARG A 1 774 ? -21.484 -49.5 27.25 1 71.44 774 ARG A N 1
ATOM 6383 C CA . ARG A 1 774 ? -22.938 -49.531 27.266 1 71.44 774 ARG A CA 1
ATOM 6384 C C . ARG A 1 774 ? -23.5 -48.969 28.547 1 71.44 774 ARG A C 1
ATOM 6386 O O . ARG A 1 774 ? -24.672 -48.594 28.609 1 71.44 774 ARG A O 1
ATOM 6393 N N . GLY A 1 775 ? -22.828 -48.875 29.703 1 60.19 775 GLY A N 1
ATOM 6394 C CA . GLY A 1 775 ? -23.312 -48.406 31 1 60.19 775 GLY A CA 1
ATOM 6395 C C . GLY A 1 775 ? -23.031 -46.938 31.25 1 60.19 775 GLY A C 1
ATOM 6396 O O . GLY A 1 775 ? -23.047 -46.5 32.406 1 60.19 775 GLY A O 1
ATOM 6397 N N . ALA A 1 776 ? -22.781 -46.219 30.203 1 56.41 776 ALA A N 1
ATOM 6398 C CA . ALA A 1 776 ? -22.297 -44.844 30.422 1 56.41 776 ALA A CA 1
ATOM 6399 C C . ALA A 1 776 ? -23.391 -43.969 31.031 1 56.41 776 ALA A C 1
ATOM 6401 O O . ALA A 1 776 ? -24.469 -43.812 30.469 1 56.41 776 ALA A O 1
ATOM 6402 N N . MET A 1 777 ? -23.547 -43.812 32.375 1 54.88 777 MET A N 1
ATOM 6403 C CA . MET A 1 777 ? -24.359 -42.812 33.031 1 54.88 777 MET A CA 1
ATOM 6404 C C . MET A 1 777 ? -23.922 -41.406 32.594 1 54.88 777 MET A C 1
ATOM 6406 O O . MET A 1 777 ? -22.75 -41.062 32.719 1 54.88 777 MET A O 1
ATOM 6410 N N . ILE A 1 778 ? -24.625 -40.719 31.688 1 59.88 778 ILE A N 1
ATOM 6411 C CA . ILE A 1 778 ? -24.281 -39.406 31.141 1 59.88 778 ILE A CA 1
ATOM 6412 C C . ILE A 1 778 ? -24.609 -38.344 32.156 1 59.88 778 ILE A C 1
ATOM 6414 O O . ILE A 1 778 ? -25.719 -37.781 32.188 1 59.88 778 ILE A O 1
ATOM 6418 N N . ASN A 1 779 ? -24.203 -38.406 33.438 1 56.69 779 ASN A N 1
ATOM 6419 C CA . ASN A 1 779 ? -24.5 -37.438 34.469 1 56.69 779 ASN A CA 1
ATOM 6420 C C . ASN A 1 779 ? -23.5 -36.281 34.438 1 56.69 779 ASN A C 1
ATOM 6422 O O . ASN A 1 779 ? -23.578 -35.375 35.281 1 56.69 779 ASN A O 1
ATOM 6426 N N . SER A 1 780 ? -22.641 -36.281 33.562 1 62.88 780 SER A N 1
ATOM 6427 C CA . SER A 1 780 ? -21.547 -35.312 33.75 1 62.88 780 SER A CA 1
ATOM 6428 C C . SER A 1 780 ? -21.719 -34.125 32.844 1 62.88 780 SER A C 1
ATOM 6430 O O . SER A 1 780 ? -22.578 -34.094 31.953 1 62.88 780 SER A O 1
ATOM 6432 N N . LYS A 1 781 ? -20.875 -33.031 33.031 1 73.81 781 LYS A N 1
ATOM 6433 C CA . LYS A 1 781 ? -20.797 -31.703 32.438 1 73.81 781 LYS A CA 1
ATOM 6434 C C . LYS A 1 781 ? -20.469 -31.781 30.953 1 73.81 781 LYS A C 1
ATOM 6436 O O . LYS A 1 781 ? -19.516 -32.438 30.562 1 73.81 781 LYS A O 1
ATOM 6441 N N . VAL A 1 782 ? -21.484 -31.359 30.047 1 82.19 782 VAL A N 1
ATOM 6442 C CA . VAL A 1 782 ? -21.281 -31.188 28.609 1 82.19 782 VAL A CA 1
ATOM 6443 C C . VAL A 1 782 ? -20.969 -29.734 28.297 1 82.19 782 VAL A C 1
ATOM 6445 O O . VAL A 1 782 ? -21.672 -28.828 28.75 1 82.19 782 VAL A O 1
ATOM 6448 N N . GLU A 1 783 ? -19.797 -29.547 27.641 1 85.06 783 GLU A N 1
ATOM 6449 C CA . GLU A 1 783 ? -19.422 -28.188 27.203 1 85.06 783 GLU A CA 1
ATOM 6450 C C . GLU A 1 783 ? -19.344 -28.109 25.688 1 85.06 783 GLU A C 1
ATOM 6452 O O . GLU A 1 783 ? -18.734 -28.953 25.047 1 85.06 783 GLU A O 1
ATOM 6457 N N . PHE A 1 784 ? -19.984 -27.109 25.094 1 88.06 784 PHE A N 1
ATOM 6458 C CA . PHE A 1 784 ? -20.047 -26.953 23.641 1 88.06 784 PHE A CA 1
ATOM 6459 C C . PHE A 1 784 ? -19.016 -25.922 23.172 1 88.06 784 PHE A C 1
ATOM 6461 O O . PHE A 1 784 ? -18.734 -24.953 23.875 1 88.06 784 PHE A O 1
ATOM 6468 N N . TYR A 1 785 ? -18.516 -26.234 21.922 1 87.19 785 TYR A N 1
ATOM 6469 C CA . TYR A 1 785 ? -17.5 -25.391 21.312 1 87.19 785 TYR A CA 1
ATOM 6470 C C . TYR A 1 785 ? -17.828 -25.109 19.844 1 87.19 785 TYR A C 1
ATOM 6472 O O . TYR A 1 785 ? -18.688 -25.781 19.25 1 87.19 785 TYR A O 1
ATOM 6480 N N . ASN A 1 786 ? -17.156 -24.109 19.234 1 85.81 786 ASN A N 1
ATOM 6481 C CA . ASN A 1 786 ? -17.375 -23.781 17.828 1 85.81 786 ASN A CA 1
ATOM 6482 C C . ASN A 1 786 ? -16.375 -24.484 16.922 1 85.81 786 ASN A C 1
ATOM 6484 O O . ASN A 1 786 ? -16.641 -24.719 15.742 1 85.81 786 ASN A O 1
ATOM 6488 N N . ASN A 1 787 ? -15.18 -24.688 17.406 1 86.06 787 ASN A N 1
ATOM 6489 C CA . ASN A 1 787 ? -14.102 -25.219 16.562 1 86.06 787 ASN A CA 1
ATOM 6490 C C . ASN A 1 787 ? -13.383 -26.375 17.25 1 86.06 787 ASN A C 1
ATOM 6492 O O . ASN A 1 787 ? -13.273 -26.406 18.469 1 86.06 787 ASN A O 1
ATOM 6496 N N . ILE A 1 788 ? -12.945 -27.328 16.422 1 82.88 788 ILE A N 1
ATOM 6497 C CA . ILE A 1 788 ? -12.094 -28.406 16.891 1 82.88 788 ILE A CA 1
ATOM 6498 C C . ILE A 1 788 ? -10.945 -28.641 15.906 1 82.88 788 ILE A C 1
ATOM 6500 O O . ILE A 1 788 ? -11.125 -28.484 14.695 1 82.88 788 ILE A O 1
ATOM 6504 N N . SER A 1 789 ? -9.789 -28.734 16.359 1 80.81 789 SER A N 1
ATOM 6505 C CA . SER A 1 789 ? -8.633 -29.062 15.539 1 80.81 789 SER A CA 1
ATOM 6506 C C . SER A 1 789 ? -7.898 -30.281 16.078 1 80.81 789 SER A C 1
ATOM 6508 O O . SER A 1 789 ? -7.824 -30.484 17.297 1 80.81 789 SER A O 1
ATOM 6510 N N . TYR A 1 790 ? -7.484 -31.188 15.266 1 77.94 790 TYR A N 1
ATOM 6511 C CA . TYR A 1 790 ? -6.715 -32.375 15.664 1 77.94 790 TYR A CA 1
ATOM 6512 C C . TYR A 1 790 ? -5.801 -32.844 14.539 1 77.94 790 TYR A C 1
ATOM 6514 O O . TYR A 1 790 ? -5.93 -32.375 13.398 1 77.94 790 TYR A O 1
ATOM 6522 N N . VAL A 1 791 ? -4.816 -33.625 14.844 1 73.94 791 VAL A N 1
ATOM 6523 C CA . VAL A 1 791 ? -3.842 -34.125 13.898 1 73.94 791 VAL A CA 1
ATOM 6524 C C . VAL A 1 791 ? -4.102 -35.625 13.656 1 73.94 791 VAL A C 1
ATOM 6526 O O . VAL A 1 791 ? -4.398 -36.375 14.594 1 73.94 791 VAL A O 1
ATOM 6529 N N . VAL A 1 792 ? -4.207 -36 12.391 1 72.69 792 VAL A N 1
ATOM 6530 C CA . VAL A 1 792 ? -4.402 -37.406 12.023 1 72.69 792 VAL A CA 1
ATOM 6531 C C . VAL A 1 792 ? -3.117 -37.969 11.422 1 72.69 792 VAL A C 1
ATOM 6533 O O . VAL A 1 792 ? -2.504 -37.344 10.555 1 72.69 792 VAL A O 1
ATOM 6536 N N . LYS A 1 793 ? -2.688 -39 11.953 1 70.94 793 LYS A N 1
ATOM 6537 C CA . LYS A 1 793 ? -1.548 -39.719 11.391 1 70.94 793 LYS A CA 1
ATOM 6538 C C . LYS A 1 793 ? -1.977 -40.625 10.234 1 70.94 793 LYS A C 1
ATOM 6540 O O . LYS A 1 793 ? -2.863 -41.469 10.383 1 70.94 793 LYS A O 1
ATOM 6545 N N . ASP A 1 794 ? -1.634 -40.25 9.062 1 63 794 ASP A N 1
ATOM 6546 C CA . ASP A 1 794 ? -1.898 -41.094 7.902 1 63 794 ASP A CA 1
ATOM 6547 C C . ASP A 1 794 ? -0.607 -41.719 7.355 1 63 794 ASP A C 1
ATOM 6549 O O . ASP A 1 794 ? 0.476 -41.469 7.891 1 63 794 ASP A O 1
ATOM 6553 N N . ASP A 1 795 ? -0.82 -42.75 6.438 1 56.47 795 ASP A N 1
ATOM 6554 C CA . ASP A 1 795 ? 0.331 -43.438 5.855 1 56.47 795 ASP A CA 1
ATOM 6555 C C . ASP A 1 795 ? 1.354 -42.438 5.324 1 56.47 795 ASP A C 1
ATOM 6557 O O . ASP A 1 795 ? 2.557 -42.688 5.336 1 56.47 795 ASP A O 1
ATOM 6561 N N . ASP A 1 796 ? 0.854 -41.281 4.93 1 52.97 796 ASP A N 1
ATOM 6562 C CA . ASP A 1 796 ? 1.737 -40.312 4.27 1 52.97 796 ASP A CA 1
ATOM 6563 C C . ASP A 1 796 ? 2.215 -39.25 5.246 1 52.97 796 ASP A C 1
ATOM 6565 O O . ASP A 1 796 ? 2.912 -38.312 4.855 1 52.97 796 ASP A O 1
ATOM 6569 N N . GLY A 1 797 ? 1.801 -39.375 6.535 1 59 797 GLY A N 1
ATOM 6570 C CA . GLY A 1 797 ? 2.266 -38.406 7.492 1 59 797 GLY A CA 1
ATOM 6571 C C . GLY A 1 797 ? 1.158 -37.844 8.375 1 59 797 GLY A C 1
ATOM 6572 O O . GLY A 1 797 ? 0.249 -38.594 8.766 1 59 797 GLY A O 1
ATOM 6573 N N . PHE A 1 798 ? 1.395 -36.75 8.953 1 62.22 798 PHE A N 1
ATOM 6574 C CA . PHE A 1 798 ? 0.446 -36.094 9.844 1 62.22 798 PHE A CA 1
ATOM 6575 C C . PHE A 1 798 ? -0.378 -35.062 9.094 1 62.22 798 PHE A C 1
ATOM 6577 O O . PHE A 1 798 ? 0.151 -34.312 8.25 1 62.22 798 PHE A O 1
ATOM 6584 N N . VAL A 1 799 ? -1.75 -35.156 9.125 1 66.81 799 VAL A N 1
ATOM 6585 C CA . VAL A 1 799 ? -2.654 -34.188 8.523 1 66.81 799 VAL A CA 1
ATOM 6586 C C . VAL A 1 799 ? -3.373 -33.375 9.609 1 66.81 799 VAL A C 1
ATOM 6588 O O . VAL A 1 799 ? -3.932 -33.969 10.539 1 66.81 799 VAL A O 1
ATOM 6591 N N . ASP A 1 800 ? -3.307 -32.031 9.484 1 68.62 800 ASP A N 1
ATOM 6592 C CA . ASP A 1 800 ? -4.055 -31.188 10.398 1 68.62 800 ASP A CA 1
ATOM 6593 C C . ASP A 1 800 ? -5.5 -31.016 9.938 1 68.62 800 ASP A C 1
ATOM 6595 O O . ASP A 1 800 ? -5.754 -30.672 8.781 1 68.62 800 ASP A O 1
ATOM 6599 N N . VAL A 1 801 ? -6.43 -31.375 10.812 1 73.62 801 VAL A N 1
ATOM 6600 C CA . VAL A 1 801 ? -7.852 -31.234 10.516 1 73.62 801 VAL A CA 1
ATOM 6601 C C . VAL A 1 801 ? -8.461 -30.125 11.375 1 73.62 801 VAL A C 1
ATOM 6603 O O . VAL A 1 801 ? -8.195 -30.062 12.578 1 73.62 801 VAL A O 1
ATOM 6606 N N . GLN A 1 802 ? -9.141 -29.219 10.75 1 78.31 802 GLN A N 1
ATOM 6607 C CA . GLN A 1 802 ? -9.898 -28.172 11.453 1 78.31 802 GLN A CA 1
ATOM 6608 C C . GLN A 1 802 ? -11.367 -28.203 11.047 1 78.31 802 GLN A C 1
ATOM 6610 O O . GLN A 1 802 ? -11.688 -28.125 9.852 1 78.31 802 GLN A O 1
ATOM 6615 N N . LEU A 1 803 ? -12.211 -28.328 12.008 1 80.12 803 LEU A N 1
ATOM 6616 C CA . LEU A 1 803 ? -13.648 -28.328 11.773 1 80.12 803 LEU A CA 1
ATOM 6617 C C . LEU A 1 803 ? -14.328 -27.219 12.57 1 80.12 803 LEU A C 1
ATOM 6619 O O . LEU A 1 803 ? -13.898 -26.891 13.68 1 80.12 803 LEU A O 1
ATOM 6623 N N . SER A 1 804 ? -15.305 -26.703 11.977 1 82.88 804 SER A N 1
ATOM 6624 C CA . SER A 1 804 ? -16.109 -25.672 12.633 1 82.88 804 SER A CA 1
ATOM 6625 C C . SER A 1 804 ? -17.594 -25.984 12.531 1 82.88 804 SER A C 1
ATOM 6627 O O . SER A 1 804 ? -18.031 -26.641 11.586 1 82.88 804 SER A O 1
ATOM 6629 N N . VAL A 1 805 ? -18.25 -25.516 13.523 1 83.25 805 VAL A N 1
ATOM 6630 C CA . VAL A 1 805 ? -19.703 -25.625 13.445 1 83.25 805 VAL A CA 1
ATOM 6631 C C . VAL A 1 805 ? -20.203 -24.922 12.188 1 83.25 805 VAL A C 1
ATOM 6633 O O . VAL A 1 805 ? -19.781 -23.797 11.883 1 83.25 805 VAL A O 1
ATOM 6636 N N . GLY A 1 806 ? -21.062 -25.609 11.43 1 80.5 806 GLY A N 1
ATOM 6637 C CA . GLY A 1 806 ? -21.562 -25.062 10.18 1 80.5 806 GLY A CA 1
ATOM 6638 C C . GLY A 1 806 ? -20.891 -25.625 8.953 1 80.5 806 GLY A C 1
ATOM 6639 O O . GLY A 1 806 ? -21.391 -25.5 7.836 1 80.5 806 GLY A O 1
ATOM 6640 N N . ASP A 1 807 ? -19.781 -26.359 9.172 1 82.81 807 ASP A N 1
ATOM 6641 C CA . ASP A 1 807 ? -19.109 -27 8.055 1 82.81 807 ASP A CA 1
ATOM 6642 C C . ASP A 1 807 ? -19.875 -28.234 7.57 1 82.81 807 ASP A C 1
ATOM 6644 O O . ASP A 1 807 ? -20.469 -28.953 8.375 1 82.81 807 ASP A O 1
ATOM 6648 N N . VAL A 1 808 ? -19.859 -28.359 6.305 1 84.25 808 VAL A N 1
ATOM 6649 C CA . VAL A 1 808 ? -20.422 -29.594 5.738 1 84.25 808 VAL A CA 1
ATOM 6650 C C . VAL A 1 808 ? -19.281 -30.578 5.445 1 84.25 808 VAL A C 1
ATOM 6652 O O . VAL A 1 808 ? -18.25 -30.203 4.906 1 84.25 808 VAL A O 1
ATOM 6655 N N . VAL A 1 809 ? -19.5 -31.797 5.852 1 80.81 809 VAL A N 1
ATOM 6656 C CA . VAL A 1 809 ? -18.469 -32.812 5.676 1 80.81 809 VAL A CA 1
ATOM 6657 C C . VAL A 1 809 ? -19.016 -33.969 4.824 1 80.81 809 VAL A C 1
ATOM 6659 O O . VAL A 1 809 ? -20.219 -34.156 4.75 1 80.81 809 VAL A O 1
ATOM 6662 N N . ASP A 1 810 ? -18.078 -34.531 4.059 1 77.5 810 ASP A N 1
ATOM 6663 C CA . ASP A 1 810 ? -18.359 -35.781 3.352 1 77.5 810 ASP A CA 1
ATOM 6664 C C . ASP A 1 810 ? -18.062 -37 4.23 1 77.5 810 ASP A C 1
ATOM 6666 O O . ASP A 1 810 ? -16.953 -37.125 4.758 1 77.5 810 ASP A O 1
ATOM 6670 N N . VAL A 1 811 ? -19.078 -37.781 4.523 1 70 811 VAL A N 1
ATOM 6671 C CA . VAL A 1 811 ? -18.938 -38.938 5.395 1 70 811 VAL A CA 1
ATOM 6672 C C . VAL A 1 811 ? -18.969 -40.219 4.562 1 70 811 VAL A C 1
ATOM 6674 O O . VAL A 1 811 ? -19.891 -40.406 3.758 1 70 811 VAL A O 1
ATOM 6677 N N . PHE A 1 812 ? -17.828 -40.938 4.527 1 62.56 812 PHE A N 1
ATOM 6678 C CA . PHE A 1 812 ? -17.766 -42.188 3.764 1 62.56 812 PHE A CA 1
ATOM 6679 C C . PHE A 1 812 ? -17.922 -43.406 4.676 1 62.56 812 PHE A C 1
ATOM 6681 O O . PHE A 1 812 ? -17.297 -43.469 5.727 1 62.56 812 PHE A O 1
ATOM 6688 N N . GLU A 1 813 ? -19.031 -44.031 4.688 1 53.94 813 GLU A N 1
ATOM 6689 C CA . GLU A 1 813 ? -19.141 -45.312 5.359 1 53.94 813 GLU A CA 1
ATOM 6690 C C . GLU A 1 813 ? -18.5 -46.406 4.527 1 53.94 813 GLU A C 1
ATOM 6692 O O . GLU A 1 813 ? -18.547 -46.375 3.295 1 53.94 813 GLU A O 1
ATOM 6697 N N . GLU A 1 814 ? -17.672 -47.312 5.199 1 54.06 814 GLU A N 1
ATOM 6698 C CA . GLU A 1 814 ? -17.047 -48.438 4.543 1 54.06 814 GLU A CA 1
ATOM 6699 C C . GLU A 1 814 ? -18.078 -49.25 3.727 1 54.06 814 GLU A C 1
ATOM 6701 O O . GLU A 1 814 ? -19.109 -49.656 4.246 1 54.06 814 GLU A O 1
ATOM 6706 N N . GLY A 1 815 ? -17.953 -49.469 2.373 1 53.78 815 GLY A N 1
ATOM 6707 C CA . GLY A 1 815 ? -18.734 -50.281 1.473 1 53.78 815 GLY A CA 1
ATOM 6708 C C . GLY A 1 815 ? -19.688 -49.5 0.612 1 53.78 815 GLY A C 1
ATOM 6709 O O . GLY A 1 815 ? -20.266 -50.031 -0.335 1 53.78 815 GLY A O 1
ATOM 6710 N N . GLU A 1 816 ? -20.141 -48.344 1.186 1 53.41 816 GLU A N 1
ATOM 6711 C CA . GLU A 1 816 ? -21.125 -47.625 0.394 1 53.41 816 GLU A CA 1
ATOM 6712 C C . GLU A 1 816 ? -20.453 -46.719 -0.62 1 53.41 816 GLU A C 1
ATOM 6714 O O . GLU A 1 816 ? -19.453 -46.062 -0.314 1 53.41 816 GLU A O 1
ATOM 6719 N N . THR A 1 817 ? -20.781 -46.875 -1.892 1 56.81 817 THR A N 1
ATOM 6720 C CA . THR A 1 817 ? -20.25 -46.188 -3.049 1 56.81 817 THR A CA 1
ATOM 6721 C C . THR A 1 817 ? -20.812 -44.75 -3.139 1 56.81 817 THR A C 1
ATOM 6723 O O . THR A 1 817 ? -20.312 -43.938 -3.902 1 56.81 817 THR A O 1
ATOM 6726 N N . GLU A 1 818 ? -21.875 -44.438 -2.361 1 62.22 818 GLU A N 1
ATOM 6727 C CA . GLU A 1 818 ? -22.516 -43.156 -2.574 1 62.22 818 GLU A CA 1
ATOM 6728 C C . GLU A 1 818 ? -22.031 -42.125 -1.537 1 62.22 818 GLU A C 1
ATOM 6730 O O . GLU A 1 818 ? -21.812 -42.469 -0.375 1 62.22 818 GLU A O 1
ATOM 6735 N N . GLU A 1 819 ? -21.781 -40.906 -1.968 1 72.88 819 GLU A N 1
ATOM 6736 C CA . GLU A 1 819 ? -21.344 -39.812 -1.102 1 72.88 819 GLU A CA 1
ATOM 6737 C C . GLU A 1 819 ? -22.484 -39.375 -0.179 1 72.88 819 GLU A C 1
ATOM 6739 O O . GLU A 1 819 ? -23.625 -39.219 -0.612 1 72.88 819 GLU A O 1
ATOM 6744 N N . SER A 1 820 ? -22.281 -39.438 1.118 1 80.25 820 SER A N 1
ATOM 6745 C CA . SER A 1 820 ? -23.203 -38.875 2.104 1 80.25 820 SER A CA 1
ATOM 6746 C C . SER A 1 820 ? -22.625 -37.625 2.744 1 80.25 820 SER A C 1
ATOM 6748 O O . SER A 1 820 ? -21.422 -37.562 3.018 1 80.25 820 SER A O 1
ATOM 6750 N N . TYR A 1 821 ? -23.594 -36.594 2.822 1 86.5 821 TYR A N 1
ATOM 6751 C CA . TYR A 1 821 ? -23.141 -35.344 3.369 1 86.5 821 TYR A CA 1
ATOM 6752 C C . TYR A 1 821 ? -23.859 -35 4.676 1 86.5 821 TYR A C 1
ATOM 6754 O O . TYR A 1 821 ? -25.031 -35.375 4.855 1 86.5 821 TYR A O 1
ATOM 6762 N N . ALA A 1 822 ? -23.156 -34.406 5.598 1 86.62 822 ALA A N 1
ATOM 6763 C CA . ALA A 1 822 ? -23.719 -34 6.875 1 86.62 822 ALA A CA 1
ATOM 6764 C C . ALA A 1 822 ? -23.172 -32.625 7.289 1 86.62 822 ALA A C 1
ATOM 6766 O O . ALA A 1 822 ? -22.031 -32.281 6.961 1 86.62 822 ALA A O 1
ATOM 6767 N N . ILE A 1 823 ? -23.984 -31.828 7.938 1 85.31 823 ILE A N 1
ATOM 6768 C CA . ILE A 1 823 ? -23.562 -30.547 8.453 1 85.31 823 ILE A CA 1
ATOM 6769 C C . ILE A 1 823 ? -23.281 -30.656 9.953 1 85.31 823 ILE A C 1
ATOM 6771 O O . ILE A 1 823 ? -24.016 -31.312 10.68 1 85.31 823 ILE A O 1
ATOM 6775 N N . ILE A 1 824 ? -22.203 -30.031 10.383 1 85.81 824 ILE A N 1
ATOM 6776 C CA . ILE A 1 824 ? -21.828 -30.047 11.797 1 85.81 824 ILE A CA 1
ATOM 6777 C C . ILE A 1 824 ? -22.703 -29.047 12.555 1 85.81 824 ILE A C 1
ATOM 6779 O O . ILE A 1 824 ? -22.625 -27.828 12.297 1 85.81 824 ILE A O 1
ATOM 6783 N N . LYS A 1 825 ? -23.406 -29.469 13.492 1 83.31 825 LYS A N 1
ATOM 6784 C CA . LYS A 1 825 ? -24.312 -28.609 14.25 1 83.31 825 LYS A CA 1
ATOM 6785 C C . LYS A 1 825 ? -23.734 -28.281 15.625 1 83.31 825 LYS A C 1
ATOM 6787 O O . LYS A 1 825 ? -24.109 -27.281 16.234 1 83.31 825 LYS A O 1
ATOM 6792 N N . GLY A 1 826 ? -22.859 -29.156 16.031 1 85.88 826 GLY A N 1
ATOM 6793 C CA . GLY A 1 826 ? -22.266 -28.906 17.344 1 85.88 826 GLY A CA 1
ATOM 6794 C C . GLY A 1 826 ? -21 -29.688 17.578 1 85.88 826 GLY A C 1
ATOM 6795 O O . GLY A 1 826 ? -20.828 -30.781 17.031 1 85.88 826 GLY A O 1
ATOM 6796 N N . ILE A 1 827 ? -20.141 -29.156 18.297 1 88.56 827 ILE A N 1
ATOM 6797 C CA . ILE A 1 827 ? -18.922 -29.781 18.812 1 88.56 827 ILE A CA 1
ATOM 6798 C C . ILE A 1 827 ? -18.906 -29.688 20.344 1 88.56 827 ILE A C 1
ATOM 6800 O O . ILE A 1 827 ? -19.125 -28.625 20.906 1 88.56 827 ILE A O 1
ATOM 6804 N N . PHE A 1 828 ? -18.766 -30.859 21 1 86.81 828 PHE A N 1
ATOM 6805 C CA . PHE A 1 828 ? -18.828 -30.781 22.453 1 86.81 828 PHE A CA 1
ATOM 6806 C C . PHE A 1 828 ? -17.906 -31.812 23.094 1 86.81 828 PHE A C 1
ATOM 6808 O O . PHE A 1 828 ? -17.469 -32.75 22.438 1 86.81 828 PHE A O 1
ATOM 6815 N N . THR A 1 829 ? -17.609 -31.562 24.359 1 87.81 829 THR A N 1
ATOM 6816 C CA . THR A 1 829 ? -16.844 -32.5 25.172 1 87.81 829 THR A CA 1
ATOM 6817 C C . THR A 1 829 ? -17.688 -33.031 26.328 1 87.81 829 THR A C 1
ATOM 6819 O O . THR A 1 829 ? -18.609 -32.375 26.781 1 87.81 829 THR A O 1
ATOM 6822 N N . HIS A 1 830 ? -17.453 -34.25 26.656 1 85.62 830 HIS A N 1
ATOM 6823 C CA . HIS A 1 830 ? -18.109 -34.906 27.781 1 85.62 830 HIS A CA 1
ATOM 6824 C C . HIS A 1 830 ? -17.094 -35.594 28.672 1 85.62 830 HIS A C 1
ATOM 6826 O O . HIS A 1 830 ? -16.203 -36.281 28.172 1 85.62 830 HIS A O 1
ATOM 6832 N N . GLU A 1 831 ? -17.203 -35.25 29.922 1 84.19 831 GLU A N 1
ATOM 6833 C CA . GLU A 1 831 ? -16.297 -35.875 30.875 1 84.19 831 GLU A CA 1
ATOM 6834 C C . GLU A 1 831 ? -16.859 -37.188 31.391 1 84.19 831 GLU A C 1
ATOM 6836 O O . GLU A 1 831 ? -18 -37.25 31.875 1 84.19 831 GLU A O 1
ATOM 6841 N N . ARG A 1 832 ? -16.078 -38.219 31.172 1 76.25 832 ARG A N 1
ATOM 6842 C CA . ARG A 1 832 ? -16.406 -39.531 31.688 1 76.25 832 ARG A CA 1
ATOM 6843 C C . ARG A 1 832 ? -15.18 -40.188 32.312 1 76.25 832 ARG A C 1
ATOM 6845 O O . ARG A 1 832 ? -14.141 -40.281 31.656 1 76.25 832 ARG A O 1
ATOM 6852 N N . SER A 1 833 ? -15.32 -40.781 33.562 1 74.44 833 SER A N 1
ATOM 6853 C CA . SER A 1 833 ? -14.242 -41.469 34.281 1 74.44 833 SER A CA 1
ATOM 6854 C C . SER A 1 833 ? -12.977 -40.625 34.312 1 74.44 833 SER A C 1
ATOM 6856 O O . SER A 1 833 ? -11.883 -41.125 34.031 1 74.44 833 SER A O 1
ATOM 6858 N N . ARG A 1 834 ? -13.062 -39.281 34.406 1 74.31 834 ARG A N 1
ATOM 6859 C CA . ARG A 1 834 ? -11.992 -38.281 34.562 1 74.31 834 ARG A CA 1
ATOM 6860 C C . ARG A 1 834 ? -11.25 -38.094 33.25 1 74.31 834 ARG A C 1
ATOM 6862 O O . ARG A 1 834 ? -10.109 -37.625 33.25 1 74.31 834 ARG A O 1
ATOM 6869 N N . LYS A 1 835 ? -11.898 -38.594 32.219 1 78.75 835 LYS A N 1
ATOM 6870 C CA . LYS A 1 835 ? -11.359 -38.344 30.891 1 78.75 835 LYS A CA 1
ATOM 6871 C C . LYS A 1 835 ? -12.328 -37.5 30.047 1 78.75 835 LYS A C 1
ATOM 6873 O O . LYS A 1 835 ? -13.547 -37.688 30.141 1 78.75 835 LYS A O 1
ATOM 6878 N N . LEU A 1 836 ? -11.758 -36.625 29.359 1 86.25 836 LEU A N 1
ATOM 6879 C CA . LEU A 1 836 ? -12.578 -35.781 28.5 1 86.25 836 LEU A CA 1
ATOM 6880 C C . LEU A 1 836 ? -12.641 -36.375 27.078 1 86.25 836 LEU A C 1
ATOM 6882 O O . LEU A 1 836 ? -11.602 -36.688 26.5 1 86.25 836 LEU A O 1
ATOM 6886 N N . HIS A 1 837 ? -13.883 -36.562 26.656 1 85.62 837 HIS A N 1
ATOM 6887 C CA . HIS A 1 837 ? -14.125 -37.031 25.297 1 85.62 837 HIS A CA 1
ATOM 6888 C C . HIS A 1 837 ? -14.727 -35.938 24.422 1 85.62 837 HIS A C 1
ATOM 6890 O O . HIS A 1 837 ? -15.516 -35.125 24.906 1 85.62 837 HIS A O 1
ATOM 6896 N N . ALA A 1 838 ? -14.32 -35.969 23.156 1 88.62 838 ALA A N 1
ATOM 6897 C CA . ALA A 1 838 ? -14.867 -35 22.219 1 88.62 838 ALA A CA 1
ATOM 6898 C C . ALA A 1 838 ? -15.805 -35.656 21.219 1 88.62 838 ALA A C 1
ATOM 6900 O O . ALA A 1 838 ? -15.531 -36.75 20.734 1 88.62 838 ALA A O 1
ATOM 6901 N N . PHE A 1 839 ? -16.891 -34.969 20.953 1 87 839 PHE A N 1
ATOM 6902 C CA . PHE A 1 839 ? -17.922 -35.469 20.047 1 87 839 PHE A CA 1
ATOM 6903 C C . PHE A 1 839 ? -18.344 -34.375 19.062 1 87 839 PHE A C 1
ATOM 6905 O O . PHE A 1 839 ? -18.156 -33.188 19.328 1 87 839 PHE A O 1
ATOM 6912 N N . VAL A 1 840 ? -18.875 -34.812 17.906 1 86.69 840 VAL A N 1
ATOM 6913 C CA . VAL A 1 840 ? -19.484 -33.938 16.906 1 86.69 840 VAL A CA 1
ATOM 6914 C C . VAL A 1 840 ? -20.922 -34.344 16.672 1 86.69 840 VAL A C 1
ATOM 6916 O O . VAL A 1 840 ? -21.234 -35.562 16.625 1 86.69 840 VAL A O 1
ATOM 6919 N N . ILE A 1 841 ? -21.781 -33.344 16.609 1 85.5 841 ILE A N 1
ATOM 6920 C CA . ILE A 1 841 ? -23.172 -33.594 16.25 1 85.5 841 ILE A CA 1
ATOM 6921 C C . ILE A 1 841 ? -23.391 -33.281 14.781 1 85.5 841 ILE A C 1
ATOM 6923 O O . ILE A 1 841 ? -23.078 -32.188 14.32 1 85.5 841 ILE A O 1
ATOM 6927 N N . PHE A 1 842 ? -24.062 -34.25 14.07 1 85.44 842 PHE A N 1
ATOM 6928 C CA . PHE A 1 842 ? -24.312 -34.094 12.648 1 85.44 842 PHE A CA 1
ATOM 6929 C C . PHE A 1 842 ? -25.812 -34.062 12.375 1 85.44 842 PHE A C 1
ATOM 6931 O O . PHE A 1 842 ? -26.594 -34.75 13.047 1 85.44 842 PHE A O 1
ATOM 6938 N N . ASP A 1 843 ? -26.156 -33.219 11.414 1 85.88 843 ASP A N 1
ATOM 6939 C CA . ASP A 1 843 ? -27.422 -33.375 10.703 1 85.88 843 ASP A CA 1
ATOM 6940 C C . ASP A 1 843 ? -27.203 -33.844 9.266 1 85.88 843 ASP A C 1
ATOM 6942 O O . ASP A 1 843 ? -26.344 -33.312 8.562 1 85.88 843 ASP A O 1
ATOM 6946 N N . TRP A 1 844 ? -27.953 -34.781 8.891 1 86.88 844 TRP A N 1
ATOM 6947 C CA . TRP A 1 844 ? -27.688 -35.438 7.617 1 86.88 844 TRP A CA 1
ATOM 6948 C C . TRP A 1 844 ? -28.484 -34.781 6.492 1 86.88 844 TRP A C 1
ATOM 6950 O O . TRP A 1 844 ? -29.609 -34.375 6.695 1 86.88 844 TRP A O 1
ATOM 6960 N N . PHE A 1 845 ? -27.875 -34.875 5.344 1 89.12 845 PHE A N 1
ATOM 6961 C CA . PHE A 1 845 ? -28.547 -34.406 4.137 1 89.12 845 PHE A CA 1
ATOM 6962 C C . PHE A 1 845 ? -29.109 -35.562 3.34 1 89.12 845 PHE A C 1
ATOM 6964 O O . PHE A 1 845 ? -28.5 -36.625 3.266 1 89.12 845 PHE A O 1
ATOM 6971 N N . GLU A 1 846 ? -30.281 -35.344 2.76 1 89.31 846 GLU A N 1
ATOM 6972 C CA . GLU A 1 846 ? -30.906 -36.25 1.815 1 89.31 846 GLU A CA 1
ATOM 6973 C C . GLU A 1 846 ? -31.109 -35.594 0.454 1 89.31 846 GLU A C 1
ATOM 6975 O O . GLU A 1 846 ? -31.688 -34.5 0.365 1 89.31 846 GLU A O 1
ATOM 6980 N N . LYS A 1 847 ? -30.594 -36.312 -0.543 1 91.12 847 LYS A N 1
ATOM 6981 C CA . LYS A 1 847 ? -30.766 -35.75 -1.884 1 91.12 847 LYS A CA 1
ATOM 6982 C C . LYS A 1 847 ? -32.219 -35.844 -2.342 1 91.12 847 LYS A C 1
ATOM 6984 O O . LYS A 1 847 ? -32.844 -36.906 -2.262 1 91.12 847 LYS A O 1
ATOM 6989 N N . ILE A 1 848 ? -32.812 -34.75 -2.834 1 91.19 848 ILE A N 1
ATOM 6990 C CA . ILE A 1 848 ? -34.219 -34.75 -3.207 1 91.19 848 ILE A CA 1
ATOM 6991 C C . ILE A 1 848 ? -34.375 -34.406 -4.684 1 91.19 848 ILE A C 1
ATOM 6993 O O . ILE A 1 848 ? -35.406 -34.625 -5.285 1 91.19 848 ILE A O 1
ATOM 6997 N N . GLY A 1 849 ? -33.438 -33.719 -5.262 1 92.12 849 GLY A N 1
ATOM 6998 C CA . GLY A 1 849 ? -33.531 -33.344 -6.656 1 92.12 849 GLY A CA 1
ATOM 6999 C C . GLY A 1 849 ? -32.375 -32.469 -7.113 1 92.12 849 GLY A C 1
ATOM 7000 O O . GLY A 1 849 ? -31.234 -32.625 -6.648 1 92.12 849 GLY A O 1
ATOM 7001 N N . GLU A 1 850 ? -32.719 -31.719 -8.188 1 93.75 850 GLU A N 1
ATOM 7002 C CA . GLU A 1 850 ? -31.703 -30.828 -8.773 1 93.75 850 GLU A CA 1
ATOM 7003 C C . GLU A 1 850 ? -32.312 -29.484 -9.164 1 93.75 850 GLU A C 1
ATOM 7005 O O . GLU A 1 850 ? -33.469 -29.422 -9.586 1 93.75 850 GLU A O 1
ATOM 7010 N N . ASN A 1 851 ? -31.656 -28.484 -8.852 1 93 851 ASN A N 1
ATOM 7011 C CA . ASN A 1 851 ? -32.031 -27.172 -9.383 1 93 851 ASN A CA 1
ATOM 7012 C C . ASN A 1 851 ? -31.547 -27 -10.828 1 93 851 ASN A C 1
ATOM 7014 O O . ASN A 1 851 ? -30.344 -26.875 -11.078 1 93 851 ASN A O 1
ATOM 7018 N N . THR A 1 852 ? -32.406 -26.875 -11.727 1 92.31 852 THR A N 1
ATOM 7019 C CA . THR A 1 852 ? -32.094 -26.938 -13.156 1 92.31 852 THR A CA 1
ATOM 7020 C C . THR A 1 852 ? -31.391 -25.672 -13.617 1 92.31 852 THR A C 1
ATOM 7022 O O . THR A 1 852 ? -30.547 -25.703 -14.516 1 92.31 852 THR A O 1
ATOM 7025 N N . LEU A 1 853 ? -31.75 -24.594 -13.07 1 93.19 853 LEU A N 1
ATOM 7026 C CA . LEU A 1 853 ? -31.141 -23.344 -13.477 1 93.19 853 LEU A CA 1
ATOM 7027 C C . LEU A 1 853 ? -29.688 -23.281 -13.031 1 93.19 853 LEU A C 1
ATOM 7029 O O . LEU A 1 853 ? -28.797 -22.938 -13.812 1 93.19 853 LEU A O 1
ATOM 7033 N N . LEU A 1 854 ? -29.438 -23.609 -11.781 1 95.94 854 LEU A N 1
ATOM 7034 C CA . LEU A 1 854 ? -28.094 -23.531 -11.203 1 95.94 854 LEU A CA 1
ATOM 7035 C C . LEU A 1 854 ? -27.312 -24.812 -11.469 1 95.94 854 LEU A C 1
ATOM 7037 O O . LEU A 1 854 ? -26.094 -24.828 -11.305 1 95.94 854 LEU A O 1
ATOM 7041 N N . LYS A 1 855 ? -27.938 -25.812 -11.891 1 96.06 855 LYS A N 1
ATOM 7042 C CA . LYS A 1 855 ? -27.328 -27.125 -12.125 1 96.06 855 LYS A CA 1
ATOM 7043 C C . LYS A 1 855 ? -26.656 -27.656 -10.859 1 96.06 855 LYS A C 1
ATOM 7045 O O . LYS A 1 855 ? -25.516 -28.094 -10.898 1 96.06 855 LYS A O 1
ATOM 7050 N N . CYS A 1 856 ? -27.344 -27.469 -9.766 1 96.25 856 CYS A N 1
ATOM 7051 C CA . CYS A 1 856 ? -26.875 -27.953 -8.469 1 96.25 856 CYS A CA 1
ATOM 7052 C C . CYS A 1 856 ? -27.859 -28.938 -7.855 1 96.25 856 CYS A C 1
ATOM 7054 O O . CYS A 1 856 ? -29.062 -28.734 -7.922 1 96.25 856 CYS A O 1
ATOM 7056 N N . PRO A 1 857 ? -27.297 -30 -7.297 1 95 857 PRO A N 1
ATOM 7057 C CA . PRO A 1 857 ? -28.188 -30.938 -6.605 1 95 857 PRO A CA 1
ATOM 7058 C C . PRO A 1 857 ? -28.859 -30.312 -5.375 1 95 857 PRO A C 1
ATOM 7060 O O . PRO A 1 857 ? -28.219 -29.562 -4.641 1 95 857 PRO A O 1
ATOM 7063 N N . LYS A 1 858 ? -30.078 -30.656 -5.184 1 94.19 858 LYS A N 1
ATOM 7064 C CA . LYS A 1 858 ? -30.859 -30.172 -4.055 1 94.19 858 LYS A CA 1
ATOM 7065 C C . LYS A 1 858 ? -30.953 -31.234 -2.955 1 94.19 858 LYS A C 1
ATOM 7067 O O . LYS A 1 858 ? -31.188 -32.406 -3.236 1 94.19 858 LYS A O 1
ATOM 7072 N N . TYR A 1 859 ? -30.688 -30.75 -1.774 1 92.12 859 TYR A N 1
ATOM 7073 C CA . TYR A 1 859 ? -30.703 -31.625 -0.611 1 92.12 859 TYR A CA 1
ATOM 7074 C C . TYR A 1 859 ? -31.672 -31.094 0.455 1 92.12 859 TYR A C 1
ATOM 7076 O O . TYR A 1 859 ? -31.969 -29.906 0.496 1 92.12 859 TYR A O 1
ATOM 7084 N N . ARG A 1 860 ? -32.188 -31.953 1.219 1 90.94 860 ARG A N 1
ATOM 7085 C CA . ARG A 1 860 ? -33 -31.609 2.398 1 90.94 860 ARG A CA 1
ATOM 7086 C C . ARG A 1 860 ? -32.281 -32.062 3.676 1 90.94 860 ARG A C 1
ATOM 7088 O O . ARG A 1 860 ? -31.719 -33.156 3.729 1 90.94 860 ARG A O 1
ATOM 7095 N N . LEU A 1 861 ? -32.25 -31.125 4.637 1 88.38 861 LEU A N 1
ATOM 7096 C CA . LEU A 1 861 ? -31.734 -31.484 5.949 1 88.38 861 LEU A CA 1
ATOM 7097 C C . LEU A 1 861 ? -32.75 -32.344 6.715 1 88.38 861 LEU A C 1
ATOM 7099 O O . LEU A 1 861 ? -33.875 -31.922 6.926 1 88.38 861 LEU A O 1
ATOM 7103 N N . GLN A 1 862 ? -32.219 -33.469 7.105 1 84.88 862 GLN A N 1
ATOM 7104 C CA . GLN A 1 862 ? -33.125 -34.375 7.793 1 84.88 862 GLN A CA 1
ATOM 7105 C C . GLN A 1 862 ? -33.375 -33.938 9.227 1 84.88 862 GLN A C 1
ATOM 7107 O O . GLN A 1 862 ? -32.5 -33.375 9.875 1 84.88 862 GLN A O 1
ATOM 7112 N N . ALA A 1 863 ? -34.625 -34.125 9.617 1 75.06 863 ALA A N 1
ATOM 7113 C CA . ALA A 1 863 ? -34.969 -33.875 11.016 1 75.06 863 ALA A CA 1
ATOM 7114 C C . ALA A 1 863 ? -34.406 -34.938 11.938 1 75.06 863 ALA A C 1
ATOM 7116 O O . ALA A 1 863 ? -34.125 -36.062 11.5 1 75.06 863 ALA A O 1
ATOM 7117 N N . SER A 1 864 ? -34.094 -34.531 13.172 1 65.81 864 SER A N 1
ATOM 7118 C CA . SER A 1 864 ? -33.531 -35.438 14.156 1 65.81 864 SER A CA 1
ATOM 7119 C C . SER A 1 864 ? -34.344 -36.688 14.289 1 65.81 864 SER A C 1
ATOM 7121 O O . SER A 1 864 ? -33.812 -37.781 14.477 1 65.81 864 SER A O 1
ATOM 7123 N N . GLU A 1 865 ? -35.656 -36.531 14.117 1 62.47 865 GLU A N 1
ATOM 7124 C CA . GLU A 1 865 ? -36.562 -37.656 14.336 1 62.47 865 GLU A CA 1
ATOM 7125 C C . GLU A 1 865 ? -36.594 -38.562 13.117 1 62.47 865 GLU A C 1
ATOM 7127 O O . GLU A 1 865 ? -37 -39.719 13.219 1 62.47 865 GLU A O 1
ATOM 7132 N N . GLU A 1 866 ? -36.094 -38.031 12.078 1 66 866 GLU A N 1
ATOM 7133 C CA . GLU A 1 866 ? -36.25 -38.719 10.812 1 66 866 GLU A CA 1
ATOM 7134 C C . GLU A 1 866 ? -35 -39.531 10.461 1 66 866 GLU A C 1
ATOM 7136 O O . GLU A 1 866 ? -35.031 -40.375 9.578 1 66 866 GLU A O 1
ATOM 7141 N N . THR A 1 867 ? -33.938 -39.188 11.234 1 64.38 867 THR A N 1
ATOM 7142 C CA . THR A 1 867 ? -32.688 -39.75 10.727 1 64.38 867 THR A CA 1
ATOM 7143 C C . THR A 1 867 ? -32.469 -41.156 11.227 1 64.38 867 THR A C 1
ATOM 7145 O O . THR A 1 867 ? -32.719 -41.469 12.398 1 64.38 867 THR A O 1
ATOM 7148 N N . ARG A 1 868 ? -32.219 -42.031 10.242 1 63.28 868 ARG A N 1
ATOM 7149 C CA . ARG A 1 868 ? -31.859 -43.406 10.555 1 63.28 868 ARG A CA 1
ATOM 7150 C C . ARG A 1 868 ? -30.422 -43.531 11.039 1 63.28 868 ARG A C 1
ATOM 7152 O O . ARG A 1 868 ? -30.016 -44.531 11.594 1 63.28 868 ARG A O 1
ATOM 7159 N N . TRP A 1 869 ? -29.703 -42.438 10.898 1 71.62 869 TRP A N 1
ATOM 7160 C CA . TRP A 1 869 ? -28.281 -42.5 11.227 1 71.62 869 TRP A CA 1
ATOM 7161 C C . TRP A 1 869 ? -28 -41.781 12.547 1 71.62 869 TRP A C 1
ATOM 7163 O O . TRP A 1 869 ? -28.766 -40.906 12.953 1 71.62 869 TRP A O 1
ATOM 7173 N N . ASN A 1 870 ? -27.031 -42.25 13.188 1 78.88 870 ASN A N 1
ATOM 7174 C CA . ASN A 1 870 ? -26.562 -41.594 14.391 1 78.88 870 ASN A CA 1
ATOM 7175 C C . ASN A 1 870 ? -26.188 -40.125 14.117 1 78.88 870 ASN A C 1
ATOM 7177 O O . ASN A 1 870 ? -25.703 -39.812 13.031 1 78.88 870 ASN A O 1
ATOM 7181 N N . ARG A 1 871 ? -26.484 -39.344 15.062 1 84.81 871 ARG A N 1
ATOM 7182 C CA . ARG A 1 871 ? -26.172 -37.906 14.906 1 84.81 871 ARG A CA 1
ATOM 7183 C C . ARG A 1 871 ? -24.922 -37.531 15.695 1 84.81 871 ARG A C 1
ATOM 7185 O O . ARG A 1 871 ? -24.281 -36.531 15.391 1 84.81 871 ARG A O 1
ATOM 7192 N N . ILE A 1 872 ? -24.609 -38.25 16.688 1 86.94 872 ILE A N 1
ATOM 7193 C CA . ILE A 1 872 ? -23.469 -37.938 17.516 1 86.94 872 ILE A CA 1
ATOM 7194 C C . ILE A 1 872 ? -22.344 -38.938 17.25 1 86.94 872 ILE A C 1
ATOM 7196 O O . ILE A 1 872 ? -22.562 -40.156 17.344 1 86.94 872 ILE A O 1
ATOM 7200 N N . PHE A 1 873 ? -21.219 -38.406 16.891 1 83 873 PHE A N 1
ATOM 7201 C CA . PHE A 1 873 ? -20.047 -39.219 16.625 1 83 873 PHE A CA 1
ATOM 7202 C C . PHE A 1 873 ? -18.844 -38.719 17.406 1 83 873 PHE A C 1
ATOM 7204 O O . PHE A 1 873 ? -18.688 -37.5 17.594 1 83 873 PHE A O 1
ATOM 7211 N N . PRO A 1 874 ? -18.141 -39.688 17.953 1 81.94 874 PRO A N 1
ATOM 7212 C CA . PRO A 1 874 ? -16.828 -39.219 18.422 1 81.94 874 PRO A CA 1
ATOM 7213 C C . PRO A 1 874 ? -15.977 -38.625 17.297 1 81.94 874 PRO A C 1
ATOM 7215 O O . PRO A 1 874 ? -16.25 -38.875 16.125 1 81.94 874 PRO A O 1
ATOM 7218 N N . ILE A 1 875 ? -15.109 -37.844 17.75 1 77.38 875 ILE A N 1
ATOM 7219 C CA . ILE A 1 875 ? -14.227 -37.25 16.734 1 77.38 875 ILE A CA 1
ATOM 7220 C C . ILE A 1 875 ? -13.555 -38.375 15.938 1 77.38 875 ILE A C 1
ATOM 7222 O O . ILE A 1 875 ? -13.047 -39.344 16.5 1 77.38 875 ILE A O 1
ATOM 7226 N N . SER A 1 876 ? -13.992 -38.562 14.664 1 62.84 876 SER A N 1
ATOM 7227 C CA . SER A 1 876 ? -13.453 -39.562 13.75 1 62.84 876 SER A CA 1
ATOM 7228 C C . SER A 1 876 ? -12.812 -38.906 12.531 1 62.84 876 SER A C 1
ATOM 7230 O O . SER A 1 876 ? -12.805 -37.688 12.406 1 62.84 876 SER A O 1
ATOM 7232 N N . LEU A 1 877 ? -12.023 -39.844 11.781 1 56.25 877 LEU A N 1
ATOM 7233 C CA . LEU A 1 877 ? -11.383 -39.375 10.555 1 56.25 877 LEU A CA 1
ATOM 7234 C C . LEU A 1 877 ? -12.422 -38.938 9.531 1 56.25 877 LEU A C 1
ATOM 7236 O O . LEU A 1 877 ? -13.281 -39.719 9.133 1 56.25 877 LEU A O 1
ATOM 7240 N N . ILE A 1 878 ? -12.891 -37.781 9.594 1 53.59 878 ILE A N 1
ATOM 7241 C CA . ILE A 1 878 ? -13.672 -37.156 8.531 1 53.59 878 ILE A CA 1
ATOM 7242 C C . ILE A 1 878 ? -12.758 -36.781 7.359 1 53.59 878 ILE A C 1
ATOM 7244 O O . ILE A 1 878 ? -11.641 -36.312 7.555 1 53.59 878 ILE A O 1
ATOM 7248 N N . ASP A 1 879 ? -12.953 -37.5 6.117 1 49.88 879 ASP A N 1
ATOM 7249 C CA . ASP A 1 879 ? -12.156 -37.125 4.957 1 49.88 879 ASP A CA 1
ATOM 7250 C C . ASP A 1 879 ? -12.102 -35.594 4.801 1 49.88 879 ASP A C 1
ATOM 7252 O O . ASP A 1 879 ? -13.109 -34.969 4.473 1 49.88 879 ASP A O 1
ATOM 7256 N N . HIS A 1 880 ? -11.195 -35.062 5.379 1 48.78 880 HIS A N 1
ATOM 7257 C CA . HIS A 1 880 ? -10.992 -33.594 5.488 1 48.78 880 HIS A CA 1
ATOM 7258 C C . HIS A 1 880 ? -10.602 -33 4.145 1 48.78 880 HIS A C 1
ATOM 7260 O O . HIS A 1 880 ? -10.547 -31.781 4 1 48.78 880 HIS A O 1
ATOM 7266 N N . ASN A 1 881 ? -10.18 -33.844 3.133 1 47.59 881 ASN A N 1
ATOM 7267 C CA . ASN A 1 881 ? -9.664 -33.219 1.918 1 47.59 881 ASN A CA 1
ATOM 7268 C C . ASN A 1 881 ? -10.75 -32.469 1.167 1 47.59 881 ASN A C 1
ATOM 7270 O O . ASN A 1 881 ? -10.477 -31.422 0.542 1 47.59 881 ASN A O 1
ATOM 7274 N N . SER A 1 882 ? -11.898 -33.188 1.114 1 56.62 882 SER A N 1
ATOM 7275 C CA . SER A 1 882 ? -12.859 -32.625 0.177 1 56.62 882 SER A CA 1
ATOM 7276 C C . SER A 1 882 ? -13.891 -31.75 0.897 1 56.62 882 SER A C 1
ATOM 7278 O O . SER A 1 882 ? -14.828 -32.281 1.506 1 56.62 882 SER A O 1
ATOM 7280 N N . ARG A 1 883 ? -13.539 -30.5 1.211 1 67.06 883 ARG A N 1
ATOM 7281 C CA . ARG A 1 883 ? -14.531 -29.625 1.818 1 67.06 883 ARG A CA 1
ATOM 7282 C C . ARG A 1 883 ? -15.602 -29.219 0.807 1 67.06 883 ARG A C 1
ATOM 7284 O O . ARG A 1 883 ? -15.281 -28.766 -0.294 1 67.06 883 ARG A O 1
ATOM 7291 N N . VAL A 1 884 ? -16.781 -29.766 0.972 1 83.5 884 VAL A N 1
ATOM 7292 C CA . VAL A 1 884 ? -17.938 -29.422 0.153 1 83.5 884 VAL A CA 1
ATOM 7293 C C . VAL A 1 884 ? -18.625 -28.188 0.735 1 83.5 884 VAL A C 1
ATOM 7295 O O . VAL A 1 884 ? -18.469 -27.875 1.918 1 83.5 884 VAL A O 1
ATOM 7298 N N . HIS A 1 885 ? -19.234 -27.438 -0.095 1 89.94 885 HIS A N 1
ATOM 7299 C CA . HIS A 1 885 ? -19.953 -26.234 0.312 1 89.94 885 HIS A CA 1
ATOM 7300 C C . HIS A 1 885 ? -21.422 -26.312 -0.073 1 89.94 885 HIS A C 1
ATOM 7302 O O . HIS A 1 885 ? -21.75 -26.688 -1.196 1 89.94 885 HIS A O 1
ATOM 7308 N N . PHE A 1 886 ? -22.281 -26.078 0.886 1 91 886 PHE A N 1
ATOM 7309 C CA . PHE A 1 886 ? -23.719 -26.047 0.664 1 91 886 PHE A CA 1
ATOM 7310 C C . PHE A 1 886 ? -24.281 -24.641 0.869 1 91 886 PHE A C 1
ATOM 7312 O O . PHE A 1 886 ? -23.781 -23.891 1.714 1 91 886 PHE A O 1
ATOM 7319 N N . VAL A 1 887 ? -25.234 -24.328 0.081 1 91.31 887 VAL A N 1
ATOM 7320 C CA . VAL A 1 887 ? -25.906 -23.031 0.177 1 91.31 887 VAL A CA 1
ATOM 7321 C C . VAL A 1 887 ? -27.406 -23.234 0.438 1 91.31 887 VAL A C 1
ATOM 7323 O O . VAL A 1 887 ? -28.016 -24.141 -0.145 1 91.31 887 VAL A O 1
ATOM 7326 N N . HIS A 1 888 ? -27.938 -22.453 1.349 1 88.62 888 HIS A N 1
ATOM 7327 C CA . HIS A 1 888 ? -29.375 -22.531 1.644 1 88.62 888 HIS A CA 1
ATOM 7328 C C . HIS A 1 888 ? -30.203 -22.141 0.43 1 88.62 888 HIS A C 1
ATOM 7330 O O . HIS A 1 888 ? -29.906 -21.156 -0.24 1 88.62 888 HIS A O 1
ATOM 7336 N N . ASP A 1 889 ? -31.109 -22.984 0.122 1 87.62 889 ASP A N 1
ATOM 7337 C CA . ASP A 1 889 ? -31.969 -22.703 -1.023 1 87.62 889 ASP A CA 1
ATOM 7338 C C . ASP A 1 889 ? -33.125 -21.812 -0.628 1 87.62 889 ASP A C 1
ATOM 7340 O O . ASP A 1 889 ? -34.188 -22.297 -0.212 1 87.62 889 ASP A O 1
ATOM 7344 N N . CYS A 1 890 ? -32.938 -20.484 -0.655 1 71.88 890 CYS A N 1
ATOM 7345 C CA . CYS A 1 890 ? -33.969 -19.516 -0.265 1 71.88 890 CYS A CA 1
ATOM 7346 C C . CYS A 1 890 ? -35.031 -19.391 -1.345 1 71.88 890 CYS A C 1
ATOM 7348 O O . CYS A 1 890 ? -35.531 -18.281 -1.591 1 71.88 890 CYS A O 1
ATOM 7350 N N . ASN A 1 891 ? -35.469 -20.406 -1.999 1 57.47 891 ASN A N 1
ATOM 7351 C CA . ASN A 1 891 ? -36.469 -20.266 -3.043 1 57.47 891 ASN A CA 1
ATOM 7352 C C . ASN A 1 891 ? -37.844 -20.078 -2.453 1 57.47 891 ASN A C 1
ATOM 7354 O O . ASN A 1 891 ? -38.25 -20.812 -1.543 1 57.47 891 ASN A O 1
ATOM 7358 N N . GLY A 1 892 ? -38.688 -19.047 -2.797 1 51.81 892 GLY A N 1
ATOM 7359 C CA . GLY A 1 892 ? -40.031 -18.609 -2.51 1 51.81 892 GLY A CA 1
ATOM 7360 C C . GLY A 1 892 ? -40.156 -17.828 -1.219 1 51.81 892 GLY A C 1
ATOM 7361 O O . GLY A 1 892 ? -40.625 -16.688 -1.217 1 51.81 892 GLY A O 1
ATOM 7362 N N . ASP A 1 893 ? -39.969 -18.594 -0.058 1 47.72 893 ASP A N 1
ATOM 7363 C CA . ASP A 1 893 ? -40.312 -18.016 1.239 1 47.72 893 ASP A CA 1
ATOM 7364 C C . ASP A 1 893 ? -39.156 -17.188 1.798 1 47.72 893 ASP A C 1
ATOM 7366 O O . ASP A 1 893 ? -39.25 -16.625 2.891 1 47.72 893 ASP A O 1
ATOM 7370 N N . CYS A 1 894 ? -38 -17.312 1.419 1 51.78 894 CYS A N 1
ATOM 7371 C CA . CYS A 1 894 ? -36.906 -16.531 1.941 1 51.78 894 CYS A CA 1
ATOM 7372 C C . CYS A 1 894 ? -36.844 -15.141 1.306 1 51.78 894 CYS A C 1
ATOM 7374 O O . CYS A 1 894 ? -36.5 -15 0.134 1 51.78 894 CYS A O 1
ATOM 7376 N N . ASN A 1 895 ? -37.781 -14.391 1.598 1 46.56 895 ASN A N 1
ATOM 7377 C CA . ASN A 1 895 ? -37.812 -13.016 1.114 1 46.56 895 ASN A CA 1
ATOM 7378 C C . ASN A 1 895 ? -36.625 -12.211 1.582 1 46.56 895 ASN A C 1
ATOM 7380 O O . ASN A 1 895 ? -35.938 -12.602 2.543 1 46.56 895 ASN A O 1
ATOM 7384 N N . TYR A 1 896 ? -36.281 -11.148 0.751 1 46.06 896 TYR A N 1
ATOM 7385 C CA . TYR A 1 896 ? -35.188 -10.195 0.902 1 46.06 896 TYR A CA 1
ATOM 7386 C C . TYR A 1 896 ? -34.938 -9.891 2.373 1 46.06 896 TYR A C 1
ATOM 7388 O O . TYR A 1 896 ? -33.781 -9.812 2.799 1 46.06 896 TYR A O 1
ATOM 7396 N N . ASP A 1 897 ? -35.906 -9.508 3.158 1 49.72 897 ASP A N 1
ATOM 7397 C CA . ASP A 1 897 ? -35.875 -8.906 4.484 1 49.72 897 ASP A CA 1
ATOM 7398 C C . ASP A 1 897 ? -35.812 -9.977 5.574 1 49.72 897 ASP A C 1
ATOM 7400 O O . ASP A 1 897 ? -35.531 -9.672 6.734 1 49.72 897 ASP A O 1
ATOM 7404 N N . ARG A 1 898 ? -36.25 -11.391 5.082 1 52.03 898 ARG A N 1
ATOM 7405 C CA . ARG A 1 898 ? -36.375 -12.375 6.156 1 52.03 898 ARG A CA 1
ATOM 7406 C C . ARG A 1 898 ? -35.844 -13.734 5.711 1 52.03 898 ARG A C 1
ATOM 7408 O O . ARG A 1 898 ? -36.5 -14.445 4.949 1 52.03 898 ARG A O 1
ATOM 7415 N N . HIS A 1 899 ? -34.562 -13.953 5.73 1 57.88 899 HIS A N 1
ATOM 7416 C CA . HIS A 1 899 ? -34 -15.289 5.59 1 57.88 899 HIS A CA 1
ATOM 7417 C C . HIS A 1 899 ? -34.719 -16.281 6.512 1 57.88 899 HIS A C 1
ATOM 7419 O O . HIS A 1 899 ? -34.75 -16.094 7.727 1 57.88 899 HIS A O 1
ATOM 7425 N N . ASN A 1 900 ? -35.75 -17.047 5.906 1 59.59 900 ASN A N 1
ATOM 7426 C CA . ASN A 1 900 ? -36.438 -18.078 6.691 1 59.59 900 ASN A CA 1
ATOM 7427 C C . ASN A 1 900 ? -35.531 -19.297 6.914 1 59.59 900 ASN A C 1
ATOM 7429 O O . ASN A 1 900 ? -35.438 -20.156 6.043 1 59.59 900 ASN A O 1
ATOM 7433 N N . LEU A 1 901 ? -34.906 -19.312 7.879 1 58.44 901 LEU A N 1
ATOM 7434 C CA . LEU A 1 901 ? -34 -20.406 8.227 1 58.44 901 LEU A CA 1
ATOM 7435 C C . LEU A 1 901 ? -34.781 -21.672 8.539 1 58.44 901 LEU A C 1
ATOM 7437 O O . LEU A 1 901 ? -34.188 -22.75 8.719 1 58.44 901 LEU A O 1
ATOM 7441 N N . SER A 1 902 ? -36.062 -21.484 8.516 1 63.06 902 SER A N 1
ATOM 7442 C CA . SER A 1 902 ? -36.844 -22.672 8.852 1 63.06 902 SER A CA 1
ATOM 7443 C C . SER A 1 902 ? -36.906 -23.656 7.688 1 63.06 902 SER A C 1
ATOM 7445 O O . SER A 1 902 ? -37.156 -24.844 7.887 1 63.06 902 SER A O 1
ATOM 7447 N N . ASN A 1 903 ? -36.594 -23.094 6.453 1 75.5 903 ASN A N 1
ATOM 7448 C CA . ASN A 1 903 ? -36.5 -23.953 5.277 1 75.5 903 ASN A CA 1
ATOM 7449 C C . ASN A 1 903 ? -35.25 -24.844 5.328 1 75.5 903 ASN A C 1
ATOM 7451 O O . ASN A 1 903 ? -34.156 -24.359 5.527 1 75.5 903 ASN A O 1
ATOM 7455 N N . ARG A 1 904 ? -35.438 -26.156 5.215 1 83.19 904 ARG A N 1
ATOM 7456 C CA . ARG A 1 904 ? -34.375 -27.141 5.414 1 83.19 904 ARG A CA 1
ATOM 7457 C C . ARG A 1 904 ? -33.75 -27.547 4.082 1 83.19 904 ARG A C 1
ATOM 7459 O O . ARG A 1 904 ? -33.156 -28.609 3.98 1 83.19 904 ARG A O 1
ATOM 7466 N N . TYR A 1 905 ? -34.031 -26.75 3.018 1 88.62 905 TYR A N 1
ATOM 7467 C CA . TYR A 1 905 ? -33.5 -27.125 1.705 1 88.62 905 TYR A CA 1
ATOM 7468 C C . TYR A 1 905 ? -32.188 -26.422 1.433 1 88.62 905 TYR A C 1
ATOM 7470 O O . TYR A 1 905 ? -32 -25.25 1.775 1 88.62 905 TYR A O 1
ATOM 7478 N N . TYR A 1 906 ? -31.266 -27.203 0.92 1 91.06 906 TYR A N 1
ATOM 7479 C CA . TYR A 1 906 ? -29.922 -26.719 0.605 1 91.06 906 TYR A CA 1
ATOM 7480 C C . TYR A 1 906 ? -29.5 -27.156 -0.791 1 91.06 906 TYR A C 1
ATOM 7482 O O . TYR A 1 906 ? -30.031 -28.125 -1.331 1 91.06 906 TYR A O 1
ATOM 7490 N N . LEU A 1 907 ? -28.656 -26.406 -1.376 1 93.81 907 LEU A N 1
ATOM 7491 C CA . LEU A 1 907 ? -28.031 -26.75 -2.648 1 93.81 907 LEU A CA 1
ATOM 7492 C C . LEU A 1 907 ? -26.547 -27.047 -2.465 1 93.81 907 LEU A C 1
ATOM 7494 O O . LEU A 1 907 ? -25.844 -26.312 -1.775 1 93.81 907 LEU A O 1
ATOM 7498 N N . LYS A 1 908 ? -26.156 -28.172 -2.969 1 93.62 908 LYS A N 1
ATOM 7499 C CA . LYS A 1 908 ? -24.719 -28.406 -3.014 1 93.62 908 LYS A CA 1
ATOM 7500 C C . LYS A 1 908 ? -24.047 -27.5 -4.035 1 93.62 908 LYS A C 1
ATOM 7502 O O . LYS A 1 908 ? -24.375 -27.531 -5.219 1 93.62 908 LYS A O 1
ATOM 7507 N N . ASN A 1 909 ? -23.156 -26.703 -3.658 1 94.94 909 ASN A N 1
ATOM 7508 C CA . ASN A 1 909 ? -22.453 -25.766 -4.527 1 94.94 909 ASN A CA 1
ATOM 7509 C C . ASN A 1 909 ? -21.484 -26.484 -5.469 1 94.94 909 ASN A C 1
ATOM 7511 O O . ASN A 1 909 ? -20.344 -26.75 -5.105 1 94.94 909 ASN A O 1
ATOM 7515 N N . MET A 1 910 ? -21.891 -26.656 -6.672 1 95 910 MET A N 1
ATOM 7516 C CA . MET A 1 910 ? -21.109 -27.375 -7.668 1 95 910 MET A CA 1
ATOM 7517 C C . MET A 1 910 ? -20 -26.484 -8.234 1 95 910 MET A C 1
ATOM 7519 O O . MET A 1 910 ? -19.188 -26.953 -9.031 1 95 910 MET A O 1
ATOM 7523 N N . TYR A 1 911 ? -19.953 -25.25 -7.789 1 95.75 911 TYR A N 1
ATOM 7524 C CA . TYR A 1 911 ? -18.969 -24.312 -8.297 1 95.75 911 TYR A CA 1
ATOM 7525 C C . TYR A 1 911 ? -17.766 -24.219 -7.359 1 95.75 911 TYR A C 1
ATOM 7527 O O . TYR A 1 911 ? -16.766 -23.594 -7.688 1 95.75 911 TYR A O 1
ATOM 7535 N N . TYR A 1 912 ? -17.812 -24.828 -6.211 1 92.56 912 TYR A N 1
ATOM 7536 C CA . TYR A 1 912 ? -16.812 -24.719 -5.16 1 92.56 912 TYR A CA 1
ATOM 7537 C C . TYR A 1 912 ? -15.594 -25.578 -5.473 1 92.56 912 TYR A C 1
ATOM 7539 O O . TYR A 1 912 ? -15.734 -26.734 -5.879 1 92.56 912 TYR A O 1
ATOM 7547 N N . TYR A 1 913 ? -14.453 -24.984 -5.449 1 86.75 913 TYR A N 1
ATOM 7548 C CA . TYR A 1 913 ? -13.203 -25.734 -5.586 1 86.75 913 TYR A CA 1
ATOM 7549 C C . TYR A 1 913 ? -12.117 -25.125 -4.695 1 86.75 913 TYR A C 1
ATOM 7551 O O . TYR A 1 913 ? -12.211 -23.969 -4.293 1 86.75 913 TYR A O 1
ATOM 7559 N N . LEU A 1 914 ? -11.008 -25.781 -4.336 1 77.88 914 LEU A N 1
ATOM 7560 C CA . LEU A 1 914 ? -10.039 -25.422 -3.307 1 77.88 914 LEU A CA 1
ATOM 7561 C C . LEU A 1 914 ? -8.812 -24.766 -3.92 1 77.88 914 LEU A C 1
ATOM 7563 O O . LEU A 1 914 ? -7.902 -24.344 -3.199 1 77.88 914 LEU A O 1
ATOM 7567 N N . ALA A 1 915 ? -8.789 -24.609 -5.117 1 73 915 ALA A N 1
ATOM 7568 C CA . ALA A 1 915 ? -7.582 -24.094 -5.762 1 73 915 ALA A CA 1
ATOM 7569 C C . ALA A 1 915 ? -7.316 -22.656 -5.375 1 73 915 ALA A C 1
ATOM 7571 O O . ALA A 1 915 ? -6.211 -22.141 -5.574 1 73 915 ALA A O 1
ATOM 7572 N N . VAL A 1 916 ? -8.344 -22 -4.734 1 77.62 916 VAL A N 1
ATOM 7573 C CA . VAL A 1 916 ? -8.172 -20.578 -4.402 1 77.62 916 VAL A CA 1
ATOM 7574 C C . VAL A 1 916 ? -8.555 -20.344 -2.943 1 77.62 916 VAL A C 1
ATOM 7576 O O . VAL A 1 916 ? -9.539 -20.906 -2.451 1 77.62 916 VAL A O 1
ATOM 7579 N N . MET B 1 1 ? 21.594 -21.656 20.844 1 85.5 1 MET B N 1
ATOM 7580 C CA . MET B 1 1 ? 20.906 -22.047 19.625 1 85.5 1 MET B CA 1
ATOM 7581 C C . MET B 1 1 ? 19.422 -21.672 19.703 1 85.5 1 MET B C 1
ATOM 7583 O O . MET B 1 1 ? 18.844 -21.188 18.734 1 85.5 1 MET B O 1
ATOM 7587 N N . ALA B 1 2 ? 18.797 -21.891 20.812 1 89.25 2 ALA B N 1
ATOM 7588 C CA . ALA B 1 2 ? 17.391 -21.547 20.969 1 89.25 2 ALA B CA 1
ATOM 7589 C C . ALA B 1 2 ? 17.172 -20.047 20.781 1 89.25 2 ALA B C 1
ATOM 7591 O O . ALA B 1 2 ? 16.203 -19.641 20.141 1 89.25 2 ALA B O 1
ATOM 7592 N N . LEU B 1 3 ? 18.094 -19.281 21.281 1 91.06 3 LEU B N 1
ATOM 7593 C CA . LEU B 1 3 ? 18 -17.844 21.125 1 91.06 3 LEU B CA 1
ATOM 7594 C C . LEU B 1 3 ? 18.156 -17.438 19.656 1 91.06 3 LEU B C 1
ATOM 7596 O O . LEU B 1 3 ? 17.5 -16.5 19.188 1 91.06 3 LEU B O 1
ATOM 7600 N N . PHE B 1 4 ? 19.047 -18.109 18.984 1 90.88 4 PHE B N 1
ATOM 7601 C CA . PHE B 1 4 ? 19.266 -17.844 17.578 1 90.88 4 PHE B CA 1
ATOM 7602 C C . PHE B 1 4 ? 18 -18.125 16.766 1 90.88 4 PHE B C 1
ATOM 7604 O O . PHE B 1 4 ? 17.594 -17.312 15.93 1 90.88 4 PHE B O 1
ATOM 7611 N N . ILE B 1 5 ? 17.359 -19.203 17.031 1 91.81 5 ILE B N 1
ATOM 7612 C CA . ILE B 1 5 ? 16.141 -19.578 16.328 1 91.81 5 ILE B CA 1
ATOM 7613 C C . ILE B 1 5 ? 15.023 -18.578 16.656 1 91.81 5 ILE B C 1
ATOM 7615 O O . ILE B 1 5 ? 14.281 -18.156 15.766 1 91.81 5 ILE B O 1
ATOM 7619 N N . TRP B 1 6 ? 14.984 -18.188 17.938 1 93.44 6 TRP B N 1
ATOM 7620 C CA . TRP B 1 6 ? 13.969 -17.25 18.375 1 93.44 6 TRP B CA 1
ATOM 7621 C C . TRP B 1 6 ? 14.125 -15.898 17.672 1 93.44 6 TRP B C 1
ATOM 7623 O O . TRP B 1 6 ? 13.156 -15.352 17.156 1 93.44 6 TRP B O 1
ATOM 7633 N N . VAL B 1 7 ? 15.359 -15.391 17.562 1 93.56 7 VAL B N 1
ATOM 7634 C CA . VAL B 1 7 ? 15.648 -14.094 16.953 1 93.56 7 VAL B CA 1
ATOM 7635 C C . VAL B 1 7 ? 15.375 -14.164 15.453 1 93.56 7 VAL B C 1
ATOM 7637 O O . VAL B 1 7 ? 14.836 -13.219 14.867 1 93.56 7 VAL B O 1
ATOM 7640 N N . THR B 1 8 ? 15.695 -15.305 14.867 1 91.75 8 THR B N 1
ATOM 7641 C CA . THR B 1 8 ? 15.539 -15.469 13.422 1 91.75 8 THR B CA 1
ATOM 7642 C C . THR B 1 8 ? 14.062 -15.594 13.047 1 91.75 8 THR B C 1
ATOM 7644 O O . THR B 1 8 ? 13.602 -14.938 12.117 1 91.75 8 THR B O 1
ATOM 7647 N N . LYS B 1 9 ? 13.305 -16.375 13.766 1 91.62 9 LYS B N 1
ATOM 7648 C CA . LYS B 1 9 ? 11.898 -16.641 13.477 1 91.62 9 LYS B CA 1
ATOM 7649 C C . LYS B 1 9 ? 11.062 -15.367 13.625 1 91.62 9 LYS B C 1
ATOM 7651 O O . LYS B 1 9 ? 10.25 -15.055 12.75 1 91.62 9 LYS B O 1
ATOM 7656 N N . HIS B 1 10 ? 11.297 -14.641 14.672 1 92.69 10 HIS B N 1
ATOM 7657 C CA . HIS B 1 10 ? 10.438 -13.508 14.992 1 92.69 10 HIS B CA 1
ATOM 7658 C C . HIS B 1 10 ? 11.062 -12.195 14.547 1 92.69 10 HIS B C 1
ATOM 7660 O O . HIS B 1 10 ? 10.492 -11.125 14.758 1 92.69 10 HIS B O 1
ATOM 7666 N N . MET B 1 11 ? 12.273 -12.227 13.922 1 90.25 11 MET B N 1
ATOM 7667 C CA . MET B 1 11 ? 12.961 -11.055 13.391 1 90.25 11 MET B CA 1
ATOM 7668 C C . MET B 1 11 ? 13.055 -9.953 14.445 1 90.25 11 MET B C 1
ATOM 7670 O O . MET B 1 11 ? 12.664 -8.812 14.195 1 90.25 11 MET B O 1
ATOM 7674 N N . ILE B 1 12 ? 13.555 -10.273 15.625 1 92.69 12 ILE B N 1
ATOM 7675 C CA . ILE B 1 12 ? 13.703 -9.352 16.734 1 92.69 12 ILE B CA 1
ATOM 7676 C C . ILE B 1 12 ? 14.719 -8.266 16.375 1 92.69 12 ILE B C 1
ATOM 7678 O O . ILE B 1 12 ? 15.828 -8.57 15.922 1 92.69 12 ILE B O 1
ATOM 7682 N N . SER B 1 13 ? 14.359 -7.035 16.516 1 88.94 13 SER B N 1
ATOM 7683 C CA . SER B 1 13 ? 15.227 -5.914 16.172 1 88.94 13 SER B CA 1
ATOM 7684 C C . SER B 1 13 ? 16.375 -5.773 17.172 1 88.94 13 SER B C 1
ATOM 7686 O O . SER B 1 13 ? 16.297 -6.312 18.281 1 88.94 13 SER B O 1
ATOM 7688 N N . SER B 1 14 ? 17.375 -5.062 16.75 1 86.19 14 SER B N 1
ATOM 7689 C CA . SER B 1 14 ? 18.5 -4.801 17.641 1 86.19 14 SER B CA 1
ATOM 7690 C C . SER B 1 14 ? 18.062 -4.047 18.891 1 86.19 14 SER B C 1
ATOM 7692 O O . SER B 1 14 ? 18.484 -4.379 20 1 86.19 14 SER B O 1
ATOM 7694 N N . ALA B 1 15 ? 17.203 -3.076 18.703 1 85.38 15 ALA B N 1
ATOM 7695 C CA . ALA B 1 15 ? 16.734 -2.283 19.828 1 85.38 15 ALA B CA 1
ATOM 7696 C C . ALA B 1 15 ? 15.914 -3.137 20.797 1 85.38 15 ALA B C 1
ATOM 7698 O O . ALA B 1 15 ? 16.031 -3.002 22.016 1 85.38 15 ALA B O 1
ATOM 7699 N N . ALA B 1 16 ? 15.062 -4 20.297 1 91.25 16 ALA B N 1
ATOM 7700 C CA . ALA B 1 16 ? 14.25 -4.875 21.141 1 91.25 16 ALA B CA 1
ATOM 7701 C C . ALA B 1 16 ? 15.117 -5.863 21.906 1 91.25 16 ALA B C 1
ATOM 7703 O O . ALA B 1 16 ? 14.883 -6.129 23.094 1 91.25 16 ALA B O 1
ATOM 7704 N N . TYR B 1 17 ? 16.141 -6.383 21.25 1 92.62 17 TYR B N 1
ATOM 7705 C CA . TYR B 1 17 ? 17.016 -7.348 21.906 1 92.62 17 TYR B CA 1
ATOM 7706 C C . TYR B 1 17 ? 17.859 -6.676 22.984 1 92.62 17 TYR B C 1
ATOM 7708 O O . TYR B 1 17 ? 18.047 -7.23 24.062 1 92.62 17 TYR B O 1
ATOM 7716 N N . GLU B 1 18 ? 18.391 -5.496 22.672 1 88.5 18 GLU B N 1
ATOM 7717 C CA . GLU B 1 18 ? 19.172 -4.754 23.656 1 88.5 18 GLU B CA 1
ATOM 7718 C C . GLU B 1 18 ? 18.344 -4.434 24.906 1 88.5 18 GLU B C 1
ATOM 7720 O O . GLU B 1 18 ? 18.828 -4.516 26.031 1 88.5 18 GLU B O 1
ATOM 7725 N N . GLY B 1 19 ? 17.078 -3.998 24.641 1 90.75 19 GLY B N 1
ATOM 7726 C CA . GLY B 1 19 ? 16.172 -3.773 25.766 1 90.75 19 GLY B CA 1
ATOM 7727 C C . GLY B 1 19 ? 15.953 -5.016 26.609 1 90.75 19 GLY B C 1
ATOM 7728 O O . GLY B 1 19 ? 15.922 -4.945 27.828 1 90.75 19 GLY B O 1
ATOM 7729 N N . LEU B 1 20 ? 15.82 -6.168 25.969 1 92.69 20 LEU B N 1
ATOM 7730 C CA . LEU B 1 20 ? 15.625 -7.43 26.672 1 92.69 20 LEU B CA 1
ATOM 7731 C C . LEU B 1 20 ? 16.859 -7.809 27.469 1 92.69 20 LEU B C 1
ATOM 7733 O O . LEU B 1 20 ? 16.75 -8.25 28.625 1 92.69 20 LEU B O 1
ATOM 7737 N N . VAL B 1 21 ? 18.062 -7.625 26.922 1 92.12 21 VAL B N 1
ATOM 7738 C CA . VAL B 1 21 ? 19.312 -7.945 27.594 1 92.12 21 VAL B CA 1
ATOM 7739 C C . VAL B 1 21 ? 19.484 -7.074 28.828 1 92.12 21 VAL B C 1
ATOM 7741 O O . VAL B 1 21 ? 19.922 -7.555 29.875 1 92.12 21 VAL B O 1
ATOM 7744 N N . SER B 1 22 ? 19.094 -5.793 28.688 1 91 22 SER B N 1
ATOM 7745 C CA . SER B 1 22 ? 19.188 -4.879 29.828 1 91 22 SER B CA 1
ATOM 7746 C C . SER B 1 22 ? 18.328 -5.363 30.984 1 91 22 SER B C 1
ATOM 7748 O O . SER B 1 22 ? 18.703 -5.188 32.156 1 91 22 SER B O 1
ATOM 7750 N N . ILE B 1 23 ? 17.234 -5.957 30.766 1 92.75 23 ILE B N 1
ATOM 7751 C CA . ILE B 1 23 ? 16.344 -6.465 31.797 1 92.75 23 ILE B CA 1
ATOM 7752 C C . ILE B 1 23 ? 16.906 -7.746 32.406 1 92.75 23 ILE B C 1
ATOM 7754 O O . ILE B 1 23 ? 17 -7.887 33.625 1 92.75 23 ILE B O 1
ATOM 7758 N N . LEU B 1 24 ? 17.406 -8.664 31.531 1 92.12 24 LEU B N 1
ATOM 7759 C CA . LEU B 1 24 ? 17.828 -9.992 31.969 1 92.12 24 LEU B CA 1
ATOM 7760 C C . LEU B 1 24 ? 19.125 -9.906 32.75 1 92.12 24 LEU B C 1
ATOM 7762 O O . LEU B 1 24 ? 19.344 -10.695 33.688 1 92.12 24 LEU B O 1
ATOM 7766 N N . LEU B 1 25 ? 19.984 -9 32.438 1 91 25 LEU B N 1
ATOM 7767 C CA . LEU B 1 25 ? 21.281 -8.906 33.062 1 91 25 LEU B CA 1
ATOM 7768 C C . LEU B 1 25 ? 21.234 -7.969 34.281 1 91 25 LEU B C 1
ATOM 7770 O O . LEU B 1 25 ? 22.25 -7.781 34.969 1 91 25 LEU B O 1
ATOM 7774 N N . HIS B 1 26 ? 20.062 -7.328 34.5 1 91.31 26 HIS B N 1
ATOM 7775 C CA . HIS B 1 26 ? 19.922 -6.445 35.656 1 91.31 26 HIS B CA 1
ATOM 7776 C C . HIS B 1 26 ? 20.125 -7.211 36.938 1 91.31 26 HIS B C 1
ATOM 7778 O O . HIS B 1 26 ? 19.672 -8.359 37.062 1 91.31 26 HIS B O 1
ATOM 7784 N N . GLU B 1 27 ? 20.703 -6.617 37.969 1 87.75 27 GLU B N 1
ATOM 7785 C CA . GLU B 1 27 ? 21.062 -7.25 39.219 1 87.75 27 GLU B CA 1
ATOM 7786 C C . GLU B 1 27 ? 19.828 -7.754 39.969 1 87.75 27 GLU B C 1
ATOM 7788 O O . GLU B 1 27 ? 19.891 -8.781 40.656 1 87.75 27 GLU B O 1
ATOM 7793 N N . LYS B 1 28 ? 18.75 -7.078 39.781 1 87 28 LYS B N 1
ATOM 7794 C CA . LYS B 1 28 ? 17.531 -7.414 40.531 1 87 28 LYS B CA 1
ATOM 7795 C C . LYS B 1 28 ? 16.703 -8.453 39.781 1 87 28 LYS B C 1
ATOM 7797 O O . LYS B 1 28 ? 15.688 -8.922 40.281 1 87 28 LYS B O 1
ATOM 7802 N N . PHE B 1 29 ? 17.156 -8.867 38.531 1 90.56 29 PHE B N 1
ATOM 7803 C CA . PHE B 1 29 ? 16.359 -9.781 37.719 1 90.56 29 PHE B CA 1
ATOM 7804 C C . PHE B 1 29 ? 16.516 -11.219 38.219 1 90.56 29 PHE B C 1
ATOM 7806 O O . PHE B 1 29 ? 17.625 -11.672 38.5 1 90.56 29 PHE B O 1
ATOM 7813 N N . ARG B 1 30 ? 15.414 -11.93 38.438 1 88.06 30 ARG B N 1
ATOM 7814 C CA . ARG B 1 30 ? 15.367 -13.352 38.75 1 88.06 30 ARG B CA 1
ATOM 7815 C C . ARG B 1 30 ? 14.484 -14.102 37.75 1 88.06 30 ARG B C 1
ATOM 7817 O O . ARG B 1 30 ? 13.414 -13.625 37.406 1 88.06 30 ARG B O 1
ATOM 7824 N N . VAL B 1 31 ? 14.914 -15.211 37.281 1 87.38 31 VAL B N 1
ATOM 7825 C CA . VAL B 1 31 ? 14.203 -16 36.281 1 87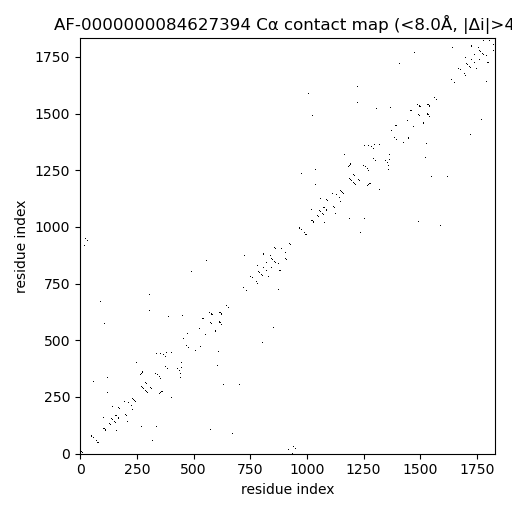.38 31 VAL B CA 1
ATOM 7826 C C . VAL B 1 31 ? 12.828 -16.391 36.812 1 87.38 31 VAL B C 1
ATOM 7828 O O . VAL B 1 31 ? 11.875 -16.516 36.031 1 87.38 31 VAL B O 1
ATOM 7831 N N . GLU B 1 32 ? 12.766 -16.531 38.094 1 83.19 32 GLU B N 1
ATOM 7832 C CA . GLU B 1 32 ? 11.508 -16.922 38.719 1 83.19 32 GLU B CA 1
ATOM 7833 C C . GLU B 1 32 ? 10.461 -15.812 38.625 1 83.19 32 GLU B C 1
ATOM 7835 O O . GLU B 1 32 ? 9.258 -16.078 38.688 1 83.19 32 GLU B O 1
ATOM 7840 N N . ASP B 1 33 ? 10.961 -14.641 38.344 1 82 33 ASP B N 1
ATOM 7841 C CA . ASP B 1 33 ? 10.055 -13.5 38.312 1 82 33 ASP B CA 1
ATOM 7842 C C . ASP B 1 33 ? 9.461 -13.336 36.906 1 82 33 ASP B C 1
ATOM 7844 O O . ASP B 1 33 ? 8.594 -12.484 36.688 1 82 33 ASP B O 1
ATOM 7848 N N . VAL B 1 34 ? 9.93 -14.18 36.031 1 86.56 34 VAL B N 1
ATOM 7849 C CA . VAL B 1 34 ? 9.453 -14.047 34.656 1 86.56 34 VAL B CA 1
ATOM 7850 C C . VAL B 1 34 ? 7.973 -14.422 34.594 1 86.56 34 VAL B C 1
ATOM 7852 O O . VAL B 1 34 ? 7.57 -15.477 35.094 1 86.56 34 VAL B O 1
ATOM 7855 N N . ILE B 1 35 ? 7.184 -13.562 34.031 1 88.94 35 ILE B N 1
ATOM 7856 C CA . ILE B 1 35 ? 5.754 -13.805 33.844 1 88.94 35 ILE B CA 1
ATOM 7857 C C . ILE B 1 35 ? 5.531 -14.719 32.656 1 88.94 35 ILE B C 1
ATOM 7859 O O . ILE B 1 35 ? 5.988 -14.43 31.547 1 88.94 35 ILE B O 1
ATOM 7863 N N . LYS B 1 36 ? 4.789 -15.742 32.781 1 85.19 36 LYS B N 1
ATOM 7864 C CA . LYS B 1 36 ? 4.672 -16.797 31.781 1 85.19 36 LYS B CA 1
ATOM 7865 C C . LYS B 1 36 ? 3.756 -16.375 30.625 1 85.19 36 LYS B C 1
ATOM 7867 O O . LYS B 1 36 ? 3.998 -16.719 29.469 1 85.19 36 LYS B O 1
ATOM 7872 N N . SER B 1 37 ? 2.736 -15.625 31.047 1 85.06 37 SER B N 1
ATOM 7873 C CA . SER B 1 37 ? 1.769 -15.273 30 1 85.06 37 SER B CA 1
ATOM 7874 C C . SER B 1 37 ? 1.846 -13.789 29.656 1 85.06 37 SER B C 1
ATOM 7876 O O . SER B 1 37 ? 1.929 -12.938 30.547 1 85.06 37 SER B O 1
ATOM 7878 N N . ILE B 1 38 ? 1.88 -13.547 28.328 1 87.44 38 ILE B N 1
ATOM 7879 C CA . ILE B 1 38 ? 1.915 -12.164 27.875 1 87.44 38 ILE B CA 1
ATOM 7880 C C . ILE B 1 38 ? 0.643 -11.445 28.312 1 87.44 38 ILE B C 1
ATOM 7882 O O . ILE B 1 38 ? 0.653 -10.227 28.516 1 87.44 38 ILE B O 1
ATOM 7886 N N . ARG B 1 39 ? -0.432 -12.172 28.516 1 83.81 39 ARG B N 1
ATOM 7887 C CA . ARG B 1 39 ? -1.692 -11.594 28.969 1 83.81 39 ARG B CA 1
ATOM 7888 C C . ARG B 1 39 ? -1.558 -11.016 30.375 1 83.81 39 ARG B C 1
ATOM 7890 O O . ARG B 1 39 ? -2.127 -9.961 30.672 1 83.81 39 ARG B O 1
ATOM 7897 N N . SER B 1 40 ? -0.779 -11.734 31.172 1 86 40 SER B N 1
ATOM 7898 C CA . SER B 1 40 ? -0.54 -11.25 32.531 1 86 40 SER B CA 1
ATOM 7899 C C . SER B 1 40 ? 0.278 -9.969 32.531 1 86 40 SER B C 1
ATOM 7901 O O . SER B 1 40 ? 0.065 -9.086 33.344 1 86 40 SER B O 1
ATOM 7903 N N . ILE B 1 41 ? 1.109 -9.852 31.578 1 86.19 41 ILE B N 1
ATOM 7904 C CA . ILE B 1 41 ? 1.893 -8.625 31.438 1 86.19 41 ILE B CA 1
ATOM 7905 C C . ILE B 1 41 ? 0.99 -7.484 30.984 1 86.19 41 ILE B C 1
ATOM 7907 O O . ILE B 1 41 ? 1.069 -6.375 31.516 1 86.19 41 ILE B O 1
ATOM 7911 N N . LYS B 1 42 ? 0.172 -7.828 30.062 1 82.31 42 LYS B N 1
ATOM 7912 C CA . LYS B 1 42 ? -0.718 -6.805 29.516 1 82.31 42 LYS B CA 1
ATOM 7913 C C . LYS B 1 42 ? -1.707 -6.32 30.578 1 82.31 42 LYS B C 1
ATOM 7915 O O . LYS B 1 42 ? -2.182 -5.184 30.516 1 82.31 42 LYS B O 1
ATOM 7920 N N . ARG B 1 43 ? -1.939 -7.105 31.594 1 83.44 43 ARG B N 1
ATOM 7921 C CA . ARG B 1 43 ? -2.855 -6.738 32.688 1 83.44 43 ARG B CA 1
ATOM 7922 C C . ARG B 1 43 ? -2.266 -5.637 33.531 1 83.44 43 ARG B C 1
ATOM 7924 O O . ARG B 1 43 ? -2.992 -4.957 34.281 1 83.44 43 ARG B O 1
ATOM 7931 N N . PHE B 1 44 ? -0.942 -5.449 33.438 1 84.44 44 PHE B N 1
ATOM 7932 C CA . PHE B 1 44 ? -0.32 -4.348 34.188 1 84.44 44 PHE B CA 1
ATOM 7933 C C . PHE B 1 44 ? -0.908 -3.012 33.75 1 84.44 44 PHE B C 1
ATOM 7935 O O . PHE B 1 44 ? -0.872 -2.039 34.5 1 84.44 44 PHE B O 1
ATOM 7942 N N . ARG B 1 45 ? -1.449 -2.994 32.594 1 87.81 45 ARG B N 1
ATOM 7943 C CA . ARG B 1 45 ? -2.082 -1.789 32.062 1 87.81 45 ARG B CA 1
ATOM 7944 C C . ARG B 1 45 ? -3.227 -1.336 32.969 1 87.81 45 ARG B C 1
ATOM 7946 O O . ARG B 1 45 ? -3.461 -0.136 33.125 1 87.81 45 ARG B O 1
ATOM 7953 N N . ASN B 1 46 ? -3.842 -2.277 33.562 1 84.81 46 ASN B N 1
ATOM 7954 C CA . ASN B 1 46 ? -5.004 -1.965 34.406 1 84.81 46 ASN B CA 1
ATOM 7955 C C . ASN B 1 46 ? -4.609 -1.208 35.656 1 84.81 46 ASN B C 1
ATOM 7957 O O . ASN B 1 46 ? -5.453 -0.57 36.281 1 84.81 46 ASN B O 1
ATOM 7961 N N . GLY B 1 47 ? -3.35 -1.214 36 1 83.5 47 GLY B N 1
ATOM 7962 C CA . GLY B 1 47 ? -2.859 -0.479 37.156 1 83.5 47 GLY B CA 1
ATOM 7963 C C . GLY B 1 47 ? -2.416 0.933 36.812 1 83.5 47 GLY B C 1
ATOM 7964 O O . GLY B 1 47 ? -2.068 1.708 37.719 1 83.5 47 GLY B O 1
ATOM 7965 N N . LEU B 1 48 ? -2.5 1.358 35.594 1 88.38 48 LEU B N 1
ATOM 7966 C CA . LEU B 1 48 ? -2.107 2.693 35.156 1 88.38 48 LEU B CA 1
ATOM 7967 C C . LEU B 1 48 ? -3.273 3.668 35.281 1 88.38 48 LEU B C 1
ATOM 7969 O O . LEU B 1 48 ? -4.438 3.26 35.25 1 88.38 48 LEU B O 1
ATOM 7973 N N . PRO B 1 49 ? -2.951 4.895 35.594 1 89.38 49 PRO B N 1
ATOM 7974 C CA . PRO B 1 49 ? -4.02 5.898 35.625 1 89.38 49 PRO B CA 1
ATOM 7975 C C . PRO B 1 49 ? -4.543 6.23 34.219 1 89.38 49 PRO B C 1
ATOM 7977 O O . PRO B 1 49 ? -4.398 7.363 33.75 1 89.38 49 PRO B O 1
ATOM 7980 N N . LEU B 1 50 ? -5.18 5.32 33.625 1 92.81 50 LEU B N 1
ATOM 7981 C CA . LEU B 1 50 ? -5.688 5.453 32.25 1 92.81 50 LEU B CA 1
ATOM 7982 C C . LEU B 1 50 ? -6.887 6.395 32.188 1 92.81 50 LEU B C 1
ATOM 7984 O O . LEU B 1 50 ? -7.594 6.555 33.188 1 92.81 50 LEU B O 1
ATOM 7988 N N . LEU B 1 51 ? -7.004 7.082 31.078 1 93.94 51 LEU B N 1
ATOM 7989 C CA . LEU B 1 51 ? -8.227 7.84 30.844 1 93.94 51 LEU B CA 1
ATOM 7990 C C . LEU B 1 51 ? -9.398 6.906 30.562 1 93.94 51 LEU B C 1
ATOM 7992 O O . LEU B 1 51 ? -9.203 5.789 30.062 1 93.94 51 LEU B O 1
ATOM 7996 N N . THR B 1 52 ? -10.523 7.375 30.891 1 94.44 52 THR B N 1
ATOM 7997 C CA . THR B 1 52 ? -11.719 6.598 30.594 1 94.44 52 THR B CA 1
ATOM 7998 C C . THR B 1 52 ? -12.062 6.68 29.109 1 94.44 52 THR B C 1
ATOM 8000 O O . THR B 1 52 ? -12.078 7.77 28.531 1 94.44 52 THR B O 1
ATOM 8003 N N . ILE B 1 53 ? -12.273 5.555 28.531 1 96.25 53 ILE B N 1
ATOM 8004 C CA . ILE B 1 53 ? -12.703 5.504 27.141 1 96.25 53 ILE B CA 1
ATOM 8005 C C . ILE B 1 53 ? -14.227 5.527 27.078 1 96.25 53 ILE B C 1
ATOM 8007 O O . ILE B 1 53 ? -14.891 4.625 27.578 1 96.25 53 ILE B O 1
ATOM 8011 N N . LYS B 1 54 ? -14.734 6.547 26.516 1 96.06 54 LYS B N 1
ATOM 8012 C CA . LYS B 1 54 ? -16.172 6.645 26.297 1 96.06 54 LYS B CA 1
ATOM 8013 C C . LYS B 1 54 ? -16.547 6.117 24.922 1 96.06 54 LYS B C 1
ATOM 8015 O O . LYS B 1 54 ? -15.695 5.996 24.031 1 96.06 54 LYS B O 1
ATOM 8020 N N . SER B 1 55 ? -17.766 5.672 24.797 1 94.75 55 SER B N 1
ATOM 8021 C CA . SER B 1 55 ? -18.203 5.176 23.5 1 94.75 55 SER B CA 1
ATOM 8022 C C . SER B 1 55 ? -19.672 5.469 23.25 1 94.75 55 SER B C 1
ATOM 8024 O O . SER B 1 55 ? -20.422 5.746 24.203 1 94.75 55 SER B O 1
ATOM 8026 N N . HIS B 1 56 ? -20.078 5.605 22.094 1 94.75 56 HIS B N 1
ATOM 8027 C CA . HIS B 1 56 ? -21.469 5.66 21.656 1 94.75 56 HIS B CA 1
ATOM 8028 C C . HIS B 1 56 ? -21.656 4.98 20.312 1 94.75 56 HIS B C 1
ATOM 8030 O O . HIS B 1 56 ? -20.688 4.824 19.547 1 94.75 56 HIS B O 1
ATOM 8036 N N . ASN B 1 57 ? -22.781 4.547 20.031 1 94 57 ASN B N 1
ATOM 8037 C CA . ASN B 1 57 ? -23.078 3.812 18.812 1 94 57 ASN B CA 1
ATOM 8038 C C . ASN B 1 57 ? -23.25 4.754 17.609 1 94 57 ASN B C 1
ATOM 8040 O O . ASN B 1 57 ? -23.859 5.812 17.75 1 94 57 ASN B O 1
ATOM 8044 N N . VAL B 1 58 ? -22.578 4.406 16.547 1 94.5 58 VAL B N 1
ATOM 8045 C CA . VAL B 1 58 ? -22.703 5.152 15.297 1 94.5 58 VAL B CA 1
ATOM 8046 C C . VAL B 1 58 ? -23.188 4.227 14.18 1 94.5 58 VAL B C 1
ATOM 8048 O O . VAL B 1 58 ? -22.797 3.053 14.133 1 94.5 58 VAL B O 1
ATOM 8051 N N . GLU B 1 59 ? -23.938 4.738 13.328 1 92.25 59 GLU B N 1
ATOM 8052 C CA . GLU B 1 59 ? -24.406 3.973 12.18 1 92.25 59 GLU B CA 1
ATOM 8053 C C . GLU B 1 59 ? -23.297 3.814 11.133 1 92.25 59 GLU B C 1
ATOM 8055 O O . GLU B 1 59 ? -22.547 4.75 10.883 1 92.25 59 GLU B O 1
ATOM 8060 N N . ILE B 1 60 ? -23.203 2.605 10.57 1 90.31 60 ILE B N 1
ATOM 8061 C CA . ILE B 1 60 ? -22.188 2.316 9.57 1 90.31 60 ILE B CA 1
ATOM 8062 C C . ILE B 1 60 ? -22.844 2.025 8.227 1 90.31 60 ILE B C 1
ATOM 8064 O O . ILE B 1 60 ? -23.906 1.401 8.172 1 90.31 60 ILE B O 1
ATOM 8068 N N . SER B 1 61 ? -22.141 2.523 7.23 1 86.25 61 SER B N 1
ATOM 8069 C CA . SER B 1 61 ? -22.641 2.307 5.879 1 86.25 61 SER B CA 1
ATOM 8070 C C . SER B 1 61 ? -22.5 0.848 5.457 1 86.25 61 SER B C 1
ATOM 8072 O O . SER B 1 61 ? -21.406 0.285 5.527 1 86.25 61 SER B O 1
ATOM 8074 N N . SER B 1 62 ? -23.516 0.292 4.965 1 80.12 62 SER B N 1
ATOM 8075 C CA . SER B 1 62 ? -23.469 -1.084 4.48 1 80.12 62 SER B CA 1
ATOM 8076 C C . SER B 1 62 ? -22.703 -1.183 3.164 1 80.12 62 SER B C 1
ATOM 8078 O O . SER B 1 62 ? -22.156 -2.236 2.838 1 80.12 62 SER B O 1
ATOM 8080 N N . LYS B 1 63 ? -22.641 -0.157 2.504 1 81 63 LYS B N 1
ATOM 8081 C CA . LYS B 1 63 ? -22.031 -0.167 1.181 1 81 63 LYS B CA 1
ATOM 8082 C C . LYS B 1 63 ? -20.516 -0.114 1.282 1 81 63 LYS B C 1
ATOM 8084 O O . LYS B 1 63 ? -19.812 -0.61 0.4 1 81 63 LYS B O 1
ATOM 8089 N N . ASP B 1 64 ? -20.031 0.389 2.322 1 82.12 64 ASP B N 1
ATOM 8090 C CA . ASP B 1 64 ? -18.594 0.608 2.41 1 82.12 64 ASP B CA 1
ATOM 8091 C C . ASP B 1 64 ? -17.922 -0.5 3.213 1 82.12 64 ASP B C 1
ATOM 8093 O O . ASP B 1 64 ? -16.703 -0.708 3.098 1 82.12 64 ASP B O 1
ATOM 8097 N N . THR B 1 65 ? -18.703 -1.216 3.941 1 84.69 65 THR B N 1
ATOM 8098 C CA . THR B 1 65 ? -18.094 -2.117 4.91 1 84.69 65 THR B CA 1
ATOM 8099 C C . THR B 1 65 ? -18.125 -3.559 4.41 1 84.69 65 THR B C 1
ATOM 8101 O O . THR B 1 65 ? -18.953 -3.9 3.557 1 84.69 65 THR B O 1
ATOM 8104 N N . PRO B 1 66 ? -17.266 -4.367 4.996 1 83.44 66 PRO B N 1
ATOM 8105 C CA . PRO B 1 66 ? -17.188 -5.77 4.582 1 83.44 66 PRO B CA 1
ATOM 8106 C C . PRO B 1 66 ? -18.391 -6.59 5.027 1 83.44 66 PRO B C 1
ATOM 8108 O O . PRO B 1 66 ? -19.281 -6.07 5.715 1 83.44 66 PRO B O 1
ATOM 8111 N N . SER B 1 67 ? -18.469 -7.82 4.625 1 77.31 67 SER B N 1
ATOM 8112 C CA . SER B 1 67 ? -19.625 -8.719 4.766 1 77.31 67 SER B CA 1
ATOM 8113 C C . SER B 1 67 ? -19.938 -8.977 6.234 1 77.31 67 SER B C 1
ATOM 8115 O O . SER B 1 67 ? -21.094 -9.188 6.594 1 77.31 67 SER B O 1
ATOM 8117 N N . THR B 1 68 ? -19 -8.922 7.109 1 68.94 68 THR B N 1
ATOM 8118 C CA . THR B 1 68 ? -19.25 -9.312 8.492 1 68.94 68 THR B CA 1
ATOM 8119 C C . THR B 1 68 ? -19.562 -8.102 9.352 1 68.94 68 THR B C 1
ATOM 8121 O O . THR B 1 68 ? -19.828 -8.234 10.547 1 68.94 68 THR B O 1
ATOM 8124 N N . SER B 1 69 ? -19.656 -6.973 8.68 1 75.19 69 SER B N 1
ATOM 8125 C CA . SER B 1 69 ? -19.859 -5.766 9.469 1 75.19 69 SER B CA 1
ATOM 8126 C C . SER B 1 69 ? -21.312 -5.586 9.867 1 75.19 69 SER B C 1
ATOM 8128 O O . SER B 1 69 ? -22.219 -5.867 9.07 1 75.19 69 SER B O 1
ATOM 8130 N N . LYS B 1 70 ? -21.5 -5.184 11.055 1 77.88 70 LYS B N 1
ATOM 8131 C CA . LYS B 1 70 ? -22.828 -4.859 11.57 1 77.88 70 LYS B CA 1
ATOM 8132 C C . LYS B 1 70 ? -23.297 -3.496 11.07 1 77.88 70 LYS B C 1
ATOM 8134 O O . LYS B 1 70 ? -22.562 -2.797 10.375 1 77.88 70 LYS B O 1
ATOM 8139 N N . GLU B 1 71 ? -24.562 -3.221 11.406 1 81.94 71 GLU B N 1
ATOM 8140 C CA . GLU B 1 71 ? -25.141 -1.961 10.961 1 81.94 71 GLU B CA 1
ATOM 8141 C C . GLU B 1 71 ? -24.672 -0.796 11.82 1 81.94 71 GLU B C 1
ATOM 8143 O O . GLU B 1 71 ? -24.781 0.366 11.43 1 81.94 71 GLU B O 1
ATOM 8148 N N . SER B 1 72 ? -24.266 -1.106 12.945 1 89.06 72 SER B N 1
ATOM 8149 C CA . SER B 1 72 ? -23.75 -0.074 13.844 1 89.06 72 SER B CA 1
ATOM 8150 C C . SER B 1 72 ? -22.453 -0.52 14.508 1 89.06 72 SER B C 1
ATOM 8152 O O . SER B 1 72 ? -22.156 -1.715 14.57 1 89.06 72 SER B O 1
ATOM 8154 N N . LYS B 1 73 ? -21.719 0.419 14.883 1 91.19 73 LYS B N 1
ATOM 8155 C CA . LYS B 1 73 ? -20.453 0.165 15.562 1 91.19 73 LYS B CA 1
ATOM 8156 C C . LYS B 1 73 ? -20.188 1.208 16.641 1 91.19 73 LYS B C 1
ATOM 8158 O O . LYS B 1 73 ? -20.703 2.324 16.578 1 91.19 73 LYS B O 1
ATOM 8163 N N . GLU B 1 74 ? -19.469 0.824 17.547 1 92.81 74 GLU B N 1
ATOM 8164 C CA . GLU B 1 74 ? -19.094 1.74 18.625 1 92.81 74 GLU B CA 1
ATOM 8165 C C . GLU B 1 74 ? -17.953 2.656 18.188 1 92.81 74 GLU B C 1
ATOM 8167 O O . GLU B 1 74 ? -16.953 2.193 17.641 1 92.81 74 GLU B O 1
ATOM 8172 N N . ALA B 1 75 ? -18.188 3.957 18.344 1 95.38 75 ALA B N 1
ATOM 8173 C CA . ALA B 1 75 ? -17.125 4.941 18.234 1 95.38 75 ALA B CA 1
ATOM 8174 C C . ALA B 1 75 ? -16.547 5.293 19.594 1 95.38 75 ALA B C 1
ATOM 8176 O O . ALA B 1 75 ? -17.281 5.602 20.531 1 95.38 75 ALA B O 1
ATOM 8177 N N . TYR B 1 76 ? -15.234 5.203 19.75 1 95.75 76 TYR B N 1
ATOM 8178 C CA . TYR B 1 76 ? -14.562 5.414 21.016 1 95.75 76 TYR B CA 1
ATOM 8179 C C . TYR B 1 76 ? -13.93 6.797 21.078 1 95.75 76 TYR B C 1
ATOM 8181 O O . TYR B 1 76 ? -13.406 7.293 20.078 1 95.75 76 TYR B O 1
ATOM 8189 N N . PHE B 1 77 ? -14.008 7.41 22.359 1 96.25 77 PHE B N 1
ATOM 8190 C CA . PHE B 1 77 ? -13.539 8.781 22.5 1 96.25 77 PHE B CA 1
ATOM 8191 C C . PHE B 1 77 ? -12.914 9.008 23.875 1 96.25 77 PHE B C 1
ATOM 8193 O O . PHE B 1 77 ? -13.297 8.352 24.844 1 96.25 77 PHE B O 1
ATOM 8200 N N . PHE B 1 78 ? -11.938 9.898 23.844 1 96.94 78 PHE B N 1
ATOM 8201 C CA . PHE B 1 78 ? -11.469 10.508 25.094 1 96.94 78 PHE B CA 1
ATOM 8202 C C . PHE B 1 78 ? -12.125 11.867 25.312 1 96.94 78 PHE B C 1
ATOM 8204 O O . PHE B 1 78 ? -12.328 12.625 24.359 1 96.94 78 PHE B O 1
ATOM 8211 N N . SER B 1 79 ? -12.375 12.117 26.562 1 96.31 79 SER B N 1
ATOM 8212 C CA . SER B 1 79 ? -12.906 13.438 26.891 1 96.31 79 SER B CA 1
ATOM 8213 C C . SER B 1 79 ? -11.844 14.516 26.75 1 96.31 79 SER B C 1
ATOM 8215 O O . SER B 1 79 ? -10.688 14.312 27.125 1 96.31 79 SER B O 1
ATOM 8217 N N . VAL B 1 80 ? -12.281 15.648 26.219 1 96.94 80 VAL B N 1
ATOM 8218 C CA . VAL B 1 80 ? -11.383 16.797 26.078 1 96.94 80 VAL B CA 1
ATOM 8219 C C . VAL B 1 80 ? -10.977 17.297 27.453 1 96.94 80 VAL B C 1
ATOM 8221 O O . VAL B 1 80 ? -9.82 17.688 27.672 1 96.94 80 VAL B O 1
ATOM 8224 N N . THR B 1 81 ? -11.844 17.203 28.375 1 94.94 81 THR B N 1
ATOM 8225 C CA . THR B 1 81 ? -11.578 17.672 29.734 1 94.94 81 THR B CA 1
ATOM 8226 C C . THR B 1 81 ? -10.5 16.828 30.406 1 94.94 81 THR B C 1
ATOM 8228 O O . THR B 1 81 ? -9.68 17.344 31.156 1 94.94 81 THR B O 1
ATOM 8231 N N . ASP B 1 82 ? -10.555 15.547 30.047 1 94.69 82 ASP B N 1
ATOM 8232 C CA . ASP B 1 82 ? -9.531 14.656 30.578 1 94.69 82 ASP B CA 1
ATOM 8233 C C . ASP B 1 82 ? -8.156 15.008 30.016 1 94.69 82 ASP B C 1
ATOM 8235 O O . ASP B 1 82 ? -7.152 14.969 30.734 1 94.69 82 ASP B O 1
ATOM 8239 N N . HIS B 1 83 ? -8.109 15.305 28.797 1 95.75 83 HIS B N 1
ATOM 8240 C CA . HIS B 1 83 ? -6.852 15.719 28.188 1 95.75 83 HIS B CA 1
ATOM 8241 C C . HIS B 1 83 ? -6.328 17 28.812 1 95.75 83 HIS B C 1
ATOM 8243 O O . HIS B 1 83 ? -5.133 17.125 29.094 1 95.75 83 HIS B O 1
ATOM 8249 N N . ILE B 1 84 ? -7.227 17.953 29.031 1 96.12 84 ILE B N 1
ATOM 8250 C CA . ILE B 1 84 ? -6.848 19.234 29.625 1 96.12 84 ILE B CA 1
ATOM 8251 C C . ILE B 1 84 ? -6.273 19.016 31.016 1 96.12 84 ILE B C 1
ATOM 8253 O O . ILE B 1 84 ? -5.223 19.562 31.359 1 96.12 84 ILE B O 1
ATOM 8257 N N . LYS B 1 85 ? -6.941 18.219 31.781 1 93.31 85 LYS B N 1
ATOM 8258 C CA . LYS B 1 85 ? -6.465 17.938 33.125 1 93.31 85 LYS B CA 1
ATOM 8259 C C . LYS B 1 85 ? -5.07 17.312 33.094 1 93.31 85 LYS B C 1
ATOM 8261 O O . LYS B 1 85 ? -4.195 17.703 33.875 1 93.31 85 LYS B O 1
ATOM 8266 N N . ARG B 1 86 ? -4.898 16.438 32.219 1 92.19 86 ARG B N 1
ATOM 8267 C CA . ARG B 1 86 ? -3.619 15.734 32.125 1 92.19 86 ARG B CA 1
ATOM 8268 C C . ARG B 1 86 ? -2.512 16.688 31.672 1 92.19 86 ARG B C 1
ATOM 8270 O O . ARG B 1 86 ? -1.388 16.609 32.188 1 92.19 86 ARG B O 1
ATOM 8277 N N . ILE B 1 87 ? -2.775 17.516 30.781 1 93.44 87 ILE B N 1
ATOM 8278 C CA . ILE B 1 87 ? -1.777 18.438 30.234 1 93.44 87 ILE B CA 1
ATOM 8279 C C . ILE B 1 87 ? -1.391 19.469 31.297 1 93.44 87 ILE B C 1
ATOM 8281 O O . ILE B 1 87 ? -0.21 19.797 31.453 1 93.44 87 ILE B O 1
ATOM 8285 N N . LEU B 1 88 ? -2.363 19.969 32.031 1 93.56 88 LEU B N 1
ATOM 8286 C CA . LEU B 1 88 ? -2.119 21 33.031 1 93.56 88 LEU B CA 1
ATOM 8287 C C . LEU B 1 88 ? -1.422 20.422 34.25 1 93.56 88 LEU B C 1
ATOM 8289 O O . LEU B 1 88 ? -0.781 21.141 35 1 93.56 88 LEU B O 1
ATOM 8293 N N . SER B 1 89 ? -1.583 19.109 34.406 1 91.19 89 SER B N 1
ATOM 8294 C CA . SER B 1 89 ? -0.945 18.438 35.531 1 91.19 89 SER B CA 1
ATOM 8295 C C . SER B 1 89 ? 0.415 17.875 35.125 1 91.19 89 SER B C 1
ATOM 8297 O O . SER B 1 89 ? 1.096 17.25 35.969 1 91.19 89 SER B O 1
ATOM 8299 N N . ASN B 1 90 ? 0.793 17.906 33.906 1 90.69 90 ASN B N 1
ATOM 8300 C CA . ASN B 1 90 ? 2.088 17.438 33.438 1 90.69 90 ASN B CA 1
ATOM 8301 C C . ASN B 1 90 ? 3.189 18.469 33.688 1 90.69 90 ASN B C 1
ATOM 8303 O O . ASN B 1 90 ? 3.178 19.547 33.094 1 90.69 90 ASN B O 1
ATOM 8307 N N . PRO B 1 91 ? 4.133 18.141 34.438 1 86 91 PRO B N 1
ATOM 8308 C CA . PRO B 1 91 ? 5.145 19.125 34.844 1 86 91 PRO B CA 1
ATOM 8309 C C . PRO B 1 91 ? 5.992 19.609 33.656 1 86 91 PRO B C 1
ATOM 8311 O O . PRO B 1 91 ? 6.48 20.734 33.688 1 86 91 PRO B O 1
ATOM 8314 N N . LYS B 1 92 ? 6.227 18.812 32.688 1 83 92 LYS B N 1
ATOM 8315 C CA . LYS B 1 92 ? 7.047 19.203 31.547 1 83 92 LYS B CA 1
ATOM 8316 C C . LYS B 1 92 ? 6.25 20.062 30.562 1 83 92 LYS B C 1
ATOM 8318 O O . LYS B 1 92 ? 6.801 20.953 29.906 1 83 92 LYS B O 1
ATOM 8323 N N . LEU B 1 93 ? 4.996 19.859 30.438 1 87.69 93 LEU B N 1
ATOM 8324 C CA . LEU B 1 93 ? 4.172 20.547 29.453 1 87.69 93 LEU B CA 1
ATOM 8325 C C . LEU B 1 93 ? 3.627 21.859 30 1 87.69 93 LEU B C 1
ATOM 8327 O O . LEU B 1 93 ? 3.412 22.812 29.25 1 87.69 93 LEU B O 1
ATOM 8331 N N . LYS B 1 94 ? 3.426 21.875 31.266 1 86.31 94 LYS B N 1
ATOM 8332 C CA . LYS B 1 94 ? 2.803 23.031 31.906 1 86.31 94 LYS B CA 1
ATOM 8333 C C . LYS B 1 94 ? 3.627 24.297 31.656 1 86.31 94 LYS B C 1
ATOM 8335 O O . LYS B 1 94 ? 3.072 25.375 31.438 1 86.31 94 LYS B O 1
ATOM 8340 N N . ASN B 1 95 ? 4.875 24.094 31.531 1 82.94 95 ASN B N 1
ATOM 8341 C CA . ASN B 1 95 ? 5.766 25.234 31.375 1 82.94 95 ASN B CA 1
ATOM 8342 C C . ASN B 1 95 ? 5.801 25.734 29.938 1 82.94 95 ASN B C 1
ATOM 8344 O O . ASN B 1 95 ? 6.238 26.859 29.672 1 82.94 95 ASN B O 1
ATOM 8348 N N . ASP B 1 96 ? 5.281 25.031 29.062 1 88.19 96 ASP B N 1
ATOM 8349 C CA . ASP B 1 96 ? 5.309 25.391 27.656 1 88.19 96 ASP B CA 1
ATOM 8350 C C . ASP B 1 96 ? 3.953 25.922 27.188 1 88.19 96 ASP B C 1
ATOM 8352 O O . ASP B 1 96 ? 3.711 26.062 25.984 1 88.19 96 ASP B O 1
ATOM 8356 N N . LEU B 1 97 ? 3.09 26.297 28.156 1 95.12 97 LEU B N 1
ATOM 8357 C CA . LEU B 1 97 ? 1.752 26.75 27.797 1 95.12 97 LEU B CA 1
ATOM 8358 C C . LEU B 1 97 ? 1.601 28.25 28.062 1 95.12 97 LEU B C 1
ATOM 8360 O O . LEU B 1 97 ? 2.129 28.766 29.062 1 95.12 97 LEU B O 1
ATOM 8364 N N . TYR B 1 98 ? 0.946 28.922 27.172 1 96 98 TYR B N 1
ATOM 8365 C CA . TYR B 1 98 ? 0.627 30.344 27.312 1 96 98 TYR B CA 1
ATOM 8366 C C . TYR B 1 98 ? -0.869 30.547 27.516 1 96 98 TYR B C 1
ATOM 8368 O O . TYR B 1 98 ? -1.686 30 26.766 1 96 98 TYR B O 1
ATOM 8376 N N . PHE B 1 99 ? -1.287 31.359 28.547 1 94.19 99 PHE B N 1
ATOM 8377 C CA . PHE B 1 99 ? -2.697 31.547 28.875 1 94.19 99 PHE B CA 1
ATOM 8378 C C . PHE B 1 99 ? -3.064 33.031 28.891 1 94.19 99 PHE B C 1
ATOM 8380 O O . PHE B 1 99 ? -4.18 33.375 29.266 1 94.19 99 PHE B O 1
ATOM 8387 N N . GLY B 1 100 ? -2.23 33.875 28.375 1 89.81 100 GLY B N 1
ATOM 8388 C CA . GLY B 1 100 ? -2.434 35.312 28.516 1 89.81 100 GLY B CA 1
ATOM 8389 C C . GLY B 1 100 ? -3.164 35.906 27.328 1 89.81 100 GLY B C 1
ATOM 8390 O O . GLY B 1 100 ? -3.705 35.188 26.484 1 89.81 100 GLY B O 1
ATOM 8391 N N . GLU B 1 101 ? -3.189 37.25 27.375 1 92.88 101 GLU B N 1
ATOM 8392 C CA . GLU B 1 101 ? -3.805 38.031 26.297 1 92.88 101 GLU B CA 1
ATOM 8393 C C . GLU B 1 101 ? -3.016 37.906 25 1 92.88 101 GLU B C 1
ATOM 8395 O O . GLU B 1 101 ? -1.907 37.375 25 1 92.88 101 GLU B O 1
ATOM 8400 N N . GLY B 1 102 ? -3.734 38.375 23.953 1 95.88 102 GLY B N 1
ATOM 8401 C CA . GLY B 1 102 ? -2.977 38.469 22.719 1 95.88 102 GLY B CA 1
ATOM 8402 C C . GLY B 1 102 ? -1.773 39.406 22.828 1 95.88 102 GLY B C 1
ATOM 8403 O O . GLY B 1 102 ? -1.75 40.312 23.656 1 95.88 102 GLY B O 1
ATOM 8404 N N . ILE B 1 103 ? -0.757 39.125 22.016 1 96.31 103 ILE B N 1
ATOM 8405 C CA . ILE B 1 103 ? 0.47 39.906 22.047 1 96.31 103 ILE B CA 1
ATOM 8406 C C . ILE B 1 103 ? 0.692 40.562 20.688 1 96.31 103 ILE B C 1
ATOM 8408 O O . ILE B 1 103 ? 0.663 39.906 19.656 1 96.31 103 ILE B O 1
ATOM 8412 N N . GLU B 1 104 ? 0.78 41.812 20.703 1 94.62 104 GLU B N 1
ATOM 8413 C CA . GLU B 1 104 ? 1.216 42.531 19.516 1 94.62 104 GLU B CA 1
ATOM 8414 C C . GLU B 1 104 ? 2.736 42.656 19.469 1 94.62 104 GLU B C 1
ATOM 8416 O O . GLU B 1 104 ? 3.332 43.344 20.297 1 94.62 104 GLU B O 1
ATOM 8421 N N . SER B 1 105 ? 3.334 41.906 18.562 1 92.38 105 SER B N 1
ATOM 8422 C CA . SER B 1 105 ? 4.789 41.844 18.453 1 92.38 105 SER B CA 1
ATOM 8423 C C . SER B 1 105 ? 5.25 42.188 17.031 1 92.38 105 SER B C 1
ATOM 8425 O O . SER B 1 105 ? 4.48 42.062 16.078 1 92.38 105 SER B O 1
ATOM 8427 N N . ASP B 1 106 ? 6.48 42.688 16.969 1 90.12 106 ASP B N 1
ATOM 8428 C CA . ASP B 1 106 ? 7.078 42.906 15.664 1 90.12 106 ASP B CA 1
ATOM 8429 C C . ASP B 1 106 ? 7.336 41.594 14.93 1 90.12 106 ASP B C 1
ATOM 8431 O O . ASP B 1 106 ? 7.332 41.562 13.695 1 90.12 106 ASP B O 1
ATOM 8435 N N . SER B 1 107 ? 7.609 40.625 15.664 1 93.81 107 SER B N 1
ATOM 8436 C CA . SER B 1 107 ? 7.812 39.281 15.133 1 93.81 107 SER B CA 1
ATOM 8437 C C . SER B 1 107 ? 6.727 38.312 15.609 1 93.81 107 SER B C 1
ATOM 8439 O O . SER B 1 107 ? 6.574 38.094 16.812 1 93.81 107 SER B O 1
ATOM 8441 N N . LYS B 1 108 ? 5.992 37.781 14.711 1 96.5 108 LYS B N 1
ATOM 8442 C CA . LYS B 1 108 ? 4.852 36.938 15.039 1 96.5 108 LYS B CA 1
ATOM 8443 C C . LYS B 1 108 ? 5.133 35.5 14.703 1 96.5 108 LYS B C 1
ATOM 8445 O O . LYS B 1 108 ? 5.59 35.188 13.594 1 96.5 108 LYS B O 1
ATOM 8450 N N . SER B 1 109 ? 4.973 34.594 15.648 1 95.62 109 SER B N 1
ATOM 8451 C CA . SER B 1 109 ? 5.262 33.156 15.422 1 95.62 109 SER B CA 1
ATOM 8452 C C . SER B 1 109 ? 4.203 32.281 16.062 1 95.62 109 SER B C 1
ATOM 8454 O O . SER B 1 109 ? 4.016 31.125 15.656 1 95.62 109 SER B O 1
ATOM 8456 N N . GLU B 1 110 ? 3.488 32.844 17.016 1 97 110 GLU B N 1
ATOM 8457 C CA . GLU B 1 110 ? 2.576 32.062 17.828 1 97 110 GLU B CA 1
ATOM 8458 C C . GLU B 1 110 ? 1.121 32.375 17.516 1 97 110 GLU B C 1
ATOM 8460 O O . GLU B 1 110 ? 0.831 33.406 16.922 1 97 110 GLU B O 1
ATOM 8465 N N . PHE B 1 111 ? 0.184 31.578 18.016 1 97.5 111 PHE B N 1
ATOM 8466 C CA . PHE B 1 111 ? -1.239 31.828 17.812 1 97.5 111 PHE B CA 1
ATOM 8467 C C . PHE B 1 111 ? -1.665 33.125 18.5 1 97.5 111 PHE B C 1
ATOM 8469 O O . PHE B 1 111 ? -2.529 33.844 18 1 97.5 111 PHE B O 1
ATOM 8476 N N . TRP B 1 112 ? -1.085 33.375 19.703 1 97.56 112 TRP B N 1
ATOM 8477 C CA . TRP B 1 112 ? -1.506 34.562 20.453 1 97.56 112 TRP B CA 1
ATOM 8478 C C . TRP B 1 112 ? -0.986 35.844 19.812 1 97.56 112 TRP B C 1
ATOM 8480 O O . TRP B 1 112 ? -1.292 36.938 20.266 1 97.56 112 TRP B O 1
ATOM 8490 N N . HIS B 1 113 ? -0.215 35.75 18.734 1 97.12 113 HIS B N 1
ATOM 8491 C CA . HIS B 1 113 ? 0.169 36.875 17.922 1 97.12 113 HIS B CA 1
ATOM 8492 C C . HIS B 1 113 ? -0.869 37.156 16.828 1 97.12 113 HIS B C 1
ATOM 8494 O O . HIS B 1 113 ? -0.829 38.219 16.188 1 97.12 113 HIS B O 1
ATOM 8500 N N . GLY B 1 114 ? -1.793 36.188 16.609 1 95.94 114 GLY B N 1
ATOM 8501 C CA . GLY B 1 114 ? -2.785 36.312 15.555 1 95.94 114 GLY B CA 1
ATOM 8502 C C . GLY B 1 114 ? -4.062 36.969 16 1 95.94 114 GLY B C 1
ATOM 8503 O O . GLY B 1 114 ? -4.375 37 17.203 1 95.94 114 GLY B O 1
ATOM 8504 N N . GLU B 1 115 ? -4.816 37.406 15.062 1 94.06 115 GLU B N 1
ATOM 8505 C CA . GLU B 1 115 ? -6.039 38.156 15.32 1 94.06 115 GLU B CA 1
ATOM 8506 C C . GLU B 1 115 ? -7.105 37.281 15.961 1 94.06 115 GLU B C 1
ATOM 8508 O O . GLU B 1 115 ? -7.898 37.75 16.781 1 94.06 115 GLU B O 1
ATOM 8513 N N . LEU B 1 116 ? -7.137 36.062 15.594 1 95 116 LEU B N 1
ATOM 8514 C CA . LEU B 1 116 ? -8.141 35.156 16.141 1 95 116 LEU B CA 1
ATOM 8515 C C . LEU B 1 116 ? -8.031 35.062 17.656 1 95 116 LEU B C 1
ATOM 8517 O O . LEU B 1 116 ? -9.039 35.125 18.359 1 95 116 LEU B O 1
ATOM 8521 N N . TRP B 1 117 ? -6.836 34.812 18.109 1 95.88 117 TRP B N 1
ATOM 8522 C CA . TRP B 1 117 ? -6.586 34.75 19.547 1 95.88 117 TRP B CA 1
ATOM 8523 C C . TRP B 1 117 ? -6.875 36.094 20.188 1 95.88 117 TRP B C 1
ATOM 8525 O O . TRP B 1 117 ? -7.539 36.156 21.234 1 95.88 117 TRP B O 1
ATOM 8535 N N . GLN B 1 118 ? -6.504 37.188 19.625 1 94.12 118 GLN B N 1
ATOM 8536 C CA . GLN B 1 118 ? -6.551 38.531 20.203 1 94.12 118 GLN B CA 1
ATOM 8537 C C . GLN B 1 118 ? -7.992 39.031 20.344 1 94.12 118 GLN B C 1
ATOM 8539 O O . GLN B 1 118 ? -8.336 39.656 21.344 1 94.12 118 GLN B O 1
ATOM 8544 N N . ARG B 1 119 ? -8.766 38.719 19.406 1 90.75 119 ARG B N 1
ATOM 8545 C CA . ARG B 1 119 ? -10.102 39.312 19.359 1 90.75 119 ARG B CA 1
ATOM 8546 C C . ARG B 1 119 ? -11.094 38.438 20.125 1 90.75 119 ARG B C 1
ATOM 8548 O O . ARG B 1 119 ? -12.195 38.906 20.469 1 90.75 119 ARG B O 1
ATOM 8555 N N . SER B 1 120 ? -10.766 37.25 20.391 1 89.56 120 SER B N 1
ATOM 8556 C CA . SER B 1 120 ? -11.727 36.312 20.969 1 89.56 120 SER B CA 1
ATOM 8557 C C . SER B 1 120 ? -11.789 36.469 22.484 1 89.56 120 SER B C 1
ATOM 8559 O O . SER B 1 120 ? -10.758 36.438 23.156 1 89.56 120 SER B O 1
ATOM 8561 N N . PRO B 1 121 ? -12.93 36.562 22.969 1 84.44 121 PRO B N 1
ATOM 8562 C CA . PRO B 1 121 ? -13.039 36.562 24.422 1 84.44 121 PRO B CA 1
ATOM 8563 C C . PRO B 1 121 ? -12.75 35.188 25.047 1 84.44 121 PRO B C 1
ATOM 8565 O O . PRO B 1 121 ? -12.516 35.094 26.25 1 84.44 121 PRO B O 1
ATOM 8568 N N . LEU B 1 122 ? -12.758 34.188 24.25 1 88.75 122 LEU B N 1
ATOM 8569 C CA . LEU B 1 122 ? -12.516 32.844 24.734 1 88.75 122 LEU B CA 1
ATOM 8570 C C . LEU B 1 122 ? -11.031 32.625 25 1 88.75 122 LEU B C 1
ATOM 8572 O O . LEU B 1 122 ? -10.656 31.797 25.844 1 88.75 122 LEU B O 1
ATOM 8576 N N . PHE B 1 123 ? -10.219 33.406 24.266 1 91 123 PHE B N 1
ATOM 8577 C CA . PHE B 1 123 ? -8.789 33.125 24.344 1 91 123 PHE B CA 1
ATOM 8578 C C . PHE B 1 123 ? -8.023 34.375 24.766 1 91 123 PHE B C 1
ATOM 8580 O O . PHE B 1 123 ? -7.059 34.281 25.531 1 91 123 PHE B O 1
ATOM 8587 N N . GLY B 1 124 ? -8.461 35.5 24.219 1 89.19 124 GLY B N 1
ATOM 8588 C CA . GLY B 1 124 ? -7.805 36.75 24.516 1 89.19 124 GLY B CA 1
ATOM 8589 C C . GLY B 1 124 ? -8.344 37.438 25.75 1 89.19 124 GLY B C 1
ATOM 8590 O O . GLY B 1 124 ? -8.953 36.781 26.609 1 89.19 124 GLY B O 1
ATOM 8591 N N . ALA B 1 125 ? -8.023 38.688 25.812 1 90.12 125 ALA B N 1
ATOM 8592 C CA . ALA B 1 125 ? -8.5 39.5 26.938 1 90.12 125 ALA B CA 1
ATOM 8593 C C . ALA B 1 125 ? -10 39.719 26.859 1 90.12 125 ALA B C 1
ATOM 8595 O O . ALA B 1 125 ? -10.531 40 25.781 1 90.12 125 ALA B O 1
ATOM 8596 N N . GLU B 1 126 ? -10.586 39.625 27.922 1 85.25 126 GLU B N 1
ATOM 8597 C CA . GLU B 1 126 ? -12.031 39.812 27.953 1 85.25 126 GLU B CA 1
ATOM 8598 C C . GLU B 1 126 ? -12.391 41.281 28.047 1 85.25 126 GLU B C 1
ATOM 8600 O O . GLU B 1 126 ? -13.375 41.719 27.438 1 85.25 126 GLU B O 1
ATOM 8605 N N . CYS B 1 127 ? -11.703 41.938 28.875 1 87.88 127 CYS B N 1
ATOM 8606 C CA . CYS B 1 127 ? -11.977 43.344 29.109 1 87.88 127 CYS B CA 1
ATOM 8607 C C . CYS B 1 127 ? -10.75 44.031 29.688 1 87.88 127 CYS B C 1
ATOM 8609 O O . CYS B 1 127 ? -9.742 43.406 29.984 1 87.88 127 CYS B O 1
ATOM 8611 N N . CYS B 1 128 ? -10.852 45.281 29.641 1 89.25 128 CYS B N 1
ATOM 8612 C CA . CYS B 1 128 ? -9.852 46.094 30.328 1 89.25 128 CYS B CA 1
ATOM 8613 C C . CYS B 1 128 ? -10.516 47.188 31.172 1 89.25 128 CYS B C 1
ATOM 8615 O O . CYS B 1 128 ? -11.656 47.594 30.906 1 89.25 128 CYS B O 1
ATOM 8617 N N . HIS B 1 129 ? -9.812 47.594 32.219 1 90.69 129 HIS B N 1
ATOM 8618 C CA . HIS B 1 129 ? -10.297 48.625 33.125 1 90.69 129 HIS B CA 1
ATOM 8619 C C . HIS B 1 129 ? -9.531 49.938 32.969 1 90.69 129 HIS B C 1
ATOM 8621 O O . HIS B 1 129 ? -8.297 49.906 32.875 1 90.69 129 HIS B O 1
ATOM 8627 N N . HIS B 1 130 ? -10.336 50.938 32.781 1 91.12 130 HIS B N 1
ATOM 8628 C CA . HIS B 1 130 ? -9.742 52.25 32.719 1 91.12 130 HIS B CA 1
ATOM 8629 C C . HIS B 1 130 ? -10.672 53.312 33.312 1 91.12 130 HIS B C 1
ATOM 8631 O O . HIS B 1 130 ? -11.82 53.438 32.906 1 91.12 130 HIS B O 1
ATOM 8637 N N . ASN B 1 131 ? -10.148 54.156 34.344 1 90 131 ASN B N 1
ATOM 8638 C CA . ASN B 1 131 ? -10.898 55.188 35.031 1 90 131 ASN B CA 1
ATOM 8639 C C . ASN B 1 131 ? -12.227 54.656 35.562 1 90 131 ASN B C 1
ATOM 8641 O O . ASN B 1 131 ? -13.281 55.25 35.312 1 90 131 ASN B O 1
ATOM 8645 N N . ASN B 1 132 ? -12.297 53.531 36.156 1 88.25 132 ASN B N 1
ATOM 8646 C CA . ASN B 1 132 ? -13.422 52.875 36.812 1 88.25 132 ASN B CA 1
ATOM 8647 C C . ASN B 1 132 ? -14.484 52.438 35.812 1 88.25 132 ASN B C 1
ATOM 8649 O O . ASN B 1 132 ? -15.633 52.188 36.188 1 88.25 132 ASN B O 1
ATOM 8653 N N . VAL B 1 133 ? -14.078 52.438 34.594 1 92.81 133 VAL B N 1
ATOM 8654 C CA . VAL B 1 133 ? -14.977 51.969 33.531 1 92.81 133 VAL B CA 1
ATOM 8655 C C . VAL B 1 133 ? -14.391 50.688 32.906 1 92.81 133 VAL B C 1
ATOM 8657 O O . VAL B 1 133 ? -13.18 50.594 32.719 1 92.81 133 VAL B O 1
ATOM 8660 N N . ILE B 1 134 ? -15.336 49.781 32.562 1 92.06 134 ILE B N 1
ATOM 8661 C CA . ILE B 1 134 ? -14.93 48.562 31.922 1 92.06 134 ILE B CA 1
ATOM 8662 C C . ILE B 1 134 ? -15.188 48.625 30.422 1 92.06 134 ILE B C 1
ATOM 8664 O O . ILE B 1 134 ? -16.281 49.031 30 1 92.06 134 ILE B O 1
ATOM 8668 N N . TYR B 1 135 ? -14.203 48.312 29.641 1 91.75 135 TYR B N 1
ATOM 8669 C CA . TYR B 1 135 ? -14.305 48.312 28.188 1 91.75 135 TYR B CA 1
ATOM 8670 C C . TYR B 1 135 ? -14.211 46.906 27.641 1 91.75 135 TYR B C 1
ATOM 8672 O O . TYR B 1 135 ? -13.359 46.125 28.062 1 91.75 135 TYR B O 1
ATOM 8680 N N . TYR B 1 136 ? -15.07 46.562 26.703 1 88.81 136 TYR B N 1
ATOM 8681 C CA . TYR B 1 136 ? -15.086 45.25 26.078 1 88.81 136 TYR B CA 1
ATOM 8682 C C . TYR B 1 136 ? -14.789 45.344 24.578 1 88.81 136 TYR B C 1
ATOM 8684 O O . TYR B 1 136 ? -15.148 46.312 23.938 1 88.81 136 TYR B O 1
ATOM 8692 N N . PRO B 1 137 ? -14.117 44.281 24.109 1 90.38 137 PRO B N 1
ATOM 8693 C CA . PRO B 1 137 ? -14.016 44.25 22.641 1 90.38 137 PRO B CA 1
ATOM 8694 C C . PRO B 1 137 ? -15.375 44.281 21.953 1 90.38 137 PRO B C 1
ATOM 8696 O O . PRO B 1 137 ? -16.328 43.656 22.406 1 90.38 137 PRO B O 1
ATOM 8699 N N . GLY B 1 138 ? -15.461 45 20.859 1 88.62 138 GLY B N 1
ATOM 8700 C CA . GLY B 1 138 ? -16.719 45.188 20.156 1 88.62 138 GLY B CA 1
ATOM 8701 C C . GLY B 1 138 ? -17.406 46.5 20.469 1 88.62 138 GLY B C 1
ATOM 8702 O O . GLY B 1 138 ? -18.25 46.969 19.703 1 88.62 138 GLY B O 1
ATOM 8703 N N . GLU B 1 139 ? -17 47.156 21.562 1 91.06 139 GLU B N 1
ATOM 8704 C CA . GLU B 1 139 ? -17.578 48.438 21.953 1 91.06 139 GLU B CA 1
ATOM 8705 C C . GLU B 1 139 ? -16.906 49.594 21.234 1 91.06 139 GLU B C 1
ATOM 8707 O O . GLU B 1 139 ? -15.789 49.438 20.734 1 91.06 139 GLU B O 1
ATOM 8712 N N . PHE B 1 140 ? -17.688 50.719 21.172 1 94.81 140 PHE B N 1
ATOM 8713 C CA . PHE B 1 140 ? -17.156 51.906 20.516 1 94.81 140 PHE B CA 1
ATOM 8714 C C . PHE B 1 140 ? -16.719 52.938 21.547 1 94.81 140 PHE B C 1
ATOM 8716 O O . PHE B 1 140 ? -17.375 53.094 22.578 1 94.81 140 PHE B O 1
ATOM 8723 N N . ILE B 1 141 ? -15.648 53.656 21.203 1 96 141 ILE B N 1
ATOM 8724 C CA . ILE B 1 141 ? -15.102 54.625 22.141 1 96 141 ILE B CA 1
ATOM 8725 C C . ILE B 1 141 ? -14.695 55.875 21.375 1 96 141 ILE B C 1
ATOM 8727 O O . ILE B 1 141 ? -14.453 55.844 20.156 1 96 141 ILE B O 1
ATOM 8731 N N . ARG B 1 142 ? -14.664 56.969 22.078 1 95.44 142 ARG B N 1
ATOM 8732 C CA . ARG B 1 142 ? -14 58.188 21.641 1 95.44 142 ARG B CA 1
ATOM 8733 C C . ARG B 1 142 ? -12.57 58.281 22.156 1 95.44 142 ARG B C 1
ATOM 8735 O O . ARG B 1 142 ? -12.32 58 23.328 1 95.44 142 ARG B O 1
ATOM 8742 N N . TYR B 1 143 ? -11.719 58.469 21.25 1 94.44 143 TYR B N 1
ATOM 8743 C CA . TYR B 1 143 ? -10.32 58.5 21.656 1 94.44 143 TYR B CA 1
ATOM 8744 C C . TYR B 1 143 ? -9.547 59.594 20.938 1 94.44 143 TYR B C 1
ATOM 8746 O O . TYR B 1 143 ? -10.031 60.156 19.969 1 94.44 143 TYR B O 1
ATOM 8754 N N . VAL B 1 144 ? -8.352 60 21.531 1 91.25 144 VAL B N 1
ATOM 8755 C CA . VAL B 1 144 ? -7.484 61 20.938 1 91.25 144 VAL B CA 1
ATOM 8756 C C . VAL B 1 144 ? -6.16 60.375 20.516 1 91.25 144 VAL B C 1
ATOM 8758 O O . VAL B 1 144 ? -5.672 59.469 21.172 1 91.25 144 VAL B O 1
ATOM 8761 N N . ARG B 1 145 ? -5.652 60.875 19.406 1 82.06 145 ARG B N 1
ATOM 8762 C CA . ARG B 1 145 ? -4.332 60.438 18.969 1 82.06 145 ARG B CA 1
ATOM 8763 C C . ARG B 1 145 ? -3.238 61.312 19.531 1 82.06 145 ARG B C 1
ATOM 8765 O O . ARG B 1 145 ? -3.461 62.531 19.734 1 82.06 145 ARG B O 1
ATOM 8772 N N . TYR B 1 146 ? -2.02 60.875 20.125 1 66 146 TYR B N 1
ATOM 8773 C CA . TYR B 1 146 ? -0.951 61.688 20.703 1 66 146 TYR B CA 1
ATOM 8774 C C . TYR B 1 146 ? -0.496 62.781 19.719 1 66 146 TYR B C 1
ATOM 8776 O O . TYR B 1 146 ? -0.171 63.875 20.141 1 66 146 TYR B O 1
ATOM 8784 N N . ASP B 1 147 ? 0.02 62.281 18.672 1 56.16 147 ASP B N 1
ATOM 8785 C CA . ASP B 1 147 ? 0.758 63.25 17.844 1 56.16 147 ASP B CA 1
ATOM 8786 C C . ASP B 1 147 ? -0.115 64.438 17.469 1 56.16 147 ASP B C 1
ATOM 8788 O O . ASP B 1 147 ? 0.384 65.438 16.953 1 56.16 147 ASP B O 1
ATOM 8792 N N . THR B 1 148 ? -1.39 64.312 17.078 1 52.44 148 THR B N 1
ATOM 8793 C CA . THR B 1 148 ? -2.014 65.438 16.406 1 52.44 148 THR B CA 1
ATOM 8794 C C . THR B 1 148 ? -3.031 66.125 17.312 1 52.44 148 THR B C 1
ATOM 8796 O O . THR B 1 148 ? -3.639 65.5 18.172 1 52.44 148 THR B O 1
ATOM 8799 N N . GLU B 1 149 ? -2.777 67.438 17.703 1 52.84 149 GLU B N 1
ATOM 8800 C CA . GLU B 1 149 ? -3.768 68.375 18.203 1 52.84 149 GLU B CA 1
ATOM 8801 C C . GLU B 1 149 ? -5.168 68 17.703 1 52.84 149 GLU B C 1
ATOM 8803 O O . GLU B 1 149 ? -6.023 68.875 17.562 1 52.84 149 GLU B O 1
ATOM 8808 N N . SER B 1 150 ? -5.43 66.75 17.328 1 61.66 150 SER B N 1
ATOM 8809 C CA . SER B 1 150 ? -6.496 66.375 16.406 1 61.66 150 SER B CA 1
ATOM 8810 C C . SER B 1 150 ? -7.797 66.125 17.156 1 61.66 150 SER B C 1
ATOM 8812 O O . SER B 1 150 ? -7.785 65.875 18.359 1 61.66 150 SER B O 1
ATOM 8814 N N . GLN B 1 151 ? -8.812 66.438 16.656 1 76.62 151 GLN B N 1
ATOM 8815 C CA . GLN B 1 151 ? -10.211 66.188 17.016 1 76.62 151 GLN B CA 1
ATOM 8816 C C . GLN B 1 151 ? -10.461 64.75 17.422 1 76.62 151 GLN B C 1
ATOM 8818 O O . GLN B 1 151 ? -9.875 63.812 16.844 1 76.62 151 GLN B O 1
ATOM 8823 N N . PRO B 1 152 ? -11.148 64.625 18.562 1 89.19 152 PRO B N 1
ATOM 8824 C CA . PRO B 1 152 ? -11.5 63.25 19.016 1 89.19 152 PRO B CA 1
ATOM 8825 C C . PRO B 1 152 ? -12.102 62.406 17.891 1 89.19 152 PRO B C 1
ATOM 8827 O O . PRO B 1 152 ? -12.859 62.938 17.062 1 89.19 152 PRO B O 1
ATOM 8830 N N . ARG B 1 153 ? -11.625 61.188 17.906 1 92.12 153 ARG B N 1
ATOM 8831 C CA . ARG B 1 153 ? -12.133 60.219 16.938 1 92.12 153 ARG B CA 1
ATOM 8832 C C . ARG B 1 153 ? -12.961 59.125 17.609 1 92.12 153 ARG B C 1
ATOM 8834 O O . ARG B 1 153 ? -12.914 58.969 18.828 1 92.12 153 ARG B O 1
ATOM 8841 N N . ILE B 1 154 ? -13.758 58.5 16.797 1 94.5 154 ILE B N 1
ATOM 8842 C CA . ILE B 1 154 ? -14.562 57.406 17.281 1 94.5 154 ILE B CA 1
ATOM 8843 C C . ILE B 1 154 ? -14.102 56.094 16.609 1 94.5 154 ILE B C 1
ATOM 8845 O O . ILE B 1 154 ? -13.797 56.094 15.406 1 94.5 154 ILE B O 1
ATOM 8849 N N . GLY B 1 155 ? -13.969 55.094 17.391 1 94.81 155 GLY B N 1
ATOM 8850 C CA . GLY B 1 155 ? -13.578 53.781 16.859 1 94.81 155 GLY B CA 1
ATOM 8851 C C . GLY B 1 155 ? -14.109 52.625 17.672 1 94.81 155 GLY B C 1
ATOM 8852 O O . GLY B 1 155 ? -14.625 52.812 18.766 1 94.81 155 GLY B O 1
ATOM 8853 N N . GLN B 1 156 ? -14.086 51.5 17.094 1 94.06 156 GLN B N 1
ATOM 8854 C CA . GLN B 1 156 ? -14.508 50.25 17.75 1 94.06 156 GLN B CA 1
ATOM 8855 C C . GLN B 1 156 ? -13.312 49.5 18.344 1 94.06 156 GLN B C 1
ATOM 8857 O O . GLN B 1 156 ? -12.297 49.312 17.672 1 94.06 156 GLN B O 1
ATOM 8862 N N . ILE B 1 157 ? -13.422 49.031 19.562 1 93.56 157 ILE B N 1
ATOM 8863 C CA . ILE B 1 157 ? -12.375 48.219 20.156 1 93.56 157 ILE B CA 1
ATOM 8864 C C . ILE B 1 157 ? -12.336 46.844 19.453 1 93.56 157 ILE B C 1
ATOM 8866 O O . ILE B 1 157 ? -13.242 46.031 19.625 1 93.56 157 ILE B O 1
ATOM 8870 N N . TYR B 1 158 ? -11.289 46.688 18.75 1 93.31 158 TYR B N 1
ATOM 8871 C CA . TYR B 1 158 ? -11.117 45.438 18.016 1 93.31 158 TYR B CA 1
ATOM 8872 C C . TYR B 1 158 ? -10.562 44.344 18.906 1 93.31 158 TYR B C 1
ATOM 8874 O O . TYR B 1 158 ? -11.016 43.188 18.859 1 93.31 158 TYR B O 1
ATOM 8882 N N . ALA B 1 159 ? -9.547 44.688 19.719 1 94 159 ALA B N 1
ATOM 8883 C CA . ALA B 1 159 ? -8.898 43.75 20.625 1 94 159 ALA B CA 1
ATOM 8884 C C . ALA B 1 159 ? -8.109 44.469 21.703 1 94 159 ALA B C 1
ATOM 8886 O O . ALA B 1 159 ? -7.734 45.625 21.531 1 94 159 ALA B O 1
ATOM 8887 N N . ILE B 1 160 ? -7.977 43.812 22.781 1 94.69 160 ILE B N 1
ATOM 8888 C CA . ILE B 1 160 ? -7.102 44.25 23.859 1 94.69 160 ILE B CA 1
ATOM 8889 C C . ILE B 1 160 ? -5.863 43.375 23.922 1 94.69 160 ILE B C 1
ATOM 8891 O O . ILE B 1 160 ? -5.973 42.156 24.094 1 94.69 160 ILE B O 1
ATOM 8895 N N . VAL B 1 161 ? -4.73 43.969 23.734 1 96.44 161 VAL B N 1
ATOM 8896 C CA . VAL B 1 161 ? -3.518 43.188 23.594 1 96.44 161 VAL B CA 1
ATOM 8897 C C . VAL B 1 161 ? -2.418 43.75 24.484 1 96.44 161 VAL B C 1
ATOM 8899 O O . VAL B 1 161 ? -2.576 44.812 25.078 1 96.44 161 VAL B O 1
ATOM 8902 N N . LYS B 1 162 ? -1.395 42.969 24.609 1 95.69 162 LYS B N 1
ATOM 8903 C CA . LYS B 1 162 ? -0.171 43.406 25.266 1 95.69 162 LYS B CA 1
ATOM 8904 C C . LYS B 1 162 ? 0.978 43.531 24.281 1 95.69 162 LYS B C 1
ATOM 8906 O O . LYS B 1 162 ? 0.962 42.906 23.219 1 95.69 162 LYS B O 1
ATOM 8911 N N . ASP B 1 163 ? 1.828 44.438 24.578 1 93.25 163 ASP B N 1
ATOM 8912 C CA . ASP B 1 163 ? 3.037 44.5 23.766 1 93.25 163 ASP B CA 1
ATOM 8913 C C . ASP B 1 163 ? 4.156 43.656 24.375 1 93.25 163 ASP B C 1
ATOM 8915 O O . ASP B 1 163 ? 3.943 42.969 25.359 1 93.25 163 ASP B O 1
ATOM 8919 N N . ASP B 1 164 ? 5.34 43.656 23.766 1 87.62 164 ASP B N 1
ATOM 8920 C CA . ASP B 1 164 ? 6.465 42.844 24.203 1 87.62 164 ASP B CA 1
ATOM 8921 C C . ASP B 1 164 ? 6.934 43.25 25.609 1 87.62 164 ASP B C 1
ATOM 8923 O O . ASP B 1 164 ? 7.555 42.438 26.312 1 87.62 164 ASP B O 1
ATOM 8927 N N . ASN B 1 165 ? 6.566 44.469 26.062 1 88.38 165 ASN B N 1
ATOM 8928 C CA . ASN B 1 165 ? 6.934 44.969 27.375 1 88.38 165 ASN B CA 1
ATOM 8929 C C . ASN B 1 165 ? 5.785 44.812 28.375 1 88.38 165 ASN B C 1
ATOM 8931 O O . ASN B 1 165 ? 5.777 45.438 29.422 1 88.38 165 ASN B O 1
ATOM 8935 N N . ASP B 1 166 ? 4.758 44.125 28.047 1 89.69 166 ASP B N 1
ATOM 8936 C CA . ASP B 1 166 ? 3.627 43.75 28.891 1 89.69 166 ASP B CA 1
ATOM 8937 C C . ASP B 1 166 ? 2.721 44.969 29.141 1 89.69 166 ASP B C 1
ATOM 8939 O O . ASP B 1 166 ? 2.008 45.031 30.141 1 89.69 166 ASP B O 1
ATOM 8943 N N . ARG B 1 167 ? 2.828 45.969 28.344 1 90.94 167 ARG B N 1
ATOM 8944 C CA . ARG B 1 167 ? 1.912 47.094 28.422 1 90.94 167 ARG B CA 1
ATOM 8945 C C . ARG B 1 167 ? 0.608 46.812 27.688 1 90.94 167 ARG B C 1
ATOM 8947 O O . ARG B 1 167 ? 0.619 46.219 26.609 1 90.94 167 ARG B O 1
ATOM 8954 N N . LEU B 1 168 ? -0.42 47.156 28.297 1 94 168 LEU B N 1
ATOM 8955 C CA . LEU B 1 168 ? -1.736 46.938 27.703 1 94 168 LEU B CA 1
ATOM 8956 C C . LEU B 1 168 ? -2.02 47.969 26.609 1 94 168 LEU B C 1
ATOM 8958 O O . LEU B 1 168 ? -1.817 49.188 26.812 1 94 168 LEU B O 1
ATOM 8962 N N . LEU B 1 169 ? -2.398 47.469 25.484 1 95.19 169 LEU B N 1
ATOM 8963 C CA . LEU B 1 169 ? -2.758 48.281 24.328 1 95.19 169 LEU B CA 1
ATOM 8964 C C . LEU B 1 169 ? -4.148 47.906 23.828 1 95.19 169 LEU B C 1
ATOM 8966 O O . LEU B 1 169 ? -4.68 46.844 24.156 1 95.19 169 LEU B O 1
ATOM 8970 N N . ILE B 1 170 ? -4.719 48.812 23.078 1 95.12 170 ILE B N 1
ATOM 8971 C CA . ILE B 1 170 ? -6.027 48.594 22.469 1 95.12 170 ILE B CA 1
ATOM 8972 C C . ILE B 1 170 ? -5.93 48.75 20.953 1 95.12 170 ILE B C 1
ATOM 8974 O O . ILE B 1 170 ? -5.438 49.781 20.469 1 95.12 170 ILE B O 1
ATOM 8978 N N . LYS B 1 171 ? -6.363 47.781 20.297 1 94.81 171 LYS B N 1
ATOM 8979 C CA . LYS B 1 171 ? -6.516 47.906 18.844 1 94.81 171 LYS B CA 1
ATOM 8980 C C . LYS B 1 171 ? -7.898 48.406 18.469 1 94.81 171 LYS B C 1
ATOM 8982 O O . LYS B 1 171 ? -8.914 47.906 18.938 1 94.81 171 LYS B O 1
ATOM 8987 N N . ILE B 1 172 ? -7.863 49.375 17.609 1 94.31 172 ILE B N 1
ATOM 8988 C CA . ILE B 1 172 ? -9.117 50.062 17.297 1 94.31 172 ILE B CA 1
ATOM 8989 C C . ILE B 1 172 ? -9.359 50.031 15.789 1 94.31 172 ILE B C 1
ATOM 8991 O O . ILE B 1 172 ? -8.43 50.25 15 1 94.31 172 ILE B O 1
ATOM 8995 N N . CYS B 1 173 ? -10.586 49.688 15.453 1 93.38 173 CYS B N 1
ATOM 8996 C CA . CYS B 1 173 ? -11.055 49.938 14.102 1 93.38 173 CYS B CA 1
ATOM 8997 C C . CYS B 1 173 ? -11.602 51.375 13.992 1 93.38 173 CYS B C 1
ATOM 8999 O O . CYS B 1 173 ? -12.664 51.656 14.539 1 93.38 173 CYS B O 1
ATOM 9001 N N . SER B 1 174 ? -10.977 52.094 13.203 1 92.12 174 SER B N 1
ATOM 9002 C CA . SER B 1 174 ? -11.352 53.5 13.125 1 92.12 174 SER B CA 1
ATOM 9003 C C . SER B 1 174 ? -12.602 53.688 12.281 1 92.12 174 SER B C 1
ATOM 9005 O O . SER B 1 174 ? -12.977 52.812 11.508 1 92.12 174 SER B O 1
ATOM 9007 N N . THR B 1 175 ? -13.242 54.844 12.531 1 93.75 175 THR B N 1
ATOM 9008 C CA . THR B 1 175 ? -14.406 55.25 11.742 1 93.75 175 THR B CA 1
ATOM 9009 C C . THR B 1 175 ? -14.195 56.625 11.117 1 93.75 175 THR B C 1
ATOM 9011 O O . THR B 1 175 ? -13.328 57.375 11.562 1 93.75 175 THR B O 1
ATOM 9014 N N . PHE B 1 176 ? -15 56.844 10.086 1 91.5 176 PHE B N 1
ATOM 9015 C CA . PHE B 1 176 ? -14.984 58.125 9.422 1 91.5 176 PHE B CA 1
ATOM 9016 C C . PHE B 1 176 ? -16.328 58.812 9.547 1 91.5 176 PHE B C 1
ATOM 9018 O O . PHE B 1 176 ? -17.375 58.156 9.555 1 91.5 176 PHE B O 1
ATOM 9025 N N . PHE B 1 177 ? -16.219 60.125 9.664 1 90.31 177 PHE B N 1
ATOM 9026 C CA . PHE B 1 177 ? -17.406 60.938 9.477 1 90.31 177 PHE B CA 1
ATOM 9027 C C . PHE B 1 177 ? -17.641 61.25 8.008 1 90.31 177 PHE B C 1
ATOM 9029 O O . PHE B 1 177 ? -16.734 61.062 7.184 1 90.31 177 PHE B O 1
ATOM 9036 N N . TYR B 1 178 ? -18.906 61.688 7.703 1 88 178 TYR B N 1
ATOM 9037 C CA . TYR B 1 178 ? -19.234 61.938 6.305 1 88 178 TYR B CA 1
ATOM 9038 C C . TYR B 1 178 ? -18.281 62.969 5.699 1 88 178 TYR B C 1
ATOM 9040 O O . TYR B 1 178 ? -17.953 62.875 4.516 1 88 178 TYR B O 1
ATOM 9048 N N . THR B 1 179 ? -17.703 63.844 6.543 1 85.69 179 THR B N 1
ATOM 9049 C CA . THR B 1 179 ? -16.828 64.938 6.074 1 85.69 179 THR B CA 1
ATOM 9050 C C . THR B 1 179 ? -15.461 64.375 5.691 1 85.69 179 THR B C 1
ATOM 9052 O O . THR B 1 179 ? -14.703 65 4.961 1 85.69 179 THR B O 1
ATOM 9055 N N . GLU B 1 180 ? -15.148 63.188 6.133 1 86.31 180 GLU B N 1
ATOM 9056 C CA . GLU B 1 180 ? -13.836 62.594 5.895 1 86.31 180 GLU B CA 1
ATOM 9057 C C . GLU B 1 180 ? -13.875 61.656 4.711 1 86.31 180 GLU B C 1
ATOM 9059 O O . GLU B 1 180 ? -12.828 61.156 4.277 1 86.31 180 GLU B O 1
ATOM 9064 N N . LEU B 1 181 ? -14.992 61.406 4.238 1 87.81 181 LEU B N 1
ATOM 9065 C CA . LEU B 1 181 ? -15.125 60.5 3.088 1 87.81 181 LEU B CA 1
ATOM 9066 C C . LEU B 1 181 ? -14.633 61.188 1.815 1 87.81 181 LEU B C 1
ATOM 9068 O O . LEU B 1 181 ? -14.664 62.406 1.707 1 87.81 181 LEU B O 1
ATOM 9072 N N . PRO B 1 182 ? -14.172 60.375 0.959 1 85.12 182 PRO B N 1
ATOM 9073 C CA . PRO B 1 182 ? -13.922 60.969 -0.355 1 85.12 182 PRO B CA 1
ATOM 9074 C C . PRO B 1 182 ? -15.148 61.656 -0.932 1 85.12 182 PRO B C 1
ATOM 9076 O O . PRO B 1 182 ? -16.281 61.188 -0.723 1 85.12 182 PRO B O 1
ATOM 9079 N N . ARG B 1 183 ? -14.961 62.688 -1.714 1 82.44 183 ARG B N 1
ATOM 9080 C CA . ARG B 1 183 ? -16.016 63.562 -2.238 1 82.44 183 ARG B CA 1
ATOM 9081 C C . ARG B 1 183 ? -17.047 62.75 -3.008 1 82.44 183 ARG B C 1
ATOM 9083 O O . ARG B 1 183 ? -18.25 63.062 -2.965 1 82.44 183 ARG B O 1
ATOM 9090 N N . THR B 1 184 ? -16.562 61.719 -3.664 1 82.44 184 THR B N 1
ATOM 9091 C CA . THR B 1 184 ? -17.438 60.906 -4.484 1 82.44 184 THR B CA 1
ATOM 9092 C C . THR B 1 184 ? -18.531 60.25 -3.631 1 82.44 184 THR B C 1
ATOM 9094 O O . THR B 1 184 ? -19.641 60 -4.105 1 82.44 184 THR B O 1
ATOM 9097 N N . TYR B 1 185 ? -18.25 60 -2.367 1 83.81 185 TYR B N 1
ATOM 9098 C CA . TYR B 1 185 ? -19.219 59.312 -1.494 1 83.81 185 TYR B CA 1
ATOM 9099 C C . TYR B 1 185 ? -19.938 60.344 -0.606 1 83.81 185 TYR B C 1
ATOM 9101 O O . TYR B 1 185 ? -21.109 60.125 -0.259 1 83.81 185 TYR B O 1
ATOM 9109 N N . ALA B 1 186 ? -19.312 61.406 -0.208 1 81.06 186 ALA B N 1
ATOM 9110 C CA . ALA B 1 186 ? -19.797 62.375 0.771 1 81.06 186 ALA B CA 1
ATOM 9111 C C . ALA B 1 186 ? -21.062 63.062 0.27 1 81.06 186 ALA B C 1
ATOM 9113 O O . ALA B 1 186 ? -21.953 63.375 1.057 1 81.06 186 ALA B O 1
ATOM 9114 N N . ARG B 1 187 ? -21.219 63.312 -0.996 1 75.12 187 ARG B N 1
ATOM 9115 C CA . ARG B 1 187 ? -22.312 64.125 -1.568 1 75.12 187 ARG B CA 1
ATOM 9116 C C . ARG B 1 187 ? -23.656 63.438 -1.297 1 75.12 187 ARG B C 1
ATOM 9118 O O . ARG B 1 187 ? -24.641 64.125 -0.983 1 75.12 187 ARG B O 1
ATOM 9125 N N . SER B 1 188 ? -23.688 62.156 -1.412 1 79.31 188 SER B N 1
ATOM 9126 C CA . SER B 1 188 ? -24.953 61.469 -1.306 1 79.31 188 SER B CA 1
ATOM 9127 C C . SER B 1 188 ? -25.188 60.938 0.109 1 79.31 188 SER B C 1
ATOM 9129 O O . SER B 1 188 ? -26.234 60.375 0.406 1 79.31 188 SER B O 1
ATOM 9131 N N . ARG B 1 189 ? -24.25 61.25 1.009 1 79.81 189 ARG B N 1
ATOM 9132 C CA . ARG B 1 189 ? -24.328 60.625 2.32 1 79.81 189 ARG B CA 1
ATOM 9133 C C . ARG B 1 189 ? -24.156 61.656 3.436 1 79.81 189 ARG B C 1
ATOM 9135 O O . ARG B 1 189 ? -23.453 61.406 4.41 1 79.81 189 ARG B O 1
ATOM 9142 N N . GLN B 1 190 ? -24.781 62.75 3.256 1 80.69 190 GLN B N 1
ATOM 9143 C CA . GLN B 1 190 ? -24.641 63.812 4.234 1 80.69 190 GLN B CA 1
ATOM 9144 C C . GLN B 1 190 ? -25.547 63.562 5.441 1 80.69 190 GLN B C 1
ATOM 9146 O O . GLN B 1 190 ? -26.719 64 5.441 1 80.69 190 GLN B O 1
ATOM 9151 N N . ASP B 1 191 ? -25.109 62.75 6.375 1 83.88 191 ASP B N 1
ATOM 9152 C CA . ASP B 1 191 ? -25.781 62.469 7.633 1 83.88 191 ASP B CA 1
ATOM 9153 C C . ASP B 1 191 ? -24.812 62.562 8.805 1 83.88 191 ASP B C 1
ATOM 9155 O O . ASP B 1 191 ? -23.875 61.75 8.906 1 83.88 191 ASP B O 1
ATOM 9159 N N . SER B 1 192 ? -25.031 63.5 9.664 1 84.69 192 SER B N 1
ATOM 9160 C CA . SER B 1 192 ? -24.125 63.75 10.781 1 84.69 192 SER B CA 1
ATOM 9161 C C . SER B 1 192 ? -24.172 62.625 11.805 1 84.69 192 SER B C 1
ATOM 9163 O O . SER B 1 192 ? -23.281 62.5 12.641 1 84.69 192 SER B O 1
ATOM 9165 N N . ARG B 1 193 ? -25.109 61.781 11.734 1 90.5 193 ARG B N 1
ATOM 9166 C CA . ARG B 1 193 ? -25.234 60.688 12.695 1 90.5 193 ARG B CA 1
ATOM 9167 C C . ARG B 1 193 ? -24.656 59.406 12.125 1 90.5 193 ARG B C 1
ATOM 9169 O O . ARG B 1 193 ? -24.578 58.375 12.828 1 90.5 193 ARG B O 1
ATOM 9176 N N . GLN B 1 194 ? -24.312 59.469 10.992 1 93.31 194 GLN B N 1
ATOM 9177 C CA . GLN B 1 194 ? -23.812 58.25 10.359 1 93.31 194 GLN B CA 1
ATOM 9178 C C . GLN B 1 194 ? -22.281 58.219 10.367 1 93.31 194 GLN B C 1
ATOM 9180 O O . GLN B 1 194 ? -21.625 59.219 10.125 1 93.31 194 GLN B O 1
ATOM 9185 N N . LEU B 1 195 ? -21.688 57.031 10.773 1 94.44 195 LEU B N 1
ATOM 9186 C CA . LEU B 1 195 ? -20.266 56.75 10.727 1 94.44 195 LEU B CA 1
ATOM 9187 C C . LEU B 1 195 ? -19.953 55.656 9.719 1 94.44 195 LEU B C 1
ATOM 9189 O O . LEU B 1 195 ? -20.812 54.844 9.398 1 94.44 195 LEU B O 1
ATOM 9193 N N . TRP B 1 196 ? -18.812 55.688 9.172 1 93.81 196 TRP B N 1
ATOM 9194 C CA . TRP B 1 196 ? -18.328 54.625 8.289 1 93.81 196 TRP B CA 1
ATOM 9195 C C . TRP B 1 196 ? -17.141 53.906 8.914 1 93.81 196 TRP B C 1
ATOM 9197 O O . TRP B 1 196 ? -16.094 54.531 9.195 1 93.81 196 TRP B O 1
ATOM 9207 N N . LEU B 1 197 ? -17.297 52.594 9.094 1 93.88 197 LEU B N 1
ATOM 9208 C CA . LEU B 1 197 ? -16.266 51.75 9.688 1 93.88 197 LEU B CA 1
ATOM 9209 C C . LEU B 1 197 ? -15.141 51.5 8.68 1 93.88 197 LEU B C 1
ATOM 9211 O O . LEU B 1 197 ? -15.406 51.312 7.488 1 93.88 197 LEU B O 1
ATOM 9215 N N . THR B 1 198 ? -13.875 51.438 9.148 1 90.69 198 THR B N 1
ATOM 9216 C CA . THR B 1 198 ? -12.742 51.094 8.297 1 90.69 198 THR B CA 1
ATOM 9217 C C . THR B 1 198 ? -12.109 49.781 8.742 1 90.69 198 THR B C 1
ATOM 9219 O O . THR B 1 198 ? -12.336 49.312 9.875 1 90.69 198 THR B O 1
ATOM 9222 N N . GLU B 1 199 ? -11.344 49.094 7.855 1 83.88 199 GLU B N 1
ATOM 9223 C CA . GLU B 1 199 ? -10.664 47.844 8.172 1 83.88 199 GLU B CA 1
ATOM 9224 C C . GLU B 1 199 ? -9.258 48.125 8.703 1 83.88 199 GLU B C 1
ATOM 9226 O O . GLU B 1 199 ? -8.578 47.188 9.148 1 83.88 199 GLU B O 1
ATOM 9231 N N . ASN B 1 200 ? -8.922 49.312 8.758 1 81.94 200 ASN B N 1
ATOM 9232 C CA . ASN B 1 200 ? -7.598 49.656 9.266 1 81.94 200 ASN B CA 1
ATOM 9233 C C . ASN B 1 200 ? -7.555 49.625 10.789 1 81.94 200 ASN B C 1
ATOM 9235 O O . ASN B 1 200 ? -8.445 50.156 11.445 1 81.94 200 ASN B O 1
ATOM 9239 N N . LEU B 1 201 ? -6.57 48.969 11.289 1 88.94 201 LEU B N 1
ATOM 9240 C CA . LEU B 1 201 ? -6.422 48.844 12.734 1 88.94 201 LEU B CA 1
ATOM 9241 C C . LEU B 1 201 ? -5.363 49.812 13.25 1 88.94 201 LEU B C 1
ATOM 9243 O O . LEU B 1 201 ? -4.281 49.938 12.672 1 88.94 201 LEU B O 1
ATOM 9247 N N . GLU B 1 202 ? -5.73 50.562 14.203 1 90.94 202 GLU B N 1
ATOM 9248 C CA . GLU B 1 202 ? -4.809 51.438 14.922 1 90.94 202 GLU B CA 1
ATOM 9249 C C . GLU B 1 202 ? -4.594 50.969 16.359 1 90.94 202 GLU B C 1
ATOM 9251 O O . GLU B 1 202 ? -5.477 50.344 16.953 1 90.94 202 GLU B O 1
ATOM 9256 N N . ILE B 1 203 ? -3.465 51.25 16.844 1 94.06 203 ILE B N 1
ATOM 9257 C CA . ILE B 1 203 ? -3.152 50.875 18.219 1 94.06 203 ILE B CA 1
ATOM 9258 C C . ILE B 1 203 ? -3.092 52.094 19.109 1 94.06 203 ILE B C 1
ATOM 9260 O O . ILE B 1 203 ? -2.408 53.094 18.781 1 94.06 203 ILE B O 1
ATOM 9264 N N . ILE B 1 204 ? -3.779 52.094 20.203 1 94.06 204 ILE B N 1
ATOM 9265 C CA . ILE B 1 204 ? -3.773 53.219 21.125 1 94.06 204 ILE B CA 1
ATOM 9266 C C . ILE B 1 204 ? -3.502 52.719 22.547 1 94.06 204 ILE B C 1
ATOM 9268 O O . ILE B 1 204 ? -3.619 51.531 22.828 1 94.06 204 ILE B O 1
ATOM 9272 N N . GLU B 1 205 ? -3.182 53.656 23.359 1 93.75 205 GLU B N 1
ATOM 9273 C CA . GLU B 1 205 ? -3.035 53.375 24.781 1 93.75 205 GLU B CA 1
ATOM 9274 C C . GLU B 1 205 ? -4.336 53.656 25.531 1 93.75 205 GLU B C 1
ATOM 9276 O O . GLU B 1 205 ? -5.23 54.344 25.031 1 93.75 205 GLU B O 1
ATOM 9281 N N . LEU B 1 206 ? -4.422 53.156 26.688 1 93.44 206 LEU B N 1
ATOM 9282 C CA . LEU B 1 206 ? -5.625 53.312 27.5 1 93.44 206 LEU B CA 1
ATOM 9283 C C . LEU B 1 206 ? -5.875 54.75 27.828 1 93.44 206 LEU B C 1
ATOM 9285 O O . LEU B 1 206 ? -7.023 55.188 27.906 1 93.44 206 LEU B O 1
ATOM 9289 N N . SER B 1 207 ? -4.797 55.469 28.016 1 90.88 207 SER B N 1
ATOM 9290 C CA . SER B 1 207 ? -4.895 56.875 28.422 1 90.88 207 SER B CA 1
ATOM 9291 C C . SER B 1 207 ? -5.523 57.75 27.312 1 90.88 207 SER B C 1
ATOM 9293 O O . SER B 1 207 ? -5.973 58.844 27.578 1 90.88 207 SER B O 1
ATOM 9295 N N . GLN B 1 208 ? -5.59 57.219 26.156 1 93.75 208 GLN B N 1
ATOM 9296 C CA . GLN B 1 208 ? -6.105 57.969 25.016 1 93.75 208 GLN B CA 1
ATOM 9297 C C . GLN B 1 208 ? -7.621 57.844 24.906 1 93.75 208 GLN B C 1
ATOM 9299 O O . GLN B 1 208 ? -8.25 58.5 24.094 1 93.75 208 GLN B O 1
ATOM 9304 N N . ILE B 1 209 ? -8.18 57.094 25.75 1 95 209 ILE B N 1
ATOM 9305 C CA . ILE B 1 209 ? -9.625 56.875 25.734 1 95 209 ILE B CA 1
ATOM 9306 C C . ILE B 1 209 ? -10.305 58.031 26.469 1 95 209 ILE B C 1
ATOM 9308 O O . ILE B 1 209 ? -9.93 58.344 27.609 1 95 209 ILE B O 1
ATOM 9312 N N . ILE B 1 210 ? -11.305 58.531 25.906 1 93.56 210 ILE B N 1
ATOM 9313 C CA . ILE B 1 210 ? -12.078 59.594 26.531 1 93.56 210 ILE B CA 1
ATOM 9314 C C . ILE B 1 210 ? -13.32 59.031 27.203 1 93.56 210 ILE B C 1
ATOM 9316 O O . ILE B 1 210 ? -13.492 59.156 28.422 1 93.56 210 ILE B O 1
ATOM 9320 N N . ASN B 1 211 ? -14.172 58.406 26.391 1 93.56 211 ASN B N 1
ATOM 9321 C CA . ASN B 1 211 ? -15.391 57.812 26.906 1 93.56 211 ASN B CA 1
ATOM 9322 C C . ASN B 1 211 ? -16 56.812 25.922 1 93.56 211 ASN B C 1
ATOM 9324 O O . ASN B 1 211 ? -15.531 56.719 24.781 1 93.56 211 ASN B O 1
ATOM 9328 N N . LYS B 1 212 ? -17 56.125 26.344 1 94.56 212 LYS B N 1
ATOM 9329 C CA . LYS B 1 212 ? -17.766 55.219 25.5 1 94.56 212 LYS B CA 1
ATOM 9330 C C . LYS B 1 212 ? -18.75 55.969 24.625 1 94.56 212 LYS B C 1
ATOM 9332 O O . LYS B 1 212 ? -19.25 57.031 25.016 1 94.56 212 LYS B O 1
ATOM 9337 N N . VAL B 1 213 ? -18.922 55.406 23.5 1 94.81 213 VAL B N 1
ATOM 9338 C CA . VAL B 1 213 ? -19.891 55.969 22.578 1 94.81 213 VAL B CA 1
ATOM 9339 C C . VAL B 1 213 ? -20.891 54.875 22.156 1 94.81 213 VAL B C 1
ATOM 9341 O O . VAL B 1 213 ? -20.5 53.75 21.906 1 94.81 213 VAL B O 1
ATOM 9344 N N . SER B 1 214 ? -22.172 55.188 22.125 1 94.19 214 SER B N 1
ATOM 9345 C CA . SER B 1 214 ? -23.188 54.25 21.688 1 94.19 214 SER B CA 1
ATOM 9346 C C . SER B 1 214 ? -23.375 54.281 20.172 1 94.19 214 SER B C 1
ATOM 9348 O O . SER B 1 214 ? -23.781 55.312 19.625 1 94.19 214 SER B O 1
ATOM 9350 N N . VAL B 1 215 ? -23.031 53.219 19.562 1 95.25 215 VAL B N 1
ATOM 9351 C CA . VAL B 1 215 ? -23.125 53.125 18.109 1 95.25 215 VAL B CA 1
ATOM 9352 C C . VAL B 1 215 ? -24.016 51.938 17.719 1 95.25 215 VAL B C 1
ATOM 9354 O O . VAL B 1 215 ? -23.859 50.844 18.25 1 95.25 215 VAL B O 1
ATOM 9357 N N . TRP B 1 216 ? -24.984 52.156 16.812 1 94.62 216 TRP B N 1
ATOM 9358 C CA . TRP B 1 216 ? -25.828 51.094 16.25 1 94.62 216 TRP B CA 1
ATOM 9359 C C . TRP B 1 216 ? -25.234 50.531 14.969 1 94.62 216 TRP B C 1
ATOM 9361 O O . TRP B 1 216 ? -25.125 51.25 13.969 1 94.62 216 TRP B O 1
ATOM 9371 N N . LEU B 1 217 ? -24.828 49.281 15.016 1 93.5 217 LEU B N 1
ATOM 9372 C CA . LEU B 1 217 ? -24.5 48.562 13.773 1 93.5 217 LEU B CA 1
ATOM 9373 C C . LEU B 1 217 ? -25.766 48.094 13.086 1 93.5 217 LEU B C 1
ATOM 9375 O O . LEU B 1 217 ? -26.5 47.25 13.633 1 93.5 217 LEU B O 1
ATOM 9379 N N . TYR B 1 218 ? -25.938 48.375 11.906 1 91.94 218 TYR B N 1
ATOM 9380 C CA . TYR B 1 218 ? -27.219 48.25 11.227 1 91.94 218 TYR B CA 1
ATOM 9381 C C . TYR B 1 218 ? -27.594 46.781 11.055 1 91.94 218 TYR B C 1
ATOM 9383 O O . TYR B 1 218 ? -28.766 46.438 10.891 1 91.94 218 TYR B O 1
ATOM 9391 N N . ASP B 1 219 ? -26.641 45.875 11.031 1 90.38 219 ASP B N 1
ATOM 9392 C CA . ASP B 1 219 ? -26.906 44.469 10.82 1 90.38 219 ASP B CA 1
ATOM 9393 C C . ASP B 1 219 ? -27.25 43.781 12.133 1 90.38 219 ASP B C 1
ATOM 9395 O O . ASP B 1 219 ? -27.422 42.562 12.164 1 90.38 219 ASP B O 1
ATOM 9399 N N . THR B 1 220 ? -27.297 44.531 13.211 1 89.31 220 THR B N 1
ATOM 9400 C CA . THR B 1 220 ? -27.688 43.969 14.508 1 89.31 220 THR B CA 1
ATOM 9401 C C . THR B 1 220 ? -29.016 44.531 14.953 1 89.31 220 THR B C 1
ATOM 9403 O O . THR B 1 220 ? -29.594 45.406 14.281 1 89.31 220 THR B O 1
ATOM 9406 N N . GLN B 1 221 ? -29.438 44.062 16.125 1 87.06 221 GLN B N 1
ATOM 9407 C CA . GLN B 1 221 ? -30.688 44.594 16.688 1 87.06 221 GLN B CA 1
ATOM 9408 C C . GLN B 1 221 ? -30.531 46.031 17.125 1 87.06 221 GLN B C 1
ATOM 9410 O O . GLN B 1 221 ? -29.516 46.406 17.734 1 87.06 221 GLN B O 1
ATOM 9415 N N . GLN B 1 222 ? -31.453 46.844 16.797 1 91.12 222 GLN B N 1
ATOM 9416 C CA . GLN B 1 222 ? -31.422 48.25 17.156 1 91.12 222 GLN B CA 1
ATOM 9417 C C . GLN B 1 222 ? -31.406 48.438 18.656 1 91.12 222 GLN B C 1
ATOM 9419 O O . GLN B 1 222 ? -32.281 47.938 19.359 1 91.12 222 GLN B O 1
ATOM 9424 N N . PRO B 1 223 ? -30.438 49.188 19.078 1 90.38 223 PRO B N 1
ATOM 9425 C CA . PRO B 1 223 ? -30.422 49.469 20.516 1 90.38 223 PRO B CA 1
ATOM 9426 C C . PRO B 1 223 ? -31.469 50.5 20.922 1 90.38 223 PRO B C 1
ATOM 9428 O O . PRO B 1 223 ? -32.031 51.219 20.062 1 90.38 223 PRO B O 1
ATOM 9431 N N . LEU B 1 224 ? -31.734 50.656 22.266 1 90 224 LEU B N 1
ATOM 9432 C CA . LEU B 1 224 ? -32.719 51.594 22.797 1 90 224 LEU B CA 1
ATOM 9433 C C . LEU B 1 224 ? -32.312 53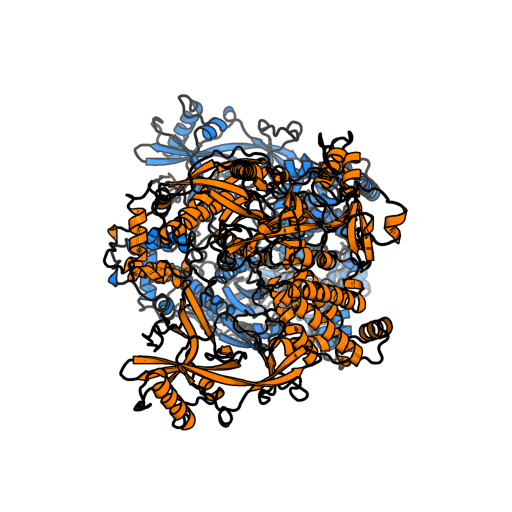.031 22.531 1 90 224 LEU B C 1
ATOM 9435 O O . LEU B 1 224 ? -33.125 53.906 22.203 1 90 224 LEU B O 1
ATOM 9439 N N . SER B 1 225 ? -31 53.25 22.766 1 91 225 SER B N 1
ATOM 9440 C CA . SER B 1 225 ? -30.438 54.562 22.516 1 91 225 SER B CA 1
ATOM 9441 C C . SER B 1 225 ? -29.062 54.469 21.844 1 91 225 SER B C 1
ATOM 9443 O O . SER B 1 225 ? -28.281 53.594 22.156 1 91 225 SER B O 1
ATOM 9445 N N . TYR B 1 226 ? -28.891 55.25 20.797 1 93.25 226 TYR B N 1
ATOM 9446 C CA . TYR B 1 226 ? -27.594 55.281 20.125 1 93.25 226 TYR B CA 1
ATOM 9447 C C . TYR B 1 226 ? -27.266 56.688 19.625 1 93.25 226 TYR B C 1
ATOM 9449 O O . TYR B 1 226 ? -28.172 57.438 19.266 1 93.25 226 TYR B O 1
ATOM 9457 N N . GLU B 1 227 ? -26 57 19.641 1 94.31 227 GLU B N 1
ATOM 9458 C CA . GLU B 1 227 ? -25.5 58.312 19.219 1 94.31 227 GLU B CA 1
ATOM 9459 C C . GLU B 1 227 ? -25.203 58.312 17.719 1 94.31 227 GLU B C 1
ATOM 9461 O O . GLU B 1 227 ? -25.422 59.312 17.047 1 94.31 227 GLU B O 1
ATOM 9466 N N . PHE B 1 228 ? -24.656 57.219 17.281 1 95.69 228 PHE B N 1
ATOM 9467 C CA . PHE B 1 228 ? -24.25 57.125 15.891 1 95.69 228 PHE B CA 1
ATOM 9468 C C . PHE B 1 228 ? -24.734 55.812 15.281 1 95.69 228 PHE B C 1
ATOM 9470 O O . PHE B 1 228 ? -25.109 54.875 16 1 95.69 228 PHE B O 1
ATOM 9477 N N . ILE B 1 229 ? -24.844 55.719 13.938 1 95.06 229 ILE B N 1
ATOM 9478 C CA . ILE B 1 229 ? -25.25 54.531 13.195 1 95.06 229 ILE B CA 1
ATOM 9479 C C . ILE B 1 229 ? -24.203 54.219 12.141 1 95.06 229 ILE B C 1
ATOM 9481 O O . ILE B 1 229 ? -23.625 55.125 11.516 1 95.06 229 ILE B O 1
ATOM 9485 N N . ILE B 1 230 ? -23.891 52.906 11.961 1 95.69 230 ILE B N 1
ATOM 9486 C CA . ILE B 1 230 ? -23 52.438 10.906 1 95.69 230 ILE B CA 1
ATOM 9487 C C . ILE B 1 230 ? -23.75 51.469 9.977 1 95.69 230 ILE B C 1
ATOM 9489 O O . ILE B 1 230 ? -24.234 50.438 10.406 1 95.69 230 ILE B O 1
ATOM 9493 N N . LYS B 1 231 ? -23.781 51.75 8.641 1 94.62 231 LYS B N 1
ATOM 9494 C CA . LYS B 1 231 ? -24.5 50.938 7.656 1 94.62 231 LYS B CA 1
ATOM 9495 C C . LYS B 1 231 ? -23.531 50.344 6.648 1 94.62 231 LYS B C 1
ATOM 9497 O O . LYS B 1 231 ? -23.859 49.344 5.977 1 94.62 231 LYS B O 1
ATOM 9502 N N . GLU B 1 232 ? -22.391 51 6.582 1 94.81 232 GLU B N 1
ATOM 9503 C CA . GLU B 1 232 ? -21.438 50.625 5.547 1 94.81 232 GLU B CA 1
ATOM 9504 C C . GLU B 1 232 ? -20.016 50.594 6.09 1 94.81 232 GLU B C 1
ATOM 9506 O O . GLU B 1 232 ? -19.719 51.219 7.105 1 94.81 232 GLU B O 1
ATOM 9511 N N . ILE B 1 233 ? -19.203 49.781 5.395 1 94.38 233 ILE B N 1
ATOM 9512 C CA . ILE B 1 233 ? -17.781 49.656 5.711 1 94.38 233 ILE B CA 1
ATOM 9513 C C . ILE B 1 233 ? -16.953 50.188 4.547 1 94.38 233 ILE B C 1
ATOM 9515 O O . ILE B 1 233 ? -17.234 49.875 3.387 1 94.38 233 ILE B O 1
ATOM 9519 N N . LEU B 1 234 ? -16.031 51.031 4.832 1 92.5 234 LEU B N 1
ATOM 9520 C CA . LEU B 1 234 ? -15.055 51.5 3.852 1 92.5 234 LEU B CA 1
ATOM 9521 C C . LEU B 1 234 ? -13.852 50.562 3.777 1 92.5 234 LEU B C 1
ATOM 9523 O O . LEU B 1 234 ? -13.234 50.281 4.801 1 92.5 234 LEU B O 1
ATOM 9527 N N . TYR B 1 235 ? -13.547 50.094 2.609 1 90.38 235 TYR B N 1
ATOM 9528 C CA . TYR B 1 235 ? -12.414 49.156 2.461 1 90.38 235 TYR B CA 1
ATOM 9529 C C . TYR B 1 235 ? -11.703 49.406 1.136 1 90.38 235 TYR B C 1
ATOM 9531 O O . TYR B 1 235 ? -12.234 50.062 0.242 1 90.38 235 TYR B O 1
ATOM 9539 N N . TYR B 1 236 ? -10.445 48.969 1.064 1 86.06 236 TYR B N 1
ATOM 9540 C CA . TYR B 1 236 ? -9.648 49.125 -0.147 1 86.06 236 TYR B CA 1
ATOM 9541 C C . TYR B 1 236 ? -9.703 47.875 -1 1 86.06 236 TYR B C 1
ATOM 9543 O O . TYR B 1 236 ? -9.594 46.75 -0.48 1 86.06 236 TYR B O 1
ATOM 9551 N N . HIS B 1 237 ? -9.969 47.969 -2.221 1 87.25 237 HIS B N 1
ATOM 9552 C CA . HIS B 1 237 ? -9.867 46.938 -3.217 1 87.25 237 HIS B CA 1
ATOM 9553 C C . HIS B 1 237 ? -9.203 47.438 -4.492 1 87.25 237 HIS B C 1
ATOM 9555 O O . HIS B 1 237 ? -9.68 48.375 -5.109 1 87.25 237 HIS B O 1
ATOM 9561 N N . ASN B 1 238 ? -8.172 46.812 -4.938 1 81.56 238 ASN B N 1
ATOM 9562 C CA . ASN B 1 238 ? -7.402 47.219 -6.109 1 81.56 238 ASN B CA 1
ATOM 9563 C C . ASN B 1 238 ? -7.07 48.719 -6.082 1 81.56 238 ASN B C 1
ATOM 9565 O O . ASN B 1 238 ? -7.344 49.438 -7.043 1 81.56 238 ASN B O 1
ATOM 9569 N N . ALA B 1 239 ? -6.699 49.25 -4.949 1 80 239 ALA B N 1
ATOM 9570 C CA . ALA B 1 239 ? -6.23 50.594 -4.723 1 80 239 ALA B CA 1
ATOM 9571 C C . ALA B 1 239 ? -7.379 51.594 -4.809 1 80 239 ALA B C 1
ATOM 9573 O O . ALA B 1 239 ? -7.156 52.812 -4.941 1 80 239 ALA B O 1
ATOM 9574 N N . ARG B 1 240 ? -8.539 51.031 -4.82 1 85.56 240 ARG B N 1
ATOM 9575 C CA . ARG B 1 240 ? -9.711 51.906 -4.82 1 85.56 240 ARG B CA 1
ATOM 9576 C C . ARG B 1 240 ? -10.5 51.75 -3.523 1 85.56 240 ARG B C 1
ATOM 9578 O O . ARG B 1 240 ? -10.625 50.656 -2.984 1 85.56 240 ARG B O 1
ATOM 9585 N N . LEU B 1 241 ? -10.875 52.781 -3.037 1 88.5 241 LEU B N 1
ATOM 9586 C CA . LEU B 1 241 ? -11.719 52.781 -1.852 1 88.5 241 LEU B CA 1
ATOM 9587 C C . LEU B 1 241 ? -13.172 52.5 -2.221 1 88.5 241 LEU B C 1
ATOM 9589 O O . LEU B 1 241 ? -13.758 53.188 -3.057 1 88.5 241 LEU B O 1
ATOM 9593 N N . LEU B 1 242 ? -13.68 51.469 -1.683 1 90.81 242 LEU B N 1
ATOM 9594 C CA . LEU B 1 242 ? -15.047 51.031 -1.987 1 90.81 242 LEU B CA 1
ATOM 9595 C C . LEU B 1 242 ? -15.867 50.906 -0.713 1 90.81 242 LEU B C 1
ATOM 9597 O O . LEU B 1 242 ? -15.344 51.031 0.393 1 90.81 242 LEU B O 1
ATOM 9601 N N . LEU B 1 243 ? -17.156 50.75 -0.9 1 92.19 243 LEU B N 1
ATOM 9602 C CA . LEU B 1 243 ? -18.078 50.562 0.208 1 92.19 243 LEU B CA 1
ATOM 9603 C C . LEU B 1 243 ? -18.797 49.219 0.099 1 92.19 243 LEU B C 1
ATOM 9605 O O . LEU B 1 243 ? -19.062 48.75 -1.005 1 92.19 243 LEU B O 1
ATOM 9609 N N . ARG B 1 244 ? -18.969 48.594 1.185 1 93.25 244 ARG B N 1
ATOM 9610 C CA . ARG B 1 244 ? -19.797 47.406 1.244 1 93.25 244 ARG B CA 1
ATOM 9611 C C . ARG B 1 244 ? -20.734 47.469 2.453 1 93.25 244 ARG B C 1
ATOM 9613 O O . ARG B 1 244 ? -20.484 48.219 3.402 1 93.25 244 ARG B O 1
ATOM 9620 N N . ASP B 1 245 ? -21.688 46.625 2.391 1 94.44 245 ASP B N 1
ATOM 9621 C CA . ASP B 1 245 ? -22.688 46.562 3.449 1 94.44 245 ASP B CA 1
ATOM 9622 C C . ASP B 1 245 ? -22.062 46.062 4.758 1 94.44 245 ASP B C 1
ATOM 9624 O O . ASP B 1 245 ? -21.203 45.188 4.754 1 94.44 245 ASP B O 1
ATOM 9628 N N . ILE B 1 246 ? -22.531 46.625 5.902 1 94.44 246 ILE B N 1
ATOM 9629 C CA . ILE B 1 246 ? -21.984 46.312 7.219 1 94.44 246 ILE B CA 1
ATOM 9630 C C . ILE B 1 246 ? -22.219 44.812 7.531 1 94.44 246 ILE B C 1
ATOM 9632 O O . ILE B 1 246 ? -21.531 44.25 8.375 1 94.44 246 ILE B O 1
ATOM 9636 N N . SER B 1 247 ? -23.141 44.188 6.855 1 93.75 247 SER B N 1
ATOM 9637 C CA . SER B 1 247 ? -23.422 42.75 7.074 1 93.75 247 SER B CA 1
ATOM 9638 C C . SER B 1 247 ? -22.281 41.906 6.523 1 93.75 247 SER B C 1
ATOM 9640 O O . SER B 1 247 ? -22.172 40.719 6.883 1 93.75 247 SER B O 1
ATOM 9642 N N . LEU B 1 248 ? -21.453 42.469 5.719 1 94.44 248 LEU B N 1
ATOM 9643 C CA . LEU B 1 248 ? -20.375 41.719 5.086 1 94.44 248 LEU B CA 1
ATOM 9644 C C . LEU B 1 248 ? -19.094 41.812 5.906 1 94.44 248 LEU B C 1
ATOM 9646 O O . LEU B 1 248 ? -18.078 42.312 5.418 1 94.44 248 LEU B O 1
ATOM 9650 N N . ARG B 1 249 ? -19.234 41.312 7.062 1 91.06 249 ARG B N 1
ATOM 9651 C CA . ARG B 1 249 ? -18.094 41.312 7.98 1 91.06 249 ARG B CA 1
ATOM 9652 C C . ARG B 1 249 ? -18.188 40.125 8.938 1 91.06 249 ARG B C 1
ATOM 9654 O O . ARG B 1 249 ? -19.266 39.531 9.109 1 91.06 249 ARG B O 1
ATOM 9661 N N . HIS B 1 250 ? -17.062 39.75 9.516 1 88.88 250 HIS B N 1
ATOM 9662 C CA . HIS B 1 250 ? -17.078 38.75 10.586 1 88.88 250 HIS B CA 1
ATOM 9663 C C . HIS B 1 250 ? -17.5 39.375 11.914 1 88.88 250 HIS B C 1
ATOM 9665 O O . HIS B 1 250 ? -16.953 40.406 12.328 1 88.88 250 HIS B O 1
ATOM 9671 N N . HIS B 1 251 ? -18.391 38.781 12.531 1 79.38 251 HIS B N 1
ATOM 9672 C CA . HIS B 1 251 ? -18.906 39.312 13.789 1 79.38 251 HIS B CA 1
ATOM 9673 C C . HIS B 1 251 ? -17.969 39 14.945 1 79.38 251 HIS B C 1
ATOM 9675 O O . HIS B 1 251 ? -17.25 38 14.906 1 79.38 251 HIS B O 1
ATOM 9681 N N . HIS B 1 252 ? -17.938 39.938 15.82 1 69.38 252 HIS B N 1
ATOM 9682 C CA . HIS B 1 252 ? -17.266 39.656 17.078 1 69.38 252 HIS B CA 1
ATOM 9683 C C . HIS B 1 252 ? -18.047 38.656 17.906 1 69.38 252 HIS B C 1
ATOM 9685 O O . HIS B 1 252 ? -19.281 38.656 17.906 1 69.38 252 HIS B O 1
ATOM 9691 N N . SER B 1 253 ? -17.266 37.625 18.344 1 59.38 253 SER B N 1
ATOM 9692 C CA . SER B 1 253 ? -17.938 36.688 19.25 1 59.38 253 SER B CA 1
ATOM 9693 C C . SER B 1 253 ? -18.375 37.375 20.531 1 59.38 253 SER B C 1
ATOM 9695 O O . SER B 1 253 ? -17.609 38.125 21.125 1 59.38 253 SER B O 1
ATOM 9697 N N . THR B 1 254 ? -19.641 37.938 20.656 1 54.28 254 THR B N 1
ATOM 9698 C CA . THR B 1 254 ? -20.062 38.531 21.922 1 54.28 254 THR B CA 1
ATOM 9699 C C . THR B 1 254 ? -20.328 37.469 22.969 1 54.28 254 THR B C 1
ATOM 9701 O O . THR B 1 254 ? -21 36.469 22.703 1 54.28 254 THR B O 1
ATOM 9704 N N . LEU B 1 255 ? -19.375 36.969 23.719 1 50.53 255 LEU B N 1
ATOM 9705 C CA . LEU B 1 255 ? -19.656 36.094 24.844 1 50.53 255 LEU B CA 1
ATOM 9706 C C . LEU B 1 255 ? -20.531 36.781 25.875 1 50.53 255 LEU B C 1
ATOM 9708 O O . LEU B 1 255 ? -20.172 37.844 26.391 1 50.53 255 LEU B O 1
ATOM 9712 N N . SER B 1 256 ? -21.75 36.969 25.547 1 45.5 256 SER B N 1
ATOM 9713 C CA . SER B 1 256 ? -22.547 37.406 26.672 1 45.5 256 SER B CA 1
ATOM 9714 C C . SER B 1 256 ? -21.875 37.094 28 1 45.5 256 SER B C 1
ATOM 9716 O O . SER B 1 256 ? -21 36.219 28.062 1 45.5 256 SER B O 1
ATOM 9718 N N . ALA B 1 257 ? -22.531 37.719 29.156 1 43.34 257 ALA B N 1
ATOM 9719 C CA . ALA B 1 257 ? -22.281 37.719 30.594 1 43.34 257 ALA B CA 1
ATOM 9720 C C . ALA B 1 257 ? -22 36.312 31.094 1 43.34 257 ALA B C 1
ATOM 9722 O O . ALA B 1 257 ? -22.922 35.562 31.406 1 43.34 257 ALA B O 1
ATOM 9723 N N . LEU B 1 258 ? -21.375 35.469 30.375 1 46.72 258 LEU B N 1
ATOM 9724 C CA . LEU B 1 258 ? -21.125 34.281 31.188 1 46.72 258 LEU B CA 1
ATOM 9725 C C . LEU B 1 258 ? -20.875 34.656 32.625 1 46.72 258 LEU B C 1
ATOM 9727 O O . LEU B 1 258 ? -20.047 35.531 32.938 1 46.72 258 LEU B O 1
ATOM 9731 N N . SER B 1 259 ? -21.938 34.625 33.25 1 47.47 259 SER B N 1
ATOM 9732 C CA . SER B 1 259 ? -21.969 34.844 34.719 1 47.47 259 SER B CA 1
ATOM 9733 C C . SER B 1 259 ? -20.672 34.344 35.375 1 47.47 259 SER B C 1
ATOM 9735 O O . SER B 1 259 ? -20.391 33.156 35.375 1 47.47 259 SER B O 1
ATOM 9737 N N . ARG B 1 260 ? -19.641 35.062 35.219 1 53.69 260 ARG B N 1
ATOM 9738 C CA . ARG B 1 260 ? -18.375 34.781 35.875 1 53.69 260 ARG B CA 1
ATOM 9739 C C . ARG B 1 260 ? -18.547 34.719 37.375 1 53.69 260 ARG B C 1
ATOM 9741 O O . ARG B 1 260 ? -19 35.688 38 1 53.69 260 ARG B O 1
ATOM 9748 N N . PRO B 1 261 ? -18.656 33.594 37.781 1 54.09 261 PRO B N 1
ATOM 9749 C CA . PRO B 1 261 ? -18.641 33.688 39.25 1 54.09 261 PRO B CA 1
ATOM 9750 C C . PRO B 1 261 ? -17.453 34.5 39.781 1 54.09 261 PRO B C 1
ATOM 9752 O O . PRO B 1 261 ? -16.391 34.531 39.156 1 54.09 261 PRO B O 1
ATOM 9755 N N . ASP B 1 262 ? -17.562 35.562 40.375 1 55.09 262 ASP B N 1
ATOM 9756 C CA . ASP B 1 262 ? -16.609 36.375 41.094 1 55.09 262 ASP B CA 1
ATOM 9757 C C . ASP B 1 262 ? -15.664 35.531 41.938 1 55.09 262 ASP B C 1
ATOM 9759 O O . ASP B 1 262 ? -15.875 35.344 43.125 1 55.09 262 ASP B O 1
ATOM 9763 N N . PHE B 1 263 ? -15.156 34.406 41.344 1 57.62 263 PHE B N 1
ATOM 9764 C CA . PHE B 1 263 ? -14.367 33.562 42.219 1 57.62 263 PHE B CA 1
ATOM 9765 C C . PHE B 1 263 ? -12.922 34.031 42.281 1 57.62 263 PHE B C 1
ATOM 9767 O O . PHE B 1 263 ? -12.414 34.594 41.312 1 57.62 263 PHE B O 1
ATOM 9774 N N . HIS B 1 264 ? -12.297 34.312 43.375 1 67.88 264 HIS B N 1
ATOM 9775 C CA . HIS B 1 264 ? -10.914 34.625 43.719 1 67.88 264 HIS B CA 1
ATOM 9776 C C . HIS B 1 264 ? -9.969 33.531 43.25 1 67.88 264 HIS B C 1
ATOM 9778 O O . HIS B 1 264 ? -8.898 33.312 43.844 1 67.88 264 HIS B O 1
ATOM 9784 N N . CYS B 1 265 ? -10.344 32.781 42.094 1 80.69 265 CYS B N 1
ATOM 9785 C CA . CYS B 1 265 ? -9.477 31.688 41.656 1 80.69 265 CYS B CA 1
ATOM 9786 C C . CYS B 1 265 ? -8.789 32.031 40.344 1 80.69 265 CYS B C 1
ATOM 9788 O O . CYS B 1 265 ? -9.234 32.906 39.594 1 80.69 265 CYS B O 1
ATOM 9790 N N . ARG B 1 266 ? -7.652 31.328 40.094 1 86.44 266 ARG B N 1
ATOM 9791 C CA . ARG B 1 266 ? -6.898 31.484 38.875 1 86.44 266 ARG B CA 1
ATOM 9792 C C . ARG B 1 266 ? -7.723 31.016 37.656 1 86.44 266 ARG B C 1
ATOM 9794 O O . ARG B 1 266 ? -8.438 30.016 37.75 1 86.44 266 ARG B O 1
ATOM 9801 N N . ARG B 1 267 ? -7.68 31.859 36.562 1 88.31 267 ARG B N 1
ATOM 9802 C CA . ARG B 1 267 ? -8.43 31.547 35.344 1 88.31 267 ARG B CA 1
ATOM 9803 C C . ARG B 1 267 ? -7.496 31.094 34.219 1 88.31 267 ARG B C 1
ATOM 9805 O O . ARG B 1 267 ? -6.465 31.719 34 1 88.31 267 ARG B O 1
ATOM 9812 N N . ILE B 1 268 ? -7.863 30 33.625 1 92.56 268 ILE B N 1
ATOM 9813 C CA . ILE B 1 268 ? -7.102 29.469 32.5 1 92.56 268 ILE B CA 1
ATOM 9814 C C . ILE B 1 268 ? -8.016 29.297 31.281 1 92.56 268 ILE B C 1
ATOM 9816 O O . ILE B 1 268 ? -9.086 28.703 31.375 1 92.56 268 ILE B O 1
ATOM 9820 N N . LYS B 1 269 ? -7.598 29.922 30.172 1 94.38 269 LYS B N 1
ATOM 9821 C CA . LYS B 1 269 ? -8.328 29.781 28.922 1 94.38 269 LYS B CA 1
ATOM 9822 C C . LYS B 1 269 ? -7.629 28.797 27.969 1 94.38 269 LYS B C 1
ATOM 9824 O O . LYS B 1 269 ? -6.418 28.891 27.766 1 94.38 269 LYS B O 1
ATOM 9829 N N . ILE B 1 270 ? -8.414 27.875 27.406 1 96.56 270 ILE B N 1
ATOM 9830 C CA . ILE B 1 270 ? -7.836 26.812 26.594 1 96.56 270 ILE B CA 1
ATOM 9831 C C . ILE B 1 270 ? -8.242 27.016 25.125 1 96.56 270 ILE B C 1
ATOM 9833 O O . ILE B 1 270 ? -9.422 27.156 24.828 1 96.56 270 ILE B O 1
ATOM 9837 N N . PHE B 1 271 ? -7.25 27.062 24.234 1 97.31 271 PHE B N 1
ATOM 9838 C CA . PHE B 1 271 ? -7.43 27.094 22.781 1 97.31 271 PHE B CA 1
ATOM 9839 C C . PHE B 1 271 ? -7.309 25.703 22.188 1 97.31 271 PHE B C 1
ATOM 9841 O O . PHE B 1 271 ? -6.207 25.172 22.062 1 97.31 271 PHE B O 1
ATOM 9848 N N . CYS B 1 272 ? -8.445 25.109 21.734 1 97.56 272 CYS B N 1
ATOM 9849 C CA . CYS B 1 272 ? -8.445 23.766 21.172 1 97.56 272 CYS B CA 1
ATOM 9850 C C . CYS B 1 272 ? -8.234 23.812 19.656 1 97.56 272 CYS B C 1
ATOM 9852 O O . CYS B 1 272 ? -8.875 24.594 18.953 1 97.56 272 CYS B O 1
ATOM 9854 N N . ASP B 1 273 ? -7.32 23.062 19.188 1 97.5 273 ASP B N 1
ATOM 9855 C CA . ASP B 1 273 ? -7.031 22.828 17.766 1 97.5 273 ASP B CA 1
ATOM 9856 C C . ASP B 1 273 ? -7.34 21.391 17.375 1 97.5 273 ASP B C 1
ATOM 9858 O O . ASP B 1 273 ? -6.605 20.469 17.75 1 97.5 273 ASP B O 1
ATOM 9862 N N . LEU B 1 274 ? -8.406 21.172 16.578 1 97.81 274 LEU B N 1
ATOM 9863 C CA . LEU B 1 274 ? -8.836 19.844 16.172 1 97.81 274 LEU B CA 1
ATOM 9864 C C . LEU B 1 274 ? -8.375 19.516 14.758 1 97.81 274 LEU B C 1
ATOM 9866 O O . LEU B 1 274 ? -8.562 20.328 13.836 1 97.81 274 LEU B O 1
ATOM 9870 N N . TYR B 1 275 ? -7.742 18.391 14.594 1 97.38 275 TYR B N 1
ATOM 9871 C CA . TYR B 1 275 ? -7.344 17.906 13.281 1 97.38 275 TYR B CA 1
ATOM 9872 C C . TYR B 1 275 ? -8.117 16.641 12.914 1 97.38 275 TYR B C 1
ATOM 9874 O O . TYR B 1 275 ? -8.227 15.719 13.727 1 97.38 275 TYR B O 1
ATOM 9882 N N . PHE B 1 276 ? -8.703 16.625 11.719 1 96.94 276 PHE B N 1
ATOM 9883 C CA . PHE B 1 276 ? -9.453 15.477 11.227 1 96.94 276 PHE B CA 1
ATOM 9884 C C . PHE B 1 276 ? -8.922 15.023 9.875 1 96.94 276 PHE B C 1
ATOM 9886 O O . PHE B 1 276 ? -8.75 15.836 8.961 1 96.94 276 PHE B O 1
ATOM 9893 N N . ASP B 1 277 ? -8.672 13.719 9.734 1 95.31 277 ASP B N 1
ATOM 9894 C CA . ASP B 1 277 ? -8.227 13.148 8.469 1 95.31 277 ASP B CA 1
ATOM 9895 C C . ASP B 1 277 ? -8.461 11.641 8.43 1 95.31 277 ASP B C 1
ATOM 9897 O O . ASP B 1 277 ? -8.289 10.953 9.445 1 95.31 277 ASP B O 1
ATOM 9901 N N . ASP B 1 278 ? -8.867 11.18 7.277 1 94.12 278 ASP B N 1
ATOM 9902 C CA . ASP B 1 278 ? -9 9.734 7.086 1 94.12 278 ASP B CA 1
ATOM 9903 C C . ASP B 1 278 ? -7.664 9.109 6.688 1 94.12 278 ASP B C 1
ATOM 9905 O O . ASP B 1 278 ? -6.883 9.719 5.957 1 94.12 278 ASP B O 1
ATOM 9909 N N . PHE B 1 279 ? -7.355 7.934 7.184 1 92 279 PHE B N 1
ATOM 9910 C CA . PHE B 1 279 ? -6.148 7.238 6.758 1 92 279 PHE B CA 1
ATOM 9911 C C . PHE B 1 279 ? -6.418 5.75 6.578 1 92 279 PHE B C 1
ATOM 9913 O O . PHE B 1 279 ? -7.234 5.168 7.301 1 92 279 PHE B O 1
ATOM 9920 N N . GLY B 1 280 ? -5.82 5.195 5.617 1 89.38 280 GLY B N 1
ATOM 9921 C CA . GLY B 1 280 ? -5.914 3.762 5.391 1 89.38 280 GLY B CA 1
ATOM 9922 C C . GLY B 1 280 ? -5.148 2.945 6.418 1 89.38 280 GLY B C 1
ATOM 9923 O O . GLY B 1 280 ? -4.035 3.307 6.801 1 89.38 280 GLY B O 1
ATOM 9924 N N . THR B 1 281 ? -5.758 1.817 6.82 1 88.12 281 THR B N 1
ATOM 9925 C CA . THR B 1 281 ? -5.152 1.031 7.895 1 88.12 281 THR B CA 1
ATOM 9926 C C . THR B 1 281 ? -4.293 -0.092 7.32 1 88.12 281 THR B C 1
ATOM 9928 O O . THR B 1 281 ? -3.262 -0.447 7.898 1 88.12 281 THR B O 1
ATOM 9931 N N . TYR B 1 282 ? -4.797 -0.674 6.195 1 80.44 282 TYR B N 1
ATOM 9932 C CA . TYR B 1 282 ? -4.09 -1.825 5.645 1 80.44 282 TYR B CA 1
ATOM 9933 C C . TYR B 1 282 ? -3.557 -1.521 4.25 1 80.44 282 TYR B C 1
ATOM 9935 O O . TYR B 1 282 ? -4.023 -0.588 3.59 1 80.44 282 TYR B O 1
ATOM 9943 N N . ARG B 1 283 ? -2.559 -2.314 3.82 1 67.31 283 ARG B N 1
ATOM 9944 C CA . ARG B 1 283 ? -1.949 -2.135 2.506 1 67.31 283 ARG B CA 1
ATOM 9945 C C . ARG B 1 283 ? -2.789 -2.799 1.419 1 67.31 283 ARG B C 1
ATOM 9947 O O . ARG B 1 283 ? -2.932 -2.258 0.321 1 67.31 283 ARG B O 1
ATOM 9954 N N . ASN B 1 284 ? -3.309 -3.9 1.74 1 67.81 284 ASN B N 1
ATOM 9955 C CA . ASN B 1 284 ? -3.857 -4.754 0.692 1 67.81 284 ASN B CA 1
ATOM 9956 C C . ASN B 1 284 ? -5.383 -4.758 0.714 1 67.81 284 ASN B C 1
ATOM 9958 O O . ASN B 1 284 ? -6.02 -5.285 -0.199 1 67.81 284 ASN B O 1
ATOM 9962 N N . VAL B 1 285 ? -5.984 -4.254 1.797 1 75.06 285 VAL B N 1
ATOM 9963 C CA . VAL B 1 285 ? -7.441 -4.234 1.913 1 75.06 285 VAL B CA 1
ATOM 9964 C C . VAL B 1 285 ? -7.918 -2.807 2.178 1 75.06 285 VAL B C 1
ATOM 9966 O O . VAL B 1 285 ? -7.242 -2.037 2.863 1 75.06 285 VAL B O 1
ATOM 9969 N N . TYR B 1 286 ? -9 -2.494 1.56 1 82.75 286 TYR B N 1
ATOM 9970 C CA . TYR B 1 286 ? -9.539 -1.16 1.802 1 82.75 286 TYR B CA 1
ATOM 9971 C C . TYR B 1 286 ? -10.164 -1.066 3.189 1 82.75 286 TYR B C 1
ATOM 9973 O O . TYR B 1 286 ? -11.133 -1.771 3.494 1 82.75 286 TYR B O 1
ATOM 9981 N N . HIS B 1 287 ? -9.664 -0.466 4.039 1 88.62 287 HIS B N 1
ATOM 9982 C CA . HIS B 1 287 ? -10.102 -0.141 5.391 1 88.62 287 HIS B CA 1
ATOM 9983 C C . HIS B 1 287 ? -9.539 1.201 5.848 1 88.62 287 HIS B C 1
ATOM 9985 O O . HIS B 1 287 ? -8.328 1.41 5.82 1 88.62 287 HIS B O 1
ATOM 9991 N N . SER B 1 288 ? -10.461 2.113 6.109 1 91.25 288 SER B N 1
ATOM 9992 C CA . SER B 1 288 ? -10.016 3.445 6.5 1 91.25 288 SER B CA 1
ATOM 9993 C C . SER B 1 288 ? -10.633 3.865 7.832 1 91.25 288 SER B C 1
ATOM 9995 O O . SER B 1 288 ? -11.773 3.494 8.141 1 91.25 288 SER B O 1
ATOM 9997 N N . LEU B 1 289 ? -9.938 4.578 8.648 1 94.5 289 LEU B N 1
ATOM 9998 C CA . LEU B 1 289 ? -10.391 5.219 9.875 1 94.5 289 LEU B CA 1
ATOM 9999 C C . LEU B 1 289 ? -10.227 6.734 9.789 1 94.5 289 LEU B C 1
ATOM 10001 O O . LEU B 1 289 ? -9.32 7.23 9.117 1 94.5 289 LEU B O 1
ATOM 10005 N N . GLY B 1 290 ? -11.203 7.434 10.352 1 95.81 290 GLY B N 1
ATOM 10006 C CA . GLY B 1 290 ? -11.016 8.867 10.516 1 95.81 290 GLY B CA 1
ATOM 10007 C C . GLY B 1 290 ? -10.359 9.234 11.828 1 95.81 290 GLY B C 1
ATOM 10008 O O . GLY B 1 290 ? -10.938 9.031 12.898 1 95.81 290 GLY B O 1
ATOM 10009 N N . GLY B 1 291 ? -9.133 9.727 11.758 1 96.12 291 GLY B N 1
ATOM 10010 C CA . GLY B 1 291 ? -8.422 10.125 12.961 1 96.12 291 GLY B CA 1
ATOM 10011 C C . GLY B 1 291 ? -8.789 11.523 13.43 1 96.12 291 GLY B C 1
ATOM 10012 O O . GLY B 1 291 ? -8.867 12.453 12.633 1 96.12 291 GLY B O 1
ATOM 10013 N N . LEU B 1 292 ? -9.156 11.648 14.695 1 97.31 292 LEU B N 1
ATOM 10014 C CA . LEU B 1 292 ? -9.414 12.922 15.367 1 97.31 292 LEU B CA 1
ATOM 10015 C C . LEU B 1 292 ? -8.344 13.211 16.406 1 97.31 292 LEU B C 1
ATOM 10017 O O . LEU B 1 292 ? -8.25 12.508 17.422 1 97.31 292 LEU B O 1
ATOM 10021 N N . TYR B 1 293 ? -7.605 14.242 16.141 1 97.25 293 TYR B N 1
ATOM 10022 C CA . TYR B 1 293 ? -6.5 14.586 17.031 1 97.25 293 TYR B CA 1
ATOM 10023 C C . TYR B 1 293 ? -6.664 15.992 17.594 1 97.25 293 TYR B C 1
ATOM 10025 O O . TYR B 1 293 ? -7.109 16.906 16.875 1 97.25 293 TYR B O 1
ATOM 10033 N N . LEU B 1 294 ? -6.359 16.125 18.828 1 97.38 294 LEU B N 1
ATOM 10034 C CA . LEU B 1 294 ? -6.457 17.391 19.531 1 97.38 294 LEU B CA 1
ATOM 10035 C C . LEU B 1 294 ? -5.07 17.922 19.891 1 97.38 294 LEU B C 1
ATOM 10037 O O . LEU B 1 294 ? -4.195 17.172 20.312 1 97.38 294 LEU B O 1
ATOM 10041 N N . GLN B 1 295 ? -4.871 19.125 19.562 1 96.25 295 GLN B N 1
ATOM 10042 C CA . GLN B 1 295 ? -3.734 19.906 20.047 1 96.25 295 GLN B CA 1
ATOM 10043 C C . GLN B 1 295 ? -4.195 21.203 20.703 1 96.25 295 GLN B C 1
ATOM 10045 O O . GLN B 1 295 ? -5.391 21.5 20.719 1 96.25 295 GLN B O 1
ATOM 10050 N N . PHE B 1 296 ? -3.299 21.875 21.391 1 96.81 296 PHE B N 1
ATOM 10051 C CA . PHE B 1 296 ? -3.674 23.094 22.094 1 96.81 296 PHE B CA 1
ATOM 10052 C C . PHE B 1 296 ? -2.879 24.281 21.578 1 96.81 296 PHE B C 1
ATOM 10054 O O . PHE B 1 296 ? -1.647 24.266 21.578 1 96.81 296 PHE B O 1
ATOM 10061 N N . GLY B 1 297 ? -3.656 25.297 21.141 1 96.88 297 GLY B N 1
ATOM 10062 C CA . GLY B 1 297 ? -3.018 26.5 20.656 1 96.88 297 GLY B CA 1
ATOM 10063 C C . GLY B 1 297 ? -2.215 27.219 21.734 1 96.88 297 GLY B C 1
ATOM 10064 O O . GLY B 1 297 ? -1.369 28.062 21.422 1 96.88 297 GLY B O 1
ATOM 10065 N N . ASN B 1 298 ? -2.439 26.828 23.031 1 97.12 298 ASN B N 1
ATOM 10066 C CA . ASN B 1 298 ? -1.708 27.406 24.156 1 97.12 298 ASN B CA 1
ATOM 10067 C C . ASN B 1 298 ? -0.241 26.984 24.141 1 97.12 298 ASN B C 1
ATOM 10069 O O . ASN B 1 298 ? 0.6 27.625 24.781 1 97.12 298 ASN B O 1
ATOM 10073 N N . MET B 1 299 ? 0.034 25.922 23.406 1 95.81 299 MET B N 1
ATOM 10074 C CA . MET B 1 299 ? 1.403 25.406 23.344 1 95.81 299 MET B CA 1
ATOM 10075 C C . MET B 1 299 ? 2.252 26.281 22.422 1 95.81 299 MET B C 1
ATOM 10077 O O . MET B 1 299 ? 1.773 26.734 21.375 1 95.81 299 MET B O 1
ATOM 10081 N N . LYS B 1 300 ? 3.484 26.422 22.781 1 93.81 300 LYS B N 1
ATOM 10082 C CA . LYS B 1 300 ? 4.422 27.094 21.891 1 93.81 300 LYS B CA 1
ATOM 10083 C C . LYS B 1 300 ? 4.59 26.312 20.594 1 93.81 300 LYS B C 1
ATOM 10085 O O . LYS B 1 300 ? 4.367 25.094 20.547 1 93.81 300 LYS B O 1
ATOM 10090 N N . LEU B 1 301 ? 4.953 27.047 19.578 1 92.88 301 LEU B N 1
ATOM 10091 C CA . LEU B 1 301 ? 5.094 26.453 18.25 1 92.88 301 LEU B CA 1
ATOM 10092 C C . LEU B 1 301 ? 6.051 25.266 18.297 1 92.88 301 LEU B C 1
ATOM 10094 O O . LEU B 1 301 ? 5.781 24.219 17.688 1 92.88 301 LEU B O 1
ATOM 10098 N N . LYS B 1 302 ? 7.152 25.344 19 1 84.56 302 LYS B N 1
ATOM 10099 C CA . LYS B 1 302 ? 8.141 24.266 19.094 1 84.56 302 LYS B CA 1
ATOM 10100 C C . LYS B 1 302 ? 7.523 23 19.656 1 84.56 302 LYS B C 1
ATOM 10102 O O . LYS B 1 302 ? 7.84 21.891 19.219 1 84.56 302 LYS B O 1
ATOM 10107 N N . SER B 1 303 ? 6.68 23.125 20.625 1 89.12 303 SER B N 1
ATOM 10108 C CA . SER B 1 303 ? 6.016 21.984 21.25 1 89.12 303 SER B CA 1
ATOM 10109 C C . SER B 1 303 ? 4.945 21.391 20.344 1 89.12 303 SER B C 1
ATOM 10111 O O . SER B 1 303 ? 4.73 20.188 20.328 1 89.12 303 SER B O 1
ATOM 10113 N N . ARG B 1 304 ? 4.293 22.297 19.578 1 92.31 304 ARG B N 1
ATOM 10114 C CA . ARG B 1 304 ? 3.238 21.828 18.688 1 92.31 304 ARG B CA 1
ATOM 10115 C C . ARG B 1 304 ? 3.818 21.031 17.531 1 92.31 304 ARG B C 1
ATOM 10117 O O . ARG B 1 304 ? 3.107 20.25 16.891 1 92.31 304 ARG B O 1
ATOM 10124 N N . GLN B 1 305 ? 5.109 21.141 17.297 1 88.38 305 GLN B N 1
ATOM 10125 C CA . GLN B 1 305 ? 5.758 20.438 16.188 1 88.38 305 GLN B CA 1
ATOM 10126 C C . GLN B 1 305 ? 6.199 19.031 16.594 1 88.38 305 GLN B C 1
ATOM 10128 O O . GLN B 1 305 ? 6.68 18.266 15.773 1 88.38 305 GLN B O 1
ATOM 10133 N N . LYS B 1 306 ? 5.938 18.656 17.828 1 86.69 306 LYS B N 1
ATOM 10134 C CA . LYS B 1 306 ? 6.277 17.312 18.312 1 86.69 306 LYS B CA 1
ATOM 10135 C C . LYS B 1 306 ? 5.098 16.359 18.156 1 86.69 306 LYS B C 1
ATOM 10137 O O . LYS B 1 306 ? 3.975 16.688 18.547 1 86.69 306 LYS B O 1
ATOM 10142 N N . LEU B 1 307 ? 5.391 15.211 17.703 1 88.38 307 LEU B N 1
ATOM 10143 C CA . LEU B 1 307 ? 4.344 14.227 17.453 1 88.38 307 LEU B CA 1
ATOM 10144 C C . LEU B 1 307 ? 3.643 13.82 18.734 1 88.38 307 LEU B C 1
ATOM 10146 O O . LEU B 1 307 ? 2.438 13.555 18.734 1 88.38 307 LEU B O 1
ATOM 10150 N N . ARG B 1 308 ? 4.402 13.797 19.812 1 90.12 308 ARG B N 1
ATOM 10151 C CA . ARG B 1 308 ? 3.863 13.328 21.078 1 90.12 308 ARG B CA 1
ATOM 10152 C C . ARG B 1 308 ? 2.842 14.312 21.641 1 90.12 308 ARG B C 1
ATOM 10154 O O . ARG B 1 308 ? 2.102 13.984 22.562 1 90.12 308 ARG B O 1
ATOM 10161 N N . ASN B 1 309 ? 2.781 15.531 21.078 1 93.38 309 ASN B N 1
ATOM 10162 C CA . ASN B 1 309 ? 1.86 16.547 21.578 1 93.38 309 ASN B CA 1
ATOM 10163 C C . ASN B 1 309 ? 0.587 16.609 20.75 1 93.38 309 ASN B C 1
ATOM 10165 O O . ASN B 1 309 ? -0.063 17.656 20.688 1 93.38 309 ASN B O 1
ATOM 10169 N N . HIS B 1 310 ? 0.291 15.633 20.031 1 94.62 310 HIS B N 1
ATOM 10170 C CA . HIS B 1 310 ? -0.988 15.422 19.359 1 94.62 310 HIS B CA 1
ATOM 10171 C C . HIS B 1 310 ? -1.807 14.344 20.062 1 94.62 310 HIS B C 1
ATOM 10173 O O . HIS B 1 310 ? -1.439 13.164 20.047 1 94.62 310 HIS B O 1
ATOM 10179 N N . PHE B 1 311 ? -2.873 14.734 20.625 1 96.69 311 PHE B N 1
ATOM 10180 C CA . PHE B 1 311 ? -3.635 13.852 21.5 1 96.69 311 PHE B CA 1
ATOM 10181 C C . PHE B 1 311 ? -4.836 13.266 20.766 1 96.69 311 PHE B C 1
ATOM 10183 O O . PHE B 1 311 ? -5.621 14 20.172 1 96.69 311 PHE B O 1
ATOM 10190 N N . LEU B 1 312 ? -4.949 12.016 20.891 1 96.75 312 LEU B N 1
ATOM 10191 C CA . LEU B 1 312 ? -6.055 11.328 20.234 1 96.75 312 LEU B CA 1
ATOM 10192 C C . LEU B 1 312 ? -7.375 11.625 20.938 1 96.75 312 LEU B C 1
ATOM 10194 O O . LEU B 1 312 ? -7.473 11.516 22.156 1 96.75 312 LEU B O 1
ATOM 10198 N N . VAL B 1 313 ? -8.375 12.109 20.219 1 97.44 313 VAL B N 1
ATOM 10199 C CA . VAL B 1 313 ? -9.734 12.273 20.719 1 97.44 313 VAL B CA 1
ATOM 10200 C C . VAL B 1 313 ? -10.531 10.992 20.469 1 97.44 313 VAL B C 1
ATOM 10202 O O . VAL B 1 313 ? -11.25 10.516 21.344 1 97.44 313 VAL B O 1
ATOM 10205 N N . GLY B 1 314 ? -10.383 10.531 19.328 1 96.62 314 GLY B N 1
ATOM 10206 C CA . GLY B 1 314 ? -11.055 9.305 18.922 1 96.62 314 GLY B CA 1
ATOM 10207 C C . GLY B 1 314 ? -10.93 9.016 17.438 1 96.62 314 GLY B C 1
ATOM 10208 O O . GLY B 1 314 ? -10.164 9.688 16.734 1 96.62 314 GLY B O 1
ATOM 10209 N N . PHE B 1 315 ? -11.648 7.914 17.016 1 96.12 315 PHE B N 1
ATOM 10210 C CA . PHE B 1 315 ? -11.672 7.543 15.609 1 96.12 315 PHE B CA 1
ATOM 10211 C C . PHE B 1 315 ? -13.102 7.5 15.078 1 96.12 315 PHE B C 1
ATOM 10213 O O . PHE B 1 315 ? -14.016 7.078 15.789 1 96.12 315 PHE B O 1
ATOM 10220 N N . VAL B 1 316 ? -13.219 7.992 13.828 1 96.38 316 VAL B N 1
ATOM 10221 C CA . VAL B 1 316 ? -14.422 7.66 13.078 1 96.38 316 VAL B CA 1
ATOM 10222 C C . VAL B 1 316 ? -14.312 6.246 12.508 1 96.38 316 VAL B C 1
ATOM 10224 O O . VAL B 1 316 ? -13.391 5.953 11.742 1 96.38 316 VAL B O 1
ATOM 10227 N N . PRO B 1 317 ? -15.18 5.348 12.922 1 94 317 PRO B N 1
ATOM 10228 C CA . PRO B 1 317 ? -15.062 3.965 12.461 1 94 317 PRO B CA 1
ATOM 10229 C C . PRO B 1 317 ? -15.219 3.83 10.953 1 94 317 PRO B C 1
ATOM 10231 O O . PRO B 1 317 ? -15.781 4.719 10.305 1 94 317 PRO B O 1
ATOM 10234 N N . PHE B 1 318 ? -14.695 2.74 10.422 1 91.88 318 PHE B N 1
ATOM 10235 C CA . PHE B 1 318 ? -14.82 2.445 9 1 91.88 318 PHE B CA 1
ATOM 10236 C C . PHE B 1 318 ? -16.297 2.379 8.594 1 91.88 318 PHE B C 1
ATOM 10238 O O . PHE B 1 318 ? -17.062 1.624 9.172 1 91.88 318 PHE B O 1
ATOM 10245 N N . GLY B 1 319 ? -16.641 3.098 7.688 1 90.56 319 GLY B N 1
ATOM 10246 C CA . GLY B 1 319 ? -18.016 3.15 7.211 1 90.56 319 GLY B CA 1
ATOM 10247 C C . GLY B 1 319 ? -18.875 4.152 7.965 1 90.56 319 GLY B C 1
ATOM 10248 O O . GLY B 1 319 ? -20.047 4.367 7.625 1 90.56 319 GLY B O 1
ATOM 10249 N N . GLY B 1 320 ? -18.281 4.746 9.039 1 92.69 320 GLY B N 1
ATOM 10250 C CA . GLY B 1 320 ? -19 5.746 9.82 1 92.69 320 GLY B CA 1
ATOM 10251 C C . GLY B 1 320 ? -18.859 7.148 9.258 1 92.69 320 GLY B C 1
ATOM 10252 O O . GLY B 1 320 ? -18.047 7.387 8.359 1 92.69 320 GLY B O 1
ATOM 10253 N N . LYS B 1 321 ? -19.719 8.047 9.805 1 93.06 321 LYS B N 1
ATOM 10254 C CA . LYS B 1 321 ? -19.688 9.445 9.398 1 93.06 321 LYS B CA 1
ATOM 10255 C C . LYS B 1 321 ? -19.109 10.328 10.508 1 93.06 321 LYS B C 1
ATOM 10257 O O . LYS B 1 321 ? -19.359 10.086 11.688 1 93.06 321 LYS B O 1
ATOM 10262 N N . PHE B 1 322 ? -18.391 11.336 10.125 1 95.12 322 PHE B N 1
ATOM 10263 C CA . PHE B 1 322 ? -17.828 12.305 11.055 1 95.12 322 PHE B CA 1
ATOM 10264 C C . PHE B 1 322 ? -18.922 12.922 11.922 1 95.12 322 PHE B C 1
ATOM 10266 O O . PHE B 1 322 ? -18.75 13.055 13.141 1 95.12 322 PHE B O 1
ATOM 10273 N N . GLU B 1 323 ? -20.047 13.266 11.32 1 94.88 323 GLU B N 1
ATOM 10274 C CA . GLU B 1 323 ? -21.125 13.992 11.969 1 94.88 323 GLU B CA 1
ATOM 10275 C C . GLU B 1 323 ? -21.703 13.203 13.141 1 94.88 323 GLU B C 1
ATOM 10277 O O . GLU B 1 323 ? -22.109 13.781 14.148 1 94.88 323 GLU B O 1
ATOM 10282 N N . ASP B 1 324 ? -21.656 11.938 13.023 1 94 324 ASP B N 1
ATOM 10283 C CA . ASP B 1 324 ? -22.203 11.086 14.07 1 94 324 ASP B CA 1
ATOM 10284 C C . ASP B 1 324 ? -21.156 10.789 15.141 1 94 324 ASP B C 1
ATOM 10286 O O . ASP B 1 324 ? -21.469 10.727 16.328 1 94 324 ASP B O 1
ATOM 10290 N N . ALA B 1 325 ? -19.984 10.711 14.703 1 94.69 325 ALA B N 1
ATOM 10291 C CA . ALA B 1 325 ? -18.922 10.289 15.609 1 94.69 325 ALA B CA 1
ATOM 10292 C C . ALA B 1 325 ? -18.5 11.43 16.531 1 94.69 325 ALA B C 1
ATOM 10294 O O . ALA B 1 325 ? -18.078 11.195 17.672 1 94.69 325 ALA B O 1
ATOM 10295 N N . ILE B 1 326 ? -18.672 12.68 16.141 1 96.56 326 ILE B N 1
ATOM 10296 C CA . ILE B 1 326 ? -18.062 13.828 16.812 1 96.56 326 ILE B CA 1
ATOM 10297 C C . ILE B 1 326 ? -18.969 14.312 17.953 1 96.56 326 ILE B C 1
ATOM 10299 O O . ILE B 1 326 ? -18.594 15.227 18.688 1 96.56 326 ILE B O 1
ATOM 10303 N N . LYS B 1 327 ? -20.047 13.703 18.281 1 94.81 327 LYS B N 1
ATOM 10304 C CA . LYS B 1 327 ? -21.094 14.164 19.188 1 94.81 327 LYS B CA 1
ATOM 10305 C C . LYS B 1 327 ? -20.516 14.375 20.594 1 94.81 327 LYS B C 1
ATOM 10307 O O . LYS B 1 327 ? -20.766 15.398 21.234 1 94.81 327 LYS B O 1
ATOM 10312 N N . LEU B 1 328 ? -19.766 13.469 21.078 1 95 328 LEU B N 1
ATOM 10313 C CA . LEU B 1 328 ? -19.234 13.547 22.422 1 95 328 LEU B CA 1
ATOM 10314 C C . LEU B 1 328 ? -18.188 14.656 22.531 1 95 328 LEU B C 1
ATOM 10316 O O . LEU B 1 328 ? -18.078 15.312 23.578 1 95 328 LEU B O 1
ATOM 10320 N N . PHE B 1 329 ? -17.516 14.867 21.578 1 96.44 329 PHE B N 1
ATOM 10321 C CA . PHE B 1 329 ? -16.547 15.953 21.531 1 96.44 329 PHE B CA 1
ATOM 10322 C C . PHE B 1 329 ? -17.234 17.297 21.641 1 96.44 329 PHE B C 1
ATOM 10324 O O . PHE B 1 329 ? -16.797 18.172 22.391 1 96.44 329 PHE B O 1
ATOM 10331 N N . ILE B 1 330 ? -18.281 17.469 20.859 1 97.31 330 ILE B N 1
ATOM 10332 C CA . ILE B 1 330 ? -19.047 18.703 20.859 1 97.31 330 ILE B CA 1
ATOM 10333 C C . ILE B 1 330 ? -19.562 19 22.266 1 97.31 330 ILE B C 1
ATOM 10335 O O . ILE B 1 330 ? -19.484 20.125 22.75 1 97.31 330 ILE B O 1
ATOM 10339 N N . GLN B 1 331 ? -20 17.984 22.906 1 96.12 331 GLN B N 1
ATOM 10340 C CA . GLN B 1 331 ? -20.516 18.156 24.266 1 96.12 331 GLN B CA 1
ATOM 10341 C C . GLN B 1 331 ? -19.406 18.609 25.219 1 96.12 331 GLN B C 1
ATOM 10343 O O . GLN B 1 331 ? -19.641 19.484 26.062 1 96.12 331 GLN B O 1
ATOM 10348 N N . ASP B 1 332 ? -18.312 18.078 25.078 1 96.56 332 ASP B N 1
ATOM 10349 C CA . ASP B 1 332 ? -17.172 18.438 25.922 1 96.56 332 ASP B CA 1
ATOM 10350 C C . ASP B 1 332 ? -16.734 19.891 25.672 1 96.56 332 ASP B C 1
ATOM 10352 O O . ASP B 1 332 ? -16.406 20.609 26.609 1 96.56 332 ASP B O 1
ATOM 10356 N N . ILE B 1 333 ? -16.703 20.281 24.438 1 97.31 333 ILE B N 1
ATOM 10357 C CA . ILE B 1 333 ? -16.281 21.641 24.109 1 97.31 333 ILE B CA 1
ATOM 10358 C C . ILE B 1 333 ? -17.328 22.641 24.609 1 97.31 333 ILE B C 1
ATOM 10360 O O . ILE B 1 333 ? -16.969 23.734 25.062 1 97.31 333 ILE B O 1
ATOM 10364 N N . GLN B 1 334 ? -18.578 22.281 24.5 1 96.06 334 GLN B N 1
ATOM 10365 C CA . GLN B 1 334 ? -19.625 23.141 25.047 1 96.06 334 GLN B CA 1
ATOM 10366 C C . GLN B 1 334 ? -19.453 23.344 26.547 1 96.06 334 GLN B C 1
ATOM 10368 O O . GLN B 1 334 ? -19.656 24.453 27.062 1 96.06 334 GLN B O 1
ATOM 10373 N N . HIS B 1 335 ? -19.109 22.266 27.156 1 95 335 HIS B N 1
ATOM 10374 C CA . HIS B 1 335 ? -18.812 22.344 28.578 1 95 335 HIS B CA 1
ATOM 10375 C C . HIS B 1 335 ? -17.641 23.281 28.844 1 95 335 HIS B C 1
ATOM 10377 O O . HIS B 1 335 ? -17.672 24.078 29.797 1 95 335 HIS B O 1
ATOM 10383 N N . LEU B 1 336 ? -16.688 23.172 28.094 1 95.19 336 LEU B N 1
ATOM 10384 C CA . LEU B 1 336 ? -15.508 24.031 28.188 1 95.19 336 LEU B CA 1
ATOM 10385 C C . LEU B 1 336 ? -15.867 25.5 27.938 1 95.19 336 LEU B C 1
ATOM 10387 O O . LEU B 1 336 ? -15.367 26.391 28.625 1 95.19 336 LEU B O 1
ATOM 10391 N N . GLU B 1 337 ? -16.703 25.781 26.984 1 93.19 337 GLU B N 1
ATOM 10392 C CA . GLU B 1 337 ? -17.141 27.125 26.656 1 93.19 337 GLU B CA 1
ATOM 10393 C C . GLU B 1 337 ? -17.875 27.781 27.828 1 93.19 337 GLU B C 1
ATOM 10395 O O . GLU B 1 337 ? -17.75 28.984 28.047 1 93.19 337 GLU B O 1
ATOM 10400 N N . ARG B 1 338 ? -18.547 27 28.578 1 90 338 ARG B N 1
ATOM 10401 C CA . ARG B 1 338 ? -19.266 27.5 29.734 1 90 338 ARG B CA 1
ATOM 10402 C C . ARG B 1 338 ? -18.328 27.719 30.922 1 90 338 ARG B C 1
ATOM 10404 O O . ARG B 1 338 ? -18.562 28.594 31.75 1 90 338 ARG B O 1
ATOM 10411 N N . GLY B 1 339 ? -17.328 27.031 30.953 1 91 339 GLY B N 1
ATOM 10412 C CA . GLY B 1 339 ? -16.375 27.109 32.062 1 91 339 GLY B CA 1
ATOM 10413 C C . GLY B 1 339 ? -16.75 26.219 33.219 1 91 339 GLY B C 1
ATOM 10414 O O . GLY B 1 339 ? -17.922 25.953 33.469 1 91 339 GLY B O 1
ATOM 10415 N N . PHE B 1 340 ? -15.797 25.734 33.906 1 91.56 340 PHE B N 1
ATOM 10416 C CA . PHE B 1 340 ? -16.016 24.891 35.062 1 91.56 340 PHE B CA 1
ATOM 10417 C C . PHE B 1 340 ? -14.789 24.906 35.969 1 91.56 340 PHE B C 1
ATOM 10419 O O . PHE B 1 340 ? -13.719 25.375 35.562 1 91.56 340 PHE B O 1
ATOM 10426 N N . LEU B 1 341 ? -14.984 24.516 37.188 1 92.38 341 LEU B N 1
ATOM 10427 C CA . LEU B 1 341 ? -13.898 24.422 38.156 1 92.38 341 LEU B CA 1
ATOM 10428 C C . LEU B 1 341 ? -13.188 23.078 38.031 1 92.38 341 LEU B C 1
ATOM 10430 O O . LEU B 1 341 ? -13.836 22.047 37.875 1 92.38 341 LEU B O 1
ATOM 10434 N N . MET B 1 342 ? -11.859 23.156 38.062 1 91.81 342 MET B N 1
ATOM 10435 C CA . MET B 1 342 ? -11.031 21.953 38 1 91.81 342 MET B CA 1
ATOM 10436 C C . MET B 1 342 ? -9.922 22 39.031 1 91.81 342 MET B C 1
ATOM 10438 O O . MET B 1 342 ? -9.352 23.062 39.281 1 91.81 342 MET B O 1
ATOM 10442 N N . THR B 1 343 ? -9.688 20.891 39.625 1 89.12 343 THR B N 1
ATOM 10443 C CA . THR B 1 343 ? -8.602 20.812 40.594 1 89.12 343 THR B CA 1
ATOM 10444 C C . THR B 1 343 ? -7.285 20.453 39.906 1 89.12 343 THR B C 1
ATOM 10446 O O . THR B 1 343 ? -7.164 19.375 39.344 1 89.12 343 THR B O 1
ATOM 10449 N N . ILE B 1 344 ? -6.434 21.359 39.938 1 88.62 344 ILE B N 1
ATOM 10450 C CA . ILE B 1 344 ? -5.094 21.156 39.375 1 88.62 344 ILE B CA 1
ATOM 10451 C C . ILE B 1 344 ? -4.055 21.375 40.469 1 88.62 344 ILE B C 1
ATOM 10453 O O . ILE B 1 344 ? -4.039 22.422 41.125 1 88.62 344 ILE B O 1
ATOM 10457 N N . ASP B 1 345 ? -3.156 20.484 40.625 1 82 345 ASP B N 1
ATOM 10458 C CA . ASP B 1 345 ? -2.137 20.578 41.688 1 82 345 ASP B CA 1
ATOM 10459 C C . ASP B 1 345 ? -2.746 21.016 43 1 82 345 ASP B C 1
ATOM 10461 O O . ASP B 1 345 ? -2.264 21.953 43.656 1 82 345 ASP B O 1
ATOM 10465 N N . ASN B 1 346 ? -3.848 20.516 43.375 1 81 346 ASN B N 1
ATOM 10466 C CA . ASN B 1 346 ? -4.547 20.719 44.625 1 81 346 ASN B CA 1
ATOM 10467 C C . ASN B 1 346 ? -5.098 22.125 44.75 1 81 346 ASN B C 1
ATOM 10469 O O . ASN B 1 346 ? -5.371 22.594 45.844 1 81 346 ASN B O 1
ATOM 10473 N N . GLN B 1 347 ? -5.152 22.75 43.688 1 86.81 347 GLN B N 1
ATOM 10474 C CA . GLN B 1 347 ? -5.758 24.078 43.688 1 86.81 347 GLN B CA 1
ATOM 10475 C C . GLN B 1 347 ? -6.945 24.125 42.719 1 86.81 347 GLN B C 1
ATOM 10477 O O . GLN B 1 347 ? -6.938 23.469 41.688 1 86.81 347 GLN B O 1
ATOM 10482 N N . GLN B 1 348 ? -7.859 24.922 43.094 1 89.62 348 GLN B N 1
ATOM 10483 C CA . GLN B 1 348 ? -9.016 25.094 42.25 1 89.62 348 GLN B CA 1
ATOM 10484 C C . GLN B 1 348 ? -8.75 26.172 41.188 1 89.62 348 GLN B C 1
ATOM 10486 O O . GLN B 1 348 ? -8.32 27.281 41.5 1 89.62 348 GLN B O 1
ATOM 10491 N N . VAL B 1 349 ? -8.977 25.75 39.969 1 91.12 349 VAL B N 1
ATOM 10492 C CA . VAL B 1 349 ? -8.742 26.641 38.844 1 91.12 349 VAL B CA 1
ATOM 10493 C C . VAL B 1 349 ? -9.984 26.672 37.969 1 91.12 349 VAL B C 1
ATOM 10495 O O . VAL B 1 349 ? -10.617 25.641 37.719 1 91.12 349 VAL B O 1
ATOM 10498 N N . TRP B 1 350 ? -10.359 27.922 37.562 1 91.94 350 TRP B N 1
ATOM 10499 C CA . TRP B 1 350 ? -11.453 28.062 36.594 1 91.94 350 TRP B CA 1
ATOM 10500 C C . TRP B 1 350 ? -10.953 27.859 35.188 1 91.94 350 TRP B C 1
ATOM 10502 O O . TRP B 1 350 ? -10.102 28.609 34.688 1 91.94 350 TRP B O 1
ATOM 10512 N N . ILE B 1 351 ? -11.539 26.844 34.531 1 93.75 351 ILE B N 1
ATOM 10513 C CA . ILE B 1 351 ? -11.094 26.516 33.188 1 93.75 351 ILE B CA 1
ATOM 10514 C C . ILE B 1 351 ? -12.195 26.875 32.188 1 93.75 351 ILE B C 1
ATOM 10516 O O . ILE B 1 351 ? -13.359 26.531 32.375 1 93.75 351 ILE B O 1
ATOM 10520 N N . SER B 1 352 ? -11.852 27.656 31.172 1 92.69 352 SER B N 1
ATOM 10521 C CA . SER B 1 352 ? -12.727 27.969 30.047 1 92.69 352 SER B CA 1
ATOM 10522 C C . SER B 1 352 ? -11.969 27.938 28.734 1 92.69 352 SER B C 1
ATOM 10524 O O . SER B 1 352 ? -10.742 27.828 28.719 1 92.69 352 SER B O 1
ATOM 10526 N N . GLY B 1 353 ? -12.625 27.922 27.656 1 93.62 353 GLY B N 1
ATOM 10527 C CA . GLY B 1 353 ? -12.023 27.875 26.344 1 93.62 353 GLY B CA 1
ATOM 10528 C C . GLY B 1 353 ? -12.977 27.422 25.25 1 93.62 353 GLY B C 1
ATOM 10529 O O . GLY B 1 353 ? -14.195 27.453 25.438 1 93.62 353 GLY B O 1
ATOM 10530 N N . GLY B 1 354 ? -12.492 27.109 24.156 1 94.56 354 GLY B N 1
ATOM 10531 C CA . GLY B 1 354 ? -13.305 26.672 23.047 1 94.56 354 GLY B CA 1
ATOM 10532 C C . GLY B 1 354 ? -12.484 26.172 21.875 1 94.56 354 GLY B C 1
ATOM 10533 O O . GLY B 1 354 ? -11.266 26.031 21.969 1 94.56 354 GLY B O 1
ATOM 10534 N N . LEU B 1 355 ? -13.211 25.828 20.828 1 96.44 355 LEU B N 1
ATOM 10535 C CA . LEU B 1 355 ? -12.57 25.375 19.609 1 96.44 355 LEU B CA 1
ATOM 10536 C C . LEU B 1 355 ? -12.078 26.562 18.781 1 96.44 355 LEU B C 1
ATOM 10538 O O . LEU B 1 355 ? -12.875 27.328 18.25 1 96.44 355 LEU B O 1
ATOM 10542 N N . GLY B 1 356 ? -10.758 26.703 18.734 1 95.62 356 GLY B N 1
ATOM 10543 C CA . GLY B 1 356 ? -10.172 27.781 17.969 1 95.62 356 GLY B CA 1
ATOM 10544 C C . GLY B 1 356 ? -10.125 27.516 16.469 1 95.62 356 GLY B C 1
ATOM 10545 O O . GLY B 1 356 ? -10.625 28.297 15.672 1 95.62 356 GLY B O 1
ATOM 10546 N N . ILE B 1 357 ? -9.562 26.359 16.188 1 96.94 357 ILE B N 1
ATOM 10547 C CA . ILE B 1 357 ? -9.438 26.047 14.766 1 96.94 357 ILE B CA 1
ATOM 10548 C C . ILE B 1 357 ? -9.719 24.562 14.547 1 96.94 357 ILE B C 1
ATOM 10550 O O . ILE B 1 357 ? -9.609 23.75 15.477 1 96.94 357 ILE B O 1
ATOM 10554 N N . THR B 1 358 ? -10.125 24.234 13.359 1 97.31 358 THR B N 1
ATOM 10555 C CA . THR B 1 358 ? -10.234 22.875 12.836 1 97.31 358 THR B CA 1
ATOM 10556 C C . THR B 1 358 ? -9.484 22.75 11.516 1 97.31 358 THR B C 1
ATOM 10558 O O . THR B 1 358 ? -9.766 23.469 10.562 1 97.31 358 THR B O 1
ATOM 10561 N N . THR B 1 359 ? -8.555 21.828 11.5 1 96.81 359 THR B N 1
ATOM 10562 C CA . THR B 1 359 ? -7.734 21.688 10.305 1 96.81 359 THR B CA 1
ATOM 10563 C C . THR B 1 359 ? -7.973 20.328 9.656 1 96.81 359 THR B C 1
ATOM 10565 O O . THR B 1 359 ? -8.344 19.359 10.336 1 96.81 359 THR B O 1
ATOM 10568 N N . ALA B 1 360 ? -7.871 20.266 8.391 1 96.25 360 ALA B N 1
ATOM 10569 C CA . ALA B 1 360 ? -8.008 19.078 7.547 1 96.25 360 ALA B CA 1
ATOM 10570 C C . ALA B 1 360 ? -7.414 19.328 6.16 1 96.25 360 ALA B C 1
ATOM 10572 O O . ALA B 1 360 ? -6.926 20.422 5.871 1 96.25 360 ALA B O 1
ATOM 10573 N N . ASP B 1 361 ? -7.355 18.312 5.371 1 93.81 361 ASP B N 1
ATOM 10574 C CA . ASP B 1 361 ? -6.941 18.531 3.986 1 93.81 361 ASP B CA 1
ATOM 10575 C C . ASP B 1 361 ? -7.977 19.359 3.225 1 93.81 361 ASP B C 1
ATOM 10577 O O . ASP B 1 361 ? -9 19.75 3.787 1 93.81 361 ASP B O 1
ATOM 10581 N N . LEU B 1 362 ? -7.746 19.609 2.039 1 95.19 362 LEU B N 1
ATOM 10582 C CA . LEU B 1 362 ? -8.531 20.594 1.31 1 95.19 362 LEU B CA 1
ATOM 10583 C C . LEU B 1 362 ? -9.977 20.125 1.161 1 95.19 362 LEU B C 1
ATOM 10585 O O . LEU B 1 362 ? -10.906 20.828 1.573 1 95.19 362 LEU B O 1
ATOM 10589 N N . PRO B 1 363 ? -10.289 18.938 0.676 1 94.5 363 PRO B N 1
ATOM 10590 C CA . PRO B 1 363 ? -11.695 18.547 0.543 1 94.5 363 PRO B CA 1
ATOM 10591 C C . PRO B 1 363 ? -12.391 18.359 1.893 1 94.5 363 PRO B C 1
ATOM 10593 O O . PRO B 1 363 ? -13.531 18.797 2.066 1 94.5 363 PRO B O 1
ATOM 10596 N N . GLN B 1 364 ? -11.734 17.781 2.842 1 94.69 364 GLN B N 1
ATOM 10597 C CA . GLN B 1 364 ? -12.336 17.562 4.156 1 94.69 364 GLN B CA 1
ATOM 10598 C C . GLN B 1 364 ? -12.547 18.875 4.895 1 94.69 364 GLN B C 1
ATOM 10600 O O . GLN B 1 364 ? -13.492 19.016 5.668 1 94.69 364 GLN B O 1
ATOM 10605 N N . GLY B 1 365 ? -11.633 19.781 4.664 1 96.25 365 GLY B N 1
ATOM 10606 C CA . GLY B 1 365 ? -11.844 21.094 5.242 1 96.25 365 GLY B CA 1
ATOM 10607 C C . GLY B 1 365 ? -13.133 21.75 4.781 1 96.25 365 GLY B C 1
ATOM 10608 O O . GLY B 1 365 ? -13.812 22.406 5.57 1 96.25 365 GLY B O 1
ATOM 10609 N N . ASN B 1 366 ? -13.43 21.562 3.52 1 97.12 366 ASN B N 1
ATOM 10610 C CA . ASN B 1 366 ? -14.703 22.062 3.004 1 97.12 366 ASN B CA 1
ATOM 10611 C C . ASN B 1 366 ? -15.891 21.406 3.695 1 97.12 366 ASN B C 1
ATOM 10613 O O . ASN B 1 366 ? -16.844 22.078 4.082 1 97.12 366 ASN B O 1
ATOM 10617 N N . ASP B 1 367 ? -15.781 20.125 3.9 1 96.06 367 ASP B N 1
ATOM 10618 C CA . ASP B 1 367 ? -16.844 19.391 4.578 1 96.06 367 ASP B CA 1
ATOM 10619 C C . ASP B 1 367 ? -17.062 19.938 5.992 1 96.06 367 ASP B C 1
ATOM 10621 O O . ASP B 1 367 ? -18.203 20.078 6.438 1 96.06 367 ASP B O 1
ATOM 10625 N N . LEU B 1 368 ? -15.992 20.25 6.656 1 96.81 368 LEU B N 1
ATOM 10626 C CA . LEU B 1 368 ? -16.062 20.719 8.039 1 96.81 368 LEU B CA 1
ATOM 10627 C C . LEU B 1 368 ? -16.641 22.125 8.117 1 96.81 368 LEU B C 1
ATOM 10629 O O . LEU B 1 368 ? -17.219 22.516 9.133 1 96.81 368 LEU B O 1
ATOM 10633 N N . ALA B 1 369 ? -16.5 22.859 7.012 1 97 369 ALA B N 1
ATOM 10634 C CA . ALA B 1 369 ? -17.047 24.203 6.953 1 97 369 ALA B CA 1
ATOM 10635 C C . ALA B 1 369 ? -18.484 24.203 6.434 1 97 369 ALA B C 1
ATOM 10637 O O . ALA B 1 369 ? -19.125 25.25 6.352 1 97 369 ALA B O 1
ATOM 10638 N N . GLY B 1 370 ? -18.969 23.062 6.016 1 96.44 370 GLY B N 1
ATOM 10639 C CA . GLY B 1 370 ? -20.312 22.938 5.496 1 96.44 370 GLY B CA 1
ATOM 10640 C C . GLY B 1 370 ? -20.438 23.359 4.047 1 96.44 370 GLY B C 1
ATOM 10641 O O . GLY B 1 370 ? -21.531 23.672 3.576 1 96.44 370 GLY B O 1
ATOM 10642 N N . THR B 1 371 ? -19.359 23.438 3.342 1 97.44 371 THR B N 1
ATOM 10643 C CA . THR B 1 371 ? -19.359 23.859 1.943 1 97.44 371 THR B CA 1
ATOM 10644 C C . THR B 1 371 ? -19.109 22.672 1.025 1 97.44 371 THR B C 1
ATOM 10646 O O . THR B 1 371 ? -18.578 21.641 1.464 1 97.44 371 THR B O 1
ATOM 10649 N N . LEU B 1 372 ? -19.516 22.812 -0.205 1 96.69 372 LEU B N 1
ATOM 10650 C CA . LEU B 1 372 ? -19.203 21.812 -1.222 1 96.69 372 LEU B CA 1
ATOM 10651 C C . LEU B 1 372 ? -17.75 21.922 -1.662 1 96.69 372 LEU B C 1
ATOM 10653 O O . LEU B 1 372 ? -17.062 22.906 -1.349 1 96.69 372 LEU B O 1
ATOM 10657 N N . ARG B 1 373 ? -17.297 20.891 -2.348 1 94.62 373 ARG B N 1
ATOM 10658 C CA . ARG B 1 373 ? -15.891 20.766 -2.684 1 94.62 373 ARG B CA 1
ATOM 10659 C C . ARG B 1 373 ? -15.578 21.484 -3.996 1 94.62 373 ARG B C 1
ATOM 10661 O O . ARG B 1 373 ? -16.406 22.234 -4.512 1 94.62 373 ARG B O 1
ATOM 10668 N N . HIS B 1 374 ? -14.422 21.359 -4.488 1 87.81 374 HIS B N 1
ATOM 10669 C CA . HIS B 1 374 ? -13.844 22.188 -5.539 1 87.81 374 HIS B CA 1
ATOM 10670 C C . HIS B 1 374 ? -14.586 22 -6.859 1 87.81 374 HIS B C 1
ATOM 10672 O O . HIS B 1 374 ? -14.555 22.891 -7.723 1 87.81 374 HIS B O 1
ATOM 10678 N N . ASN B 1 375 ? -15.289 20.953 -7.059 1 88.5 375 ASN B N 1
ATOM 10679 C CA . ASN B 1 375 ? -15.992 20.703 -8.312 1 88.5 375 ASN B CA 1
ATOM 10680 C C . ASN B 1 375 ? -17.328 21.438 -8.359 1 88.5 375 ASN B C 1
ATOM 10682 O O . ASN B 1 375 ? -17.984 21.484 -9.406 1 88.5 375 ASN B O 1
ATOM 10686 N N . ALA B 1 376 ? -17.672 22.078 -7.297 1 93.88 376 ALA B N 1
ATOM 10687 C CA . ALA B 1 376 ? -18.938 22.828 -7.238 1 93.88 376 ALA B CA 1
ATOM 10688 C C . ALA B 1 376 ? -18.812 24.172 -7.93 1 93.88 376 ALA B C 1
ATOM 10690 O O . ALA B 1 376 ? -17.703 24.625 -8.242 1 93.88 376 ALA B O 1
ATOM 10691 N N . THR B 1 377 ? -19.953 24.828 -8.18 1 93.31 377 THR B N 1
ATOM 10692 C CA . THR B 1 377 ? -19.969 26.156 -8.75 1 93.31 377 THR B CA 1
ATOM 10693 C C . THR B 1 377 ? -19.234 27.141 -7.844 1 93.31 377 THR B C 1
ATOM 10695 O O . THR B 1 377 ? -18.438 27.969 -8.312 1 93.31 377 THR B O 1
ATOM 10698 N N . HIS B 1 378 ? -19.531 27.062 -6.555 1 96.25 378 HIS B N 1
ATOM 10699 C CA . HIS B 1 378 ? -18.812 27.812 -5.52 1 96.25 378 HIS B CA 1
ATOM 10700 C C . HIS B 1 378 ? -18.125 26.875 -4.539 1 96.25 378 HIS B C 1
ATOM 10702 O O . HIS B 1 378 ? -18.703 26.516 -3.506 1 96.25 378 HIS B O 1
ATOM 10708 N N . GLY B 1 379 ? -16.922 26.547 -4.906 1 95.56 379 GLY B N 1
ATOM 10709 C CA . GLY B 1 379 ? -16.266 25.469 -4.176 1 95.56 379 GLY B CA 1
ATOM 10710 C C . GLY B 1 379 ? -15.273 25.969 -3.139 1 95.56 379 GLY B C 1
ATOM 10711 O O . GLY B 1 379 ? -14.641 25.188 -2.441 1 95.56 379 GLY B O 1
ATOM 10712 N N . CYS B 1 380 ? -15.125 27.312 -2.953 1 96.69 380 CYS B N 1
ATOM 10713 C CA . CYS B 1 380 ? -14.219 27.859 -1.95 1 96.69 380 CYS B CA 1
ATOM 10714 C C . CYS B 1 380 ? -14.938 28.047 -0.616 1 96.69 380 CYS B C 1
ATOM 10716 O O . CYS B 1 380 ? -16.078 28.516 -0.576 1 96.69 380 CYS B O 1
ATOM 10718 N N . ARG B 1 381 ? -14.367 27.672 0.504 1 96.94 381 ARG B N 1
ATOM 10719 C CA . ARG B 1 381 ? -15.031 27.75 1.8 1 96.94 381 ARG B CA 1
ATOM 10720 C C . ARG B 1 381 ? -14.891 29.141 2.4 1 96.94 381 ARG B C 1
ATOM 10722 O O . ARG B 1 381 ? -15.555 29.484 3.381 1 96.94 381 ARG B O 1
ATOM 10729 N N . THR B 1 382 ? -14.078 30.047 1.778 1 96.5 382 THR B N 1
ATOM 10730 C CA . THR B 1 382 ? -13.844 31.375 2.326 1 96.5 382 THR B CA 1
ATOM 10731 C C . THR B 1 382 ? -14.594 32.438 1.526 1 96.5 382 THR B C 1
ATOM 10733 O O . THR B 1 382 ? -14.891 33.5 2.041 1 96.5 382 THR B O 1
ATOM 10736 N N . CYS B 1 383 ? -14.867 32.156 0.23 1 96.62 383 CYS B N 1
ATOM 10737 C CA . CYS B 1 383 ? -15.594 33.125 -0.583 1 96.62 383 CYS B CA 1
ATOM 10738 C C . CYS B 1 383 ? -16.5 32.438 -1.59 1 96.62 383 CYS B C 1
ATOM 10740 O O . CYS B 1 383 ? -16.5 31.203 -1.672 1 96.62 383 CYS B O 1
ATOM 10742 N N . LYS B 1 384 ? -17.25 33.219 -2.34 1 96.38 384 LYS B N 1
ATOM 10743 C CA . LYS B 1 384 ? -18.219 32.688 -3.277 1 96.38 384 LYS B CA 1
ATOM 10744 C C . LYS B 1 384 ? -17.75 32.844 -4.719 1 96.38 384 LYS B C 1
ATOM 10746 O O . LYS B 1 384 ? -18.562 33.094 -5.613 1 96.38 384 LYS B O 1
ATOM 10751 N N . ALA B 1 385 ? -16.484 32.781 -4.852 1 96.06 385 ALA B N 1
ATOM 10752 C CA . ALA B 1 385 ? -15.977 32.844 -6.219 1 96.06 385 ALA B CA 1
ATOM 10753 C C . ALA B 1 385 ? -16.469 31.641 -7.035 1 96.06 385 ALA B C 1
ATOM 10755 O O . ALA B 1 385 ? -16.469 30.516 -6.551 1 96.06 385 ALA B O 1
ATOM 10756 N N . SER B 1 386 ? -16.922 31.953 -8.242 1 94.81 386 SER B N 1
ATOM 10757 C CA . SER B 1 386 ? -17.344 30.875 -9.141 1 94.81 386 SER B CA 1
ATOM 10758 C C . SER B 1 386 ? -16.141 30.234 -9.82 1 94.81 386 SER B C 1
ATOM 10760 O O . SER B 1 386 ? -15.023 30.75 -9.75 1 94.81 386 SER B O 1
ATOM 10762 N N . ARG B 1 387 ? -16.359 29.188 -10.492 1 91.31 387 ARG B N 1
ATOM 10763 C CA . ARG B 1 387 ? -15.297 28.453 -11.172 1 91.31 387 ARG B CA 1
ATOM 10764 C C . ARG B 1 387 ? -14.562 29.344 -12.164 1 91.31 387 ARG B C 1
ATOM 10766 O O . ARG B 1 387 ? -13.344 29.234 -12.328 1 91.31 387 ARG B O 1
ATOM 10773 N N . ASP B 1 388 ? -15.266 30.234 -12.727 1 89.06 388 ASP B N 1
ATOM 10774 C CA . ASP B 1 388 ? -14.695 31.109 -13.75 1 89.06 388 ASP B CA 1
ATOM 10775 C C . ASP B 1 388 ? -13.898 32.25 -13.125 1 89.06 388 ASP B C 1
ATOM 10777 O O . ASP B 1 388 ? -13.023 32.812 -13.773 1 89.06 388 ASP B O 1
ATOM 10781 N N . ASP B 1 389 ? -14.148 32.469 -11.844 1 92.94 389 ASP B N 1
ATOM 10782 C CA . ASP B 1 389 ? -13.539 33.594 -11.172 1 92.94 389 ASP B CA 1
ATOM 10783 C C . ASP B 1 389 ? -12.344 33.188 -10.328 1 92.94 389 ASP B C 1
ATOM 10785 O O . ASP B 1 389 ? -11.664 34.031 -9.727 1 92.94 389 ASP B O 1
ATOM 10789 N N . LEU B 1 390 ? -11.992 31.984 -10.32 1 93.75 390 LEU B N 1
ATOM 10790 C CA . LEU B 1 390 ? -11.016 31.453 -9.375 1 93.75 390 LEU B CA 1
ATOM 10791 C C . LEU B 1 390 ? -9.648 32.094 -9.594 1 93.75 390 LEU B C 1
ATOM 10793 O O . LEU B 1 390 ? -8.898 32.312 -8.641 1 93.75 390 LEU B O 1
ATOM 10797 N N . THR B 1 391 ? -9.297 32.375 -10.789 1 92.75 391 THR B N 1
ATOM 10798 C CA . THR B 1 391 ? -7.961 32.906 -11.039 1 92.75 391 THR B CA 1
ATOM 10799 C C . THR B 1 391 ? -8.031 34.375 -11.508 1 92.75 391 THR B C 1
ATOM 10801 O O . THR B 1 391 ? -7.059 34.875 -12.062 1 92.75 391 THR B O 1
ATOM 10804 N N . ASP B 1 392 ? -9.188 35 -11.273 1 89.81 392 ASP B N 1
ATOM 10805 C CA . ASP B 1 392 ? -9.344 36.438 -11.555 1 89.81 392 ASP B CA 1
ATOM 10806 C C . ASP B 1 392 ? -8.828 37.281 -10.398 1 89.81 392 ASP B C 1
ATOM 10808 O O . ASP B 1 392 ? -9.422 37.312 -9.328 1 89.81 392 ASP B O 1
ATOM 10812 N N . ILE B 1 393 ? -7.84 37.969 -10.641 1 84.44 393 ILE B N 1
ATOM 10813 C CA . ILE B 1 393 ? -7.168 38.75 -9.617 1 84.44 393 ILE B CA 1
ATOM 10814 C C . ILE B 1 393 ? -8.047 39.938 -9.227 1 84.44 393 ILE B C 1
ATOM 10816 O O . ILE B 1 393 ? -7.91 40.5 -8.125 1 84.44 393 ILE B O 1
ATOM 10820 N N . SER B 1 394 ? -8.984 40.281 -10.102 1 87.5 394 SER B N 1
ATOM 10821 C CA . SER B 1 394 ? -9.82 41.469 -9.844 1 87.5 394 SER B CA 1
ATOM 10822 C C . SER B 1 394 ? -11.078 41.062 -9.07 1 87.5 394 SER B C 1
ATOM 10824 O O . SER B 1 394 ? -11.867 41.938 -8.688 1 87.5 394 SER B O 1
ATOM 10826 N N . PHE B 1 395 ? -11.172 39.844 -8.797 1 92.31 395 PHE B N 1
ATOM 10827 C CA . PHE B 1 395 ? -12.336 39.375 -8.047 1 92.31 395 PHE B CA 1
ATOM 10828 C C . PHE B 1 395 ? -12.328 39.969 -6.633 1 92.31 395 PHE B C 1
ATOM 10830 O O . PHE B 1 395 ? -11.32 39.875 -5.934 1 92.31 395 PHE B O 1
ATOM 10837 N N . ASP B 1 396 ? -13.414 40.531 -6.211 1 93.75 396 ASP B N 1
ATOM 10838 C CA . ASP B 1 396 ? -13.516 41.188 -4.906 1 93.75 396 ASP B CA 1
ATOM 10839 C C . ASP B 1 396 ? -13.875 40.156 -3.82 1 93.75 396 ASP B C 1
ATOM 10841 O O . ASP B 1 396 ? -15.055 39.875 -3.584 1 93.75 396 ASP B O 1
ATOM 10845 N N . ILE B 1 397 ? -13 39.781 -3.041 1 92 397 ILE B N 1
ATOM 10846 C CA . ILE B 1 397 ? -13.164 38.719 -2.043 1 92 397 ILE B CA 1
ATOM 10847 C C . ILE B 1 397 ? -13.992 39.25 -0.874 1 92 397 ILE B C 1
ATOM 10849 O O . ILE B 1 397 ? -14.766 38.5 -0.272 1 92 397 ILE B O 1
ATOM 10853 N N . SER B 1 398 ? -13.828 40.469 -0.494 1 91.81 398 SER B N 1
ATOM 10854 C CA . SER B 1 398 ? -14.531 41.031 0.653 1 91.81 398 SER B CA 1
ATOM 10855 C C . SER B 1 398 ? -16.031 41.156 0.374 1 91.81 398 SER B C 1
ATOM 10857 O O . SER B 1 398 ? -16.859 40.875 1.242 1 91.81 398 SER B O 1
ATOM 10859 N N . LYS B 1 399 ? -16.312 41.531 -0.832 1 93.38 399 LYS B N 1
ATOM 10860 C CA . LYS B 1 399 ? -17.719 41.719 -1.212 1 93.38 399 LYS B CA 1
ATOM 10861 C C . LYS B 1 399 ? -18.406 40.344 -1.396 1 93.38 399 LYS B C 1
ATOM 10863 O O . LYS B 1 399 ? -19.609 40.219 -1.163 1 93.38 399 LYS B O 1
ATOM 10868 N N . HIS B 1 400 ? -17.641 39.469 -1.756 1 95.19 400 HIS B N 1
ATOM 10869 C CA . HIS B 1 400 ? -18.203 38.156 -2.018 1 95.19 400 HIS B CA 1
ATOM 10870 C C . HIS B 1 400 ? -17.672 37.125 -1.039 1 95.19 400 HIS B C 1
ATOM 10872 O O . HIS B 1 400 ? -17.594 35.938 -1.365 1 95.19 400 HIS B O 1
ATOM 10878 N N . GLY B 1 401 ? -17.297 37.625 0.1 1 95.19 401 GLY B N 1
ATOM 10879 C CA . GLY B 1 401 ? -16.797 36.75 1.128 1 95.19 401 GLY B CA 1
ATOM 10880 C C . GLY B 1 401 ? -17.891 35.938 1.801 1 95.19 401 GLY B C 1
ATOM 10881 O O . GLY B 1 401 ? -19.078 36.281 1.718 1 95.19 401 GLY B O 1
ATOM 10882 N N . ARG B 1 402 ? -17.484 34.812 2.354 1 96.5 402 ARG B N 1
ATOM 10883 C CA . ARG B 1 402 ? -18.406 34.062 3.197 1 96.5 402 ARG B CA 1
ATOM 10884 C C . ARG B 1 402 ? -18.312 34.531 4.652 1 96.5 402 ARG B C 1
ATOM 10886 O O . ARG B 1 402 ? -17.203 34.656 5.191 1 96.5 402 ARG B O 1
ATOM 10893 N N . TYR B 1 403 ? -19.422 34.812 5.156 1 95.75 403 TYR B N 1
ATOM 10894 C CA . TYR B 1 403 ? -19.516 35.25 6.551 1 95.75 403 TYR B CA 1
ATOM 10895 C C . TYR B 1 403 ? -20.438 34.344 7.34 1 95.75 403 TYR B C 1
ATOM 10897 O O . TYR B 1 403 ? -21.516 33.969 6.855 1 95.75 403 TYR B O 1
ATOM 10905 N N . HIS B 1 404 ? -20 33.969 8.508 1 94.12 404 HIS B N 1
ATOM 10906 C CA . HIS B 1 404 ? -20.641 32.938 9.305 1 94.12 404 HIS B CA 1
ATOM 10907 C C . HIS B 1 404 ? -22.125 33.188 9.477 1 94.12 404 HIS B C 1
ATOM 10909 O O . HIS B 1 404 ? -22.953 32.312 9.219 1 94.12 404 HIS B O 1
ATOM 10915 N N . HIS B 1 405 ? -22.578 34.438 9.859 1 92.5 405 HIS B N 1
ATOM 10916 C CA . HIS B 1 405 ? -23.969 34.75 10.133 1 92.5 405 HIS B CA 1
ATOM 10917 C C . HIS B 1 405 ? -24.812 34.688 8.859 1 92.5 405 HIS B C 1
ATOM 10919 O O . HIS B 1 405 ? -25.969 34.281 8.883 1 92.5 405 HIS B O 1
ATOM 10925 N N . LEU B 1 406 ? -24.219 35.094 7.781 1 95.5 406 LEU B N 1
ATOM 10926 C CA . LEU B 1 406 ? -24.922 35.031 6.508 1 95.5 406 LEU B CA 1
ATOM 10927 C C . LEU B 1 406 ? -25.078 33.594 6.043 1 95.5 406 LEU B C 1
ATOM 10929 O O . LEU B 1 406 ? -26.125 33.219 5.496 1 95.5 406 LEU B O 1
ATOM 10933 N N . THR B 1 407 ? -24.031 32.812 6.23 1 96.75 407 THR B N 1
ATOM 10934 C CA . THR B 1 407 ? -24.109 31.406 5.887 1 96.75 407 THR B CA 1
ATOM 10935 C C . THR B 1 407 ? -25.156 30.703 6.73 1 96.75 407 THR B C 1
ATOM 10937 O O . THR B 1 407 ? -25.859 29.797 6.246 1 96.75 407 THR B O 1
ATOM 10940 N N . ASP B 1 408 ? -25.312 31.078 7.969 1 95.31 408 ASP B N 1
ATOM 10941 C CA . ASP B 1 408 ? -26.375 30.531 8.82 1 95.31 408 ASP B CA 1
ATOM 10942 C C . ASP B 1 408 ? -27.75 30.828 8.242 1 95.31 408 ASP B C 1
ATOM 10944 O O . ASP B 1 408 ? -28.625 29.953 8.242 1 95.31 408 ASP B O 1
ATOM 10948 N N . ILE B 1 409 ? -27.922 32 7.832 1 95.56 409 ILE B N 1
ATOM 10949 C CA . ILE B 1 409 ? -29.188 32.406 7.227 1 95.56 409 ILE B CA 1
ATOM 10950 C C . ILE B 1 409 ? -29.453 31.578 5.973 1 95.56 409 ILE B C 1
ATOM 10952 O O . ILE B 1 409 ? -30.578 31.141 5.727 1 95.56 409 ILE B O 1
ATOM 10956 N N . GLU B 1 410 ? -28.422 31.391 5.234 1 97.12 410 GLU B N 1
ATOM 10957 C CA . GLU B 1 410 ? -28.562 30.594 4.023 1 97.12 410 GLU B CA 1
ATOM 10958 C C . GLU B 1 410 ? -28.953 29.156 4.352 1 97.12 410 GLU B C 1
ATOM 10960 O O . GLU B 1 410 ? -29.797 28.578 3.672 1 97.12 410 GLU B O 1
ATOM 10965 N N . PHE B 1 411 ? -28.375 28.562 5.352 1 97.19 411 PHE B N 1
ATOM 10966 C CA . PHE B 1 411 ? -28.75 27.219 5.781 1 97.19 411 PHE B CA 1
ATOM 10967 C C . PHE B 1 411 ? -30.203 27.172 6.238 1 97.19 411 PHE B C 1
ATOM 10969 O O . PHE B 1 411 ? -30.906 26.203 5.973 1 97.19 411 PHE B O 1
ATOM 10976 N N . GLU B 1 412 ? -30.656 28.203 6.938 1 96.31 412 GLU B N 1
ATOM 10977 C CA . GLU B 1 412 ? -32.031 28.281 7.371 1 96.31 412 GLU B CA 1
ATOM 10978 C C . GLU B 1 412 ? -33 28.312 6.176 1 96.31 412 GLU B C 1
ATOM 10980 O O . GLU B 1 412 ? -34.031 27.641 6.18 1 96.31 412 GLU B O 1
ATOM 10985 N N . ASN B 1 413 ? -32.594 29.094 5.195 1 96.56 413 ASN B N 1
ATOM 10986 C CA . ASN B 1 413 ? -33.406 29.156 3.979 1 96.56 413 ASN B CA 1
ATOM 10987 C C . ASN B 1 413 ? -33.5 27.797 3.299 1 96.56 413 ASN B C 1
ATOM 10989 O O . ASN B 1 413 ? -34.562 27.438 2.771 1 96.56 413 ASN B O 1
ATOM 10993 N N . ILE B 1 414 ? -32.406 27.078 3.262 1 96.94 414 ILE B N 1
ATOM 10994 C CA . ILE B 1 414 ? -32.375 25.75 2.668 1 96.94 414 ILE B CA 1
ATOM 10995 C C . ILE B 1 414 ? -33.312 24.828 3.43 1 96.94 414 ILE B C 1
ATOM 10997 O O . ILE B 1 414 ? -34.125 24.109 2.822 1 96.94 414 ILE B O 1
ATOM 11001 N N . GLN B 1 415 ? -33.312 24.906 4.742 1 94.31 415 GLN B N 1
ATOM 11002 C CA . GLN B 1 415 ? -34.094 24.016 5.586 1 94.31 415 GLN B CA 1
ATOM 11003 C C . GLN B 1 415 ? -35.562 24.344 5.512 1 94.31 415 GLN B C 1
ATOM 11005 O O . GLN B 1 415 ? -36.438 23.484 5.734 1 94.31 415 GLN B O 1
ATOM 11010 N N . CYS B 1 416 ? -35.906 25.516 5.168 1 94.75 416 CYS B N 1
ATOM 11011 C CA . CYS B 1 416 ? -37.312 25.969 5.125 1 94.75 416 CYS B CA 1
ATOM 11012 C C . CYS B 1 416 ? -38 25.5 3.852 1 94.75 416 CYS B C 1
ATOM 11014 O O . CYS B 1 416 ? -39.219 25.5 3.768 1 94.75 416 CYS B O 1
ATOM 11016 N N . LEU B 1 417 ? -37.219 25.094 2.988 1 95.25 417 LEU B N 1
ATOM 11017 C CA . LEU B 1 417 ? -37.844 24.594 1.756 1 95.25 417 LEU B CA 1
ATOM 11018 C C . LEU B 1 417 ? -38.5 23.234 1.983 1 95.25 417 LEU B C 1
ATOM 11020 O O . LEU B 1 417 ? -37.969 22.406 2.746 1 95.25 417 LEU B O 1
ATOM 11024 N N . PRO B 1 418 ? -39.656 22.953 1.385 1 90 418 PRO B N 1
ATOM 11025 C CA . PRO B 1 418 ? -40.406 21.75 1.686 1 90 418 PRO B CA 1
ATOM 11026 C C . PRO B 1 418 ? -39.875 20.516 0.963 1 90 418 PRO B C 1
ATOM 11028 O O . PRO B 1 418 ? -39.906 19.406 1.515 1 90 418 PRO B O 1
ATOM 11031 N N . ASN B 1 419 ? -39.438 20.719 -0.283 1 91.44 419 ASN B N 1
ATOM 11032 C CA . ASN B 1 419 ? -39.031 19.578 -1.107 1 91.44 419 ASN B CA 1
ATOM 11033 C C . ASN B 1 419 ? -37.531 19.344 -1.074 1 91.44 419 ASN B C 1
ATOM 11035 O O . ASN B 1 419 ? -36.75 20.312 -1.07 1 91.44 419 ASN B O 1
ATOM 11039 N N . ARG B 1 420 ? -37.156 18.062 -0.982 1 89.81 420 ARG B N 1
ATOM 11040 C CA . ARG B 1 420 ? -35.75 17.688 -0.939 1 89.81 420 ARG B CA 1
ATOM 11041 C C . ARG B 1 420 ? -35.031 18.125 -2.207 1 89.81 420 ARG B C 1
ATOM 11043 O O . ARG B 1 420 ? -33.844 18.531 -2.154 1 89.81 420 ARG B O 1
ATOM 11050 N N . SER B 1 421 ? -35.625 17.969 -3.324 1 91.81 421 SER B N 1
ATOM 11051 C CA . SER B 1 421 ? -35.031 18.359 -4.594 1 91.81 421 SER B CA 1
ATOM 11052 C C . SER B 1 421 ? -34.719 19.844 -4.637 1 91.81 421 SER B C 1
ATOM 11054 O O . SER B 1 421 ? -33.688 20.266 -5.141 1 91.81 421 SER B O 1
ATOM 11056 N N . GLN B 1 422 ? -35.656 20.609 -4.07 1 94.25 422 GLN B N 1
ATOM 11057 C CA . GLN B 1 422 ? -35.469 22.047 -4.023 1 94.25 422 GLN B CA 1
ATOM 11058 C C . GLN B 1 422 ? -34.344 22.438 -3.051 1 94.25 422 GLN B C 1
ATOM 11060 O O . GLN B 1 422 ? -33.594 23.359 -3.305 1 94.25 422 GLN B O 1
ATOM 11065 N N . LYS B 1 423 ? -34.281 21.734 -1.947 1 95.5 423 LYS B N 1
ATOM 11066 C CA . LYS B 1 423 ? -33.219 21.969 -0.984 1 95.5 423 LYS B CA 1
ATOM 11067 C C . LYS B 1 423 ? -31.859 21.719 -1.616 1 95.5 423 LYS B C 1
ATOM 11069 O O . LYS B 1 423 ? -30.938 22.531 -1.461 1 95.5 423 LYS B O 1
ATOM 11074 N N . HIS B 1 424 ? -31.812 20.688 -2.35 1 94.88 424 HIS B N 1
ATOM 11075 C CA . HIS B 1 424 ? -30.547 20.344 -3.002 1 94.88 424 HIS B CA 1
ATOM 11076 C C . HIS B 1 424 ? -30.172 21.359 -4.066 1 94.88 424 HIS B C 1
ATOM 11078 O O . HIS B 1 424 ? -29 21.688 -4.23 1 94.88 424 HIS B O 1
ATOM 11084 N N . ALA B 1 425 ? -31.156 21.781 -4.82 1 95.38 425 ALA B N 1
ATOM 11085 C CA . ALA B 1 425 ? -30.891 22.766 -5.871 1 95.38 425 ALA B CA 1
ATOM 11086 C C . ALA B 1 425 ? -30.359 24.062 -5.289 1 95.38 425 ALA B C 1
ATOM 11088 O O . ALA B 1 425 ? -29.406 24.641 -5.809 1 95.38 425 ALA B O 1
ATOM 11089 N N . LEU B 1 426 ? -30.984 24.531 -4.215 1 96.25 426 LEU B N 1
ATOM 11090 C CA . LEU B 1 426 ? -30.562 25.766 -3.586 1 96.25 426 LEU B CA 1
ATOM 11091 C C . LEU B 1 426 ? -29.188 25.609 -2.951 1 96.25 426 LEU B C 1
ATOM 11093 O O . LEU B 1 426 ? -28.328 26.484 -3.08 1 96.25 426 LEU B O 1
ATOM 11097 N N . ALA B 1 427 ? -28.984 24.578 -2.227 1 97.06 427 ALA B N 1
ATOM 11098 C CA . ALA B 1 427 ? -27.688 24.312 -1.604 1 97.06 427 ALA B CA 1
ATOM 11099 C C . ALA B 1 427 ? -26.578 24.281 -2.645 1 97.06 427 ALA B C 1
ATOM 11101 O O . ALA B 1 427 ? -25.516 24.891 -2.438 1 97.06 427 ALA B O 1
ATOM 11102 N N . SER B 1 428 ? -26.797 23.641 -3.727 1 96 428 SER B N 1
ATOM 11103 C CA . SER B 1 428 ? -25.812 23.547 -4.797 1 96 428 SER B CA 1
ATOM 11104 C C . SER B 1 428 ? -25.516 24.922 -5.398 1 96 428 SER B C 1
ATOM 11106 O O . SER B 1 428 ? -24.359 25.219 -5.73 1 96 428 SER B O 1
ATOM 11108 N N . SER B 1 429 ? -26.531 25.703 -5.562 1 95.88 429 SER B N 1
ATOM 11109 C CA . SER B 1 429 ? -26.359 27.031 -6.145 1 95.88 429 SER B CA 1
ATOM 11110 C C . SER B 1 429 ? -25.516 27.922 -5.234 1 95.88 429 SER B C 1
ATOM 11112 O O . SER B 1 429 ? -24.828 28.828 -5.711 1 95.88 429 SER B O 1
ATOM 11114 N N . LEU B 1 430 ? -25.562 27.641 -3.955 1 96.62 430 LEU B N 1
ATOM 11115 C CA . LEU B 1 430 ? -24.844 28.469 -2.982 1 96.62 430 LEU B CA 1
ATOM 11116 C C . LEU B 1 430 ? -23.5 27.844 -2.641 1 96.62 430 LEU B C 1
ATOM 11118 O O . LEU B 1 430 ? -22.688 28.453 -1.942 1 96.62 430 LEU B O 1
ATOM 11122 N N . GLY B 1 431 ? -23.25 26.609 -3.135 1 97.12 431 GLY B N 1
ATOM 11123 C CA . GLY B 1 431 ? -22.031 25.891 -2.811 1 97.12 431 GLY B CA 1
ATOM 11124 C C . GLY B 1 431 ? -22 25.375 -1.381 1 97.12 431 GLY B C 1
ATOM 11125 O O . GLY B 1 431 ? -20.938 25.328 -0.753 1 97.12 431 GLY B O 1
ATOM 11126 N N . LEU B 1 432 ? -23.188 25.031 -0.816 1 97.88 432 LEU B N 1
ATOM 11127 C CA . LEU B 1 432 ? -23.297 24.594 0.571 1 97.88 432 LEU B CA 1
ATOM 11128 C C . LEU B 1 432 ? -23.797 23.156 0.65 1 97.88 432 LEU B C 1
ATOM 11130 O O . LEU B 1 432 ? -24.438 22.672 -0.288 1 97.88 432 LEU B O 1
ATOM 11134 N N . ARG B 1 433 ? -23.453 22.516 1.697 1 96.56 433 ARG B N 1
ATOM 11135 C CA . ARG B 1 433 ? -24.031 21.219 1.994 1 96.56 433 ARG B CA 1
ATOM 11136 C C . ARG B 1 433 ? -25.484 21.359 2.453 1 96.56 433 ARG B C 1
ATOM 11138 O O . ARG B 1 433 ? -25.953 22.453 2.738 1 96.56 433 ARG B O 1
ATOM 11145 N N . LEU B 1 434 ? -26.172 20.234 2.562 1 94.88 434 LEU B N 1
ATOM 11146 C CA . LEU B 1 434 ? -27.594 20.25 2.893 1 94.88 434 LEU B CA 1
ATOM 11147 C C . LEU B 1 434 ? -27.812 20.594 4.363 1 94.88 434 LEU B C 1
ATOM 11149 O O . LEU B 1 434 ? -28.797 21.25 4.711 1 94.88 434 LEU B O 1
ATOM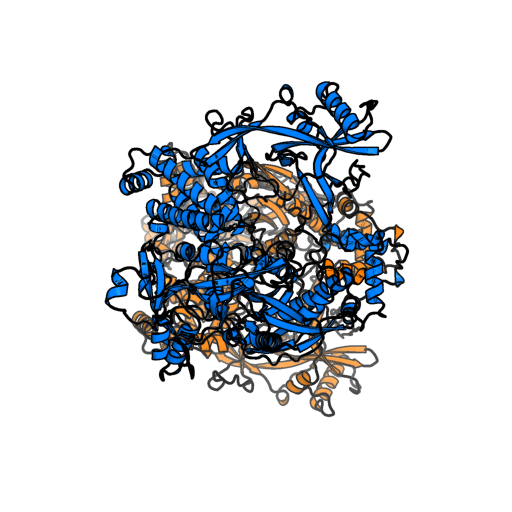 11153 N N . ILE B 1 435 ? -26.906 20.047 5.121 1 93.88 435 ILE B N 1
ATOM 11154 C CA . ILE B 1 435 ? -27 20.25 6.562 1 93.88 435 ILE B CA 1
ATOM 11155 C C . ILE B 1 435 ? -25.688 20.859 7.082 1 93.88 435 ILE B C 1
ATOM 11157 O O . ILE B 1 435 ? -24.609 20.469 6.641 1 93.88 435 ILE B O 1
ATOM 11161 N N . PRO B 1 436 ? -25.828 21.859 8 1 94.81 436 PRO B N 1
ATOM 11162 C CA . PRO B 1 436 ? -24.609 22.406 8.586 1 94.81 436 PRO B CA 1
ATOM 11163 C C . PRO B 1 436 ? -23.812 21.375 9.359 1 94.81 436 PRO B C 1
ATOM 11165 O O . PRO B 1 436 ? -24.359 20.359 9.797 1 94.81 436 PRO B O 1
ATOM 11168 N N . ASN B 1 437 ? -22.562 21.594 9.438 1 95.62 437 ASN B N 1
ATOM 11169 C CA . ASN B 1 437 ? -21.703 20.703 10.211 1 95.62 437 ASN B CA 1
ATOM 11170 C C . ASN B 1 437 ? -22.031 20.766 11.703 1 95.62 437 ASN B C 1
ATOM 11172 O O . ASN B 1 437 ? -22.312 21.844 12.234 1 95.62 437 ASN B O 1
ATOM 11176 N N . PRO B 1 438 ? -21.938 19.672 12.391 1 96 438 PRO B N 1
ATOM 11177 C CA . PRO B 1 438 ? -22.266 19.688 13.812 1 96 438 PRO B CA 1
ATOM 11178 C C . PRO B 1 438 ? -21.344 20.594 14.625 1 96 438 PRO B C 1
ATOM 11180 O O . PRO B 1 438 ? -21.719 21.047 15.711 1 96 438 PRO B O 1
ATOM 11183 N N . LEU B 1 439 ? -20.203 20.906 14.195 1 96.56 439 LEU B N 1
ATOM 11184 C CA . LEU B 1 439 ? -19.266 21.781 14.891 1 96.56 439 LEU B CA 1
ATOM 11185 C C . LEU B 1 439 ? -19.828 23.203 15.016 1 96.56 439 LEU B C 1
ATOM 11187 O O . LEU B 1 439 ? -19.375 23.984 15.844 1 96.56 439 LEU B O 1
ATOM 11191 N N . ASP B 1 440 ? -20.797 23.516 14.227 1 94.31 440 ASP B N 1
ATOM 11192 C CA . ASP B 1 440 ? -21.344 24.875 14.195 1 94.31 440 ASP B CA 1
ATOM 11193 C C . ASP B 1 440 ? -22.281 25.125 15.375 1 94.31 440 ASP B C 1
ATOM 11195 O O . ASP B 1 440 ? -22.766 26.234 15.562 1 94.31 440 ASP B O 1
ATOM 11199 N N . GLN B 1 441 ? -22.406 24.109 16.203 1 93.88 441 GLN B N 1
ATOM 11200 C CA . GLN B 1 441 ? -23.094 24.281 17.484 1 93.88 441 GLN B CA 1
ATOM 11201 C C . GLN B 1 441 ? -22.188 24.969 18.5 1 93.88 441 GLN B C 1
ATOM 11203 O O . GLN B 1 441 ? -22.641 25.438 19.547 1 93.88 441 GLN B O 1
ATOM 11208 N N . LEU B 1 442 ? -21 25.016 18.203 1 94.81 442 LEU B N 1
ATOM 11209 C CA . LEU B 1 442 ? -20.016 25.625 19.094 1 94.81 442 LEU B CA 1
ATOM 11210 C C . LEU B 1 442 ? -19.844 27.109 18.797 1 94.81 442 LEU B C 1
ATOM 11212 O O . LEU B 1 442 ? -20.312 27.594 17.766 1 94.81 442 LEU B O 1
ATOM 11216 N N . ILE B 1 443 ? -19.25 27.828 19.734 1 92.12 443 ILE B N 1
ATOM 11217 C CA . ILE B 1 443 ? -18.969 29.25 19.531 1 92.12 443 ILE B CA 1
ATOM 11218 C C . ILE B 1 443 ? -17.75 29.406 18.625 1 92.12 443 ILE B C 1
ATOM 11220 O O . ILE B 1 443 ? -16.609 29.469 19.109 1 92.12 443 ILE B O 1
ATOM 11224 N N . ARG B 1 444 ? -18.047 29.516 17.328 1 91.5 444 ARG B N 1
ATOM 11225 C CA . ARG B 1 444 ? -16.969 29.641 16.375 1 91.5 444 ARG B CA 1
ATOM 11226 C C . ARG B 1 444 ? -17.453 30.266 15.07 1 91.5 444 ARG B C 1
ATOM 11228 O O . ARG B 1 444 ? -18.656 30.297 14.812 1 91.5 444 ARG B O 1
ATOM 11235 N N . ASP B 1 445 ? -16.594 30.891 14.344 1 93.94 445 ASP B N 1
ATOM 11236 C CA . ASP B 1 445 ? -16.828 31.266 12.961 1 93.94 445 ASP B CA 1
ATOM 11237 C C . ASP B 1 445 ? -16.344 30.188 12 1 93.94 445 ASP B C 1
ATOM 11239 O O . ASP B 1 445 ? -15.133 30 11.82 1 93.94 445 ASP B O 1
ATOM 11243 N N . ARG B 1 446 ? -17.25 29.547 11.352 1 95.06 446 ARG B N 1
ATOM 11244 C CA . ARG B 1 446 ? -16.922 28.359 10.562 1 95.06 446 ARG B CA 1
ATOM 11245 C C . ARG B 1 446 ? -15.898 28.703 9.477 1 95.06 446 ARG B C 1
ATOM 11247 O O . ARG B 1 446 ? -15.078 27.859 9.117 1 95.06 446 ARG B O 1
ATOM 11254 N N . HIS B 1 447 ? -15.906 29.891 8.953 1 95.62 447 HIS B N 1
ATOM 11255 C CA . HIS B 1 447 ? -15.07 30.234 7.812 1 95.62 447 HIS B CA 1
ATOM 11256 C C . HIS B 1 447 ? -13.695 30.719 8.266 1 95.62 447 HIS B C 1
ATOM 11258 O O . HIS B 1 447 ? -12.711 30.578 7.539 1 95.62 447 HIS B O 1
ATOM 11264 N N . ILE B 1 448 ? -13.586 31.234 9.477 1 94.38 448 ILE B N 1
ATOM 11265 C CA . ILE B 1 448 ? -12.312 31.672 10.039 1 94.38 448 ILE B CA 1
ATOM 11266 C C . ILE B 1 448 ? -11.641 30.516 10.773 1 94.38 448 ILE B C 1
ATOM 11268 O O . ILE B 1 448 ? -10.422 30.344 10.695 1 94.38 448 ILE B O 1
ATOM 11272 N N . SER B 1 449 ? -12.469 29.703 11.414 1 95.38 449 SER B N 1
ATOM 11273 C CA . SER B 1 449 ? -11.961 28.641 12.266 1 95.38 449 SER B CA 1
ATOM 11274 C C . SER B 1 449 ? -11.609 27.391 11.453 1 95.38 449 SER B C 1
ATOM 11276 O O . SER B 1 449 ? -11.18 26.375 12.008 1 95.38 449 SER B O 1
ATOM 11278 N N . THR B 1 450 ? -11.812 27.391 10.156 1 96.75 450 THR B N 1
ATOM 11279 C CA . THR B 1 450 ? -11.422 26.312 9.266 1 96.75 450 THR B CA 1
ATOM 11280 C C . THR B 1 450 ? -10.508 26.828 8.156 1 96.75 450 THR B C 1
ATOM 11282 O O . THR B 1 450 ? -10.93 26.922 7 1 96.75 450 THR B O 1
ATOM 11285 N N . PRO B 1 451 ? -9.297 27.016 8.484 1 96.25 451 PRO B N 1
ATOM 11286 C CA . PRO B 1 451 ? -8.359 27.625 7.531 1 96.25 451 PRO B CA 1
ATOM 11287 C C . PRO B 1 451 ? -8.133 26.75 6.301 1 96.25 451 PRO B C 1
ATOM 11289 O O . PRO B 1 451 ? -8.391 25.531 6.34 1 96.25 451 PRO B O 1
ATOM 11292 N N . GLN B 1 452 ? -7.668 27.406 5.215 1 95.81 452 GLN B N 1
ATOM 11293 C CA . GLN B 1 452 ? -7.199 26.656 4.051 1 95.81 452 GLN B CA 1
ATOM 11294 C C . GLN B 1 452 ? -5.898 25.922 4.359 1 95.81 452 GLN B C 1
ATOM 11296 O O . GLN B 1 452 ? -5.059 26.422 5.109 1 95.81 452 GLN B O 1
ATOM 11301 N N . ASP B 1 453 ? -5.711 24.766 3.844 1 94.5 453 ASP B N 1
ATOM 11302 C CA . ASP B 1 453 ? -4.512 23.969 4.039 1 94.5 453 ASP B CA 1
ATOM 11303 C C . ASP B 1 453 ? -3.404 24.391 3.076 1 94.5 453 ASP B C 1
ATOM 11305 O O . ASP B 1 453 ? -3.43 24.016 1.898 1 94.5 453 ASP B O 1
ATOM 11309 N N . ILE B 1 454 ? -2.438 25.062 3.559 1 95.5 454 ILE B N 1
ATOM 11310 C CA . ILE B 1 454 ? -1.396 25.609 2.695 1 95.5 454 ILE B CA 1
ATOM 11311 C C . ILE B 1 454 ? -0.46 24.484 2.246 1 95.5 454 ILE B C 1
ATOM 11313 O O . ILE B 1 454 ? 0.133 24.562 1.167 1 95.5 454 ILE B O 1
ATOM 11317 N N . PHE B 1 455 ? -0.286 23.438 3.055 1 95.88 455 PHE B N 1
ATOM 11318 C CA . PHE B 1 455 ? 0.614 22.328 2.738 1 95.88 455 PHE B CA 1
ATOM 11319 C C . PHE B 1 455 ? 0.177 21.625 1.46 1 95.88 455 PHE B C 1
ATOM 11321 O O . PHE B 1 455 ? 0.946 21.531 0.501 1 95.88 455 PHE B O 1
ATOM 11328 N N . HIS B 1 456 ? -1.053 21.203 1.422 1 96.19 456 HIS B N 1
ATOM 11329 C CA . HIS B 1 456 ? -1.577 20.5 0.256 1 96.19 456 HIS B CA 1
ATOM 11330 C C . HIS B 1 456 ? -1.767 21.438 -0.921 1 96.19 456 HIS B C 1
ATOM 11332 O O . HIS B 1 456 ? -1.615 21.047 -2.078 1 96.19 456 HIS B O 1
ATOM 11338 N N . CYS B 1 457 ? -2.039 22.672 -0.639 1 96.62 457 CYS B N 1
ATOM 11339 C CA . CYS B 1 457 ? -2.207 23.656 -1.694 1 96.62 457 CYS B CA 1
ATOM 11340 C C . CYS B 1 457 ? -0.909 23.859 -2.467 1 96.62 457 CYS B C 1
ATOM 11342 O O . CYS B 1 457 ? -0.88 23.703 -3.689 1 96.62 457 CYS B O 1
ATOM 11344 N N . PHE B 1 458 ? 0.161 24.109 -1.757 1 97.31 458 PHE B N 1
ATOM 11345 C CA . PHE B 1 458 ? 1.442 24.359 -2.406 1 97.31 458 PHE B CA 1
ATOM 11346 C C . PHE B 1 458 ? 1.993 23.094 -3.033 1 97.31 458 PHE B C 1
ATOM 11348 O O . PHE B 1 458 ? 2.574 23.125 -4.121 1 97.31 458 PHE B O 1
ATOM 11355 N N . ALA B 1 459 ? 1.84 21.984 -2.334 1 97.12 459 ALA B N 1
ATOM 11356 C CA . ALA B 1 459 ? 2.297 20.719 -2.902 1 97.12 459 ALA B CA 1
ATOM 11357 C C . ALA B 1 459 ? 1.554 20.391 -4.195 1 97.12 459 ALA B C 1
ATOM 11359 O O . ALA B 1 459 ? 2.152 19.906 -5.16 1 97.12 459 ALA B O 1
ATOM 11360 N N . GLY B 1 460 ? 0.234 20.656 -4.188 1 96.88 460 GLY B N 1
ATOM 11361 C CA . GLY B 1 460 ? -0.564 20.406 -5.379 1 96.88 460 GLY B CA 1
ATOM 11362 C C . GLY B 1 460 ? -0.16 21.281 -6.555 1 96.88 460 GLY B C 1
ATOM 11363 O O . GLY B 1 460 ? -0.051 20.797 -7.684 1 96.88 460 GLY B O 1
ATOM 11364 N N . LYS B 1 461 ? 0.099 22.547 -6.324 1 97.38 461 LYS B N 1
ATOM 11365 C CA . LYS B 1 461 ? 0.564 23.469 -7.363 1 97.38 461 LYS B CA 1
ATOM 11366 C C . LYS B 1 461 ? 1.929 23.031 -7.898 1 97.38 461 LYS B C 1
ATOM 11368 O O . LYS B 1 461 ? 2.154 23.031 -9.109 1 97.38 461 LYS B O 1
ATOM 11373 N N . ALA B 1 462 ? 2.758 22.656 -6.926 1 97.94 462 ALA B N 1
ATOM 11374 C CA . ALA B 1 462 ? 4.102 22.234 -7.309 1 97.94 462 ALA B CA 1
ATOM 11375 C C . ALA B 1 462 ? 4.055 21 -8.195 1 97.94 462 ALA B C 1
ATOM 11377 O O . ALA B 1 462 ? 4.789 20.906 -9.18 1 97.94 462 ALA B O 1
ATOM 11378 N N . ASN B 1 463 ? 3.273 20.062 -7.797 1 97.75 463 ASN B N 1
ATOM 11379 C CA . ASN B 1 463 ? 3.139 18.844 -8.578 1 97.75 463 ASN B CA 1
ATOM 11380 C C . ASN B 1 463 ? 2.688 19.141 -10.008 1 97.75 463 ASN B C 1
ATOM 11382 O O . ASN B 1 463 ? 3.223 18.578 -10.961 1 97.75 463 ASN B O 1
ATOM 11386 N N . ARG B 1 464 ? 1.718 20 -10.117 1 97.75 464 ARG B N 1
ATOM 11387 C CA . ARG B 1 464 ? 1.216 20.375 -11.43 1 97.75 464 ARG B CA 1
ATOM 11388 C C . ARG B 1 464 ? 2.297 21.078 -12.242 1 97.75 464 ARG B C 1
ATOM 11390 O O . ARG B 1 464 ? 2.42 20.859 -13.445 1 97.75 464 ARG B O 1
ATOM 11397 N N . LEU B 1 465 ? 3.02 21.938 -11.586 1 98.12 465 LEU B N 1
ATOM 11398 C CA . LEU B 1 465 ? 4.105 22.656 -12.25 1 98.12 465 LEU B CA 1
ATOM 11399 C C . LEU B 1 465 ? 5.191 21.703 -12.711 1 98.12 465 LEU B C 1
ATOM 11401 O O . LEU B 1 465 ? 5.766 21.875 -13.789 1 98.12 465 LEU B O 1
ATOM 11405 N N . LEU B 1 466 ? 5.492 20.672 -11.922 1 97.75 466 LEU B N 1
ATOM 11406 C CA . LEU B 1 466 ? 6.469 19.656 -12.297 1 97.75 466 LEU B CA 1
ATOM 11407 C C . LEU B 1 466 ? 6.008 18.891 -13.531 1 97.75 466 LEU B C 1
ATOM 11409 O O . LEU B 1 466 ? 6.785 18.688 -14.469 1 97.75 466 LEU B O 1
ATOM 11413 N N . ILE B 1 467 ? 4.793 18.484 -13.516 1 97.44 467 ILE B N 1
ATOM 11414 C CA . ILE B 1 467 ? 4.238 17.734 -14.633 1 97.44 467 ILE B CA 1
ATOM 11415 C C . ILE B 1 467 ? 4.312 18.578 -15.906 1 97.44 467 ILE B C 1
ATOM 11417 O O . ILE B 1 467 ? 4.719 18.078 -16.969 1 97.44 467 ILE B O 1
ATOM 11421 N N . ALA B 1 468 ? 3.898 19.844 -15.773 1 96.94 468 ALA B N 1
ATOM 11422 C CA . ALA B 1 468 ? 3.936 20.75 -16.922 1 96.94 468 ALA B CA 1
ATOM 11423 C C . ALA B 1 468 ? 5.363 20.938 -17.422 1 96.94 468 ALA B C 1
ATOM 11425 O O . ALA B 1 468 ? 5.605 20.953 -18.625 1 96.94 468 ALA B O 1
ATOM 11426 N N . THR B 1 469 ? 6.266 21.078 -16.516 1 97.12 469 THR B N 1
ATOM 11427 C CA . THR B 1 469 ? 7.664 21.312 -16.859 1 97.12 469 THR B CA 1
ATOM 11428 C C . THR B 1 469 ? 8.266 20.062 -17.531 1 97.12 469 THR B C 1
ATOM 11430 O O . THR B 1 469 ? 8.93 20.172 -18.562 1 97.12 469 THR B O 1
ATOM 11433 N N . PHE B 1 470 ? 8.055 18.922 -16.938 1 96.25 470 PHE B N 1
ATOM 11434 C CA . PHE B 1 470 ? 8.594 17.688 -17.484 1 96.25 470 PHE B CA 1
ATOM 11435 C C . PHE B 1 470 ? 7.941 17.375 -18.828 1 96.25 470 PHE B C 1
ATOM 11437 O O . PHE B 1 470 ? 8.562 16.75 -19.688 1 96.25 470 PHE B O 1
ATOM 11444 N N . GLY B 1 471 ? 6.688 17.797 -18.969 1 95.56 471 GLY B N 1
ATOM 11445 C CA . GLY B 1 471 ? 5.984 17.594 -20.234 1 95.56 471 GLY B CA 1
ATOM 11446 C C . GLY B 1 471 ? 6.617 18.359 -21.391 1 95.56 471 GLY B C 1
ATOM 11447 O O . GLY B 1 471 ? 6.398 18.016 -22.547 1 95.56 471 GLY B O 1
ATOM 11448 N N . LEU B 1 472 ? 7.465 19.375 -21.094 1 96.25 472 LEU B N 1
ATOM 11449 C CA . LEU B 1 472 ? 8.148 20.172 -22.109 1 96.25 472 LEU B CA 1
ATOM 11450 C C . LEU B 1 472 ? 9.406 19.469 -22.594 1 96.25 472 LEU B C 1
ATOM 11452 O O . LEU B 1 472 ? 9.938 19.812 -23.656 1 96.25 472 LEU B O 1
ATOM 11456 N N . LEU B 1 473 ? 9.914 18.5 -21.891 1 96.25 473 LEU B N 1
ATOM 11457 C CA . LEU B 1 473 ? 11.219 17.906 -22.156 1 96.25 473 LEU B CA 1
ATOM 11458 C C . LEU B 1 473 ? 11.117 16.859 -23.266 1 96.25 473 LEU B C 1
ATOM 11460 O O . LEU B 1 473 ? 10.117 16.141 -23.359 1 96.25 473 LEU B O 1
ATOM 11464 N N . THR B 1 474 ? 12.148 16.828 -24.078 1 96.06 474 THR B N 1
ATOM 11465 C CA . THR B 1 474 ? 12.336 15.711 -25 1 96.06 474 THR B CA 1
ATOM 11466 C C . THR B 1 474 ? 12.875 14.484 -24.266 1 96.06 474 THR B C 1
ATOM 11468 O O . THR B 1 474 ? 13.18 14.555 -23.078 1 96.06 474 THR B O 1
ATOM 11471 N N . ASN B 1 475 ? 12.961 13.398 -24.969 1 92.12 475 ASN B N 1
ATOM 11472 C CA . ASN B 1 475 ? 13.547 12.211 -24.359 1 92.12 475 ASN B CA 1
ATOM 11473 C C . ASN B 1 475 ? 14.977 12.469 -23.891 1 92.12 475 ASN B C 1
ATOM 11475 O O . ASN B 1 475 ? 15.375 12.016 -22.812 1 92.12 475 ASN B O 1
ATOM 11479 N N . SER B 1 476 ? 15.68 13.156 -24.703 1 91.75 476 SER B N 1
ATOM 11480 C CA . SER B 1 476 ? 17.047 13.516 -24.328 1 91.75 476 SER B CA 1
ATOM 11481 C C . SER B 1 476 ? 17.047 14.469 -23.141 1 91.75 476 SER B C 1
ATOM 11483 O O . SER B 1 476 ? 17.938 14.406 -22.297 1 91.75 476 SER B O 1
ATOM 11485 N N . GLY B 1 477 ? 16.016 15.312 -23.156 1 93.31 477 GLY B N 1
ATOM 11486 C CA . GLY B 1 477 ? 15.883 16.219 -22.031 1 93.31 477 GLY B CA 1
ATOM 11487 C C . GLY B 1 477 ? 15.617 15.5 -20.719 1 93.31 477 GLY B C 1
ATOM 11488 O O . GLY B 1 477 ? 16.172 15.867 -19.688 1 93.31 477 GLY B O 1
ATOM 11489 N N . GLU B 1 478 ? 14.805 14.492 -20.781 1 94 478 GLU B N 1
ATOM 11490 C CA . GLU B 1 478 ? 14.516 13.688 -19.594 1 94 478 GLU B CA 1
ATOM 11491 C C . GLU B 1 478 ? 15.766 12.977 -19.078 1 94 478 GLU B C 1
ATOM 11493 O O . GLU B 1 478 ? 16.016 12.922 -17.875 1 94 478 GLU B O 1
ATOM 11498 N N . ASP B 1 479 ? 16.531 12.5 -20.031 1 91 479 ASP B N 1
ATOM 11499 C CA . ASP B 1 479 ? 17.75 11.789 -19.672 1 91 479 ASP B CA 1
ATOM 11500 C C . ASP B 1 479 ? 18.766 12.727 -19.031 1 91 479 ASP B C 1
ATOM 11502 O O . ASP B 1 479 ? 19.406 12.367 -18.047 1 91 479 ASP B O 1
ATOM 11506 N N . THR B 1 480 ? 18.906 13.898 -19.609 1 90.81 480 THR B N 1
ATOM 11507 C CA . THR B 1 480 ? 19.844 14.875 -19.078 1 90.81 480 THR B CA 1
ATOM 11508 C C . THR B 1 480 ? 19.406 15.336 -17.688 1 90.81 480 THR B C 1
ATOM 11510 O O . THR B 1 480 ? 20.234 15.445 -16.781 1 90.81 480 THR B O 1
ATOM 11513 N N . PHE B 1 481 ? 18.141 15.625 -17.562 1 92.62 481 PHE B N 1
ATOM 11514 C CA . PHE B 1 481 ? 17.609 16 -16.25 1 92.62 481 PHE B CA 1
ATOM 11515 C C . PHE B 1 481 ? 17.922 14.938 -15.211 1 92.62 481 PHE B C 1
ATOM 11517 O O . PHE B 1 481 ? 18.375 15.25 -14.109 1 92.62 481 PHE B O 1
ATOM 11524 N N . THR B 1 482 ? 17.641 13.68 -15.57 1 90.62 482 THR B N 1
ATOM 11525 C CA . THR B 1 482 ? 17.844 12.562 -14.656 1 90.62 482 THR B CA 1
ATOM 11526 C C . THR B 1 482 ? 19.297 12.461 -14.227 1 90.62 482 THR B C 1
ATOM 11528 O O . THR B 1 482 ? 19.594 12.203 -13.055 1 90.62 482 THR B O 1
ATOM 11531 N N . ARG B 1 483 ? 20.141 12.586 -15.133 1 86.75 483 ARG B N 1
ATOM 11532 C CA . ARG B 1 483 ? 21.562 12.508 -14.836 1 86.75 483 ARG B CA 1
ATOM 11533 C C . ARG B 1 483 ? 21.984 13.586 -13.836 1 86.75 483 ARG B C 1
ATOM 11535 O O . ARG B 1 483 ? 22.688 13.297 -12.867 1 86.75 483 ARG B O 1
ATOM 11542 N N . ILE B 1 484 ? 21.516 14.797 -14.008 1 88 484 ILE B N 1
ATOM 11543 C CA . ILE B 1 484 ? 21.875 15.906 -13.133 1 88 484 ILE B CA 1
ATOM 11544 C C . ILE B 1 484 ? 21.203 15.727 -11.773 1 88 484 ILE B C 1
ATOM 11546 O O . ILE B 1 484 ? 21.828 15.938 -10.734 1 88 484 ILE B O 1
ATOM 11550 N N . TRP B 1 485 ? 19.953 15.391 -11.836 1 89.44 485 TRP B N 1
ATOM 11551 C CA . TRP B 1 485 ? 19.188 15.188 -10.609 1 89.44 485 TRP B CA 1
ATOM 11552 C C . TRP B 1 485 ? 19.844 14.125 -9.734 1 89.44 485 TRP B C 1
ATOM 11554 O O . TRP B 1 485 ? 19.906 14.266 -8.508 1 89.44 485 TRP B O 1
ATOM 11564 N N . LYS B 1 486 ? 20.344 13.102 -10.242 1 85.62 486 LYS B N 1
ATOM 11565 C CA . LYS B 1 486 ? 20.922 11.977 -9.523 1 85.62 486 LYS B CA 1
ATOM 11566 C C . LYS B 1 486 ? 22.141 12.406 -8.711 1 85.62 486 LYS B C 1
ATOM 11568 O O . LYS B 1 486 ? 22.406 11.852 -7.648 1 85.62 486 LYS B O 1
ATOM 11573 N N . PHE B 1 487 ? 22.875 13.367 -9.227 1 80.44 487 PHE B N 1
ATOM 11574 C CA . PHE B 1 487 ? 24.125 13.742 -8.586 1 80.44 487 PHE B CA 1
ATOM 11575 C C . PHE B 1 487 ? 24.016 15.125 -7.941 1 80.44 487 PHE B C 1
ATOM 11577 O O . PHE B 1 487 ? 25.016 15.719 -7.566 1 80.44 487 PHE B O 1
ATOM 11584 N N . PHE B 1 488 ? 22.812 15.539 -7.855 1 88.25 488 PHE B N 1
ATOM 11585 C CA . PHE B 1 488 ? 22.641 16.875 -7.293 1 88.25 488 PHE B CA 1
ATOM 11586 C C . PHE B 1 488 ? 22.875 16.859 -5.789 1 88.25 488 PHE B C 1
ATOM 11588 O O . PHE B 1 488 ? 22.5 15.914 -5.102 1 88.25 488 PHE B O 1
ATOM 11595 N N . GLU B 1 489 ? 23.438 17.906 -5.277 1 84.62 489 GLU B N 1
ATOM 11596 C CA . GLU B 1 489 ? 23.734 18.047 -3.854 1 84.62 489 GLU B CA 1
ATOM 11597 C C . GLU B 1 489 ? 22.469 18.359 -3.059 1 84.62 489 GLU B C 1
ATOM 11599 O O . GLU B 1 489 ? 21.812 19.375 -3.291 1 84.62 489 GLU B O 1
ATOM 11604 N N . VAL B 1 490 ? 22.094 17.531 -2.164 1 87.94 490 VAL B N 1
ATOM 11605 C CA . VAL B 1 490 ? 20.922 17.75 -1.322 1 87.94 490 VAL B CA 1
ATOM 11606 C C . VAL B 1 490 ? 21.328 17.766 0.148 1 87.94 490 VAL B C 1
ATOM 11608 O O . VAL B 1 490 ? 22.406 17.281 0.498 1 87.94 490 VAL B O 1
ATOM 11611 N N . PRO B 1 491 ? 20.531 18.359 0.919 1 83.12 491 PRO B N 1
ATOM 11612 C CA . PRO B 1 491 ? 20.828 18.297 2.35 1 83.12 491 PRO B CA 1
ATOM 11613 C C . PRO B 1 491 ? 21 16.875 2.859 1 83.12 491 PRO B C 1
ATOM 11615 O O . PRO B 1 491 ? 20.266 15.969 2.432 1 83.12 491 PRO B O 1
ATOM 11618 N N . SER B 1 492 ? 21.875 16.672 3.799 1 75.19 492 SER B N 1
ATOM 11619 C CA . SER B 1 492 ? 22.234 15.352 4.289 1 75.19 492 SER B CA 1
ATOM 11620 C C . SER B 1 492 ? 21.062 14.695 5.016 1 75.19 492 SER B C 1
ATOM 11622 O O . SER B 1 492 ? 20.984 13.461 5.102 1 75.19 492 SER B O 1
ATOM 11624 N N . CYS B 1 493 ? 20.172 15.539 5.477 1 75.69 493 CYS B N 1
ATOM 11625 C CA . CYS B 1 493 ? 19.062 14.992 6.258 1 75.69 493 CYS B CA 1
ATOM 11626 C C . CYS B 1 493 ? 17.969 14.469 5.348 1 75.69 493 CYS B C 1
ATOM 11628 O O . CYS B 1 493 ? 17 13.859 5.816 1 75.69 493 CYS B O 1
ATOM 11630 N N . TRP B 1 494 ? 18.156 14.75 4.07 1 83.12 494 TRP B N 1
ATOM 11631 C CA . TRP B 1 494 ? 17.141 14.266 3.154 1 83.12 494 TRP B CA 1
ATOM 11632 C C . TRP B 1 494 ? 17.328 12.781 2.85 1 83.12 494 TRP B C 1
ATOM 11634 O O . TRP B 1 494 ? 18.469 12.305 2.75 1 83.12 494 TRP B O 1
ATOM 11644 N N . SER B 1 495 ? 16.234 12.117 2.773 1 76.5 495 SER B N 1
ATOM 11645 C CA . SER B 1 495 ? 16.266 10.703 2.408 1 76.5 495 SER B CA 1
ATOM 11646 C C . SER B 1 495 ? 16.422 10.523 0.902 1 76.5 495 SER B C 1
ATOM 11648 O O . SER B 1 495 ? 16.328 11.492 0.144 1 76.5 495 SER B O 1
ATOM 11650 N N . ARG B 1 496 ? 16.625 9.305 0.534 1 81.12 496 ARG B N 1
ATOM 11651 C CA . ARG B 1 496 ? 16.703 8.945 -0.879 1 81.12 496 ARG B CA 1
ATOM 11652 C C . ARG B 1 496 ? 15.406 9.289 -1.6 1 81.12 496 ARG B C 1
ATOM 11654 O O . ARG B 1 496 ? 14.312 9.102 -1.055 1 81.12 496 ARG B O 1
ATOM 11661 N N . ARG B 1 497 ? 15.617 9.773 -2.793 1 85.19 497 ARG B N 1
ATOM 11662 C CA . ARG B 1 497 ? 14.461 10.211 -3.562 1 85.19 497 ARG B CA 1
ATOM 11663 C C . ARG B 1 497 ? 14.297 9.367 -4.828 1 85.19 497 ARG B C 1
ATOM 11665 O O . ARG B 1 497 ? 15.281 9.016 -5.477 1 85.19 497 ARG B O 1
ATOM 11672 N N . GLN B 1 498 ? 13.141 9.188 -5.168 1 89.31 498 GLN B N 1
ATOM 11673 C CA . GLN B 1 498 ? 12.844 8.484 -6.414 1 89.31 498 GLN B CA 1
ATOM 11674 C C . GLN B 1 498 ? 12.984 9.422 -7.617 1 89.31 498 GLN B C 1
ATOM 11676 O O . GLN B 1 498 ? 12.891 10.641 -7.473 1 89.31 498 GLN B O 1
ATOM 11681 N N . ASN B 1 499 ? 13.25 8.82 -8.711 1 90.81 499 ASN B N 1
ATOM 11682 C CA . ASN B 1 499 ? 13.328 9.625 -9.922 1 90.81 499 ASN B CA 1
ATOM 11683 C C . ASN B 1 499 ? 11.992 10.281 -10.258 1 90.81 499 ASN B C 1
ATOM 11685 O O . ASN B 1 499 ? 11.008 9.594 -10.516 1 90.81 499 ASN B O 1
ATOM 11689 N N . PRO B 1 500 ? 11.977 11.508 -10.219 1 92.69 500 PRO B N 1
ATOM 11690 C CA . PRO B 1 500 ? 10.695 12.188 -10.398 1 92.69 500 PRO B CA 1
ATOM 11691 C C . PRO B 1 500 ? 10.141 12.047 -11.82 1 92.69 500 PRO B C 1
ATOM 11693 O O . PRO B 1 500 ? 8.938 12.203 -12.039 1 92.69 500 PRO B O 1
ATOM 11696 N N . ILE B 1 501 ? 11.008 11.805 -12.781 1 93.06 501 ILE B N 1
ATOM 11697 C CA . ILE B 1 501 ? 10.547 11.672 -14.156 1 93.06 501 ILE B CA 1
ATOM 11698 C C . ILE B 1 501 ? 9.656 10.438 -14.289 1 93.06 501 ILE B C 1
ATOM 11700 O O . ILE B 1 501 ? 8.602 10.484 -14.922 1 93.06 501 ILE B O 1
ATOM 11704 N N . THR B 1 502 ? 10.047 9.406 -13.594 1 90.31 502 THR B N 1
ATOM 11705 C CA . THR B 1 502 ? 9.359 8.133 -13.75 1 90.31 502 THR B CA 1
ATOM 11706 C C . THR B 1 502 ? 8.328 7.93 -12.641 1 90.31 502 THR B C 1
ATOM 11708 O O . THR B 1 502 ? 7.289 7.309 -12.859 1 90.31 502 THR B O 1
ATOM 11711 N N . HIS B 1 503 ? 8.656 8.484 -11.477 1 90.56 503 HIS B N 1
ATOM 11712 C CA . HIS B 1 503 ? 7.875 8.047 -10.32 1 90.56 503 HIS B CA 1
ATOM 11713 C C . HIS B 1 503 ? 7.199 9.219 -9.633 1 90.56 503 HIS B C 1
ATOM 11715 O O . HIS B 1 503 ? 6.906 9.164 -8.438 1 90.56 503 HIS B O 1
ATOM 11721 N N . LEU B 1 504 ? 6.91 10.25 -10.281 1 92.19 504 LEU B N 1
ATOM 11722 C CA . LEU B 1 504 ? 6.32 11.438 -9.672 1 92.19 504 LEU B CA 1
ATOM 11723 C C . LEU B 1 504 ? 4.988 11.102 -9.008 1 92.19 504 LEU B C 1
ATOM 11725 O O . LEU B 1 504 ? 4.656 11.664 -7.965 1 92.19 504 LEU B O 1
ATOM 11729 N N . ALA B 1 505 ? 4.254 10.211 -9.617 1 88.19 505 ALA B N 1
ATOM 11730 C CA . ALA B 1 505 ? 2.92 9.867 -9.125 1 88.19 505 ALA B CA 1
ATOM 11731 C C . ALA B 1 505 ? 2.994 9.203 -7.758 1 88.19 505 ALA B C 1
ATOM 11733 O O . ALA B 1 505 ? 2.018 9.203 -7.004 1 88.19 505 ALA B O 1
ATOM 11734 N N . SER B 1 506 ? 4.125 8.742 -7.371 1 87.06 506 SER B N 1
ATOM 11735 C CA . SER B 1 506 ? 4.273 8.047 -6.094 1 87.06 506 SER B CA 1
ATOM 11736 C C . SER B 1 506 ? 4.926 8.945 -5.047 1 87.06 506 SER B C 1
ATOM 11738 O O . SER B 1 506 ? 5.188 8.508 -3.926 1 87.06 506 SER B O 1
ATOM 11740 N N . TYR B 1 507 ? 5.211 10.188 -5.367 1 90.81 507 TYR B N 1
ATOM 11741 C CA . TYR B 1 507 ? 5.84 11.117 -4.434 1 90.81 507 TYR B CA 1
ATOM 11742 C C . TYR B 1 507 ? 4.867 11.516 -3.328 1 90.81 507 TYR B C 1
ATOM 11744 O O . TYR B 1 507 ? 3.682 11.742 -3.586 1 90.81 507 TYR B O 1
ATOM 11752 N N . PHE B 1 508 ? 5.426 11.586 -2.129 1 89.06 508 PHE B N 1
ATOM 11753 C CA . PHE B 1 508 ? 4.688 12.266 -1.071 1 89.06 508 PHE B CA 1
ATOM 11754 C C . PHE B 1 508 ? 4.668 13.773 -1.306 1 89.06 508 PHE B C 1
ATOM 11756 O O . PHE B 1 508 ? 5.535 14.312 -1.998 1 89.06 508 PHE B O 1
ATOM 11763 N N . MET B 1 509 ? 3.729 14.375 -0.668 1 92.69 509 MET B N 1
ATOM 11764 C CA . MET B 1 509 ? 3.631 15.828 -0.802 1 92.69 509 MET B CA 1
ATOM 11765 C C . MET B 1 509 ? 4.875 16.516 -0.239 1 92.69 509 MET B C 1
ATOM 11767 O O . MET B 1 509 ? 5.32 17.531 -0.766 1 92.69 509 MET B O 1
ATOM 11771 N N . SER B 1 510 ? 5.461 15.945 0.762 1 91.75 510 SER B N 1
ATOM 11772 C CA . SER B 1 510 ? 6.688 16.5 1.326 1 91.75 510 SER B CA 1
ATOM 11773 C C . SER B 1 510 ? 7.848 16.375 0.343 1 91.75 510 SER B C 1
ATOM 11775 O O . SER B 1 510 ? 8.688 17.281 0.26 1 91.75 510 SER B O 1
ATOM 11777 N N . ASP B 1 511 ? 7.875 15.289 -0.458 1 92.06 511 ASP B N 1
ATOM 11778 C CA . ASP B 1 511 ? 8.914 15.094 -1.461 1 92.06 511 ASP B CA 1
ATOM 11779 C C . ASP B 1 511 ? 8.789 16.109 -2.586 1 92.06 511 ASP B C 1
ATOM 11781 O O . ASP B 1 511 ? 9.797 16.609 -3.094 1 92.06 511 ASP B O 1
ATOM 11785 N N . ILE B 1 512 ? 7.582 16.375 -2.885 1 96.06 512 ILE B N 1
ATOM 11786 C CA . ILE B 1 512 ? 7.324 17.359 -3.936 1 96.06 512 ILE B CA 1
ATOM 11787 C C . ILE B 1 512 ? 7.828 18.734 -3.498 1 96.06 512 ILE B C 1
ATOM 11789 O O . ILE B 1 512 ? 8.5 19.422 -4.266 1 96.06 512 ILE B O 1
ATOM 11793 N N . LEU B 1 513 ? 7.535 19.062 -2.309 1 96 513 LEU B N 1
ATOM 11794 C CA . LEU B 1 513 ? 7.949 20.375 -1.811 1 96 513 LEU B CA 1
ATOM 11795 C C . LEU B 1 513 ? 9.469 20.438 -1.659 1 96 513 LEU B C 1
ATOM 11797 O O . LEU B 1 513 ? 10.07 21.5 -1.886 1 96 513 LEU B O 1
ATOM 11801 N N . ARG B 1 514 ? 10.07 19.375 -1.308 1 94.38 514 ARG B N 1
ATOM 11802 C CA . ARG B 1 514 ? 11.531 19.344 -1.257 1 94.38 514 ARG B CA 1
ATOM 11803 C C . ARG B 1 514 ? 12.125 19.547 -2.645 1 94.38 514 ARG B C 1
ATOM 11805 O O . ARG B 1 514 ? 13.125 20.25 -2.799 1 94.38 514 ARG B O 1
ATOM 11812 N N . LEU B 1 515 ? 11.516 18.953 -3.586 1 94.75 515 LEU B N 1
ATOM 11813 C CA . LEU B 1 515 ? 12 19.078 -4.957 1 94.75 515 LEU B CA 1
ATOM 11814 C C . LEU B 1 515 ? 11.945 20.531 -5.41 1 94.75 515 LEU B C 1
ATOM 11816 O O . LEU B 1 515 ? 12.82 20.984 -6.16 1 94.75 515 LEU B O 1
ATOM 11820 N N . THR B 1 516 ? 10.977 21.281 -4.941 1 96.5 516 THR B N 1
ATOM 11821 C CA . THR B 1 516 ? 10.844 22.672 -5.344 1 96.5 516 THR B CA 1
ATOM 11822 C C . THR B 1 516 ? 12.039 23.484 -4.863 1 96.5 516 THR B C 1
ATOM 11824 O O . THR B 1 516 ? 12.367 24.531 -5.445 1 96.5 516 THR B O 1
ATOM 11827 N N . MET B 1 517 ? 12.719 23 -3.91 1 96.56 517 MET B N 1
ATOM 11828 C CA . MET B 1 517 ? 13.836 23.75 -3.314 1 96.56 517 MET B CA 1
ATOM 11829 C C . MET B 1 517 ? 15.086 23.625 -4.176 1 96.56 517 MET B C 1
ATOM 11831 O O . MET B 1 517 ? 16.016 24.422 -4.031 1 96.56 517 MET B O 1
ATOM 11835 N N . ILE B 1 518 ? 15.047 22.609 -5.098 1 95.5 518 ILE B N 1
ATOM 11836 C CA . ILE B 1 518 ? 16.297 22.375 -5.812 1 95.5 518 ILE B CA 1
ATOM 11837 C C . ILE B 1 518 ? 16.062 22.438 -7.316 1 95.5 518 ILE B C 1
ATOM 11839 O O . ILE B 1 518 ? 17 22.562 -8.102 1 95.5 518 ILE B O 1
ATOM 11843 N N . ILE B 1 519 ? 14.852 22.453 -7.77 1 96.56 519 ILE B N 1
ATOM 11844 C CA . ILE B 1 519 ? 14.508 22.344 -9.18 1 96.56 519 ILE B CA 1
ATOM 11845 C C . ILE B 1 519 ? 15.062 23.547 -9.938 1 96.56 519 ILE B C 1
ATOM 11847 O O . ILE B 1 519 ? 15.57 23.406 -11.055 1 96.56 519 ILE B O 1
ATOM 11851 N N . PRO B 1 520 ? 14.992 24.797 -9.375 1 96.69 520 PRO B N 1
ATOM 11852 C CA . PRO B 1 520 ? 15.547 25.938 -10.133 1 96.69 520 PRO B CA 1
ATOM 11853 C C . PRO B 1 520 ? 17.016 25.75 -10.469 1 96.69 520 PRO B C 1
ATOM 11855 O O . PRO B 1 520 ? 17.453 26.094 -11.57 1 96.69 520 PRO B O 1
ATOM 11858 N N . PHE B 1 521 ? 17.75 25.172 -9.578 1 95 521 PHE B N 1
ATOM 11859 C CA . PHE B 1 521 ? 19.172 24.938 -9.812 1 95 521 PHE B CA 1
ATOM 11860 C C . PHE B 1 521 ? 19.375 23.891 -10.898 1 95 521 PHE B C 1
ATOM 11862 O O . PHE B 1 521 ? 20.234 24.062 -11.773 1 95 521 PHE B O 1
ATOM 11869 N N . ILE B 1 522 ? 18.609 22.844 -10.836 1 93.44 522 ILE B N 1
ATOM 11870 C CA . ILE B 1 522 ? 18.75 21.734 -11.766 1 93.44 522 ILE B CA 1
ATOM 11871 C C . ILE B 1 522 ? 18.391 22.188 -13.18 1 93.44 522 ILE B C 1
ATOM 11873 O O . ILE B 1 522 ? 19.094 21.875 -14.141 1 93.44 522 ILE B O 1
ATOM 11877 N N . LEU B 1 523 ? 17.312 22.938 -13.258 1 94.25 523 LEU B N 1
ATOM 11878 C CA . LEU B 1 523 ? 16.875 23.438 -14.562 1 94.25 523 LEU B CA 1
ATOM 11879 C C . LEU B 1 523 ? 17.906 24.391 -15.156 1 94.25 523 LEU B C 1
ATOM 11881 O O . LEU B 1 523 ? 18.156 24.359 -16.359 1 94.25 523 LEU B O 1
ATOM 11885 N N . ARG B 1 524 ? 18.469 25.203 -14.352 1 92.94 524 ARG B N 1
ATOM 11886 C CA . ARG B 1 524 ? 19.5 26.125 -14.828 1 92.94 524 ARG B CA 1
ATOM 11887 C C . ARG B 1 524 ? 20.688 25.344 -15.398 1 92.94 524 ARG B C 1
ATOM 11889 O O . ARG B 1 524 ? 21.281 25.766 -16.406 1 92.94 524 ARG B O 1
ATOM 11896 N N . ARG B 1 525 ? 20.984 24.234 -14.789 1 88 525 ARG B N 1
ATOM 11897 C CA . ARG B 1 525 ? 22.109 23.422 -15.227 1 88 525 ARG B CA 1
ATOM 11898 C C . ARG B 1 525 ? 21.766 22.641 -16.484 1 88 525 ARG B C 1
ATOM 11900 O O . ARG B 1 525 ? 22.641 22.359 -17.312 1 88 525 ARG B O 1
ATOM 11907 N N . CYS B 1 526 ? 20.516 22.344 -16.672 1 86.38 526 CYS B N 1
ATOM 11908 C CA . CYS B 1 526 ? 20.125 21.344 -17.656 1 86.38 526 CYS B CA 1
ATOM 11909 C C . CYS B 1 526 ? 19.531 22 -18.891 1 86.38 526 CYS B C 1
ATOM 11911 O O . CYS B 1 526 ? 19.781 21.562 -20.016 1 86.38 526 CYS B O 1
ATOM 11913 N N . LEU B 1 527 ? 18.812 23.062 -18.797 1 89.25 527 LEU B N 1
ATOM 11914 C CA . LEU B 1 527 ? 17.875 23.422 -19.859 1 89.25 527 LEU B CA 1
ATOM 11915 C C . LEU B 1 527 ? 18.578 24.172 -20.969 1 89.25 527 LEU B C 1
ATOM 11917 O O . LEU B 1 527 ? 19.281 25.156 -20.719 1 89.25 527 LEU B O 1
ATOM 11921 N N . THR B 1 528 ? 18.547 23.594 -22.125 1 91.31 528 THR B N 1
ATOM 11922 C CA . THR B 1 528 ? 18.906 24.219 -23.391 1 91.31 528 THR B CA 1
ATOM 11923 C C . THR B 1 528 ? 17.781 24.062 -24.406 1 91.31 528 THR B C 1
ATOM 11925 O O . THR B 1 528 ? 16.844 23.281 -24.188 1 91.31 528 THR B O 1
ATOM 11928 N N . SER B 1 529 ? 17.812 24.844 -25.406 1 92.62 529 SER B N 1
ATOM 11929 C CA . SER B 1 529 ? 16.734 24.859 -26.375 1 92.62 529 SER B CA 1
ATOM 11930 C C . SER B 1 529 ? 16.531 23.469 -27 1 92.62 529 SER B C 1
ATOM 11932 O O . SER B 1 529 ? 15.406 23.094 -27.328 1 92.62 529 SER B O 1
ATOM 11934 N N . ASP B 1 530 ? 17.562 22.656 -27.047 1 92 530 ASP B N 1
ATOM 11935 C CA . ASP B 1 530 ? 17.5 21.359 -27.719 1 92 530 ASP B CA 1
ATOM 11936 C C . ASP B 1 530 ? 16.875 20.312 -26.812 1 92 530 ASP B C 1
ATOM 11938 O O . ASP B 1 530 ? 16.469 19.25 -27.281 1 92 530 ASP B O 1
ATOM 11942 N N . LEU B 1 531 ? 16.781 20.641 -25.594 1 94.19 531 LEU B N 1
ATOM 11943 C CA . LEU B 1 531 ? 16.266 19.656 -24.625 1 94.19 531 LEU B CA 1
ATOM 11944 C C . LEU B 1 531 ? 14.758 19.828 -24.438 1 94.19 531 LEU B C 1
ATOM 11946 O O . LEU B 1 531 ? 14.125 19.031 -23.75 1 94.19 531 LEU B O 1
ATOM 11950 N N . LEU B 1 532 ? 14.188 20.812 -25.062 1 95.88 532 LEU B N 1
ATOM 11951 C CA . LEU B 1 532 ? 12.75 21.062 -24.984 1 95.88 532 LEU B CA 1
ATOM 11952 C C . LEU B 1 532 ? 12.07 20.75 -26.312 1 95.88 532 LEU B C 1
ATOM 11954 O O . LEU B 1 532 ? 12.672 20.906 -27.375 1 95.88 532 LEU B O 1
ATOM 11958 N N . LYS B 1 533 ? 10.906 20.281 -26.219 1 95.94 533 LYS B N 1
ATOM 11959 C CA . LYS B 1 533 ? 10.125 20.047 -27.422 1 95.94 533 LYS B CA 1
ATOM 11960 C C . LYS B 1 533 ? 9.938 21.344 -28.219 1 95.94 533 LYS B C 1
ATOM 11962 O O . LYS B 1 533 ? 9.508 22.359 -27.672 1 95.94 533 LYS B O 1
ATOM 11967 N N . ARG B 1 534 ? 10.133 21.312 -29.453 1 93.5 534 ARG B N 1
ATOM 11968 C CA . ARG B 1 534 ? 10.133 22.484 -30.328 1 93.5 534 ARG B CA 1
ATOM 11969 C C . ARG B 1 534 ? 8.75 23.125 -30.375 1 93.5 534 ARG B C 1
ATOM 11971 O O . ARG B 1 534 ? 8.625 24.359 -30.328 1 93.5 534 ARG B O 1
ATOM 11978 N N . GLU B 1 535 ? 7.766 22.281 -30.406 1 93.56 535 GLU B N 1
ATOM 11979 C CA . GLU B 1 535 ? 6.398 22.797 -30.5 1 93.56 535 GLU B CA 1
ATOM 11980 C C . GLU B 1 535 ? 6.016 23.562 -29.234 1 93.56 535 GLU B C 1
ATOM 11982 O O . GLU B 1 535 ? 5.379 24.625 -29.312 1 93.56 535 GLU B O 1
ATOM 11987 N N . ALA B 1 536 ? 6.414 23.078 -28.141 1 92.25 536 ALA B N 1
ATOM 11988 C CA . ALA B 1 536 ? 6.094 23.719 -26.875 1 92.25 536 ALA B CA 1
ATOM 11989 C C . ALA B 1 536 ? 6.844 25.031 -26.719 1 92.25 536 ALA B C 1
ATOM 11991 O O . ALA B 1 536 ? 6.281 26.016 -26.234 1 92.25 536 ALA B O 1
ATOM 11992 N N . LEU B 1 537 ? 8.078 25.094 -27.125 1 93.12 537 LEU B N 1
ATOM 11993 C CA . LEU B 1 537 ? 8.898 26.297 -27.062 1 93.12 537 LEU B CA 1
ATOM 11994 C C . LEU B 1 537 ? 8.312 27.422 -27.922 1 93.12 537 LEU B C 1
ATOM 11996 O O . LEU B 1 537 ? 8.242 28.562 -27.5 1 93.12 537 LEU B O 1
ATOM 12000 N N . MET B 1 538 ? 7.875 27.047 -29.047 1 94.06 538 MET B N 1
ATOM 12001 C CA . MET B 1 538 ? 7.309 28.016 -29.969 1 94.06 538 MET B CA 1
ATOM 12002 C C . MET B 1 538 ? 5.992 28.578 -29.438 1 94.06 538 MET B C 1
ATOM 12004 O O . MET B 1 538 ? 5.73 29.781 -29.547 1 94.06 538 MET B O 1
ATOM 12008 N N . ARG B 1 539 ? 5.246 27.734 -28.875 1 93.44 539 ARG B N 1
ATOM 12009 C CA . ARG B 1 539 ? 3.957 28.156 -28.328 1 93.44 539 ARG B CA 1
ATOM 12010 C C . ARG B 1 539 ? 4.141 29.172 -27.203 1 93.44 539 ARG B C 1
ATOM 12012 O O . ARG B 1 539 ? 3.426 30.172 -27.141 1 93.44 539 ARG B O 1
ATOM 12019 N N . ILE B 1 540 ? 5.074 28.938 -26.312 1 94.06 540 ILE B N 1
ATOM 12020 C CA . ILE B 1 540 ? 5.316 29.828 -25.188 1 94.06 540 ILE B CA 1
ATOM 12021 C C . ILE B 1 540 ? 5.922 31.141 -25.672 1 94.06 540 ILE B C 1
ATOM 12023 O O . ILE B 1 540 ? 5.566 32.219 -25.203 1 94.06 540 ILE B O 1
ATOM 12027 N N . LYS B 1 541 ? 6.855 31.016 -26.625 1 93.88 541 LYS B N 1
ATOM 12028 C CA . LYS B 1 541 ? 7.5 32.188 -27.188 1 93.88 541 LYS B CA 1
ATOM 12029 C C . LYS B 1 541 ? 6.469 33.125 -27.812 1 93.88 541 LYS B C 1
ATOM 12031 O O . LYS B 1 541 ? 6.516 34.344 -27.594 1 93.88 541 LYS B O 1
ATOM 12036 N N . GLU B 1 542 ? 5.555 32.625 -28.547 1 93.5 542 GLU B N 1
ATOM 12037 C CA . GLU B 1 542 ? 4.52 33.406 -29.219 1 93.5 542 GLU B CA 1
ATOM 12038 C C . GLU B 1 542 ? 3.551 34 -28.203 1 93.5 542 GLU B C 1
ATOM 12040 O O . GLU B 1 542 ? 3.189 35.188 -28.312 1 93.5 542 GLU B O 1
ATOM 12045 N N . ARG B 1 543 ? 3.162 33.281 -27.281 1 91.75 543 ARG B N 1
ATOM 12046 C CA . ARG B 1 543 ? 2.201 33.719 -26.281 1 91.75 543 ARG B CA 1
ATOM 12047 C C . ARG B 1 543 ? 2.758 34.875 -25.469 1 91.75 543 ARG B C 1
ATOM 12049 O O . ARG B 1 543 ? 2.027 35.812 -25.125 1 91.75 543 ARG B O 1
ATOM 12056 N N . MET B 1 544 ? 4.059 34.844 -25.203 1 92.94 544 MET B N 1
ATOM 12057 C CA . MET B 1 544 ? 4.652 35.844 -24.328 1 92.94 544 MET B CA 1
ATOM 12058 C C . MET B 1 544 ? 5.371 36.906 -25.141 1 92.94 544 MET B C 1
ATOM 12060 O O . MET B 1 544 ? 5.965 37.812 -24.578 1 92.94 544 MET B O 1
ATOM 12064 N N . ASP B 1 545 ? 5.387 36.781 -26.359 1 91.88 545 ASP B N 1
ATOM 12065 C CA . ASP B 1 545 ? 6.027 37.75 -27.266 1 91.88 545 ASP B CA 1
ATOM 12066 C C . ASP B 1 545 ? 7.5 37.938 -26.906 1 91.88 545 ASP B C 1
ATOM 12068 O O . ASP B 1 545 ? 7.938 39.062 -26.672 1 91.88 545 ASP B O 1
ATOM 12072 N N . LEU B 1 546 ? 8.188 36.812 -26.906 1 91.25 546 LEU B N 1
ATOM 12073 C CA . LEU B 1 546 ? 9.594 36.844 -26.516 1 91.25 546 LEU B CA 1
ATOM 12074 C C . LEU B 1 546 ? 10.492 36.812 -27.75 1 91.25 546 LEU B C 1
ATOM 12076 O O . LEU B 1 546 ? 10.102 36.281 -28.797 1 91.25 546 LEU B O 1
ATOM 12080 N N . ARG B 1 547 ? 11.688 37.219 -27.656 1 89.19 547 ARG B N 1
ATOM 12081 C CA . ARG B 1 547 ? 12.609 37.406 -28.766 1 89.19 547 ARG B CA 1
ATOM 12082 C C . ARG B 1 547 ? 13.289 36.125 -29.156 1 89.19 547 ARG B C 1
ATOM 12084 O O . ARG B 1 547 ? 13.633 35.906 -30.328 1 89.19 547 ARG B O 1
ATOM 12091 N N . SER B 1 548 ? 13.648 35.375 -28.125 1 91.62 548 SER B N 1
ATOM 12092 C CA . SER B 1 548 ? 14.414 34.156 -28.406 1 91.62 548 SER B CA 1
ATOM 12093 C C . SER B 1 548 ? 14.008 33.031 -27.5 1 91.62 548 SER B C 1
ATOM 12095 O O . SER B 1 548 ? 13.312 33.219 -26.5 1 91.62 548 SER B O 1
ATOM 12097 N N . HIS B 1 549 ? 14.492 31.875 -27.859 1 91.88 549 HIS B N 1
ATOM 12098 C CA . HIS B 1 549 ? 14.234 30.672 -27.062 1 91.88 549 HIS B CA 1
ATOM 12099 C C . HIS B 1 549 ? 14.938 30.75 -25.719 1 91.88 549 HIS B C 1
ATOM 12101 O O . HIS B 1 549 ? 14.438 30.203 -24.719 1 91.88 549 HIS B O 1
ATOM 12107 N N . ASN B 1 550 ? 15.969 31.422 -25.656 1 91.19 550 ASN B N 1
ATOM 12108 C CA . ASN B 1 550 ? 16.688 31.578 -24.391 1 91.19 550 ASN B CA 1
ATOM 12109 C C . ASN B 1 550 ? 15.883 32.375 -23.375 1 91.19 550 ASN B C 1
ATOM 12111 O O . ASN B 1 550 ? 15.969 32.125 -22.172 1 91.19 550 ASN B O 1
ATOM 12115 N N . TYR B 1 551 ? 15.164 33.25 -23.938 1 93.62 551 TYR B N 1
ATOM 12116 C CA . TYR B 1 551 ? 14.32 34.031 -23.031 1 93.62 551 TYR B CA 1
ATOM 12117 C C . TYR B 1 551 ? 13.195 33.188 -22.469 1 93.62 551 TYR B C 1
ATOM 12119 O O . TYR B 1 551 ? 12.773 33.375 -21.328 1 93.62 551 TYR B O 1
ATOM 12127 N N . VAL B 1 552 ? 12.75 32.281 -23.297 1 94.62 552 VAL B N 1
ATOM 12128 C CA . VAL B 1 552 ? 11.719 31.344 -22.812 1 94.62 552 VAL B CA 1
ATOM 12129 C C . VAL B 1 552 ? 12.266 30.5 -21.672 1 94.62 552 VAL B C 1
ATOM 12131 O O . VAL B 1 552 ? 11.609 30.344 -20.641 1 94.62 552 VAL B O 1
ATOM 12134 N N . ILE B 1 553 ? 13.453 30 -21.844 1 95.31 553 ILE B N 1
ATOM 12135 C CA . ILE B 1 553 ? 14.102 29.172 -20.844 1 95.31 553 ILE B CA 1
ATOM 12136 C C . ILE B 1 553 ? 14.289 29.969 -19.547 1 95.31 553 ILE B C 1
ATOM 12138 O O . ILE B 1 553 ? 13.977 29.484 -18.469 1 95.31 553 ILE B O 1
ATOM 12142 N N . ASN B 1 554 ? 14.688 31.188 -19.656 1 95.19 554 ASN B N 1
ATOM 12143 C CA . ASN B 1 554 ? 14.875 32.031 -18.484 1 95.19 554 ASN B CA 1
ATOM 12144 C C . ASN B 1 554 ? 13.555 32.312 -17.766 1 95.19 554 ASN B C 1
ATOM 12146 O O . ASN B 1 554 ? 13.516 32.344 -16.531 1 95.19 554 ASN B O 1
ATOM 12150 N N . ARG B 1 555 ? 12.555 32.469 -18.531 1 95.44 555 ARG B N 1
ATOM 12151 C CA . ARG B 1 555 ? 11.242 32.719 -17.938 1 95.44 555 ARG B CA 1
ATOM 12152 C C . ARG B 1 555 ? 10.758 31.516 -17.156 1 95.44 555 ARG B C 1
ATOM 12154 O O . ARG B 1 555 ? 10.125 31.656 -16.109 1 95.44 555 ARG B O 1
ATOM 12161 N N . ILE B 1 556 ? 11.016 30.359 -17.719 1 96.62 556 ILE B N 1
ATOM 12162 C CA . ILE B 1 556 ? 10.625 29.125 -17.047 1 96.62 556 ILE B CA 1
ATOM 12163 C C . ILE B 1 556 ? 11.375 29 -15.727 1 96.62 556 ILE B C 1
ATOM 12165 O O . ILE B 1 556 ? 10.781 28.703 -14.688 1 96.62 556 ILE B O 1
ATOM 12169 N N . ILE B 1 557 ? 12.641 29.234 -15.734 1 97 557 ILE B N 1
ATOM 12170 C CA . ILE B 1 557 ? 13.461 29.156 -14.531 1 97 557 ILE B CA 1
ATOM 12171 C C . ILE B 1 557 ? 13.016 30.203 -13.523 1 97 557 ILE B C 1
ATOM 12173 O O . ILE B 1 557 ? 12.883 29.922 -12.336 1 97 557 ILE B O 1
ATOM 12177 N N . LYS B 1 558 ? 12.734 31.406 -13.977 1 97.25 558 LYS B N 1
ATOM 12178 C CA . LYS B 1 558 ? 12.273 32.469 -13.102 1 97.25 558 LYS B CA 1
ATOM 12179 C C . LYS B 1 558 ? 10.938 32.125 -12.453 1 97.25 558 LYS B C 1
ATOM 12181 O O . LYS B 1 558 ? 10.68 32.5 -11.312 1 97.25 558 LYS B O 1
ATOM 12186 N N . CYS B 1 559 ? 10.141 31.484 -13.195 1 97.81 559 CYS B N 1
ATOM 12187 C CA . CYS B 1 559 ? 8.867 31.031 -12.648 1 97.81 559 CYS B CA 1
ATOM 12188 C C . CYS B 1 559 ? 9.078 30.094 -11.469 1 97.81 559 CYS B C 1
ATOM 12190 O O . CYS B 1 559 ? 8.438 30.234 -10.43 1 97.81 559 CYS B O 1
ATOM 12192 N N . TRP B 1 560 ? 9.984 29.141 -11.664 1 98.31 560 TRP B N 1
ATOM 12193 C CA . TRP B 1 560 ? 10.305 28.219 -10.586 1 98.31 560 TRP B CA 1
ATOM 12194 C C . TRP B 1 560 ? 10.93 28.938 -9.406 1 98.31 560 TRP B C 1
ATOM 12196 O O . TRP B 1 560 ? 10.664 28.609 -8.242 1 98.31 560 TRP B O 1
ATOM 12206 N N . VAL B 1 561 ? 11.766 29.906 -9.656 1 98.31 561 VAL B N 1
ATOM 12207 C CA . VAL B 1 561 ? 12.383 30.703 -8.609 1 98.31 561 VAL B CA 1
ATOM 12208 C C . VAL B 1 561 ? 11.305 31.422 -7.801 1 98.31 561 VAL B C 1
ATOM 12210 O O . VAL B 1 561 ? 11.32 31.375 -6.566 1 98.31 561 VAL B O 1
ATOM 12213 N N . GLN B 1 562 ? 10.406 32.031 -8.508 1 98.12 562 GLN B N 1
ATOM 12214 C CA . GLN B 1 562 ? 9.336 32.781 -7.844 1 98.12 562 GLN B CA 1
ATOM 12215 C C . GLN B 1 562 ? 8.484 31.844 -6.984 1 98.12 562 GLN B C 1
ATOM 12217 O O . GLN B 1 562 ? 8.141 32.188 -5.852 1 98.12 562 GLN B O 1
ATOM 12222 N N . PHE B 1 563 ? 8.156 30.734 -7.547 1 98.38 563 PHE B N 1
ATOM 12223 C CA . PHE B 1 563 ? 7.371 29.75 -6.809 1 98.38 563 PHE B CA 1
ATOM 12224 C C . PHE B 1 563 ? 8.094 29.328 -5.535 1 98.38 563 PHE B C 1
ATOM 12226 O O . PHE B 1 563 ? 7.492 29.297 -4.457 1 98.38 563 PHE B O 1
ATOM 12233 N N . SER B 1 564 ? 9.367 28.969 -5.641 1 98.19 564 SER B N 1
ATOM 12234 C CA . SER B 1 564 ? 10.148 28.453 -4.523 1 98.19 564 SER B CA 1
ATOM 12235 C C . SER B 1 564 ? 10.32 29.5 -3.436 1 98.19 564 SER B C 1
ATOM 12237 O O . SER B 1 564 ? 10.227 29.203 -2.244 1 98.19 564 SER B O 1
ATOM 12239 N N . LEU B 1 565 ? 10.57 30.703 -3.859 1 97.75 565 LEU B N 1
ATOM 12240 C CA . LEU B 1 565 ? 10.711 31.797 -2.9 1 97.75 565 LEU B CA 1
ATOM 12241 C C . LEU B 1 565 ? 9.391 32.062 -2.172 1 97.75 565 LEU B C 1
ATOM 12243 O O . LEU B 1 565 ? 9.391 32.312 -0.964 1 97.75 565 LEU B O 1
ATOM 12247 N N . THR B 1 566 ? 8.32 32 -2.896 1 98 566 THR B N 1
ATOM 12248 C CA . THR B 1 566 ? 7.004 32.188 -2.297 1 98 566 THR B CA 1
ATOM 12249 C C . THR B 1 566 ? 6.711 31.109 -1.266 1 98 566 THR B C 1
ATOM 12251 O O . THR B 1 566 ? 6.246 31.406 -0.162 1 98 566 THR B O 1
ATOM 12254 N N . ALA B 1 567 ? 6.98 29.859 -1.686 1 97.12 567 ALA B N 1
ATOM 12255 C CA . ALA B 1 567 ? 6.766 28.75 -0.764 1 97.12 567 ALA B CA 1
ATOM 12256 C C . ALA B 1 567 ? 7.57 28.938 0.519 1 97.12 567 ALA B C 1
ATOM 12258 O O . ALA B 1 567 ? 7.047 28.734 1.619 1 97.12 567 ALA B O 1
ATOM 12259 N N . ARG B 1 568 ? 8.781 29.328 0.376 1 96 568 ARG B N 1
ATOM 12260 C CA . ARG B 1 568 ? 9.641 29.531 1.543 1 96 568 ARG B CA 1
ATOM 12261 C C . ARG B 1 568 ? 9.039 30.578 2.484 1 96 568 ARG B C 1
ATOM 12263 O O . ARG B 1 568 ? 9.016 30.375 3.701 1 96 568 ARG B O 1
ATOM 12270 N N . MET B 1 569 ? 8.562 31.625 1.936 1 95.81 569 MET B N 1
ATOM 12271 C CA . MET B 1 569 ? 8.031 32.719 2.746 1 95.81 569 MET B CA 1
ATOM 12272 C C . MET B 1 569 ? 6.723 32.312 3.42 1 95.81 569 MET B C 1
ATOM 12274 O O . MET B 1 569 ? 6.5 32.625 4.594 1 95.81 569 MET B O 1
ATOM 12278 N N . VAL B 1 570 ? 5.898 31.641 2.73 1 96.69 570 VAL B N 1
ATOM 12279 C CA . VAL B 1 570 ? 4.602 31.234 3.258 1 96.69 570 VAL B CA 1
ATOM 12280 C C . VAL B 1 570 ? 4.797 30.234 4.395 1 96.69 570 VAL B C 1
ATOM 12282 O O . VAL B 1 570 ? 4.062 30.266 5.387 1 96.69 570 VAL B O 1
ATOM 12285 N N . PHE B 1 571 ? 5.805 29.391 4.258 1 95.38 571 PHE B N 1
ATOM 12286 C CA . PHE B 1 571 ? 6.031 28.359 5.258 1 95.38 571 PHE B CA 1
ATOM 12287 C C . PHE B 1 571 ? 6.973 28.844 6.352 1 95.38 571 PHE B C 1
ATOM 12289 O O . PHE B 1 571 ? 7.453 28.062 7.168 1 95.38 571 PHE B O 1
ATOM 12296 N N . SER B 1 572 ? 7.215 30.125 6.352 1 93.62 572 SER B N 1
ATOM 12297 C CA . SER B 1 572 ? 8.07 30.672 7.395 1 93.62 572 SER B CA 1
ATOM 12298 C C . SER B 1 572 ? 7.414 30.578 8.766 1 93.62 572 SER B C 1
ATOM 12300 O O . SER B 1 572 ? 6.207 30.781 8.898 1 93.62 572 SER B O 1
ATOM 12302 N N . ARG B 1 573 ? 8.219 30.391 9.805 1 92.19 573 ARG B N 1
ATOM 12303 C CA . ARG B 1 573 ? 7.73 30.219 11.172 1 92.19 573 ARG B CA 1
ATOM 12304 C C . ARG B 1 573 ? 7.535 31.578 11.844 1 92.19 573 ARG B C 1
ATOM 12306 O O . ARG B 1 573 ? 6.836 31.688 12.852 1 92.19 573 ARG B O 1
ATOM 12313 N N . THR B 1 574 ? 8.211 32.531 11.305 1 94.19 574 THR B N 1
ATOM 12314 C CA . THR B 1 574 ? 8.133 33.875 11.859 1 94.19 574 THR B CA 1
ATOM 12315 C C . THR B 1 574 ? 7.863 34.906 10.766 1 94.19 574 THR B C 1
ATOM 12317 O O . THR B 1 574 ? 8.469 34.844 9.688 1 94.19 574 THR B O 1
ATOM 12320 N N . LEU B 1 575 ? 6.949 35.781 11.062 1 96.5 575 LEU B N 1
ATOM 12321 C CA . LEU B 1 575 ? 6.609 36.812 10.109 1 96.5 575 LEU B CA 1
ATOM 12322 C C . LEU B 1 575 ? 6.555 38.188 10.797 1 96.5 575 LEU B C 1
ATOM 12324 O O . LEU B 1 575 ? 6.207 38.281 11.977 1 96.5 575 LEU B O 1
ATOM 12328 N N . THR B 1 576 ? 6.91 39.188 10.078 1 95.75 576 THR B N 1
ATOM 12329 C CA . THR B 1 576 ? 6.707 40.562 10.477 1 95.75 576 THR B CA 1
ATOM 12330 C C . THR B 1 576 ? 5.574 41.219 9.672 1 95.75 576 THR B C 1
ATOM 12332 O O . THR B 1 576 ? 5.059 40.594 8.734 1 95.75 576 THR B O 1
ATOM 12335 N N . ASN B 1 577 ? 5.164 42.375 10.062 1 92 577 ASN B N 1
ATOM 12336 C CA . ASN B 1 577 ? 4.117 43.062 9.32 1 92 577 ASN B CA 1
ATOM 12337 C C . ASN B 1 577 ? 4.535 43.312 7.871 1 92 577 ASN B C 1
ATOM 12339 O O . ASN B 1 577 ? 3.707 43.25 6.961 1 92 577 ASN B O 1
ATOM 12343 N N . GLU B 1 578 ? 5.758 43.562 7.699 1 94.5 578 GLU B N 1
ATOM 12344 C CA . GLU B 1 578 ? 6.277 43.781 6.355 1 94.5 578 GLU B CA 1
ATOM 12345 C C . GLU B 1 578 ? 6.227 42.5 5.531 1 94.5 578 GLU B C 1
ATOM 12347 O O . GLU B 1 578 ? 5.988 42.562 4.32 1 94.5 578 GLU B O 1
ATOM 12352 N N . ASN B 1 579 ? 6.457 41.469 6.199 1 96.12 579 ASN B N 1
ATOM 12353 C CA . ASN B 1 579 ? 6.422 40.156 5.512 1 96.12 579 ASN B CA 1
ATOM 12354 C C . ASN B 1 579 ? 5.039 39.875 4.934 1 96.12 579 ASN B C 1
ATOM 12356 O O . ASN B 1 579 ? 4.922 39.25 3.875 1 96.12 579 ASN B O 1
ATOM 12360 N N . TYR B 1 580 ? 3.963 40.312 5.629 1 95.88 580 TYR B N 1
ATOM 12361 C CA . TYR B 1 580 ? 2.617 40.094 5.117 1 95.88 580 TYR B CA 1
ATOM 12362 C C . TYR B 1 580 ? 2.439 40.75 3.748 1 95.88 580 TYR B C 1
ATOM 12364 O O . TYR B 1 580 ? 1.892 40.125 2.83 1 95.88 580 TYR B O 1
ATOM 12372 N N . GLU B 1 581 ? 2.945 41.906 3.637 1 94.38 581 GLU B N 1
ATOM 12373 C CA . GLU B 1 581 ? 2.836 42.625 2.375 1 94.38 581 GLU B CA 1
ATOM 12374 C C . GLU B 1 581 ? 3.688 41.969 1.288 1 94.38 581 GLU B C 1
ATOM 12376 O O . GLU B 1 581 ? 3.256 41.875 0.139 1 94.38 581 GLU B O 1
ATOM 12381 N N . THR B 1 582 ? 4.82 41.656 1.739 1 96.88 582 THR B N 1
ATOM 12382 C CA . THR B 1 582 ? 5.727 41 0.798 1 96.88 582 THR B CA 1
ATOM 12383 C C . THR B 1 582 ? 5.117 39.688 0.273 1 96.88 582 THR B C 1
ATOM 12385 O O . THR B 1 582 ? 5.191 39.406 -0.924 1 96.88 582 THR B O 1
ATOM 12388 N N . ILE B 1 583 ? 4.551 38.938 1.124 1 97.31 583 ILE B N 1
ATOM 12389 C CA . ILE B 1 583 ? 3.938 37.688 0.736 1 97.31 583 ILE B CA 1
ATOM 12390 C C . ILE B 1 583 ? 2.805 37.938 -0.255 1 97.31 583 ILE B C 1
ATOM 12392 O O . ILE B 1 583 ? 2.639 37.188 -1.224 1 97.31 583 ILE B O 1
ATOM 12396 N N . GLN B 1 584 ? 2.039 38.938 -0.012 1 95.06 584 GLN B N 1
ATOM 12397 C CA . GLN B 1 584 ? 0.951 39.281 -0.921 1 95.06 584 GLN B CA 1
ATOM 12398 C C . GLN B 1 584 ? 1.473 39.562 -2.332 1 95.06 584 GLN B C 1
ATOM 12400 O O . GLN B 1 584 ? 0.948 39 -3.305 1 95.06 584 GLN B O 1
ATOM 12405 N N . LYS B 1 585 ? 2.508 40.312 -2.381 1 95.75 585 LYS B N 1
ATOM 12406 C CA . LYS B 1 585 ? 3.102 40.656 -3.678 1 95.75 585 LYS B CA 1
ATOM 12407 C C . LYS B 1 585 ? 3.656 39.375 -4.352 1 95.75 585 LYS B C 1
ATOM 12409 O O . LYS B 1 585 ? 3.506 39.219 -5.559 1 95.75 585 LYS B O 1
ATOM 12414 N N . MET B 1 586 ? 4.25 38.594 -3.576 1 97.5 586 MET B N 1
ATOM 12415 C CA . MET B 1 586 ? 4.855 37.375 -4.109 1 97.5 586 MET B CA 1
ATOM 12416 C C . MET B 1 586 ? 3.789 36.406 -4.633 1 97.5 586 MET B C 1
ATOM 12418 O O . MET B 1 586 ? 3.965 35.812 -5.688 1 97.5 586 MET B O 1
ATOM 12422 N N . LEU B 1 587 ? 2.711 36.281 -3.916 1 97.06 587 LEU B N 1
ATOM 12423 C CA . LEU B 1 587 ? 1.619 35.406 -4.32 1 97.06 587 LEU B CA 1
ATOM 12424 C C . LEU B 1 587 ? 0.975 35.906 -5.613 1 97.06 587 LEU B C 1
ATOM 12426 O O . LEU B 1 587 ? 0.631 35.094 -6.484 1 97.06 587 LEU B O 1
ATOM 12430 N N . GLU B 1 588 ? 0.837 37.188 -5.734 1 95.25 588 GLU B N 1
ATOM 12431 C CA . GLU B 1 588 ? 0.269 37.75 -6.949 1 95.25 588 GLU B CA 1
ATOM 12432 C C . GLU B 1 588 ? 1.185 37.531 -8.148 1 95.25 588 GLU B C 1
ATOM 12434 O O . GLU B 1 588 ? 0.722 37.156 -9.227 1 95.25 588 GLU B O 1
ATOM 12439 N N . LEU B 1 589 ? 2.432 37.781 -7.898 1 96.5 589 LEU B N 1
ATOM 12440 C CA . LEU B 1 589 ? 3.406 37.594 -8.969 1 96.5 589 LEU B CA 1
ATOM 12441 C C . LEU B 1 589 ? 3.473 36.125 -9.383 1 96.5 589 LEU B C 1
ATOM 12443 O O . LEU B 1 589 ? 3.582 35.812 -10.578 1 96.5 589 LEU B O 1
ATOM 12447 N N . GLU B 1 590 ? 3.48 35.25 -8.445 1 97.06 590 GLU B N 1
ATOM 12448 C CA . GLU B 1 590 ? 3.469 33.812 -8.734 1 97.06 590 GLU B CA 1
ATOM 12449 C C . GLU B 1 590 ? 2.283 33.438 -9.617 1 97.06 590 GLU B C 1
ATOM 12451 O O . GLU B 1 590 ? 2.445 32.719 -10.609 1 97.06 590 GLU B O 1
ATOM 12456 N N . CYS B 1 591 ? 1.124 33.875 -9.188 1 96.5 591 CYS B N 1
ATOM 12457 C CA . CYS B 1 591 ? -0.093 33.594 -9.945 1 96.5 591 CYS B CA 1
ATOM 12458 C C . CYS B 1 591 ? 0.029 34.094 -11.375 1 96.5 591 CYS B C 1
ATOM 12460 O O . CYS B 1 591 ? -0.276 33.375 -12.32 1 96.5 591 CYS B O 1
ATOM 12462 N N . LYS B 1 592 ? 0.515 35.25 -11.531 1 95.38 592 LYS B N 1
ATOM 12463 C CA . LYS B 1 592 ? 0.665 35.875 -12.852 1 95.38 592 LYS B CA 1
ATOM 12464 C C . LYS B 1 592 ? 1.617 35.062 -13.719 1 95.38 592 LYS B C 1
ATOM 12466 O O . LYS B 1 592 ? 1.311 34.75 -14.875 1 95.38 592 LYS B O 1
ATOM 12471 N N . MET B 1 593 ? 2.705 34.688 -13.203 1 96 593 MET B N 1
ATOM 12472 C CA . MET B 1 593 ? 3.725 33.969 -13.961 1 96 593 MET B CA 1
ATOM 12473 C C . MET B 1 593 ? 3.23 32.594 -14.359 1 96 593 MET B C 1
ATOM 12475 O O . MET B 1 593 ? 3.432 32.156 -15.492 1 96 593 MET B O 1
ATOM 12479 N N . LEU B 1 594 ? 2.6 31.875 -13.438 1 97.25 594 LEU B N 1
ATOM 12480 C CA . LEU B 1 594 ? 2.094 30.547 -13.711 1 97.25 594 LEU B CA 1
ATOM 12481 C C . LEU B 1 594 ? 1.045 30.578 -14.812 1 97.25 594 LEU B C 1
ATOM 12483 O O . LEU B 1 594 ? 1.039 29.703 -15.695 1 97.25 594 LEU B O 1
ATOM 12487 N N . LEU B 1 595 ? 0.203 31.594 -14.773 1 95.44 595 LEU B N 1
ATOM 12488 C CA . LEU B 1 595 ? -0.866 31.703 -15.758 1 95.44 595 LEU B CA 1
ATOM 12489 C C . LEU B 1 595 ? -0.31 32.125 -17.109 1 95.44 595 LEU B C 1
ATOM 12491 O O . LEU B 1 595 ? -0.855 31.734 -18.156 1 95.44 595 LEU B O 1
ATOM 12495 N N . GLU B 1 596 ? 0.771 32.875 -17.094 1 94.25 596 GLU B N 1
ATOM 12496 C CA . GLU B 1 596 ? 1.392 33.312 -18.328 1 94.25 596 GLU B CA 1
ATOM 12497 C C . GLU B 1 596 ? 2.111 32.188 -19.031 1 94.25 596 GLU B C 1
ATOM 12499 O O . GLU B 1 596 ? 2 32.031 -20.25 1 94.25 596 GLU B O 1
ATOM 12504 N N . ILE B 1 597 ? 2.781 31.406 -18.328 1 95.19 597 ILE B N 1
ATOM 12505 C CA . ILE B 1 597 ? 3.645 30.391 -18.906 1 95.19 597 ILE B CA 1
ATOM 12506 C C . ILE B 1 597 ? 2.848 29.109 -19.141 1 95.19 597 ILE B C 1
ATOM 12508 O O . ILE B 1 597 ? 3.006 28.453 -20.156 1 95.19 597 ILE B O 1
ATOM 12512 N N . PHE B 1 598 ? 2.006 28.734 -18.125 1 95.81 598 PHE B N 1
ATOM 12513 C CA . PHE B 1 598 ? 1.286 27.469 -18.188 1 95.81 598 PHE B CA 1
ATOM 12514 C C . PHE B 1 598 ? -0.211 27.688 -18 1 95.81 598 PHE B C 1
ATOM 12516 O O . PHE B 1 598 ? -0.822 27.109 -17.109 1 95.81 598 PHE B O 1
ATOM 12523 N N . PRO B 1 599 ? -0.88 28.359 -18.844 1 94.56 599 PRO B N 1
ATOM 12524 C CA . PRO B 1 599 ? -2.305 28.656 -18.672 1 94.56 599 PRO B CA 1
ATOM 12525 C C . PRO B 1 599 ? -3.172 27.391 -18.656 1 94.56 599 PRO B C 1
ATOM 12527 O O . PRO B 1 599 ? -4.16 27.328 -17.922 1 94.56 599 PRO B O 1
ATOM 12530 N N . GLU B 1 600 ? -2.857 26.375 -19.406 1 93.19 600 GLU B N 1
ATOM 12531 C CA . GLU B 1 600 ? -3.662 25.156 -19.484 1 93.19 600 GLU B CA 1
ATOM 12532 C C . GLU B 1 600 ? -3.697 24.422 -18.156 1 93.19 600 GLU B C 1
ATOM 12534 O O . GLU B 1 600 ? -4.707 23.812 -17.797 1 93.19 600 GLU B O 1
ATOM 12539 N N . GLN B 1 601 ? -2.625 24.516 -17.438 1 94.12 601 GLN B N 1
ATOM 12540 C CA . GLN B 1 601 ? -2.506 23.766 -16.188 1 94.12 601 GLN B CA 1
ATOM 12541 C C . GLN B 1 601 ? -3.037 24.562 -15.008 1 94.12 601 GLN B C 1
ATOM 12543 O O . GLN B 1 601 ? -3.484 24 -14.016 1 94.12 601 GLN B O 1
ATOM 12548 N N . PHE B 1 602 ? -3.041 25.891 -15.102 1 96.31 602 PHE B N 1
ATOM 12549 C CA . PHE B 1 602 ? -3.244 26.641 -13.875 1 96.31 602 PHE B CA 1
ATOM 12550 C C . PHE B 1 602 ? -4.496 27.5 -13.969 1 96.31 602 PHE B C 1
ATOM 12552 O O . PHE B 1 602 ? -4.996 28 -12.953 1 96.31 602 PHE B O 1
ATOM 12559 N N . SER B 1 603 ? -5.078 27.641 -15.141 1 94.12 603 SER B N 1
ATOM 12560 C CA . SER B 1 603 ? -6.312 28.406 -15.266 1 94.12 603 SER B CA 1
ATOM 12561 C C . SER B 1 603 ? -7.461 27.719 -14.531 1 94.12 603 SER B C 1
ATOM 12563 O O . SER B 1 603 ? -7.707 26.531 -14.719 1 94.12 603 SER B O 1
ATOM 12565 N N . GLY B 1 604 ? -8.125 28.5 -13.664 1 93.06 604 GLY B N 1
ATOM 12566 C CA . GLY B 1 604 ? -9.273 27.969 -12.945 1 93.06 604 GLY B CA 1
ATOM 12567 C C . GLY B 1 604 ? -8.906 26.984 -11.852 1 93.06 604 GLY B C 1
ATOM 12568 O O . GLY B 1 604 ? -9.773 26.312 -11.305 1 93.06 604 GLY B O 1
ATOM 12569 N N . LEU B 1 605 ? -7.668 26.875 -11.516 1 95 605 LEU B N 1
ATOM 12570 C CA . LEU B 1 605 ? -7.215 25.922 -10.516 1 95 605 LEU B CA 1
ATOM 12571 C C . LEU B 1 605 ? -7.555 26.406 -9.109 1 95 605 LEU B C 1
ATOM 12573 O O . LEU B 1 605 ? -7.098 27.484 -8.695 1 95 605 LEU B O 1
ATOM 12577 N N . PRO B 1 606 ? -8.297 25.656 -8.305 1 95.06 606 PRO B N 1
ATOM 12578 C CA . PRO B 1 606 ? -8.664 26.062 -6.945 1 95.06 606 PRO B CA 1
ATOM 12579 C C . PRO B 1 606 ? -7.445 26.297 -6.055 1 95.06 606 PRO B C 1
ATOM 12581 O O . PRO B 1 606 ? -7.457 27.203 -5.223 1 95.06 606 PRO B O 1
ATOM 12584 N N . ASN B 1 607 ? -6.375 25.547 -6.238 1 95.44 607 ASN B N 1
ATOM 12585 C CA . ASN B 1 607 ? -5.176 25.719 -5.43 1 95.44 607 ASN B CA 1
ATOM 12586 C C . ASN B 1 607 ? -4.547 27.094 -5.645 1 95.44 607 ASN B C 1
ATOM 12588 O O . ASN B 1 607 ? -3.965 27.672 -4.723 1 95.44 607 ASN B O 1
ATOM 12592 N N . LEU B 1 608 ? -4.645 27.578 -6.852 1 96.31 608 LEU B N 1
ATOM 12593 C CA . LEU B 1 608 ? -4.105 28.906 -7.152 1 96.31 608 LEU B CA 1
ATOM 12594 C C . LEU B 1 608 ? -4.988 30 -6.562 1 96.31 608 LEU B C 1
ATOM 12596 O O . LEU B 1 608 ? -4.484 31.031 -6.117 1 96.31 608 LEU B O 1
ATOM 12600 N N . HIS B 1 609 ? -6.273 29.766 -6.504 1 95.94 609 HIS B N 1
ATOM 12601 C CA . HIS B 1 609 ? -7.211 30.703 -5.898 1 95.94 609 HIS B CA 1
ATOM 12602 C C . HIS B 1 609 ? -6.914 30.906 -4.414 1 95.94 609 HIS B C 1
ATOM 12604 O O . HIS B 1 609 ? -7.059 32 -3.893 1 95.94 609 HIS B O 1
ATOM 12610 N N . ILE B 1 610 ? -6.523 29.938 -3.762 1 96.25 610 ILE B N 1
ATOM 12611 C CA . ILE B 1 610 ? -6.266 29.953 -2.326 1 96.25 610 ILE B CA 1
ATOM 12612 C C . ILE B 1 610 ? -5.188 31 -2.014 1 96.25 610 ILE B C 1
ATOM 12614 O O . ILE B 1 610 ? -5.129 31.516 -0.902 1 96.25 610 ILE B O 1
ATOM 12618 N N . ASN B 1 611 ? -4.344 31.375 -3.014 1 96 611 ASN B N 1
ATOM 12619 C CA . ASN B 1 611 ? -3.35 32.438 -2.838 1 96 611 ASN B CA 1
ATOM 12620 C C . ASN B 1 611 ? -3.982 33.719 -2.312 1 96 611 ASN B C 1
ATOM 12622 O O . ASN B 1 611 ? -3.369 34.438 -1.524 1 96 611 ASN B O 1
ATOM 12626 N N . ARG B 1 612 ? -5.172 33.906 -2.695 1 94.94 612 ARG B N 1
ATOM 12627 C CA . ARG B 1 612 ? -5.852 35.156 -2.381 1 94.94 612 ARG B CA 1
ATOM 12628 C C . ARG B 1 612 ? -6.227 35.219 -0.905 1 94.94 612 ARG B C 1
ATOM 12630 O O . ARG B 1 612 ? -6.527 36.281 -0.38 1 94.94 612 ARG B O 1
ATOM 12637 N N . HIS B 1 613 ? -6.211 34.156 -0.289 1 96.06 613 HIS B N 1
ATOM 12638 C CA . HIS B 1 613 ? -6.684 34.094 1.09 1 96.06 613 HIS B CA 1
ATOM 12639 C C . HIS B 1 613 ? -5.52 33.906 2.062 1 96.06 613 HIS B C 1
ATOM 12641 O O . HIS B 1 613 ? -5.695 34.062 3.273 1 96.06 613 HIS B O 1
ATOM 12647 N N . ILE B 1 614 ? -4.312 33.625 1.632 1 96.81 614 ILE B N 1
ATOM 12648 C CA . ILE B 1 614 ? -3.211 33.188 2.469 1 96.81 614 ILE B CA 1
ATOM 12649 C C . ILE B 1 614 ? -2.771 34.312 3.406 1 96.81 614 ILE B C 1
ATOM 12651 O O . ILE B 1 614 ? -2.477 34.062 4.578 1 96.81 614 ILE B O 1
ATOM 12655 N N . VAL B 1 615 ? -2.682 35.5 2.951 1 95.88 615 VAL B N 1
ATOM 12656 C CA . VAL B 1 615 ? -2.215 36.625 3.785 1 95.88 615 VAL B CA 1
ATOM 12657 C C . VAL B 1 615 ? -3.213 36.875 4.914 1 95.88 615 VAL B C 1
ATOM 12659 O O . VAL B 1 615 ? -2.82 37.094 6.062 1 95.88 615 VAL B O 1
ATOM 12662 N N . ALA B 1 616 ? -4.496 36.875 4.555 1 93.62 616 ALA B N 1
ATOM 12663 C CA . ALA B 1 616 ? -5.516 37 5.59 1 93.62 616 ALA B CA 1
ATOM 12664 C C . ALA B 1 616 ? -5.398 35.906 6.629 1 93.62 616 ALA B C 1
ATOM 12666 O O . ALA B 1 616 ? -5.574 36.125 7.824 1 93.62 616 ALA B O 1
ATOM 12667 N N . HIS B 1 617 ? -5.145 34.75 6.164 1 94.81 617 HIS B N 1
ATOM 12668 C CA . HIS B 1 617 ? -4.941 33.625 7.062 1 94.81 617 HIS B CA 1
ATOM 12669 C C . HIS B 1 617 ? -3.719 33.844 7.949 1 94.81 617 HIS B C 1
ATOM 12671 O O . HIS B 1 617 ? -3.77 33.562 9.156 1 94.81 617 HIS B O 1
ATOM 12677 N N . ALA B 1 618 ? -2.672 34.25 7.375 1 97 618 ALA B N 1
ATOM 12678 C CA . ALA B 1 618 ? -1.446 34.5 8.133 1 97 618 ALA B CA 1
ATOM 12679 C C . ALA B 1 618 ? -1.675 35.531 9.242 1 97 618 ALA B C 1
ATOM 12681 O O . ALA B 1 618 ? -1.217 35.344 10.367 1 97 618 ALA B O 1
ATOM 12682 N N . LYS B 1 619 ? -2.404 36.531 8.922 1 95.25 619 LYS B N 1
ATOM 12683 C CA . LYS B 1 619 ? -2.707 37.562 9.922 1 95.25 619 LYS B CA 1
ATOM 12684 C C . LYS B 1 619 ? -3.594 37 11.031 1 95.25 619 LYS B C 1
ATOM 12686 O O . LYS B 1 619 ? -3.381 37.312 12.211 1 95.25 619 LYS B O 1
ATOM 12691 N N . THR B 1 620 ? -4.5 36.25 10.648 1 96.19 620 THR B N 1
ATOM 12692 C CA . THR B 1 620 ? -5.48 35.688 11.578 1 96.19 620 THR B CA 1
ATOM 12693 C C . THR B 1 620 ? -4.809 34.75 12.578 1 96.19 620 THR B C 1
ATOM 12695 O O . THR B 1 620 ? -5.152 34.75 13.758 1 96.19 620 THR B O 1
ATOM 12698 N N . TYR B 1 621 ? -3.82 34.031 12.164 1 97.25 621 TYR B N 1
ATOM 12699 C CA . TYR B 1 621 ? -3.262 32.969 13.008 1 97.25 621 TYR B CA 1
ATOM 12700 C C . TYR B 1 621 ? -1.832 33.312 13.414 1 97.25 621 TYR B C 1
ATOM 12702 O O . TYR B 1 621 ? -1.142 32.469 14.016 1 97.25 621 TYR B O 1
ATOM 12710 N N . GLY B 1 622 ? -1.335 34.406 13.078 1 96.31 622 GLY B N 1
ATOM 12711 C CA . GLY B 1 622 ? 0.048 34.812 13.297 1 96.31 622 GLY B CA 1
ATOM 12712 C C . GLY B 1 622 ? 0.953 34.5 12.125 1 96.31 622 GLY B C 1
ATOM 12713 O O . GLY B 1 622 ? 1.684 35.344 11.641 1 96.31 622 GLY B O 1
ATOM 12714 N N . THR B 1 623 ? 0.938 33.312 11.688 1 96.88 623 THR B N 1
ATOM 12715 C CA . THR B 1 623 ? 1.569 32.844 10.469 1 96.88 623 THR B CA 1
ATOM 12716 C C . THR B 1 623 ? 0.677 31.812 9.773 1 96.88 623 THR B C 1
ATOM 12718 O O . THR B 1 623 ? -0.229 31.25 10.391 1 96.88 623 THR B O 1
ATOM 12721 N N . ALA B 1 624 ? 0.969 31.625 8.484 1 95.62 624 ALA B N 1
ATOM 12722 C CA . ALA B 1 624 ? 0.24 30.578 7.785 1 95.62 624 ALA B CA 1
ATOM 12723 C C . ALA B 1 624 ? 0.699 29.188 8.242 1 95.62 624 ALA B C 1
ATOM 12725 O O . ALA B 1 624 ? -0.063 28.219 8.172 1 95.62 624 ALA B O 1
ATOM 12726 N N . PHE B 1 625 ? 1.877 29.094 8.766 1 95.12 625 PHE B N 1
ATOM 12727 C CA . PHE B 1 625 ? 2.502 27.844 9.164 1 95.12 625 PHE B CA 1
ATOM 12728 C C . PHE B 1 625 ? 1.799 27.25 10.375 1 95.12 625 PHE B C 1
ATOM 12730 O O . PHE B 1 625 ? 1.759 26.031 10.539 1 95.12 625 PHE B O 1
ATOM 12737 N N . ASN B 1 626 ? 1.211 28.062 11.188 1 96.06 626 ASN B N 1
ATOM 12738 C CA . ASN B 1 626 ? 0.566 27.609 12.422 1 96.06 626 ASN B CA 1
ATOM 12739 C C . ASN B 1 626 ? -0.594 26.672 12.133 1 96.06 626 ASN B C 1
ATOM 12741 O O . ASN B 1 626 ? -1 25.891 13 1 96.06 626 ASN B O 1
ATOM 12745 N N . THR B 1 627 ? -1.084 26.719 10.922 1 94.44 627 THR B N 1
ATOM 12746 C CA . THR B 1 627 ? -2.234 25.875 10.594 1 94.44 627 THR B CA 1
ATOM 12747 C C . THR B 1 627 ? -1.846 24.781 9.602 1 94.44 627 THR B C 1
ATOM 12749 O O . THR B 1 627 ? -2.713 24.109 9.047 1 94.44 627 THR B O 1
ATOM 12752 N N . SER B 1 628 ? -0.595 24.609 9.383 1 89.88 628 SER B N 1
ATOM 12753 C CA . SER B 1 628 ? -0.142 23.594 8.445 1 89.88 628 SER B CA 1
ATOM 12754 C C . SER B 1 628 ? -0.435 22.188 8.961 1 89.88 628 SER B C 1
ATOM 12756 O O . SER B 1 628 ? -0.236 21.906 10.141 1 89.88 628 SER B O 1
ATOM 12758 N N . VAL B 1 629 ? -0.879 21.312 8.055 1 92.62 629 VAL B N 1
ATOM 12759 C CA . VAL B 1 629 ? -1.336 19.984 8.469 1 92.62 629 VAL B CA 1
ATOM 12760 C C . VAL B 1 629 ? -0.199 18.984 8.32 1 92.62 629 VAL B C 1
ATOM 12762 O O . VAL B 1 629 ? -0.343 17.812 8.695 1 92.62 629 VAL B O 1
ATOM 12765 N N . SER B 1 630 ? 0.983 19.312 7.883 1 88.69 630 SER B N 1
ATOM 12766 C CA . SER B 1 630 ? 2.07 18.391 7.562 1 88.69 630 SER B CA 1
ATOM 12767 C C . SER B 1 630 ? 2.439 17.531 8.766 1 88.69 630 SER B C 1
ATOM 12769 O O . SER B 1 630 ? 2.512 16.312 8.664 1 88.69 630 SER B O 1
ATOM 12771 N N . ILE B 1 631 ? 2.646 18.109 9.906 1 86.31 631 ILE B N 1
ATOM 12772 C CA . ILE B 1 631 ? 3.053 17.375 11.094 1 86.31 631 ILE B CA 1
ATOM 12773 C C . ILE B 1 631 ? 1.87 16.578 11.633 1 86.31 631 ILE B C 1
ATOM 12775 O O . ILE B 1 631 ? 2.047 15.469 12.156 1 86.31 631 ILE B O 1
ATOM 12779 N N . LYS B 1 632 ? 0.69 17.125 11.516 1 90.44 632 LYS B N 1
ATOM 12780 C CA . LYS B 1 632 ? -0.51 16.453 12 1 90.44 632 LYS B CA 1
ATOM 12781 C C . LYS B 1 632 ? -0.781 15.164 11.219 1 90.44 632 LYS B C 1
ATOM 12783 O O . LYS B 1 632 ? -1.221 14.164 11.789 1 90.44 632 LYS B O 1
ATOM 12788 N N . GLU B 1 633 ? -0.441 15.18 9.969 1 90.12 633 GLU B N 1
ATOM 12789 C CA . GLU B 1 633 ? -0.608 14 9.125 1 90.12 633 GLU B CA 1
ATOM 12790 C C . GLU B 1 633 ? 0.364 12.891 9.531 1 90.12 633 GLU B C 1
ATOM 12792 O O . GLU B 1 633 ? 0.078 11.711 9.344 1 90.12 633 GLU B O 1
ATOM 12797 N N . MET B 1 634 ? 1.46 13.25 10.102 1 88.38 634 MET B N 1
ATOM 12798 C CA . MET B 1 634 ? 2.49 12.289 10.484 1 88.38 634 MET B CA 1
ATOM 12799 C C . MET B 1 634 ? 2.027 11.438 11.656 1 88.38 634 MET B C 1
ATOM 12801 O O . MET B 1 634 ? 2.549 10.344 11.883 1 88.38 634 MET B O 1
ATOM 12805 N N . VAL B 1 635 ? 1.06 11.898 12.367 1 89.69 635 VAL B N 1
ATOM 12806 C CA . VAL B 1 635 ? 0.553 11.156 13.516 1 89.69 635 VAL B CA 1
ATOM 12807 C C . VAL B 1 635 ? -0.055 9.836 13.055 1 89.69 635 VAL B C 1
ATOM 12809 O O . VAL B 1 635 ? 0.007 8.828 13.766 1 89.69 635 VAL B O 1
ATOM 12812 N N . HIS B 1 636 ? -0.565 9.828 11.867 1 90.31 636 HIS B N 1
ATOM 12813 C CA . HIS B 1 636 ? -1.149 8.609 11.305 1 90.31 636 HIS B CA 1
ATOM 12814 C C . HIS B 1 636 ? -0.124 7.484 11.242 1 90.31 636 HIS B C 1
ATOM 12816 O O . HIS B 1 636 ? -0.481 6.309 11.352 1 90.31 636 HIS B O 1
ATOM 12822 N N . ARG B 1 637 ? 1.104 7.844 11.047 1 86.88 637 ARG B N 1
ATOM 12823 C CA . ARG B 1 637 ? 2.154 6.84 10.914 1 86.88 637 ARG B CA 1
ATOM 12824 C C . ARG B 1 637 ? 2.27 6 12.188 1 86.88 637 ARG B C 1
ATOM 12826 O O . ARG B 1 637 ? 2.584 4.809 12.125 1 86.88 637 ARG B O 1
ATOM 12833 N N . ILE B 1 638 ? 2.008 6.621 13.266 1 88.75 638 ILE B N 1
ATOM 12834 C CA . ILE B 1 638 ? 2.078 5.922 14.539 1 88.75 638 ILE B CA 1
ATOM 12835 C C . ILE B 1 638 ? 0.983 4.859 14.609 1 88.75 638 ILE B C 1
ATOM 12837 O O . ILE B 1 638 ? 1.251 3.703 14.945 1 88.75 638 ILE B O 1
ATOM 12841 N N . HIS B 1 639 ? -0.139 5.281 14.25 1 92.44 639 HIS B N 1
ATOM 12842 C CA . HIS B 1 639 ? -1.271 4.363 14.328 1 92.44 639 HIS B CA 1
ATOM 12843 C C . HIS B 1 639 ? -1.188 3.291 13.25 1 92.44 639 HIS B C 1
ATOM 12845 O O . HIS B 1 639 ? -1.533 2.131 13.492 1 92.44 639 HIS B O 1
ATOM 12851 N N . LYS B 1 640 ? -0.762 3.672 12.109 1 90 640 LYS B N 1
ATOM 12852 C CA . LYS B 1 640 ? -0.579 2.695 11.039 1 90 640 LYS B CA 1
ATOM 12853 C C . LYS B 1 640 ? 0.446 1.635 11.43 1 90 640 LYS B C 1
ATOM 12855 O O . LYS B 1 640 ? 0.306 0.464 11.07 1 90 640 LYS B O 1
ATOM 12860 N N . GLY B 1 641 ? 1.478 2.039 12.164 1 87.69 641 GLY B N 1
ATOM 12861 C CA . GLY B 1 641 ? 2.502 1.115 12.617 1 87.69 641 GLY B CA 1
ATOM 12862 C C . GLY B 1 641 ? 1.985 0.099 13.617 1 87.69 641 GLY B C 1
ATOM 12863 O O . GLY B 1 641 ? 2.537 -0.996 13.742 1 87.69 641 GLY B O 1
ATOM 12864 N N . VAL B 1 642 ? 0.864 0.376 14.258 1 91.5 642 VAL B N 1
ATOM 12865 C CA . VAL B 1 642 ? 0.312 -0.474 15.312 1 91.5 642 VAL B CA 1
ATOM 12866 C C . VAL B 1 642 ? -0.686 -1.46 14.703 1 91.5 642 VAL B C 1
ATOM 12868 O O . VAL B 1 642 ? -0.887 -2.553 15.242 1 91.5 642 VAL B O 1
ATOM 12871 N N . VAL B 1 643 ? -1.284 -1.126 13.641 1 91.31 643 VAL B N 1
ATOM 12872 C CA . VAL B 1 643 ? -2.404 -1.859 13.062 1 91.31 643 VAL B CA 1
ATOM 12873 C C . VAL B 1 643 ? -2.012 -3.32 12.844 1 91.31 643 VAL B C 1
ATOM 12875 O O . VAL B 1 643 ? -2.764 -4.23 13.211 1 91.31 643 VAL B O 1
ATOM 12878 N N . PRO B 1 644 ? -0.808 -3.615 12.281 1 84.31 644 PRO B N 1
ATOM 12879 C CA . PRO B 1 644 ? -0.46 -5.016 12.039 1 84.31 644 PRO B CA 1
ATOM 12880 C C . PRO B 1 644 ? -0.35 -5.824 13.328 1 84.31 644 PRO B C 1
ATOM 12882 O O . PRO B 1 644 ? -0.363 -7.059 13.297 1 84.31 644 PRO B O 1
ATOM 12885 N N . HIS B 1 645 ? -0.305 -5.156 14.43 1 87.75 645 HIS B N 1
ATOM 12886 C CA . HIS B 1 645 ? -0.087 -5.832 15.703 1 87.75 645 HIS B CA 1
ATOM 12887 C C . HIS B 1 645 ? -1.381 -5.926 16.516 1 87.75 645 HIS B C 1
ATOM 12889 O O . HIS B 1 645 ? -1.356 -6.242 17.703 1 87.75 645 HIS B O 1
ATOM 12895 N N . THR B 1 646 ? -2.453 -5.613 15.844 1 87.12 646 THR B N 1
ATOM 12896 C CA . THR B 1 646 ? -3.76 -5.75 16.484 1 87.12 646 THR B CA 1
ATOM 12897 C C . THR B 1 646 ? -4.41 -7.074 16.109 1 87.12 646 THR B C 1
ATOM 12899 O O . THR B 1 646 ? -3.85 -7.848 15.32 1 87.12 646 THR B O 1
ATOM 12902 N N . ASN B 1 647 ? -5.559 -7.414 16.734 1 77.38 647 ASN B N 1
ATOM 12903 C CA . ASN B 1 647 ? -6.293 -8.625 16.391 1 77.38 647 ASN B CA 1
ATOM 12904 C C . ASN B 1 647 ? -7.125 -8.43 15.117 1 77.38 647 ASN B C 1
ATOM 12906 O O . ASN B 1 647 ? -7.746 -9.375 14.625 1 77.38 647 ASN B O 1
ATOM 12910 N N . LYS B 1 648 ? -7.145 -7.242 14.531 1 77.69 648 LYS B N 1
ATOM 12911 C CA . LYS B 1 648 ? -7.746 -6.879 13.25 1 77.69 648 LYS B CA 1
ATOM 12912 C C . LYS B 1 648 ? -9.266 -6.996 13.305 1 77.69 648 LYS B C 1
ATOM 12914 O O . LYS B 1 648 ? -9.938 -6.863 12.281 1 77.69 648 LYS B O 1
ATOM 12919 N N . LYS B 1 649 ? -9.875 -7.383 14.484 1 76.75 649 LYS B N 1
ATOM 12920 C CA . LYS B 1 649 ? -11.328 -7.449 14.641 1 76.75 649 LYS B CA 1
ATOM 12921 C C . LYS B 1 649 ? -11.906 -6.082 15 1 76.75 649 LYS B C 1
ATOM 12923 O O . LYS B 1 649 ? -12.859 -5.617 14.375 1 76.75 649 LYS B O 1
ATOM 12928 N N . ASN B 1 650 ? -11.344 -5.488 16.031 1 87.69 650 ASN B N 1
ATOM 12929 C CA . ASN B 1 650 ? -11.711 -4.141 16.453 1 87.69 650 ASN B CA 1
ATOM 12930 C C . ASN B 1 650 ? -10.492 -3.227 16.531 1 87.69 650 ASN B C 1
ATOM 12932 O O . ASN B 1 650 ? -10.078 -2.828 17.625 1 87.69 650 ASN B O 1
ATOM 12936 N N . VAL B 1 651 ? -10.125 -2.846 15.406 1 91.06 651 VAL B N 1
ATOM 12937 C CA . VAL B 1 651 ? -8.859 -2.127 15.258 1 91.06 651 VAL B CA 1
ATOM 12938 C C . VAL B 1 651 ? -8.953 -0.777 15.969 1 91.06 651 VAL B C 1
ATOM 12940 O O . VAL B 1 651 ? -7.996 -0.343 16.609 1 91.06 651 VAL B O 1
ATOM 12943 N N . GLU B 1 652 ? -10.102 -0.06 15.953 1 93.19 652 GLU B N 1
ATOM 12944 C CA . GLU B 1 652 ? -10.266 1.26 16.547 1 93.19 652 GLU B CA 1
ATOM 12945 C C . GLU B 1 652 ? -10.109 1.198 18.062 1 93.19 652 GLU B C 1
ATOM 12947 O O . GLU B 1 652 ? -9.469 2.064 18.672 1 93.19 652 GLU B O 1
ATOM 12952 N N . PHE B 1 653 ? -10.711 0.169 18.594 1 94.12 653 PHE B N 1
ATOM 12953 C CA . PHE B 1 653 ? -10.625 0.025 20.031 1 94.12 653 PHE B CA 1
ATOM 12954 C C . PHE B 1 653 ? -9.203 -0.312 20.469 1 94.12 653 PHE B C 1
ATOM 12956 O O . PHE B 1 653 ? -8.711 0.219 21.469 1 94.12 653 PHE B O 1
ATOM 12963 N N . ASP B 1 654 ? -8.57 -1.179 19.734 1 93.81 654 ASP B N 1
ATOM 12964 C CA . ASP B 1 654 ? -7.191 -1.535 20.047 1 93.81 654 ASP B CA 1
ATOM 12965 C C . ASP B 1 654 ? -6.273 -0.318 19.953 1 93.81 654 ASP B C 1
ATOM 12967 O O . ASP B 1 654 ? -5.387 -0.135 20.781 1 93.81 654 ASP B O 1
ATOM 12971 N N . LEU B 1 655 ? -6.484 0.502 18.969 1 95.69 655 LEU B N 1
ATOM 12972 C CA . LEU B 1 655 ? -5.648 1.678 18.766 1 95.69 655 LEU B CA 1
ATOM 12973 C C . LEU B 1 655 ? -5.84 2.691 19.875 1 95.69 655 LEU B C 1
ATOM 12975 O O . LEU B 1 655 ? -4.863 3.258 20.391 1 95.69 655 LEU B O 1
ATOM 12979 N N . ILE B 1 656 ? -7.102 2.934 20.25 1 96.44 656 ILE B N 1
ATOM 12980 C CA . ILE B 1 656 ? -7.359 3.93 21.281 1 96.44 656 ILE B CA 1
ATOM 12981 C C . ILE B 1 656 ? -6.832 3.428 22.625 1 96.44 656 ILE B C 1
ATOM 12983 O O . ILE B 1 656 ? -6.348 4.215 23.438 1 96.44 656 ILE B O 1
ATOM 12987 N N . LYS B 1 657 ? -6.957 2.119 22.875 1 94.69 657 LYS B N 1
ATOM 12988 C CA . LYS B 1 657 ? -6.414 1.532 24.094 1 94.69 657 LYS B CA 1
ATOM 12989 C C . LYS B 1 657 ? -4.895 1.68 24.141 1 94.69 657 LYS B C 1
ATOM 12991 O O . LYS B 1 657 ? -4.332 2.006 25.188 1 94.69 657 LYS B O 1
ATOM 12996 N N . ARG B 1 658 ? -4.332 1.425 23.094 1 93.94 658 ARG B N 1
ATOM 12997 C CA . ARG B 1 658 ? -2.881 1.549 23.031 1 93.94 658 ARG B CA 1
ATOM 12998 C C . ARG B 1 658 ? -2.447 3 23.203 1 93.94 658 ARG B C 1
ATOM 13000 O O . ARG B 1 658 ? -1.484 3.287 23.922 1 93.94 658 ARG B O 1
ATOM 13007 N N . ASP B 1 659 ? -3.104 3.889 22.5 1 95.31 659 ASP B N 1
ATOM 13008 C CA . ASP B 1 659 ? -2.783 5.305 22.641 1 95.31 659 ASP B CA 1
ATOM 13009 C C . ASP B 1 659 ? -2.918 5.754 24.094 1 95.31 659 ASP B C 1
ATOM 13011 O O . ASP B 1 659 ? -2.078 6.5 24.609 1 95.31 659 ASP B O 1
ATOM 13015 N N . ASN B 1 660 ? -3.977 5.305 24.719 1 95.69 660 ASN B N 1
ATOM 13016 C CA . ASN B 1 660 ? -4.203 5.602 26.141 1 95.69 660 ASN B CA 1
ATOM 13017 C C . ASN B 1 660 ? -3.029 5.148 27 1 95.69 660 ASN B C 1
ATOM 13019 O O . ASN B 1 660 ? -2.568 5.891 27.859 1 95.69 660 ASN B O 1
ATOM 13023 N N . THR B 1 661 ? -2.598 3.965 26.688 1 93.69 661 THR B N 1
ATOM 13024 C CA . THR B 1 661 ? -1.474 3.402 27.438 1 93.69 661 THR B CA 1
ATOM 13025 C C . THR B 1 661 ? -0.207 4.219 27.203 1 93.69 661 THR B C 1
ATOM 13027 O O . THR B 1 661 ? 0.501 4.566 28.141 1 93.69 661 THR B O 1
ATOM 13030 N N . LEU B 1 662 ? 0.087 4.574 26.016 1 93.62 662 LEU B N 1
ATOM 13031 C CA . LEU B 1 662 ? 1.3 5.305 25.656 1 93.62 662 LEU B CA 1
ATOM 13032 C C . LEU B 1 662 ? 1.285 6.707 26.25 1 93.62 662 LEU B C 1
ATOM 13034 O O . LEU B 1 662 ? 2.285 7.16 26.812 1 93.62 662 LEU B O 1
ATOM 13038 N N . GLN B 1 663 ? 0.144 7.359 26.172 1 93.38 663 GLN B N 1
ATOM 13039 C CA . GLN B 1 663 ? 0.04 8.711 26.703 1 93.38 663 GLN B CA 1
ATOM 13040 C C . GLN B 1 663 ? 0.138 8.703 28.234 1 93.38 663 GLN B C 1
ATOM 13042 O O . GLN B 1 663 ? 0.67 9.648 28.828 1 93.38 663 GLN B O 1
ATOM 13047 N N . THR B 1 664 ? -0.387 7.672 28.844 1 92.62 664 THR B N 1
ATOM 13048 C CA . THR B 1 664 ? -0.277 7.547 30.297 1 92.62 664 THR B CA 1
ATOM 13049 C C . THR B 1 664 ? 1.172 7.301 30.703 1 92.62 664 THR B C 1
ATOM 13051 O O . THR B 1 664 ? 1.655 7.895 31.672 1 92.62 664 THR B O 1
ATOM 13054 N N . LEU B 1 665 ? 1.793 6.43 29.953 1 90.31 665 LEU B N 1
ATOM 13055 C CA . LEU B 1 665 ? 3.207 6.195 30.219 1 90.31 665 LEU B CA 1
ATOM 13056 C C . LEU B 1 665 ? 4.012 7.48 30.062 1 90.31 665 LEU B C 1
ATOM 13058 O O . LEU B 1 665 ? 4.895 7.77 30.859 1 90.31 665 LEU B O 1
ATOM 13062 N N . ARG B 1 666 ? 3.715 8.227 29.062 1 90.69 666 ARG B N 1
ATOM 13063 C CA . ARG B 1 666 ? 4.383 9.508 28.859 1 90.69 666 ARG B CA 1
ATOM 13064 C C . ARG B 1 666 ? 4.176 10.422 30.062 1 90.69 666 ARG B C 1
ATOM 13066 O O . ARG B 1 666 ? 5.117 11.062 30.531 1 90.69 666 ARG B O 1
ATOM 13073 N N . TYR B 1 667 ? 2.924 10.5 30.562 1 90.56 667 TYR B N 1
ATOM 13074 C CA . TYR B 1 667 ? 2.586 11.336 31.703 1 90.56 667 TYR B CA 1
ATOM 13075 C C . TYR B 1 667 ? 3.424 10.961 32.938 1 90.56 667 TYR B C 1
ATOM 13077 O O . TYR B 1 667 ? 3.965 11.828 33.594 1 90.56 667 TYR B O 1
ATOM 13085 N N . LEU B 1 668 ? 3.576 9.672 33.094 1 87.38 668 LEU B N 1
ATOM 13086 C CA . LEU B 1 668 ? 4.328 9.18 34.25 1 87.38 668 LEU B CA 1
ATOM 13087 C C . LEU B 1 668 ? 5.824 9.398 34.031 1 87.38 668 LEU B C 1
ATOM 13089 O O . LEU B 1 668 ? 6.531 9.75 35 1 87.38 668 LEU B O 1
ATOM 13093 N N . LEU B 1 669 ? 6.281 9.195 32.844 1 85.62 669 LEU B N 1
ATOM 13094 C CA . LEU B 1 669 ? 7.691 9.383 32.562 1 85.62 669 LEU B CA 1
ATOM 13095 C C . LEU B 1 669 ? 8.078 10.859 32.656 1 85.62 669 LEU B C 1
ATOM 13097 O O . LEU B 1 669 ? 9.227 11.172 33 1 85.62 669 LEU B O 1
ATOM 13101 N N . ASP B 1 670 ? 7.121 11.766 32.438 1 85.38 670 ASP B N 1
ATOM 13102 C CA . ASP B 1 670 ? 7.348 13.203 32.531 1 85.38 670 ASP B CA 1
ATOM 13103 C C . ASP B 1 670 ? 7.297 13.656 34 1 85.38 670 ASP B C 1
ATOM 13105 O O . ASP B 1 670 ? 7.477 14.836 34.281 1 85.38 670 ASP B O 1
ATOM 13109 N N . GLY B 1 671 ? 7.008 12.758 34.906 1 82.19 671 GLY B N 1
ATOM 13110 C CA . GLY B 1 671 ? 6.98 13.078 36.312 1 82.19 671 GLY B CA 1
ATOM 13111 C C . GLY B 1 671 ? 5.586 13.352 36.844 1 82.19 671 GLY B C 1
ATOM 13112 O O . GLY B 1 671 ? 5.422 13.844 37.969 1 82.19 671 GLY B O 1
ATOM 13113 N N . GLY B 1 672 ? 4.594 13.07 36 1 84.12 672 GLY B N 1
ATOM 13114 C CA . GLY B 1 672 ? 3.223 13.258 36.438 1 84.12 672 GLY B CA 1
ATOM 13115 C C . GLY B 1 672 ? 2.84 12.336 37.594 1 84.12 672 GLY B C 1
ATOM 13116 O O . GLY B 1 672 ? 3.338 11.211 37.656 1 84.12 672 GLY B O 1
ATOM 13117 N N . GLN B 1 673 ? 2.021 12.914 38.5 1 76.31 673 GLN B N 1
ATOM 13118 C CA . GLN B 1 673 ? 1.569 12.125 39.656 1 76.31 673 GLN B CA 1
ATOM 13119 C C . GLN B 1 673 ? 0.047 12.023 39.656 1 76.31 673 GLN B C 1
ATOM 13121 O O . GLN B 1 673 ? -0.653 12.945 39.25 1 76.31 673 GLN B O 1
ATOM 13126 N N . ASP B 1 674 ? -0.387 10.961 39.688 1 67.5 674 ASP B N 1
ATOM 13127 C CA . ASP B 1 674 ? -1.82 10.734 39.844 1 67.5 674 ASP B CA 1
ATOM 13128 C C . ASP B 1 674 ? -2.145 10.18 41.219 1 67.5 674 ASP B C 1
ATOM 13130 O O . ASP B 1 674 ? -1.66 9.117 41.594 1 67.5 674 ASP B O 1
ATOM 13134 N N . ILE B 1 675 ? -2.857 11.016 42.031 1 57.5 675 ILE B N 1
ATOM 13135 C CA . ILE B 1 675 ? -3.143 10.727 43.406 1 57.5 675 ILE B CA 1
ATOM 13136 C C . ILE B 1 675 ? -3.74 9.328 43.531 1 57.5 675 ILE B C 1
ATOM 13138 O O . ILE B 1 675 ? -3.633 8.688 44.594 1 57.5 675 ILE B O 1
ATOM 13142 N N . ARG B 1 676 ? -4.52 8.992 42.594 1 56.25 676 ARG B N 1
ATOM 13143 C CA . ARG B 1 676 ? -5.176 7.691 42.625 1 56.25 676 ARG B CA 1
ATOM 13144 C C . ARG B 1 676 ? -4.148 6.562 42.688 1 56.25 676 ARG B C 1
ATOM 13146 O O . ARG B 1 676 ? -4.453 5.453 43.125 1 56.25 676 ARG B O 1
ATOM 13153 N N . PHE B 1 677 ? -2.898 6.988 42.156 1 57.19 677 PHE B N 1
ATOM 13154 C CA . PHE B 1 677 ? -1.935 5.914 41.969 1 57.19 677 PHE B CA 1
ATOM 13155 C C . PHE B 1 677 ? -0.638 6.199 42.719 1 57.19 677 PHE B C 1
ATOM 13157 O O . PHE B 1 677 ? 0.395 5.59 42.438 1 57.19 677 PHE B O 1
ATOM 13164 N N . GLU B 1 678 ? -0.59 7.316 43.406 1 50.12 678 GLU B N 1
ATOM 13165 C CA . GLU B 1 678 ? 0.58 7.695 44.188 1 50.12 678 GLU B CA 1
ATOM 13166 C C . GLU B 1 678 ? 1.217 6.48 44.844 1 50.12 678 GLU B C 1
ATOM 13168 O O . GLU B 1 678 ? 2.443 6.348 44.875 1 50.12 678 GLU B O 1
ATOM 13173 N N . HIS B 1 679 ? 0.433 5.801 45.5 1 46.22 679 HIS B N 1
ATOM 13174 C CA . HIS B 1 679 ? 0.961 4.73 46.344 1 46.22 679 HIS B CA 1
ATOM 13175 C C . HIS B 1 679 ? 1.238 3.475 45.531 1 46.22 679 HIS B C 1
ATOM 13177 O O . HIS B 1 679 ? 1.632 2.443 46.094 1 46.22 679 HIS B O 1
ATOM 13183 N N . MET B 1 680 ? 1.049 3.67 44.188 1 54.03 680 MET B N 1
ATOM 13184 C CA . MET B 1 680 ? 1.021 2.361 43.531 1 54.03 680 MET B CA 1
ATOM 13185 C C . MET B 1 680 ? 2.393 2.004 42.969 1 54.03 680 MET B C 1
ATOM 13187 O O . MET B 1 680 ? 3.152 2.887 42.562 1 54.03 680 MET B O 1
ATOM 13191 N N . ILE B 1 681 ? 2.797 0.851 43.094 1 59.53 681 ILE B N 1
ATOM 13192 C CA . ILE B 1 681 ? 3.961 0.055 42.719 1 59.53 681 ILE B CA 1
ATOM 13193 C C . ILE B 1 681 ? 4.352 0.365 41.281 1 59.53 681 ILE B C 1
ATOM 13195 O O . ILE B 1 681 ? 5.539 0.448 40.969 1 59.53 681 ILE B O 1
ATOM 13199 N N . ILE B 1 682 ? 3.398 1.055 40.594 1 70.12 682 ILE B N 1
ATOM 13200 C CA . ILE B 1 682 ? 3.689 1.222 39.188 1 70.12 682 ILE B CA 1
ATOM 13201 C C . ILE B 1 682 ? 4.426 2.539 38.969 1 70.12 682 ILE B C 1
ATOM 13203 O O . ILE B 1 682 ? 5.414 2.586 38.219 1 70.12 682 ILE B O 1
ATOM 13207 N N . GLY B 1 683 ? 3.934 3.684 39.688 1 70.38 683 GLY B N 1
ATOM 13208 C CA . GLY B 1 683 ? 4.617 4.957 39.531 1 70.38 683 GLY B CA 1
ATOM 13209 C C . GLY B 1 683 ? 6.062 4.91 40 1 70.38 683 GLY B C 1
ATOM 13210 O O . GLY B 1 683 ? 6.953 5.426 39.312 1 70.38 683 GLY B O 1
ATOM 13211 N N . GLN B 1 684 ? 6.199 4.176 41.062 1 75.31 684 GLN B N 1
ATOM 13212 C CA . GLN B 1 684 ? 7.551 4.012 41.562 1 75.31 684 GLN B CA 1
ATOM 13213 C C . GLN B 1 684 ? 8.398 3.145 40.656 1 75.31 684 GLN B C 1
ATOM 13215 O O . GLN B 1 684 ? 9.594 3.402 40.469 1 75.31 684 GLN B O 1
ATOM 13220 N N . GLY B 1 685 ? 7.742 2.188 40.125 1 78.38 685 GLY B N 1
ATOM 13221 C CA . GLY B 1 685 ? 8.445 1.331 39.188 1 78.38 685 GLY B CA 1
ATOM 13222 C C . GLY B 1 685 ? 8.953 2.076 37.969 1 78.38 685 GLY B C 1
ATOM 13223 O O . GLY B 1 685 ? 10.086 1.861 37.531 1 78.38 685 GLY B O 1
ATOM 13224 N N . ILE B 1 686 ? 8.156 2.984 37.469 1 83.19 686 ILE B N 1
ATOM 13225 C CA . ILE B 1 686 ? 8.508 3.752 36.281 1 83.19 686 ILE B CA 1
ATOM 13226 C C . ILE B 1 686 ? 9.625 4.742 36.625 1 83.19 686 ILE B C 1
ATOM 13228 O O . ILE B 1 686 ? 10.57 4.91 35.844 1 83.19 686 ILE B O 1
ATOM 13232 N N . GLN B 1 687 ? 9.5 5.305 37.812 1 78.88 687 GLN B N 1
ATOM 13233 C CA . GLN B 1 687 ? 10.531 6.246 38.219 1 78.88 687 GLN B CA 1
ATOM 13234 C C . GLN B 1 687 ? 11.867 5.531 38.438 1 78.88 687 GLN B C 1
ATOM 13236 O O . GLN B 1 687 ? 12.93 6.086 38.156 1 78.88 687 GLN B O 1
ATOM 13241 N N . ASN B 1 688 ? 11.742 4.324 38.906 1 81.81 688 ASN B N 1
ATOM 13242 C CA . ASN B 1 688 ? 12.953 3.527 39.062 1 81.81 688 ASN B CA 1
ATOM 13243 C C . ASN B 1 688 ? 13.633 3.238 37.75 1 81.81 688 ASN B C 1
ATOM 13245 O O . ASN B 1 688 ? 14.859 3.23 37.656 1 81.81 688 ASN B O 1
ATOM 13249 N N . ILE B 1 689 ? 12.836 3.025 36.781 1 85.44 689 ILE B N 1
ATOM 13250 C CA . ILE B 1 689 ? 13.367 2.732 35.438 1 85.44 689 ILE B CA 1
ATOM 13251 C C . ILE B 1 689 ? 14.039 3.979 34.875 1 85.44 689 ILE B C 1
ATOM 13253 O O . ILE B 1 689 ? 15.109 3.893 34.25 1 85.44 689 ILE B O 1
ATOM 13257 N N . VAL B 1 690 ? 13.445 5.098 35.125 1 79.56 690 VAL B N 1
ATOM 13258 C CA . VAL B 1 690 ? 13.969 6.359 34.625 1 79.56 690 VAL B CA 1
ATOM 13259 C C . VAL B 1 690 ? 15.312 6.668 35.281 1 79.56 690 VAL B C 1
ATOM 13261 O O . VAL B 1 690 ? 16.234 7.184 34.625 1 79.56 690 VAL B O 1
ATOM 13264 N N . ASN B 1 691 ? 15.414 6.254 36.5 1 79.75 691 ASN B N 1
ATOM 13265 C CA . ASN B 1 691 ? 16.594 6.609 37.281 1 79.75 691 ASN B CA 1
ATOM 13266 C C . ASN B 1 691 ? 17.688 5.547 37.156 1 79.75 691 ASN B C 1
ATOM 13268 O O . ASN B 1 691 ? 18.844 5.793 37.5 1 79.75 691 ASN B O 1
ATOM 13272 N N . ASP B 1 692 ? 17.281 4.41 36.719 1 85.06 692 ASP B N 1
ATOM 13273 C CA . ASP B 1 692 ? 18.234 3.309 36.594 1 85.06 692 ASP B CA 1
ATOM 13274 C C . ASP B 1 692 ? 19 3.395 35.281 1 85.06 692 ASP B C 1
ATOM 13276 O O . ASP B 1 692 ? 18.438 3.234 34.219 1 85.06 692 ASP B O 1
ATOM 13280 N N . VAL B 1 693 ? 20.203 3.514 35.312 1 76.19 693 VAL B N 1
ATOM 13281 C CA . VAL B 1 693 ? 21.094 3.711 34.156 1 76.19 693 VAL B CA 1
ATOM 13282 C C . VAL B 1 693 ? 21.094 2.459 33.281 1 76.19 693 VAL B C 1
ATOM 13284 O O . VAL B 1 693 ? 21.156 2.553 32.062 1 76.19 693 VAL B O 1
ATOM 13287 N N . ALA B 1 694 ? 21.016 1.327 33.906 1 82 694 ALA B N 1
ATOM 13288 C CA . ALA B 1 694 ? 21.062 0.069 33.188 1 82 694 ALA B CA 1
ATOM 13289 C C . ALA B 1 694 ? 19.797 -0.142 32.344 1 82 694 ALA B C 1
ATOM 13291 O O . ALA B 1 694 ? 19.812 -0.852 31.344 1 82 694 ALA B O 1
ATOM 13292 N N . LEU B 1 695 ? 18.703 0.512 32.75 1 87.62 695 LEU B N 1
ATOM 13293 C CA . LEU B 1 695 ? 17.422 0.284 32.094 1 87.62 695 LEU B CA 1
ATOM 13294 C C . LEU B 1 695 ? 17.078 1.443 31.156 1 87.62 695 LEU B C 1
ATOM 13296 O O . LEU B 1 695 ? 16.062 1.409 30.453 1 87.62 695 LEU B O 1
ATOM 13300 N N . ARG B 1 696 ? 17.906 2.346 31 1 75.94 696 ARG B N 1
ATOM 13301 C CA . ARG B 1 696 ? 17.672 3.547 30.203 1 75.94 696 ARG B CA 1
ATOM 13302 C C . ARG B 1 696 ? 17.469 3.195 28.734 1 75.94 696 ARG B C 1
ATOM 13304 O O . ARG B 1 696 ? 16.656 3.818 28.047 1 75.94 696 ARG B O 1
ATOM 13311 N N . PRO B 1 697 ? 18.156 2.209 28.203 1 75.75 697 PRO B N 1
ATOM 13312 C CA . PRO B 1 697 ? 17.969 1.853 26.797 1 75.75 697 PRO B CA 1
ATOM 13313 C C . PRO B 1 697 ? 16.531 1.471 26.453 1 75.75 697 PRO B C 1
ATOM 13315 O O . PRO B 1 697 ? 16.109 1.57 25.297 1 75.75 697 PRO B O 1
ATOM 13318 N N . LEU B 1 698 ? 15.742 1.166 27.438 1 86.38 698 LEU B N 1
ATOM 13319 C CA . LEU B 1 698 ? 14.344 0.796 27.234 1 86.38 698 LEU B CA 1
ATOM 13320 C C . LEU B 1 698 ? 13.523 2 26.797 1 86.38 698 LEU B C 1
ATOM 13322 O O . LEU B 1 698 ? 12.469 1.842 26.172 1 86.38 698 LEU B O 1
ATOM 13326 N N . LEU B 1 699 ? 14.07 3.152 27.094 1 84.88 699 LEU B N 1
ATOM 13327 C CA . LEU B 1 699 ? 13.281 4.359 26.859 1 84.88 699 LEU B CA 1
ATOM 13328 C C . LEU B 1 699 ? 13.82 5.121 25.656 1 84.88 699 LEU B C 1
ATOM 13330 O O . LEU B 1 699 ? 13.219 6.113 25.219 1 84.88 699 LEU B O 1
ATOM 13334 N N . ASP B 1 700 ? 14.781 4.531 24.969 1 76.12 700 ASP B N 1
ATOM 13335 C CA . ASP B 1 700 ? 15.391 5.215 23.828 1 76.12 700 ASP B CA 1
ATOM 13336 C C . ASP B 1 700 ? 14.594 4.969 22.547 1 76.12 700 ASP B C 1
ATOM 13338 O O . ASP B 1 700 ? 13.93 3.941 22.406 1 76.12 700 ASP B O 1
ATOM 13342 N N . ASN B 1 701 ? 14.57 6 21.609 1 76.19 701 ASN B N 1
ATOM 13343 C CA . ASN B 1 701 ? 13.984 5.898 20.281 1 76.19 701 ASN B CA 1
ATOM 13344 C C . ASN B 1 701 ? 12.5 5.562 20.344 1 76.19 701 ASN B C 1
ATOM 13346 O O . ASN B 1 701 ? 12.031 4.641 19.672 1 76.19 701 ASN B O 1
ATOM 13350 N N . TRP B 1 702 ? 11.938 6.176 21.312 1 84.69 702 TRP B N 1
ATOM 13351 C CA . TRP B 1 702 ? 10.492 6.023 21.5 1 84.69 702 TRP B CA 1
ATOM 13352 C C . TRP B 1 702 ? 9.773 7.355 21.297 1 84.69 702 TRP B C 1
ATOM 13354 O O . TRP B 1 702 ? 10.195 8.383 21.844 1 84.69 702 TRP B O 1
ATOM 13364 N N . TYR B 1 703 ? 8.781 7.395 20.5 1 81.19 703 TYR B N 1
ATOM 13365 C CA . TYR B 1 703 ? 8.203 8.68 20.125 1 81.19 703 TYR B CA 1
ATOM 13366 C C . TYR B 1 703 ? 7.652 9.406 21.359 1 81.19 703 TYR B C 1
ATOM 13368 O O . TYR B 1 703 ? 7.586 10.641 21.375 1 81.19 703 TYR B O 1
ATOM 13376 N N . ILE B 1 704 ? 7.262 8.641 22.406 1 86.75 704 ILE B N 1
ATOM 13377 C CA . ILE B 1 704 ? 6.652 9.297 23.562 1 86.75 704 ILE B CA 1
ATOM 13378 C C . ILE B 1 704 ? 7.738 9.961 24.406 1 86.75 704 ILE B C 1
ATOM 13380 O O . ILE B 1 704 ? 7.438 10.789 25.266 1 86.75 704 ILE B O 1
ATOM 13384 N N . THR B 1 705 ? 9.008 9.469 24.219 1 78.81 705 THR B N 1
ATOM 13385 C CA . THR B 1 705 ? 10.102 10.062 24.984 1 78.81 705 THR B CA 1
ATOM 13386 C C . THR B 1 705 ? 10.93 10.992 24.094 1 78.81 705 THR B C 1
ATOM 13388 O O . THR B 1 705 ? 11.781 11.727 24.578 1 78.81 705 THR B O 1
ATOM 13391 N N . SER B 1 706 ? 10.82 10.633 22.75 1 62.78 706 SER B N 1
ATOM 13392 C CA . SER B 1 706 ? 11.688 11.328 21.812 1 62.78 706 SER B CA 1
ATOM 13393 C C . SER B 1 706 ? 11.477 12.836 21.859 1 62.78 706 SER B C 1
ATOM 13395 O O . SER B 1 706 ? 10.336 13.305 21.953 1 62.78 706 SER B O 1
ATOM 13397 N N . SER B 1 707 ? 12.422 13.422 22.469 1 50.91 707 SER B N 1
ATOM 13398 C CA . SER B 1 707 ? 12.336 14.844 22.156 1 50.91 707 SER B CA 1
ATOM 13399 C C . SER B 1 707 ? 12.086 15.07 20.672 1 50.91 707 SER B C 1
ATOM 13401 O O . SER B 1 707 ? 11.164 15.789 20.297 1 50.91 707 SER B O 1
ATOM 13403 N N . LEU B 1 708 ? 13.125 15.344 19.75 1 42.06 708 LEU B N 1
ATOM 13404 C CA . LEU B 1 708 ? 13.031 15.539 18.312 1 42.06 708 LEU B CA 1
ATOM 13405 C C . LEU B 1 708 ? 12.867 14.211 17.594 1 42.06 708 LEU B C 1
ATOM 13407 O O . LEU B 1 708 ? 13.172 13.156 18.156 1 42.06 708 LEU B O 1
ATOM 13411 N N . LEU B 1 709 ? 12.328 14.156 16.422 1 38.59 709 LEU B N 1
ATOM 13412 C CA . LEU B 1 709 ? 12.375 13.125 15.398 1 38.59 709 LEU B CA 1
ATOM 13413 C C . LEU B 1 709 ? 13.734 12.422 15.398 1 38.59 709 LEU B C 1
ATOM 13415 O O . LEU B 1 709 ? 14.703 12.938 14.828 1 38.59 709 LEU B O 1
ATOM 13419 N N . SER B 1 710 ? 14.273 12.07 16.438 1 36.22 710 SER B N 1
ATOM 13420 C CA . SER B 1 710 ? 15.617 11.508 16.375 1 36.22 710 SER B CA 1
ATOM 13421 C C . SER B 1 710 ? 15.711 10.414 15.312 1 36.22 710 SER B C 1
ATOM 13423 O O . SER B 1 710 ? 14.867 9.516 15.266 1 36.22 710 SER B O 1
ATOM 13425 N N . LYS B 1 711 ? 16.234 10.703 14.203 1 39.06 711 LYS B N 1
ATOM 13426 C CA . LYS B 1 711 ? 16.578 9.688 13.211 1 39.06 711 LYS B CA 1
ATOM 13427 C C . LYS B 1 711 ? 17.172 8.453 13.875 1 39.06 711 LYS B C 1
ATOM 13429 O O . LYS B 1 711 ? 18.172 8.555 14.609 1 39.06 711 LYS B O 1
ATOM 13434 N N . THR B 1 712 ? 16.469 7.555 14.312 1 37.06 712 THR B N 1
ATOM 13435 C CA . THR B 1 712 ? 16.969 6.27 14.789 1 37.06 712 THR B CA 1
ATOM 13436 C C . THR B 1 712 ? 18.016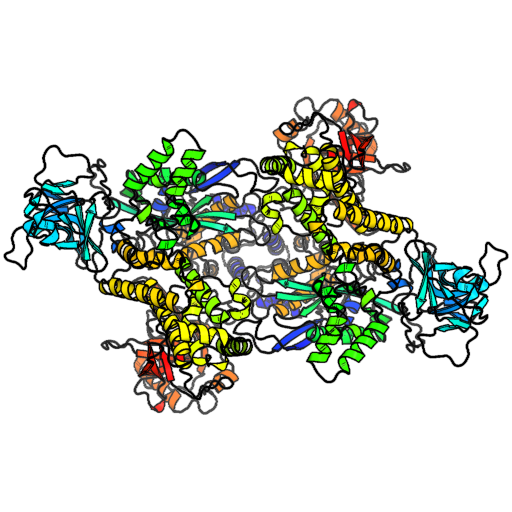 5.707 13.836 1 37.06 712 THR B C 1
ATOM 13438 O O . THR B 1 712 ? 17.703 5.332 12.703 1 37.06 712 THR B O 1
ATOM 13441 N N . TYR B 1 713 ? 19.219 6.309 13.82 1 36.41 713 TYR B N 1
ATOM 13442 C CA . TYR B 1 713 ? 20.234 5.613 13.039 1 36.41 713 TYR B CA 1
ATOM 13443 C C . TYR B 1 713 ? 20.438 4.195 13.555 1 36.41 713 TYR B C 1
ATOM 13445 O O . TYR B 1 713 ? 20.375 3.945 14.758 1 36.41 713 TYR B O 1
ATOM 13453 N N . ASP B 1 714 ? 20.141 3.295 12.914 1 36.44 714 ASP B N 1
ATOM 13454 C CA . ASP B 1 714 ? 20.547 1.921 13.188 1 36.44 714 ASP B CA 1
ATOM 13455 C C . ASP B 1 714 ? 21.969 1.87 13.727 1 36.44 714 ASP B C 1
ATOM 13457 O O . ASP B 1 714 ? 22.875 2.529 13.195 1 36.44 714 ASP B O 1
ATOM 13461 N N . ASP B 1 715 ? 22.203 1.561 15.07 1 37.34 715 ASP B N 1
ATOM 13462 C CA . ASP B 1 715 ? 23.312 1.438 16.016 1 37.34 715 ASP B CA 1
ATOM 13463 C C . ASP B 1 715 ? 24.516 0.733 15.367 1 37.34 715 ASP B C 1
ATOM 13465 O O . ASP B 1 715 ? 25.453 0.324 16.062 1 37.34 715 ASP B O 1
ATOM 13469 N N . ASP B 1 716 ? 24.531 0.372 14.211 1 38.72 716 ASP B N 1
ATOM 13470 C CA . ASP B 1 716 ? 25.641 -0.582 14.164 1 38.72 716 ASP B CA 1
ATOM 13471 C C . ASP B 1 716 ? 26.922 0.024 14.758 1 38.72 716 ASP B C 1
ATOM 13473 O O . ASP B 1 716 ? 27.719 -0.682 15.367 1 38.72 716 ASP B O 1
ATOM 13477 N N . ASP B 1 717 ? 27.516 1.248 14.289 1 43.28 717 ASP B N 1
ATOM 13478 C CA . ASP B 1 717 ? 28.922 1.542 14.555 1 43.28 717 ASP B CA 1
ATOM 13479 C C . ASP B 1 717 ? 29.062 2.635 15.617 1 43.28 717 ASP B C 1
ATOM 13481 O O . ASP B 1 717 ? 29.797 3.602 15.422 1 43.28 717 ASP B O 1
ATOM 13485 N N . VAL B 1 718 ? 28.234 2.793 16.562 1 45.72 718 VAL B N 1
ATOM 13486 C CA . VAL B 1 718 ? 28.453 3.803 17.594 1 45.72 718 VAL B CA 1
ATOM 13487 C C . VAL B 1 718 ? 29.609 3.373 18.484 1 45.72 718 VAL B C 1
ATOM 13489 O O . VAL B 1 718 ? 29.609 2.26 19.016 1 45.72 718 VAL B O 1
ATOM 13492 N N . GLU B 1 719 ? 30.766 3.852 18.359 1 45.72 719 GLU B N 1
ATOM 13493 C CA . GLU B 1 719 ? 31.797 3.695 19.391 1 45.72 719 GLU B CA 1
ATOM 13494 C C . GLU B 1 719 ? 31.531 4.617 20.578 1 45.72 719 GLU B C 1
ATOM 13496 O O . GLU B 1 719 ? 31.562 5.844 20.438 1 45.72 719 GLU B O 1
ATOM 13501 N N . ASN B 1 720 ? 30.734 4.289 21.547 1 45 720 ASN B N 1
ATOM 13502 C CA . ASN B 1 720 ? 30.484 4.992 22.797 1 45 720 ASN B CA 1
ATOM 13503 C C . ASN B 1 720 ? 31.781 5.344 23.516 1 45 720 ASN B C 1
ATOM 13505 O O . ASN B 1 720 ? 32.281 4.555 24.328 1 45 720 ASN B O 1
ATOM 13509 N N . THR B 1 721 ? 32.656 6.145 22.953 1 54.84 721 THR B N 1
ATOM 13510 C CA . THR B 1 721 ? 33.844 6.531 23.688 1 54.84 721 THR B CA 1
ATOM 13511 C C . THR B 1 721 ? 33.594 7.805 24.5 1 54.84 721 THR B C 1
ATOM 13513 O O . THR B 1 721 ? 32.781 8.633 24.125 1 54.84 721 THR B O 1
ATOM 13516 N N . ASN B 1 722 ? 33.906 7.902 25.766 1 65.81 722 ASN B N 1
ATOM 13517 C CA . ASN B 1 722 ? 33.906 9.055 26.672 1 65.81 722 ASN B CA 1
ATOM 13518 C C . ASN B 1 722 ? 34.625 10.25 26.047 1 65.81 722 ASN B C 1
ATOM 13520 O O . ASN B 1 722 ? 35.844 10.383 26.156 1 65.81 722 ASN B O 1
ATOM 13524 N N . ILE B 1 723 ? 34.062 11.078 25.188 1 81 723 ILE B N 1
ATOM 13525 C CA . ILE B 1 723 ? 34.594 12.273 24.547 1 81 723 ILE B CA 1
ATOM 13526 C C . ILE B 1 723 ? 34.344 13.492 25.438 1 81 723 ILE B C 1
ATOM 13528 O O . ILE B 1 723 ? 33.25 13.68 25.953 1 81 723 ILE B O 1
ATOM 13532 N N . VAL B 1 724 ? 35.406 14.188 25.766 1 76.88 724 VAL B N 1
ATOM 13533 C CA . VAL B 1 724 ? 35.344 15.359 26.625 1 76.88 724 VAL B CA 1
ATOM 13534 C C . VAL B 1 724 ? 35.281 16.625 25.781 1 76.88 724 VAL B C 1
ATOM 13536 O O . VAL B 1 724 ? 35.812 16.656 24.672 1 76.88 724 VAL B O 1
ATOM 13539 N N . THR B 1 725 ? 34.562 17.656 26.203 1 76.5 725 THR B N 1
ATOM 13540 C CA . THR B 1 725 ? 34.5 18.953 25.547 1 76.5 725 THR B CA 1
ATOM 13541 C C . THR B 1 725 ? 34.781 20.078 26.531 1 76.5 725 THR B C 1
ATOM 13543 O O . THR B 1 725 ? 34.719 19.875 27.75 1 76.5 725 THR B O 1
ATOM 13546 N N . CYS B 1 726 ? 35.219 21.172 26 1 76.81 726 CYS B N 1
ATOM 13547 C CA . CYS B 1 726 ? 35.5 22.344 26.828 1 76.81 726 CYS B CA 1
ATOM 13548 C C . CYS B 1 726 ? 34.219 23.109 27.156 1 76.81 726 CYS B C 1
ATOM 13550 O O . CYS B 1 726 ? 34.25 24.031 27.969 1 76.81 726 CYS B O 1
ATOM 13552 N N . ILE B 1 727 ? 33.156 22.812 26.516 1 76.44 727 ILE B N 1
ATOM 13553 C CA . ILE B 1 727 ? 31.875 23.5 26.766 1 76.44 727 ILE B CA 1
ATOM 13554 C C . ILE B 1 727 ? 31.016 22.641 27.688 1 76.44 727 ILE B C 1
ATOM 13556 O O . ILE B 1 727 ? 30.531 21.578 27.281 1 76.44 727 ILE B O 1
ATOM 13560 N N . PRO B 1 728 ? 30.781 23.109 28.797 1 75.81 728 PRO B N 1
ATOM 13561 C CA . PRO B 1 728 ? 30.062 22.297 29.781 1 75.81 728 PRO B CA 1
ATOM 13562 C C . PRO B 1 728 ? 28.625 21.984 29.375 1 75.81 728 PRO B C 1
ATOM 13564 O O . PRO B 1 728 ? 28.047 21 29.828 1 75.81 728 PRO B O 1
ATOM 13567 N N . GLU B 1 729 ? 28.078 22.828 28.531 1 77.19 729 GLU B N 1
ATOM 13568 C CA . GLU B 1 729 ? 26.688 22.641 28.141 1 77.19 729 GLU B CA 1
ATOM 13569 C C . GLU B 1 729 ? 26.547 21.484 27.172 1 77.19 729 GLU B C 1
ATOM 13571 O O . GLU B 1 729 ? 25.422 21 26.922 1 77.19 729 GLU B O 1
ATOM 13576 N N . ILE B 1 730 ? 27.641 21.016 26.688 1 80.25 730 ILE B N 1
ATOM 13577 C CA . ILE B 1 730 ? 27.578 19.953 25.688 1 80.25 730 ILE B CA 1
ATOM 13578 C C . ILE B 1 730 ? 27.812 18.594 26.375 1 80.25 730 ILE B C 1
ATOM 13580 O O . ILE B 1 730 ? 28.766 18.438 27.125 1 80.25 730 ILE B O 1
ATOM 13584 N N . MET B 1 731 ? 26.781 17.734 26.172 1 73.94 731 MET B N 1
ATOM 13585 C CA . MET B 1 731 ? 26.875 16.406 26.766 1 73.94 731 MET B CA 1
ATOM 13586 C C . MET B 1 731 ? 26.578 15.312 25.75 1 73.94 731 MET B C 1
ATOM 13588 O O . MET B 1 731 ? 26.125 15.609 24.641 1 73.94 731 MET B O 1
ATOM 13592 N N . ASP B 1 732 ? 26.953 14.055 26.016 1 73.88 732 ASP B N 1
ATOM 13593 C CA . ASP B 1 732 ? 26.625 12.859 25.25 1 73.88 732 ASP B CA 1
ATOM 13594 C C . ASP B 1 732 ? 27.141 12.953 23.828 1 73.88 732 ASP B C 1
ATOM 13596 O O . ASP B 1 732 ? 26.391 12.797 22.859 1 73.88 732 ASP B O 1
ATOM 13600 N N . ILE B 1 733 ? 28.375 13.219 23.734 1 80.44 733 ILE B N 1
ATOM 13601 C CA . ILE B 1 733 ? 29 13.336 22.422 1 80.44 733 ILE B CA 1
ATOM 13602 C C . ILE B 1 733 ? 29.25 11.945 21.844 1 80.44 733 ILE B C 1
ATOM 13604 O O . ILE B 1 733 ? 29.891 11.102 22.484 1 80.44 733 ILE B O 1
ATOM 13608 N N . ASN B 1 734 ? 28.656 11.695 20.688 1 79.38 734 ASN B N 1
ATOM 13609 C CA . ASN B 1 734 ? 28.844 10.438 19.969 1 79.38 734 ASN B CA 1
ATOM 13610 C C . ASN B 1 734 ? 29.312 10.672 18.547 1 79.38 734 ASN B C 1
ATOM 13612 O O . ASN B 1 734 ? 28.844 11.586 17.875 1 79.38 734 ASN B O 1
ATOM 13616 N N . VAL B 1 735 ? 30.359 9.977 18.125 1 83.5 735 VAL B N 1
ATOM 13617 C CA . VAL B 1 735 ? 30.844 10.023 16.75 1 83.5 735 VAL B CA 1
ATOM 13618 C C . VAL B 1 735 ? 30.547 8.695 16.047 1 83.5 735 VAL B C 1
ATOM 13620 O O . VAL B 1 735 ? 30.547 7.641 16.688 1 83.5 735 VAL B O 1
ATOM 13623 N N . ARG B 1 736 ? 30.188 8.852 14.695 1 78.31 736 ARG B N 1
ATOM 13624 C CA . ARG B 1 736 ? 29.812 7.652 13.953 1 78.31 736 ARG B CA 1
ATOM 13625 C C . ARG B 1 736 ? 30.453 7.637 12.57 1 78.31 736 ARG B C 1
ATOM 13627 O O . ARG B 1 736 ? 30.844 8.68 12.047 1 78.31 736 ARG B O 1
ATOM 13634 N N . SER B 1 737 ? 30.578 6.457 11.977 1 78.44 737 SER B N 1
ATOM 13635 C CA . SER B 1 737 ? 31.031 6.211 10.609 1 78.44 737 SER B CA 1
ATOM 13636 C C . SER B 1 737 ? 32.5 6.617 10.43 1 78.44 737 SER B C 1
ATOM 13638 O O . SER B 1 737 ? 32.781 7.543 9.672 1 78.44 737 SER B O 1
ATOM 13640 N N . LYS B 1 738 ? 33.312 5.734 11.031 1 82.31 738 LYS B N 1
ATOM 13641 C CA . LYS B 1 738 ? 34.75 5.973 10.93 1 82.31 738 LYS B CA 1
ATOM 13642 C C . LYS B 1 738 ? 35.219 5.902 9.477 1 82.31 738 LYS B C 1
ATOM 13644 O O . LYS B 1 738 ? 34.781 5.031 8.727 1 82.31 738 LYS B O 1
ATOM 13649 N N . TRP B 1 739 ? 35.969 6.926 9.148 1 82.25 739 TRP B N 1
ATOM 13650 C CA . TRP B 1 739 ? 36.5 6.953 7.785 1 82.25 739 TRP B CA 1
ATOM 13651 C C . TRP B 1 739 ? 37.5 5.824 7.562 1 82.25 739 TRP B C 1
ATOM 13653 O O . TRP B 1 739 ? 38.312 5.527 8.445 1 82.25 739 TRP B O 1
ATOM 13663 N N . ASN B 1 740 ? 37.281 5.16 6.367 1 75.62 740 ASN B N 1
ATOM 13664 C CA . ASN B 1 740 ? 38.344 4.254 5.953 1 75.62 740 ASN B CA 1
ATOM 13665 C C . ASN B 1 740 ? 39.531 5.008 5.336 1 75.62 740 ASN B C 1
ATOM 13667 O O . ASN B 1 740 ? 39.469 6.23 5.191 1 75.62 740 ASN B O 1
ATOM 13671 N N . LYS B 1 741 ? 40.594 4.281 5.117 1 68.38 741 LYS B N 1
ATOM 13672 C CA . LYS B 1 741 ? 41.812 4.887 4.59 1 68.38 741 LYS B CA 1
ATOM 13673 C C . LYS B 1 741 ? 41.531 5.629 3.285 1 68.38 741 LYS B C 1
ATOM 13675 O O . LYS B 1 741 ? 42.062 6.73 3.068 1 68.38 741 LYS B O 1
ATOM 13680 N N . HIS B 1 742 ? 40.656 5.117 2.498 1 67.44 742 HIS B N 1
ATOM 13681 C CA . HIS B 1 742 ? 40.344 5.715 1.202 1 67.44 742 HIS B CA 1
ATOM 13682 C C . HIS B 1 742 ? 39.594 7.035 1.363 1 67.44 742 HIS B C 1
ATOM 13684 O O . HIS B 1 742 ? 39.906 8.008 0.668 1 67.44 742 HIS B O 1
ATOM 13690 N N . GLN B 1 743 ? 38.75 7.141 2.252 1 71.06 743 GLN B N 1
ATOM 13691 C CA . GLN B 1 743 ? 37.969 8.352 2.49 1 71.06 743 GLN B CA 1
ATOM 13692 C C . GLN B 1 743 ? 38.844 9.469 3.033 1 71.06 743 GLN B C 1
ATOM 13694 O O . GLN B 1 743 ? 38.688 10.641 2.668 1 71.06 743 GLN B O 1
ATOM 13699 N N . ARG B 1 744 ? 39.75 9.078 3.818 1 72.19 744 ARG B N 1
ATOM 13700 C CA . ARG B 1 744 ? 40.688 10.047 4.387 1 72.19 744 ARG B CA 1
ATOM 13701 C C . ARG B 1 744 ? 41.562 10.656 3.307 1 72.19 744 ARG B C 1
ATOM 13703 O O . ARG B 1 744 ? 41.812 11.859 3.307 1 72.19 744 ARG B O 1
ATOM 13710 N N . ASP B 1 745 ? 41.906 9.727 2.402 1 63.88 745 ASP B N 1
ATOM 13711 C CA . ASP B 1 745 ? 42.812 10.18 1.339 1 63.88 745 ASP B CA 1
ATOM 13712 C C . ASP B 1 745 ? 42.062 11.102 0.365 1 63.88 745 ASP B C 1
ATOM 13714 O O . ASP B 1 745 ? 42.656 12.062 -0.139 1 63.88 745 ASP B O 1
ATOM 13718 N N . GLN B 1 746 ? 40.844 10.828 0.176 1 60.38 746 GLN B N 1
ATOM 13719 C CA . GLN B 1 746 ? 40.062 11.617 -0.764 1 60.38 746 GLN B CA 1
ATOM 13720 C C . GLN B 1 746 ? 39.906 13.055 -0.278 1 60.38 746 GLN B C 1
ATOM 13722 O O . GLN B 1 746 ? 39.906 13.992 -1.082 1 60.38 746 GLN B O 1
ATOM 13727 N N . GLU B 1 747 ? 39.812 13.18 0.986 1 60.09 747 GLU B N 1
ATOM 13728 C CA . GLU B 1 747 ? 39.625 14.523 1.517 1 60.09 747 GLU B CA 1
ATOM 13729 C C . GLU B 1 747 ? 40.938 15.164 1.918 1 60.09 747 GLU B C 1
ATOM 13731 O O . GLU B 1 747 ? 40.969 16.219 2.562 1 60.09 747 GLU B O 1
ATOM 13736 N N . ASN B 1 748 ? 42.031 14.562 1.405 1 55.25 748 ASN B N 1
ATOM 13737 C CA . ASN B 1 748 ? 43.406 15.023 1.619 1 55.25 748 ASN B CA 1
ATOM 13738 C C . ASN B 1 748 ? 43.75 15.047 3.102 1 55.25 748 ASN B C 1
ATOM 13740 O O . ASN B 1 748 ? 44.469 15.938 3.559 1 55.25 748 ASN B O 1
ATOM 13744 N N . PHE B 1 749 ? 42.969 14.234 3.936 1 55.81 749 PHE B N 1
ATOM 13745 C CA . PHE B 1 749 ? 43.375 14.102 5.324 1 55.81 749 PHE B CA 1
ATOM 13746 C C . PHE B 1 749 ? 44.312 12.914 5.5 1 55.81 749 PHE B C 1
ATOM 13748 O O . PHE B 1 749 ? 43.938 11.898 6.078 1 55.81 749 PHE B O 1
ATOM 13755 N N . THR B 1 750 ? 45.125 12.492 4.688 1 44.66 750 THR B N 1
ATOM 13756 C CA . THR B 1 750 ? 46.031 11.359 4.738 1 44.66 750 THR B CA 1
ATOM 13757 C C . THR B 1 750 ? 46.875 11.391 6.027 1 44.66 750 THR B C 1
ATOM 13759 O O . THR B 1 750 ? 47.531 12.383 6.324 1 44.66 750 THR B O 1
ATOM 13762 N N . VAL B 1 751 ? 46.562 10.633 6.996 1 40.47 751 VAL B N 1
ATOM 13763 C CA . VAL B 1 751 ? 47.312 10.406 8.234 1 40.47 751 VAL B CA 1
ATOM 13764 C C . VAL B 1 751 ? 48.719 9.953 7.906 1 40.47 751 VAL B C 1
ATOM 13766 O O . VAL B 1 751 ? 49.469 9.586 8.797 1 40.47 751 VAL B O 1
ATOM 13769 N N . GLY B 1 752 ? 49.156 9.32 6.957 1 36.16 752 GLY B N 1
ATOM 13770 C CA . GLY B 1 752 ? 50.562 9.023 7.059 1 36.16 752 GLY B CA 1
ATOM 13771 C C . GLY B 1 752 ? 51.375 10.156 7.676 1 36.16 752 GLY B C 1
ATOM 13772 O O . GLY B 1 752 ? 50.781 11.102 8.227 1 36.16 752 GLY B O 1
ATOM 13773 N N . LYS B 1 753 ? 52.688 10.203 7.422 1 39 753 LYS B N 1
ATOM 13774 C CA . LYS B 1 753 ? 53.719 11.164 7.781 1 39 753 LYS B CA 1
ATOM 13775 C C . LYS B 1 753 ? 53.188 12.594 7.734 1 39 753 LYS B C 1
ATOM 13777 O O . LYS B 1 753 ? 53.781 13.492 8.344 1 39 753 LYS B O 1
ATOM 13782 N N . HIS B 1 754 ? 52.25 13.008 6.688 1 38 754 HIS B N 1
ATOM 13783 C CA . HIS B 1 754 ? 52.094 14.43 6.426 1 38 754 HIS B CA 1
ATOM 13784 C C . HIS B 1 754 ? 50.719 14.914 6.891 1 38 754 HIS B C 1
ATOM 13786 O O . HIS B 1 754 ? 49.781 15.008 6.09 1 38 754 HIS B O 1
ATOM 13792 N N . LEU B 1 755 ? 49.875 14.367 7.746 1 50.81 755 LEU B N 1
ATOM 13793 C CA . LEU B 1 755 ? 49.031 15.469 8.219 1 50.81 755 LEU B CA 1
ATOM 13794 C C . LEU B 1 755 ? 49.844 16.766 8.281 1 50.81 755 LEU B C 1
ATOM 13796 O O . LEU B 1 755 ? 50.938 16.812 8.844 1 50.81 755 LEU B O 1
ATOM 13800 N N . ASN B 1 756 ? 49.562 17.562 7.227 1 59.84 756 ASN B N 1
ATOM 13801 C CA . ASN B 1 756 ? 50.406 18.703 6.891 1 59.84 756 ASN B CA 1
ATOM 13802 C C . ASN B 1 756 ? 50.719 19.562 8.117 1 59.84 756 ASN B C 1
ATOM 13804 O O . ASN B 1 756 ? 49.969 19.516 9.102 1 59.84 756 ASN B O 1
ATOM 13808 N N . GLU B 1 757 ? 51.938 19.797 8.273 1 64.44 757 GLU B N 1
ATOM 13809 C CA . GLU B 1 757 ? 52.406 20.719 9.305 1 64.44 757 GLU B CA 1
ATOM 13810 C C . GLU B 1 757 ? 51.375 21.781 9.617 1 64.44 757 GLU B C 1
ATOM 13812 O O . GLU B 1 757 ? 51.188 22.172 10.773 1 64.44 757 GLU B O 1
ATOM 13817 N N . TYR B 1 758 ? 50.5 21.891 8.578 1 72.62 758 TYR B N 1
ATOM 13818 C CA . TYR B 1 758 ? 49.5 22.938 8.742 1 72.62 758 TYR B CA 1
ATOM 13819 C C . TYR B 1 758 ? 48.375 22.453 9.633 1 72.62 758 TYR B C 1
ATOM 13821 O O . TYR B 1 758 ? 47.906 23.188 10.508 1 72.62 758 TYR B O 1
ATOM 13829 N N . PHE B 1 759 ? 47.969 21.172 9.539 1 79.56 759 PHE B N 1
ATOM 13830 C CA . PHE B 1 759 ? 46.906 20.594 10.336 1 79.56 759 PHE B CA 1
ATOM 13831 C C . PHE B 1 759 ? 47.281 20.562 11.812 1 79.56 759 PHE B C 1
ATOM 13833 O O . PHE B 1 759 ? 46.469 20.953 12.672 1 79.56 759 PHE B O 1
ATOM 13840 N N . PHE B 1 760 ? 48.438 20.203 12.094 1 80.62 760 PHE B N 1
ATOM 13841 C CA . PHE B 1 760 ? 48.812 20.062 13.484 1 80.62 760 PHE B CA 1
ATOM 13842 C C . PHE B 1 760 ? 49.031 21.422 14.125 1 80.62 760 PHE B C 1
ATOM 13844 O O . PHE B 1 760 ? 48.781 21.609 15.32 1 80.62 760 PHE B O 1
ATOM 13851 N N . ASN B 1 761 ? 49.469 22.312 13.25 1 79 761 ASN B N 1
ATOM 13852 C CA . ASN B 1 761 ? 49.562 23.672 13.766 1 79 761 ASN B CA 1
ATOM 13853 C C . ASN B 1 761 ? 48.188 24.234 14.125 1 79 761 ASN B C 1
ATOM 13855 O O . ASN B 1 761 ? 48.031 24.891 15.148 1 79 761 ASN B O 1
ATOM 13859 N N . GLU B 1 762 ? 47.281 23.969 13.281 1 82.88 762 GLU B N 1
ATOM 13860 C CA . GLU B 1 762 ? 45.906 24.438 13.539 1 82.88 762 GLU B CA 1
ATOM 13861 C C . GLU B 1 762 ? 45.312 23.734 14.766 1 82.88 762 GLU B C 1
ATOM 13863 O O . GLU B 1 762 ? 44.594 24.359 15.539 1 82.88 762 GLU B O 1
ATOM 13868 N N . LEU B 1 763 ? 45.594 22.484 14.891 1 85.94 763 LEU B N 1
ATOM 13869 C CA . LEU B 1 763 ? 45.094 21.75 16.047 1 85.94 763 LEU B CA 1
ATOM 13870 C C . LEU B 1 763 ? 45.719 22.281 17.328 1 85.94 763 LEU B C 1
ATOM 13872 O O . LEU B 1 763 ? 45.031 22.406 18.359 1 85.94 763 LEU B O 1
ATOM 13876 N N . ALA B 1 764 ? 47.031 22.516 17.234 1 84.06 764 ALA B N 1
ATOM 13877 C CA . ALA B 1 764 ? 47.719 23.094 18.375 1 84.06 764 ALA B CA 1
ATOM 13878 C C . ALA B 1 764 ? 47.094 24.438 18.781 1 84.06 764 ALA B C 1
ATOM 13880 O O . ALA B 1 764 ? 46.938 24.719 19.969 1 84.06 764 ALA B O 1
ATOM 13881 N N . ASN B 1 765 ? 46.781 25.172 17.781 1 84.25 765 ASN B N 1
ATOM 13882 C CA . ASN B 1 765 ? 46.125 26.453 18.031 1 84.25 765 ASN B CA 1
ATOM 13883 C C . ASN B 1 765 ? 44.781 26.266 18.688 1 84.25 765 ASN B C 1
ATOM 13885 O O . ASN B 1 765 ? 44.375 27.062 19.547 1 84.25 765 ASN B O 1
ATOM 13889 N N . ALA B 1 766 ? 44.031 25.312 18.281 1 85.88 766 ALA B N 1
ATOM 13890 C CA . ALA B 1 766 ? 42.719 25.047 18.859 1 85.88 766 ALA B CA 1
ATOM 13891 C C . ALA B 1 766 ? 42.844 24.656 20.328 1 85.88 766 ALA B C 1
ATOM 13893 O O . ALA B 1 766 ? 42.031 25.094 21.156 1 85.88 766 ALA B O 1
ATOM 13894 N N . TYR B 1 767 ? 43.812 23.844 20.609 1 85.88 767 TYR B N 1
ATOM 13895 C CA . TYR B 1 767 ? 44.031 23.469 22 1 85.88 767 TYR B CA 1
ATOM 13896 C C . TYR B 1 767 ? 44.438 24.688 22.828 1 85.88 767 TYR B C 1
ATOM 13898 O O . TYR B 1 767 ? 43.969 24.844 23.969 1 85.88 767 TYR B O 1
ATOM 13906 N N . ALA B 1 768 ? 45.219 25.484 22.266 1 85.25 768 ALA B N 1
ATOM 13907 C CA . ALA B 1 768 ? 45.688 26.672 22.969 1 85.25 768 ALA B CA 1
ATOM 13908 C C . ALA B 1 768 ? 44.562 27.656 23.219 1 85.25 768 ALA B C 1
ATOM 13910 O O . ALA B 1 768 ? 44.438 28.203 24.312 1 85.25 768 ALA B O 1
ATOM 13911 N N . GLU B 1 769 ? 43.781 27.797 22.266 1 81.94 769 GLU B N 1
ATOM 13912 C CA . GLU B 1 769 ? 42.719 28.812 22.328 1 81.94 769 GLU B CA 1
ATOM 13913 C C . GLU B 1 769 ? 41.531 28.344 23.172 1 81.94 769 GLU B C 1
ATOM 13915 O O . GLU B 1 769 ? 40.969 29.125 23.938 1 81.94 769 GLU B O 1
ATOM 13920 N N . TYR B 1 770 ? 41.125 27.078 23.031 1 81.5 770 TYR B N 1
ATOM 13921 C CA . TYR B 1 770 ? 39.875 26.656 23.625 1 81.5 770 TYR B CA 1
ATOM 13922 C C . TYR B 1 770 ? 40.094 25.812 24.875 1 81.5 770 TYR B C 1
ATOM 13924 O O . TYR B 1 770 ? 39.219 25.719 25.734 1 81.5 770 TYR B O 1
ATOM 13932 N N . TYR B 1 771 ? 41.188 25.188 24.969 1 81.25 771 TYR B N 1
ATOM 13933 C CA . TYR B 1 771 ? 41.5 24.359 26.125 1 81.25 771 TYR B CA 1
ATOM 13934 C C . TYR B 1 771 ? 42.594 24.969 26.969 1 81.25 771 TYR B C 1
ATOM 13936 O O . TYR B 1 771 ? 43 24.406 27.984 1 81.25 771 TYR B O 1
ATOM 13944 N N . ASN B 1 772 ? 43.125 26.109 26.625 1 80.75 772 ASN B N 1
ATOM 13945 C CA . ASN B 1 772 ? 44.25 26.781 27.281 1 80.75 772 ASN B CA 1
ATOM 13946 C C . ASN B 1 772 ? 45.438 25.859 27.484 1 80.75 772 ASN B C 1
ATOM 13948 O O . ASN B 1 772 ? 46.062 25.844 28.531 1 80.75 772 ASN B O 1
ATOM 13952 N N . ASP B 1 773 ? 45.594 25 26.578 1 79.19 773 ASP B N 1
ATOM 13953 C CA . ASP B 1 773 ? 46.719 24.047 26.609 1 79.19 773 ASP B CA 1
ATOM 13954 C C . ASP B 1 773 ? 47.75 24.375 25.516 1 79.19 773 ASP B C 1
ATOM 13956 O O . ASP B 1 773 ? 47.656 23.844 24.406 1 79.19 773 ASP B O 1
ATOM 13960 N N . ARG B 1 774 ? 48.688 25.312 25.703 1 70.88 774 ARG B N 1
ATOM 13961 C CA . ARG B 1 774 ? 49.656 25.797 24.734 1 70.88 774 ARG B CA 1
ATOM 13962 C C . ARG B 1 774 ? 50.75 24.75 24.484 1 70.88 774 ARG B C 1
ATOM 13964 O O . ARG B 1 774 ? 51.406 24.781 23.453 1 70.88 774 ARG B O 1
ATOM 13971 N N . GLY B 1 775 ? 51.062 23.75 25.297 1 59.78 775 GLY B N 1
ATOM 13972 C CA . GLY B 1 775 ? 52.125 22.75 25.156 1 59.78 775 GLY B CA 1
ATOM 13973 C C . GLY B 1 775 ? 51.656 21.453 24.547 1 59.78 775 GLY B C 1
ATOM 13974 O O . GLY B 1 775 ? 52.312 20.422 24.672 1 59.78 775 GLY B O 1
ATOM 13975 N N . ALA B 1 776 ? 50.531 21.469 23.906 1 55.97 776 ALA B N 1
ATOM 13976 C CA . ALA B 1 776 ? 49.938 20.203 23.516 1 55.97 776 ALA B CA 1
ATOM 13977 C C . ALA B 1 776 ? 50.781 19.516 22.453 1 55.97 776 ALA B C 1
ATOM 13979 O O . ALA B 1 776 ? 51.062 20.078 21.391 1 55.97 776 ALA B O 1
ATOM 13980 N N . MET B 1 777 ? 51.75 18.625 22.781 1 54.47 777 MET B N 1
ATOM 13981 C CA . MET B 1 777 ? 52.406 17.719 21.828 1 54.47 777 MET B CA 1
ATOM 13982 C C . MET B 1 777 ? 51.406 16.844 21.125 1 54.47 777 MET B C 1
ATOM 13984 O O . MET B 1 777 ? 50.594 16.156 21.766 1 54.47 777 MET B O 1
ATOM 13988 N N . ILE B 1 778 ? 51 17.156 19.891 1 59.53 778 ILE B N 1
ATOM 13989 C CA . ILE B 1 778 ? 49.969 16.469 19.109 1 59.53 778 ILE B CA 1
ATOM 13990 C C . ILE B 1 778 ? 50.531 15.141 18.578 1 59.53 778 ILE B C 1
ATOM 13992 O O . ILE B 1 778 ? 51.031 15.07 17.469 1 59.53 778 ILE B O 1
ATOM 13996 N N . ASN B 1 779 ? 51.219 14.32 19.375 1 57.34 779 ASN B N 1
ATOM 13997 C CA . ASN B 1 779 ? 51.781 13.055 18.922 1 57.34 779 ASN B CA 1
ATOM 13998 C C . ASN B 1 779 ? 50.75 11.938 18.922 1 57.34 779 ASN B C 1
ATOM 14000 O O . ASN B 1 779 ? 51.062 10.789 18.625 1 57.34 779 ASN B O 1
ATOM 14004 N N . SER B 1 780 ? 49.562 12.219 19.234 1 63.09 780 SER B N 1
ATOM 14005 C CA . SER B 1 780 ? 48.688 11.086 19.469 1 63.09 780 SER B CA 1
ATOM 14006 C C . SER B 1 780 ? 47.781 10.82 18.266 1 63.09 780 SER B C 1
ATOM 14008 O O . SER B 1 780 ? 47.75 11.602 17.312 1 63.09 780 SER B O 1
ATOM 14010 N N . LYS B 1 781 ? 47.062 9.664 18.266 1 73.88 781 LYS B N 1
ATOM 14011 C CA . LYS B 1 781 ? 46.188 9.039 17.266 1 73.88 781 LYS B CA 1
ATOM 14012 C C . LYS B 1 781 ? 44.969 9.914 16.969 1 73.88 781 LYS B C 1
ATOM 14014 O O . LYS B 1 781 ? 44.281 10.375 17.891 1 73.88 781 LYS B O 1
ATOM 14019 N N . VAL B 1 782 ? 44.875 10.469 15.648 1 82 782 VAL B N 1
ATOM 14020 C CA . VAL B 1 782 ? 43.688 11.18 15.148 1 82 782 VAL B CA 1
ATOM 14021 C C . VAL B 1 782 ? 42.812 10.227 14.336 1 82 782 VAL B C 1
ATOM 14023 O O . VAL B 1 782 ? 43.312 9.508 13.469 1 82 782 VAL B O 1
ATOM 14026 N N . GLU B 1 783 ? 41.531 10.148 14.758 1 85 783 GLU B N 1
ATOM 14027 C CA . GLU B 1 783 ? 40.562 9.328 14.023 1 85 783 GLU B CA 1
ATOM 14028 C C . GLU B 1 783 ? 39.438 10.188 13.453 1 85 783 GLU B C 1
ATOM 14030 O O . GLU B 1 783 ? 38.875 11.016 14.156 1 85 783 GLU B O 1
ATOM 14035 N N . PHE B 1 784 ? 39.156 10.023 12.172 1 87.94 784 PHE B N 1
ATOM 14036 C CA . PHE B 1 784 ? 38.125 10.82 11.492 1 87.94 784 PHE B CA 1
ATOM 14037 C C . PHE B 1 784 ? 36.812 10.062 11.383 1 87.94 784 PHE B C 1
ATOM 14039 O O . PHE B 1 784 ? 36.812 8.836 11.258 1 87.94 784 PHE B O 1
ATOM 14046 N N . TYR B 1 785 ? 35.719 10.906 11.438 1 87.06 785 TYR B N 1
ATOM 14047 C CA . TYR B 1 785 ? 34.375 10.367 11.383 1 87.06 785 TYR B CA 1
ATOM 14048 C C . TYR B 1 785 ? 33.5 11.172 10.422 1 87.06 785 TYR B C 1
ATOM 14050 O O . TYR B 1 785 ? 33.875 12.273 10.023 1 87.06 785 TYR B O 1
ATOM 14058 N N . ASN B 1 786 ? 32.312 10.617 10.031 1 85.56 786 ASN B N 1
ATOM 14059 C CA . ASN B 1 786 ? 31.391 11.32 9.148 1 85.56 786 ASN B CA 1
ATOM 14060 C C . ASN B 1 786 ? 30.344 12.094 9.938 1 85.56 786 ASN B C 1
ATOM 14062 O O . ASN B 1 786 ? 29.766 13.062 9.438 1 85.56 786 ASN B O 1
ATOM 14066 N N . ASN B 1 787 ? 29.953 11.57 11.07 1 85.44 787 ASN B N 1
ATOM 14067 C CA . ASN B 1 787 ? 28.844 12.141 11.82 1 85.44 787 ASN B CA 1
ATOM 14068 C C . ASN B 1 787 ? 29.203 12.344 13.289 1 85.44 787 ASN B C 1
ATOM 14070 O O . ASN B 1 787 ? 29.969 11.578 13.859 1 85.44 787 ASN B O 1
ATOM 14074 N N . ILE B 1 788 ? 28.641 13.414 13.859 1 82.44 788 ILE B N 1
ATOM 14075 C CA . ILE B 1 788 ? 28.75 13.656 15.297 1 82.44 788 ILE B CA 1
ATOM 14076 C C . ILE B 1 788 ? 27.391 14.086 15.844 1 82.44 788 ILE B C 1
ATOM 14078 O O . ILE B 1 788 ? 26.625 14.773 15.164 1 82.44 788 ILE B O 1
ATOM 14082 N N . SER B 1 789 ? 26.969 13.523 16.875 1 80.44 789 SER B N 1
ATOM 14083 C CA . SER B 1 789 ? 25.75 13.922 17.578 1 80.44 789 SER B CA 1
ATOM 14084 C C . SER B 1 789 ? 26.031 14.266 19.031 1 80.44 789 SER B C 1
ATOM 14086 O O . SER B 1 789 ? 26.891 13.648 19.672 1 80.44 789 SER B O 1
ATOM 14088 N N . TYR B 1 790 ? 25.484 15.312 19.578 1 77.38 790 TYR B N 1
ATOM 14089 C CA . TYR B 1 790 ? 25.641 15.703 20.969 1 77.38 790 TYR B CA 1
ATOM 14090 C C . TYR B 1 790 ? 24.406 16.453 21.453 1 77.38 790 TYR B C 1
ATOM 14092 O O . TYR B 1 790 ? 23.547 16.844 20.656 1 77.38 790 TYR B O 1
ATOM 14100 N N . VAL B 1 791 ? 24.219 16.562 22.734 1 72.81 791 VAL B N 1
ATOM 14101 C CA . VAL B 1 791 ? 23.094 17.25 23.375 1 72.81 791 VAL B CA 1
ATOM 14102 C C . VAL B 1 791 ? 23.578 18.562 24 1 72.81 791 VAL B C 1
ATOM 14104 O O . VAL B 1 791 ? 24.641 18.594 24.609 1 72.81 791 VAL B O 1
ATOM 14107 N N . VAL B 1 792 ? 22.938 19.672 23.672 1 72.12 792 VAL B N 1
ATOM 14108 C CA . VAL B 1 792 ? 23.266 20.969 24.234 1 72.12 792 VAL B CA 1
ATOM 14109 C C . VAL B 1 792 ? 22.188 21.391 25.234 1 72.12 792 VAL B C 1
ATOM 14111 O O . VAL B 1 792 ? 21 21.312 24.938 1 72.12 792 VAL B O 1
ATOM 14114 N N . LYS B 1 793 ? 22.578 21.672 26.359 1 70.31 793 LYS B N 1
ATOM 14115 C CA . LYS B 1 793 ? 21.688 22.219 27.375 1 70.31 793 LYS B CA 1
ATOM 14116 C C . LYS B 1 793 ? 21.453 23.719 27.172 1 70.31 793 LYS B C 1
ATOM 14118 O O . LYS B 1 793 ? 22.422 24.484 27.109 1 70.31 793 LYS B O 1
ATOM 14123 N N . ASP B 1 794 ? 20.328 24.094 26.75 1 62.53 794 ASP B N 1
ATOM 14124 C CA . ASP B 1 794 ? 19.984 25.5 26.625 1 62.53 794 ASP B CA 1
ATOM 14125 C C . ASP B 1 794 ? 18.969 25.922 27.688 1 62.53 794 ASP B C 1
ATOM 14127 O O . ASP B 1 794 ? 18.547 25.094 28.5 1 62.53 794 ASP B O 1
ATOM 14131 N N . ASP B 1 795 ? 18.828 27.312 27.781 1 56.28 795 ASP B N 1
ATOM 14132 C CA . ASP B 1 795 ? 17.891 27.844 28.781 1 56.28 795 ASP B CA 1
ATOM 14133 C C . ASP B 1 795 ? 16.531 27.156 28.688 1 56.28 795 ASP B C 1
ATOM 14135 O O . ASP B 1 795 ? 15.844 27.016 29.688 1 56.28 795 ASP B O 1
ATOM 14139 N N . ASP B 1 796 ? 16.219 26.688 27.516 1 52.94 796 ASP B N 1
ATOM 14140 C CA . ASP B 1 796 ? 14.875 26.156 27.297 1 52.94 796 ASP B CA 1
ATOM 14141 C C . ASP B 1 796 ? 14.875 24.641 27.359 1 52.94 796 ASP B C 1
ATOM 14143 O O . ASP B 1 796 ? 13.852 24 27.109 1 52.94 796 ASP B O 1
ATOM 14147 N N . GLY B 1 797 ? 16.078 24.062 27.641 1 58.31 797 GLY B N 1
ATOM 14148 C CA . GLY B 1 797 ? 16.094 22.609 27.734 1 58.31 797 GLY B CA 1
ATOM 14149 C C . GLY B 1 797 ? 17.25 21.969 26.984 1 58.31 797 GLY B C 1
ATOM 14150 O O . GLY B 1 797 ? 18.344 22.531 26.938 1 58.31 797 GLY B O 1
ATOM 14151 N N . PHE B 1 798 ? 17.125 20.734 26.688 1 61.59 798 PHE B N 1
ATOM 14152 C CA . PHE B 1 798 ? 18.141 19.969 25.969 1 61.59 798 PHE B CA 1
ATOM 14153 C C . PHE B 1 798 ? 17.828 19.922 24.469 1 61.59 798 PHE B C 1
ATOM 14155 O O . PHE B 1 798 ? 16.672 19.75 24.078 1 61.59 798 PHE B O 1
ATOM 14162 N N . VAL B 1 799 ? 18.812 20.359 23.578 1 66.25 799 VAL B N 1
ATOM 14163 C CA . VAL B 1 799 ? 18.672 20.297 22.141 1 66.25 799 VAL B CA 1
ATOM 14164 C C . VAL B 1 799 ? 19.625 19.25 21.578 1 66.25 799 VAL B C 1
ATOM 14166 O O . VAL B 1 799 ? 20.812 19.25 21.891 1 66.25 799 VAL B O 1
ATOM 14169 N N . ASP B 1 800 ? 19.047 18.312 20.781 1 68.38 800 ASP B N 1
ATOM 14170 C CA . ASP B 1 800 ? 19.891 17.344 20.094 1 68.38 800 ASP B CA 1
ATOM 14171 C C . ASP B 1 800 ? 20.469 17.922 18.812 1 68.38 800 ASP B C 1
ATOM 14173 O O . ASP B 1 800 ? 19.719 18.453 17.984 1 68.38 800 ASP B O 1
ATOM 14177 N N . VAL B 1 801 ? 21.781 17.875 18.703 1 73.69 801 VAL B N 1
ATOM 14178 C CA . VAL B 1 801 ? 22.453 18.391 17.5 1 73.69 801 VAL B CA 1
ATOM 14179 C C . VAL B 1 801 ? 23.109 17.234 16.75 1 73.69 801 VAL B C 1
ATOM 14181 O O . VAL B 1 801 ? 23.734 16.359 17.344 1 73.69 801 VAL B O 1
ATOM 14184 N N . GLN B 1 802 ? 22.844 17.141 15.469 1 78.44 802 GLN B N 1
ATOM 14185 C CA . GLN B 1 802 ? 23.5 16.188 14.578 1 78.44 802 GLN B CA 1
ATOM 14186 C C . GLN B 1 802 ? 24.188 16.891 13.422 1 78.44 802 GLN B C 1
ATOM 14188 O O . GLN B 1 802 ? 23.562 17.688 12.703 1 78.44 802 GLN B O 1
ATOM 14193 N N . LEU B 1 803 ? 25.438 16.656 13.289 1 80.06 803 LEU B N 1
ATOM 14194 C CA . LEU B 1 803 ? 26.219 17.234 12.203 1 80.06 803 LEU B CA 1
ATOM 14195 C C . LEU B 1 803 ? 26.859 16.141 11.359 1 80.06 803 LEU B C 1
ATOM 14197 O O . LEU B 1 803 ? 27.234 15.078 11.875 1 80.06 803 LEU B O 1
ATOM 14201 N N . SER B 1 804 ? 26.938 16.406 10.141 1 82.75 804 SER B N 1
ATOM 14202 C CA . SER B 1 804 ? 27.609 15.5 9.211 1 82.75 804 SER B CA 1
ATOM 14203 C C . SER B 1 804 ? 28.609 16.234 8.344 1 82.75 804 SER B C 1
ATOM 14205 O O . SER B 1 804 ? 28.453 17.438 8.086 1 82.75 804 SER B O 1
ATOM 14207 N N . VAL B 1 805 ? 29.594 15.484 7.988 1 83.19 805 VAL B N 1
ATOM 14208 C CA . VAL B 1 805 ? 30.531 16.047 7.023 1 83.19 805 VAL B CA 1
ATOM 14209 C C . VAL B 1 805 ? 29.781 16.469 5.758 1 83.19 805 VAL B C 1
ATOM 14211 O O . VAL B 1 805 ? 28.938 15.719 5.25 1 83.19 805 VAL B O 1
ATOM 14214 N N . GLY B 1 806 ? 30.031 17.703 5.301 1 80.69 806 GLY B N 1
ATOM 14215 C CA . GLY B 1 806 ? 29.344 18.234 4.133 1 80.69 806 GLY B CA 1
ATOM 14216 C C . GLY B 1 806 ? 28.234 19.203 4.48 1 80.69 806 GLY B C 1
ATOM 14217 O O . GLY B 1 806 ? 27.766 19.953 3.625 1 80.69 806 GLY B O 1
ATOM 14218 N N . ASP B 1 807 ? 27.891 19.266 5.762 1 82.69 807 ASP B N 1
ATOM 14219 C CA . ASP B 1 807 ? 26.859 20.219 6.199 1 82.69 807 ASP B CA 1
ATOM 14220 C C . ASP B 1 807 ? 27.422 21.641 6.254 1 82.69 807 ASP B C 1
ATOM 14222 O O . ASP B 1 807 ? 28.594 21.844 6.602 1 82.69 807 ASP B O 1
ATOM 14226 N N . VAL B 1 808 ? 26.594 22.516 5.859 1 84.62 808 VAL B N 1
ATOM 14227 C CA . VAL B 1 808 ? 26.953 23.922 6.027 1 84.62 808 VAL B CA 1
ATOM 14228 C C . VAL B 1 808 ? 26.312 24.469 7.309 1 84.62 808 VAL B C 1
ATOM 14230 O O . VAL B 1 808 ? 25.156 24.188 7.598 1 84.62 808 VAL B O 1
ATOM 14233 N N . VAL B 1 809 ? 27.109 25.156 8.062 1 81.25 809 VAL B N 1
ATOM 14234 C CA . VAL B 1 809 ? 26.641 25.688 9.336 1 81.25 809 VAL B CA 1
ATOM 14235 C C . VAL B 1 809 ? 26.766 27.203 9.352 1 81.25 809 VAL B C 1
ATOM 14237 O O . VAL B 1 809 ? 27.578 27.766 8.617 1 81.25 809 VAL B O 1
ATOM 14240 N N . ASP B 1 810 ? 25.828 27.812 10.078 1 78.31 810 ASP B N 1
ATOM 14241 C CA . ASP B 1 810 ? 25.922 29.234 10.391 1 78.31 810 ASP B CA 1
ATOM 14242 C C . ASP B 1 810 ? 26.719 29.453 11.672 1 78.31 810 ASP B C 1
ATOM 14244 O O . ASP B 1 810 ? 26.422 28.859 12.711 1 78.31 810 ASP B O 1
ATOM 14248 N N . VAL B 1 811 ? 27.812 30.156 11.562 1 71.12 811 VAL B N 1
ATOM 14249 C CA . VAL B 1 811 ? 28.688 30.391 12.703 1 71.12 811 VAL B CA 1
ATOM 14250 C C . VAL B 1 811 ? 28.547 31.844 13.164 1 71.12 811 VAL B C 1
ATOM 14252 O O . VAL B 1 811 ? 28.625 32.781 12.359 1 71.12 811 VAL B O 1
ATOM 14255 N N . PHE B 1 812 ? 28.047 32.031 14.414 1 63.12 812 PHE B N 1
ATOM 14256 C CA . PHE B 1 812 ? 27.859 33.375 14.953 1 63.12 812 PHE B CA 1
ATOM 14257 C C . PHE B 1 812 ? 29 33.75 15.898 1 63.12 812 PHE B C 1
ATOM 14259 O O . PHE B 1 812 ? 29.359 32.969 16.766 1 63.12 812 PHE B O 1
ATOM 14266 N N . GLU B 1 813 ? 29.922 34.531 15.516 1 54.16 813 GLU B N 1
ATOM 14267 C CA . GLU B 1 813 ? 30.875 35.062 16.469 1 54.16 813 GLU B CA 1
ATOM 14268 C C . GLU B 1 813 ? 30.25 36.188 17.312 1 54.16 813 GLU B C 1
ATOM 14270 O O . GLU B 1 813 ? 29.406 36.938 16.812 1 54.16 813 GLU B O 1
ATOM 14275 N N . GLU B 1 814 ? 30.516 36.188 18.672 1 53.81 814 GLU B N 1
ATOM 14276 C CA . GLU B 1 814 ? 30.031 37.219 19.562 1 53.81 814 GLU B CA 1
ATOM 14277 C C . GLU B 1 814 ? 30.375 38.594 19.031 1 53.81 814 GLU B C 1
ATOM 14279 O O . GLU B 1 814 ? 31.531 38.875 18.703 1 53.81 814 GLU B O 1
ATOM 14284 N N . GLY B 1 815 ? 29.406 39.562 18.734 1 53.91 815 GLY B N 1
ATOM 14285 C CA . GLY B 1 815 ? 29.562 40.969 18.375 1 53.91 815 GLY B CA 1
ATOM 14286 C C . GLY B 1 815 ? 29.297 41.219 16.906 1 53.91 815 GLY B C 1
ATOM 14287 O O . GLY B 1 815 ? 29.188 42.375 16.469 1 53.91 815 GLY B O 1
ATOM 14288 N N . GLU B 1 816 ? 29.609 40.188 16.062 1 53.44 816 GLU B N 1
ATOM 14289 C CA . GLU B 1 816 ? 29.453 40.469 14.648 1 53.44 816 GLU B CA 1
ATOM 14290 C C . GLU B 1 816 ? 28.031 40.188 14.188 1 53.44 816 GLU B C 1
ATOM 14292 O O . GLU B 1 816 ? 27.406 39.219 14.609 1 53.44 816 GLU B O 1
ATOM 14297 N N . THR B 1 817 ? 27.406 41.188 13.617 1 56.59 817 THR B N 1
ATOM 14298 C CA . THR B 1 817 ? 26.016 41.219 13.148 1 56.59 817 THR B CA 1
ATOM 14299 C C . THR B 1 817 ? 25.875 40.438 11.852 1 56.59 817 THR B C 1
ATOM 14301 O O . THR B 1 817 ? 24.75 40.156 11.422 1 56.59 817 THR B O 1
ATOM 14304 N N . GLU B 1 818 ? 27.016 40.094 11.172 1 61.88 818 GLU B N 1
ATOM 14305 C CA . GLU B 1 818 ? 26.828 39.469 9.859 1 61.88 818 GLU B CA 1
ATOM 14306 C C . GLU B 1 818 ? 26.938 37.969 9.945 1 61.88 818 GLU B C 1
ATOM 14308 O O . GLU B 1 818 ? 27.734 37.438 10.719 1 61.88 818 GLU B O 1
ATOM 14313 N N . GLU B 1 819 ? 26.078 37.25 9.242 1 72.44 819 GLU B N 1
ATOM 14314 C CA . GLU B 1 819 ? 26.047 35.812 9.188 1 72.44 819 GLU B CA 1
ATOM 14315 C C . GLU B 1 819 ? 27.266 35.25 8.445 1 72.44 819 GLU B C 1
ATOM 14317 O O . GLU B 1 819 ? 27.656 35.781 7.398 1 72.44 819 GLU B O 1
ATOM 14322 N N . SER B 1 820 ? 28.078 34.469 9.125 1 80.62 820 SER B N 1
ATOM 14323 C CA . SER B 1 820 ? 29.172 33.719 8.492 1 80.62 820 SER B CA 1
ATOM 14324 C C . SER B 1 820 ? 28.844 32.25 8.344 1 80.62 820 SER B C 1
ATOM 14326 O O . SER B 1 820 ? 28.234 31.656 9.234 1 80.62 820 SER B O 1
ATOM 14328 N N . TYR B 1 821 ? 29.219 31.766 7.055 1 86.94 821 TYR B N 1
ATOM 14329 C CA . TYR B 1 821 ? 28.891 30.375 6.781 1 86.94 821 TYR B CA 1
ATOM 14330 C C . TYR B 1 821 ? 30.172 29.547 6.578 1 86.94 821 TYR B C 1
ATOM 14332 O O . TYR B 1 821 ? 31.172 30.062 6.066 1 86.94 821 TYR B O 1
ATOM 14340 N N . ALA B 1 822 ? 30.141 28.328 7.051 1 86.81 822 ALA B N 1
ATOM 14341 C CA . ALA B 1 822 ? 31.266 27.406 6.863 1 86.81 822 ALA B CA 1
ATOM 14342 C C . ALA B 1 822 ? 30.766 26 6.57 1 86.81 822 ALA B C 1
ATOM 14344 O O . ALA B 1 822 ? 29.672 25.609 7.02 1 86.81 822 ALA B O 1
ATOM 14345 N N . ILE B 1 823 ? 31.484 25.266 5.758 1 85.38 823 ILE B N 1
ATOM 14346 C CA . ILE B 1 823 ? 31.156 23.875 5.457 1 85.38 823 ILE B CA 1
ATOM 14347 C C . ILE B 1 823 ? 32.031 22.938 6.293 1 85.38 823 ILE B C 1
ATOM 14349 O O . ILE B 1 823 ? 33.219 23.203 6.477 1 85.38 823 ILE B O 1
ATOM 14353 N N . ILE B 1 824 ? 31.438 21.906 6.832 1 85.62 824 ILE B N 1
ATOM 14354 C CA . ILE B 1 824 ? 32.188 20.922 7.621 1 85.62 824 ILE B CA 1
ATOM 14355 C C . ILE B 1 824 ? 32.969 19.984 6.695 1 85.62 824 ILE B C 1
ATOM 14357 O O . ILE B 1 824 ? 32.344 19.266 5.895 1 85.62 824 ILE B O 1
ATOM 14361 N N . LYS B 1 825 ? 34.188 19.922 6.84 1 83.38 825 LYS B N 1
ATOM 14362 C CA . LYS B 1 825 ? 35.031 19.109 5.977 1 83.38 825 LYS B CA 1
ATOM 14363 C C . LYS B 1 825 ? 35.5 17.844 6.695 1 83.38 825 LYS B C 1
ATOM 14365 O O . LYS B 1 825 ? 35.844 16.859 6.051 1 83.38 825 LYS B O 1
ATOM 14370 N N . GLY B 1 826 ? 35.469 17.969 7.988 1 85.69 826 GLY B N 1
ATOM 14371 C CA . GLY B 1 826 ? 35.906 16.797 8.734 1 85.69 826 GLY B CA 1
ATOM 14372 C C . GLY B 1 826 ? 35.5 16.828 10.195 1 85.69 826 GLY B C 1
ATOM 14373 O O . GLY B 1 826 ? 35.344 17.906 10.773 1 85.69 826 GLY B O 1
ATOM 14374 N N . ILE B 1 827 ? 35.219 15.75 10.734 1 88.19 827 ILE B N 1
ATOM 14375 C CA . ILE B 1 827 ? 34.969 15.523 12.156 1 88.19 827 ILE B CA 1
ATOM 14376 C C . ILE B 1 827 ? 35.969 14.5 12.695 1 88.19 827 ILE B C 1
ATOM 14378 O O . ILE B 1 827 ? 36.188 13.438 12.102 1 88.19 827 ILE B O 1
ATOM 14382 N N . PHE B 1 828 ? 36.719 14.906 13.758 1 86.38 828 PHE B N 1
ATOM 14383 C CA . PHE B 1 828 ? 37.75 13.969 14.219 1 86.38 828 PHE B CA 1
ATOM 14384 C C . PHE B 1 828 ? 37.906 14.039 15.727 1 86.38 828 PHE B C 1
ATOM 14386 O O . PHE B 1 828 ? 37.438 15 16.359 1 86.38 828 PHE B O 1
ATOM 14393 N N . THR B 1 829 ? 38.5 12.969 16.266 1 87.69 829 THR B N 1
ATOM 14394 C CA . THR B 1 829 ? 38.844 12.906 17.688 1 87.69 829 THR B CA 1
ATOM 14395 C C . THR B 1 829 ? 40.344 12.844 17.875 1 87.69 829 THR B C 1
ATOM 14397 O O . THR B 1 829 ? 41.062 12.352 16.984 1 87.69 829 THR B O 1
ATOM 14400 N N . HIS B 1 830 ? 40.812 13.438 18.891 1 85.44 830 HIS B N 1
ATOM 14401 C CA . HIS B 1 830 ? 42.219 13.422 19.266 1 85.44 830 HIS B CA 1
ATOM 14402 C C . HIS B 1 830 ? 42.375 13.062 20.734 1 85.44 830 HIS B C 1
ATOM 14404 O O . HIS B 1 830 ? 41.656 13.578 21.594 1 85.44 830 HIS B O 1
ATOM 14410 N N . GLU B 1 831 ? 43.219 12.078 20.922 1 84.44 831 GLU B N 1
ATOM 14411 C CA . GLU B 1 831 ? 43.469 11.648 22.281 1 84.44 831 GLU B CA 1
ATOM 14412 C C . GLU B 1 831 ? 44.594 12.461 22.906 1 84.44 831 GLU B C 1
ATOM 14414 O O . GLU B 1 831 ? 45.688 12.555 22.344 1 84.44 831 GLU B O 1
ATOM 14419 N N . ARG B 1 832 ? 44.25 13.086 24.016 1 76.25 832 ARG B N 1
ATOM 14420 C CA . ARG B 1 832 ? 45.25 13.812 24.797 1 76.25 832 ARG B CA 1
ATOM 14421 C C . ARG B 1 832 ? 45.062 13.539 26.281 1 76.25 832 ARG B C 1
ATOM 14423 O O . ARG B 1 832 ? 43.969 13.688 26.828 1 76.25 832 ARG B O 1
ATOM 14430 N N . SER B 1 833 ? 46.219 13.227 27.016 1 74.81 833 SER B N 1
ATOM 14431 C CA . SER B 1 833 ? 46.219 12.945 28.453 1 74.81 833 SER B CA 1
ATOM 14432 C C . SER B 1 833 ? 45.156 11.93 28.812 1 74.81 833 SER B C 1
ATOM 14434 O O . SER B 1 833 ? 44.406 12.125 29.781 1 74.81 833 SER B O 1
ATOM 14436 N N . ARG B 1 834 ? 44.844 10.938 27.953 1 74.19 834 ARG B N 1
ATOM 14437 C CA . ARG B 1 834 ? 43.938 9.805 28.156 1 74.19 834 ARG B CA 1
ATOM 14438 C C . ARG B 1 834 ? 42.5 10.234 28.047 1 74.19 834 ARG B C 1
ATOM 14440 O O . ARG B 1 834 ? 41.594 9.547 28.531 1 74.19 834 ARG B O 1
ATOM 14447 N N . LYS B 1 835 ? 42.375 11.445 27.531 1 78.75 835 LYS B N 1
ATOM 14448 C CA . LYS B 1 835 ? 41.031 11.914 27.234 1 78.75 835 LYS B CA 1
ATOM 14449 C C . LYS B 1 835 ? 40.812 12.133 25.734 1 78.75 835 LYS B C 1
ATOM 14451 O O . LYS B 1 835 ? 41.719 12.586 25.047 1 78.75 835 LYS B O 1
ATOM 14456 N N . LEU B 1 836 ? 39.688 11.734 25.312 1 86.19 836 LEU B N 1
ATOM 14457 C CA . LEU B 1 836 ? 39.375 11.914 23.906 1 86.19 836 LEU B CA 1
ATOM 14458 C C . LEU B 1 836 ? 38.625 13.227 23.688 1 86.19 836 LEU B C 1
ATOM 14460 O O . LEU B 1 836 ? 37.656 13.516 24.391 1 86.19 836 LEU B O 1
ATOM 14464 N N . HIS B 1 837 ? 39.188 14.039 22.797 1 85.5 837 HIS B N 1
ATOM 14465 C CA . HIS B 1 837 ? 38.562 15.297 22.406 1 85.5 837 HIS B CA 1
ATOM 14466 C C . HIS B 1 837 ? 38.031 15.227 20.984 1 85.5 837 HIS B C 1
ATOM 14468 O O . HIS B 1 837 ? 38.625 14.594 20.109 1 85.5 837 HIS B O 1
ATOM 14474 N N . ALA B 1 838 ? 36.875 15.906 20.797 1 88.25 838 ALA B N 1
ATOM 14475 C CA . ALA B 1 838 ? 36.281 15.938 19.453 1 88.25 838 ALA B CA 1
ATOM 14476 C C . ALA B 1 838 ? 36.406 17.328 18.828 1 88.25 838 ALA B C 1
ATOM 14478 O O . ALA B 1 838 ? 36.25 18.328 19.516 1 88.25 838 ALA B O 1
ATOM 14479 N N . PHE B 1 839 ? 36.75 17.312 17.562 1 86.31 839 PHE B N 1
ATOM 14480 C CA . PHE B 1 839 ? 36.969 18.547 16.828 1 86.31 839 PHE B CA 1
ATOM 14481 C C . PHE B 1 839 ? 36.219 18.516 15.492 1 86.31 839 PHE B C 1
ATOM 14483 O O . PHE B 1 839 ? 35.906 17.438 14.984 1 86.31 839 PHE B O 1
ATOM 14490 N N . VAL B 1 840 ? 35.875 19.688 14.953 1 86.25 840 VAL B N 1
ATOM 14491 C CA . VAL B 1 840 ? 35.344 19.859 13.609 1 86.25 840 VAL B CA 1
ATOM 14492 C C . VAL B 1 840 ? 36.25 20.766 12.789 1 86.25 840 VAL B C 1
ATOM 14494 O O . VAL B 1 840 ? 36.812 21.734 13.305 1 86.25 840 VAL B O 1
ATOM 14497 N N . ILE B 1 841 ? 36.469 20.344 11.531 1 85.12 841 ILE B N 1
ATOM 14498 C CA . ILE B 1 841 ? 37.219 21.156 10.586 1 85.12 841 ILE B CA 1
ATOM 14499 C C . ILE B 1 841 ? 36.25 21.906 9.664 1 85.12 841 ILE B C 1
ATOM 14501 O O . ILE B 1 841 ? 35.375 21.281 9.062 1 85.12 841 ILE B O 1
ATOM 14505 N N . PHE B 1 842 ? 36.531 23.25 9.539 1 85.19 842 PHE B N 1
ATOM 14506 C CA . PHE B 1 842 ? 35.656 24.078 8.695 1 85.19 842 PHE B CA 1
ATOM 14507 C C . PHE B 1 842 ? 36.469 24.672 7.539 1 85.19 842 PHE B C 1
ATOM 14509 O O . PHE B 1 842 ? 37.656 24.969 7.68 1 85.19 842 PHE B O 1
ATOM 14516 N N . ASP B 1 843 ? 35.75 24.781 6.398 1 85.88 843 ASP B N 1
ATOM 14517 C CA . ASP B 1 843 ? 36.156 25.734 5.359 1 85.88 843 ASP B CA 1
ATOM 14518 C C . ASP B 1 843 ? 35.156 26.891 5.273 1 85.88 843 ASP B C 1
ATOM 14520 O O . ASP B 1 843 ? 33.938 26.672 5.285 1 85.88 843 ASP B O 1
ATOM 14524 N N . TRP B 1 844 ? 35.656 28.016 5.184 1 87.12 844 TRP B N 1
ATOM 14525 C CA . TRP B 1 844 ? 34.812 29.203 5.297 1 87.12 844 TRP B CA 1
ATOM 14526 C C . TRP B 1 844 ? 34.344 29.672 3.924 1 87.12 844 TRP B C 1
ATOM 14528 O O . TRP B 1 844 ? 35.094 29.594 2.941 1 87.12 844 TRP B O 1
ATOM 14538 N N . PHE B 1 845 ? 33.188 30.266 3.971 1 89.31 845 PHE B N 1
ATOM 14539 C CA . PHE B 1 845 ? 32.625 30.859 2.768 1 89.31 845 PHE B CA 1
ATOM 14540 C C . PHE B 1 845 ? 32.812 32.375 2.787 1 89.31 845 PHE B C 1
ATOM 14542 O O . PHE B 1 845 ? 32.719 33 3.842 1 89.31 845 PHE B O 1
ATOM 14549 N N . GLU B 1 846 ? 33.125 32.938 1.643 1 89.5 846 GLU B N 1
ATOM 14550 C CA . GLU B 1 846 ? 33.156 34.375 1.43 1 89.5 846 GLU B CA 1
ATOM 14551 C C . GLU B 1 846 ? 32.156 34.812 0.38 1 89.5 846 GLU B C 1
ATOM 14553 O O . GLU B 1 846 ? 32.125 34.25 -0.723 1 89.5 846 GLU B O 1
ATOM 14558 N N . LYS B 1 847 ? 31.344 35.781 0.799 1 91.25 847 LYS B N 1
ATOM 14559 C CA . LYS B 1 847 ? 30.359 36.25 -0.152 1 91.25 847 LYS B CA 1
ATOM 14560 C C . LYS B 1 847 ? 31 37.062 -1.273 1 91.25 847 LYS B C 1
ATOM 14562 O O . LYS B 1 847 ? 31.797 37.969 -1.014 1 91.25 847 LYS B O 1
ATOM 14567 N N . ILE B 1 848 ? 30.703 36.781 -2.533 1 91.25 848 ILE B N 1
ATOM 14568 C CA . ILE B 1 848 ? 31.359 37.438 -3.65 1 91.25 848 ILE B CA 1
ATOM 14569 C C . ILE B 1 848 ? 30.312 38.156 -4.508 1 91.25 848 ILE B C 1
ATOM 14571 O O . ILE B 1 848 ? 30.656 39 -5.32 1 91.25 848 ILE B O 1
ATOM 14575 N N . GLY B 1 849 ? 29.109 37.719 -4.48 1 92.06 849 GLY B N 1
ATOM 14576 C CA . GLY B 1 849 ? 28.078 38.344 -5.297 1 92.06 849 GLY B CA 1
ATOM 14577 C C . GLY B 1 849 ? 26.734 37.625 -5.203 1 92.06 849 GLY B C 1
ATOM 14578 O O . GLY B 1 849 ? 26.375 37.125 -4.145 1 92.06 849 GLY B O 1
ATOM 14579 N N . GLU B 1 850 ? 25.969 37.875 -6.301 1 93.62 850 GLU B N 1
ATOM 14580 C CA . GLU B 1 850 ? 24.641 37.281 -6.371 1 93.62 850 GLU B CA 1
ATOM 14581 C C . GLU B 1 850 ? 24.344 36.75 -7.773 1 93.62 850 GLU B C 1
ATOM 14583 O O . GLU B 1 850 ? 24.797 37.344 -8.766 1 93.62 850 GLU B O 1
ATOM 14588 N N . ASN B 1 851 ? 23.797 35.625 -7.816 1 92.94 851 ASN B N 1
ATOM 14589 C CA . ASN B 1 851 ? 23.25 35.156 -9.07 1 92.94 851 ASN B CA 1
ATOM 14590 C C . ASN B 1 851 ? 21.906 35.781 -9.383 1 92.94 851 ASN B C 1
ATOM 14592 O O . ASN B 1 851 ? 20.906 35.469 -8.734 1 92.94 851 ASN B O 1
ATOM 14596 N N . THR B 1 852 ? 21.797 36.5 -10.391 1 92.25 852 THR B N 1
ATOM 14597 C CA . THR B 1 852 ? 20.641 37.344 -10.672 1 92.25 852 THR B CA 1
ATOM 14598 C C . THR B 1 852 ? 19.469 36.5 -11.156 1 92.25 852 THR B C 1
ATOM 14600 O O . THR B 1 852 ? 18.312 36.812 -10.891 1 92.25 852 THR B O 1
ATOM 14603 N N . LEU B 1 853 ? 19.734 35.5 -11.859 1 93.19 853 LEU B N 1
ATOM 14604 C CA . LEU B 1 853 ? 18.656 34.656 -12.359 1 93.19 853 LEU B CA 1
ATOM 14605 C C . LEU B 1 853 ? 18 33.875 -11.219 1 93.19 853 LEU B C 1
ATOM 14607 O O . LEU B 1 853 ? 16.781 33.844 -11.117 1 93.19 853 LEU B O 1
ATOM 14611 N N . LEU B 1 854 ? 18.812 33.281 -10.375 1 96 854 LEU B N 1
ATOM 14612 C CA . LEU B 1 854 ? 18.312 32.438 -9.289 1 96 854 LEU B CA 1
ATOM 14613 C C . LEU B 1 854 ? 18.031 33.281 -8.047 1 96 854 LEU B C 1
ATOM 14615 O O . LEU B 1 854 ? 17.344 32.812 -7.121 1 96 854 LEU B O 1
ATOM 14619 N N . LYS B 1 855 ? 18.469 34.469 -8.023 1 96 855 LYS B N 1
ATOM 14620 C CA . LYS B 1 855 ? 18.312 35.344 -6.875 1 96 855 LYS B CA 1
ATOM 14621 C C . LYS B 1 855 ? 18.922 34.75 -5.617 1 96 855 LYS B C 1
ATOM 14623 O O . LYS B 1 855 ? 18.297 34.719 -4.559 1 96 855 LYS B O 1
ATOM 14628 N N . CYS B 1 856 ? 20.062 34.125 -5.781 1 96.19 856 CYS B N 1
ATOM 14629 C CA . CYS B 1 856 ? 20.812 33.531 -4.684 1 96.19 856 CYS B CA 1
ATOM 14630 C C . CYS B 1 856 ? 22.188 34.156 -4.523 1 96.19 856 CYS B C 1
ATOM 14632 O O . CYS B 1 856 ? 22.859 34.438 -5.516 1 96.19 856 CYS B O 1
ATOM 14634 N N . PRO B 1 857 ? 22.547 34.406 -3.273 1 95 857 PRO B N 1
ATOM 14635 C CA . PRO B 1 857 ? 23.906 34.938 -3.055 1 95 857 PRO B CA 1
ATOM 14636 C C . PRO B 1 857 ? 24.984 33.938 -3.449 1 95 857 PRO B C 1
ATOM 14638 O O . PRO B 1 857 ? 24.844 32.719 -3.209 1 95 857 PRO B O 1
ATOM 14641 N N . LYS B 1 858 ? 26.016 34.438 -4.016 1 94.25 858 LYS B N 1
ATOM 14642 C CA . LYS B 1 858 ? 27.141 33.625 -4.453 1 94.25 858 LYS B CA 1
ATOM 14643 C C . LYS B 1 858 ? 28.297 33.719 -3.463 1 94.25 858 LYS B C 1
ATOM 14645 O O . LYS B 1 858 ? 28.641 34.812 -2.996 1 94.25 858 LYS B O 1
ATOM 14650 N N . TYR B 1 859 ? 28.797 32.562 -3.162 1 92.56 859 TYR B N 1
ATOM 14651 C CA . TYR B 1 859 ? 29.891 32.469 -2.203 1 92.56 859 TYR B CA 1
ATOM 14652 C C . TYR B 1 859 ? 31.078 31.734 -2.799 1 92.56 859 TYR B C 1
ATOM 14654 O O . TYR B 1 859 ? 30.922 30.938 -3.719 1 92.56 859 TYR B O 1
ATOM 14662 N N . ARG B 1 860 ? 32.25 32.031 -2.357 1 91.19 860 ARG B N 1
ATOM 14663 C CA . ARG B 1 860 ? 33.469 31.312 -2.682 1 91.19 860 ARG B CA 1
ATOM 14664 C C . ARG B 1 860 ? 34.031 30.625 -1.445 1 91.19 860 ARG B C 1
ATOM 14666 O O . ARG B 1 860 ? 34.062 31.203 -0.36 1 91.19 860 ARG B O 1
ATOM 14673 N N . LEU B 1 861 ? 34.344 29.344 -1.654 1 88.5 861 LEU B N 1
ATOM 14674 C CA . LEU B 1 861 ? 35.031 28.625 -0.579 1 88.5 861 LEU B CA 1
ATOM 14675 C C . LEU B 1 861 ? 36.469 29.062 -0.47 1 88.5 861 LEU B C 1
ATOM 14677 O O . LEU B 1 861 ? 37.25 28.969 -1.442 1 88.5 861 LEU B O 1
ATOM 14681 N N . GLN B 1 862 ? 36.781 29.469 0.722 1 85.06 862 GLN B N 1
ATOM 14682 C CA . GLN B 1 862 ? 38.156 29.984 0.926 1 85.06 862 GLN B CA 1
ATOM 14683 C C . GLN B 1 862 ? 39.156 28.844 1.015 1 85.06 862 GLN B C 1
ATOM 14685 O O . GLN B 1 862 ? 38.844 27.766 1.549 1 85.06 862 GLN B O 1
ATOM 14690 N N . ALA B 1 863 ? 40.281 29.094 0.399 1 74.75 863 ALA B N 1
ATOM 14691 C CA . ALA B 1 863 ? 41.375 28.125 0.527 1 74.75 863 ALA B CA 1
ATOM 14692 C C . ALA B 1 863 ? 41.969 28.156 1.929 1 74.75 863 ALA B C 1
ATOM 14694 O O . ALA B 1 863 ? 41.875 29.172 2.633 1 74.75 863 ALA B O 1
ATOM 14695 N N . SER B 1 864 ? 42.469 27 2.354 1 65.88 864 SER B N 1
ATOM 14696 C CA . SER B 1 864 ? 43.062 26.859 3.684 1 65.88 864 SER B CA 1
ATOM 14697 C C . SER B 1 864 ? 44.125 27.938 3.936 1 65.88 864 SER B C 1
ATOM 14699 O O . SER B 1 864 ? 44.25 28.438 5.055 1 65.88 864 SER B O 1
ATOM 14701 N N . GLU B 1 865 ? 44.781 28.297 2.852 1 62.38 865 GLU B N 1
ATOM 14702 C CA . GLU B 1 865 ? 45.906 29.234 2.998 1 62.38 865 GLU B CA 1
ATOM 14703 C C . GLU B 1 865 ? 45.406 30.672 3.072 1 62.38 865 GLU B C 1
ATOM 14705 O O . GLU B 1 865 ? 46.094 31.562 3.549 1 62.38 865 GLU B O 1
ATOM 14710 N N . GLU B 1 866 ? 44.188 30.766 2.707 1 65.88 866 GLU B N 1
ATOM 14711 C CA . GLU B 1 866 ? 43.656 32.125 2.553 1 65.88 866 GLU B CA 1
ATOM 14712 C C . GLU B 1 866 ? 42.875 32.562 3.785 1 65.88 866 GLU B C 1
ATOM 14714 O O . GLU B 1 866 ? 42.594 33.75 3.965 1 65.88 866 GLU B O 1
ATOM 14719 N N . THR B 1 867 ? 42.594 31.516 4.625 1 64.69 867 THR B N 1
ATOM 14720 C CA . THR B 1 867 ? 41.625 31.891 5.648 1 64.69 867 THR B CA 1
ATOM 14721 C C . THR B 1 867 ? 42.312 32.5 6.855 1 64.69 867 THR B C 1
ATOM 14723 O O . THR B 1 867 ? 43.344 32.031 7.293 1 64.69 867 THR B O 1
ATOM 14726 N N . ARG B 1 868 ? 41.781 33.656 7.203 1 63.72 868 ARG B N 1
ATOM 14727 C CA . ARG B 1 868 ? 42.25 34.344 8.414 1 63.72 868 ARG B CA 1
ATOM 14728 C C . ARG B 1 868 ? 41.625 33.719 9.656 1 63.72 868 ARG B C 1
ATOM 14730 O O . ARG B 1 868 ? 42.062 33.969 10.781 1 63.72 868 ARG B O 1
ATOM 14737 N N . TRP B 1 869 ? 40.688 32.844 9.438 1 72.06 869 TRP B N 1
ATOM 14738 C CA . TRP B 1 869 ? 39.969 32.25 10.57 1 72.06 869 TRP B CA 1
ATOM 14739 C C . TRP B 1 869 ? 40.438 30.844 10.859 1 72.06 869 TRP B C 1
ATOM 14741 O O . TRP B 1 869 ? 40.938 30.156 9.961 1 72.06 869 TRP B O 1
ATOM 14751 N N . ASN B 1 870 ? 40.375 30.5 12.055 1 78.94 870 ASN B N 1
ATOM 14752 C CA . ASN B 1 870 ? 40.656 29.125 12.453 1 78.94 870 ASN B CA 1
ATOM 14753 C C . ASN B 1 870 ? 39.781 28.141 11.711 1 78.94 870 ASN B C 1
ATOM 14755 O O . ASN B 1 870 ? 38.594 28.422 11.438 1 78.94 870 ASN B O 1
ATOM 14759 N N . ARG B 1 871 ? 40.344 27.062 11.391 1 84.31 871 ARG B N 1
ATOM 14760 C CA . ARG B 1 871 ? 39.594 26.031 10.68 1 84.31 871 ARG B CA 1
ATOM 14761 C C . ARG B 1 871 ? 39.188 24.906 11.609 1 84.31 871 ARG B C 1
ATOM 14763 O O . ARG B 1 871 ? 38.25 24.172 11.336 1 84.31 871 ARG B O 1
ATOM 14770 N N . ILE B 1 872 ? 39.875 24.719 12.641 1 86.19 872 ILE B N 1
ATOM 14771 C CA . ILE B 1 872 ? 39.594 23.609 13.555 1 86.19 872 ILE B CA 1
ATOM 14772 C C . ILE B 1 872 ? 39 24.156 14.852 1 86.19 872 ILE B C 1
ATOM 14774 O O . ILE B 1 872 ? 39.562 25.062 15.477 1 86.19 872 ILE B O 1
ATOM 14778 N N . PHE B 1 873 ? 37.875 23.656 15.172 1 82.62 873 PHE B N 1
ATOM 14779 C CA . PHE B 1 873 ? 37.156 24.047 16.391 1 82.62 873 PHE B CA 1
ATOM 14780 C C . PHE B 1 873 ? 36.781 22.828 17.203 1 82.62 873 PHE B C 1
ATOM 14782 O O . PHE B 1 873 ? 36.406 21.797 16.656 1 82.62 873 PHE B O 1
ATOM 14789 N N . PRO B 1 874 ? 37 22.969 18.5 1 81.69 874 PRO B N 1
ATOM 14790 C CA . PRO B 1 874 ? 36.312 21.938 19.281 1 81.69 874 PRO B CA 1
ATOM 14791 C C . PRO B 1 874 ? 34.812 21.953 19.094 1 81.69 874 PRO B C 1
ATOM 14793 O O . PRO B 1 874 ? 34.25 22.953 18.609 1 81.69 874 PRO B O 1
ATOM 14796 N N . ILE B 1 875 ? 34.219 20.844 19.344 1 73.62 875 ILE B N 1
ATOM 14797 C CA . ILE B 1 875 ? 32.781 20.766 19.141 1 73.62 875 ILE B CA 1
ATOM 14798 C C . ILE B 1 875 ? 32.094 21.906 19.906 1 73.62 875 ILE B C 1
ATOM 14800 O O . ILE B 1 875 ? 32.312 22.078 21.109 1 73.62 875 ILE B O 1
ATOM 14804 N N . SER B 1 876 ? 32.062 23.172 19.281 1 61.5 876 SER B N 1
ATOM 14805 C CA . SER B 1 876 ? 31.438 24.375 19.859 1 61.5 876 SER B CA 1
ATOM 14806 C C . SER B 1 876 ? 30 24.516 19.406 1 61.5 876 SER B C 1
ATOM 14808 O O . SER B 1 876 ? 29.531 23.766 18.547 1 61.5 876 SER B O 1
ATOM 14810 N N . LEU B 1 877 ? 29.25 25.625 20.188 1 55.44 877 LEU B N 1
ATOM 14811 C CA . LEU B 1 877 ? 27.844 25.875 19.922 1 55.44 877 LEU B CA 1
ATOM 14812 C C . LEU B 1 877 ? 27.656 26.406 18.5 1 55.44 877 LEU B C 1
ATOM 14814 O O . LEU B 1 877 ? 28.156 27.484 18.156 1 55.44 877 LEU B O 1
ATOM 14818 N N . ILE B 1 878 ? 27.766 25.656 17.453 1 54.78 878 ILE B N 1
ATOM 14819 C CA . ILE B 1 878 ? 27.219 25.938 16.125 1 54.78 878 ILE B CA 1
ATOM 14820 C C . ILE B 1 878 ? 25.719 26.125 16.203 1 54.78 878 ILE B C 1
ATOM 14822 O O . ILE B 1 878 ? 25.031 25.375 16.922 1 54.78 878 ILE B O 1
ATOM 14826 N N . ASP B 1 879 ? 25.203 27.469 15.922 1 51 879 ASP B N 1
ATOM 14827 C CA . ASP B 1 879 ? 23.75 27.578 15.859 1 51 879 ASP B CA 1
ATOM 14828 C C . ASP B 1 879 ? 23.141 26.453 15.023 1 51 879 ASP B C 1
ATOM 14830 O O . ASP B 1 879 ? 23.359 26.391 13.812 1 51 879 ASP B O 1
ATOM 14834 N N . HIS B 1 880 ? 22.781 25.516 15.703 1 49.97 880 HIS B N 1
ATOM 14835 C CA . HIS B 1 880 ? 22.328 24.25 15.133 1 49.97 880 HIS B CA 1
ATOM 14836 C C . HIS B 1 880 ? 20.906 24.375 14.57 1 49.97 880 HIS B C 1
ATOM 14838 O O . HIS B 1 880 ? 20.422 23.453 13.914 1 49.97 880 HIS B O 1
ATOM 14844 N N . ASN B 1 881 ? 20.219 25.547 14.883 1 47.81 881 ASN B N 1
ATOM 14845 C CA . ASN B 1 881 ? 18.812 25.609 14.508 1 47.81 881 ASN B CA 1
ATOM 14846 C C . ASN B 1 881 ? 18.641 25.812 13 1 47.81 881 ASN B C 1
ATOM 14848 O O . ASN B 1 881 ? 17.672 25.328 12.414 1 47.81 881 ASN B O 1
ATOM 14852 N N . SER B 1 882 ? 19.609 26.719 12.586 1 56.75 882 SER B N 1
ATOM 14853 C CA . SER B 1 882 ? 19.312 27.156 11.227 1 56.75 882 SER B CA 1
ATOM 14854 C C . SER B 1 882 ? 20.125 26.375 10.203 1 56.75 882 SER B C 1
ATOM 14856 O O . SER B 1 882 ? 21.328 26.594 10.078 1 56.75 882 SER B O 1
ATOM 14858 N N . ARG B 1 883 ? 19.656 25.219 9.734 1 67.31 883 ARG B N 1
ATOM 14859 C CA . ARG B 1 883 ? 20.375 24.484 8.695 1 67.31 883 ARG B CA 1
ATOM 14860 C C . ARG B 1 883 ? 20.234 25.172 7.344 1 67.31 883 ARG B C 1
ATOM 14862 O O . ARG B 1 883 ? 19.125 25.484 6.914 1 67.31 883 ARG B O 1
ATOM 14869 N N . VAL B 1 884 ? 21.328 25.828 6.918 1 84.38 884 VAL B N 1
ATOM 14870 C CA . VAL B 1 884 ? 21.391 26.438 5.598 1 84.38 884 VAL B CA 1
ATOM 14871 C C . VAL B 1 884 ? 21.859 25.406 4.57 1 84.38 884 VAL B C 1
ATOM 14873 O O . VAL B 1 884 ? 22.469 24.406 4.926 1 84.38 884 VAL B O 1
ATOM 14876 N N . HIS B 1 885 ? 21.453 25.578 3.377 1 90.06 885 HIS B N 1
ATOM 14877 C CA . HIS B 1 885 ? 21.828 24.672 2.287 1 90.06 885 HIS B CA 1
ATOM 14878 C C . HIS B 1 885 ? 22.547 25.422 1.172 1 90.06 885 HIS B C 1
ATOM 14880 O O . HIS B 1 885 ? 22.109 26.5 0.766 1 90.06 885 HIS B O 1
ATOM 14886 N N . PHE B 1 886 ? 23.688 24.938 0.781 1 91.12 886 PHE B N 1
ATOM 14887 C CA . PHE B 1 886 ? 24.469 25.5 -0.316 1 91.12 886 PHE B CA 1
ATOM 14888 C C . PHE B 1 886 ? 24.531 24.547 -1.492 1 91.12 886 PHE B C 1
ATOM 14890 O O . PHE B 1 886 ? 24.547 23.328 -1.302 1 91.12 886 PHE B O 1
ATOM 14897 N N . VAL B 1 887 ? 24.516 25.094 -2.645 1 91.5 887 VAL B N 1
ATOM 14898 C CA . VAL B 1 887 ? 24.625 24.312 -3.875 1 91.5 887 VAL B CA 1
ATOM 14899 C C . VAL B 1 887 ? 25.828 24.766 -4.684 1 91.5 887 VAL B C 1
ATOM 14901 O O . VAL B 1 887 ? 26.109 25.969 -4.777 1 91.5 887 VAL B O 1
ATOM 14904 N N . HIS B 1 888 ? 26.562 23.828 -5.227 1 88.81 888 HIS B N 1
ATOM 14905 C CA . HIS B 1 888 ? 27.719 24.141 -6.066 1 88.81 888 HIS B CA 1
ATOM 14906 C C . HIS B 1 888 ? 27.297 24.891 -7.328 1 88.81 888 HIS B C 1
ATOM 14908 O O . HIS B 1 888 ? 26.312 24.5 -7.98 1 88.81 888 HIS B O 1
ATOM 14914 N N . ASP B 1 889 ? 27.922 25.984 -7.523 1 87.62 889 ASP B N 1
ATOM 14915 C CA . ASP B 1 889 ? 27.594 26.766 -8.703 1 87.62 889 ASP B CA 1
ATOM 14916 C C . ASP B 1 889 ? 28.328 26.25 -9.938 1 87.62 889 ASP B C 1
ATOM 14918 O O . ASP B 1 889 ? 29.453 26.656 -10.227 1 87.62 889 ASP B O 1
ATOM 14922 N N . CYS B 1 890 ? 27.75 25.25 -10.609 1 72.81 890 CYS B N 1
ATOM 14923 C CA . CYS B 1 890 ? 28.359 24.641 -11.797 1 72.81 890 CYS B CA 1
ATOM 14924 C C . CYS B 1 890 ? 28.203 25.562 -13 1 72.81 890 CYS B C 1
ATOM 14926 O O . CYS B 1 890 ? 27.094 25.828 -13.445 1 72.81 890 CYS B O 1
ATOM 14928 N N . ASN B 1 891 ? 28.938 26.75 -13.031 1 56.56 891 ASN B N 1
ATOM 14929 C CA . ASN B 1 891 ? 28.875 27.625 -14.195 1 56.56 891 ASN B CA 1
ATOM 14930 C C . ASN B 1 891 ? 29.75 27.109 -15.328 1 56.56 891 ASN B C 1
ATOM 14932 O O . ASN B 1 891 ? 30.859 26.609 -15.086 1 56.56 891 ASN B O 1
ATOM 14936 N N . GLY B 1 892 ? 29.297 27.266 -16.656 1 49.22 892 GLY B N 1
ATOM 14937 C CA . GLY B 1 892 ? 29.938 27.016 -17.938 1 49.22 892 GLY B CA 1
ATOM 14938 C C . GLY B 1 892 ? 30.641 25.672 -18 1 49.22 892 GLY B C 1
ATOM 14939 O O . GLY B 1 892 ? 30.344 24.859 -18.891 1 49.22 892 GLY B O 1
ATOM 14940 N N . ASP B 1 893 ? 31.781 25.562 -17.188 1 45.19 893 ASP B N 1
ATOM 14941 C CA . ASP B 1 893 ? 32.688 24.438 -17.328 1 45.19 893 ASP B CA 1
ATOM 14942 C C . ASP B 1 893 ? 32.125 23.188 -16.656 1 45.19 893 ASP B C 1
ATOM 14944 O O . ASP B 1 893 ? 32.75 22.125 -16.672 1 45.19 893 ASP B O 1
ATOM 14948 N N . CYS B 1 894 ? 31.422 23.219 -15.703 1 50.28 894 CYS B N 1
ATOM 14949 C CA . CYS B 1 894 ? 30.828 22.031 -15.094 1 50.28 894 CYS B CA 1
ATOM 14950 C C . CYS B 1 894 ? 29.828 21.359 -16.031 1 50.28 894 CYS B C 1
ATOM 14952 O O . CYS B 1 894 ? 28.656 21.766 -16.078 1 50.28 894 CYS B O 1
ATOM 14954 N N . ASN B 1 895 ? 30.25 21.109 -17.125 1 45 895 ASN B N 1
ATOM 14955 C CA . ASN B 1 895 ? 29.484 20.422 -18.141 1 45 895 ASN B CA 1
ATOM 14956 C C . ASN B 1 895 ? 28.875 19.125 -17.609 1 45 895 ASN B C 1
ATOM 14958 O O . ASN B 1 895 ? 29.328 18.594 -16.594 1 45 895 ASN B O 1
ATOM 14962 N N . TYR B 1 896 ? 27.797 18.672 -18.375 1 45 896 TYR B N 1
ATOM 14963 C CA . TYR B 1 896 ? 26.938 17.5 -18.156 1 45 896 TYR B CA 1
ATOM 14964 C C . TYR B 1 896 ? 27.734 16.344 -17.594 1 45 896 TYR B C 1
ATOM 14966 O O . TYR B 1 896 ? 27.281 15.664 -16.656 1 45 896 TYR B O 1
ATOM 14974 N N . ASP B 1 897 ? 28.781 15.852 -18.234 1 49.16 897 ASP B N 1
ATOM 14975 C CA . ASP B 1 897 ? 29.453 14.562 -18.125 1 49.16 897 ASP B CA 1
ATOM 14976 C C . ASP B 1 897 ? 30.453 14.562 -16.969 1 49.16 897 ASP B C 1
ATOM 14978 O O . ASP B 1 897 ? 30.922 13.5 -16.547 1 49.16 897 ASP B O 1
ATOM 14982 N N . ARG B 1 898 ? 30.953 16.125 -16.516 1 51.19 898 ARG B N 1
ATOM 14983 C CA . ARG B 1 898 ? 32.031 16.109 -15.523 1 51.19 898 ARG B CA 1
ATOM 14984 C C . ARG B 1 898 ? 31.828 17.203 -14.492 1 51.19 898 ARG B C 1
ATOM 14986 O O . ARG B 1 898 ? 32.062 18.375 -14.773 1 51.19 898 ARG B O 1
ATOM 14993 N N . HIS B 1 899 ? 31 17.016 -13.5 1 57.44 899 HIS B N 1
ATOM 14994 C CA . HIS B 1 899 ? 30.953 17.891 -12.328 1 57.44 899 HIS B CA 1
ATOM 14995 C C . HIS B 1 899 ? 32.375 18.25 -11.859 1 57.44 899 HIS B C 1
ATOM 14997 O O . HIS B 1 899 ? 33.156 17.359 -11.562 1 57.44 899 HIS B O 1
ATOM 15003 N N . ASN B 1 900 ? 32.906 19.453 -12.32 1 58.75 900 ASN B N 1
ATOM 15004 C CA . ASN B 1 900 ? 34.219 19.922 -11.867 1 58.75 900 ASN B CA 1
ATOM 15005 C C . ASN B 1 900 ? 34.156 20.406 -10.422 1 58.75 900 ASN B C 1
ATOM 15007 O O . ASN B 1 900 ? 33.781 21.547 -10.156 1 58.75 900 ASN B O 1
ATOM 15011 N N . LEU B 1 901 ? 34.406 19.625 -9.625 1 57.88 901 LEU B N 1
ATOM 15012 C CA . LEU B 1 901 ? 34.438 19.922 -8.195 1 57.88 901 LEU B CA 1
ATOM 15013 C C . LEU B 1 901 ? 35.562 20.859 -7.844 1 57.88 901 LEU B C 1
ATOM 15015 O O . LEU B 1 901 ? 35.656 21.328 -6.707 1 57.88 901 LEU B O 1
ATOM 15019 N N . SER B 1 902 ? 36.312 21.141 -8.883 1 62.59 902 SER B N 1
ATOM 15020 C CA . SER B 1 902 ? 37.469 21.984 -8.57 1 62.59 902 SER B CA 1
ATOM 15021 C C . SER B 1 902 ? 37.031 23.438 -8.391 1 62.59 902 SER B C 1
ATOM 15023 O O . SER B 1 902 ? 37.75 24.219 -7.742 1 62.59 902 SER B O 1
ATOM 15025 N N . ASN B 1 903 ? 35.844 23.766 -8.977 1 75.31 903 ASN B N 1
ATOM 15026 C CA . ASN B 1 903 ? 35.312 25.109 -8.789 1 75.31 903 ASN B CA 1
ATOM 15027 C C . ASN B 1 903 ? 34.812 25.328 -7.363 1 75.31 903 ASN B C 1
ATOM 15029 O O . ASN B 1 903 ? 34.094 24.5 -6.82 1 75.31 903 ASN B O 1
ATOM 15033 N N . ARG B 1 904 ? 35.25 26.391 -6.703 1 83.44 904 ARG B N 1
ATOM 15034 C CA . ARG B 1 904 ? 35 26.641 -5.285 1 83.44 904 ARG B CA 1
ATOM 15035 C C . ARG B 1 904 ? 33.812 27.578 -5.094 1 83.44 904 ARG B C 1
ATOM 15037 O O . ARG B 1 904 ? 33.688 28.219 -4.051 1 83.44 904 ARG B O 1
ATOM 15044 N N . TYR B 1 905 ? 33 27.734 -6.172 1 88.69 905 TYR B N 1
ATOM 15045 C CA . TYR B 1 905 ? 31.875 28.656 -6.07 1 88.69 905 TYR B CA 1
ATOM 15046 C C . TYR B 1 905 ? 30.609 27.906 -5.676 1 88.69 905 TYR B C 1
ATOM 15048 O O . TYR B 1 905 ? 30.359 26.812 -6.156 1 88.69 905 TYR B O 1
ATOM 15056 N N . TYR B 1 906 ? 29.891 28.5 -4.746 1 91.06 906 TYR B N 1
ATOM 15057 C CA . TYR B 1 906 ? 28.641 27.938 -4.23 1 91.06 906 TYR B CA 1
ATOM 15058 C C . TYR B 1 906 ? 27.547 28.984 -4.18 1 91.06 906 TYR B C 1
ATOM 15060 O O . TYR B 1 906 ? 27.828 30.188 -4.156 1 91.06 906 TYR B O 1
ATOM 15068 N N . LEU B 1 907 ? 26.375 28.562 -4.262 1 93.88 907 LEU B N 1
ATOM 15069 C CA . LEU B 1 907 ? 25.188 29.406 -4.086 1 93.88 907 LEU B CA 1
ATOM 15070 C C . LEU B 1 907 ? 24.453 29.031 -2.809 1 93.88 907 LEU B C 1
ATOM 15072 O O . LEU B 1 907 ? 24.234 27.859 -2.527 1 93.88 907 LEU B O 1
ATOM 15076 N N . LYS B 1 908 ? 24.203 30.047 -2.043 1 93.88 908 LYS B N 1
ATOM 15077 C CA . LYS B 1 908 ? 23.312 29.797 -0.917 1 93.88 908 LYS B CA 1
ATOM 15078 C C . LYS B 1 908 ? 21.891 29.562 -1.393 1 93.88 908 LYS B C 1
ATOM 15080 O O . LYS B 1 908 ? 21.297 30.422 -2.053 1 93.88 908 LYS B O 1
ATOM 15085 N N . ASN B 1 909 ? 21.297 28.469 -1.12 1 95 909 ASN B N 1
ATOM 15086 C CA . ASN B 1 909 ? 19.938 28.125 -1.535 1 95 909 ASN B CA 1
ATOM 15087 C C . ASN B 1 909 ? 18.891 28.922 -0.767 1 95 909 ASN B C 1
ATOM 15089 O O . ASN B 1 909 ? 18.484 28.531 0.328 1 95 909 ASN B O 1
ATOM 15093 N N . MET B 1 910 ? 18.391 29.922 -1.385 1 95.06 910 MET B N 1
ATOM 15094 C CA . MET B 1 910 ? 17.422 30.812 -0.76 1 95.06 910 MET B CA 1
ATOM 15095 C C . MET B 1 910 ? 16.031 30.188 -0.745 1 95.06 910 MET B C 1
ATOM 15097 O O . MET B 1 910 ? 15.094 30.75 -0.185 1 95.06 910 MET B O 1
ATOM 15101 N N . TYR B 1 911 ? 15.906 29 -1.321 1 95.75 911 TYR B N 1
ATOM 15102 C CA . TYR B 1 911 ? 14.617 28.328 -1.404 1 95.75 911 TYR B CA 1
ATOM 15103 C C . TYR B 1 911 ? 14.461 27.312 -0.283 1 95.75 911 TYR B C 1
ATOM 15105 O O . TYR B 1 911 ? 13.375 26.75 -0.091 1 95.75 911 TYR B O 1
ATOM 15113 N N . TYR B 1 912 ? 15.477 27.047 0.488 1 92.38 912 TYR B N 1
ATOM 15114 C CA . TYR B 1 912 ? 15.516 26 1.495 1 92.38 912 TYR B CA 1
ATOM 15115 C C . TYR B 1 912 ? 14.781 26.422 2.76 1 92.38 912 TYR B C 1
ATOM 15117 O O . TYR B 1 912 ? 14.945 27.547 3.234 1 92.38 912 TYR B O 1
ATOM 15125 N N . TYR B 1 913 ? 13.883 25.609 3.188 1 86.5 913 TYR B N 1
ATOM 15126 C CA . TYR B 1 913 ? 13.211 25.828 4.465 1 86.5 913 TYR B CA 1
ATOM 15127 C C . TYR B 1 913 ? 12.938 24.5 5.16 1 86.5 913 TYR B C 1
ATOM 15129 O O . TYR B 1 913 ? 12.906 23.438 4.516 1 86.5 913 TYR B O 1
ATOM 15137 N N . LEU B 1 914 ? 12.688 24.375 6.488 1 77.44 914 LEU B N 1
ATOM 15138 C CA . LEU B 1 914 ? 12.656 23.156 7.301 1 77.44 914 LEU B CA 1
ATOM 15139 C C . LEU B 1 914 ? 11.219 22.688 7.523 1 77.44 914 LEU B C 1
ATOM 15141 O O . LEU B 1 914 ? 10.992 21.656 8.156 1 77.44 914 LEU B O 1
ATOM 15145 N N . ALA B 1 915 ? 10.336 23.312 6.988 1 72.06 915 ALA B N 1
ATOM 15146 C CA . ALA B 1 915 ? 8.945 22.984 7.285 1 72.06 915 ALA B CA 1
ATOM 15147 C C . ALA B 1 915 ? 8.562 21.625 6.691 1 72.06 915 ALA B C 1
ATOM 15149 O O . ALA B 1 915 ? 7.543 21.047 7.059 1 72.06 915 ALA B O 1
ATOM 15150 N N . VAL B 1 916 ? 9.477 21.078 5.793 1 76.94 916 VAL B N 1
ATOM 15151 C CA . VAL B 1 916 ? 9.133 19.828 5.145 1 76.94 916 VAL B CA 1
ATOM 15152 C C . VAL B 1 916 ? 10.305 18.859 5.23 1 76.94 916 VAL B C 1
ATOM 15154 O O . VAL B 1 916 ? 11.461 19.266 5.113 1 76.94 916 VAL B O 1
#

Sequence (1832 aa):
MALFIWVTKHMISSAAYEGLVSILLHEKFRVEDVIKSIRSIKRFRNGLPLLTIKSHNVEISSKDTPSTSKESKEAYFFSVTDHIKRILSNPKLKNDLYFGEGIESDSKSEFWHGELWQRSPLFGAECCHHNNVIYYPGEFIRYVRYDTESQPRIGQIYAIVKDDNDRLLIKICSTFFYTELPRTYARSRQDSRQLWLTENLEIIELSQIINKVSVWLYDTQQPLSYEFIIKEILYYHNARLLLRDISLRHHHSTLSALSRPDFHCRRIKIFCDLYFDDFGTYRNVYHSLGGLYLQFGNMKLKSRQKLRNHFLVGFVPFGGKFEDAIKLFIQDIQHLERGFLMTIDNQQVWISGGLGITTADLPQGNDLAGTLRHNATHGCRTCKASRDDLTDISFDISKHGRYHHLTDIEFENIQCLPNRSQKHALASSLGLRLIPNPLDQLIRDRHISTPQDIFHCFAGKANRLLIATFGLLTNSGEDTFTRIWKFFEVPSCWSRRQNPITHLASYFMSDILRLTMIIPFILRRCLTSDLLKREALMRIKERMDLRSHNYVINRIIKCWVQFSLTARMVFSRTLTNENYETIQKMLELECKMLLEIFPEQFSGLPNLHINRHIVAHAKTYGTAFNTSVSIKEMVHRIHKGVVPHTNKKNVEFDLIKRDNTLQTLRYLLDGGQDIRFEHMIIGQGIQNIVNDVALRPLLDNWYITSSLLSKTYDDDDVENTNIVTCIPEIMDINVRSKWNKHQRDQENFTVGKHLNEYFFNELANAYAEYYNDRGAMINSKVEFYNNISYVVKDDDGFVDVQLSVGDVVDVFEEGETEESYAIIKGIFTHERSRKLHAFVIFDWFEKIGENTLLKCPKYRLQASEETRWNRIFPISLIDHNSRVHFVHDCNGDCNYDRHNLSNRYYLKNMYYYLAVMALFIWVTKHMISSAAYEGLVSILLHEKFRVEDVIKSIRSIKRFRNGLPLLTIKSHNVEISSKDTPSTSKESKEAYFFSVTDHIKRILSNPKLKNDLYFGEGIESDSKSEFWHGELWQRSPLFGAECCHHNNVIYYPGEFIRYVRYDTESQPRIGQIYAIVKDDNDRLLIKICSTFFYTELPRTYARSRQDSRQLWLTENLEIIELSQIINKVSVWLYDTQQPLSYEFIIKEILYYHNARLLLRDISLRHHHSTLSALSRPDFHCRRIKIFCDLYFDDFGTYRNVYHSLGGLYLQFGNMKLKSRQKLRNHFLVGFVPFGGKFEDAIKLFIQDIQHLERGFLMTIDNQQVWISGGLGITTADLPQGNDLAGTLRHNATHGCRTCKASRDDLTDISFDISKHGRYHHLTDIEFENIQCLPNRSQKHALASSLGLRLIPNPLDQLIRDRHISTPQDIFHCFAGKANRLLIATFGLLTNSGEDTFTRIWKFFEVPSCWSRRQNPITHLASYFMSDILRLTMIIPFILRRCLTSDLLKREALMRIKERMDLRSHNYVINRIIKCWVQFSLTARMVFSRTLTNENYETIQKMLELECKMLLEIFPEQFSGLPNLHINRHIVAHAKTYGTAFNTSVSIKEMVHRIHKGVVPHTNKKNVEFDLIKRDNTLQTLRYLLDGGQDIRFEHMIIGQGIQNIVNDVALRPLLDNWYITSSLLSKTYDDDDVENTNIVTCIPEIMDINVRSKWNKHQRDQENFTVGKHLNEYFFNELANAYAEYYNDRGAMINSKVEFYNNISYVVKDDDGFVDVQLSVGDVVDVFEEGETEESYAIIKGIFTHERSRKLHAFVIFDWFEKIGENTLLKCPKYRLQASEETRWNRIFPISLIDHNSRVHFVHDCNGDCNYDRHNLSNRYYLKNMYYYLAV

Radius of gyration: 40.65 Å; Cα contacts (8 Å, |Δi|>4): 3313; chains: 2; bounding box: 94×128×103 Å

Secondary structure (DSSP, 8-state):
-HHHHHHHHHT--HHHHHHHHHHHTSTT--GGG--S-HHHHHGGGGGS-PPPEEEEEEE--TTTS-TT--SEEEEEEE-HHHHHHHHHT-HHHHTTB--S-EE--SSB-SGGGSHHHHH-TTTS---EEETTEEE-TT-EEEE--SSS-PPPEEEEEEEEEE-TT--EEEEEEEEEEGGGS-HHHHTT---TTEEEEEEEEEEEEGGGEEEEE-EEETTSPPPSS-SEEEEEEEEEETTEEEEEETTSSPPP------------SEEEEEEEEEEEEEEE--SSS--EEEEEEEEETTB-HHHHTSGGG-EEEEEEPTT--HHHHTHHHHHHHHHHHH-EEEEETTEEEEEEEEEEEEE--HHHHHHHHTB--TTSTT--SSB---GGGTT-TT--TTTTB--HHHHHHHHHHHHH-SSHHHHHHHHHHHTB-SS--GGGGSSS-TTTSS---HHHHHHHHHHHHHHHHHHTB-HHHHHHHHHHHHT----TTPPP---HHHHGGG--HHHHHHHHTTHHHHHHHH--GGGB-HHHHHHHHHHHT-SSHHHHHHHHHHHHHHHHHHHHHHT-S-B-HHHHHHHHHHHHHHHHHHHHH-HHHHTT-HHHHTHHHHHHHHHHHSSSGGG--HHHHHHHHHHHHHGGGS-SSSHHHHHHHHHHHHHHHHHHHTT---TTTTT-HHHHHHHHHHH-GGGGGGGTT-TTT-SS-------TT-B---EE-S-TTEEEEEEEEEPPHHHHHHTT---SS-S-HHHHHHHHHHHHHHS--TT----S-EEEEEEEEEEEEETTEEEEEEEETT-EEEE--TT--S-EEEEEEEEEEEEETTEEEEEEEEEEEEEEEEETTTTEEEEEEPPTTT-SS-SEEES---EEEEEE-EEE---SS-BTTB--TT--EEEE-TT--TT-/-HHHHHHHHHT--HHHHHHHHHHHTSTT--GGG--S-HHHHHGGGGGS-PPP-EEEEEE--TTTS-TT--SEEEEEE--HHHHHHHHHT-HHHHTTB--S-EE--SSB-SGGGSHHHHH-TTTS---EEETTEEE-TT-EEEE--SSS----EEEEEEEEEE-TT--EEEEEEEEEEGGGS-HHHHTT---TTEEEEEEEEEEEEGGGEEEEE-EEETTSPPPSS-SEEEEEEEEEETTEEEEEETTSSPPP-----------SSEEEEEEEEEEEEEEE--SSS--EEEEEEEEETTB-HHHHTSGGG-EEEEEEPTT--HHHHTHHHHHHHHHHHH-EEEEETTEEEEEEEEEEEEE--HHHHHHHHTB--TTSTT--SSB---GGGTT-TT--TTTTB--HHHHHHHHHHHHH-S-HHHHHHHHHHHTB-SS--GGGGSSS-TTTSS---HHHHHHHHHHHHHHHHHHTB-HHHHHHHHHHHHT----TTPPP---HHHHGGG--HHHHHHHHTTHHHHHHHH--GGGB-HHHHHHHHHHHT-SSHHHHHHHHHHHHHHHHHHHHHHT-S-B-HHHHHHHHHHHHHHHHHHHHH-HHHHTT-HHHHTHHHHHHHHHHHSSSGGG--HHHHHHHHHHHHHGGGS-SSSHHHHHHHHHHHHHHHHHHHTT---TTSTT-HHHHHHHHHHH-GGGGGGGTT-TTT-SS-------TT-B---EE-S-TTEEEEEEEEEPPHHHHHHTT---SS-S-HHHHHHHHHHHHHHS--TT----S-EEEEEEEEEEEEETTEEEEEEEETT-EEEE--TT--S-EEEEEEEEEEEEETTEEEEEEEEEEEEEEEEETTTTEEEEEEPPTTT-SS-SEEES---EEEEEE-EEE---TTSBTTB--TT--EEEE-TT--TT-